Protein AF-0000000084606087 (afdb_homodimer)

InterPro domains:
  IPR006102 Glycoside hydrolase family 2, immunoglobulin-like beta-sandwich [PF00703] (195-296)
  IPR008979 Galactose-binding-like domain superfamily [SSF49785] (3-192)
  IPR013783 Immunoglobulin-like fold [G3DSA:2.60.40.10] (194-295)
  IPR013783 Immunoglobulin-like fold [G3DSA:2.60.40.10] (775-853)
  IPR017853 Glycoside hydrolase superfamily [SSF51445] (293-657)
  IPR036156 Beta-Galactosidase/glucuronidase domain superfamily [SSF49303] (195-295)
  IPR036156 Beta-Galactosidase/glucuronidase domain superfamily [SSF49303] (783-843)
  IPR041447 Mannosidase Ig/CBM-like domain [PF17786] (683-776)
  IPR041625 Beta-mannosidase, Ig-fold domain [PF17753] (785-837)
  IPR050887 Beta-mannosidase glycosyl hydrolases [PTHR43730] (3-841)
  IPR054593 Beta-mannosidase-like, galactose-binding domain-like [PF22666] (13-185)

Foldseek 3Di:
DAAKDKAFPWPDKWKDFPPPVPDDTHGAPGPPFKPVNRCVVVVVADDPQFFNSLVVCVVQLQTKMKMKGKAADDDADDQKWKKKKQQFWPAFKFKDKPRRTFDTGFARQFIDMGTCRPPDDDGDIMMIMMMDHNLQVVLVVQCVVCVVADQDFDQAGSSLQAGNGQQCCSPGLQGGNHNMTGSLDIIIMMIAQKEWPAWDWDWDQDLVNFKIKIKIKTFMDHDQFKKKKWKAWPPHTQDIDIATQDPRMDIDMDMGGRDDAAAAAPAHAQTWMKIKIFGDHPRDGRYMDIDTAGHKAKDFFWDAFPPDDGTFGFMDISNRTAQAAAAEDAQLASINSVQDLVNLLLLVVLRLLLLGAEYEDAQSHHDDDPSNLVSCSRNRHAYNYEHNAEGIQHADPPVVVVSLLSSLLRSCSVPLRRPRYQEYEYYECLLVNCVVVVFPDALPDPDLVVCNVTNRNCLNSQPPRNVVSCCVRPVSHYYHSYPQDFSGDAQDQRGGEHAQACCLDVVNDDLLCLLVRHHSEHAEDFAWAAAALQLVQVNYPNGCPHPQNWCPRPSQVSQRSRVPNVVSLVVLLVFFADADRPPVNRRRVSRLLSRLVSLLSNLQSRQLQQADPSRSSHRYHHYHRQEHNHRGTDRHQAYSVRRGGQNSQSSSQSSPQKEKDKRKDKDKDAPDDDDPPRIDIFIKIWMKMFHQAQAKFWWFKWKWKAQQAQLDTQDIDRQDHRDIDHYRRMGTDDMGTQDDPDPPPCSSQRMKMKMFTGDPRHTDYIDIDHRPSHHVYPHADFPDWAFDQDPVRFKTKTATSHWFFQKAKDFPDPQKDWSHGRDTYGHPDIDIITIPRADPPTDIDIDTSNPVD/DAAKDKAFPWPAKWKDFPPPVPDDTHGAPGPPFKPVNRCVVVVVADDCQFFNSLVVCLVQLQTKMKMKGKADDDDADDQKWKKKKQQFWPAFKFKDKPRRTFDTGFAGQFIDMGTCRVVDDDGDIMMIMMMDHRQQVVLVVQCVVCVVADQDFDQAGSSLQAGNGQQCCSPGLQGGNHNMTGSLDIIIMMIAQKEWPAKDWDWDQDLVNFKIKIKIKTFMDHDQFKKKKWKAWPPHTQDIDIATQDPRMDIDMDMGGRDDAAAAAPAHAQTWMKIKIFGDHPRDGRYMDIDTAGHKAKDFFFDAFPPDDGTFGFMDISNRTAQAAAAEDAQLASSNSVQDLVNLLLLVVLRLLLLGAEYEDAQSHHDDDPSNLVSCSRNRHAYNYEHNAEGIQHADDPVSVVVLLSSLLRSCSVPLRRPRYQEYEYYECLLVNCVVVVFPDDLPDPDLVVCNVTNRNCLNSQVPRNVVSCCVRPVSHYYHSYPQDFSGDAQDQRGGEHAQACCLDVVNDDLLCLLVRHHSEHAEDFAWAAAALQLVQVNYPNGCPHPQNWCPRPSQVSQRSRVPNVVSLVVLLVFFADADRPPVNRRRVSRLLSRLVSLLSNLQSRQLQQADDSRSSHRYHHYHRQEHNHRGTDRHQAYSVRRGGQNSQSSSQSSPQKEKDKRKDKDKDAPDDDDPPRIDIFIKIWMKMFHQAQAKFWWFKWKWKAQQAQLDTQDIDRQDHRDIDHYRRMGTDDMGTQDDPDPPPCSSQRMKMKMFTGDPNHTDYIDIDHRPSHHVYPHADFPDWAFDQDPVNFKTKTATSHWFFQKAKDFPDPQKDWSHGRDTYGHPDIDIITIPPADPPTDIDIDTSNPVD

Secondary structure (DSSP, 8-state):
-PPPEEEE--SS-EEEETT-TTPPPEE-SSSS--HHHHHHHTTSS--TTSTTGGGGGGGGGGS-EEEEEEEPPP---TT-EEEEEES--BSEEEEEETTEEEEEEEBTT--EEEE-TTTS-SSS-EEEEEEE--HHHHHHHHHHH-TTS---BSSS-GGGGGSBS-GGGEEETTEEE----B--S-EEEEEESSEEEEEEEEEEE-TTSSEEEEEEEEEEESS--EEEEEEEETTEEEEEEEEE-BTTEEEEEEEEES------TTTS----EEEEEEEEETTEEEEEEEEEE----EEEE--B-SSSSSB--EEEETTEEE-EEEEEE--S-SSGGG--HHHHHHHHHHHHHTT--EEEE-TTS----HHHHHHHHHHT-EEEEEPS-BSB-----HHHHHHHHHHHHHHHHHHTT-TTEEEEES-BSHHHHHHHTT----TT---HHHHHTSS-TTHHIIIIIHHHHHHHH-TTS-EES-BSB-SS-SS-TTSSBEE--TTTSTT---GGGGGGG--S-EEEE---B---HHHHHHHSTTGGG-TT-STTSHHHHHT--STTHHHHHHHHHHHH----S-SHHHHHHHHHHHHHHHHHHHHHHHHTTB-STT-B---EEEES-S--SSS--BS-SB-TTSPBPHHHHHHHHHTSSEEEEEEEEEEEEESSSS-SSSEEEEEEEEEEEEE-SSS-EEEEEEEEEEETTT--EEEEEEEEEEEEE-TTEEEEEEEEE---SSTTTTGGGGEEEEEEEEETTEEEEEEEE--SSGGGS-PPPPSS-EEEE-TTSSEEEEE-SS-EEEEEEE-S-TT-EES--SEEE-TT--EEEEEES--TT---EEE-GGGG-/-PPPEEEE--SS-EEEETT-TTPPPEE-SSSS--HHHHHHHTTSS--TTSTTGGGGGGGGGGS-EEEEEEEPPP---TT-EEEEEES--BSSEEEEETTEEEEEE-BTT--EEEE-TTTS-SSS-EEEEEEE--HHHHHHHHHHH-TTS---BSSS-GGGGGSBS-GGGEEETTEEE----B--S-EEEEEESSEEEEEEEEEEE-TTSSEEEEEEEEEEESS--EEEEEEEETTEEEEEEEEE-BTTEEEEEEEEES------TTTS----EEEEEEEEETTEEEEEEEEEE----EEEE--B-SSSSSB--EEEETTEEE-EEEEEE--S-SSGGG--HHHHHHHHHHHHHTT--EEEE-TTS-S--HHHHHHHHHHT-EEEEEPS-BSB-----HHHHHHHHHHHHHHHHHHTT-TTEEEEES-BSHHHHHHHTT----TT---HHHHHTSS-TTHHIIIIIHHHHHHHH-TTS-EES-BSB-SS-SS-TTSSBEE--TTTSTT---GGGGGGG--S-EEEE---B---HHHHHHHSTTGGG-TT-STTSHHHHHT--STTHHHHHHHHHHHH----S-SHHHHHHHHHHHHHHHHHHHHHHHHTTB-STT-B---EEEES-S--SSS--BS-SB-TTS-B-HHHHHHHHHTSSEEEEEEEEEEEEESSSS-SSSEEEEEEEEEEEEE-SSS-EEEEEEEEEEETTT--EEEEEEEEEEEEE-TTEEEEEEEEE---SSTTTTGGGGEEEEEEEEETTEEEEEEEE--SSGGGS-PPPPSS-EEEE-TTSSEEEEE-SS-EEEEEEEES-TT-EES--SEEE-TT--EEEEEES--TT--EEEE-GGGG-

Nearest PDB structures (foldseek):
  2vqu-assembly2_B  TM=8.920E-01  e=9.457E-83  Bacteroides thetaiotaomicron
  2vl4-assembly1_A  TM=8.929E-01  e=2.068E-82  Bacteroides thetaiotaomicron VPI-5482
  2vot-assembly1_A  TM=8.852E-01  e=7.152E-83  Bacteroides thetaiotaomicron VPI-5482
  6byi-assembly1_A  TM=8.864E-01  e=1.890E-79  Xanthomonas citri pv. citri str. 306
  6ddu-assembly1_A  TM=8.653E-01  e=6.175E-75  Mus musculus

pLDDT: mean 96.27, std 3.74, range [65.56, 98.94]

Structure (mmCIF, N/CA/C/O backbone):
data_AF-0000000084606087-model_v1
#
loop_
_entity.id
_entity.type
_entity.pdbx_description
1 polymer 'Beta-mannosidase B'
#
loop_
_atom_site.group_PDB
_atom_site.id
_atom_site.type_symbol
_atom_site.label_atom_id
_atom_site.label_alt_id
_atom_site.label_comp_id
_atom_site.label_asym_id
_atom_site.label_entity_id
_atom_site.label_seq_id
_atom_site.pdbx_PDB_ins_code
_atom_site.Cartn_x
_atom_site.Cartn_y
_atom_site.Cartn_z
_atom_site.occupancy
_atom_site.B_iso_or_equiv
_atom_site.auth_seq_id
_atom_site.auth_comp_id
_atom_site.auth_asym_id
_atom_site.auth_atom_id
_atom_site.pdbx_PDB_model_num
ATOM 1 N N . MET A 1 1 ? -5.379 -70.125 -20.031 1 67.81 1 MET A N 1
ATOM 2 C CA . MET A 1 1 ? -5.883 -68.938 -19.375 1 67.81 1 MET A CA 1
ATOM 3 C C . MET A 1 1 ? -6.113 -67.812 -20.375 1 67.81 1 MET A C 1
ATOM 5 O O . MET A 1 1 ? -5.367 -67.688 -21.359 1 67.81 1 MET A O 1
ATOM 9 N N . SER A 1 2 ? -7.191 -67.125 -20.297 1 81.31 2 SER A N 1
ATOM 10 C CA . SER A 1 2 ? -7.586 -66.125 -21.281 1 81.31 2 SER A CA 1
ATOM 11 C C . SER A 1 2 ? -6.812 -64.812 -21.078 1 81.31 2 SER A C 1
ATOM 13 O O . SER A 1 2 ? -6.469 -64.5 -19.938 1 81.31 2 SER A O 1
ATOM 15 N N . ALA A 1 3 ? -6.355 -64.25 -22.203 1 89.81 3 ALA A N 1
ATOM 16 C CA . ALA A 1 3 ? -5.691 -62.969 -22.188 1 89.81 3 ALA A CA 1
ATOM 17 C C . ALA A 1 3 ? -6.582 -61.906 -21.562 1 89.81 3 ALA A C 1
ATOM 19 O O . ALA A 1 3 ? -7.809 -61.938 -21.703 1 89.81 3 ALA A O 1
ATOM 20 N N . ARG A 1 4 ? -5.945 -61.031 -20.812 1 95.06 4 ARG A N 1
ATOM 21 C CA . ARG A 1 4 ? -6.668 -59.875 -20.234 1 95.06 4 ARG A CA 1
ATOM 22 C C . ARG A 1 4 ? -7.348 -59.062 -21.312 1 95.06 4 ARG A C 1
ATOM 24 O O . ARG A 1 4 ? -6.742 -58.75 -22.344 1 95.06 4 ARG A O 1
ATOM 31 N N . VAL A 1 5 ? -8.586 -58.719 -21.109 1 95.5 5 VAL A N 1
ATOM 32 C CA . VAL A 1 5 ? -9.359 -57.875 -22.016 1 95.5 5 VAL A CA 1
ATOM 33 C C . VAL A 1 5 ? -9.789 -56.625 -21.297 1 95.5 5 VAL A C 1
ATOM 35 O O . VAL A 1 5 ? -10.258 -56.688 -20.156 1 95.5 5 VAL A O 1
ATOM 38 N N . VAL A 1 6 ? -9.492 -55.5 -21.859 1 96.94 6 VAL A N 1
ATOM 39 C CA . VAL A 1 6 ? -9.922 -54.219 -21.312 1 96.94 6 VAL A CA 1
ATOM 40 C C . VAL A 1 6 ? -10.992 -53.625 -22.219 1 96.94 6 VAL A C 1
ATOM 42 O O . VAL A 1 6 ? -10.75 -53.375 -23.406 1 96.94 6 VAL A O 1
ATOM 45 N N . ILE A 1 7 ? -12.18 -53.344 -21.719 1 97.19 7 ILE A N 1
ATOM 46 C CA . ILE A 1 7 ? -13.305 -52.781 -22.438 1 97.19 7 ILE A CA 1
ATOM 47 C C . ILE A 1 7 ? -13.602 -51.375 -21.891 1 97.19 7 ILE A C 1
ATOM 49 O O . ILE A 1 7 ? -14.07 -51.219 -20.766 1 97.19 7 ILE A O 1
ATOM 53 N N . PRO A 1 8 ? -13.266 -50.344 -22.672 1 97.81 8 PRO A N 1
ATOM 54 C CA . PRO A 1 8 ? -13.609 -49 -22.203 1 97.81 8 PRO A CA 1
ATOM 55 C C . PRO A 1 8 ? -15.109 -48.781 -22.031 1 97.81 8 PRO A C 1
ATOM 57 O O . PRO A 1 8 ? -15.898 -49.156 -22.906 1 97.81 8 PRO A O 1
ATOM 60 N N . ILE A 1 9 ? -15.508 -48.312 -20.891 1 97.94 9 ILE A N 1
ATOM 61 C CA . ILE A 1 9 ? -16.875 -47.906 -20.656 1 97.94 9 ILE A CA 1
ATOM 62 C C . ILE A 1 9 ? -17 -46.375 -20.828 1 97.94 9 ILE A C 1
ATOM 64 O O . ILE A 1 9 ? -17.047 -45.656 -19.859 1 97.94 9 ILE A O 1
ATOM 68 N N . ASN A 1 10 ? -17 -45.969 -22.062 1 97.38 10 ASN A N 1
ATOM 69 C CA . ASN A 1 10 ? -16.859 -44.531 -22.312 1 97.38 10 ASN A CA 1
ATOM 70 C C . ASN A 1 10 ? -17.953 -44 -23.25 1 97.38 10 ASN A C 1
ATOM 72 O O . ASN A 1 10 ? -17.859 -42.875 -23.75 1 97.38 10 ASN A O 1
ATOM 76 N N . THR A 1 11 ? -18.938 -44.844 -23.516 1 95.94 11 THR A N 1
ATOM 77 C CA . THR A 1 11 ? -20 -44.406 -24.438 1 95.94 11 THR A CA 1
ATOM 78 C C . THR A 1 11 ? -21.359 -44.406 -23.734 1 95.94 11 THR A C 1
ATOM 80 O O . THR A 1 11 ? -21.531 -45.031 -22.688 1 95.94 11 THR A O 1
ATOM 83 N N . ASN A 1 12 ? -22.25 -43.656 -24.25 1 95.12 12 ASN A N 1
ATOM 84 C CA . ASN A 1 12 ? -23.656 -43.625 -23.875 1 95.12 12 ASN A CA 1
ATOM 85 C C . ASN A 1 12 ? -23.844 -43.156 -22.422 1 95.12 12 ASN A C 1
ATOM 87 O O . ASN A 1 12 ? -24.719 -43.656 -21.719 1 95.12 12 ASN A O 1
ATOM 91 N N . TRP A 1 13 ? -22.953 -42.344 -21.953 1 98.12 13 TRP A N 1
ATOM 92 C CA . TRP A 1 13 ? -23.094 -41.781 -20.625 1 98.12 13 TRP A CA 1
ATOM 93 C C . TRP A 1 13 ? -24.125 -40.656 -20.625 1 98.12 13 TRP A C 1
ATOM 95 O O . TRP A 1 13 ? -24.188 -39.875 -21.578 1 98.12 13 TRP A O 1
ATOM 105 N N . HIS A 1 14 ? -24.969 -40.562 -19.609 1 97.81 14 HIS A N 1
ATOM 106 C CA . HIS A 1 14 ? -25.969 -39.531 -19.359 1 97.81 14 HIS A CA 1
ATOM 107 C C . HIS A 1 14 ? -25.859 -39 -17.953 1 97.81 14 HIS A C 1
ATOM 109 O O . HIS A 1 14 ? -25.25 -39.625 -17.078 1 97.81 14 HIS A O 1
ATOM 115 N N . PHE A 1 15 ? -26.375 -37.781 -17.734 1 97.69 15 PHE A N 1
ATOM 116 C CA . PHE A 1 15 ? -26.328 -37.188 -16.391 1 97.69 15 PHE A CA 1
ATOM 117 C C . PHE A 1 15 ? -27.641 -36.5 -16.062 1 97.69 15 PHE A C 1
ATOM 119 O O . PHE A 1 15 ? -28.406 -36.156 -16.969 1 97.69 15 PHE A O 1
ATOM 126 N N . LYS A 1 16 ? -27.922 -36.281 -14.852 1 96.69 16 LYS A N 1
ATOM 127 C CA . LYS A 1 16 ? -29.031 -35.438 -14.375 1 96.69 16 LYS A CA 1
ATOM 128 C C . LYS A 1 16 ? -28.781 -35 -12.938 1 96.69 16 LYS A C 1
ATOM 130 O O . LYS A 1 16 ? -27.891 -35.469 -12.266 1 96.69 16 LYS A O 1
ATOM 135 N N . GLN A 1 17 ? -29.5 -33.969 -12.547 1 95.5 17 GLN A N 1
ATOM 136 C CA . GLN A 1 17 ? -29.531 -33.594 -11.148 1 95.5 17 GLN A CA 1
ATOM 137 C C . GLN A 1 17 ? -30.312 -34.594 -10.305 1 95.5 17 GLN A C 1
ATOM 139 O O . GLN A 1 17 ? -31.391 -35.062 -10.711 1 95.5 17 GLN A O 1
ATOM 144 N N . ALA A 1 18 ? -29.703 -34.906 -9.164 1 93.94 18 ALA A N 1
ATOM 145 C CA . ALA A 1 18 ? -30.422 -35.844 -8.289 1 93.94 18 ALA A CA 1
ATOM 146 C C . ALA A 1 18 ? -31.688 -35.188 -7.734 1 93.94 18 ALA A C 1
ATOM 148 O O . ALA A 1 18 ? -31.734 -34 -7.508 1 93.94 18 ALA A O 1
ATOM 149 N N . GLY A 1 19 ? -32.719 -36 -7.391 1 81.94 19 GLY A N 1
ATOM 150 C CA . GLY A 1 19 ? -33.938 -35.562 -6.715 1 81.94 19 GLY A CA 1
ATOM 151 C C . GLY A 1 19 ? -34.969 -34.938 -7.652 1 81.94 19 GLY A C 1
ATOM 152 O O . GLY A 1 19 ? -36.094 -34.688 -7.262 1 81.94 19 GLY A O 1
ATOM 153 N N . LYS A 1 20 ? -34.469 -34.469 -8.797 1 78.12 20 LYS A N 1
ATOM 154 C CA . LYS A 1 20 ? -35.438 -33.938 -9.75 1 78.12 20 LYS A CA 1
ATOM 155 C C . LYS A 1 20 ? -36.031 -35.062 -10.609 1 78.12 20 LYS A C 1
ATOM 157 O O . LYS A 1 20 ? -35.5 -35.375 -11.664 1 78.12 20 LYS A O 1
ATOM 162 N N . ASP A 1 21 ? -36.969 -35.812 -10.109 1 65.94 21 ASP A N 1
ATOM 163 C CA . ASP A 1 21 ? -37.562 -37 -10.711 1 65.94 21 ASP A CA 1
ATOM 164 C C . ASP A 1 21 ? -37.969 -36.75 -12.156 1 65.94 21 ASP A C 1
ATOM 166 O O . ASP A 1 21 ? -37.844 -37.625 -13.016 1 65.94 21 ASP A O 1
ATOM 170 N N . ASP A 1 22 ? -38.438 -35.562 -12.375 1 66.69 22 ASP A N 1
ATOM 171 C CA . ASP A 1 22 ? -39 -35.312 -13.695 1 66.69 22 ASP A CA 1
ATOM 172 C C . ASP A 1 22 ? -37.906 -34.875 -14.68 1 66.69 22 ASP A C 1
ATOM 174 O O . ASP A 1 22 ? -38.188 -34.719 -15.875 1 66.69 22 ASP A O 1
ATOM 178 N N . SER A 1 23 ? -36.719 -34.875 -14.156 1 74.38 23 SER A N 1
ATOM 179 C CA . SER A 1 23 ? -35.719 -34.406 -15.109 1 74.38 23 SER A CA 1
ATOM 180 C C . SER A 1 23 ? -35.156 -35.531 -15.953 1 74.38 23 SER A C 1
ATOM 182 O O . SER A 1 23 ? -34.906 -36.625 -15.438 1 74.38 23 SER A O 1
ATOM 184 N N . ALA A 1 24 ? -35.188 -35.406 -17.219 1 85.94 24 ALA A N 1
ATOM 185 C CA . ALA A 1 24 ? -34.656 -36.406 -18.156 1 85.94 24 ALA A CA 1
ATOM 186 C C . ALA A 1 24 ? -33.125 -36.438 -18.094 1 85.94 24 ALA A C 1
ATOM 188 O O . ALA A 1 24 ? -32.469 -35.406 -17.812 1 85.94 24 ALA A O 1
ATOM 189 N N . TYR A 1 25 ? -32.594 -37.656 -18.094 1 94.62 25 TYR A N 1
ATOM 190 C CA . TYR A 1 25 ? -31.141 -37.812 -18.297 1 94.62 25 TYR A CA 1
ATOM 191 C C . TYR A 1 25 ? -30.703 -37.156 -19.609 1 94.62 25 TYR A C 1
ATOM 193 O O . TYR A 1 25 ? -31.359 -37.344 -20.641 1 94.62 25 TYR A O 1
ATOM 201 N N . LEU A 1 26 ? -29.656 -36.406 -19.547 1 96.69 26 LEU A N 1
ATOM 202 C CA . LEU A 1 26 ? -29.078 -35.75 -20.734 1 96.69 26 LEU A CA 1
ATOM 203 C C . LEU A 1 26 ? -27.734 -36.406 -21.094 1 96.69 26 LEU A C 1
ATOM 205 O O . LEU A 1 26 ? -26.969 -36.781 -20.219 1 96.69 26 LEU A O 1
ATOM 209 N N . PRO A 1 27 ? -27.453 -36.562 -22.422 1 96.88 27 PRO A N 1
ATOM 210 C CA . PRO A 1 27 ? -26.172 -37.156 -22.812 1 96.88 27 PRO A CA 1
ATOM 211 C C . PRO A 1 27 ? -24.969 -36.312 -22.375 1 96.88 27 PRO A C 1
ATOM 213 O O . PRO A 1 27 ? -25.062 -35.062 -22.359 1 96.88 27 PRO A O 1
ATOM 216 N N . VAL A 1 28 ? -23.969 -36.969 -21.984 1 95.94 28 VAL A N 1
ATOM 217 C CA . VAL A 1 28 ? -22.734 -36.281 -21.609 1 95.94 28 VAL A CA 1
ATOM 218 C C . VAL A 1 28 ? -22.062 -35.719 -22.859 1 95.94 28 VAL A C 1
ATOM 220 O O . VAL A 1 28 ? -22.219 -36.25 -23.953 1 95.94 28 VAL A O 1
ATOM 223 N N . ALA A 1 29 ? -21.328 -34.562 -22.703 1 86.19 29 ALA A N 1
ATOM 224 C CA . ALA A 1 29 ? -20.641 -33.875 -23.797 1 86.19 29 ALA A CA 1
ATOM 225 C C . ALA A 1 29 ? -19.453 -34.719 -24.281 1 86.19 29 ALA A C 1
ATOM 227 O O . ALA A 1 29 ? -19.188 -34.781 -25.484 1 86.19 29 ALA A O 1
ATOM 228 N N . GLN A 1 30 ? -18.672 -35.156 -23.391 1 93.19 30 GLN A N 1
ATOM 229 C CA . GLN A 1 30 ? -17.469 -35.969 -23.609 1 93.19 30 GLN A CA 1
ATOM 230 C C . GLN A 1 30 ? -17.188 -36.875 -22.406 1 93.19 30 GLN A C 1
ATOM 232 O O . GLN A 1 30 ? -17.719 -36.656 -21.312 1 93.19 30 GLN A O 1
ATOM 237 N N . PHE A 1 31 ? -16.453 -37.906 -22.625 1 96.06 31 PHE A N 1
ATOM 238 C CA . PHE A 1 31 ? -16 -38.75 -21.531 1 96.06 31 PHE A CA 1
ATOM 239 C C . PHE A 1 31 ? -14.5 -39.031 -21.625 1 96.06 31 PHE A C 1
ATOM 241 O O . PHE A 1 31 ? -13.984 -39.344 -22.703 1 96.06 31 PHE A O 1
ATOM 248 N N . PRO A 1 32 ? -13.758 -39 -20.531 1 96.88 32 PRO A N 1
ATOM 249 C CA . PRO A 1 32 ? -14.164 -38.531 -19.203 1 96.88 32 PRO A CA 1
ATOM 250 C C . PRO A 1 32 ? -14.75 -37.125 -19.219 1 96.88 32 PRO A C 1
ATOM 252 O O . PRO A 1 32 ? -14.656 -36.438 -20.234 1 96.88 32 PRO A O 1
ATOM 255 N N . THR A 1 33 ? -15.438 -36.781 -18.125 1 97.44 33 THR A N 1
ATOM 256 C CA . THR A 1 33 ? -16.156 -35.5 -18.141 1 97.44 33 THR A CA 1
ATOM 257 C C . THR A 1 33 ? -16.25 -34.938 -16.734 1 97.44 33 THR A C 1
ATOM 259 O O . THR A 1 33 ? -15.734 -35.531 -15.781 1 97.44 33 THR A O 1
ATOM 262 N N . GLN A 1 34 ? -16.766 -33.719 -16.609 1 98 34 GLN A N 1
ATOM 263 C CA . GLN A 1 34 ? -17.141 -32.969 -15.398 1 98 34 GLN A CA 1
ATOM 264 C C . GLN A 1 34 ? -18.484 -32.281 -15.578 1 98 34 GLN A C 1
ATOM 266 O O . GLN A 1 34 ? -18.828 -31.844 -16.672 1 98 34 GLN A O 1
ATOM 271 N N . ILE A 1 35 ? -19.125 -32.125 -14.555 1 98.19 35 ILE A N 1
ATOM 272 C CA . ILE A 1 35 ? -20.531 -31.703 -14.586 1 98.19 35 ILE A CA 1
ATOM 273 C C . ILE A 1 35 ? -20.641 -30.344 -15.273 1 98.19 35 ILE A C 1
ATOM 275 O O . ILE A 1 35 ? -21.562 -30.125 -16.062 1 98.19 35 ILE A O 1
ATOM 279 N N . HIS A 1 36 ? -19.719 -29.391 -15.07 1 97.94 36 HIS A N 1
ATOM 280 C CA . HIS A 1 36 ? -19.797 -28.062 -15.68 1 97.94 36 HIS A CA 1
ATOM 281 C C . HIS A 1 36 ? -19.703 -28.156 -17.203 1 97.94 36 HIS A C 1
ATOM 283 O O . HIS A 1 36 ? -20.375 -27.391 -17.906 1 97.94 36 HIS A O 1
ATOM 289 N N . LEU A 1 37 ? -18.859 -29.047 -17.703 1 97.69 37 LEU A N 1
ATOM 290 C CA . LEU A 1 37 ? -18.734 -29.234 -19.141 1 97.69 37 LEU A CA 1
ATOM 291 C C . LEU A 1 37 ? -20.031 -29.75 -19.734 1 97.69 37 LEU A C 1
ATOM 293 O O . LEU A 1 37 ? -20.438 -29.328 -20.828 1 97.69 37 LEU A O 1
ATOM 297 N N . ASP A 1 38 ? -20.656 -30.672 -19.047 1 97.81 38 ASP A N 1
ATOM 298 C CA . ASP A 1 38 ? -21.922 -31.234 -19.5 1 97.81 38 ASP A CA 1
ATOM 299 C C . ASP A 1 38 ? -23.016 -30.172 -19.531 1 97.81 38 ASP A C 1
ATOM 301 O O . ASP A 1 38 ? -23.781 -30.078 -20.5 1 97.81 38 ASP A O 1
ATOM 305 N N . LEU A 1 39 ? -23.078 -29.453 -18.422 1 97.88 39 LEU A N 1
ATOM 306 C CA . LEU A 1 39 ? -24.062 -28.391 -18.344 1 97.88 39 LEU A CA 1
ATOM 307 C C . LEU A 1 39 ? -23.828 -27.344 -19.438 1 97.88 39 LEU A C 1
ATOM 309 O O . LEU A 1 39 ? -24.781 -26.859 -20.047 1 97.88 39 LEU A O 1
ATOM 313 N N . LEU A 1 40 ? -22.609 -26.969 -19.688 1 97.25 40 LEU A N 1
ATOM 314 C CA . LEU A 1 40 ? -22.234 -26.016 -20.719 1 97.25 40 LEU A CA 1
ATOM 315 C C . LEU A 1 40 ? -22.656 -26.516 -22.094 1 97.25 40 LEU A C 1
ATOM 317 O O . LEU A 1 40 ? -23.203 -25.75 -22.906 1 97.25 40 LEU A O 1
ATOM 321 N N . HIS A 1 41 ? -22.406 -27.75 -22.344 1 96.88 41 HIS A N 1
ATOM 322 C CA . HIS A 1 41 ? -22.75 -28.375 -23.625 1 96.88 41 HIS A CA 1
ATOM 323 C C . HIS A 1 41 ? -24.234 -28.25 -23.922 1 96.88 41 HIS A C 1
ATOM 325 O O . HIS A 1 41 ? -24.625 -28.031 -25.078 1 96.88 41 HIS A O 1
ATOM 331 N N . HIS A 1 42 ? -25.078 -28.406 -22.922 1 96.75 42 HIS A N 1
ATOM 332 C CA . HIS A 1 42 ? -26.531 -28.359 -23.094 1 96.75 42 HIS A CA 1
ATOM 333 C C . HIS A 1 42 ? -27.062 -26.953 -22.844 1 96.75 42 HIS A C 1
ATOM 335 O O . HIS A 1 42 ? -28.281 -26.75 -22.75 1 96.75 42 HIS A O 1
ATOM 341 N N . LYS A 1 43 ? -26.219 -25.938 -22.656 1 97.25 43 LYS A N 1
ATOM 342 C CA . LYS A 1 43 ? -26.562 -24.531 -22.469 1 97.25 43 LYS A CA 1
ATOM 343 C C . LYS A 1 43 ? -27.438 -24.344 -21.234 1 97.25 43 LYS A C 1
ATOM 345 O O . LYS A 1 43 ? -28.359 -23.516 -21.25 1 97.25 43 LYS A O 1
ATOM 350 N N . LEU A 1 44 ? -27.203 -25.203 -20.281 1 96.62 44 LEU A N 1
ATOM 351 C CA . LEU A 1 44 ? -27.938 -25.078 -19.031 1 96.62 44 LEU A CA 1
ATOM 352 C C . LEU A 1 44 ? -27.25 -24.094 -18.094 1 96.62 44 LEU A C 1
ATOM 354 O O . LEU A 1 44 ? -27.828 -23.656 -17.109 1 96.62 44 LEU A O 1
ATOM 358 N N . ILE A 1 45 ? -26.031 -23.719 -18.359 1 97.56 45 ILE A N 1
ATOM 359 C CA . ILE A 1 45 ? -25.297 -22.641 -17.703 1 97.56 45 ILE A CA 1
ATOM 360 C C . ILE A 1 45 ? -24.609 -21.781 -18.766 1 97.56 45 ILE A C 1
ATOM 362 O O . ILE A 1 45 ? -24.328 -22.25 -19.859 1 97.56 45 ILE A O 1
ATOM 366 N N . PRO A 1 46 ? -24.359 -20.469 -18.469 1 97.5 46 PRO A N 1
ATOM 367 C CA . PRO A 1 46 ? -23.516 -19.688 -19.375 1 97.5 46 PRO A CA 1
ATOM 368 C C . PRO A 1 46 ? -22.031 -20.078 -19.297 1 97.5 46 PRO A C 1
ATOM 370 O O . PRO A 1 46 ? -21.641 -20.828 -18.391 1 97.5 46 PRO A O 1
ATOM 373 N N . ASP A 1 47 ? -21.25 -19.688 -20.328 1 97.56 47 ASP A N 1
ATOM 374 C CA . ASP A 1 47 ? -19.812 -19.859 -20.203 1 97.56 47 ASP A CA 1
ATOM 375 C C . ASP A 1 47 ? -19.281 -19.188 -18.938 1 97.56 47 ASP A C 1
ATOM 377 O O . ASP A 1 47 ? -19.281 -17.969 -18.844 1 97.56 47 ASP A O 1
ATOM 381 N N . PRO A 1 48 ? -18.828 -19.984 -18.047 1 97.5 48 PRO A N 1
ATOM 382 C CA . PRO A 1 48 ? -18.438 -19.422 -16.75 1 97.5 48 PRO A CA 1
ATOM 383 C C . PRO A 1 48 ? -17.234 -18.484 -16.844 1 97.5 48 PRO A C 1
ATOM 385 O O . PRO A 1 48 ? -16.922 -17.766 -15.898 1 97.5 48 PRO A O 1
ATOM 388 N N . TYR A 1 49 ? -16.516 -18.484 -17.969 1 98 49 TYR A N 1
ATOM 389 C CA . TYR A 1 49 ? -15.289 -17.703 -18.109 1 98 49 TYR A CA 1
ATOM 390 C C . TYR A 1 49 ? -15.602 -16.281 -18.562 1 98 49 TYR A C 1
ATOM 392 O O . TYR A 1 49 ? -14.742 -15.398 -18.516 1 98 49 TYR A O 1
ATOM 400 N N . V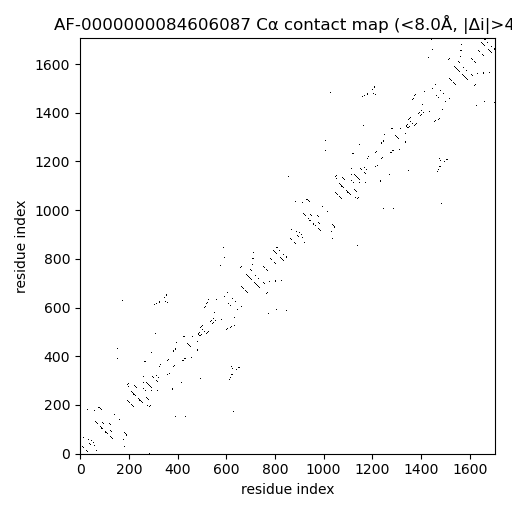AL A 1 50 ? -16.875 -15.969 -18.969 1 97.94 50 VAL A N 1
ATOM 401 C CA . VAL A 1 50 ? -17.234 -14.695 -19.578 1 97.94 50 VAL A CA 1
ATOM 402 C C . VAL A 1 50 ? -17.875 -13.781 -18.547 1 97.94 50 VAL A C 1
ATOM 404 O O . VAL A 1 50 ? -18.781 -14.203 -17.812 1 97.94 50 VAL A O 1
ATOM 407 N N . GLY A 1 51 ? -17.406 -12.562 -18.547 1 97.94 51 GLY A N 1
ATOM 408 C CA . GLY A 1 51 ? -17.969 -11.594 -17.625 1 97.94 51 GLY A CA 1
ATOM 409 C C . GLY A 1 51 ? -17.891 -12.023 -16.172 1 97.94 51 GLY A C 1
ATOM 410 O O . GLY A 1 51 ? -16.812 -12.398 -15.695 1 97.94 51 GLY A O 1
ATOM 411 N N . LYS A 1 52 ? -19.016 -12.055 -15.492 1 96.94 52 LYS A N 1
ATOM 412 C CA . LYS A 1 52 ? -19.094 -12.469 -14.094 1 96.94 52 LYS A CA 1
ATOM 413 C C . LYS A 1 52 ? -19.984 -13.703 -13.93 1 96.94 52 LYS A C 1
ATOM 415 O O . LYS A 1 52 ? -20.609 -13.875 -12.891 1 96.94 52 LYS A O 1
ATOM 420 N N . ASN A 1 53 ? -19.938 -14.445 -14.961 1 97.81 53 ASN A N 1
ATOM 421 C CA . ASN A 1 53 ? -20.812 -15.617 -15.023 1 97.81 53 ASN A CA 1
ATOM 422 C C . ASN A 1 53 ? -20.469 -16.625 -13.938 1 97.81 53 ASN A C 1
ATOM 424 O O . ASN A 1 53 ? -21.281 -17.5 -13.609 1 97.81 53 ASN A O 1
ATOM 428 N N . GLU A 1 54 ? -19.234 -16.578 -13.43 1 97.75 54 GLU A N 1
ATOM 429 C CA . GLU A 1 54 ? -18.859 -17.422 -12.305 1 97.75 54 GLU A CA 1
ATOM 430 C C . GLU A 1 54 ? -19.906 -17.375 -11.195 1 97.75 54 GLU A C 1
ATOM 432 O O . GLU A 1 54 ? -20.25 -18.391 -10.594 1 97.75 54 GLU A O 1
ATOM 437 N N . ASN A 1 55 ? -20.422 -16.172 -10.969 1 95.56 55 ASN A N 1
ATOM 438 C CA . ASN A 1 55 ? -21.391 -15.977 -9.898 1 95.56 55 ASN A CA 1
ATOM 439 C C . ASN A 1 55 ? -22.672 -16.781 -10.148 1 95.56 55 ASN A C 1
ATOM 441 O O . ASN A 1 55 ? -23.281 -17.266 -9.203 1 95.56 55 ASN A O 1
ATOM 445 N N . GLY A 1 56 ? -23.062 -16.969 -11.383 1 95.5 56 GLY A N 1
ATOM 446 C CA . GLY A 1 56 ? -24.328 -17.594 -11.742 1 95.5 56 GLY A CA 1
ATOM 447 C C . GLY A 1 56 ? -24.25 -19.094 -11.781 1 95.5 56 GLY A C 1
ATOM 448 O O . GLY A 1 56 ? -25.281 -19.766 -11.93 1 95.5 56 GLY A O 1
ATOM 449 N N . VAL A 1 57 ? -23.078 -19.641 -11.555 1 97.69 57 VAL A N 1
ATOM 450 C CA . VAL A 1 57 ? -22.969 -21.094 -11.711 1 97.69 57 VAL A CA 1
ATOM 451 C C . VAL A 1 57 ? -22.562 -21.719 -10.383 1 97.69 57 VAL A C 1
ATOM 453 O O . VAL A 1 57 ? -22.25 -22.922 -10.32 1 97.69 57 VAL A O 1
ATOM 456 N N . GLN A 1 58 ? -22.594 -21 -9.258 1 96.94 58 GLN A N 1
ATOM 457 C CA . GLN A 1 58 ? -22.156 -21.5 -7.961 1 96.94 58 GLN A CA 1
ATOM 458 C C . GLN A 1 58 ? -23.078 -22.609 -7.461 1 96.94 58 GLN A C 1
ATOM 460 O O . GLN A 1 58 ? -22.641 -23.5 -6.727 1 96.94 58 GLN A O 1
ATOM 465 N N . TRP A 1 59 ? -24.297 -22.641 -7.93 1 96.69 59 TRP A N 1
ATOM 466 C CA . TRP A 1 59 ? -25.281 -23.625 -7.492 1 96.69 59 TRP A CA 1
ATOM 467 C C . TRP A 1 59 ? -24.844 -25.047 -7.887 1 96.69 59 TRP A C 1
ATOM 469 O O . TRP A 1 59 ? -25.219 -26.016 -7.23 1 96.69 59 TRP A O 1
ATOM 479 N N . VAL A 1 60 ? -24.062 -25.141 -8.906 1 97.94 60 VAL A N 1
ATOM 480 C CA . VAL A 1 60 ? -23.609 -26.438 -9.414 1 97.94 60 VAL A CA 1
ATOM 481 C C . VAL A 1 60 ? -22.844 -27.188 -8.328 1 97.94 60 VAL A C 1
ATOM 483 O O . VAL A 1 60 ? -22.984 -28.406 -8.188 1 97.94 60 VAL A O 1
ATOM 486 N N . GLY A 1 61 ? -22.031 -26.516 -7.516 1 97.38 61 GLY A N 1
ATOM 487 C CA . GLY A 1 61 ? -21.188 -27.109 -6.492 1 97.38 61 GLY A CA 1
ATOM 488 C C . GLY A 1 61 ? -21.953 -27.5 -5.246 1 97.38 61 GLY A C 1
ATOM 489 O O . GLY A 1 61 ? -21.438 -28.203 -4.387 1 97.38 61 GLY A O 1
ATOM 490 N N . GLU A 1 62 ? -23.203 -27.125 -5.156 1 96.94 62 GLU A N 1
ATOM 491 C CA . GLU A 1 62 ? -24.031 -27.469 -3.998 1 96.94 62 GLU A CA 1
ATOM 492 C C . GLU A 1 62 ? -25.125 -28.453 -4.371 1 96.94 62 GLU A C 1
ATOM 494 O O . GLU A 1 62 ? -26.109 -28.609 -3.637 1 96.94 62 GLU A O 1
ATOM 499 N N . THR A 1 63 ? -24.938 -29.094 -5.477 1 96.44 63 THR A N 1
ATOM 500 C CA . THR A 1 63 ? -25.953 -29.984 -6.031 1 96.44 63 THR A CA 1
ATOM 501 C C . THR A 1 63 ? -25.406 -31.406 -6.141 1 96.44 63 THR A C 1
ATOM 503 O O . THR A 1 63 ? -24.234 -31.609 -6.453 1 96.44 63 THR A O 1
ATOM 506 N N . VAL A 1 64 ? -26.25 -32.438 -5.859 1 97.81 64 VAL A N 1
ATOM 507 C CA . VAL A 1 64 ? -25.922 -33.844 -6.074 1 97.81 64 VAL A CA 1
ATOM 508 C C . VAL A 1 64 ? -26.203 -34.219 -7.527 1 97.81 64 VAL A C 1
ATOM 510 O O . VAL A 1 64 ? -27.266 -33.906 -8.07 1 97.81 64 VAL A O 1
ATOM 513 N N . TRP A 1 65 ? -25.297 -34.875 -8.141 1 98.06 65 TRP A N 1
ATOM 514 C CA . TRP A 1 65 ? -25.406 -35.188 -9.555 1 98.06 65 TRP A CA 1
ATOM 515 C C . TRP A 1 65 ? -25.328 -36.719 -9.773 1 98.06 65 TRP A C 1
ATOM 517 O O . TRP A 1 65 ? -24.625 -37.406 -9.047 1 98.06 65 TRP A O 1
ATOM 527 N N . VAL A 1 66 ? -26.062 -37.188 -10.797 1 97.75 66 VAL A N 1
ATOM 528 C CA . VAL A 1 66 ? -26.094 -38.625 -11.125 1 97.75 66 VAL A CA 1
ATOM 529 C C . VAL A 1 66 ? -25.625 -38.812 -12.562 1 97.75 66 VAL A C 1
ATOM 531 O O . VAL A 1 66 ? -26.094 -38.125 -13.477 1 97.75 66 VAL A O 1
ATOM 534 N N . TYR A 1 67 ? -24.734 -39.719 -12.766 1 98.19 67 TYR A N 1
ATOM 535 C CA . TYR A 1 67 ? -24.328 -40.188 -14.078 1 98.19 67 TYR A CA 1
ATOM 536 C C . TYR A 1 67 ? -24.75 -41.656 -14.273 1 98.19 67 TYR A C 1
ATOM 538 O O . TYR A 1 67 ? -24.734 -42.438 -13.328 1 98.19 67 TYR A O 1
ATOM 546 N N . LYS A 1 68 ? -25.031 -42 -15.5 1 97.25 68 LYS A N 1
ATOM 547 C CA . LYS A 1 68 ? -25.422 -43.406 -15.773 1 97.25 68 LYS A CA 1
ATOM 548 C C . LYS A 1 68 ? -25 -43.812 -17.172 1 97.25 68 LYS A C 1
ATOM 550 O O . LYS A 1 68 ? -24.875 -42.969 -18.062 1 97.25 68 LYS A O 1
ATOM 555 N N . THR A 1 69 ? -24.688 -45 -17.359 1 98.12 69 THR A N 1
ATOM 556 C CA . THR A 1 69 ? -24.438 -45.594 -18.656 1 98.12 69 THR A CA 1
ATOM 557 C C . THR A 1 69 ? -24.859 -47.062 -18.672 1 98.12 69 THR A C 1
ATOM 559 O O . THR A 1 69 ? -25.281 -47.594 -17.641 1 98.12 69 THR A O 1
ATOM 562 N N . THR A 1 70 ? -24.938 -47.656 -19.859 1 96.94 70 THR A N 1
ATOM 563 C CA . THR A 1 70 ? -25.172 -49.094 -20.062 1 96.94 70 THR A CA 1
ATOM 564 C C . THR A 1 70 ? -24.078 -49.688 -20.938 1 96.94 70 THR A C 1
ATOM 566 O O . THR A 1 70 ? -23.469 -49 -21.75 1 96.94 70 THR A O 1
ATOM 569 N N . PHE A 1 71 ? -23.812 -50.906 -20.719 1 96.75 71 PHE A N 1
ATOM 570 C CA . PHE A 1 71 ? -22.859 -51.625 -21.547 1 96.75 71 PHE A CA 1
ATOM 571 C C . PHE A 1 71 ? -23.234 -53.125 -21.656 1 96.75 71 PHE A C 1
ATOM 573 O O . PHE A 1 71 ? -23.938 -53.656 -20.797 1 96.75 71 PHE A O 1
ATOM 580 N N . SER A 1 72 ? -22.781 -53.75 -22.688 1 95 72 SER A N 1
ATOM 581 C CA . SER A 1 72 ? -23.109 -55.156 -22.953 1 95 72 SER A CA 1
ATOM 582 C C . SER A 1 72 ? -22.312 -56.094 -22.031 1 95 72 SER A C 1
ATOM 584 O O . SER A 1 72 ? -21.188 -55.781 -21.641 1 95 72 SER A O 1
ATOM 586 N N . THR A 1 73 ? -22.969 -57.156 -21.703 1 93.19 73 THR A N 1
ATOM 587 C CA . THR A 1 73 ? -22.266 -58.156 -20.922 1 93.19 73 THR A CA 1
ATOM 588 C C . THR A 1 73 ? -21.172 -58.812 -21.766 1 93.19 73 THR A C 1
ATOM 590 O O . THR A 1 73 ? -21.438 -59.312 -22.859 1 93.19 73 THR A O 1
ATOM 593 N N . PRO A 1 74 ? -20.031 -58.781 -21.234 1 91.25 74 PRO A N 1
ATOM 594 C CA . PRO A 1 74 ? -18.953 -59.438 -21.984 1 91.25 74 PRO A CA 1
ATOM 595 C C . PRO A 1 74 ? -19 -60.969 -21.891 1 91.25 74 PRO A C 1
ATOM 597 O O . PRO A 1 74 ? -19.672 -61.5 -21 1 91.25 74 PRO A O 1
ATOM 600 N N . GLU A 1 75 ? -18.359 -61.594 -22.828 1 87.56 75 GLU A N 1
ATOM 601 C CA . GLU A 1 75 ? -18.141 -63.031 -22.672 1 87.56 75 GLU A CA 1
ATOM 602 C C . GLU A 1 75 ? -17.047 -63.281 -21.641 1 87.56 75 GLU A C 1
ATOM 604 O O . GLU A 1 75 ? -15.922 -62.812 -21.766 1 87.56 75 GLU A O 1
ATOM 609 N N . ILE A 1 76 ? -17.562 -63.938 -20.562 1 86.25 76 ILE A N 1
ATOM 610 C CA . ILE A 1 76 ? -16.578 -64.25 -19.531 1 86.25 76 ILE A CA 1
ATOM 611 C C . ILE A 1 76 ? -16.172 -65.75 -19.672 1 86.25 76 ILE A C 1
ATOM 613 O O . ILE A 1 76 ? -17.016 -66.625 -19.547 1 86.25 76 ILE A O 1
ATOM 617 N N . GLY A 1 77 ? -15.031 -66.062 -20.125 1 77.81 77 GLY A N 1
ATOM 618 C CA . GLY A 1 77 ? -14.547 -67.375 -20.328 1 77.81 77 GLY A CA 1
ATOM 619 C C . GLY A 1 77 ? -13.875 -68 -19.109 1 77.81 77 GLY A C 1
ATOM 620 O O . GLY A 1 77 ? -13.109 -67.312 -18.422 1 77.81 77 GLY A O 1
ATOM 621 N N . GLY A 1 78 ? -14.211 -69.25 -18.844 1 78.38 78 GLY A N 1
ATOM 622 C CA . GLY A 1 78 ? -13.438 -70 -17.875 1 78.38 78 GLY A CA 1
ATOM 623 C C . GLY A 1 78 ? -13.531 -69.5 -16.469 1 78.38 78 GLY A C 1
ATOM 624 O O . GLY A 1 78 ? -14.633 -69.25 -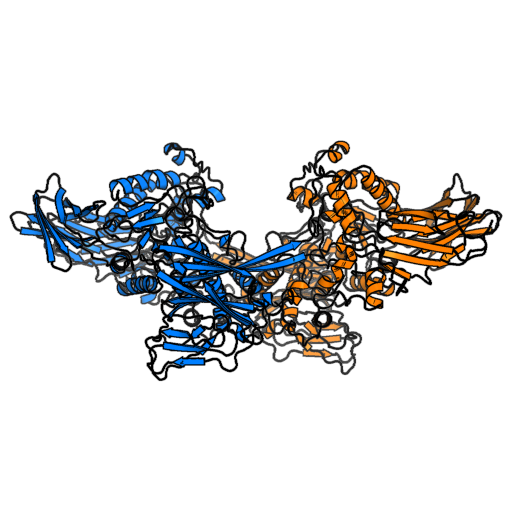15.945 1 78.38 78 GLY A O 1
ATOM 625 N N . ARG A 1 79 ? -12.328 -69.188 -15.906 1 86.75 79 ARG A N 1
ATOM 626 C CA . ARG A 1 79 ? -12.172 -68.75 -14.523 1 86.75 79 ARG A CA 1
ATOM 627 C C . ARG A 1 79 ? -11.844 -67.25 -14.453 1 86.75 79 ARG A C 1
ATOM 629 O O . ARG A 1 79 ? -11.398 -66.75 -13.422 1 86.75 79 ARG A O 1
ATOM 636 N N . ALA A 1 80 ? -12.172 -66.625 -15.492 1 91.44 80 ALA A N 1
ATOM 637 C CA . ALA A 1 80 ? -11.852 -65.188 -15.531 1 91.44 80 ALA A CA 1
ATOM 638 C C . ALA A 1 80 ? -12.789 -64.375 -14.633 1 91.44 80 ALA A C 1
ATOM 640 O O . ALA A 1 80 ? -13.945 -64.75 -14.43 1 91.44 80 ALA A O 1
ATOM 641 N N . LYS A 1 81 ? -12.273 -63.344 -13.969 1 94.56 81 LYS A N 1
ATOM 642 C CA . LYS A 1 81 ? -13.109 -62.375 -13.242 1 94.56 81 LYS A CA 1
ATOM 643 C C . LYS A 1 81 ? -13.328 -61.125 -14.055 1 94.56 81 LYS A C 1
ATOM 645 O O . LYS A 1 81 ? -12.578 -60.812 -14.984 1 94.56 81 LYS A O 1
ATOM 650 N N . ALA A 1 82 ? -14.383 -60.438 -13.773 1 96.62 82 ALA A N 1
ATOM 651 C CA . ALA A 1 82 ? -14.719 -59.125 -14.344 1 96.62 82 ALA A CA 1
ATOM 652 C C . ALA A 1 82 ? -14.586 -58.031 -13.297 1 96.62 82 ALA A C 1
ATOM 654 O O . ALA A 1 82 ? -15.211 -58.094 -12.234 1 96.62 82 ALA A O 1
ATOM 655 N N . VAL A 1 83 ? -13.703 -57.062 -13.586 1 97.94 83 VAL A N 1
ATOM 656 C CA . VAL A 1 83 ? -13.445 -55.969 -12.641 1 97.94 83 VAL A CA 1
ATOM 657 C C . VAL A 1 83 ? -13.719 -54.625 -13.305 1 97.94 83 VAL A C 1
ATOM 659 O O . VAL A 1 83 ? -13.203 -54.344 -14.391 1 97.94 83 VAL A O 1
ATOM 662 N N . LEU A 1 84 ? -14.562 -53.781 -12.695 1 98.38 84 LEU A N 1
ATOM 663 C CA . LEU A 1 84 ? -14.695 -52.375 -13.109 1 98.38 84 LEU A CA 1
ATOM 664 C C . LEU A 1 84 ? -13.609 -51.531 -12.477 1 98.38 84 LEU A C 1
ATOM 666 O O . LEU A 1 84 ? -13.516 -51.438 -11.25 1 98.38 84 LEU A O 1
ATOM 670 N N . ALA A 1 85 ? -12.805 -50.938 -13.352 1 98.31 85 ALA A N 1
ATOM 671 C CA . ALA A 1 85 ? -11.727 -50.062 -12.898 1 98.31 85 ALA A CA 1
ATOM 672 C C . ALA A 1 85 ? -12.078 -48.594 -13.141 1 98.31 85 ALA A C 1
ATOM 674 O O . ALA A 1 85 ? -12.414 -48.219 -14.258 1 98.31 85 ALA A O 1
ATOM 675 N N . PHE A 1 86 ? -12.078 -47.75 -12.055 1 98.56 86 PHE A N 1
ATOM 676 C CA . PHE A 1 86 ? -12.297 -46.312 -12.102 1 98.56 86 PHE A CA 1
ATOM 677 C C . PHE A 1 86 ? -11 -45.562 -11.844 1 98.56 86 PHE A C 1
ATOM 679 O O . PHE A 1 86 ? -10.508 -45.531 -10.711 1 98.56 86 PHE A O 1
ATOM 686 N N . ASP A 1 87 ? -10.523 -44.875 -12.844 1 97.5 87 ASP A N 1
ATOM 687 C CA . ASP A 1 87 ? -9.242 -44.188 -12.68 1 97.5 87 ASP A CA 1
ATOM 688 C C . ASP A 1 87 ? -9.398 -42.906 -11.859 1 97.5 87 ASP A C 1
ATOM 690 O O . ASP A 1 87 ? -8.414 -42.375 -11.328 1 97.5 87 ASP A O 1
ATOM 694 N N . GLY A 1 88 ? -10.602 -42.344 -11.812 1 97.69 88 GLY A N 1
ATOM 695 C CA . GLY A 1 88 ? -10.828 -41.156 -11.016 1 97.69 88 GLY A CA 1
ATOM 696 C C . GLY A 1 88 ? -12.297 -40.781 -10.891 1 97.69 88 GLY A C 1
ATOM 697 O O . GLY A 1 88 ? -12.969 -40.531 -11.898 1 97.69 88 GLY A O 1
ATOM 698 N N . LEU A 1 89 ? -12.875 -40.75 -9.742 1 98.5 89 LEU A N 1
ATOM 699 C CA . LEU A 1 89 ? -14.211 -40.25 -9.398 1 98.5 89 LEU A CA 1
ATOM 700 C C . LEU A 1 89 ? -14.133 -39.062 -8.445 1 98.5 89 LEU A C 1
ATOM 702 O O . LEU A 1 89 ? -13.602 -39.188 -7.34 1 98.5 89 LEU A O 1
ATOM 706 N N . ASP A 1 90 ? -14.602 -37.938 -8.805 1 98.19 90 ASP A N 1
ATOM 707 C CA . ASP A 1 90 ? -14.477 -36.688 -8.062 1 98.19 90 ASP A CA 1
ATOM 708 C C . ASP A 1 90 ? -15.789 -36.344 -7.367 1 98.19 90 ASP A C 1
ATOM 710 O O . ASP A 1 90 ? -16.703 -35.781 -7.992 1 98.19 90 ASP A O 1
ATOM 714 N N . THR A 1 91 ? -16 -36.469 -6.215 1 97 91 THR A N 1
ATOM 715 C CA . THR A 1 91 ? -15.133 -37.094 -5.215 1 97 91 THR A CA 1
ATOM 716 C C . THR A 1 91 ? -15.875 -38.156 -4.434 1 97 91 THR A C 1
ATOM 718 O O . THR A 1 91 ? -15.508 -39.344 -4.473 1 97 91 THR A O 1
ATOM 721 N N . PHE A 1 92 ? -16.859 -37.625 -3.723 1 98.25 92 PHE A N 1
ATOM 722 C CA . PHE A 1 92 ? -17.734 -38.531 -2.982 1 98.25 92 PHE A CA 1
ATOM 723 C C . PHE A 1 92 ? -18.766 -39.188 -3.91 1 98.25 92 PHE A C 1
ATOM 725 O O . PHE A 1 92 ? -19.766 -38.562 -4.258 1 98.25 92 PHE A O 1
ATOM 732 N N . ALA A 1 93 ? -18.531 -40.469 -4.223 1 98.56 93 ALA A N 1
ATOM 733 C CA . ALA A 1 93 ? -19.375 -41.125 -5.219 1 98.56 93 ALA A CA 1
ATOM 734 C C . ALA A 1 93 ? -19.906 -42.438 -4.688 1 98.56 93 ALA A C 1
ATOM 736 O O . ALA A 1 93 ? -19.219 -43.125 -3.922 1 98.56 93 ALA A O 1
ATOM 737 N N . THR A 1 94 ? -21.109 -42.75 -5.016 1 98.75 94 THR A N 1
ATOM 738 C CA . THR A 1 94 ? -21.719 -44.094 -4.863 1 98.75 94 THR A CA 1
ATOM 739 C C . THR A 1 94 ? -21.953 -44.719 -6.227 1 98.75 94 THR A C 1
ATOM 741 O O . THR A 1 94 ? -22.656 -44.156 -7.07 1 98.75 94 THR A O 1
ATOM 744 N N . VAL A 1 95 ? -21.344 -45.938 -6.414 1 98.81 95 VAL A N 1
ATOM 745 C CA . VAL A 1 95 ? -21.438 -46.625 -7.695 1 98.81 95 VAL A CA 1
ATOM 746 C C . VAL A 1 95 ? -22.375 -47.812 -7.559 1 98.81 95 VAL A C 1
ATOM 748 O O . VAL A 1 95 ? -22.156 -48.688 -6.727 1 98.81 95 VAL A O 1
ATOM 751 N N . VAL A 1 96 ? -23.422 -47.844 -8.422 1 98.69 96 VAL A N 1
ATOM 752 C CA . VAL A 1 96 ? -24.406 -48.906 -8.422 1 98.69 96 VAL A CA 1
ATOM 753 C C . VAL A 1 96 ? -24.406 -49.625 -9.773 1 98.69 96 VAL A C 1
ATOM 755 O O . VAL A 1 96 ? -24.469 -48.969 -10.82 1 98.69 96 VAL A O 1
ATOM 758 N N . LEU A 1 97 ? -24.188 -50.969 -9.75 1 98.5 97 LEU A N 1
ATOM 759 C CA . LEU A 1 97 ? -24.281 -51.812 -10.945 1 98.5 97 LEU A CA 1
ATOM 760 C C . LEU A 1 97 ? -25.469 -52.75 -10.852 1 98.5 97 LEU A C 1
ATOM 762 O O . LEU A 1 97 ? -25.562 -53.562 -9.922 1 98.5 97 LEU A O 1
ATOM 766 N N . ASN A 1 98 ? -26.422 -52.625 -11.797 1 97.56 98 ASN A N 1
ATOM 767 C CA . ASN A 1 98 ? -27.625 -53.469 -11.836 1 97.56 98 ASN A CA 1
ATOM 768 C C . ASN A 1 98 ? -28.344 -53.469 -10.484 1 97.56 98 ASN A C 1
ATOM 770 O O . ASN A 1 98 ? -28.719 -54.531 -10 1 97.56 98 ASN A O 1
ATOM 774 N N . GLY A 1 99 ? -28.406 -52.312 -9.883 1 96.75 99 GLY A N 1
ATOM 775 C CA . GLY A 1 99 ? -29.188 -52.125 -8.664 1 96.75 99 GLY A CA 1
ATOM 776 C C . GLY A 1 99 ? -28.406 -52.406 -7.402 1 96.75 99 GLY A C 1
ATOM 777 O O . GLY A 1 99 ? -28.875 -52.156 -6.293 1 96.75 99 GLY A O 1
ATOM 778 N N . LYS A 1 100 ? -27.156 -52.812 -7.539 1 97.88 100 LYS A N 1
ATOM 779 C CA . LYS A 1 100 ? -26.344 -53.156 -6.379 1 97.88 100 LYS A CA 1
ATOM 780 C C . LYS A 1 100 ? -25.203 -52.156 -6.207 1 97.88 100 LYS A C 1
ATOM 782 O O . LYS A 1 100 ? -24.484 -51.844 -7.168 1 97.88 100 LYS A O 1
ATOM 787 N N . THR A 1 101 ? -25.047 -51.688 -4.961 1 98.5 101 THR A N 1
ATOM 788 C CA . THR A 1 101 ? -23.906 -50.812 -4.676 1 98.5 101 THR A CA 1
ATOM 789 C C . THR A 1 101 ? -22.609 -51.594 -4.703 1 98.5 101 THR A C 1
ATOM 791 O O . THR A 1 101 ? -22.438 -52.562 -3.936 1 98.5 101 THR A O 1
ATOM 794 N N . ILE A 1 102 ? -21.672 -51.219 -5.574 1 98.5 102 ILE A N 1
ATOM 795 C CA . ILE A 1 102 ? -20.453 -51.969 -5.723 1 98.5 102 ILE A CA 1
ATOM 796 C C . ILE A 1 102 ? -19.266 -51.188 -5.203 1 98.5 102 ILE A C 1
ATOM 798 O O . ILE A 1 102 ? -18.172 -51.719 -5.004 1 98.5 102 ILE A O 1
ATOM 802 N N . LEU A 1 103 ? -19.406 -49.844 -5 1 98.38 103 LEU A N 1
ATOM 803 C CA . LEU A 1 103 ? -18.281 -49 -4.613 1 98.38 103 LEU A CA 1
ATOM 804 C C . LEU A 1 103 ? -18.766 -47.688 -4.004 1 98.38 103 LEU A C 1
ATOM 806 O O . LEU A 1 103 ? -19.766 -47.125 -4.453 1 98.38 103 LEU A O 1
ATOM 810 N N . GLU A 1 104 ? -18.141 -47.188 -2.945 1 98.25 104 GLU A N 1
ATOM 811 C CA . GLU A 1 104 ? -18.25 -45.844 -2.4 1 98.25 104 GLU A CA 1
ATOM 812 C C . GLU A 1 104 ? -16.875 -45.188 -2.307 1 98.25 104 GLU A C 1
ATOM 814 O O . GLU A 1 104 ? -15.906 -45.812 -1.858 1 98.25 104 GLU A O 1
ATOM 819 N N . THR A 1 105 ? -16.75 -44 -2.811 1 97.94 105 THR A N 1
ATOM 820 C CA . THR A 1 105 ? -15.461 -43.312 -2.838 1 97.94 105 THR A CA 1
ATOM 821 C C . THR A 1 105 ? -15.5 -42.031 -2.051 1 97.94 105 THR A C 1
ATOM 823 O O . THR A 1 105 ? -16.562 -41.438 -1.869 1 97.94 105 THR A O 1
ATOM 826 N N . ASP A 1 106 ? -14.359 -41.531 -1.529 1 97.38 106 ASP A N 1
ATOM 827 C CA . ASP A 1 106 ? -14.266 -40.281 -0.768 1 97.38 106 ASP A CA 1
ATOM 828 C C . ASP A 1 106 ? -12.977 -39.531 -1.094 1 97.38 106 ASP A C 1
ATOM 830 O O . ASP A 1 106 ? -12.594 -38.594 -0.375 1 97.38 106 ASP A O 1
ATOM 834 N N . ASN A 1 107 ? -12.266 -39.938 -2.111 1 98.62 107 ASN A N 1
ATOM 835 C CA . ASN A 1 107 ? -10.977 -39.375 -2.475 1 98.62 107 ASN A CA 1
ATOM 836 C C . ASN A 1 107 ? -10.828 -39.219 -3.986 1 98.62 107 ASN A C 1
ATOM 838 O O . ASN A 1 107 ? -10.742 -40.219 -4.699 1 98.62 107 ASN A O 1
ATOM 842 N N . MET A 1 108 ? -10.727 -37.938 -4.418 1 98.62 108 MET A N 1
ATOM 843 C CA . MET A 1 108 ? -10.672 -37.594 -5.836 1 98.62 108 MET A CA 1
ATOM 844 C C . MET A 1 108 ? -9.414 -38.188 -6.488 1 98.62 108 MET A C 1
ATOM 846 O O . MET A 1 108 ? -9.406 -38.469 -7.688 1 98.62 108 MET A O 1
ATOM 850 N N . PHE A 1 109 ? -8.359 -38.469 -5.723 1 98.5 109 PHE A N 1
ATOM 851 C CA . PHE A 1 109 ? -7.023 -38.656 -6.27 1 98.5 109 PHE A CA 1
ATOM 852 C C . PHE A 1 109 ? -6.699 -40.156 -6.34 1 98.5 109 PHE A C 1
ATOM 854 O O . PHE A 1 109 ? -5.621 -40.531 -6.797 1 98.5 109 PHE A O 1
ATOM 861 N N . VAL A 1 110 ? -7.633 -41 -5.934 1 98.12 110 VAL A N 1
ATOM 862 C CA . VAL A 1 110 ? -7.352 -42.438 -5.824 1 98.12 110 VAL A CA 1
ATOM 863 C C . VAL A 1 110 ? -8.109 -43.188 -6.906 1 98.12 110 VAL A C 1
ATOM 865 O O . VAL A 1 110 ? -9.281 -42.906 -7.176 1 98.12 110 VAL A O 1
ATOM 868 N N . SER A 1 111 ? -7.449 -44.156 -7.609 1 97.62 111 SER A N 1
ATOM 869 C CA . SER A 1 111 ? -8.133 -45.062 -8.5 1 97.62 111 SER A CA 1
ATOM 870 C C . SER A 1 111 ? -8.852 -46.156 -7.711 1 97.62 111 SER A C 1
ATOM 872 O O . SER A 1 111 ? -8.367 -46.594 -6.664 1 97.62 111 SER A O 1
ATOM 874 N N . GLU A 1 112 ? -10 -46.594 -8.273 1 98.06 112 GLU A N 1
ATOM 875 C CA . GLU A 1 112 ? -10.805 -47.594 -7.594 1 98.06 112 GLU A CA 1
ATOM 876 C C . GLU A 1 112 ? -11.055 -48.781 -8.5 1 98.06 112 GLU A C 1
ATOM 878 O O . GLU A 1 112 ? -11.062 -48.656 -9.727 1 98.06 112 GLU A O 1
ATOM 883 N N . ARG A 1 113 ? -11.195 -49.938 -7.887 1 97.75 113 ARG A N 1
ATOM 884 C CA . ARG A 1 113 ? -11.492 -51.188 -8.586 1 97.75 113 ARG A CA 1
ATOM 885 C C . ARG A 1 113 ? -12.578 -51.969 -7.852 1 97.75 113 ARG A C 1
ATOM 887 O O . ARG A 1 113 ? -12.578 -52.031 -6.621 1 97.75 113 ARG A O 1
ATOM 894 N N . ALA A 1 114 ? -13.539 -52.5 -8.555 1 98.38 114 ALA A N 1
ATOM 895 C CA . ALA A 1 114 ? -14.609 -53.312 -7.992 1 98.38 114 ALA A CA 1
ATOM 896 C C . ALA A 1 114 ? -14.781 -54.625 -8.781 1 98.38 114 ALA A C 1
ATOM 898 O O . ALA A 1 114 ? -15 -54.594 -9.992 1 98.38 114 ALA A O 1
ATOM 899 N N . ASP A 1 115 ? -14.672 -55.812 -8.117 1 97.5 115 ASP A N 1
ATOM 900 C CA . ASP A 1 115 ? -14.992 -57.094 -8.727 1 97.5 115 ASP A CA 1
ATOM 901 C C . ASP A 1 115 ? -16.5 -57.219 -8.961 1 97.5 115 ASP A C 1
ATOM 903 O O . ASP A 1 115 ? -17.281 -57.281 -8.008 1 97.5 115 ASP A O 1
ATOM 907 N N . VAL A 1 116 ? -16.844 -57.344 -10.211 1 97.75 116 VAL A N 1
ATOM 908 C CA . VAL A 1 116 ? -18.281 -57.344 -10.508 1 97.75 116 VAL A CA 1
ATOM 909 C C . VAL A 1 116 ? -18.656 -58.656 -11.219 1 97.75 116 VAL A C 1
ATOM 911 O O . VAL A 1 116 ? -19.703 -58.719 -11.883 1 97.75 116 VAL A O 1
ATOM 914 N N . THR A 1 117 ? -17.922 -59.625 -11.078 1 95.38 117 THR A N 1
ATOM 915 C CA . THR A 1 117 ? -18.109 -60.906 -11.766 1 95.38 117 THR A CA 1
ATOM 916 C C . THR A 1 117 ? -19.516 -61.438 -11.523 1 95.38 117 THR A C 1
ATOM 918 O O . THR A 1 117 ? -20.188 -61.875 -12.461 1 95.38 117 THR A O 1
ATOM 921 N N . ASN A 1 118 ? -19.969 -61.375 -10.305 1 93.81 118 ASN A N 1
ATOM 922 C CA . ASN A 1 118 ? -21.234 -61.969 -9.93 1 93.81 118 ASN A CA 1
ATOM 923 C C . ASN A 1 118 ? -22.375 -60.938 -9.961 1 93.81 118 ASN A C 1
ATOM 925 O O . ASN A 1 118 ? -23.484 -61.25 -9.539 1 93.81 118 ASN A O 1
ATOM 929 N N . VAL A 1 119 ? -22.062 -59.781 -10.398 1 95.81 119 VAL A N 1
ATOM 930 C CA . VAL A 1 119 ? -23.062 -58.719 -10.406 1 95.81 119 VAL A CA 1
ATOM 931 C C . VAL A 1 119 ? -23.531 -58.438 -11.836 1 95.81 119 VAL A C 1
ATOM 933 O O . VAL A 1 119 ? -24.594 -57.875 -12.055 1 95.81 119 VAL A O 1
ATOM 936 N N . LEU A 1 120 ? -22.766 -58.844 -12.812 1 95.94 120 LEU A N 1
ATOM 937 C CA . LEU A 1 120 ? -23.109 -58.625 -14.211 1 95.94 120 LEU A CA 1
ATOM 938 C C . LEU A 1 120 ? -24.391 -59.375 -14.586 1 95.94 120 LEU A C 1
ATOM 940 O O . LEU A 1 120 ? -24.656 -60.469 -14.062 1 95.94 120 LEU A O 1
ATOM 944 N N . SER A 1 121 ? -25.047 -58.812 -15.453 1 91.31 121 SER A N 1
ATOM 945 C CA . SER A 1 121 ? -26.281 -59.438 -15.93 1 91.31 121 SER A CA 1
ATOM 946 C C . SER A 1 121 ? -26 -60.625 -16.844 1 91.31 121 SER A C 1
ATOM 948 O O . SER A 1 121 ? -24.938 -60.688 -17.453 1 91.31 121 SER A O 1
ATOM 950 N N . SER A 1 122 ? -27.062 -61.562 -16.797 1 86 122 SER A N 1
ATOM 951 C CA . SER A 1 122 ? -26.984 -62.719 -17.688 1 86 122 SER A CA 1
ATOM 952 C C . SER A 1 122 ? -27.719 -62.469 -18.984 1 86 122 SER A C 1
ATOM 954 O O . SER A 1 122 ? -28.953 -62.5 -19.016 1 86 122 SER A O 1
ATOM 956 N N . GLY A 1 123 ? -27.125 -62 -19.969 1 82.06 123 GLY A N 1
ATOM 957 C CA . GLY A 1 123 ? -27.703 -61.906 -21.297 1 82.06 123 GLY A CA 1
ATOM 958 C C . GLY A 1 123 ? -28.266 -60.531 -21.625 1 82.06 123 GLY A C 1
ATOM 959 O O . GLY A 1 123 ? -28.656 -60.281 -22.766 1 82.06 123 GLY A O 1
ATOM 960 N N . GLU A 1 124 ? -28.438 -59.656 -20.625 1 89.75 124 GLU A N 1
ATOM 961 C CA . GLU A 1 124 ? -28.922 -58.312 -20.875 1 89.75 124 GLU A CA 1
ATOM 962 C C . GLU A 1 124 ? -27.812 -57.281 -20.641 1 89.75 124 GLU A C 1
ATOM 964 O O . GLU A 1 124 ? -26.734 -57.625 -20.156 1 89.75 124 GLU A O 1
ATOM 969 N N . ASP A 1 125 ? -28.141 -56.062 -21.141 1 94.62 125 ASP A N 1
ATOM 970 C CA . ASP A 1 125 ? -27.188 -55 -20.922 1 94.62 125 ASP A CA 1
ATOM 971 C C . ASP A 1 125 ? -27.078 -54.656 -19.438 1 94.62 125 ASP A C 1
ATOM 973 O O . ASP A 1 125 ? -28.031 -54.844 -18.672 1 94.62 125 ASP A O 1
ATOM 977 N N . ASN A 1 126 ? -25.875 -54.25 -19.016 1 97.56 126 ASN A N 1
ATOM 978 C CA . ASN A 1 126 ? -25.594 -53.812 -17.641 1 97.56 126 ASN A CA 1
ATOM 979 C C . ASN A 1 126 ? -25.828 -52.312 -17.469 1 97.56 126 ASN A C 1
ATOM 981 O O . ASN A 1 126 ? -25.469 -51.531 -18.344 1 97.56 126 ASN A O 1
ATOM 985 N N . GLU A 1 127 ? -26.453 -51.969 -16.359 1 97.69 127 GLU A N 1
ATOM 986 C CA . GLU A 1 127 ? -26.641 -50.562 -16.031 1 97.69 127 GLU A CA 1
ATOM 987 C C . GLU A 1 127 ? -25.703 -50.094 -14.922 1 97.69 127 GLU A C 1
ATOM 989 O O . GLU A 1 127 ? -25.672 -50.719 -13.844 1 97.69 127 GLU A O 1
ATOM 994 N N . LEU A 1 128 ? -24.906 -49.125 -15.227 1 98.38 128 LEU A N 1
ATOM 995 C CA . LEU A 1 128 ? -23.984 -48.531 -14.273 1 98.38 128 LEU A CA 1
ATOM 996 C C . LEU A 1 128 ? -24.422 -47.125 -13.898 1 98.38 128 LEU A C 1
ATOM 998 O O . LEU A 1 128 ? -24.594 -46.281 -14.766 1 98.38 128 LEU A O 1
ATOM 1002 N N . VAL A 1 129 ? -24.656 -46.844 -12.555 1 98.25 129 VAL A N 1
ATOM 1003 C CA . VAL A 1 129 ? -25.094 -45.531 -12.055 1 98.25 129 VAL A CA 1
ATOM 1004 C C . VAL A 1 129 ? -24.078 -45.031 -11.031 1 98.25 129 VAL A C 1
ATOM 1006 O O . VAL A 1 129 ? -23.719 -45.719 -10.094 1 98.25 129 VAL A O 1
ATOM 1009 N N . VAL A 1 130 ? -23.578 -43.875 -11.219 1 98.69 130 VAL A N 1
ATOM 1010 C CA . VAL A 1 130 ? -22.672 -43.219 -10.273 1 98.69 130 VAL A CA 1
ATOM 1011 C C . VAL A 1 130 ? -23.312 -41.938 -9.75 1 98.69 130 VAL A C 1
ATOM 1013 O O . VAL A 1 130 ? -23.594 -41.031 -10.516 1 98.69 130 VAL A O 1
ATOM 1016 N N . THR A 1 131 ? -23.516 -41.812 -8.453 1 98.56 131 THR A N 1
ATOM 1017 C CA . THR A 1 131 ? -24.031 -40.625 -7.805 1 98.56 131 THR A CA 1
ATOM 1018 C C . THR A 1 131 ? -22.922 -39.875 -7.086 1 98.56 131 THR A C 1
ATOM 1020 O O . THR A 1 131 ? -22.203 -40.438 -6.266 1 98.56 131 THR A O 1
ATOM 1023 N N . PHE A 1 132 ? -22.781 -38.625 -7.457 1 98.69 132 PHE A N 1
ATOM 1024 C CA . PHE A 1 132 ? -21.781 -37.781 -6.824 1 98.69 132 PHE A CA 1
ATOM 1025 C C . PHE A 1 132 ? -22.422 -36.812 -5.836 1 98.69 132 PHE A C 1
ATOM 1027 O O . PHE A 1 132 ? -23.281 -36 -6.215 1 98.69 132 PHE A O 1
ATOM 1034 N N . ASP A 1 133 ? -21.969 -36.844 -4.621 1 98.12 133 ASP A N 1
ATOM 1035 C CA . ASP A 1 133 ? -22.422 -35.906 -3.602 1 98.12 133 ASP A CA 1
ATOM 1036 C C . ASP A 1 133 ? -21.719 -34.562 -3.723 1 98.12 133 ASP A C 1
ATOM 1038 O O . ASP A 1 133 ? -20.734 -34.438 -4.469 1 98.12 133 ASP A O 1
ATOM 1042 N N . ALA A 1 134 ? -22.266 -33.531 -3.016 1 97.56 134 ALA A N 1
ATOM 1043 C CA . ALA A 1 134 ? -21.656 -32.188 -3.014 1 97.56 134 ALA A CA 1
ATOM 1044 C C . ALA A 1 134 ? -20.469 -32.156 -2.068 1 97.56 134 ALA A C 1
ATOM 1046 O O . ALA A 1 134 ? -20.625 -32 -0.855 1 97.56 134 ALA A O 1
ATOM 1047 N N . ALA A 1 135 ? -19.312 -32.125 -2.633 1 98.06 135 ALA A N 1
ATOM 1048 C CA . ALA A 1 135 ? -18.078 -32.188 -1.851 1 98.06 135 ALA A CA 1
ATOM 1049 C C . ALA A 1 135 ? -17.969 -30.969 -0.928 1 98.06 135 ALA A C 1
ATOM 1051 O O . ALA A 1 135 ? -17.469 -31.078 0.191 1 98.06 135 ALA A O 1
ATOM 1052 N N . TYR A 1 136 ? -18.438 -29.828 -1.339 1 97.31 136 TYR A N 1
ATOM 1053 C CA . TYR A 1 136 ? -18.422 -28.594 -0.563 1 97.31 136 TYR A CA 1
ATOM 1054 C C . TYR A 1 136 ? -19.156 -28.766 0.76 1 97.31 136 TYR A C 1
ATOM 1056 O O . TYR A 1 136 ? -18.609 -28.484 1.826 1 97.31 136 TYR A O 1
ATOM 1064 N N . LEU A 1 137 ? -20.328 -29.266 0.672 1 97.12 137 LEU A N 1
ATOM 1065 C CA . LEU A 1 137 ? -21.156 -29.438 1.856 1 97.12 137 LEU A CA 1
ATOM 1066 C C . LEU A 1 137 ? -20.625 -30.562 2.732 1 97.12 137 LEU A C 1
ATOM 1068 O O . LEU A 1 137 ? -20.688 -30.5 3.961 1 97.12 137 LEU A O 1
ATOM 1072 N N . ARG A 1 138 ? -20.109 -31.641 2.064 1 97.62 138 ARG A N 1
ATOM 1073 C CA . ARG A 1 138 ? -19.453 -32.719 2.824 1 97.62 138 ARG A CA 1
ATOM 1074 C C . ARG A 1 138 ? -18.266 -32.156 3.611 1 97.62 138 ARG A C 1
ATOM 1076 O O . ARG A 1 138 ? -17.984 -32.625 4.715 1 97.62 138 ARG A O 1
ATOM 1083 N N . GLY A 1 139 ? -17.562 -31.25 2.998 1 97.94 139 GLY A N 1
ATOM 1084 C CA . GLY A 1 139 ? -16.453 -30.609 3.695 1 97.94 139 GLY A CA 1
ATOM 1085 C C . GLY A 1 139 ? -16.875 -29.906 4.973 1 97.94 139 GLY A C 1
ATOM 1086 O O . GLY A 1 139 ? -16.234 -30.062 6.016 1 97.94 139 GLY A O 1
ATOM 1087 N N . TRP A 1 140 ? -17.953 -29.172 4.926 1 97.81 140 TRP A N 1
ATOM 1088 C CA . TRP A 1 140 ? -18.453 -28.484 6.109 1 97.81 140 TRP A CA 1
ATOM 1089 C C . TRP A 1 140 ? -18.906 -29.484 7.168 1 97.81 140 TRP A C 1
ATOM 1091 O O . TRP A 1 140 ? -18.75 -29.234 8.367 1 97.81 140 TRP A O 1
ATOM 1101 N N . LYS A 1 141 ? -19.5 -30.562 6.746 1 97.31 141 LYS A N 1
ATOM 1102 C CA . LYS A 1 141 ? -19.891 -31.594 7.691 1 97.31 141 LYS A CA 1
ATOM 1103 C C . LYS A 1 141 ? -18.688 -32.125 8.461 1 97.31 141 LYS A C 1
ATOM 1105 O O . LYS A 1 141 ? -18.766 -32.375 9.664 1 97.31 141 LYS A O 1
ATOM 1110 N N . VAL A 1 142 ? -17.594 -32.375 7.742 1 97.62 142 VAL A N 1
ATOM 1111 C CA . VAL A 1 142 ? -16.375 -32.844 8.391 1 97.62 142 VAL A CA 1
ATOM 1112 C C . VAL A 1 142 ? -15.891 -31.812 9.406 1 97.62 142 VAL A C 1
ATOM 1114 O O . VAL A 1 142 ? -15.5 -32.156 10.523 1 97.62 142 VAL A O 1
ATOM 1117 N N . VAL A 1 143 ? -15.883 -30.531 9.07 1 97.69 143 VAL A N 1
ATOM 1118 C CA . VAL A 1 143 ? -15.461 -29.469 9.961 1 97.69 143 VAL A CA 1
ATOM 1119 C C . VAL A 1 143 ? -16.281 -29.5 11.25 1 97.69 143 VAL A C 1
ATOM 1121 O O . VAL A 1 143 ? -15.742 -29.422 12.352 1 97.69 143 VAL A O 1
ATOM 1124 N N . GLU A 1 144 ? -17.625 -29.703 11.109 1 97.44 144 GLU A N 1
ATOM 1125 C CA . GLU A 1 144 ? -18.531 -29.734 12.258 1 97.44 144 GLU A CA 1
ATOM 1126 C C . GLU A 1 144 ? -18.297 -30.969 13.117 1 97.44 144 GLU A C 1
ATOM 1128 O O . GLU A 1 144 ? -18.469 -30.938 14.336 1 97.44 144 GLU A O 1
ATOM 1133 N N . GLN A 1 145 ? -17.891 -32.031 12.492 1 97.56 145 GLN A N 1
ATOM 1134 C CA . GLN A 1 145 ? -17.688 -33.281 13.18 1 97.56 145 GLN A CA 1
ATOM 1135 C C . GLN A 1 145 ? -16.422 -33.25 14.023 1 97.56 145 GLN A C 1
ATOM 1137 O O . GLN A 1 145 ? -16.25 -34.062 14.945 1 97.56 145 GLN A O 1
ATOM 1142 N N . HIS A 1 146 ? -15.523 -32.375 13.672 1 97.5 146 HIS A N 1
ATOM 1143 C CA . HIS A 1 146 ? -14.25 -32.281 14.383 1 97.5 146 HIS A CA 1
ATOM 1144 C C . HIS A 1 146 ? -13.992 -30.875 14.898 1 97.5 146 HIS A C 1
ATOM 1146 O O . HIS A 1 146 ? -12.992 -30.25 14.523 1 97.5 146 HIS A O 1
ATOM 1152 N N . PRO A 1 147 ? -14.773 -30.422 15.852 1 96.25 147 PRO A N 1
ATOM 1153 C CA . PRO A 1 147 ? -14.656 -29.047 16.344 1 96.25 147 PRO A CA 1
ATOM 1154 C C . PRO A 1 147 ? -13.367 -28.812 17.125 1 96.25 147 PRO A C 1
ATOM 1156 O O . PRO A 1 147 ? -12.984 -27.656 17.344 1 96.25 147 PRO A O 1
ATOM 1159 N N . GLU A 1 148 ? -12.656 -29.828 17.531 1 95.44 148 GLU A N 1
ATOM 1160 C CA . GLU A 1 148 ? -11.422 -29.688 18.297 1 95.44 148 GLU A CA 1
ATOM 1161 C C . GLU A 1 148 ? -10.258 -29.297 17.391 1 95.44 148 GLU A C 1
ATOM 1163 O O . GLU A 1 148 ? -9.242 -28.781 17.875 1 95.44 148 GLU A O 1
ATOM 1168 N N . HIS A 1 149 ? -10.367 -29.578 16.109 1 97 149 HIS A N 1
ATOM 1169 C CA . HIS A 1 149 ? -9.32 -29.203 15.164 1 97 149 HIS A CA 1
ATOM 1170 C C . HIS A 1 149 ? -9.352 -27.703 14.875 1 97 149 HIS A C 1
ATOM 1172 O O . HIS A 1 149 ? -10.422 -27.109 14.75 1 97 149 HIS A O 1
ATOM 1178 N N . LYS A 1 150 ? -8.156 -27.031 14.812 1 97.81 150 LYS A N 1
ATOM 1179 C CA . LYS A 1 150 ? -8.055 -25.625 14.414 1 97.81 150 LYS A CA 1
ATOM 1180 C C . LYS A 1 150 ? -8.102 -25.484 12.898 1 97.81 150 LYS A C 1
ATOM 1182 O O . LYS A 1 150 ? -7.066 -25.562 12.234 1 97.81 150 LYS A O 1
ATOM 1187 N N . TRP A 1 151 ? -9.273 -25.156 12.406 1 98.19 151 TRP A N 1
ATOM 1188 C CA . TRP A 1 151 ? -9.484 -25.047 10.961 1 98.19 151 TRP A CA 1
ATOM 1189 C C . TRP A 1 151 ? -9.055 -23.672 10.445 1 98.19 151 TRP A C 1
ATOM 1191 O O . TRP A 1 151 ? -9.844 -22.734 10.445 1 98.19 151 TRP A O 1
ATOM 1201 N N . VAL A 1 152 ? -7.77 -23.547 9.969 1 97.69 152 VAL A N 1
ATOM 1202 C CA . VAL A 1 152 ? -7.258 -22.297 9.414 1 97.69 152 VAL A CA 1
ATOM 1203 C C . VAL A 1 152 ? -6.629 -22.547 8.047 1 97.69 152 VAL A C 1
ATOM 1205 O O . VAL A 1 152 ? -6.004 -23.594 7.836 1 97.69 152 VAL A O 1
ATOM 1208 N N . CYS A 1 153 ? -6.836 -21.734 7.109 1 97.31 153 CYS A N 1
ATOM 1209 C CA . CYS A 1 153 ? -6.242 -21.812 5.781 1 97.31 153 CYS A CA 1
ATOM 1210 C C . CYS A 1 153 ? -6.164 -20.438 5.133 1 97.31 153 CYS A C 1
ATOM 1212 O O . CYS A 1 153 ? -6.75 -19.484 5.633 1 97.31 153 CYS A O 1
ATOM 1214 N N . SER A 1 154 ? -5.309 -20.391 4.152 1 94.62 154 SER A N 1
ATOM 1215 C CA . SER A 1 154 ? -5.289 -19.25 3.23 1 94.62 154 SER A CA 1
ATOM 1216 C C . SER A 1 154 ? -5.996 -19.594 1.923 1 94.62 154 SER A C 1
ATOM 1218 O O . SER A 1 154 ? -5.941 -20.734 1.461 1 94.62 154 SER A O 1
ATOM 1220 N N . ASN A 1 155 ? -6.809 -18.688 1.345 1 92.81 155 ASN A N 1
ATOM 1221 C CA . ASN A 1 155 ? -7.555 -18.875 0.104 1 92.81 155 ASN A CA 1
ATOM 1222 C C . ASN A 1 155 ? -8.688 -19.891 0.274 1 92.81 155 ASN A C 1
ATOM 1224 O O . ASN A 1 155 ? -8.523 -20.891 0.957 1 92.81 155 ASN A O 1
ATOM 1228 N N . GLY A 1 156 ? -9.742 -19.641 -0.25 1 94 156 GLY A N 1
ATOM 1229 C CA . GLY A 1 156 ? -10.898 -20.5 -0.059 1 94 156 GLY A CA 1
ATOM 1230 C C . GLY A 1 156 ? -11.359 -20.562 1.385 1 94 156 GLY A C 1
ATOM 1231 O O . GLY A 1 156 ? -11.008 -19.703 2.193 1 94 156 GLY A O 1
ATOM 1232 N N . ASP A 1 157 ? -12.219 -21.531 1.707 1 95.62 157 ASP A N 1
ATOM 1233 C CA . ASP A 1 157 ? -12.688 -21.672 3.082 1 95.62 157 ASP A CA 1
ATOM 1234 C C . ASP A 1 157 ? -12.258 -23.016 3.672 1 95.62 157 ASP A C 1
ATOM 1236 O O . ASP A 1 157 ? -11.68 -23.844 2.977 1 95.62 157 ASP A O 1
ATOM 1240 N N . SER A 1 158 ? -12.516 -23.234 4.871 1 96.69 158 SER A N 1
ATOM 1241 C CA . SER A 1 158 ? -11.93 -24.328 5.633 1 96.69 158 SER A CA 1
ATOM 1242 C C . SER A 1 158 ? -12.562 -25.656 5.258 1 96.69 158 SER A C 1
ATOM 1244 O O . SER A 1 158 ? -12.031 -26.719 5.594 1 96.69 158 SER A O 1
ATOM 1246 N N . SER A 1 159 ? -13.688 -25.594 4.531 1 97.69 159 SER A N 1
ATOM 1247 C CA . SER A 1 159 ? -14.32 -26.844 4.121 1 97.69 159 SER A CA 1
ATOM 1248 C C . SER A 1 159 ? -13.406 -27.656 3.201 1 97.69 159 SER A C 1
ATOM 1250 O O . SER A 1 159 ? -13.516 -28.875 3.123 1 97.69 159 SER A O 1
ATOM 1252 N N . ARG A 1 160 ? -12.508 -26.969 2.525 1 97.94 160 ARG A N 1
ATOM 1253 C CA . ARG A 1 160 ? -11.641 -27.656 1.566 1 97.94 160 ARG A CA 1
ATOM 1254 C C . ARG A 1 160 ? -10.625 -28.547 2.279 1 97.94 160 ARG A C 1
ATOM 1256 O O . ARG A 1 160 ? -10.07 -29.469 1.68 1 97.94 160 ARG A O 1
ATOM 1263 N N . LEU A 1 161 ? -10.344 -28.344 3.574 1 98.25 161 LEU A N 1
ATOM 1264 C CA . LEU A 1 161 ? -9.273 -29 4.297 1 98.25 161 LEU A CA 1
ATOM 1265 C C . LEU A 1 161 ? -9.672 -30.422 4.68 1 98.25 161 LEU A C 1
ATOM 1267 O O . LEU A 1 161 ? -8.82 -31.312 4.785 1 98.25 161 LEU A O 1
ATOM 1271 N N . GLY A 1 162 ? -10.945 -30.625 4.816 1 96.69 162 GLY A N 1
ATOM 1272 C CA . GLY A 1 162 ? -11.422 -31.922 5.281 1 96.69 162 GLY A CA 1
ATOM 1273 C C . GLY A 1 162 ? -11.711 -32.875 4.152 1 96.69 162 GLY A C 1
ATOM 1274 O O . GLY A 1 162 ? -12.031 -34.062 4.395 1 96.69 162 GLY A O 1
ATOM 1275 N N . VAL A 1 163 ? -11.578 -32.469 2.945 1 96.75 163 VAL A N 1
ATOM 1276 C CA . VAL A 1 163 ? -11.906 -33.312 1.791 1 96.75 163 VAL A CA 1
ATOM 1277 C C . VAL A 1 163 ? -10.656 -33.531 0.942 1 96.75 163 VAL A C 1
ATOM 1279 O O . VAL A 1 163 ? -9.812 -32.656 0.826 1 96.75 163 VAL A O 1
ATOM 1282 N N . ARG A 1 164 ? -10.484 -34.719 0.456 1 98.31 164 ARG A N 1
ATOM 1283 C CA . ARG A 1 164 ? -9.391 -34.969 -0.48 1 98.31 164 ARG A CA 1
ATOM 1284 C C . ARG A 1 164 ? -9.836 -34.719 -1.919 1 98.31 164 ARG A C 1
ATOM 1286 O O . ARG A 1 164 ? -10.109 -35.688 -2.654 1 98.31 164 ARG A O 1
ATOM 1293 N N . LYS A 1 165 ? -9.914 -33.531 -2.293 1 98.25 165 LYS A N 1
ATOM 1294 C CA . LYS A 1 165 ? -10.305 -32.938 -3.576 1 98.25 165 LYS A CA 1
ATOM 1295 C C . LYS A 1 165 ? -9.391 -31.781 -3.955 1 98.25 165 LYS A C 1
ATOM 1297 O O . LYS A 1 165 ? -8.766 -31.172 -3.088 1 98.25 165 LYS A O 1
ATOM 1302 N N . SER A 1 166 ? -9.227 -31.547 -5.297 1 98.19 166 SER A N 1
ATOM 1303 C CA . SER A 1 166 ? -8.391 -30.438 -5.719 1 98.19 166 SER A CA 1
ATOM 1304 C C . SER A 1 166 ? -8.797 -29.141 -5.012 1 98.19 166 SER A C 1
ATOM 1306 O O . SER A 1 166 ? -9.945 -28.703 -5.125 1 98.19 166 SER A O 1
ATOM 1308 N N . GLN A 1 167 ? -7.84 -28.516 -4.426 1 97.56 167 GLN A N 1
ATOM 1309 C CA . GLN A 1 167 ? -8.141 -27.391 -3.559 1 97.56 167 GLN A CA 1
ATOM 1310 C C . GLN A 1 167 ? -8.5 -26.141 -4.375 1 97.56 167 GLN A C 1
ATOM 1312 O O . GLN A 1 167 ? -9.289 -25.312 -3.93 1 97.56 167 GLN A O 1
ATOM 1317 N N . TYR A 1 168 ? -7.969 -25.984 -5.586 1 97.94 168 TYR A N 1
ATOM 1318 C CA . TYR A 1 168 ? -8.203 -24.797 -6.391 1 97.94 168 TYR A CA 1
ATOM 1319 C C . TYR A 1 168 ? -9.656 -24.719 -6.848 1 97.94 168 TYR A C 1
ATOM 1321 O O . TYR A 1 168 ? -10.109 -23.672 -7.32 1 97.94 168 TYR A O 1
ATOM 1329 N N . HIS A 1 169 ? -10.477 -25.844 -6.691 1 98.19 169 HIS A N 1
ATOM 1330 C CA . HIS A 1 169 ? -11.906 -25.797 -6.969 1 98.19 169 HIS A CA 1
ATOM 1331 C C . HIS A 1 169 ? -12.609 -24.781 -6.074 1 98.19 169 HIS A C 1
ATOM 1333 O O . HIS A 1 169 ? -13.633 -24.219 -6.457 1 98.19 169 HIS A O 1
ATOM 1339 N N . TRP A 1 170 ? -12.078 -24.578 -4.836 1 97.94 170 TRP A N 1
ATOM 1340 C CA . TRP A 1 170 ? -12.625 -23.609 -3.879 1 97.94 170 TRP A CA 1
ATOM 1341 C C . TRP A 1 170 ? -12.18 -22.188 -4.223 1 97.94 170 TRP A C 1
ATOM 1343 O O . TRP A 1 170 ? -12.375 -21.266 -3.43 1 97.94 170 TRP A O 1
ATOM 1353 N N . GLY A 1 171 ? -11.586 -22 -5.395 1 96.31 171 GLY A N 1
ATOM 1354 C CA . GLY A 1 171 ? -10.977 -20.734 -5.762 1 96.31 171 GLY A CA 1
ATOM 1355 C C . GLY A 1 171 ? -9.523 -20.625 -5.34 1 96.31 171 GLY A C 1
ATOM 1356 O O . GLY A 1 171 ? -8.992 -21.516 -4.688 1 96.31 171 GLY A O 1
ATOM 1357 N N . TRP A 1 172 ? -8.836 -19.672 -5.559 1 96.88 172 TRP A N 1
ATOM 1358 C CA . TRP A 1 172 ? -7.496 -19.266 -5.148 1 96.88 172 TRP A CA 1
ATOM 1359 C C . TRP A 1 172 ? -7.242 -17.812 -5.516 1 96.88 172 TRP A C 1
ATOM 1361 O O . TRP A 1 172 ? -8.062 -17.172 -6.184 1 96.88 172 TRP A O 1
ATOM 1371 N N . ASP A 1 173 ? -6.23 -17.203 -5.043 1 96.44 173 ASP A N 1
ATOM 1372 C CA . ASP A 1 173 ? -5.969 -15.781 -5.285 1 96.44 173 ASP A CA 1
ATOM 1373 C C . ASP A 1 173 ? -5.695 -15.516 -6.766 1 96.44 173 ASP A C 1
ATOM 1375 O O . ASP A 1 173 ? -5.277 -14.422 -7.141 1 96.44 173 ASP A O 1
ATOM 1379 N N . TRP A 1 174 ? -5.949 -16.516 -7.645 1 96.88 174 TRP A N 1
ATOM 1380 C CA . TRP A 1 174 ? -5.824 -16.359 -9.086 1 96.88 174 TRP A CA 1
ATOM 1381 C C . TRP A 1 174 ? -6.945 -17.109 -9.812 1 96.88 174 TRP A C 1
ATOM 1383 O O . TRP A 1 174 ? -7.066 -17.016 -11.031 1 96.88 174 TRP A O 1
ATOM 1393 N N . GLY A 1 175 ? -7.754 -17.859 -9.07 1 97.25 175 GLY A N 1
ATOM 1394 C CA . GLY A 1 175 ? -8.664 -18.766 -9.75 1 97.25 175 GLY A CA 1
ATOM 1395 C C . GLY A 1 175 ? -10.109 -18.594 -9.328 1 97.25 175 GLY A C 1
ATOM 1396 O O . GLY A 1 175 ? -10.383 -18.109 -8.219 1 97.25 175 GLY A O 1
ATOM 1397 N N . PRO A 1 176 ? -11.047 -18.969 -10.203 1 97.75 176 PRO A N 1
ATOM 1398 C CA . PRO A 1 176 ? -12.484 -18.938 -9.906 1 97.75 176 PRO A CA 1
ATOM 1399 C C . PRO A 1 176 ? -12.93 -20.109 -9.031 1 97.75 176 PRO A C 1
ATOM 1401 O O . PRO A 1 176 ? -12.227 -21.125 -8.945 1 97.75 176 PRO A O 1
ATOM 1404 N N . VAL A 1 177 ? -14.039 -19.969 -8.391 1 97.88 177 VAL A N 1
ATOM 1405 C CA . VAL A 1 177 ? -14.617 -21.062 -7.617 1 97.88 177 VAL A CA 1
ATOM 1406 C C . VAL A 1 177 ? -15.516 -21.906 -8.516 1 97.88 177 VAL A C 1
ATOM 1408 O O . VAL A 1 177 ? -16.625 -21.5 -8.867 1 97.88 177 VAL A O 1
ATOM 1411 N N . PHE A 1 178 ? -15.055 -23.031 -8.922 1 98 178 PHE A N 1
ATOM 1412 C CA . PHE A 1 178 ? -15.828 -24.031 -9.656 1 98 178 PHE A CA 1
ATOM 1413 C C . PHE A 1 178 ? -15.758 -25.391 -8.969 1 98 178 PHE A C 1
ATOM 1415 O O . PHE A 1 178 ? -14.906 -26.219 -9.305 1 98 178 PHE A O 1
ATOM 1422 N N . LEU A 1 179 ? -16.672 -25.641 -8.055 1 97.62 179 LEU A N 1
ATOM 1423 C CA . LEU A 1 179 ? -16.766 -26.906 -7.352 1 97.62 179 LEU A CA 1
ATOM 1424 C C . LEU A 1 179 ? -17.422 -27.969 -8.234 1 97.62 179 LEU A C 1
ATOM 1426 O O . LEU A 1 179 ? -18.578 -28.344 -8.016 1 97.62 179 LEU A O 1
ATOM 1430 N N . THR A 1 180 ? -16.594 -28.531 -9.094 1 97.88 180 THR A N 1
ATOM 1431 C CA . THR A 1 180 ? -17.047 -29.469 -10.109 1 97.88 180 THR A CA 1
ATOM 1432 C C . THR A 1 180 ? -17.062 -30.891 -9.555 1 97.88 180 THR A C 1
ATOM 1434 O O . THR A 1 180 ? -16.75 -31.109 -8.383 1 97.88 180 THR A O 1
ATOM 1437 N N . CYS A 1 181 ? -17.625 -31.891 -10.305 1 98.19 181 CYS A N 1
ATOM 1438 C CA . CYS A 1 181 ? -17.609 -33.312 -9.992 1 98.19 181 CYS A CA 1
ATOM 1439 C C . CYS A 1 181 ? -17.828 -34.156 -11.242 1 98.19 181 CYS A C 1
ATOM 1441 O O . CYS A 1 181 ? -18.062 -33.594 -12.32 1 98.19 181 CYS A O 1
ATOM 1443 N N . GLY A 1 182 ? -17.625 -35.469 -11.164 1 98.25 182 GLY A N 1
ATOM 1444 C CA . GLY A 1 182 ? -17.891 -36.375 -12.258 1 98.25 182 GLY A CA 1
ATOM 1445 C C . GLY A 1 182 ? -16.781 -37.406 -12.445 1 98.25 182 GLY A C 1
ATOM 1446 O O . GLY A 1 182 ? -15.805 -37.438 -11.688 1 98.25 182 GLY A O 1
ATOM 1447 N N . PRO A 1 183 ? -17.031 -38.375 -13.352 1 98.31 183 PRO A N 1
ATOM 1448 C CA . PRO A 1 183 ? -15.953 -39.281 -13.766 1 98.31 183 PRO A CA 1
ATOM 1449 C C . PRO A 1 183 ? -14.914 -38.562 -14.641 1 98.31 183 PRO A C 1
ATOM 1451 O O . PRO A 1 183 ? -14.945 -38.719 -15.867 1 98.31 183 PRO A O 1
ATOM 1454 N N . TRP A 1 184 ? -14.023 -37.969 -13.969 1 97.69 184 TRP A N 1
ATOM 1455 C CA . TRP A 1 184 ? -13.117 -37.031 -14.625 1 97.69 184 TRP A CA 1
ATOM 1456 C C . TRP A 1 184 ? -11.945 -37.75 -15.258 1 97.69 184 TRP A C 1
ATOM 1458 O O . TRP A 1 184 ? -11.109 -37.156 -15.93 1 97.69 184 TRP A O 1
ATOM 1468 N N . ARG A 1 185 ? -11.805 -39.094 -15.062 1 97.69 185 ARG A N 1
ATOM 1469 C CA . ARG A 1 185 ? -10.828 -39.969 -15.695 1 97.69 185 ARG A CA 1
ATOM 1470 C C . ARG A 1 185 ? -11.5 -41.188 -16.266 1 97.69 185 ARG A C 1
ATOM 1472 O O . ARG A 1 185 ? -12.695 -41.406 -16.062 1 97.69 185 ARG A O 1
ATOM 1479 N N . PRO A 1 186 ? -10.781 -42.125 -16.984 1 97.56 186 PRO A N 1
ATOM 1480 C CA . PRO A 1 186 ? -11.375 -43.25 -17.688 1 97.56 186 PRO A CA 1
ATOM 1481 C C . PRO A 1 186 ? -11.992 -44.281 -16.75 1 97.56 186 PRO A C 1
ATOM 1483 O O . PRO A 1 186 ? -11.555 -44.406 -15.602 1 97.56 186 PRO A O 1
ATOM 1486 N N . VAL A 1 187 ? -13.031 -44.969 -17.281 1 98.44 187 VAL A N 1
ATOM 1487 C CA . VAL A 1 187 ? -13.664 -46.156 -16.688 1 98.44 187 VAL A CA 1
ATOM 1488 C C . VAL A 1 187 ? -13.531 -47.344 -17.625 1 98.44 187 VAL A C 1
ATOM 1490 O O . VAL A 1 187 ? -13.883 -47.25 -18.812 1 98.44 187 VAL A O 1
ATOM 1493 N N . ASN A 1 188 ? -13.023 -48.469 -17.125 1 98.31 188 ASN A N 1
ATOM 1494 C CA . ASN A 1 188 ? -12.82 -49.656 -17.938 1 98.31 188 ASN A CA 1
ATOM 1495 C C . ASN A 1 188 ? -13.359 -50.906 -17.25 1 98.31 188 ASN A C 1
ATOM 1497 O O . ASN A 1 188 ? -13.297 -51.031 -16.031 1 98.31 188 ASN A O 1
ATOM 1501 N N . LEU A 1 189 ? -13.93 -51.812 -18.031 1 98 189 LEU A N 1
ATOM 1502 C CA . LEU A 1 189 ? -14.188 -53.188 -17.594 1 98 189 LEU A CA 1
ATOM 1503 C C . LEU A 1 189 ? -13.047 -54.094 -17.984 1 98 189 LEU A C 1
ATOM 1505 O O . LEU A 1 189 ? -12.711 -54.219 -19.172 1 98 189 LEU A O 1
ATOM 1509 N N . GLU A 1 190 ? -12.477 -54.75 -16.984 1 97.44 190 GLU A N 1
ATOM 1510 C CA . GLU A 1 190 ? -11.344 -55.625 -17.234 1 97.44 190 GLU A CA 1
ATOM 1511 C C . GLU A 1 190 ? -11.719 -57.094 -16.984 1 97.44 190 GLU A C 1
ATOM 1513 O O . GLU A 1 190 ? -12.312 -57.406 -15.945 1 97.44 190 GLU A O 1
ATOM 1518 N N . LEU A 1 191 ? -11.398 -57.906 -17.938 1 96.56 191 LEU A N 1
ATOM 1519 C CA . LEU A 1 191 ? -11.555 -59.344 -17.797 1 96.56 191 LEU A CA 1
ATOM 1520 C C . LEU A 1 191 ? -10.195 -60.031 -17.75 1 96.56 191 LEU A C 1
ATOM 1522 O O . LEU A 1 191 ? -9.367 -59.875 -18.641 1 96.56 191 LEU A O 1
ATOM 1526 N N . TYR A 1 192 ? -10.016 -60.844 -16.688 1 96.06 192 TYR A N 1
ATOM 1527 C CA . TYR A 1 192 ? -8.727 -61.531 -16.625 1 96.06 192 TYR A CA 1
ATOM 1528 C C . TYR A 1 192 ? -8.758 -62.656 -15.617 1 96.06 192 TYR A C 1
ATOM 1530 O O . TYR A 1 192 ? -9.586 -62.656 -14.703 1 96.06 192 TYR A O 1
ATOM 1538 N N . GLU A 1 193 ? -7.941 -63.594 -15.828 1 95.12 193 GLU A N 1
ATOM 1539 C CA . GLU A 1 193 ? -7.613 -64.625 -14.82 1 95.12 193 GLU A CA 1
ATOM 1540 C C . GLU A 1 193 ? -6.348 -64.25 -14.062 1 95.12 193 GLU A C 1
ATOM 1542 O O . GLU A 1 193 ? -6.266 -64.438 -12.844 1 95.12 193 GLU A O 1
ATOM 1547 N N . SER A 1 194 ? -5.402 -63.75 -14.805 1 95.44 194 SER A N 1
ATOM 1548 C CA . SER A 1 194 ? -4.168 -63.188 -14.266 1 95.44 194 SER A CA 1
ATOM 1549 C C . SER A 1 194 ? -3.838 -61.844 -14.922 1 95.44 194 SER A C 1
ATOM 1551 O O . SER A 1 194 ? -4.203 -61.594 -16.078 1 95.44 194 SER A O 1
ATOM 1553 N N . ARG A 1 195 ? -3.238 -61 -14.164 1 96.69 195 ARG A N 1
ATOM 1554 C CA . ARG A 1 195 ? -2.838 -59.719 -14.734 1 96.69 195 ARG A CA 1
ATOM 1555 C C . ARG A 1 195 ? -1.598 -59.188 -14.031 1 96.69 195 ARG A C 1
ATOM 1557 O O . ARG A 1 195 ? -1.279 -59.594 -12.914 1 96.69 195 ARG A O 1
ATOM 1564 N N . LEU A 1 196 ? -0.894 -58.281 -14.727 1 97.38 196 LEU A N 1
ATOM 1565 C CA . LEU A 1 196 ? 0.166 -57.469 -14.141 1 97.38 196 LEU A CA 1
ATOM 1566 C C . LEU A 1 196 ? -0.414 -56.25 -13.422 1 97.38 196 LEU A C 1
ATOM 1568 O O . LEU A 1 196 ? -1.067 -55.406 -14.039 1 97.38 196 LEU A O 1
ATOM 1572 N N . THR A 1 197 ? -0.126 -56.156 -12.094 1 96.25 197 THR A N 1
ATOM 1573 C CA . THR A 1 197 ? -0.715 -55.062 -11.312 1 96.25 197 THR A CA 1
ATOM 1574 C C . THR A 1 197 ? 0.269 -53.906 -11.164 1 96.25 197 THR A C 1
ATOM 1576 O O . THR A 1 197 ? -0.131 -52.781 -10.875 1 96.25 197 THR A O 1
ATOM 1579 N N . ASP A 1 198 ? 1.505 -54.188 -11.312 1 96.5 198 ASP A N 1
ATOM 1580 C CA . ASP A 1 198 ? 2.525 -53.156 -11.195 1 96.5 198 ASP A CA 1
ATOM 1581 C C . ASP A 1 198 ? 3.793 -53.531 -11.953 1 96.5 198 ASP A C 1
ATOM 1583 O O . ASP A 1 198 ? 4.098 -54.719 -12.094 1 96.5 198 ASP A O 1
ATOM 1587 N N . LEU A 1 199 ? 4.379 -52.594 -12.562 1 97.75 199 LEU A N 1
ATOM 1588 C CA . LEU A 1 199 ? 5.703 -52.688 -13.164 1 97.75 199 LEU A CA 1
ATOM 1589 C C . LEU A 1 199 ? 6.562 -51.5 -12.766 1 97.75 199 LEU A C 1
ATOM 1591 O O . LEU A 1 199 ? 6.18 -50.344 -12.992 1 97.75 199 LEU A O 1
ATOM 1595 N N . TYR A 1 200 ? 7.621 -51.719 -12.094 1 96.06 200 TYR A N 1
ATOM 1596 C CA . TYR A 1 200 ? 8.523 -50.656 -11.719 1 96.06 200 TYR A CA 1
ATOM 1597 C C . TYR A 1 200 ? 9.977 -51.094 -11.758 1 96.06 200 TYR A C 1
ATOM 1599 O O . TYR A 1 200 ? 10.25 -52.312 -11.789 1 96.06 200 TYR A O 1
ATOM 1607 N N . CYS A 1 201 ? 10.82 -50.125 -11.883 1 95.12 201 CYS A N 1
ATOM 1608 C CA . CYS A 1 201 ? 12.25 -50.406 -11.984 1 95.12 201 CYS A CA 1
ATOM 1609 C C . CYS A 1 201 ? 13.039 -49.625 -10.938 1 95.12 201 CYS A C 1
ATOM 1611 O O . CYS A 1 201 ? 12.672 -48.531 -10.57 1 95.12 201 CYS A O 1
ATOM 1613 N N . GLU A 1 202 ? 14.031 -50.281 -10.477 1 93.25 202 GLU A N 1
ATOM 1614 C CA . GLU A 1 202 ? 15.086 -49.656 -9.688 1 93.25 202 GLU A CA 1
ATOM 1615 C C . GLU A 1 202 ? 16.375 -49.531 -10.492 1 93.25 202 GLU A C 1
ATOM 1617 O O . GLU A 1 202 ? 16.719 -50.438 -11.258 1 93.25 202 GLU A O 1
ATOM 1622 N N . PHE A 1 203 ? 16.938 -48.406 -10.352 1 92.25 203 PHE A N 1
ATOM 1623 C CA . PHE A 1 203 ? 18.172 -48.156 -11.102 1 92.25 203 PHE A CA 1
ATOM 1624 C C . PHE A 1 203 ? 19.344 -47.906 -10.164 1 92.25 203 PHE A C 1
ATOM 1626 O O . PHE A 1 203 ? 19.188 -47.281 -9.117 1 92.25 203 PHE A O 1
ATOM 1633 N N . ASP A 1 204 ? 20.422 -48.531 -10.5 1 93.19 204 ASP A N 1
ATOM 1634 C CA . ASP A 1 204 ? 21.719 -48.188 -9.898 1 93.19 204 ASP A CA 1
ATOM 1635 C C . ASP A 1 204 ? 22.75 -47.844 -10.961 1 93.19 204 ASP A C 1
ATOM 1637 O O . ASP A 1 204 ? 23.281 -48.719 -11.641 1 93.19 204 ASP A O 1
ATOM 1641 N N . ILE A 1 205 ? 22.891 -46.594 -11.148 1 95.38 205 ILE A N 1
ATOM 1642 C CA . ILE A 1 205 ? 23.859 -46.094 -12.117 1 95.38 205 ILE A CA 1
ATOM 1643 C C . ILE A 1 205 ? 25.203 -45.844 -11.43 1 95.38 205 ILE A C 1
ATOM 1645 O O . ILE A 1 205 ? 25.266 -45.094 -10.461 1 95.38 205 ILE A O 1
ATOM 1649 N N . GLU A 1 206 ? 26.266 -46.406 -11.93 1 94.12 206 GLU A N 1
ATOM 1650 C CA . GLU A 1 206 ? 27.578 -46.281 -11.336 1 94.12 206 GLU A CA 1
ATOM 1651 C C . GLU A 1 206 ? 28.047 -44.812 -11.414 1 94.12 206 GLU A C 1
ATOM 1653 O O . GLU A 1 206 ? 27.656 -44.062 -12.305 1 94.12 206 GLU A O 1
ATOM 1658 N N . GLU A 1 207 ? 28.906 -44.562 -10.469 1 92.88 207 GLU A N 1
ATOM 1659 C CA . GLU A 1 207 ? 29.453 -43.188 -10.438 1 92.88 207 GLU A CA 1
ATOM 1660 C C . GLU A 1 207 ? 30.172 -42.844 -11.742 1 92.88 207 GLU A C 1
ATOM 1662 O O . GLU A 1 207 ? 30.188 -41.688 -12.172 1 92.88 207 GLU A O 1
ATOM 1667 N N . SER A 1 208 ? 30.719 -43.875 -12.375 1 94.88 208 SER A N 1
ATOM 1668 C CA . SER A 1 208 ? 31.422 -43.688 -13.641 1 94.88 208 SER A CA 1
ATOM 1669 C C . SER A 1 208 ? 30.438 -43.375 -14.773 1 94.88 208 SER A C 1
ATOM 1671 O O . SER A 1 208 ? 30.844 -42.906 -15.844 1 94.88 208 SER A O 1
ATOM 1673 N N . LEU A 1 209 ? 29.172 -43.688 -14.633 1 95.25 209 LEU A N 1
ATOM 1674 C CA . LEU A 1 209 ? 28.078 -43.5 -15.586 1 95.25 209 LEU A CA 1
ATOM 1675 C C . LEU A 1 209 ? 28.219 -44.469 -16.75 1 95.25 209 LEU A C 1
ATOM 1677 O O . LEU A 1 209 ? 27.531 -44.312 -17.781 1 95.25 209 LEU A O 1
ATOM 1681 N N . ASP A 1 210 ? 29.078 -45.469 -16.656 1 95.12 210 ASP A N 1
ATOM 1682 C CA . ASP A 1 210 ? 29.375 -46.344 -17.781 1 95.12 210 ASP A CA 1
ATOM 1683 C C . ASP A 1 210 ? 28.594 -47.656 -17.688 1 95.12 210 ASP A C 1
ATOM 1685 O O . ASP A 1 210 ? 28.625 -48.469 -18.609 1 95.12 210 ASP A O 1
ATOM 1689 N N . SER A 1 211 ? 28 -47.781 -16.609 1 95.38 211 SER A N 1
ATOM 1690 C CA . SER A 1 211 ? 27.203 -49 -16.422 1 95.38 211 SER A CA 1
ATOM 1691 C C . SER A 1 211 ? 26 -48.719 -15.523 1 95.38 211 SER A C 1
ATOM 1693 O O . SER A 1 211 ? 26.047 -47.875 -14.641 1 95.38 211 SER A O 1
ATOM 1695 N N . ALA A 1 212 ? 24.938 -49.406 -15.812 1 95.56 212 ALA A N 1
ATOM 1696 C CA . ALA A 1 212 ? 23.719 -49.312 -15.016 1 95.56 212 ALA A CA 1
ATOM 1697 C C . ALA A 1 212 ? 23.141 -50.688 -14.75 1 95.56 212 ALA A C 1
ATOM 1699 O O . ALA A 1 212 ? 23.156 -51.562 -15.617 1 95.56 212 ALA A O 1
ATOM 1700 N N . GLN A 1 213 ? 22.797 -50.875 -13.555 1 95.88 213 GLN A N 1
ATOM 1701 C CA . GLN A 1 213 ? 21.984 -52.031 -13.203 1 95.88 213 GLN A CA 1
ATOM 1702 C C . GLN A 1 213 ? 20.5 -51.656 -13.141 1 95.88 213 GLN A C 1
ATOM 1704 O O . GLN A 1 213 ? 20.125 -50.688 -12.492 1 95.88 213 GLN A O 1
ATOM 1709 N N . VAL A 1 214 ? 19.734 -52.406 -13.922 1 95.88 214 VAL A N 1
ATOM 1710 C CA . VAL A 1 214 ? 18.297 -52.219 -13.961 1 95.88 214 VAL A CA 1
ATOM 1711 C C . VAL A 1 214 ? 17.594 -53.438 -13.359 1 95.88 214 VAL A C 1
ATOM 1713 O O . VAL A 1 214 ? 17.688 -54.531 -13.898 1 95.88 214 VAL A O 1
ATOM 1716 N N . VAL A 1 215 ? 16.969 -53.219 -12.227 1 96.62 215 VAL A N 1
ATOM 1717 C CA . VAL A 1 215 ? 16.156 -54.281 -11.617 1 96.62 215 VAL A CA 1
ATOM 1718 C C . VAL A 1 215 ? 14.68 -54.031 -11.914 1 96.62 215 VAL A C 1
ATOM 1720 O O . VAL A 1 215 ? 14.094 -53.062 -11.414 1 96.62 215 VAL A O 1
ATOM 1723 N N . SER A 1 216 ? 14.102 -54.875 -12.734 1 97.19 216 SER A N 1
ATOM 1724 C CA . SER A 1 216 ? 12.695 -54.75 -13.109 1 97.19 216 SER A CA 1
ATOM 1725 C C . SER A 1 216 ? 11.812 -55.656 -12.258 1 97.19 216 SER A C 1
ATOM 1727 O O . SER A 1 216 ? 12.094 -56.844 -12.109 1 97.19 216 SER A O 1
ATOM 1729 N N . HIS A 1 217 ? 10.844 -55.031 -11.695 1 97.25 217 HIS A N 1
ATOM 1730 C CA . HIS A 1 217 ? 9.875 -55.75 -10.859 1 97.25 217 HIS A CA 1
ATOM 1731 C C . HIS A 1 217 ? 8.492 -55.75 -11.508 1 97.25 217 HIS A C 1
ATOM 1733 O O . HIS A 1 217 ? 8.023 -54.719 -11.984 1 97.25 217 HIS A O 1
ATOM 1739 N N . ALA A 1 218 ? 7.836 -56.875 -11.516 1 98.06 218 ALA A N 1
ATOM 1740 C CA . ALA A 1 218 ? 6.434 -57 -11.906 1 98.06 218 ALA A CA 1
ATOM 1741 C C . ALA A 1 218 ? 5.617 -57.656 -10.805 1 98.06 218 ALA A C 1
ATOM 1743 O O . ALA A 1 218 ? 6.059 -58.656 -10.203 1 98.06 218 ALA A O 1
ATOM 1744 N N . VAL A 1 219 ? 4.562 -57.062 -10.469 1 97.81 219 VAL A N 1
ATOM 1745 C CA . VAL A 1 219 ? 3.635 -57.625 -9.508 1 97.81 219 VAL A CA 1
ATOM 1746 C C . VAL A 1 219 ? 2.467 -58.281 -10.25 1 97.81 219 VAL A C 1
ATOM 1748 O O . VAL A 1 219 ? 1.893 -57.688 -11.164 1 97.81 219 VAL A O 1
ATOM 1751 N N . VAL A 1 220 ? 2.105 -59.531 -9.805 1 97.19 220 VAL A N 1
ATOM 1752 C CA . VAL A 1 220 ? 1.147 -60.344 -10.547 1 97.19 220 VAL A CA 1
ATOM 1753 C C . VAL A 1 220 ? -0.025 -60.719 -9.648 1 97.19 220 VAL A C 1
ATOM 1755 O O . VAL A 1 220 ? 0.171 -61.062 -8.477 1 97.19 220 VAL A O 1
ATOM 1758 N N . GLU A 1 221 ? -1.128 -60.438 -10.164 1 95.88 221 GLU A N 1
ATOM 1759 C CA . GLU A 1 221 ? -2.344 -61.031 -9.594 1 95.88 221 GLU A CA 1
ATOM 1760 C C . GLU A 1 221 ? -2.83 -62.219 -10.414 1 95.88 221 GLU A C 1
ATOM 1762 O O . GLU A 1 221 ? -2.996 -62.125 -11.633 1 95.88 221 GLU A O 1
ATOM 1767 N N . GLY A 1 222 ? -3.133 -63.375 -9.719 1 93.5 222 GLY A N 1
ATOM 1768 C CA . GLY A 1 222 ? -3.592 -64.562 -10.414 1 93.5 222 GLY A CA 1
ATOM 1769 C C . GLY A 1 222 ? -2.572 -65.688 -10.406 1 93.5 222 GLY A C 1
ATOM 1770 O O . GLY A 1 222 ? -1.646 -65.688 -9.586 1 93.5 222 GLY A O 1
ATOM 1771 N N . ASN A 1 223 ? -2.748 -66.688 -11.359 1 89.38 223 ASN A N 1
ATOM 1772 C CA . ASN A 1 223 ? -1.995 -67.938 -11.227 1 89.38 223 ASN A CA 1
ATOM 1773 C C . ASN A 1 223 ? -0.919 -68.062 -12.297 1 89.38 223 ASN A C 1
ATOM 1775 O O . ASN A 1 223 ? -0.146 -69 -12.297 1 89.38 223 ASN A O 1
ATOM 1779 N N . ALA A 1 224 ? -0.849 -67.062 -13.164 1 90.19 224 ALA A N 1
ATOM 1780 C CA . ALA A 1 224 ? 0.204 -67.188 -14.18 1 90.19 224 ALA A CA 1
ATOM 1781 C C . ALA A 1 224 ? 1.583 -67.25 -13.523 1 90.19 224 ALA A C 1
ATOM 1783 O O . ALA A 1 224 ? 1.827 -66.625 -12.5 1 90.19 224 ALA A O 1
ATOM 1784 N N . SER A 1 225 ? 2.531 -68 -14.234 1 91.44 225 SER A N 1
ATOM 1785 C CA . SER A 1 225 ? 3.678 -68.375 -13.438 1 91.44 225 SER A CA 1
ATOM 1786 C C . SER A 1 225 ? 4.969 -67.75 -13.938 1 91.44 225 SER A C 1
ATOM 1788 O O . SER A 1 225 ? 6.016 -67.875 -13.305 1 91.44 225 SER A O 1
ATOM 1790 N N . ARG A 1 226 ? 4.961 -67.125 -15.102 1 97 226 ARG A N 1
ATOM 1791 C CA . ARG A 1 226 ? 6.203 -66.562 -15.609 1 97 226 ARG A CA 1
ATOM 1792 C C . ARG A 1 226 ? 5.969 -65.125 -16.141 1 97 226 ARG A C 1
ATOM 1794 O O . ARG A 1 226 ? 4.863 -64.812 -16.594 1 97 226 ARG A O 1
ATOM 1801 N N . VAL A 1 227 ? 6.984 -64.312 -16.078 1 98.12 227 VAL A N 1
ATOM 1802 C CA . VAL A 1 227 ? 6.992 -62.969 -16.656 1 98.12 227 VAL A CA 1
ATOM 1803 C C . VAL A 1 227 ? 8.227 -62.812 -17.547 1 98.12 227 VAL A C 1
ATOM 1805 O O . VAL A 1 227 ? 9.336 -63.125 -17.141 1 98.12 227 VAL A O 1
ATOM 1808 N N . ARG A 1 228 ? 8.047 -62.438 -18.828 1 98.12 228 ARG A N 1
ATOM 1809 C CA . ARG A 1 228 ? 9.148 -62.031 -19.688 1 98.12 228 ARG A CA 1
ATOM 1810 C C . ARG A 1 228 ? 9.344 -60.5 -19.641 1 98.12 228 ARG A C 1
ATOM 1812 O O . ARG A 1 228 ? 8.406 -59.75 -19.906 1 98.12 228 ARG A O 1
ATOM 1819 N N . PHE A 1 229 ? 10.5 -60.125 -19.188 1 98 229 PHE A N 1
ATOM 1820 C CA . PHE A 1 229 ? 10.891 -58.719 -19.219 1 98 229 PHE A CA 1
ATOM 1821 C C . PHE A 1 229 ? 11.68 -58.375 -20.484 1 98 229 PHE A C 1
ATOM 1823 O O . PHE A 1 229 ? 12.641 -59.094 -20.812 1 98 229 PHE A O 1
ATOM 1830 N N . ASP A 1 230 ? 11.258 -57.406 -21.25 1 96.81 230 ASP A N 1
ATOM 1831 C CA . ASP A 1 230 ? 11.977 -56.906 -22.406 1 96.81 230 ASP A CA 1
ATOM 1832 C C . ASP A 1 230 ? 12.344 -55.438 -22.234 1 96.81 230 ASP A C 1
ATOM 1834 O O . ASP A 1 230 ? 11.477 -54.594 -21.969 1 96.81 230 ASP A O 1
ATOM 1838 N N . ILE A 1 231 ? 13.562 -55.125 -22.297 1 96.19 231 ILE A N 1
ATOM 1839 C CA . ILE A 1 231 ? 14.055 -53.75 -22.297 1 96.19 231 ILE A CA 1
ATOM 1840 C C . ILE A 1 231 ? 14.469 -53.375 -23.703 1 96.19 231 ILE A C 1
ATOM 1842 O O . ILE A 1 231 ? 15.211 -54.094 -24.375 1 96.19 231 ILE A O 1
ATOM 1846 N N . SER A 1 232 ? 13.914 -52.25 -24.188 1 96.56 232 SER A N 1
ATOM 1847 C CA . SER A 1 232 ? 14.273 -51.781 -25.516 1 96.56 232 SER A CA 1
ATOM 1848 C C . SER A 1 232 ? 14.5 -50.281 -25.531 1 96.56 232 SER A C 1
ATOM 1850 O O . SER A 1 232 ? 13.984 -49.562 -24.672 1 96.56 232 SER A O 1
ATOM 1852 N N . LEU A 1 233 ? 15.367 -49.812 -26.375 1 95 233 LEU A N 1
ATOM 1853 C CA . LEU A 1 233 ? 15.609 -48.406 -26.656 1 95 233 LEU A CA 1
ATOM 1854 C C . LEU A 1 233 ? 15.414 -48.125 -28.141 1 95 233 LEU A C 1
ATOM 1856 O O . LEU A 1 233 ? 16.078 -48.719 -29 1 95 233 LEU A O 1
ATOM 1860 N N . LYS A 1 234 ? 14.594 -47.125 -28.625 1 89.94 234 LYS A N 1
ATOM 1861 C CA . LYS A 1 234 ? 14.297 -46.781 -30.016 1 89.94 234 LYS A CA 1
ATOM 1862 C C . LYS A 1 234 ? 13.984 -48.031 -30.812 1 89.94 234 LYS A C 1
ATOM 1864 O O . LYS A 1 234 ? 14.547 -48.25 -31.891 1 89.94 234 LYS A O 1
ATOM 1869 N N . SER A 1 235 ? 13.375 -49.031 -30.359 1 87.94 235 SER A N 1
ATOM 1870 C CA . SER A 1 235 ? 12.906 -50.25 -31 1 87.94 235 SER A CA 1
ATOM 1871 C C . SER A 1 235 ? 14.008 -51.312 -31.062 1 87.94 235 SER A C 1
ATOM 1873 O O . SER A 1 235 ? 13.805 -52.406 -31.594 1 87.94 235 SER A O 1
ATOM 1875 N N . LYS A 1 236 ? 15.078 -50.938 -30.516 1 92.94 236 LYS A N 1
ATOM 1876 C CA . LYS A 1 236 ? 16.156 -51.906 -30.438 1 92.94 236 LYS A CA 1
ATOM 1877 C C . LYS A 1 236 ? 16.125 -52.656 -29.094 1 92.94 236 LYS A C 1
ATOM 1879 O O . LYS A 1 236 ? 16.031 -52.031 -28.031 1 92.94 236 LYS A O 1
ATOM 1884 N N . SER A 1 237 ? 16.219 -53.906 -29.188 1 93.62 237 SER A N 1
ATOM 1885 C CA . SER A 1 237 ? 16.219 -54.75 -27.984 1 93.62 237 SER A CA 1
ATOM 1886 C C . SER A 1 237 ? 17.531 -54.594 -27.219 1 93.62 237 SER A C 1
ATOM 1888 O O . SER A 1 237 ? 18.609 -54.656 -27.812 1 93.62 237 SER A O 1
ATOM 1890 N N . VAL A 1 238 ? 17.453 -54.375 -26.016 1 91.56 238 VAL A N 1
ATOM 1891 C CA . VAL A 1 238 ? 18.609 -54.188 -25.125 1 91.56 238 VAL A CA 1
ATOM 1892 C C . VAL A 1 238 ? 18.828 -55.469 -24.312 1 91.56 238 VAL A C 1
ATOM 1894 O O . VAL A 1 238 ? 19.953 -55.906 -24.141 1 91.56 238 VAL A O 1
ATOM 1897 N N . ALA A 1 239 ? 17.781 -56 -23.75 1 93.19 239 ALA A N 1
ATOM 1898 C CA . ALA A 1 239 ? 17.844 -57.188 -22.906 1 93.19 239 ALA A CA 1
ATOM 1899 C C . ALA A 1 239 ? 16.469 -57.844 -22.812 1 93.19 239 ALA A C 1
ATOM 1901 O O . ALA A 1 239 ? 15.445 -57.219 -23.016 1 93.19 239 ALA A O 1
ATOM 1902 N N . SER A 1 240 ? 16.484 -59.125 -22.531 1 95.75 240 SER A N 1
ATOM 1903 C CA . SER A 1 240 ? 15.273 -59.906 -22.328 1 95.75 240 SER A CA 1
ATOM 1904 C C . SER A 1 240 ? 15.516 -61.062 -21.359 1 95.75 240 SER A C 1
ATOM 1906 O O . SER A 1 240 ? 16.562 -61.719 -21.422 1 95.75 240 SER A O 1
ATOM 1908 N N . GLU A 1 241 ? 14.633 -61.219 -20.5 1 97.06 241 GLU A N 1
ATOM 1909 C CA . GLU A 1 241 ? 14.719 -62.312 -19.547 1 97.06 241 GLU A CA 1
ATOM 1910 C C . GLU A 1 241 ? 13.328 -62.781 -19.125 1 97.06 241 GLU A C 1
ATOM 1912 O O . GLU A 1 241 ? 12.43 -61.969 -18.922 1 97.06 241 GLU A O 1
ATOM 1917 N N . THR A 1 242 ? 13.141 -64.125 -19.062 1 97.25 242 THR A N 1
ATOM 1918 C CA . THR A 1 242 ? 11.906 -64.688 -18.547 1 97.25 242 THR A CA 1
ATOM 1919 C C . THR A 1 242 ? 12.141 -65.25 -17.156 1 97.25 242 THR A C 1
ATOM 1921 O O . THR A 1 242 ? 13.055 -66.062 -16.969 1 97.25 242 THR A O 1
ATOM 1924 N N . VAL A 1 243 ? 11.43 -64.812 -16.266 1 98 243 VAL A N 1
ATOM 1925 C CA . VAL A 1 243 ? 11.617 -65.312 -14.898 1 98 243 VAL A CA 1
ATOM 1926 C C . VAL A 1 243 ? 10.305 -65.875 -14.359 1 98 243 VAL A C 1
ATOM 1928 O O . VAL A 1 243 ? 9.234 -65.562 -14.914 1 98 243 VAL A O 1
ATOM 1931 N N . SER A 1 244 ? 10.375 -66.688 -13.266 1 97 244 SER A N 1
ATOM 1932 C CA . SER A 1 244 ? 9.195 -67.25 -12.617 1 97 244 SER A CA 1
ATOM 1933 C C . SER A 1 244 ? 8.57 -66.25 -11.641 1 97 244 SER A C 1
ATOM 1935 O O . SER A 1 244 ? 9.273 -65.438 -11.055 1 97 244 SER A O 1
ATOM 1937 N N . VAL A 1 245 ? 7.281 -66.312 -11.531 1 97.12 245 VAL A N 1
ATOM 1938 C CA . VAL A 1 245 ? 6.566 -65.562 -10.508 1 97.12 245 VAL A CA 1
ATOM 1939 C C . VAL A 1 245 ? 6.668 -66.25 -9.164 1 97.12 245 VAL A C 1
ATOM 1941 O O . VAL A 1 245 ? 6.305 -67.438 -9.062 1 97.12 245 VAL A O 1
ATOM 1944 N N . ILE A 1 246 ? 7.238 -65.625 -8.234 1 96.12 246 ILE A N 1
ATOM 1945 C CA . ILE A 1 246 ? 7.332 -66.188 -6.883 1 96.12 246 ILE A CA 1
ATOM 1946 C C . ILE A 1 246 ? 6.543 -65.312 -5.914 1 96.12 246 ILE A C 1
ATOM 1948 O O . ILE A 1 246 ? 6.859 -64.125 -5.746 1 96.12 246 ILE A O 1
ATOM 1952 N N . ASP A 1 247 ? 5.621 -65.875 -5.254 1 94.44 247 ASP A N 1
ATOM 1953 C CA . ASP A 1 247 ? 4.781 -65.125 -4.297 1 94.44 247 ASP A CA 1
ATOM 1954 C C . ASP A 1 247 ? 4.215 -63.875 -4.918 1 94.44 247 ASP A C 1
ATOM 1956 O O . ASP A 1 247 ? 4.32 -62.781 -4.332 1 94.44 247 ASP A O 1
ATOM 1960 N N . GLY A 1 248 ? 3.742 -64 -6.168 1 95.19 248 GLY A N 1
ATOM 1961 C CA . GLY A 1 248 ? 3.057 -62.906 -6.848 1 95.19 248 GLY A CA 1
ATOM 1962 C C . GLY A 1 248 ? 4 -61.875 -7.398 1 95.19 248 GLY A C 1
ATOM 1963 O O . GLY A 1 248 ? 3.566 -60.781 -7.812 1 95.19 248 GLY A O 1
ATOM 1964 N N . GLN A 1 249 ? 5.305 -62.094 -7.422 1 97 249 GLN A N 1
ATOM 1965 C CA . GLN A 1 249 ? 6.289 -61.125 -7.887 1 97 249 GLN A CA 1
ATOM 1966 C C . GLN A 1 249 ? 7.297 -61.781 -8.828 1 97 249 GLN A C 1
ATOM 1968 O O . GLN A 1 249 ? 7.68 -62.938 -8.641 1 97 249 GLN A O 1
ATOM 1973 N N . ALA A 1 250 ? 7.617 -61.125 -9.812 1 97.94 250 ALA A N 1
ATOM 1974 C CA . ALA A 1 250 ? 8.703 -61.5 -10.719 1 97.94 250 ALA A CA 1
ATOM 1975 C C . ALA A 1 250 ? 9.766 -60.406 -10.773 1 97.94 250 ALA A C 1
ATOM 1977 O O . ALA A 1 250 ? 9.438 -59.219 -10.805 1 97.94 250 ALA A O 1
ATOM 1978 N N . VAL A 1 251 ? 11.055 -60.75 -10.656 1 97.81 251 VAL A N 1
ATOM 1979 C CA . VAL A 1 251 ? 12.148 -59.781 -10.625 1 97.81 251 VAL A CA 1
ATOM 1980 C C . VAL A 1 251 ? 13.242 -60.219 -11.602 1 97.81 251 VAL A C 1
ATOM 1982 O O . VAL A 1 251 ? 13.602 -61.406 -11.664 1 97.81 251 VAL A O 1
ATOM 1985 N N . ALA A 1 252 ? 13.602 -59.375 -12.414 1 97.69 252 ALA A N 1
ATOM 1986 C CA . ALA A 1 252 ? 14.734 -59.594 -13.305 1 97.69 252 ALA A CA 1
ATOM 1987 C C . ALA A 1 252 ? 15.75 -58.469 -13.195 1 97.69 252 ALA A C 1
ATOM 1989 O O . ALA A 1 252 ? 15.375 -57.312 -13.055 1 97.69 252 ALA A O 1
ATOM 1990 N N . THR A 1 253 ? 17.016 -58.812 -13.211 1 97 253 THR A N 1
ATOM 1991 C CA . THR A 1 253 ? 18.094 -57.844 -13.141 1 97 253 THR A CA 1
ATOM 1992 C C . THR A 1 253 ? 18.859 -57.781 -14.461 1 97 253 THR A C 1
ATOM 1994 O O . THR A 1 253 ? 19.266 -58.812 -14.992 1 97 253 THR A O 1
ATOM 1997 N N . PHE A 1 254 ? 19.031 -56.688 -14.914 1 96.19 254 PHE A N 1
ATOM 1998 C CA . PHE A 1 254 ? 19.75 -56.469 -16.156 1 96.19 254 PHE A CA 1
ATOM 1999 C C . PHE A 1 254 ? 20.953 -55.562 -15.945 1 96.19 254 PHE A C 1
ATOM 2001 O O . PHE A 1 254 ? 20.875 -54.625 -15.141 1 96.19 254 PHE A O 1
ATOM 2008 N N . LYS A 1 255 ? 21.984 -55.844 -16.578 1 94.5 255 LYS A N 1
ATOM 2009 C CA . LYS A 1 255 ? 23.125 -54.938 -16.656 1 94.5 255 LYS A CA 1
ATOM 2010 C C . LYS A 1 255 ? 23.188 -54.219 -18.016 1 94.5 255 LYS A C 1
ATOM 2012 O O . LYS A 1 255 ? 23.234 -54.906 -19.047 1 94.5 255 LYS A O 1
ATOM 2017 N N . VAL A 1 256 ? 23.062 -53.031 -17.969 1 93.75 256 VAL A N 1
ATOM 2018 C CA . VAL A 1 256 ? 23.141 -52.25 -19.188 1 93.75 256 VAL A CA 1
ATOM 2019 C C . VAL A 1 256 ? 24.5 -51.562 -19.25 1 93.75 256 VAL A C 1
ATOM 2021 O O . VAL A 1 256 ? 24.797 -50.656 -18.453 1 93.75 256 VAL A O 1
ATOM 2024 N N . GLN A 1 257 ? 25.344 -51.906 -20.219 1 93.12 257 GLN A N 1
ATOM 2025 C CA . GLN A 1 257 ? 26.656 -51.312 -20.406 1 93.12 257 GLN A CA 1
ATOM 2026 C C . GLN A 1 257 ? 26.547 -50.062 -21.281 1 93.12 257 GLN A C 1
ATOM 2028 O O . GLN A 1 257 ? 25.828 -50.062 -22.281 1 93.12 257 GLN A O 1
ATOM 2033 N N . ASN A 1 258 ? 27.25 -49.031 -20.906 1 94.25 258 ASN A N 1
ATOM 2034 C CA . ASN A 1 258 ? 27.234 -47.75 -21.578 1 94.25 258 ASN A CA 1
ATOM 2035 C C . ASN A 1 258 ? 25.812 -47.25 -21.844 1 94.25 258 ASN A C 1
ATOM 2037 O O . ASN A 1 258 ? 25.453 -46.969 -22.969 1 94.25 258 ASN A O 1
ATOM 2041 N N . PRO A 1 259 ? 25.062 -47.219 -20.766 1 95.94 259 PRO A N 1
ATOM 2042 C CA . PRO A 1 259 ? 23.672 -46.781 -20.922 1 95.94 259 PRO A CA 1
ATOM 2043 C C . PRO A 1 259 ? 23.531 -45.406 -21.531 1 95.94 259 PRO A C 1
ATOM 2045 O O . PRO A 1 259 ? 24.359 -44.531 -21.266 1 95.94 259 PRO A O 1
ATOM 2048 N N . GLU A 1 260 ? 22.516 -45.156 -22.391 1 97.12 260 GLU A N 1
ATOM 2049 C CA . GLU A 1 260 ? 22.125 -43.812 -22.797 1 97.12 260 GLU A CA 1
ATOM 2050 C C . GLU A 1 260 ? 21.344 -43.094 -21.688 1 97.12 260 GLU A C 1
ATOM 2052 O O . GLU A 1 260 ? 20.188 -43.438 -21.422 1 97.12 260 GLU A O 1
ATOM 2057 N N . LEU A 1 261 ? 21.922 -42.156 -21.047 1 97.94 261 LEU A N 1
ATOM 2058 C CA . LEU A 1 261 ? 21.359 -41.531 -19.859 1 97.94 261 LEU A CA 1
ATOM 2059 C C . LEU A 1 261 ? 20.406 -40.406 -20.234 1 97.94 261 LEU A C 1
ATOM 2061 O O . LEU A 1 261 ? 20.609 -39.75 -21.266 1 97.94 261 LEU A O 1
ATOM 2065 N N . TRP A 1 262 ? 19.391 -40.219 -19.516 1 98.19 262 TRP A N 1
ATOM 2066 C CA . TRP A 1 262 ? 18.438 -39.125 -19.656 1 98.19 262 TRP A CA 1
ATOM 2067 C C . TRP A 1 262 ? 18.984 -37.844 -19.047 1 98.19 262 TRP A C 1
ATOM 2069 O O . TRP A 1 262 ? 19.438 -37.844 -17.906 1 98.19 262 TRP A O 1
ATOM 2079 N N . TYR A 1 263 ? 18.969 -36.719 -19.766 1 98.25 263 TYR A N 1
ATOM 2080 C CA . TYR A 1 263 ? 19.469 -35.438 -19.312 1 98.25 263 TYR A CA 1
ATOM 2081 C C . TYR A 1 263 ? 18.375 -34.375 -19.375 1 98.25 263 TYR A C 1
ATOM 2083 O O . TYR A 1 263 ? 17.453 -34.469 -20.188 1 98.25 263 TYR A O 1
ATOM 2091 N N . PRO A 1 264 ? 18.469 -33.375 -18.484 1 97.88 264 PRO A N 1
ATOM 2092 C CA . PRO A 1 264 ? 17.641 -32.188 -18.734 1 97.88 264 PRO A CA 1
ATOM 2093 C C . PRO A 1 264 ? 17.969 -31.516 -20.047 1 97.88 264 PRO A C 1
ATOM 2095 O O . PRO A 1 264 ? 19.078 -31.656 -20.562 1 97.88 264 PRO A O 1
ATOM 2098 N N . ILE A 1 265 ? 16.984 -30.781 -20.531 1 97 265 ILE A N 1
ATOM 2099 C CA . ILE A 1 265 ? 17.141 -30.047 -21.781 1 97 265 ILE A CA 1
ATOM 2100 C C . ILE A 1 265 ? 18.438 -29.25 -21.75 1 97 265 ILE A C 1
ATOM 2102 O O . ILE A 1 265 ? 18.828 -28.75 -20.688 1 97 265 ILE A O 1
ATOM 2106 N N . ARG A 1 266 ? 19.172 -29.172 -22.906 1 94.75 266 ARG A N 1
ATOM 2107 C CA . ARG A 1 266 ? 20.406 -28.438 -23.141 1 94.75 266 ARG A CA 1
ATOM 2108 C C . ARG A 1 266 ? 21.625 -29.203 -22.641 1 94.75 266 ARG A C 1
ATOM 2110 O O . ARG A 1 266 ? 22.75 -28.938 -23.062 1 94.75 266 ARG A O 1
ATOM 2117 N N . TYR A 1 267 ? 21.5 -30.188 -21.75 1 97.12 267 TYR A N 1
ATOM 2118 C CA . TYR A 1 267 ? 22.656 -30.859 -21.156 1 97.12 267 TYR A CA 1
ATOM 2119 C C . TYR A 1 267 ? 22.828 -32.25 -21.719 1 97.12 267 TYR A C 1
ATOM 2121 O O . TYR A 1 267 ? 23.781 -32.969 -21.375 1 97.12 267 TYR A O 1
ATOM 2129 N N . GLY A 1 268 ? 21.906 -32.688 -22.516 1 97.12 268 GLY A N 1
ATOM 2130 C CA . GLY A 1 268 ? 21.969 -33.969 -23.172 1 97.12 268 GLY A CA 1
ATOM 2131 C C . GLY A 1 268 ? 20.641 -34.375 -23.797 1 97.12 268 GLY A C 1
ATOM 2132 O O . GLY A 1 268 ? 19.703 -33.594 -23.844 1 97.12 268 GLY A O 1
ATOM 2133 N N . LYS A 1 269 ? 20.641 -35.594 -24.328 1 97.56 269 LYS A N 1
ATOM 2134 C CA . LYS A 1 269 ? 19.422 -36.156 -24.922 1 97.56 269 LYS A CA 1
ATOM 2135 C C . LYS A 1 269 ? 18.516 -36.75 -23.859 1 97.56 269 LYS A C 1
ATOM 2137 O O . LYS A 1 269 ? 18.891 -36.844 -22.688 1 97.56 269 LYS A O 1
ATOM 2142 N N . GLN A 1 270 ? 17.328 -37.062 -24.312 1 98.44 270 GLN A N 1
ATOM 2143 C CA . GLN A 1 270 ? 16.344 -37.625 -23.375 1 98.44 270 GLN A CA 1
ATOM 2144 C C . GLN A 1 270 ? 15.914 -39.031 -23.812 1 98.44 270 GLN A C 1
ATOM 2146 O O . GLN A 1 270 ? 14.719 -39.281 -24 1 98.44 270 GLN A O 1
ATOM 2151 N N . PRO A 1 271 ? 16.891 -39.938 -23.875 1 98.06 271 PRO A N 1
ATOM 2152 C CA . PRO A 1 271 ? 16.469 -41.281 -24.219 1 98.06 271 PRO A CA 1
ATOM 2153 C C . PRO A 1 271 ? 15.516 -41.906 -23.188 1 98.06 271 PRO A C 1
ATOM 2155 O O . PRO A 1 271 ? 15.742 -41.781 -21.984 1 98.06 271 PRO A O 1
ATOM 2158 N N . LEU A 1 272 ? 14.539 -42.562 -23.656 1 98.06 272 LEU A N 1
ATOM 2159 C CA . LEU A 1 272 ? 13.578 -43.25 -22.828 1 98.06 272 LEU A CA 1
ATOM 2160 C C . LEU A 1 272 ? 13.516 -44.75 -23.219 1 98.06 272 LEU A C 1
ATOM 2162 O O . LEU A 1 272 ? 13.172 -45.062 -24.344 1 98.06 272 LEU A O 1
ATOM 2166 N N . TYR A 1 273 ? 13.859 -45.562 -22.281 1 97.19 273 TYR A N 1
ATOM 2167 C CA . TYR A 1 273 ? 13.766 -47 -22.484 1 97.19 273 TYR A CA 1
ATOM 2168 C C . TYR A 1 273 ? 12.328 -47.5 -22.266 1 97.19 273 TYR A C 1
ATOM 2170 O O . TYR A 1 273 ? 11.633 -47 -21.375 1 97.19 273 TYR A O 1
ATOM 2178 N N . ALA A 1 274 ? 11.961 -48.406 -23.094 1 97.12 274 ALA A N 1
ATOM 2179 C CA . ALA A 1 274 ? 10.703 -49.094 -22.859 1 97.12 274 ALA A CA 1
ATOM 2180 C C . ALA A 1 274 ? 10.938 -50.406 -22.125 1 97.12 274 ALA A C 1
ATOM 2182 O O . ALA A 1 274 ? 11.695 -51.25 -22.594 1 97.12 274 ALA A O 1
ATOM 2183 N N . ILE A 1 275 ? 10.43 -50.5 -20.984 1 96.88 275 ILE A N 1
ATOM 2184 C CA . ILE A 1 275 ? 10.43 -51.75 -20.25 1 96.88 275 ILE A CA 1
ATOM 2185 C C . ILE A 1 275 ? 9.062 -52.438 -20.359 1 96.88 275 ILE A C 1
ATOM 2187 O O . ILE A 1 275 ? 8.062 -51.906 -19.859 1 96.88 275 ILE A O 1
ATOM 2191 N N . LYS A 1 276 ? 9.086 -53.562 -20.953 1 97.25 276 LYS A N 1
ATOM 2192 C CA . LYS A 1 276 ? 7.852 -54.312 -21.172 1 97.25 276 LYS A CA 1
ATOM 2193 C C . LYS A 1 276 ? 7.816 -55.594 -20.344 1 97.25 276 LYS A C 1
ATOM 2195 O O . LYS A 1 276 ? 8.766 -56.375 -20.375 1 97.25 276 LYS A O 1
ATOM 2200 N N . ALA A 1 277 ? 6.84 -55.781 -19.547 1 98.19 277 ALA A N 1
ATOM 2201 C CA . ALA A 1 277 ? 6.562 -57.031 -18.859 1 98.19 277 ALA A CA 1
ATOM 2202 C C . ALA A 1 277 ? 5.418 -57.781 -19.547 1 98.19 277 ALA A C 1
ATOM 2204 O O . ALA A 1 277 ? 4.352 -57.219 -19.781 1 98.19 277 ALA A O 1
ATOM 2205 N N . THR A 1 278 ? 5.699 -59.031 -19.922 1 98 278 THR A N 1
ATOM 2206 C CA . THR A 1 278 ? 4.688 -59.906 -20.484 1 98 278 THR A CA 1
ATOM 2207 C C . THR A 1 278 ? 4.422 -61.094 -19.562 1 98 278 THR A C 1
ATOM 2209 O O . THR A 1 278 ? 5.328 -61.875 -19.266 1 98 278 THR A O 1
ATOM 2212 N N . LEU A 1 279 ? 3.217 -61.125 -19.094 1 97.94 279 LEU A N 1
ATOM 2213 C CA . LEU A 1 279 ? 2.799 -62.25 -18.25 1 97.94 279 LEU A CA 1
ATOM 2214 C C . LEU A 1 279 ? 2.469 -63.469 -19.094 1 97.94 279 LEU A C 1
ATOM 2216 O O . LEU A 1 279 ? 1.678 -63.406 -20.031 1 97.94 279 LEU A O 1
ATOM 2220 N N . ILE A 1 280 ? 3.102 -64.625 -18.734 1 96.38 280 ILE A N 1
ATOM 2221 C CA . ILE A 1 280 ? 2.984 -65.812 -19.531 1 96.38 280 ILE A CA 1
ATOM 2222 C C . ILE A 1 280 ? 2.381 -66.938 -18.688 1 96.38 280 ILE A C 1
ATOM 2224 O O . ILE A 1 280 ? 2.832 -67.188 -17.562 1 96.38 280 ILE A O 1
ATOM 2228 N N . ASP A 1 281 ? 1.376 -67.562 -19.172 1 91.75 281 ASP A N 1
ATOM 2229 C CA . ASP A 1 281 ? 0.774 -68.75 -18.578 1 91.75 281 ASP A CA 1
ATOM 2230 C C . ASP A 1 281 ? 0.746 -69.938 -19.578 1 91.75 281 ASP A C 1
ATOM 2232 O O . ASP A 1 281 ? 0.063 -69.812 -20.609 1 91.75 281 ASP A O 1
ATOM 2236 N N . GLY A 1 282 ? 1.318 -71.188 -19.297 1 87.19 282 GLY A N 1
ATOM 2237 C CA . GLY A 1 282 ? 1.347 -72.312 -20.172 1 87.19 282 GLY A CA 1
ATOM 2238 C C . GLY A 1 282 ? 1.794 -72 -21.594 1 87.19 282 GLY A C 1
ATOM 2239 O O . GLY A 1 282 ? 1.227 -72.5 -22.562 1 87.19 282 GLY A O 1
ATOM 2240 N N . GLY A 1 283 ? 2.623 -71 -21.734 1 87.38 283 GLY A N 1
ATOM 2241 C CA . GLY A 1 283 ? 3.16 -70.625 -23.031 1 87.38 283 GLY A CA 1
ATOM 2242 C C . GLY A 1 283 ? 2.4 -69.438 -23.672 1 87.38 283 GLY A C 1
ATOM 2243 O O . GLY A 1 283 ? 2.889 -68.812 -24.625 1 87.38 283 GLY A O 1
ATOM 2244 N N . ALA A 1 284 ? 1.241 -69.188 -23.188 1 92.94 284 ALA A N 1
ATOM 2245 C CA . ALA A 1 284 ? 0.425 -68.125 -23.75 1 92.94 284 ALA A CA 1
ATOM 2246 C C . ALA A 1 284 ? 0.671 -66.812 -23.031 1 92.94 284 ALA A C 1
ATOM 2248 O O . ALA A 1 284 ? 0.826 -66.75 -21.797 1 92.94 284 ALA A O 1
ATOM 2249 N N . GLU A 1 285 ? 0.784 -65.625 -23.781 1 95.44 285 GLU A N 1
ATOM 2250 C CA . GLU A 1 285 ? 0.839 -64.312 -23.219 1 95.44 285 GLU A CA 1
ATOM 2251 C C . GLU A 1 285 ? -0.539 -63.844 -22.734 1 95.44 285 GLU A C 1
ATOM 2253 O O . GLU A 1 285 ? -1.468 -63.719 -23.547 1 95.44 285 GLU A O 1
ATOM 2258 N N . VAL A 1 286 ? -0.679 -63.594 -21.469 1 95.62 286 VAL A N 1
ATOM 2259 C CA . VAL A 1 286 ? -2.02 -63.344 -20.938 1 95.62 286 VAL A CA 1
ATOM 2260 C C . VAL A 1 286 ? -2.182 -61.906 -20.547 1 95.62 286 VAL A C 1
ATOM 2262 O O . VAL A 1 286 ? -3.305 -61.406 -20.391 1 95.62 286 VAL A O 1
ATOM 2265 N N . ASP A 1 287 ? -1.113 -61.125 -20.328 1 96.88 287 ASP A N 1
ATOM 2266 C CA . ASP A 1 287 ? -1.162 -59.688 -20.031 1 96.88 287 ASP A CA 1
ATOM 2267 C C . ASP A 1 287 ? 0.177 -59.031 -20.344 1 96.88 287 ASP A C 1
ATOM 2269 O O . ASP A 1 287 ? 1.221 -59.688 -20.328 1 96.88 287 ASP A O 1
ATOM 2273 N N . THR A 1 288 ? 0.157 -57.781 -20.672 1 97.25 288 THR A N 1
ATOM 2274 C CA . THR A 1 288 ? 1.37 -57 -20.953 1 97.25 288 THR A CA 1
ATOM 2275 C C . THR A 1 288 ? 1.266 -55.594 -20.406 1 97.25 288 THR A C 1
ATOM 2277 O O . THR A 1 288 ? 0.209 -54.969 -20.5 1 97.25 288 THR A O 1
ATOM 2280 N N . VAL A 1 289 ? 2.291 -55.125 -19.781 1 97.12 289 VAL A N 1
ATOM 2281 C CA . VAL A 1 289 ? 2.418 -53.75 -19.328 1 97.12 289 VAL A CA 1
ATOM 2282 C C . VAL A 1 289 ? 3.748 -53.156 -19.797 1 97.12 289 VAL A C 1
ATOM 2284 O O . VAL A 1 289 ? 4.77 -53.875 -19.812 1 97.12 289 VAL A O 1
ATOM 2287 N N . VAL A 1 290 ? 3.693 -51.906 -20.25 1 96.31 290 VAL A N 1
ATOM 2288 C CA . VAL A 1 290 ? 4.906 -51.219 -20.703 1 96.31 290 VAL A CA 1
ATOM 2289 C C . VAL A 1 290 ? 5.07 -49.906 -19.938 1 96.31 290 VAL A C 1
ATOM 2291 O O . VAL A 1 290 ? 4.09 -49.188 -19.703 1 96.31 290 VAL A O 1
ATOM 2294 N N . LYS A 1 291 ? 6.223 -49.656 -19.484 1 96.56 291 LYS A N 1
ATOM 2295 C CA . LYS A 1 291 ? 6.605 -48.375 -18.891 1 96.56 291 LYS A CA 1
ATOM 2296 C C . LYS A 1 291 ? 7.809 -47.75 -19.609 1 96.56 291 LYS A C 1
ATOM 2298 O O . LYS A 1 291 ? 8.719 -48.5 -20.016 1 96.56 291 LYS A O 1
ATOM 2303 N N . ARG A 1 292 ? 7.719 -46.406 -19.844 1 96.81 292 ARG A N 1
ATOM 2304 C CA . ARG A 1 292 ? 8.875 -45.688 -20.328 1 96.81 292 ARG A CA 1
ATOM 2305 C C . ARG A 1 292 ? 9.688 -45.094 -19.188 1 96.81 292 ARG A C 1
ATOM 2307 O O . ARG A 1 292 ? 9.148 -44.406 -18.312 1 96.81 292 ARG A O 1
ATOM 2314 N N . VAL A 1 293 ? 10.977 -45.438 -19.141 1 96.38 293 VAL A N 1
ATOM 2315 C CA . VAL A 1 293 ? 11.828 -44.969 -18.047 1 96.38 293 VAL A CA 1
ATOM 2316 C C . VAL A 1 293 ? 13.078 -44.312 -18.609 1 96.38 293 VAL A C 1
ATOM 2318 O O . VAL A 1 293 ? 13.492 -44.594 -19.734 1 96.38 293 VAL A O 1
ATOM 2321 N N . GLY A 1 294 ? 13.523 -43.281 -17.938 1 96.88 294 GLY A N 1
ATOM 2322 C CA . GLY A 1 294 ? 14.805 -42.656 -18.219 1 96.88 294 GLY A CA 1
ATOM 2323 C C . GLY A 1 294 ? 15.859 -42.969 -17.188 1 96.88 294 GLY A C 1
ATOM 2324 O O . GLY A 1 294 ? 15.625 -42.844 -15.984 1 96.88 294 GLY A O 1
ATOM 2325 N N . LEU A 1 295 ? 17.016 -43.531 -17.656 1 96.75 295 LEU A N 1
ATOM 2326 C CA . LEU A 1 295 ? 18.125 -43.812 -16.734 1 96.75 295 LEU A CA 1
ATOM 2327 C C . LEU A 1 295 ? 18.875 -42.531 -16.375 1 96.75 295 LEU A C 1
ATOM 2329 O O . LEU A 1 295 ? 19.406 -41.844 -17.266 1 96.75 295 LEU A O 1
ATOM 2333 N N . ARG A 1 296 ? 18.891 -42.219 -15.164 1 96.31 296 ARG A N 1
ATOM 2334 C CA . ARG A 1 296 ? 19.641 -41.031 -14.703 1 96.31 296 ARG A CA 1
ATOM 2335 C C . ARG A 1 296 ? 19.969 -41.156 -13.211 1 96.31 296 ARG A C 1
ATOM 2337 O O . ARG A 1 296 ? 19.297 -41.875 -12.477 1 96.31 296 ARG A O 1
ATOM 2344 N N . ARG A 1 297 ? 20.969 -40.438 -12.789 1 95.31 297 ARG A N 1
ATOM 2345 C CA . ARG A 1 297 ? 21.281 -40.188 -11.383 1 95.31 297 ARG A CA 1
ATOM 2346 C C . ARG A 1 297 ? 20.781 -38.812 -10.938 1 95.31 297 ARG A C 1
ATOM 2348 O O . ARG A 1 297 ? 20.938 -37.812 -11.664 1 95.31 297 ARG A O 1
ATOM 2355 N N . VAL A 1 298 ? 20.094 -38.781 -9.773 1 96.44 298 VAL A N 1
ATOM 2356 C CA . VAL A 1 298 ? 19.609 -37.5 -9.227 1 96.44 298 VAL A CA 1
ATOM 2357 C C . VAL A 1 298 ? 20.109 -37.344 -7.793 1 96.44 298 VAL A C 1
ATOM 2359 O O . VAL A 1 298 ? 20.094 -38.281 -7.008 1 96.44 298 VAL A O 1
ATOM 2362 N N . GLU A 1 299 ? 20.641 -36.156 -7.488 1 96.94 299 GLU A N 1
ATOM 2363 C CA . GLU A 1 299 ? 21.062 -35.812 -6.137 1 96.94 299 GLU A CA 1
ATOM 2364 C C . GLU A 1 299 ? 20.609 -34.406 -5.762 1 96.94 299 GLU A C 1
ATOM 2366 O O . GLU A 1 299 ? 20.719 -33.5 -6.57 1 96.94 299 GLU A O 1
ATOM 2371 N N . LEU A 1 300 ? 20.016 -34.281 -4.613 1 98.31 300 LEU A N 1
ATOM 2372 C CA . LEU A 1 300 ? 19.812 -32.969 -4.012 1 98.31 300 LEU A CA 1
ATOM 2373 C C . LEU A 1 300 ? 21 -32.562 -3.125 1 98.31 300 LEU A C 1
ATOM 2375 O O . LEU A 1 300 ? 21.188 -33.188 -2.064 1 98.31 300 LEU A O 1
ATOM 2379 N N . VAL A 1 301 ? 21.719 -31.578 -3.533 1 98.56 301 VAL A N 1
ATOM 2380 C CA . VAL A 1 301 ? 22.969 -31.219 -2.871 1 98.56 301 VAL A CA 1
ATOM 2381 C C . VAL A 1 301 ? 22.703 -30.156 -1.8 1 98.56 301 VAL A C 1
ATOM 2383 O O . VAL A 1 301 ? 22.219 -29.062 -2.105 1 98.56 301 VAL A O 1
ATOM 2386 N N . GLN A 1 302 ? 22.922 -30.516 -0.542 1 98 302 GLN A N 1
ATOM 2387 C CA . GLN A 1 302 ? 22.844 -29.641 0.619 1 98 302 GLN A CA 1
ATOM 2388 C C . GLN A 1 302 ? 24.125 -29.672 1.434 1 98 302 GLN A C 1
ATOM 2390 O O . GLN A 1 302 ? 24.203 -30.328 2.469 1 98 302 GLN A O 1
ATOM 2395 N N . GLN A 1 303 ? 25.109 -28.906 0.989 1 98.25 303 GLN A N 1
ATOM 2396 C CA . GLN A 1 303 ? 26.438 -28.922 1.599 1 98.25 303 GLN A CA 1
ATOM 2397 C C . GLN A 1 303 ? 26.859 -27.531 2.055 1 98.25 303 GLN A C 1
ATOM 2399 O O . GLN A 1 303 ? 26.344 -26.531 1.556 1 98.25 303 GLN A O 1
ATOM 2404 N N . PRO A 1 304 ? 27.766 -27.438 3.023 1 98.19 304 PRO A N 1
ATOM 2405 C CA . PRO A 1 304 ? 28.266 -26.125 3.428 1 98.19 304 PRO A CA 1
ATOM 2406 C C . PRO A 1 304 ? 28.859 -25.328 2.264 1 98.19 304 PRO A C 1
ATOM 2408 O O . PRO A 1 304 ? 29.359 -25.922 1.309 1 98.19 304 PRO A O 1
ATOM 2411 N N . LEU A 1 305 ? 28.812 -24.078 2.377 1 98.25 305 LEU A N 1
ATOM 2412 C CA . LEU A 1 305 ? 29.266 -23.188 1.317 1 98.25 305 LEU A CA 1
ATOM 2413 C C . LEU A 1 305 ? 30.531 -22.438 1.741 1 98.25 305 LEU A C 1
ATOM 2415 O O . LEU A 1 305 ? 30.781 -22.266 2.936 1 98.25 305 LEU A O 1
ATOM 2419 N N . ILE A 1 306 ? 31.297 -22.078 0.735 1 97.94 306 ILE A N 1
ATOM 2420 C CA . ILE A 1 306 ? 32.469 -21.25 0.963 1 97.94 306 ILE A CA 1
ATOM 2421 C C . ILE A 1 306 ? 32.031 -19.797 1.187 1 97.94 306 ILE A C 1
ATOM 2423 O O . ILE A 1 306 ? 31.281 -19.234 0.39 1 97.94 306 ILE A O 1
ATOM 2427 N N . ASP A 1 307 ? 32.406 -19.094 2.277 1 96.5 307 ASP A N 1
ATOM 2428 C CA . ASP A 1 307 ? 32.312 -17.672 2.57 1 96.5 307 ASP A CA 1
ATOM 2429 C C . ASP A 1 307 ? 30.891 -17.297 3.012 1 96.5 307 ASP A C 1
ATOM 2431 O O . ASP A 1 307 ? 30.594 -16.125 3.223 1 96.5 307 ASP A O 1
ATOM 2435 N N . GLN A 1 308 ? 29.906 -18.203 2.986 1 97.38 308 GLN A N 1
ATOM 2436 C CA . GLN A 1 308 ? 28.562 -17.906 3.443 1 97.38 308 GLN A CA 1
ATOM 2437 C C . GLN A 1 308 ? 28.047 -18.984 4.398 1 97.38 308 GLN A C 1
ATOM 2439 O O . GLN A 1 308 ? 28.453 -20.156 4.301 1 97.38 308 GLN A O 1
ATOM 2444 N N . PRO A 1 309 ? 27.156 -18.625 5.363 1 97.69 309 PRO A N 1
ATOM 2445 C CA . PRO A 1 309 ? 26.594 -19.609 6.289 1 97.69 309 PRO A CA 1
ATOM 2446 C C . PRO A 1 309 ? 25.547 -20.5 5.641 1 97.69 309 PRO A C 1
ATOM 2448 O O . PRO A 1 309 ? 25.078 -20.219 4.531 1 97.69 309 PRO A O 1
ATOM 2451 N N . GLY A 1 310 ? 25.25 -21.625 6.289 1 97.69 310 GLY A N 1
ATOM 2452 C CA . GLY A 1 310 ? 24.188 -22.516 5.852 1 97.69 310 GLY A CA 1
ATOM 2453 C C . GLY A 1 310 ? 24.641 -23.547 4.84 1 97.69 310 GLY A C 1
ATOM 2454 O O . GLY A 1 310 ? 25.797 -23.953 4.844 1 97.69 310 GLY A O 1
ATOM 2455 N N . THR A 1 311 ? 23.625 -24.062 4.082 1 98.44 311 THR A N 1
ATOM 2456 C CA . THR A 1 311 ? 23.906 -25.109 3.119 1 98.44 311 THR A CA 1
ATOM 2457 C C . THR A 1 311 ? 23.328 -24.781 1.752 1 98.44 311 THR A C 1
ATOM 2459 O O . THR A 1 311 ? 22.406 -23.969 1.651 1 98.44 311 THR A O 1
ATOM 2462 N N . SER A 1 312 ? 23.984 -25.328 0.727 1 98.38 312 SER A N 1
ATOM 2463 C CA . SER A 1 312 ? 23.453 -25.156 -0.624 1 98.38 312 SER A CA 1
ATOM 2464 C C . SER A 1 312 ? 22.125 -25.906 -0.789 1 98.38 312 SER A C 1
ATOM 2466 O O . SER A 1 312 ? 21.703 -26.641 0.1 1 98.38 312 SER A O 1
ATOM 2468 N N . PHE A 1 313 ? 21.438 -25.688 -1.834 1 98.75 313 PHE A N 1
ATOM 2469 C CA . PHE A 1 313 ? 20.234 -26.375 -2.27 1 98.75 313 PHE A CA 1
ATOM 2470 C C . PHE A 1 313 ? 20.125 -26.391 -3.791 1 98.75 313 PHE A C 1
ATOM 2472 O O . PHE A 1 313 ? 19.672 -25.406 -4.391 1 98.75 313 PHE A O 1
ATOM 2479 N N . PHE A 1 314 ? 20.625 -27.359 -4.43 1 98.69 314 PHE A N 1
ATOM 2480 C CA . PHE A 1 314 ? 20.547 -27.5 -5.879 1 98.69 314 PHE A CA 1
ATOM 2481 C C . PHE A 1 314 ? 20.594 -28.969 -6.285 1 98.69 314 PHE A C 1
ATOM 2483 O O . PHE A 1 314 ? 20.812 -29.844 -5.445 1 98.69 314 PHE A O 1
ATOM 2490 N N . PHE A 1 315 ? 20.328 -29.312 -7.578 1 98.56 315 PHE A N 1
ATOM 2491 C CA . PHE A 1 315 ? 20.266 -30.688 -8.047 1 98.56 315 PHE A CA 1
ATOM 2492 C C . PHE A 1 315 ? 21.469 -31.016 -8.922 1 98.56 315 PHE A C 1
ATOM 2494 O O . PHE A 1 315 ? 21.938 -30.172 -9.688 1 98.56 315 PHE A O 1
ATOM 2501 N N . LYS A 1 316 ? 21.969 -32.188 -8.758 1 97.94 316 LYS A N 1
ATOM 2502 C CA . LYS A 1 316 ? 22.891 -32.812 -9.711 1 97.94 316 LYS A CA 1
ATOM 2503 C C . LYS A 1 316 ? 22.219 -33.938 -10.5 1 97.94 316 LYS A C 1
ATOM 2505 O O . LYS A 1 316 ? 21.641 -34.844 -9.906 1 97.94 316 LYS A O 1
ATOM 2510 N N . ILE A 1 317 ? 22.219 -33.781 -11.766 1 98.12 317 ILE A N 1
ATOM 2511 C CA . ILE A 1 317 ? 21.734 -34.844 -12.656 1 98.12 317 ILE A CA 1
ATOM 2512 C C . ILE A 1 317 ? 22.906 -35.438 -13.438 1 98.12 317 ILE A C 1
ATOM 2514 O O . ILE A 1 317 ? 23.547 -34.75 -14.234 1 98.12 317 ILE A O 1
ATOM 2518 N N . ASN A 1 318 ? 23.156 -36.75 -13.258 1 97.62 318 ASN A N 1
ATOM 2519 C CA . ASN A 1 318 ? 24.312 -37.375 -13.891 1 97.62 318 ASN A CA 1
ATOM 2520 C C . ASN A 1 318 ? 25.594 -36.594 -13.625 1 97.62 318 ASN A C 1
ATOM 2522 O O . ASN A 1 318 ? 26.359 -36.312 -14.547 1 97.62 318 ASN A O 1
ATOM 2526 N N . LYS A 1 319 ? 25.734 -36.094 -12.43 1 96.69 319 LYS A N 1
ATOM 2527 C CA . LYS A 1 319 ? 26.906 -35.406 -11.898 1 96.69 319 LYS A CA 1
ATOM 2528 C C . LYS A 1 319 ? 27.016 -34 -12.422 1 96.69 319 LYS A C 1
ATOM 2530 O O . LYS A 1 319 ? 27.984 -33.281 -12.141 1 96.69 319 LYS A O 1
ATOM 2535 N N . ILE A 1 320 ? 26.047 -33.5 -13.094 1 97.75 320 ILE A N 1
ATOM 2536 C CA . ILE A 1 320 ? 26.016 -32.125 -13.562 1 97.75 320 ILE A CA 1
ATOM 2537 C C . ILE A 1 320 ? 25.156 -31.281 -12.633 1 97.75 320 ILE A C 1
ATOM 2539 O O . ILE A 1 320 ? 23.984 -31.594 -12.414 1 97.75 320 ILE A O 1
ATOM 2543 N N . SER A 1 321 ? 25.734 -30.203 -12.031 1 98.12 321 SER A N 1
ATOM 2544 C CA . SER A 1 321 ? 24.969 -29.25 -11.227 1 98.12 321 SER A CA 1
ATOM 2545 C C . SER A 1 321 ? 24.031 -28.422 -12.102 1 98.12 321 SER A C 1
ATOM 2547 O O . SER A 1 321 ? 24.422 -27.953 -13.172 1 98.12 321 SER A O 1
ATOM 2549 N N . ILE A 1 322 ? 22.859 -28.25 -11.672 1 98.06 322 ILE A N 1
ATOM 2550 C CA . ILE A 1 322 ? 21.875 -27.547 -12.477 1 98.06 322 ILE A CA 1
ATOM 2551 C C . ILE A 1 322 ? 21.359 -26.328 -11.719 1 98.06 322 ILE A C 1
ATOM 2553 O O . ILE A 1 322 ? 20.875 -26.453 -10.594 1 98.06 322 ILE A O 1
ATOM 2557 N N . PHE A 1 323 ? 21.5 -25.109 -12.281 1 98.5 323 PHE A N 1
ATOM 2558 C CA . PHE A 1 323 ? 20.703 -23.984 -11.828 1 98.5 323 PHE A CA 1
ATOM 2559 C C . PHE A 1 323 ? 19.266 -24.109 -12.32 1 98.5 323 PHE A C 1
ATOM 2561 O O . PHE A 1 323 ? 19 -23.953 -13.516 1 98.5 323 PHE A O 1
ATOM 2568 N N . CYS A 1 324 ? 18.344 -24.312 -11.414 1 98.5 324 CYS A N 1
ATOM 2569 C CA . CYS A 1 324 ? 16.969 -24.578 -11.797 1 98.5 324 CYS A CA 1
ATOM 2570 C C . CYS A 1 324 ? 16.172 -23.281 -11.938 1 98.5 324 CYS A C 1
ATOM 2572 O O . CYS A 1 324 ? 15.43 -22.906 -11.039 1 98.5 324 CYS A O 1
ATOM 2574 N N . GLY A 1 325 ? 16.328 -22.625 -13.094 1 98.5 325 GLY A N 1
ATOM 2575 C CA . GLY A 1 325 ? 15.414 -21.562 -13.453 1 98.5 325 GLY A CA 1
ATOM 2576 C C . GLY A 1 325 ? 14.141 -22.047 -14.125 1 98.5 325 GLY A C 1
ATOM 2577 O O . GLY A 1 325 ? 14.195 -22.844 -15.062 1 98.5 325 GLY A O 1
ATOM 2578 N N . GLY A 1 326 ? 12.992 -21.703 -13.586 1 98.62 326 GLY A N 1
ATOM 2579 C CA . GLY A 1 326 ? 11.758 -22.188 -14.18 1 98.62 326 GLY A CA 1
ATOM 2580 C C . GLY A 1 326 ? 10.516 -21.547 -13.578 1 98.62 326 GLY A C 1
ATOM 2581 O O . GLY A 1 326 ? 10.516 -20.344 -13.281 1 98.62 326 GLY A O 1
ATOM 2582 N N . SER A 1 327 ? 9.398 -22.266 -13.531 1 98.88 327 SER A N 1
ATOM 2583 C CA . SER A 1 327 ? 8.102 -21.734 -13.148 1 98.88 327 SER A CA 1
ATOM 2584 C C . SER A 1 327 ? 7.324 -22.734 -12.289 1 98.88 327 SER A C 1
ATOM 2586 O O . SER A 1 327 ? 7.605 -23.922 -12.312 1 98.88 327 SER A O 1
ATOM 2588 N N . ASN A 1 328 ? 6.484 -22.219 -11.5 1 98.88 328 ASN A N 1
ATOM 2589 C CA . ASN A 1 328 ? 5.43 -23.031 -10.906 1 98.88 328 ASN A CA 1
ATOM 2590 C C . ASN A 1 328 ? 4.328 -23.344 -11.914 1 98.88 328 ASN A C 1
ATOM 2592 O O . ASN A 1 328 ? 4.129 -22.594 -12.875 1 98.88 328 ASN A O 1
ATOM 2596 N N . TRP A 1 329 ? 3.713 -24.484 -11.688 1 98.75 329 TRP A N 1
ATOM 2597 C CA . TRP A 1 329 ? 2.65 -24.969 -12.562 1 98.75 329 TRP A CA 1
ATOM 2598 C C . TRP A 1 329 ? 1.354 -25.172 -11.789 1 98.75 329 TRP A C 1
ATOM 2600 O O . TRP A 1 329 ? 1.334 -25.859 -10.766 1 98.75 329 TRP A O 1
ATOM 2610 N N . ILE A 1 330 ? 0.289 -24.516 -12.188 1 98.38 330 ILE A N 1
ATOM 2611 C CA . ILE A 1 330 ? -1.048 -24.781 -11.672 1 98.38 330 ILE A CA 1
ATOM 2612 C C . ILE A 1 330 ? -1.876 -25.516 -12.727 1 98.38 330 ILE A C 1
ATOM 2614 O O . ILE A 1 330 ? -1.449 -25.641 -13.875 1 98.38 330 ILE A O 1
ATOM 2618 N N . PRO A 1 331 ? -3.092 -26.047 -12.336 1 98.06 331 PRO A N 1
ATOM 2619 C CA . PRO A 1 331 ? -3.908 -26.688 -13.367 1 98.06 331 PRO A CA 1
ATOM 2620 C C . PRO A 1 331 ? -4.172 -25.766 -14.562 1 98.06 331 PRO A C 1
ATOM 2622 O O . PRO A 1 331 ? -4.484 -24.594 -14.391 1 98.06 331 PRO A O 1
ATOM 2625 N N . ALA A 1 332 ? -4.039 -26.297 -15.734 1 97.62 332 ALA A N 1
ATOM 2626 C CA . ALA A 1 332 ? -4.023 -25.469 -16.938 1 97.62 332 ALA A CA 1
ATOM 2627 C C . ALA A 1 332 ? -5.445 -25.125 -17.375 1 97.62 332 ALA A C 1
ATOM 2629 O O . ALA A 1 332 ? -5.637 -24.422 -18.375 1 97.62 332 ALA A O 1
ATOM 2630 N N . ASP A 1 333 ? -6.473 -25.625 -16.703 1 97.56 333 ASP A N 1
ATOM 2631 C CA . ASP A 1 333 ? -7.887 -25.344 -16.938 1 97.56 333 ASP A CA 1
ATOM 2632 C C . ASP A 1 333 ? -8.711 -25.609 -15.68 1 97.56 333 ASP A C 1
ATOM 2634 O O . ASP A 1 333 ? -8.367 -26.484 -14.883 1 97.56 333 ASP A O 1
ATOM 2638 N N . SER A 1 334 ? -9.797 -24.891 -15.539 1 97.75 334 SER A N 1
ATOM 2639 C CA . SER A 1 334 ? -10.703 -25.172 -14.422 1 97.75 334 SER A CA 1
ATOM 2640 C C . SER A 1 334 ? -11.453 -26.484 -14.633 1 97.75 334 SER A C 1
ATOM 2642 O O . SER A 1 334 ? -11.961 -27.078 -13.68 1 97.75 334 SER A O 1
ATOM 2644 N N . PHE A 1 335 ? -11.523 -26.922 -15.867 1 97.25 335 PHE A N 1
ATOM 2645 C CA . PHE A 1 335 ? -12.125 -28.203 -16.234 1 97.25 335 PHE A CA 1
ATOM 2646 C C . PHE A 1 335 ? -11.125 -29.078 -16.984 1 97.25 335 PHE A C 1
ATOM 2648 O O . PHE A 1 335 ? -11.117 -29.094 -18.219 1 97.25 335 PHE A O 1
ATOM 2655 N N . VAL A 1 336 ? -10.414 -29.859 -16.266 1 94.94 336 VAL A N 1
ATOM 2656 C CA . VAL A 1 336 ? -9.18 -30.484 -16.719 1 94.94 336 VAL A CA 1
ATOM 2657 C C . VAL A 1 336 ? -9.492 -31.562 -17.75 1 94.94 336 VAL A C 1
ATOM 2659 O O . VAL A 1 336 ? -8.641 -31.906 -18.578 1 94.94 336 VAL A O 1
ATOM 2662 N N . SER A 1 337 ? -10.781 -32.062 -17.734 1 94.75 337 SER A N 1
ATOM 2663 C CA . SER A 1 337 ? -11.148 -33.125 -18.656 1 94.75 337 SER A CA 1
ATOM 2664 C C . SER A 1 337 ? -11.094 -32.656 -20.109 1 94.75 337 SER A C 1
ATOM 2666 O O . SER A 1 337 ? -11.047 -33.438 -21.031 1 94.75 337 SER A O 1
ATOM 2668 N N . ARG A 1 338 ? -11.07 -31.375 -20.234 1 93.88 338 ARG A N 1
ATOM 2669 C CA . ARG A 1 338 ? -11.109 -30.891 -21.609 1 93.88 338 ARG A CA 1
ATOM 2670 C C . ARG A 1 338 ? -9.703 -30.609 -22.141 1 93.88 338 ARG A C 1
ATOM 2672 O O . ARG A 1 338 ? -9.531 -30.203 -23.281 1 93.88 338 ARG A O 1
ATOM 2679 N N . ILE A 1 339 ? -8.633 -30.797 -21.375 1 96.5 339 ILE A N 1
ATOM 2680 C CA . ILE A 1 339 ? -7.27 -30.578 -21.828 1 96.5 339 ILE A CA 1
ATOM 2681 C C . ILE A 1 339 ? -6.805 -31.766 -22.656 1 96.5 339 ILE A C 1
ATOM 2683 O O . ILE A 1 339 ? -6.859 -32.906 -22.203 1 96.5 339 ILE A O 1
ATOM 2687 N N . SER A 1 340 ? -6.309 -31.516 -23.812 1 96.62 340 SER A N 1
ATOM 2688 C CA . SER A 1 340 ? -5.812 -32.594 -24.688 1 96.62 340 SER A CA 1
ATOM 2689 C C . SER A 1 340 ? -4.336 -32.875 -24.438 1 96.62 340 SER A C 1
ATOM 2691 O O . SER A 1 340 ? -3.65 -32.062 -23.781 1 96.62 340 SER A O 1
ATOM 2693 N N . LYS A 1 341 ? -3.953 -34.094 -24.859 1 97.44 341 LYS A N 1
ATOM 2694 C CA . LYS A 1 341 ? -2.537 -34.438 -24.812 1 97.44 341 LYS A CA 1
ATOM 2695 C C . LYS A 1 341 ? -1.687 -33.406 -25.531 1 97.44 341 LYS A C 1
ATOM 2697 O O . LYS A 1 341 ? -0.61 -33.031 -25.047 1 97.44 341 LYS A O 1
ATOM 2702 N N . GLU A 1 342 ? -2.201 -32.875 -26.594 1 97.88 342 GLU A N 1
ATOM 2703 C CA . GLU A 1 342 ? -1.492 -31.875 -27.375 1 97.88 342 GLU A CA 1
ATOM 2704 C C . GLU A 1 342 ? -1.333 -30.578 -26.609 1 97.88 342 GLU A C 1
ATOM 2706 O O . GLU A 1 342 ? -0.279 -29.938 -26.656 1 97.88 342 GLU A O 1
ATOM 2711 N N . ARG A 1 343 ? -2.336 -30.203 -25.938 1 97.56 343 ARG A N 1
ATOM 2712 C CA . ARG A 1 343 ? -2.268 -28.953 -25.188 1 97.56 343 ARG A CA 1
ATOM 2713 C C . ARG A 1 343 ? -1.254 -29.047 -24.047 1 97.56 343 ARG A C 1
ATOM 2715 O O . ARG A 1 343 ? -0.519 -28.094 -23.781 1 97.56 343 ARG A O 1
ATOM 2722 N N . TYR A 1 344 ? -1.236 -30.172 -23.328 1 98.38 344 TYR A N 1
ATOM 2723 C CA . TYR A 1 344 ? -0.204 -30.391 -22.328 1 98.38 344 TYR A CA 1
ATOM 2724 C C . TYR A 1 344 ? 1.188 -30.25 -22.938 1 98.38 344 TYR A C 1
ATOM 2726 O O . TYR A 1 344 ? 2.064 -29.609 -22.359 1 98.38 344 TYR A O 1
ATOM 2734 N N . TYR A 1 345 ? 1.362 -30.906 -24.078 1 98.56 345 TYR A N 1
ATOM 2735 C CA . TYR A 1 345 ? 2.656 -30.844 -24.75 1 98.56 345 TYR A CA 1
ATOM 2736 C C . TYR A 1 345 ? 3.012 -29.406 -25.109 1 98.56 345 TYR A C 1
ATOM 2738 O O . TYR A 1 345 ? 4.156 -28.984 -24.938 1 98.56 345 TYR A O 1
ATOM 2746 N N . ASP A 1 346 ? 2.016 -28.672 -25.609 1 98.12 346 ASP A N 1
ATOM 2747 C CA . ASP A 1 346 ? 2.24 -27.281 -26 1 98.12 346 ASP A CA 1
ATOM 2748 C C . ASP A 1 346 ? 2.691 -26.453 -24.797 1 98.12 346 ASP A C 1
ATOM 2750 O O . ASP A 1 346 ? 3.57 -25.594 -24.922 1 98.12 346 ASP A O 1
ATOM 2754 N N . TRP A 1 347 ? 2.105 -26.641 -23.672 1 98.5 347 TRP A N 1
ATOM 2755 C CA . TRP A 1 347 ? 2.49 -25.938 -22.453 1 98.5 347 TRP A CA 1
ATOM 2756 C C . TRP A 1 347 ? 3.939 -26.234 -22.078 1 98.5 347 TRP A C 1
ATOM 2758 O O . TRP A 1 347 ? 4.723 -25.312 -21.828 1 98.5 347 TRP A O 1
ATOM 2768 N N . VAL A 1 348 ? 4.312 -27.516 -22.047 1 98.81 348 VAL A N 1
ATOM 2769 C CA . VAL A 1 348 ? 5.656 -27.922 -21.641 1 98.81 348 VAL A CA 1
ATOM 2770 C C . VAL A 1 348 ? 6.672 -27.422 -22.672 1 98.81 348 VAL A C 1
ATOM 2772 O O . VAL A 1 348 ? 7.785 -27.031 -22.328 1 98.81 348 VAL A O 1
ATOM 2775 N N . LYS A 1 349 ? 6.258 -27.484 -23.938 1 98.38 349 LYS A N 1
ATOM 2776 C CA . LYS A 1 349 ? 7.125 -26.969 -24.984 1 98.38 349 LYS A CA 1
ATOM 2777 C C . LYS A 1 349 ? 7.387 -25.484 -24.812 1 98.38 349 LYS A C 1
ATOM 2779 O O . LYS A 1 349 ? 8.492 -25 -25.078 1 98.38 349 LYS A O 1
ATOM 2784 N N . MET A 1 350 ? 6.348 -24.734 -24.391 1 98 350 MET A N 1
ATOM 2785 C CA . MET A 1 350 ? 6.523 -23.328 -24.062 1 98 350 MET A CA 1
ATOM 2786 C C . MET A 1 350 ? 7.59 -23.141 -22.984 1 98 350 MET A C 1
ATOM 2788 O O . MET A 1 350 ? 8.398 -22.219 -23.062 1 98 350 MET A O 1
ATOM 2792 N N . VAL A 1 351 ? 7.582 -23.984 -22 1 98.62 351 VAL A N 1
ATOM 2793 C CA . VAL A 1 351 ? 8.57 -23.953 -20.922 1 98.62 351 VAL A CA 1
ATOM 2794 C C . VAL A 1 351 ? 9.961 -24.188 -21.484 1 98.62 351 VAL A C 1
ATOM 2796 O O . VAL A 1 351 ? 10.898 -23.438 -21.203 1 98.62 351 VAL A O 1
ATOM 2799 N N . ALA A 1 352 ? 10.078 -25.234 -22.328 1 98.5 352 ALA A N 1
ATOM 2800 C CA . ALA A 1 352 ? 11.352 -25.578 -22.953 1 98.5 352 ALA A CA 1
ATOM 2801 C C . ALA A 1 352 ? 11.859 -24.438 -23.812 1 98.5 352 ALA A C 1
ATOM 2803 O O . ALA A 1 352 ? 13.023 -24.047 -23.719 1 98.5 352 ALA A O 1
ATOM 2804 N N . ASN A 1 353 ? 10.922 -23.875 -24.625 1 97.44 353 ASN A N 1
ATOM 2805 C CA . ASN A 1 353 ? 11.281 -22.781 -25.516 1 97.44 353 ASN A CA 1
ATOM 2806 C C . ASN A 1 353 ? 11.664 -21.531 -24.734 1 97.44 353 ASN A C 1
ATOM 2808 O O . ASN A 1 353 ? 12.367 -20.656 -25.25 1 97.44 353 ASN A O 1
ATOM 2812 N N . GLY A 1 354 ? 11.227 -21.438 -23.547 1 98.06 354 GLY A N 1
ATOM 2813 C CA . GLY A 1 354 ? 11.5 -20.281 -22.703 1 98.06 354 GLY A CA 1
ATOM 2814 C C . GLY A 1 354 ? 12.805 -20.406 -21.938 1 98.06 354 GLY A C 1
ATOM 2815 O O . GLY A 1 354 ? 13.07 -19.625 -21.031 1 98.06 354 GLY A O 1
ATOM 2816 N N . ASN A 1 355 ? 13.555 -21.422 -22.266 1 98.25 355 ASN A N 1
ATOM 2817 C CA . ASN A 1 355 ? 14.836 -21.688 -21.625 1 98.25 355 ASN A CA 1
ATOM 2818 C C . ASN A 1 355 ? 14.664 -22.031 -20.156 1 98.25 355 ASN A C 1
ATOM 2820 O O . ASN A 1 355 ? 15.516 -21.703 -19.328 1 98.25 355 ASN A O 1
ATOM 2824 N N . GLN A 1 356 ? 13.531 -22.594 -19.766 1 98.12 356 GLN A N 1
ATOM 2825 C CA . GLN A 1 356 ? 13.289 -22.984 -18.391 1 98.12 356 GLN A CA 1
ATOM 2826 C C . GLN A 1 356 ? 13.633 -24.453 -18.156 1 98.12 356 GLN A C 1
ATOM 2828 O O . GLN A 1 356 ? 13.477 -25.281 -19.062 1 98.12 356 GLN A O 1
ATOM 2833 N N . PHE A 1 357 ? 14.008 -24.781 -16.938 1 98.12 357 PHE A N 1
ATOM 2834 C CA . PHE A 1 357 ? 14.539 -26.125 -16.672 1 98.12 357 PHE A CA 1
ATOM 2835 C C . PHE A 1 357 ? 13.625 -26.891 -15.727 1 98.12 357 PHE A C 1
ATOM 2837 O O . PHE A 1 357 ? 13.727 -28.109 -15.625 1 98.12 357 PHE A O 1
ATOM 2844 N N . MET A 1 358 ? 12.758 -26.219 -15.07 1 98.81 358 MET A N 1
ATOM 2845 C CA . MET A 1 358 ? 12.008 -26.906 -14.031 1 98.81 358 MET A CA 1
ATOM 2846 C C . MET A 1 358 ? 10.586 -26.359 -13.93 1 98.81 358 MET A C 1
ATOM 2848 O O . MET A 1 358 ? 10.367 -25.156 -14.047 1 98.81 358 MET A O 1
ATOM 2852 N N . LEU A 1 359 ? 9.672 -27.234 -13.734 1 98.88 359 LEU A N 1
ATOM 2853 C CA . LEU A 1 359 ? 8.297 -26.922 -13.352 1 98.88 359 LEU A CA 1
ATOM 2854 C C . LEU A 1 359 ? 7.984 -27.469 -11.961 1 98.88 359 LEU A C 1
ATOM 2856 O O . LEU A 1 359 ? 8.289 -28.625 -11.664 1 98.88 359 LEU A O 1
ATOM 2860 N N . ARG A 1 360 ? 7.469 -26.672 -11.125 1 98.94 360 ARG A N 1
ATOM 2861 C CA . ARG A 1 360 ? 6.926 -27.141 -9.852 1 98.94 360 ARG A CA 1
ATOM 2862 C C . ARG A 1 360 ? 5.414 -27.328 -9.938 1 98.94 360 ARG A C 1
ATOM 2864 O O . ARG A 1 360 ? 4.672 -26.359 -10.109 1 98.94 360 ARG A O 1
ATOM 2871 N N . VAL A 1 361 ? 4.977 -28.531 -9.852 1 98.88 361 VAL A N 1
ATOM 2872 C CA . VAL A 1 361 ? 3.555 -28.859 -9.867 1 98.88 361 VAL A CA 1
ATOM 2873 C C . VAL A 1 361 ? 2.947 -28.578 -8.492 1 98.88 361 VAL A C 1
ATOM 2875 O O . VAL A 1 361 ? 3.199 -29.297 -7.535 1 98.88 361 VAL A O 1
ATOM 2878 N N . TRP A 1 362 ? 2.121 -27.625 -8.422 1 98.5 362 TRP A N 1
ATOM 2879 C CA . TRP A 1 362 ? 1.654 -26.984 -7.199 1 98.5 362 TRP A CA 1
ATOM 2880 C C . TRP A 1 362 ? 0.698 -27.891 -6.438 1 98.5 362 TRP A C 1
ATOM 2882 O O . TRP A 1 362 ? -0.12 -28.594 -7.043 1 98.5 362 TRP A O 1
ATOM 2892 N N . ALA A 1 363 ? 0.626 -27.766 -5.18 1 98.62 363 ALA A N 1
ATOM 2893 C CA . ALA A 1 363 ? -0.006 -28.672 -4.223 1 98.62 363 ALA A CA 1
ATOM 2894 C C . ALA A 1 363 ? -1.524 -28.516 -4.242 1 98.62 363 ALA A C 1
ATOM 2896 O O . ALA A 1 363 ? -2.25 -29.391 -3.779 1 98.62 363 ALA A O 1
ATOM 2897 N N . GLY A 1 364 ? -2.045 -27.422 -4.699 1 98.19 364 GLY A N 1
ATOM 2898 C CA . GLY A 1 364 ? -3.48 -27.203 -4.617 1 98.19 364 GLY A CA 1
ATOM 2899 C C . GLY A 1 364 ? -4.23 -27.688 -5.848 1 98.19 364 GLY A C 1
ATOM 2900 O O . GLY A 1 364 ? -5.453 -27.562 -5.922 1 98.19 364 GLY A O 1
ATOM 2901 N N . GLY A 1 365 ? -3.508 -28.203 -6.84 1 98.19 365 GLY A N 1
ATOM 2902 C CA . GLY A 1 365 ? -4.109 -28.766 -8.039 1 98.19 365 GLY A CA 1
ATOM 2903 C C . GLY A 1 365 ? -4.43 -30.25 -7.902 1 98.19 365 GLY A C 1
ATOM 2904 O O . GLY A 1 365 ? -5.16 -30.656 -6.996 1 98.19 365 GLY A O 1
ATOM 2905 N N . PHE A 1 366 ? -3.9 -31.109 -8.688 1 98.19 366 PHE A N 1
ATOM 2906 C CA . PHE A 1 366 ? -3.98 -32.562 -8.703 1 98.19 366 PHE A CA 1
ATOM 2907 C C . PHE A 1 366 ? -2.697 -33.156 -9.258 1 98.19 366 PHE A C 1
ATOM 2909 O O . PHE A 1 366 ? -1.818 -32.438 -9.734 1 98.19 366 PHE A O 1
ATOM 2916 N N . TYR A 1 367 ? -2.523 -34.469 -8.938 1 98.5 367 TYR A N 1
ATOM 2917 C CA . TYR A 1 367 ? -1.449 -35.125 -9.664 1 98.5 367 TYR A CA 1
ATOM 2918 C C . TYR A 1 367 ? -1.722 -35.156 -11.156 1 98.5 367 TYR A C 1
ATOM 2920 O O . TYR A 1 367 ? -2.693 -35.75 -11.617 1 98.5 367 TYR A O 1
ATOM 2928 N N . GLU A 1 368 ? -0.92 -34.438 -11.891 1 98.06 368 GLU A N 1
ATOM 2929 C CA . GLU A 1 368 ? -1.222 -34.156 -13.289 1 98.06 368 GLU A CA 1
ATOM 2930 C C . GLU A 1 368 ? -1.386 -35.438 -14.094 1 98.06 368 GLU A C 1
ATOM 2932 O O . GLU A 1 368 ? -1.066 -36.531 -13.602 1 98.06 368 GLU A O 1
ATOM 2937 N N . GLU A 1 369 ? -1.927 -35.219 -15.297 1 97.12 369 GLU A N 1
ATOM 2938 C CA . GLU A 1 369 ? -2.184 -36.344 -16.219 1 97.12 369 GLU A CA 1
ATOM 2939 C C . GLU A 1 369 ? -0.888 -36.844 -16.844 1 97.12 369 GLU A C 1
ATOM 2941 O O . GLU A 1 369 ? 0.083 -36.094 -16.969 1 97.12 369 GLU A O 1
ATOM 2946 N N . GLU A 1 370 ? -0.918 -38.062 -17.234 1 97.12 370 GLU A N 1
ATOM 2947 C CA . GLU A 1 370 ? 0.224 -38.75 -17.828 1 97.12 370 GLU A CA 1
ATOM 2948 C C . GLU A 1 370 ? 0.826 -37.938 -18.969 1 97.12 370 GLU A C 1
ATOM 2950 O O . GLU A 1 370 ? 2.049 -37.875 -19.109 1 97.12 370 GLU A O 1
ATOM 2955 N N . PRO A 1 371 ? 0.011 -37.25 -19.828 1 98 371 PRO A N 1
ATOM 2956 C CA . PRO A 1 371 ? 0.6 -36.5 -20.938 1 98 371 PRO A CA 1
ATOM 2957 C C . PRO A 1 371 ? 1.509 -35.375 -20.469 1 98 371 PRO A C 1
ATOM 2959 O O . PRO A 1 371 ? 2.475 -35.031 -21.156 1 98 371 PRO A O 1
ATOM 2962 N N . PHE A 1 372 ? 1.207 -34.844 -19.391 1 98.5 372 PHE A N 1
ATOM 2963 C CA . PHE A 1 372 ? 2.047 -33.781 -18.844 1 98.5 372 PHE A CA 1
ATOM 2964 C C . PHE A 1 372 ? 3.443 -34.312 -18.531 1 98.5 372 PHE A C 1
ATOM 2966 O O . PHE A 1 372 ? 4.441 -33.75 -19 1 98.5 372 PHE A O 1
ATOM 2973 N N . TYR A 1 373 ? 3.553 -35.312 -17.703 1 98.81 373 TYR A N 1
ATOM 2974 C CA . TYR A 1 373 ? 4.832 -35.875 -17.297 1 98.81 373 TYR A CA 1
ATOM 2975 C C . TYR A 1 373 ? 5.59 -36.438 -18.5 1 98.81 373 TYR A C 1
ATOM 2977 O O . TYR A 1 373 ? 6.812 -36.281 -18.594 1 98.81 373 TYR A O 1
ATOM 2985 N N . SER A 1 374 ? 4.805 -37.062 -19.375 1 98.56 374 SER A N 1
ATOM 2986 C CA . SER A 1 374 ? 5.426 -37.594 -20.594 1 98.56 374 SER A CA 1
ATOM 2987 C C . SER A 1 374 ? 6.086 -36.469 -21.391 1 98.56 374 SER A C 1
ATOM 2989 O O . SER A 1 374 ? 7.188 -36.656 -21.922 1 98.56 374 SER A O 1
ATOM 2991 N N . ALA A 1 375 ? 5.398 -35.375 -21.5 1 98.81 375 ALA A N 1
ATOM 2992 C CA . ALA A 1 375 ? 5.977 -34.219 -22.188 1 98.81 375 ALA A CA 1
ATOM 2993 C C . ALA A 1 375 ? 7.246 -33.75 -21.484 1 98.81 375 ALA A C 1
ATOM 2995 O O . ALA A 1 375 ? 8.242 -33.406 -22.141 1 98.81 375 ALA A O 1
ATOM 2996 N N . CYS A 1 376 ? 7.238 -33.719 -20.188 1 98.88 376 CYS A N 1
ATOM 2997 C CA . CYS A 1 376 ? 8.414 -33.312 -19.422 1 98.88 376 CYS A CA 1
ATOM 2998 C C . CYS A 1 376 ? 9.57 -34.281 -19.641 1 98.88 376 CYS A C 1
ATOM 3000 O O . CYS A 1 376 ? 10.711 -33.844 -19.812 1 98.88 376 CYS A O 1
ATOM 3002 N N . ASP A 1 377 ? 9.273 -35.594 -19.672 1 98.81 377 ASP A N 1
ATOM 3003 C CA . ASP A 1 377 ? 10.273 -36.625 -19.938 1 98.81 377 ASP A CA 1
ATOM 3004 C C . ASP A 1 377 ? 10.906 -36.406 -21.312 1 98.81 377 ASP A C 1
ATOM 3006 O O . ASP A 1 377 ? 12.125 -36.5 -21.469 1 98.81 377 ASP A O 1
ATOM 3010 N N . GLU A 1 378 ? 10.07 -36.188 -22.203 1 98.56 378 GLU A N 1
ATOM 3011 C CA . GLU A 1 378 ? 10.5 -36.125 -23.594 1 98.56 378 GLU A CA 1
ATOM 3012 C C . GLU A 1 378 ? 11.305 -34.844 -23.859 1 98.56 378 GLU A C 1
ATOM 3014 O O . GLU A 1 378 ? 12.258 -34.875 -24.641 1 98.56 378 GLU A O 1
ATOM 3019 N N . LEU A 1 379 ? 10.914 -33.75 -23.219 1 98.69 379 LEU A N 1
ATOM 3020 C CA . LEU A 1 379 ? 11.531 -32.469 -23.531 1 98.69 379 LEU A CA 1
ATOM 3021 C C . LEU A 1 379 ? 12.664 -32.156 -22.547 1 98.69 379 LEU A C 1
ATOM 3023 O O . LEU A 1 379 ? 13.414 -31.203 -22.75 1 98.69 379 LEU A O 1
ATOM 3027 N N . GLY A 1 380 ? 12.766 -32.969 -21.516 1 98.75 380 GLY A N 1
ATOM 3028 C CA . GLY A 1 380 ? 13.852 -32.781 -20.562 1 98.75 380 GLY A CA 1
ATOM 3029 C C . GLY A 1 380 ? 13.594 -31.688 -19.547 1 98.75 380 GLY A C 1
ATOM 3030 O O . GLY A 1 380 ? 14.492 -30.922 -19.203 1 98.75 380 GLY A O 1
ATOM 3031 N N . ILE A 1 381 ? 12.344 -31.516 -19.125 1 98.88 381 ILE A N 1
ATOM 3032 C CA . ILE A 1 381 ? 11.992 -30.547 -18.094 1 98.88 381 ILE A CA 1
ATOM 3033 C C . ILE A 1 381 ? 11.914 -31.219 -16.734 1 98.88 381 ILE A C 1
ATOM 3035 O O . ILE A 1 381 ? 11.203 -32.219 -16.578 1 98.88 381 ILE A O 1
ATOM 3039 N N . LEU A 1 382 ? 12.648 -30.75 -15.773 1 98.88 382 LEU A N 1
ATOM 3040 C CA . LEU A 1 382 ? 12.609 -31.297 -14.422 1 98.88 382 LEU A CA 1
ATOM 3041 C C . LEU A 1 382 ? 11.297 -30.938 -13.734 1 98.88 382 LEU A C 1
ATOM 3043 O O . LEU A 1 382 ? 10.727 -29.875 -13.984 1 98.88 382 LEU A O 1
ATOM 3047 N N . VAL A 1 383 ? 10.859 -31.844 -12.859 1 98.94 383 VAL A N 1
ATOM 3048 C CA . VAL A 1 383 ? 9.594 -31.609 -12.172 1 98.94 383 VAL A CA 1
ATOM 3049 C C . VAL A 1 383 ? 9.805 -31.672 -10.656 1 98.94 383 VAL A C 1
ATOM 3051 O O . VAL A 1 383 ? 10.336 -32.656 -10.141 1 98.94 383 VAL A O 1
ATOM 3054 N N . TRP A 1 384 ? 9.555 -30.562 -9.992 1 98.88 384 TRP A N 1
ATOM 3055 C CA . TRP A 1 384 ? 9.281 -30.5 -8.555 1 98.88 384 TRP A CA 1
ATOM 3056 C C . TRP A 1 384 ? 7.824 -30.844 -8.266 1 98.88 384 TRP A C 1
ATOM 3058 O O . TRP A 1 384 ? 6.922 -30.047 -8.562 1 98.88 384 TRP A O 1
ATOM 3068 N N . GLN A 1 385 ? 7.555 -32.062 -7.715 1 98.81 385 GLN A N 1
ATOM 3069 C CA . GLN A 1 385 ? 6.195 -32.562 -7.5 1 98.81 385 GLN A CA 1
ATOM 3070 C C . GLN A 1 385 ? 5.758 -32.344 -6.055 1 98.81 385 GLN A C 1
ATOM 3072 O O . GLN A 1 385 ? 6.344 -32.938 -5.133 1 98.81 385 GLN A O 1
ATOM 3077 N N . ASP A 1 386 ? 4.742 -31.578 -5.863 1 98.81 386 ASP A N 1
ATOM 3078 C CA . ASP A 1 386 ? 4.148 -31.484 -4.535 1 98.81 386 ASP A CA 1
ATOM 3079 C C . ASP A 1 386 ? 3.148 -32.594 -4.293 1 98.81 386 ASP A C 1
ATOM 3081 O O . ASP A 1 386 ? 2.438 -33.031 -5.211 1 98.81 386 ASP A O 1
ATOM 3085 N N . PHE A 1 387 ? 3.137 -33.062 -3.043 1 98.88 387 PHE A N 1
ATOM 3086 C CA . PHE A 1 387 ? 1.906 -33.719 -2.598 1 98.88 387 PHE A CA 1
ATOM 3087 C C . PHE A 1 387 ? 0.785 -32.688 -2.445 1 98.88 387 PHE A C 1
ATOM 3089 O O . PHE A 1 387 ? 1.029 -31.484 -2.48 1 98.88 387 PHE A O 1
ATOM 3096 N N . LEU A 1 388 ? -0.431 -33.125 -2.32 1 98.69 388 LEU A N 1
ATOM 3097 C CA . LEU A 1 388 ? -1.556 -32.219 -2.555 1 98.69 388 LEU A CA 1
ATOM 3098 C C . LEU A 1 388 ? -2.094 -31.672 -1.239 1 98.69 388 LEU A C 1
ATOM 3100 O O . LEU A 1 388 ? -3.264 -31.891 -0.907 1 98.69 388 LEU A O 1
ATOM 3104 N N . PHE A 1 389 ? -1.258 -30.891 -0.502 1 98.75 389 PHE A N 1
ATOM 3105 C CA . PHE A 1 389 ? -1.582 -30.109 0.692 1 98.75 389 PHE A CA 1
ATOM 3106 C C . PHE A 1 389 ? -1.112 -28.672 0.549 1 98.75 389 PHE A C 1
ATOM 3108 O O . PHE A 1 389 ? 0.089 -28.406 0.458 1 98.75 389 PHE A O 1
ATOM 3115 N N . ALA A 1 390 ? -2.082 -27.766 0.5 1 98.31 390 ALA A N 1
ATOM 3116 C CA . ALA A 1 390 ? -1.685 -26.391 0.208 1 98.31 390 ALA A CA 1
ATOM 3117 C C . ALA A 1 390 ? -2.291 -25.422 1.216 1 98.31 390 ALA A C 1
ATOM 3119 O O . ALA A 1 390 ? -3.512 -25.375 1.384 1 98.31 390 ALA A O 1
ATOM 3120 N N . CYS A 1 391 ? -1.535 -24.672 1.886 1 98.19 391 CYS A N 1
ATOM 3121 C CA . CYS A 1 391 ? -1.868 -23.469 2.637 1 98.19 391 CYS A CA 1
ATOM 3122 C C . CYS A 1 391 ? -2.971 -23.75 3.65 1 98.19 391 CYS A C 1
ATOM 3124 O O . CYS A 1 391 ? -3.984 -23.047 3.68 1 98.19 391 CYS A O 1
ATOM 3126 N N . GLY A 1 392 ? -2.82 -24.75 4.438 1 98.31 392 GLY A N 1
ATOM 3127 C CA . GLY A 1 392 ? -3.838 -25.047 5.434 1 98.31 392 GLY A CA 1
ATOM 3128 C C . GLY A 1 392 ? -3.342 -25.969 6.539 1 98.31 392 GLY A C 1
ATOM 3129 O O . GLY A 1 392 ? -2.262 -26.547 6.43 1 98.31 392 GLY A O 1
ATOM 3130 N N . ASN A 1 393 ? -4.074 -25.984 7.617 1 98.44 393 ASN A N 1
ATOM 3131 C CA . ASN A 1 393 ? -3.885 -26.953 8.703 1 98.44 393 ASN A CA 1
ATOM 3132 C C . ASN A 1 393 ? -4.777 -28.172 8.531 1 98.44 393 ASN A C 1
ATOM 3134 O O . ASN A 1 393 ? -5.871 -28.234 9.094 1 98.44 393 ASN A O 1
ATOM 3138 N N . TYR A 1 394 ? -4.293 -29.156 7.836 1 98.5 394 TYR A N 1
ATOM 3139 C CA . TYR A 1 394 ? -5.07 -30.359 7.535 1 98.5 394 TYR A CA 1
ATOM 3140 C C . TYR A 1 394 ? -5.23 -31.234 8.773 1 98.5 394 TYR A C 1
ATOM 3142 O O . TYR A 1 394 ? -4.344 -31.281 9.633 1 98.5 394 TYR A O 1
ATOM 3150 N N . PRO A 1 395 ? -6.387 -31.922 8.836 1 98.12 395 PRO A N 1
ATOM 3151 C CA . PRO A 1 395 ? -6.594 -32.812 9.984 1 98.12 395 PRO A CA 1
ATOM 3152 C C . PRO A 1 395 ? -5.762 -34.094 9.898 1 98.12 395 PRO A C 1
ATOM 3154 O O . PRO A 1 395 ? -5.188 -34.375 8.852 1 98.12 395 PRO A O 1
ATOM 3157 N N . ALA A 1 396 ? -5.668 -34.781 11.023 1 97.88 396 ALA A N 1
ATOM 3158 C CA . ALA A 1 396 ? -4.871 -36 11.07 1 97.88 396 ALA A CA 1
ATOM 3159 C C . ALA A 1 396 ? -5.578 -37.094 11.883 1 97.88 396 ALA A C 1
ATOM 3161 O O . ALA A 1 396 ? -4.934 -37.875 12.602 1 97.88 396 ALA A O 1
ATOM 3162 N N . HIS A 1 397 ? -6.934 -37.094 11.883 1 96.88 397 HIS A N 1
ATOM 3163 C CA . HIS A 1 397 ? -7.617 -38.219 12.5 1 96.88 397 HIS A CA 1
ATOM 3164 C C . HIS A 1 397 ? -7.426 -39.469 11.688 1 96.88 397 HIS A C 1
ATOM 3166 O O . HIS A 1 397 ? -7.102 -39.438 10.5 1 96.88 397 HIS A O 1
ATOM 3172 N N . PRO A 1 398 ? -7.598 -40.594 12.234 1 96.81 398 PRO A N 1
ATOM 3173 C CA . PRO A 1 398 ? -7.172 -41.875 11.641 1 96.81 398 PRO A CA 1
ATOM 3174 C C . PRO A 1 398 ? -7.762 -42.094 10.25 1 96.81 398 PRO A C 1
ATOM 3176 O O . PRO A 1 398 ? -7.051 -42.531 9.344 1 96.81 398 PRO A O 1
ATOM 3179 N N . GLU A 1 399 ? -9.039 -41.812 10.078 1 96.5 399 GLU A N 1
ATOM 3180 C CA . GLU A 1 399 ? -9.672 -42.031 8.781 1 96.5 399 GLU A CA 1
ATOM 3181 C C . GLU A 1 399 ? -9.039 -41.156 7.703 1 96.5 399 GLU A C 1
ATOM 3183 O O . GLU A 1 399 ? -8.852 -41.594 6.57 1 96.5 399 GLU A O 1
ATOM 3188 N N . PHE A 1 400 ? -8.781 -39.938 8.078 1 97.94 400 PHE A N 1
ATOM 3189 C CA . PHE A 1 400 ? -8.133 -39.031 7.145 1 97.94 400 PHE A CA 1
ATOM 3190 C C . PHE A 1 400 ? -6.738 -39.5 6.785 1 97.94 400 PHE A C 1
ATOM 3192 O O . PHE A 1 400 ? -6.359 -39.531 5.613 1 97.94 400 PHE A O 1
ATOM 3199 N N . LEU A 1 401 ? -5.969 -39.938 7.758 1 98.44 401 LEU A N 1
ATOM 3200 C CA . LEU A 1 401 ? -4.605 -40.406 7.547 1 98.44 401 LEU A CA 1
ATOM 3201 C C . LEU A 1 401 ? -4.59 -41.656 6.66 1 98.44 401 LEU A C 1
ATOM 3203 O O . LEU A 1 401 ? -3.709 -41.812 5.812 1 98.44 401 LEU A O 1
ATOM 3207 N N . LYS A 1 402 ? -5.547 -42.5 6.875 1 98.06 402 LYS A N 1
ATOM 3208 C CA . LYS A 1 402 ? -5.66 -43.688 6.031 1 98.06 402 LYS A CA 1
ATOM 3209 C C . LYS A 1 402 ? -5.902 -43.281 4.574 1 98.06 402 LYS A C 1
ATOM 3211 O O . LYS A 1 402 ? -5.328 -43.906 3.664 1 98.06 402 LYS A O 1
ATOM 3216 N N . SER A 1 403 ? -6.793 -42.375 4.418 1 98.06 403 SER A N 1
ATOM 3217 C CA . SER A 1 403 ? -7.078 -41.875 3.072 1 98.06 403 SER A CA 1
ATOM 3218 C C . SER A 1 403 ? -5.836 -41.281 2.43 1 98.06 403 SER A C 1
ATOM 3220 O O . SER A 1 403 ? -5.555 -41.531 1.254 1 98.06 403 SER A O 1
ATOM 3222 N N . VAL A 1 404 ? -5.082 -40.562 3.199 1 98.56 404 VAL A N 1
ATOM 3223 C CA . VAL A 1 404 ? -3.871 -39.875 2.725 1 98.56 404 VAL A CA 1
ATOM 3224 C C . VAL A 1 404 ? -2.828 -40.938 2.336 1 98.56 404 VAL A C 1
ATOM 3226 O O . VAL A 1 404 ? -2.17 -40.812 1.3 1 98.56 404 VAL A O 1
ATOM 3229 N N . GLU A 1 405 ? -2.691 -41.875 3.158 1 98.56 405 GLU A N 1
ATOM 3230 C CA . GLU A 1 405 ? -1.724 -42.938 2.867 1 98.56 405 GLU A CA 1
ATOM 3231 C C . GLU A 1 405 ? -2.072 -43.656 1.571 1 98.56 405 GLU A C 1
ATOM 3233 O O . GLU A 1 405 ? -1.197 -43.906 0.737 1 98.56 405 GLU A O 1
ATOM 3238 N N . ARG A 1 406 ? -3.326 -44 1.431 1 98.19 406 ARG A N 1
ATOM 3239 C CA . ARG A 1 406 ? -3.783 -44.656 0.207 1 98.19 406 ARG A CA 1
ATOM 3240 C C . ARG A 1 406 ? -3.512 -43.781 -1.013 1 98.19 406 ARG A C 1
ATOM 3242 O O . ARG A 1 406 ? -3.041 -44.25 -2.041 1 98.19 406 ARG A O 1
ATOM 3249 N N . GLU A 1 407 ? -3.832 -42.531 -0.872 1 98.81 407 GLU A N 1
ATOM 3250 C CA . GLU A 1 407 ? -3.625 -41.562 -1.938 1 98.81 407 GLU A CA 1
ATOM 3251 C C . GLU A 1 407 ? -2.154 -41.5 -2.34 1 98.81 407 GLU A C 1
ATOM 3253 O O . GLU A 1 407 ? -1.825 -41.594 -3.523 1 98.81 407 GLU A O 1
ATOM 3258 N N . ALA A 1 408 ? -1.305 -41.344 -1.381 1 98.81 408 ALA A N 1
ATOM 3259 C CA . ALA A 1 408 ? 0.125 -41.188 -1.636 1 98.81 408 ALA A CA 1
ATOM 3260 C C . ALA A 1 408 ? 0.699 -42.438 -2.305 1 98.81 408 ALA A C 1
ATOM 3262 O O . ALA A 1 408 ? 1.428 -42.312 -3.295 1 98.81 408 ALA A O 1
ATOM 3263 N N . ARG A 1 409 ? 0.38 -43.625 -1.807 1 98.31 409 ARG A N 1
ATOM 3264 C CA . ARG A 1 409 ? 0.885 -44.875 -2.369 1 98.31 409 ARG A CA 1
ATOM 3265 C C . ARG A 1 409 ? 0.431 -45.031 -3.814 1 98.31 409 ARG A C 1
ATOM 3267 O O . ARG A 1 409 ? 1.227 -45.406 -4.68 1 98.31 409 ARG A O 1
ATOM 3274 N N . ASP A 1 410 ? -0.815 -44.719 -4.012 1 98.06 410 ASP A N 1
ATOM 3275 C CA . ASP A 1 410 ? -1.375 -44.844 -5.352 1 98.06 410 ASP A CA 1
ATOM 3276 C C . ASP A 1 410 ? -0.643 -43.969 -6.352 1 98.06 410 ASP A C 1
ATOM 3278 O O . ASP A 1 410 ? -0.238 -44.406 -7.422 1 98.06 410 ASP A O 1
ATOM 3282 N N . ASN A 1 411 ? -0.464 -42.781 -6.023 1 98.5 411 ASN A N 1
ATOM 3283 C CA . ASN A 1 411 ? 0.065 -41.812 -6.98 1 98.5 411 ASN A CA 1
ATOM 3284 C C . ASN A 1 411 ? 1.582 -41.906 -7.109 1 98.5 411 ASN A C 1
ATOM 3286 O O . ASN A 1 411 ? 2.131 -41.75 -8.195 1 98.5 411 ASN A O 1
ATOM 3290 N N . VAL A 1 412 ? 2.322 -42.188 -6.043 1 98.44 412 VAL A N 1
ATOM 3291 C CA . VAL A 1 412 ? 3.758 -42.438 -6.152 1 98.44 412 VAL A CA 1
ATOM 3292 C C . VAL A 1 412 ? 4.016 -43.625 -7.059 1 98.44 412 VAL A C 1
ATOM 3294 O O . VAL A 1 412 ? 4.895 -43.594 -7.926 1 98.44 412 VAL A O 1
ATOM 3297 N N . ARG A 1 413 ? 3.23 -44.688 -6.918 1 97.38 413 ARG A N 1
ATOM 3298 C CA . ARG A 1 413 ? 3.375 -45.844 -7.77 1 97.38 413 ARG A CA 1
ATOM 3299 C C . ARG A 1 413 ? 3.152 -45.5 -9.234 1 97.38 413 ARG A C 1
ATOM 3301 O O . ARG A 1 413 ? 3.871 -46 -10.117 1 97.38 413 ARG A O 1
ATOM 3308 N N . LYS A 1 414 ? 2.193 -44.688 -9.43 1 96.94 414 LYS A N 1
ATOM 3309 C CA . LYS A 1 414 ? 1.833 -44.312 -10.797 1 96.94 414 LYS A CA 1
ATOM 3310 C C . LYS A 1 414 ? 2.92 -43.438 -11.438 1 96.94 414 LYS A C 1
ATOM 3312 O O . LYS A 1 414 ? 3.148 -43.531 -12.648 1 96.94 414 LYS A O 1
ATOM 3317 N N . LEU A 1 415 ? 3.621 -42.688 -10.641 1 97.94 415 LEU A N 1
ATOM 3318 C CA . LEU A 1 415 ? 4.426 -41.625 -11.234 1 97.94 415 LEU A CA 1
ATOM 3319 C C . LEU A 1 415 ? 5.91 -41.906 -11.109 1 97.94 415 LEU A C 1
ATOM 3321 O O . LEU A 1 415 ? 6.738 -41.281 -11.766 1 97.94 415 LEU A O 1
ATOM 3325 N N . ARG A 1 416 ? 6.328 -42.875 -10.336 1 97.12 416 ARG A N 1
ATOM 3326 C CA . ARG A 1 416 ? 7.711 -43.094 -9.922 1 97.12 416 ARG A CA 1
ATOM 3327 C C . ARG A 1 416 ? 8.586 -43.469 -11.109 1 97.12 416 ARG A C 1
ATOM 3329 O O . ARG A 1 416 ? 9.812 -43.406 -11.031 1 97.12 416 ARG A O 1
ATOM 3336 N N . HIS A 1 417 ? 8.031 -43.906 -12.242 1 96.25 417 HIS A N 1
ATOM 3337 C CA . HIS A 1 417 ? 8.828 -44.312 -13.391 1 96.25 417 HIS A CA 1
ATOM 3338 C C . HIS A 1 417 ? 9.281 -43.094 -14.211 1 96.25 417 HIS A C 1
ATOM 3340 O O . HIS A 1 417 ? 10.156 -43.219 -15.07 1 96.25 417 HIS A O 1
ATOM 3346 N N . HIS A 1 418 ? 8.719 -41.938 -14.031 1 98.06 418 HIS A N 1
ATOM 3347 C CA . HIS A 1 418 ? 9.055 -40.75 -14.805 1 98.06 418 HIS A CA 1
ATOM 3348 C C . HIS A 1 418 ? 10.398 -40.156 -14.375 1 98.06 418 HIS A C 1
ATOM 3350 O O . HIS A 1 418 ? 10.547 -39.688 -13.242 1 98.06 418 HIS A O 1
ATOM 3356 N N . PRO A 1 419 ? 11.336 -40.031 -15.312 1 97.88 419 PRO A N 1
ATOM 3357 C CA . PRO A 1 419 ? 12.656 -39.5 -14.953 1 97.88 419 PRO A CA 1
ATOM 3358 C C . PRO A 1 419 ? 12.633 -38 -14.656 1 97.88 419 PRO A C 1
ATOM 3360 O O . PRO A 1 419 ? 13.547 -37.5 -14 1 97.88 419 PRO A O 1
ATOM 3363 N N . CYS A 1 420 ? 11.609 -37.312 -15.086 1 98.69 420 CYS A N 1
ATOM 3364 C CA . CYS A 1 420 ? 11.562 -35.875 -14.914 1 98.69 420 CYS A CA 1
ATOM 3365 C C . CYS A 1 420 ? 11.344 -35.5 -13.453 1 98.69 420 CYS A C 1
ATOM 3367 O O . CYS A 1 420 ? 11.703 -34.375 -13.031 1 98.69 420 CYS A O 1
ATOM 3369 N N . ILE A 1 421 ? 10.734 -36.281 -12.641 1 98.69 421 ILE A N 1
ATOM 3370 C CA . ILE A 1 421 ? 10.469 -36 -11.234 1 98.69 421 ILE A CA 1
ATOM 3371 C C . ILE A 1 421 ? 11.758 -36.125 -10.43 1 98.69 421 ILE A C 1
ATOM 3373 O O . ILE A 1 421 ? 12.32 -37.219 -10.305 1 98.69 421 ILE A O 1
ATOM 3377 N N . VAL A 1 422 ? 12.18 -35 -9.867 1 98.5 422 VAL A N 1
ATOM 3378 C CA . VAL A 1 422 ? 13.492 -35.031 -9.234 1 98.5 422 VAL A CA 1
ATOM 3379 C C . VAL A 1 422 ? 13.352 -34.75 -7.742 1 98.5 422 VAL A C 1
ATOM 3381 O O . VAL A 1 422 ? 14.312 -34.875 -6.984 1 98.5 422 VAL A O 1
ATOM 3384 N N . ILE A 1 423 ? 12.172 -34.375 -7.328 1 98.69 423 ILE A N 1
ATOM 3385 C CA . ILE A 1 423 ? 11.914 -34.156 -5.91 1 98.69 423 ILE A CA 1
ATOM 3386 C C . ILE A 1 423 ? 10.414 -34.25 -5.637 1 98.69 423 ILE A C 1
ATOM 3388 O O . ILE A 1 423 ? 9.602 -33.875 -6.48 1 98.69 423 ILE A O 1
ATOM 3392 N N . TRP A 1 424 ? 10.016 -34.844 -4.488 1 98.69 424 TRP A N 1
ATOM 3393 C CA . TRP A 1 424 ? 8.672 -34.781 -3.93 1 98.69 424 TRP A CA 1
ATOM 3394 C C . TRP A 1 424 ? 8.625 -33.875 -2.705 1 98.69 424 TRP A C 1
ATOM 3396 O O . TRP A 1 424 ? 9.477 -33.969 -1.824 1 98.69 424 TRP A O 1
ATOM 3406 N N . ALA A 1 425 ? 7.711 -32.938 -2.705 1 98.75 425 ALA A N 1
ATOM 3407 C CA . ALA A 1 425 ? 7.551 -32.031 -1.57 1 98.75 425 ALA A CA 1
ATOM 3408 C C . ALA A 1 425 ? 6.23 -32.281 -0.85 1 98.75 425 ALA A C 1
ATOM 3410 O O . ALA A 1 425 ? 5.199 -32.5 -1.489 1 98.75 425 ALA A O 1
ATOM 3411 N N . GLY A 1 426 ? 6.215 -32.156 0.437 1 98.75 426 GLY A N 1
ATOM 3412 C CA . GLY A 1 426 ? 5.102 -32.594 1.264 1 98.75 426 GLY A CA 1
ATOM 3413 C C . GLY A 1 426 ? 3.906 -31.656 1.193 1 98.75 426 GLY A C 1
ATOM 3414 O O . GLY A 1 426 ? 2.762 -32.094 1.324 1 98.75 426 GLY A O 1
ATOM 3415 N N . ASN A 1 427 ? 4.16 -30.438 1.066 1 98.56 427 ASN A N 1
ATOM 3416 C CA . ASN A 1 427 ? 3.084 -29.453 1.063 1 98.56 427 ASN A CA 1
ATOM 3417 C C . ASN A 1 427 ? 3.551 -28.125 0.504 1 98.56 427 ASN A C 1
ATOM 3419 O O . ASN A 1 427 ? 4.746 -27.922 0.276 1 98.56 427 ASN A O 1
ATOM 3423 N N . ASN A 1 428 ? 2.582 -27.312 0.227 1 98.62 428 ASN A N 1
ATOM 3424 C CA . ASN A 1 428 ? 2.822 -25.906 -0.107 1 98.62 428 ASN A CA 1
ATOM 3425 C C . ASN A 1 428 ? 2.395 -24.984 1.026 1 98.62 428 ASN A C 1
ATOM 3427 O O . ASN A 1 428 ? 1.206 -24.703 1.196 1 98.62 428 ASN A O 1
ATOM 3431 N N . GLU A 1 429 ? 3.275 -24.406 1.806 1 98.44 429 GLU A N 1
ATOM 3432 C CA . GLU A 1 429 ? 3.146 -23.266 2.715 1 98.44 429 GLU A CA 1
ATOM 3433 C C . GLU A 1 429 ? 2.363 -23.656 3.969 1 98.44 429 GLU A C 1
ATOM 3435 O O . GLU A 1 429 ? 1.845 -22.781 4.672 1 98.44 429 GLU A O 1
ATOM 3440 N N . ASP A 1 430 ? 2.184 -24.922 4.273 1 98.25 430 ASP A N 1
ATOM 3441 C CA . ASP A 1 430 ? 1.461 -25.297 5.484 1 98.25 430 ASP A CA 1
ATOM 3442 C C . ASP A 1 430 ? 2.27 -24.953 6.734 1 98.25 430 ASP A C 1
ATOM 3444 O O . ASP A 1 430 ? 1.701 -24.594 7.77 1 98.25 430 ASP A O 1
ATOM 3448 N N . TYR A 1 431 ? 3.611 -25.094 6.66 1 97.69 431 TYR A N 1
ATOM 3449 C CA . TYR A 1 431 ? 4.438 -24.672 7.785 1 97.69 431 TYR A CA 1
ATOM 3450 C C . TYR A 1 431 ? 4.359 -23.156 7.977 1 97.69 431 TYR A C 1
ATOM 3452 O O . TYR A 1 431 ? 4.41 -22.672 9.109 1 97.69 431 TYR A O 1
ATOM 3460 N N . GLN A 1 432 ? 4.246 -22.406 6.867 1 96.88 432 GLN A N 1
ATOM 3461 C CA . GLN A 1 432 ? 4.039 -20.969 6.969 1 96.88 432 GLN A CA 1
ATOM 3462 C C . GLN A 1 432 ? 2.717 -20.656 7.664 1 96.88 432 GLN A C 1
ATOM 3464 O O . GLN A 1 432 ? 2.635 -19.703 8.445 1 96.88 432 GLN A O 1
ATOM 3469 N N . ILE A 1 433 ? 1.657 -21.375 7.348 1 97.5 433 ILE A N 1
ATOM 3470 C CA . ILE A 1 433 ? 0.362 -21.219 8 1 97.5 433 ILE A CA 1
ATOM 3471 C C . ILE A 1 433 ? 0.508 -21.469 9.5 1 97.5 433 ILE A C 1
ATOM 3473 O O . ILE A 1 433 ? -0.03 -20.719 10.312 1 97.5 433 ILE A O 1
ATOM 3477 N N . ALA A 1 434 ? 1.236 -22.531 9.828 1 97.31 434 ALA A N 1
ATOM 3478 C CA . ALA A 1 434 ? 1.453 -22.859 11.234 1 97.31 434 ALA A CA 1
ATOM 3479 C C . ALA A 1 434 ? 2.141 -21.703 11.969 1 97.31 434 ALA A C 1
ATOM 3481 O O . ALA A 1 434 ? 1.779 -21.391 13.102 1 97.31 434 ALA A O 1
ATOM 3482 N N . GLU A 1 435 ? 3.148 -21.141 11.32 1 96.12 435 GLU A N 1
ATOM 3483 C CA . GLU A 1 435 ? 3.859 -20 11.906 1 96.12 435 GLU A CA 1
ATOM 3484 C C . GLU A 1 435 ? 2.949 -18.781 12.023 1 96.12 435 GLU A C 1
ATOM 3486 O O . GLU A 1 435 ? 2.895 -18.141 13.078 1 96.12 435 GLU A O 1
ATOM 3491 N N . GLN A 1 436 ? 2.234 -18.484 10.953 1 94.94 436 GLN A N 1
ATOM 3492 C CA . GLN A 1 436 ? 1.382 -17.297 10.883 1 94.94 436 GLN A CA 1
ATOM 3493 C C . GLN A 1 436 ? 0.286 -17.344 11.945 1 94.94 436 GLN A C 1
ATOM 3495 O O . GLN A 1 436 ? -0.047 -16.328 12.555 1 94.94 436 GLN A O 1
ATOM 3500 N N . TYR A 1 437 ? -0.296 -18.484 12.164 1 96.56 437 TYR A N 1
ATOM 3501 C CA . TYR A 1 437 ? -1.426 -18.609 13.078 1 96.56 437 TYR A CA 1
ATOM 3502 C C . TYR A 1 437 ? -0.977 -19.156 14.43 1 96.56 437 TYR A C 1
ATOM 3504 O O . TYR A 1 437 ? -1.808 -19.469 15.281 1 96.56 437 TYR A O 1
ATOM 3512 N N . LYS A 1 438 ? 0.357 -19.484 14.727 1 94.56 438 LYS A N 1
ATOM 3513 C CA . LYS A 1 438 ? 0.97 -19.875 15.992 1 94.56 438 LYS A CA 1
ATOM 3514 C C . LYS A 1 438 ? 0.406 -21.219 16.469 1 94.56 438 LYS A C 1
ATOM 3516 O O . LYS A 1 438 ? -0.029 -21.328 17.625 1 94.56 438 LYS A O 1
ATOM 3521 N N . LEU A 1 439 ? 0.337 -22.234 15.484 1 94.75 439 LEU A N 1
ATOM 3522 C CA . LEU A 1 439 ? -0.264 -23.547 15.742 1 94.75 439 LEU A CA 1
ATOM 3523 C C . LEU A 1 439 ? 0.715 -24.453 16.469 1 94.75 439 LEU A C 1
ATOM 3525 O O . LEU A 1 439 ? 0.756 -25.656 16.203 1 94.75 439 LEU A O 1
ATOM 3529 N N . GLY A 1 440 ? 1.469 -24.125 17.406 1 85.94 440 GLY A N 1
ATOM 3530 C CA . GLY A 1 440 ? 2.35 -24.938 18.219 1 85.94 440 GLY A CA 1
ATOM 3531 C C . GLY A 1 440 ? 3.338 -25.75 17.406 1 85.94 440 GLY A C 1
ATOM 3532 O O . GLY A 1 440 ? 3.49 -26.953 17.625 1 85.94 440 GLY A O 1
ATOM 3533 N N . TRP A 1 441 ? 3.959 -25.266 16.391 1 87.56 441 TRP A N 1
ATOM 3534 C CA . TRP A 1 441 ? 5.016 -25.844 15.57 1 87.56 441 TRP A CA 1
ATOM 3535 C C . TRP A 1 441 ? 6.383 -25.656 16.219 1 87.56 441 TRP A C 1
ATOM 3537 O O . TRP A 1 441 ? 6.922 -24.547 16.234 1 87.56 441 TRP A O 1
ATOM 3547 N N . ASP A 1 442 ? 6.934 -26.734 16.984 1 91.31 442 ASP A N 1
ATOM 3548 C CA . ASP A 1 442 ? 8.281 -26.766 17.531 1 91.31 442 ASP A CA 1
ATOM 3549 C C . ASP A 1 442 ? 9.203 -27.641 16.672 1 91.31 442 ASP A C 1
ATOM 3551 O O . ASP A 1 442 ? 9.133 -28.875 16.734 1 91.31 442 ASP A O 1
ATOM 3555 N N . PRO A 1 443 ? 10.086 -27.062 15.969 1 90.88 443 PRO A N 1
ATOM 3556 C CA . PRO A 1 443 ? 10.938 -27.828 15.062 1 90.88 443 PRO A CA 1
ATOM 3557 C C . PRO A 1 443 ? 11.836 -28.828 15.797 1 90.88 443 PRO A C 1
ATOM 3559 O O . PRO A 1 443 ? 12.32 -29.781 15.188 1 90.88 443 PRO A O 1
ATOM 3562 N N . ASN A 1 444 ? 11.984 -28.656 17.094 1 92.69 444 ASN A N 1
ATOM 3563 C CA . ASN A 1 444 ? 12.914 -29.5 17.844 1 92.69 444 ASN A CA 1
ATOM 3564 C C . ASN A 1 444 ? 12.219 -30.734 18.422 1 92.69 444 ASN A C 1
ATOM 3566 O O . ASN A 1 444 ? 12.875 -31.641 18.922 1 92.69 444 ASN A O 1
ATOM 3570 N N . ASP A 1 445 ? 10.922 -30.75 18.312 1 94.38 445 ASP A N 1
ATOM 3571 C CA . ASP A 1 445 ? 10.195 -31.938 18.766 1 94.38 445 ASP A CA 1
ATOM 3572 C C . ASP A 1 445 ? 10.289 -33.062 17.719 1 94.38 445 ASP A C 1
ATOM 3574 O O . ASP A 1 445 ? 9.695 -32.969 16.641 1 94.38 445 ASP A O 1
ATOM 3578 N N . ALA A 1 446 ? 10.938 -34.156 18.031 1 92.25 446 ALA A N 1
ATOM 3579 C CA . ALA A 1 446 ? 11.164 -35.219 17.062 1 92.25 446 ALA A CA 1
ATOM 3580 C C . ALA A 1 446 ? 10.227 -36.375 17.312 1 92.25 446 ALA A C 1
ATOM 3582 O O . ALA A 1 446 ? 10.398 -37.469 16.734 1 92.25 446 ALA A O 1
ATOM 3583 N N . LYS A 1 447 ? 9.234 -36.312 18.297 1 93.69 447 LYS A N 1
ATOM 3584 C CA . LYS A 1 447 ? 8.297 -37.375 18.641 1 93.69 447 LYS A CA 1
ATOM 3585 C C . LYS A 1 447 ? 6.98 -37.219 17.891 1 93.69 447 LYS A C 1
ATOM 3587 O O . LYS A 1 447 ? 6.109 -36.469 18.312 1 93.69 447 LYS A O 1
ATOM 3592 N N . PRO A 1 448 ? 6.707 -38 16.719 1 96.38 448 PRO A N 1
ATOM 3593 C CA . PRO A 1 448 ? 5.516 -37.875 15.883 1 96.38 448 PRO A CA 1
ATOM 3594 C C . PRO A 1 448 ? 4.219 -37.906 16.688 1 96.38 448 PRO A C 1
ATOM 3596 O O . PRO A 1 448 ? 3.252 -37.219 16.344 1 96.38 448 PRO A O 1
ATOM 3599 N N . GLU A 1 449 ? 4.172 -38.688 17.688 1 95.56 449 GLU A N 1
ATOM 3600 C CA . GLU A 1 449 ? 2.967 -38.812 18.5 1 95.56 449 GLU A CA 1
ATOM 3601 C C . GLU A 1 449 ? 2.582 -37.5 19.125 1 95.56 449 GLU A C 1
ATOM 3603 O O . GLU A 1 449 ? 1.4 -37.219 19.344 1 95.56 449 GLU A O 1
ATOM 3608 N N . ASN A 1 450 ? 3.578 -36.75 19.453 1 96.19 450 ASN A N 1
ATOM 3609 C CA . ASN A 1 450 ? 3.334 -35.406 19.984 1 96.19 450 ASN A CA 1
ATOM 3610 C C . ASN A 1 450 ? 2.709 -34.5 18.953 1 96.19 450 ASN A C 1
ATOM 3612 O O . ASN A 1 450 ? 1.895 -33.625 19.281 1 96.19 450 ASN A O 1
ATOM 3616 N N . TRP A 1 451 ? 3.148 -34.688 17.734 1 96.31 451 TRP A N 1
ATOM 3617 C CA . TRP A 1 451 ? 2.639 -33.844 16.656 1 96.31 451 TRP A CA 1
ATOM 3618 C C . TRP A 1 451 ? 1.135 -34.031 16.484 1 96.31 451 TRP A C 1
ATOM 3620 O O . TRP A 1 451 ? 0.411 -33.062 16.234 1 96.31 451 TRP A O 1
ATOM 3630 N N . LEU A 1 452 ? 0.651 -35.25 16.656 1 95.88 452 LEU A N 1
ATOM 3631 C CA . LEU A 1 452 ? -0.756 -35.594 16.484 1 95.88 452 LEU A CA 1
ATOM 3632 C C . LEU A 1 452 ? -1.617 -34.906 17.531 1 95.88 452 LEU A C 1
ATOM 3634 O O . LEU A 1 452 ? -2.814 -34.688 17.312 1 95.88 452 LEU A O 1
ATOM 3638 N N . LYS A 1 453 ? -1.03 -34.5 18.672 1 94.38 453 LYS A N 1
ATOM 3639 C CA . LYS A 1 453 ? -1.752 -33.906 19.781 1 94.38 453 LYS A CA 1
ATOM 3640 C C . LYS A 1 453 ? -1.585 -32.375 19.781 1 94.38 453 LYS A C 1
ATOM 3642 O O . LYS A 1 453 ? -2.137 -31.703 20.641 1 94.38 453 LYS A O 1
ATOM 3647 N N . SER A 1 454 ? -0.9 -31.875 18.844 1 95.25 454 SER A N 1
ATOM 3648 C CA . SER A 1 454 ? -0.64 -30.438 18.766 1 95.25 454 SER A CA 1
ATOM 3649 C C . SER A 1 454 ? -1.694 -29.734 17.922 1 95.25 454 SER A C 1
ATOM 3651 O O . SER A 1 454 ? -2.605 -30.375 17.391 1 95.25 454 SER A O 1
ATOM 3653 N N . ASP A 1 455 ? -1.56 -28.359 17.797 1 97.06 455 ASP A N 1
ATOM 3654 C CA . ASP A 1 455 ? -2.449 -27.547 16.969 1 97.06 455 ASP A CA 1
ATOM 3655 C C . ASP A 1 455 ? -2.039 -27.609 15.5 1 97.06 455 ASP A C 1
ATOM 3657 O O . ASP A 1 455 ? -2.662 -26.969 14.648 1 97.06 455 ASP A O 1
ATOM 3661 N N . PHE A 1 456 ? -0.992 -28.359 15.172 1 97.5 456 PHE A N 1
ATOM 3662 C CA . PHE A 1 456 ? -0.534 -28.578 13.805 1 97.5 456 PHE A CA 1
ATOM 3663 C C . PHE A 1 456 ? -0.314 -30.062 13.539 1 97.5 456 PHE A C 1
ATOM 3665 O O . PHE A 1 456 ? 0.793 -30.484 13.195 1 97.5 456 PHE A O 1
ATOM 3672 N N . PRO A 1 457 ? -1.33 -30.844 13.594 1 97.62 457 PRO A N 1
ATOM 3673 C CA . PRO A 1 457 ? -1.177 -32.281 13.469 1 97.62 457 PRO A CA 1
ATOM 3674 C C . PRO A 1 457 ? -0.774 -32.719 12.062 1 97.62 457 PRO A C 1
ATOM 3676 O O . PRO A 1 457 ? -0.27 -33.844 11.867 1 97.62 457 PRO A O 1
ATOM 3679 N N . ALA A 1 458 ? -0.968 -31.906 11.07 1 97.56 458 ALA A N 1
ATOM 3680 C CA . ALA A 1 458 ? -0.638 -32.219 9.68 1 97.56 458 ALA A CA 1
ATOM 3681 C C . ALA A 1 458 ? 0.848 -32.5 9.523 1 97.56 458 ALA A C 1
ATOM 3683 O O . ALA A 1 458 ? 1.251 -33.188 8.578 1 97.56 458 ALA A O 1
ATOM 3684 N N . ARG A 1 459 ? 1.659 -32 10.469 1 97.62 459 ARG A N 1
ATOM 3685 C CA . ARG A 1 459 ? 3.084 -32.312 10.477 1 97.62 459 ARG A CA 1
ATOM 3686 C C . ARG A 1 459 ? 3.312 -33.812 10.398 1 97.62 459 ARG A C 1
ATOM 3688 O O . ARG A 1 459 ? 4.281 -34.281 9.781 1 97.62 459 ARG A O 1
ATOM 3695 N N . TYR A 1 460 ? 2.473 -34.656 11.039 1 98.19 460 TYR A N 1
ATOM 3696 C CA . TYR A 1 460 ? 2.549 -36.094 11.016 1 98.19 460 TYR A CA 1
ATOM 3697 C C . TYR A 1 460 ? 2.496 -36.625 9.586 1 98.19 460 TYR A C 1
ATOM 3699 O O . TYR A 1 460 ? 3.188 -37.594 9.242 1 98.19 460 TYR A O 1
ATOM 3707 N N . ILE A 1 461 ? 1.723 -36 8.742 1 98.69 461 ILE A N 1
ATOM 3708 C CA . ILE A 1 461 ? 1.616 -36.406 7.336 1 98.69 461 ILE A CA 1
ATOM 3709 C C . ILE A 1 461 ? 2.941 -36.125 6.625 1 98.69 461 ILE A C 1
ATOM 3711 O O . ILE A 1 461 ? 3.467 -37 5.93 1 98.69 461 ILE A O 1
ATOM 3715 N N . TYR A 1 462 ? 3.594 -35 6.883 1 98.38 462 TYR A N 1
ATOM 3716 C CA . TYR A 1 462 ? 4.699 -34.5 6.082 1 98.38 462 TYR A CA 1
ATOM 3717 C C . TYR A 1 462 ? 6.027 -35.094 6.539 1 98.38 462 TYR A C 1
ATOM 3719 O O . TYR A 1 462 ? 6.969 -35.188 5.75 1 98.38 462 TYR A O 1
ATOM 3727 N N . GLU A 1 463 ? 6.117 -35.438 7.781 1 97.81 463 GLU A N 1
ATOM 3728 C CA . GLU A 1 463 ? 7.414 -35.844 8.312 1 97.81 463 GLU A CA 1
ATOM 3729 C C . GLU A 1 463 ? 7.395 -37.281 8.758 1 97.81 463 GLU A C 1
ATOM 3731 O O . GLU A 1 463 ? 8.422 -37.844 9.164 1 97.81 463 GLU A O 1
ATOM 3736 N N . LYS A 1 464 ? 6.262 -37.938 8.656 1 98.25 464 LYS A N 1
ATOM 3737 C CA . LYS A 1 464 ? 6.211 -39.344 9.023 1 98.25 464 LYS A CA 1
ATOM 3738 C C . LYS A 1 464 ? 5.621 -40.188 7.898 1 98.25 464 LYS A C 1
ATOM 3740 O O . LYS A 1 464 ? 6.305 -41.062 7.336 1 98.25 464 LYS A O 1
ATOM 3745 N N . ILE A 1 465 ? 4.406 -39.906 7.461 1 98.62 465 ILE A N 1
ATOM 3746 C CA . ILE A 1 465 ? 3.697 -40.75 6.512 1 98.62 465 ILE A CA 1
ATOM 3747 C C . ILE A 1 465 ? 4.355 -40.656 5.137 1 98.62 465 ILE A C 1
ATOM 3749 O O . ILE A 1 465 ? 4.77 -41.656 4.562 1 98.62 465 ILE A O 1
ATOM 3753 N N . LEU A 1 466 ? 4.473 -39.469 4.605 1 98.81 466 LEU A N 1
ATOM 3754 C CA . LEU A 1 466 ? 4.914 -39.281 3.232 1 98.81 466 LEU A CA 1
ATOM 3755 C C . LEU A 1 466 ? 6.367 -39.688 3.057 1 98.81 466 LEU A C 1
ATOM 3757 O O . LEU A 1 466 ? 6.707 -40.406 2.102 1 98.81 466 LEU A O 1
ATOM 3761 N N . PRO A 1 467 ? 7.281 -39.25 3.961 1 98.38 467 PRO A N 1
ATOM 3762 C CA . PRO A 1 467 ? 8.656 -39.719 3.783 1 98.38 467 PRO A CA 1
ATOM 3763 C C . PRO A 1 467 ? 8.773 -41.219 3.871 1 98.38 467 PRO A C 1
ATOM 3765 O O . PRO A 1 467 ? 9.602 -41.844 3.189 1 98.38 467 PRO A O 1
ATOM 3768 N N . GLY A 1 468 ? 7.969 -41.875 4.734 1 98.62 468 GLY A N 1
ATOM 3769 C CA . GLY A 1 468 ? 7.949 -43.312 4.781 1 98.62 468 GLY A CA 1
ATOM 3770 C C . GLY A 1 468 ? 7.551 -43.938 3.461 1 98.62 468 GLY A C 1
ATOM 3771 O O . GLY A 1 468 ? 8.195 -44.906 3.006 1 98.62 468 GLY A O 1
ATOM 3772 N N . ILE A 1 469 ? 6.559 -43.438 2.871 1 98.69 469 ILE A N 1
ATOM 3773 C CA . ILE A 1 469 ? 6.051 -43.969 1.604 1 98.69 469 ILE A CA 1
ATOM 3774 C C . ILE A 1 469 ? 7.086 -43.719 0.502 1 98.69 469 ILE A C 1
ATOM 3776 O O . ILE A 1 469 ? 7.355 -44.625 -0.302 1 98.69 469 ILE A O 1
ATOM 3780 N N . CYS A 1 470 ? 7.664 -42.562 0.433 1 98.31 470 CYS A N 1
ATOM 3781 C CA . CYS A 1 470 ? 8.672 -42.25 -0.576 1 98.31 470 CYS A CA 1
ATOM 3782 C C . CYS A 1 470 ? 9.891 -43.156 -0.422 1 98.31 470 CYS A C 1
ATOM 3784 O O . CYS A 1 470 ? 10.438 -43.656 -1.413 1 98.31 470 CYS A O 1
ATOM 3786 N N . LYS A 1 471 ? 10.32 -43.375 0.811 1 97.62 471 LYS A N 1
ATOM 3787 C CA . LYS A 1 471 ? 11.453 -44.25 1.076 1 97.62 471 LYS A CA 1
ATOM 3788 C C . LYS A 1 471 ? 11.164 -45.688 0.597 1 97.62 471 LYS A C 1
ATOM 3790 O O . LYS A 1 471 ? 12.055 -46.344 0.083 1 97.62 471 LYS A O 1
ATOM 3795 N N . GLU A 1 472 ? 9.938 -46.062 0.744 1 97.31 472 GLU A N 1
ATOM 3796 C CA . GLU A 1 472 ? 9.523 -47.406 0.372 1 97.31 472 GLU A CA 1
ATOM 3797 C C . GLU A 1 472 ? 9.383 -47.531 -1.141 1 97.31 472 GLU A C 1
ATOM 3799 O O . GLU A 1 472 ? 9.859 -48.5 -1.729 1 97.31 472 GLU A O 1
ATOM 3804 N N . LEU A 1 473 ? 8.773 -46.594 -1.806 1 97.44 473 LEU A N 1
ATOM 3805 C CA . LEU A 1 473 ? 8.312 -46.781 -3.178 1 97.44 473 LEU A CA 1
ATOM 3806 C C . LEU A 1 473 ? 9.25 -46.094 -4.164 1 97.44 473 LEU A C 1
ATOM 3808 O O . LEU A 1 473 ? 9.281 -46.438 -5.344 1 97.44 473 LEU A O 1
ATOM 3812 N N . MET A 1 474 ? 9.938 -45.156 -3.746 1 94.25 474 MET A N 1
ATOM 3813 C CA . MET A 1 474 ? 10.836 -44.406 -4.625 1 94.25 474 MET A CA 1
ATOM 3814 C C . MET A 1 474 ? 12.062 -43.938 -3.863 1 94.25 474 MET A C 1
ATOM 3816 O O . MET A 1 474 ? 12.273 -42.719 -3.732 1 94.25 474 MET A O 1
ATOM 3820 N N . PRO A 1 475 ? 12.859 -44.719 -3.33 1 93.19 475 PRO A N 1
ATOM 3821 C CA . PRO A 1 475 ? 13.961 -44.344 -2.439 1 93.19 475 PRO A CA 1
ATOM 3822 C C . PRO A 1 475 ? 15.023 -43.5 -3.135 1 93.19 475 PRO A C 1
ATOM 3824 O O . PRO A 1 475 ? 15.797 -42.812 -2.469 1 93.19 475 PRO A O 1
ATOM 3827 N N . ASP A 1 476 ? 15.078 -43.469 -4.434 1 91.69 476 ASP A N 1
ATOM 3828 C CA . ASP A 1 476 ? 16.156 -42.812 -5.152 1 91.69 476 ASP A CA 1
ATOM 3829 C C . ASP A 1 476 ? 15.773 -41.344 -5.469 1 91.69 476 ASP A C 1
ATOM 3831 O O . ASP A 1 476 ? 16.594 -40.594 -5.977 1 91.69 476 ASP A O 1
ATOM 3835 N N . THR A 1 477 ? 14.578 -40.938 -5.273 1 95.69 477 THR A N 1
ATOM 3836 C CA . THR A 1 477 ? 14.125 -39.562 -5.504 1 95.69 477 THR A CA 1
ATOM 3837 C C . THR A 1 477 ? 14.016 -38.812 -4.188 1 95.69 477 THR A C 1
ATOM 3839 O O . THR A 1 477 ? 13.344 -39.25 -3.254 1 95.69 477 THR A O 1
ATOM 3842 N N . PRO A 1 478 ? 14.672 -37.625 -4.109 1 97.5 478 PRO A N 1
ATOM 3843 C CA . PRO A 1 478 ? 14.656 -36.844 -2.865 1 97.5 478 PRO A CA 1
ATOM 3844 C C . PRO A 1 478 ? 13.25 -36.469 -2.414 1 97.5 478 PRO A C 1
ATOM 3846 O O . PRO A 1 478 ? 12.383 -36.188 -3.248 1 97.5 478 PRO A O 1
ATOM 3849 N N . TYR A 1 479 ? 13.047 -36.5 -1.061 1 98.12 479 TYR A N 1
ATOM 3850 C CA . TYR A 1 479 ? 11.828 -36 -0.417 1 98.12 479 TYR A CA 1
ATOM 3851 C C . TYR A 1 479 ? 12.117 -34.75 0.387 1 98.12 479 TYR A C 1
ATOM 3853 O O . TYR A 1 479 ? 13.164 -34.625 1.027 1 98.12 479 TYR A O 1
ATOM 3861 N N . HIS A 1 480 ? 11.266 -33.719 0.266 1 98.06 480 HIS A N 1
ATOM 3862 C CA . HIS A 1 480 ? 11.312 -32.438 0.988 1 98.06 480 HIS A CA 1
ATOM 3863 C C . HIS A 1 480 ? 10.016 -32.219 1.761 1 98.06 480 HIS A C 1
ATOM 3865 O O . HIS A 1 480 ? 8.93 -32.281 1.188 1 98.06 480 HIS A O 1
ATOM 3871 N N . PRO A 1 481 ? 10.016 -31.969 3.082 1 97.5 481 PRO A N 1
ATOM 3872 C CA . PRO A 1 481 ? 8.812 -31.969 3.924 1 97.5 481 PRO A CA 1
ATOM 3873 C C . PRO A 1 481 ? 7.797 -30.922 3.504 1 97.5 481 PRO A C 1
ATOM 3875 O O . PRO A 1 481 ? 6.598 -31.078 3.764 1 97.5 481 PRO A O 1
ATOM 3878 N N . GLY A 1 482 ? 8.266 -29.891 3.002 1 97.69 482 GLY A N 1
ATOM 3879 C CA . GLY A 1 482 ? 7.398 -28.797 2.562 1 97.69 482 GLY A CA 1
ATOM 3880 C C . GLY A 1 482 ? 8.125 -27.75 1.746 1 97.69 482 GLY A C 1
ATOM 3881 O O . GLY A 1 482 ? 9.352 -27.781 1.626 1 97.69 482 GLY A O 1
ATOM 3882 N N . SER A 1 483 ? 7.344 -26.812 1.201 1 98.38 483 SER A N 1
ATOM 3883 C CA . SER A 1 483 ? 7.863 -25.641 0.516 1 98.38 483 SER A CA 1
ATOM 3884 C C . SER A 1 483 ? 7.047 -24.391 0.854 1 98.38 483 SER A C 1
ATOM 3886 O O . SER A 1 483 ? 5.836 -24.359 0.616 1 98.38 483 SER A O 1
ATOM 3888 N N . PRO A 1 484 ? 7.676 -23.438 1.432 1 98 484 PRO A N 1
ATOM 3889 C CA . PRO A 1 484 ? 9.094 -23.391 1.813 1 98 484 PRO A CA 1
ATOM 3890 C C . PRO A 1 484 ? 9.391 -24.188 3.082 1 98 484 PRO A C 1
ATOM 3892 O O . PRO A 1 484 ? 8.484 -24.438 3.883 1 98 484 PRO A O 1
ATOM 3895 N N . TRP A 1 485 ? 10.625 -24.625 3.178 1 96.94 485 TRP A N 1
ATOM 3896 C CA . TRP A 1 485 ? 11.055 -25.359 4.363 1 96.94 485 TRP A CA 1
ATOM 3897 C C . TRP A 1 485 ? 12.562 -25.25 4.555 1 96.94 485 TRP A C 1
ATOM 3899 O O . TRP A 1 485 ? 13.328 -25.438 3.611 1 96.94 485 TRP A O 1
ATOM 3909 N N . GLY A 1 486 ? 13.023 -24.906 5.773 1 93.25 486 GLY A N 1
ATOM 3910 C CA . GLY A 1 486 ? 14.43 -24.828 6.109 1 93.25 486 GLY A CA 1
ATOM 3911 C C . GLY A 1 486 ? 14.797 -25.609 7.355 1 93.25 486 GLY A C 1
ATOM 3912 O O . GLY A 1 486 ? 15.93 -25.531 7.84 1 93.25 486 GLY A O 1
ATOM 3913 N N . GLY A 1 487 ? 13.883 -26.344 7.855 1 90.5 487 GLY A N 1
ATOM 3914 C CA . GLY A 1 487 ? 14.133 -27.125 9.055 1 90.5 487 GLY A CA 1
ATOM 3915 C C . GLY A 1 487 ? 13.703 -26.422 10.328 1 90.5 487 GLY A C 1
ATOM 3916 O O . GLY A 1 487 ? 12.938 -26.969 11.117 1 90.5 487 GLY A O 1
ATOM 3917 N N . GLN A 1 488 ? 14.086 -25.156 10.484 1 89.25 488 GLN A N 1
ATOM 3918 C CA . GLN A 1 488 ? 13.773 -24.391 11.688 1 89.25 488 GLN A CA 1
ATOM 3919 C C . GLN A 1 488 ? 12.781 -23.281 11.383 1 89.25 488 GLN A C 1
ATOM 3921 O O . GLN A 1 488 ? 12.195 -22.688 12.305 1 89.25 488 GLN A O 1
ATOM 3926 N N . GLY A 1 489 ? 12.57 -23 10.219 1 90.06 489 GLY A N 1
ATOM 3927 C CA . GLY A 1 489 ? 11.664 -21.953 9.781 1 90.06 489 GLY A CA 1
ATOM 3928 C C . GLY A 1 489 ? 11.523 -21.875 8.273 1 90.06 489 GLY A C 1
ATOM 3929 O O . GLY A 1 489 ? 12.305 -22.484 7.539 1 90.06 489 GLY A O 1
ATOM 3930 N N . THR A 1 490 ? 10.516 -21.031 7.871 1 95.25 490 THR A N 1
ATOM 3931 C CA . THR A 1 490 ? 10.195 -21.047 6.449 1 95.25 490 THR A CA 1
ATOM 3932 C C . THR A 1 490 ? 10.789 -19.844 5.742 1 95.25 490 THR A C 1
ATOM 3934 O O . THR A 1 490 ? 10.695 -19.719 4.516 1 95.25 490 THR A O 1
ATOM 3937 N N . THR A 1 491 ? 11.422 -18.844 6.48 1 95.06 491 THR A N 1
ATOM 3938 C CA . THR A 1 491 ? 11.867 -17.594 5.855 1 95.06 491 THR A CA 1
ATOM 3939 C C . THR A 1 491 ? 13.391 -17.5 5.855 1 95.06 491 THR A C 1
ATOM 3941 O O . THR A 1 491 ? 13.953 -16.5 5.426 1 95.06 491 THR A O 1
ATOM 3944 N N . ASP A 1 492 ? 14.109 -18.5 6.414 1 95.88 492 ASP A N 1
ATOM 3945 C CA . ASP A 1 492 ? 15.562 -18.484 6.477 1 95.88 492 ASP A CA 1
ATOM 3946 C C . ASP A 1 492 ? 16.172 -18.609 5.086 1 95.88 492 ASP A C 1
ATOM 3948 O O . ASP A 1 492 ? 16.062 -19.656 4.441 1 95.88 492 ASP A O 1
ATOM 3952 N N . GLY A 1 493 ? 16.906 -17.609 4.59 1 96.62 493 GLY A N 1
ATOM 3953 C CA . GLY A 1 493 ? 17.469 -17.594 3.246 1 96.62 493 GLY A CA 1
ATOM 3954 C C . GLY A 1 493 ? 18.766 -18.391 3.127 1 96.62 493 GLY A C 1
ATOM 3955 O O . GLY A 1 493 ? 19.312 -18.516 2.033 1 96.62 493 GLY A O 1
ATOM 3956 N N . THR A 1 494 ? 19.219 -19.031 4.227 1 97.75 494 THR A N 1
ATOM 3957 C CA . THR A 1 494 ? 20.531 -19.656 4.195 1 97.75 494 THR A CA 1
ATOM 3958 C C . THR A 1 494 ? 20.406 -21.188 4.188 1 97.75 494 THR A C 1
ATOM 3960 O O . THR A 1 494 ? 21.406 -21.906 4.234 1 97.75 494 THR A O 1
ATOM 3963 N N . ILE A 1 495 ? 19.172 -21.75 4.164 1 97.69 495 ILE A N 1
ATOM 3964 C CA . ILE A 1 495 ? 18.969 -23.188 4.199 1 97.69 495 ILE A CA 1
ATOM 3965 C C . ILE A 1 495 ? 17.641 -23.531 3.504 1 97.69 495 ILE A C 1
ATOM 3967 O O . ILE A 1 495 ? 16.641 -22.844 3.684 1 97.69 495 ILE A O 1
ATOM 3971 N N . GLY A 1 496 ? 17.641 -24.625 2.711 1 98 496 GLY A N 1
ATOM 3972 C CA . GLY A 1 496 ? 16.406 -25.078 2.066 1 98 496 GLY A CA 1
ATOM 3973 C C . GLY A 1 496 ? 15.906 -24.125 1.003 1 98 496 GLY A C 1
ATOM 3974 O O . GLY A 1 496 ? 16.703 -23.578 0.227 1 98 496 GLY A O 1
ATOM 3975 N N . ASP A 1 497 ? 14.602 -24.016 0.872 1 98.62 497 ASP A N 1
ATOM 3976 C CA . ASP A 1 497 ? 14.016 -23.094 -0.097 1 98.62 497 ASP A CA 1
ATOM 3977 C C . ASP A 1 497 ? 13.125 -22.062 0.596 1 98.62 497 ASP A C 1
ATOM 3979 O O . ASP A 1 497 ? 12.727 -22.25 1.747 1 98.62 497 ASP A O 1
ATOM 3983 N N . ILE A 1 498 ? 12.891 -20.953 -0.034 1 98.5 498 ILE A N 1
ATOM 3984 C CA . ILE A 1 498 ? 12 -19.922 0.49 1 98.5 498 ILE A CA 1
ATOM 3985 C C . ILE A 1 498 ? 11.016 -19.484 -0.592 1 98.5 498 ILE A C 1
ATOM 3987 O O . ILE A 1 498 ? 11.242 -19.734 -1.78 1 98.5 498 ILE A O 1
ATOM 3991 N N . HIS A 1 499 ? 9.883 -19.031 -0.181 1 98.56 499 HIS A N 1
ATOM 3992 C CA . HIS A 1 499 ? 9.008 -18.203 -1.009 1 98.56 499 HIS A CA 1
ATOM 3993 C C . HIS A 1 499 ? 9.289 -16.719 -0.792 1 98.56 499 HIS A C 1
ATOM 3995 O O . HIS A 1 499 ? 9.297 -16.25 0.346 1 98.56 499 HIS A O 1
ATOM 4001 N N . GLN A 1 500 ? 9.578 -15.992 -1.851 1 98.06 500 GLN A N 1
ATOM 4002 C CA . GLN A 1 500 ? 9.906 -14.578 -1.682 1 98.06 500 GLN A CA 1
ATOM 4003 C C . GLN A 1 500 ? 8.734 -13.688 -2.107 1 98.06 500 GLN A C 1
ATOM 4005 O O . GLN A 1 500 ? 8.68 -13.242 -3.254 1 98.06 500 GLN A O 1
ATOM 4010 N N . TRP A 1 501 ? 7.891 -13.352 -1.184 1 96.56 501 TRP A N 1
ATOM 4011 C CA . TRP A 1 501 ? 6.676 -12.602 -1.477 1 96.56 501 TRP A CA 1
ATOM 4012 C C . TRP A 1 501 ? 6.746 -11.203 -0.876 1 96.56 501 TRP A C 1
ATOM 4014 O O . TRP A 1 501 ? 5.742 -10.492 -0.825 1 96.56 501 TRP A O 1
ATOM 4024 N N . ASN A 1 502 ? 7.973 -10.852 -0.44 1 96.12 502 ASN A N 1
ATOM 4025 C CA . ASN A 1 502 ? 8.102 -9.5 0.1 1 96.12 502 ASN A CA 1
ATOM 4026 C C . ASN A 1 502 ? 8.039 -8.445 -1.002 1 96.12 502 ASN A C 1
ATOM 4028 O O . ASN A 1 502 ? 7.898 -7.254 -0.72 1 96.12 502 ASN A O 1
ATOM 4032 N N . VAL A 1 503 ? 8.195 -9.031 -2.244 1 94.81 503 VAL A N 1
ATOM 4033 C CA . VAL A 1 503 ? 7.812 -8.203 -3.381 1 94.81 503 VAL A CA 1
ATOM 4034 C C . VAL A 1 503 ? 6.355 -8.469 -3.746 1 94.81 503 VAL A C 1
ATOM 4036 O O . VAL A 1 503 ? 5.961 -9.617 -3.967 1 94.81 503 VAL A O 1
ATOM 4039 N N . TRP A 1 504 ? 5.402 -7.672 -3.781 1 93.06 504 TRP A N 1
ATOM 4040 C CA . TRP A 1 504 ? 3.973 -7.688 -4.066 1 93.06 504 TRP A CA 1
ATOM 4041 C C . TRP A 1 504 ? 3.162 -7.785 -2.779 1 93.06 504 TRP A C 1
ATOM 4043 O O . TRP A 1 504 ? 2.184 -7.059 -2.598 1 93.06 504 TRP A O 1
ATOM 4053 N N . HIS A 1 505 ? 3.547 -8.938 -1.95 1 92.69 505 HIS A N 1
ATOM 4054 C CA . HIS A 1 505 ? 2.908 -9.039 -0.643 1 92.69 505 HIS A CA 1
ATOM 4055 C C . HIS A 1 505 ? 3.816 -8.492 0.456 1 92.69 505 HIS A C 1
ATOM 4057 O O . HIS A 1 505 ? 4.582 -7.555 0.225 1 92.69 505 HIS A O 1
ATOM 4063 N N . GLY A 1 506 ? 3.725 -8.938 1.611 1 92.06 506 GLY A N 1
ATOM 4064 C CA . GLY A 1 506 ? 4.582 -8.594 2.734 1 92.06 506 GLY A CA 1
ATOM 4065 C C . GLY A 1 506 ? 4.918 -7.113 2.801 1 92.06 506 GLY A C 1
ATOM 4066 O O . GLY A 1 506 ? 4.02 -6.266 2.77 1 92.06 506 GLY A O 1
ATOM 4067 N N . SER A 1 507 ? 6.191 -6.773 2.775 1 93.12 507 SER A N 1
ATOM 4068 C CA . SER A 1 507 ? 6.672 -5.41 2.969 1 93.12 507 SER A CA 1
ATOM 4069 C C . SER A 1 507 ? 6.625 -4.617 1.667 1 93.12 507 SER A C 1
ATOM 4071 O O . SER A 1 507 ? 6.93 -3.422 1.649 1 93.12 507 SER A O 1
ATOM 4073 N N . GLN A 1 508 ? 6.242 -5.27 0.582 1 95.19 508 GLN A N 1
ATOM 4074 C CA . GLN A 1 508 ? 6.129 -4.617 -0.718 1 95.19 508 GLN A CA 1
ATOM 4075 C C . GLN A 1 508 ? 7.422 -3.887 -1.08 1 95.19 508 GLN A C 1
ATOM 4077 O O . GLN A 1 508 ? 7.395 -2.703 -1.425 1 95.19 508 GLN A O 1
ATOM 4082 N N . GLU A 1 509 ? 8.523 -4.578 -1.071 1 96.62 509 GLU A N 1
ATOM 4083 C CA . GLU A 1 509 ? 9.859 -4.066 -1.378 1 96.62 509 GLU A CA 1
ATOM 4084 C C . GLU A 1 509 ? 9.977 -3.682 -2.85 1 96.62 509 GLU A C 1
ATOM 4086 O O . GLU A 1 509 ? 9.195 -4.148 -3.684 1 96.62 509 GLU A O 1
ATOM 4091 N N . LYS A 1 510 ? 10.914 -2.832 -3.172 1 96.12 510 LYS A N 1
ATOM 4092 C CA . LYS A 1 510 ? 11.297 -2.572 -4.559 1 96.12 510 LYS A CA 1
ATOM 4093 C C . LYS A 1 510 ? 11.883 -3.822 -5.211 1 96.12 510 LYS A C 1
ATOM 4095 O O . LYS A 1 510 ? 12.742 -4.484 -4.629 1 96.12 510 LYS A O 1
ATOM 4100 N N . TYR A 1 511 ? 11.414 -4.117 -6.371 1 97.5 511 TYR A N 1
ATOM 4101 C CA . TYR A 1 511 ? 11.938 -5.309 -7.027 1 97.5 511 TYR A CA 1
ATOM 4102 C C . TYR A 1 511 ? 13.398 -5.129 -7.402 1 97.5 511 TYR A C 1
ATOM 4104 O O . TYR A 1 511 ? 14.117 -6.109 -7.621 1 97.5 511 TYR A O 1
ATOM 4112 N N . GLN A 1 512 ? 13.898 -3.881 -7.379 1 97 512 GLN A N 1
ATOM 4113 C CA . GLN A 1 512 ? 15.305 -3.59 -7.633 1 97 512 GLN A CA 1
ATOM 4114 C C . GLN A 1 512 ? 16.188 -4.145 -6.52 1 97 512 GLN A C 1
ATOM 4116 O O . GLN A 1 512 ? 17.406 -4.254 -6.68 1 97 512 GLN A O 1
ATOM 4121 N N . ASN A 1 513 ? 15.594 -4.559 -5.426 1 96.56 513 ASN A N 1
ATOM 4122 C CA . ASN A 1 513 ? 16.344 -5.027 -4.273 1 96.56 513 ASN A CA 1
ATOM 4123 C C . ASN A 1 513 ? 16.328 -6.547 -4.164 1 96.56 513 ASN A C 1
ATOM 4125 O O . ASN A 1 513 ? 16.562 -7.102 -3.09 1 96.56 513 ASN A O 1
ATOM 4129 N N . PHE A 1 514 ? 16.125 -7.25 -5.168 1 97.69 514 PHE A N 1
ATOM 4130 C CA . PHE A 1 514 ? 16.031 -8.703 -5.125 1 97.69 514 PHE A CA 1
ATOM 4131 C C . PHE A 1 514 ? 17.359 -9.328 -4.723 1 97.69 514 PHE A C 1
ATOM 4133 O O . PHE A 1 514 ? 17.406 -10.461 -4.238 1 97.69 514 PHE A O 1
ATOM 4140 N N . ASP A 1 515 ? 18.484 -8.625 -4.969 1 96.94 515 ASP A N 1
ATOM 4141 C CA . ASP A 1 515 ? 19.781 -9.141 -4.523 1 96.94 515 ASP A CA 1
ATOM 4142 C C . ASP A 1 515 ? 19.828 -9.258 -3.002 1 96.94 515 ASP A C 1
ATOM 4144 O O . ASP A 1 515 ? 20.547 -10.102 -2.463 1 96.94 515 ASP A O 1
ATOM 4148 N N . LYS A 1 516 ? 19 -8.453 -2.307 1 96.62 516 LYS A N 1
ATOM 4149 C CA . LYS A 1 516 ? 18.922 -8.516 -0.85 1 96.62 516 LYS A CA 1
ATOM 4150 C C . LYS A 1 516 ? 17.859 -9.516 -0.391 1 96.62 516 LYS A C 1
ATOM 4152 O O . LYS A 1 516 ? 17.766 -9.82 0.8 1 96.62 516 LYS A O 1
ATOM 4157 N N . LEU A 1 517 ? 17.156 -10.055 -1.307 1 97.69 517 LEU A N 1
ATOM 4158 C CA . LEU A 1 517 ? 16.016 -10.922 -0.999 1 97.69 517 LEU A CA 1
ATOM 4159 C C . LEU A 1 517 ? 16.25 -12.336 -1.534 1 97.69 517 LEU A C 1
ATOM 4161 O O . LEU A 1 517 ? 15.297 -13.055 -1.838 1 97.69 517 LEU A O 1
ATOM 4165 N N . VAL A 1 518 ? 17.453 -12.758 -1.646 1 97.69 518 VAL A N 1
ATOM 4166 C CA . VAL A 1 518 ? 17.859 -14.023 -2.234 1 97.69 518 VAL A CA 1
ATOM 4167 C C . VAL A 1 518 ? 17.703 -15.148 -1.21 1 97.69 518 VAL A C 1
ATOM 4169 O O . VAL A 1 518 ? 17.625 -14.891 -0.006 1 97.69 518 VAL A O 1
ATOM 4172 N N . GLY A 1 519 ? 17.516 -16.391 -1.625 1 98.06 519 GLY A N 1
ATOM 4173 C CA . GLY A 1 519 ? 17.594 -17.641 -0.889 1 98.06 519 GLY A CA 1
ATOM 4174 C C . GLY A 1 519 ? 18.453 -18.688 -1.57 1 98.06 519 GLY A C 1
ATOM 4175 O O . GLY A 1 519 ? 18.984 -18.438 -2.654 1 98.06 519 GLY A O 1
ATOM 4176 N N . ARG A 1 520 ? 18.656 -19.859 -0.896 1 98.75 520 ARG A N 1
ATOM 4177 C CA . ARG A 1 520 ? 19.422 -20.953 -1.497 1 98.75 520 ARG A CA 1
ATOM 4178 C C . ARG A 1 520 ? 18.688 -21.562 -2.682 1 98.75 520 ARG A C 1
ATOM 4180 O O . ARG A 1 520 ? 19.297 -22.125 -3.586 1 98.75 520 ARG A O 1
ATOM 4187 N N . PHE A 1 521 ? 17.406 -21.484 -2.641 1 98.75 521 PHE A N 1
ATOM 4188 C CA . PHE A 1 521 ? 16.453 -21.797 -3.701 1 98.75 521 PHE A CA 1
ATOM 4189 C C . PHE A 1 521 ? 15.164 -21.016 -3.518 1 98.75 521 PHE A C 1
ATOM 4191 O O . PHE A 1 521 ? 14.547 -21.062 -2.457 1 98.75 521 PHE A O 1
ATOM 4198 N N . VAL A 1 522 ? 14.773 -20.188 -4.469 1 98.81 522 VAL A N 1
ATOM 4199 C CA . VAL A 1 522 ? 13.523 -19.438 -4.387 1 98.81 522 VAL A CA 1
ATOM 4200 C C . VAL A 1 522 ? 12.445 -20.141 -5.203 1 98.81 522 VAL A C 1
ATOM 4202 O O . VAL A 1 522 ? 12.344 -19.953 -6.414 1 98.81 522 VAL A O 1
ATOM 4205 N N . SER A 1 523 ? 11.586 -20.844 -4.48 1 98.69 523 SER A N 1
ATOM 4206 C CA . SER A 1 523 ? 10.672 -21.766 -5.156 1 98.69 523 SER A CA 1
ATOM 4207 C C . SER A 1 523 ? 9.367 -21.062 -5.535 1 98.69 523 SER A C 1
ATOM 4209 O O . SER A 1 523 ? 8.539 -21.641 -6.242 1 98.69 523 SER A O 1
ATOM 4211 N N . GLU A 1 524 ? 9.172 -19.797 -5.016 1 98.56 524 GLU A N 1
ATOM 4212 C CA . GLU A 1 524 ? 8.055 -18.953 -5.449 1 98.56 524 GLU A CA 1
ATOM 4213 C C . GLU A 1 524 ? 8.414 -17.469 -5.371 1 98.56 524 GLU A C 1
ATOM 4215 O O . GLU A 1 524 ? 9.039 -17.031 -4.406 1 98.56 524 GLU A O 1
ATOM 4220 N N . PHE A 1 525 ? 8.055 -16.734 -6.297 1 98.25 525 PHE A N 1
ATOM 4221 C CA . PHE A 1 525 ? 8.062 -15.281 -6.344 1 98.25 525 PHE A CA 1
ATOM 4222 C C . PHE A 1 525 ? 7.258 -14.773 -7.535 1 98.25 525 PHE A C 1
ATOM 4224 O O . PHE A 1 525 ? 6.926 -15.547 -8.438 1 98.25 525 PHE A O 1
ATOM 4231 N N . GLY A 1 526 ? 6.875 -13.562 -7.543 1 97.75 526 GLY A N 1
ATOM 4232 C CA . GLY A 1 526 ? 6.184 -13.117 -8.742 1 97.75 526 GLY A CA 1
ATOM 4233 C C . GLY A 1 526 ? 5.641 -11.703 -8.633 1 97.75 526 GLY A C 1
ATOM 4234 O O . GLY A 1 526 ? 5.836 -11.039 -7.613 1 97.75 526 GLY A O 1
ATOM 4235 N N . MET A 1 527 ? 5.051 -11.203 -9.742 1 98.19 527 MET A N 1
ATOM 4236 C CA . MET A 1 527 ? 4.391 -9.914 -9.938 1 98.19 527 MET A CA 1
ATOM 4237 C C . MET A 1 527 ? 3.205 -10.055 -10.883 1 98.19 527 MET A C 1
ATOM 4239 O O . MET A 1 527 ? 3.311 -10.695 -11.93 1 98.19 527 MET A O 1
ATOM 4243 N N . GLU A 1 528 ? 2.057 -9.43 -10.492 1 98.25 528 GLU A N 1
ATOM 4244 C CA . GLU A 1 528 ? 0.886 -9.523 -11.359 1 98.25 528 GLU A CA 1
ATOM 4245 C C . GLU A 1 528 ? 1.018 -8.602 -12.57 1 98.25 528 GLU A C 1
ATOM 4247 O O . GLU A 1 528 ? 1.719 -7.594 -12.516 1 98.25 528 GLU A O 1
ATOM 4252 N N . ALA A 1 529 ? 0.389 -9 -13.625 1 98.62 529 ALA A N 1
ATOM 4253 C CA . ALA A 1 529 ? 0.167 -8.164 -14.812 1 98.62 529 ALA A CA 1
ATOM 4254 C C . ALA A 1 529 ? -1.105 -8.586 -15.539 1 98.62 529 ALA A C 1
ATOM 4256 O O . ALA A 1 529 ? -1.564 -9.719 -15.406 1 98.62 529 ALA A O 1
ATOM 4257 N N . PHE A 1 530 ? -1.676 -7.695 -16.312 1 98.62 530 PHE A N 1
ATOM 4258 C CA . PHE A 1 530 ? -2.824 -7.992 -17.156 1 98.62 530 PHE A CA 1
ATOM 4259 C C . PHE A 1 530 ? -2.449 -9 -18.234 1 98.62 530 PHE A C 1
ATOM 4261 O O . PHE A 1 530 ? -1.296 -9.047 -18.672 1 98.62 530 PHE A O 1
ATOM 4268 N N . PRO A 1 531 ? -3.396 -9.891 -18.609 1 98.44 531 PRO A N 1
ATOM 4269 C CA . PRO A 1 531 ? -3.16 -10.75 -19.781 1 98.44 531 PRO A CA 1
ATOM 4270 C C . PRO A 1 531 ? -3.209 -9.977 -21.094 1 98.44 531 PRO A C 1
ATOM 4272 O O . PRO A 1 531 ? -3.4 -8.758 -21.094 1 98.44 531 PRO A O 1
ATOM 4275 N N . SER A 1 532 ? -2.996 -10.703 -22.188 1 97.12 532 SER A N 1
ATOM 4276 C CA . SER A 1 532 ? -3.08 -10.094 -23.5 1 97.12 532 SER A CA 1
ATOM 4277 C C . SER A 1 532 ? -4.41 -9.375 -23.703 1 97.12 532 SER A C 1
ATOM 4279 O O . SER A 1 532 ? -5.445 -9.836 -23.219 1 97.12 532 SER A O 1
ATOM 4281 N N . ILE A 1 533 ? -4.387 -8.273 -24.406 1 96.62 533 ILE A N 1
ATOM 4282 C CA . ILE A 1 533 ? -5.594 -7.527 -24.734 1 96.62 533 ILE A CA 1
ATOM 4283 C C . ILE A 1 533 ? -6.586 -8.438 -25.453 1 96.62 533 ILE A C 1
ATOM 4285 O O . ILE A 1 533 ? -7.801 -8.281 -25.297 1 96.62 533 ILE A O 1
ATOM 4289 N N . LYS A 1 534 ? -6.059 -9.438 -26.188 1 96 534 LYS A N 1
ATOM 4290 C CA . LYS A 1 534 ? -6.914 -10.398 -26.875 1 96 534 LYS A CA 1
ATOM 4291 C C . LYS A 1 534 ? -7.633 -11.305 -25.875 1 96 534 LYS A C 1
ATOM 4293 O O . LYS A 1 534 ? -8.797 -11.656 -26.078 1 96 534 LYS A O 1
ATOM 4298 N N . THR A 1 535 ? -6.906 -11.719 -24.844 1 97.25 535 THR A N 1
ATOM 4299 C CA . THR A 1 535 ? -7.5 -12.523 -23.781 1 97.25 535 THR A CA 1
ATOM 4300 C C . THR A 1 535 ? -8.578 -11.734 -23.047 1 97.25 535 THR A C 1
ATOM 4302 O O . THR A 1 535 ? -9.641 -12.273 -22.719 1 97.25 535 THR A O 1
ATOM 4305 N N . ILE A 1 536 ? -8.344 -10.453 -22.781 1 97.88 536 ILE A N 1
ATOM 4306 C CA . ILE A 1 536 ? -9.32 -9.578 -22.156 1 97.88 536 ILE A CA 1
ATOM 4307 C C . ILE A 1 536 ? -10.562 -9.461 -23.047 1 97.88 536 ILE A C 1
ATOM 4309 O O . ILE A 1 536 ? -11.695 -9.531 -22.562 1 97.88 536 ILE A O 1
ATOM 4313 N N . GLY A 1 537 ? -10.328 -9.289 -24.344 1 96.44 537 GLY A N 1
ATOM 4314 C CA . GLY A 1 537 ? -11.445 -9.227 -25.266 1 96.44 537 GLY A CA 1
ATOM 4315 C C . GLY A 1 537 ? -12.336 -10.453 -25.219 1 96.44 537 GLY A C 1
ATOM 4316 O O . GLY A 1 537 ? -13.555 -10.352 -25.344 1 96.44 537 GLY A O 1
ATOM 4317 N N . ALA A 1 538 ? -11.742 -11.578 -24.938 1 94.75 538 ALA A N 1
ATOM 4318 C CA . ALA A 1 538 ? -12.477 -12.836 -24.938 1 94.75 538 ALA A CA 1
ATOM 4319 C C . ALA A 1 538 ? -13.305 -12.992 -23.672 1 94.75 538 ALA A C 1
ATOM 4321 O O . ALA A 1 538 ? -14.344 -13.648 -23.672 1 94.75 538 ALA A O 1
ATOM 4322 N N . LEU A 1 539 ? -12.875 -12.406 -22.578 1 97.06 539 LEU A N 1
ATOM 4323 C CA . LEU A 1 539 ? -13.602 -12.609 -21.328 1 97.06 539 LEU A CA 1
ATOM 4324 C C . LEU A 1 539 ? -14.711 -11.57 -21.172 1 97.06 539 LEU A C 1
ATOM 4326 O O . LEU A 1 539 ? -15.57 -11.703 -20.312 1 97.06 539 LEU A O 1
ATOM 4330 N N . LEU A 1 540 ? -14.703 -10.57 -21.984 1 97.62 540 LEU A N 1
ATOM 4331 C CA . LEU A 1 540 ? -15.75 -9.547 -21.938 1 97.62 540 LEU A CA 1
ATOM 4332 C C . LEU A 1 540 ? -16.938 -9.953 -22.812 1 97.62 540 LEU A C 1
ATOM 4334 O O . LEU A 1 540 ? -16.75 -10.359 -23.969 1 97.62 540 LEU A O 1
ATOM 4338 N N . PRO A 1 541 ? -18.125 -9.82 -22.359 1 96.19 541 PRO A N 1
ATOM 4339 C CA . PRO A 1 541 ? -19.297 -10.25 -23.094 1 96.19 541 PRO A CA 1
ATOM 4340 C C . PRO A 1 541 ? -19.391 -9.617 -24.484 1 96.19 541 PRO A C 1
ATOM 4342 O O . PRO A 1 541 ? -19.797 -10.273 -25.453 1 96.19 541 PRO A O 1
ATOM 4345 N N . ASN A 1 542 ? -19.016 -8.359 -24.609 1 96.19 542 ASN A N 1
ATOM 4346 C CA . ASN A 1 542 ? -19.125 -7.66 -25.891 1 96.19 542 ASN A CA 1
ATOM 4347 C C . ASN A 1 542 ? -17.75 -7.383 -26.484 1 96.19 542 ASN A C 1
ATOM 4349 O O . ASN A 1 542 ? -17.562 -6.418 -27.234 1 96.19 542 ASN A O 1
ATOM 4353 N N . GLY A 1 543 ? -16.781 -8.164 -26.016 1 94.38 543 GLY A N 1
ATOM 4354 C CA . GLY A 1 543 ? -15.438 -8.039 -26.547 1 94.38 543 GLY A CA 1
ATOM 4355 C C . GLY A 1 543 ? -14.805 -6.691 -26.266 1 94.38 543 GLY A C 1
ATOM 4356 O O . GLY A 1 543 ? -14.93 -6.168 -25.156 1 94.38 543 GLY A O 1
ATOM 4357 N N . LYS A 1 544 ? -14.141 -6.156 -27.203 1 90.44 544 LYS A N 1
ATOM 4358 C CA . LYS A 1 544 ? -13.391 -4.91 -27.062 1 90.44 544 LYS A CA 1
ATOM 4359 C C . LYS A 1 544 ? -14.336 -3.723 -26.875 1 90.44 544 LYS A C 1
ATOM 4361 O O . LYS A 1 544 ? -13.953 -2.697 -26.312 1 90.44 544 LYS A O 1
ATOM 4366 N N . ALA A 1 545 ? -15.508 -3.852 -27.328 1 93.88 545 ALA A N 1
ATOM 4367 C CA . ALA A 1 545 ? -16.484 -2.76 -27.297 1 93.88 545 ALA A CA 1
ATOM 4368 C C . ALA A 1 545 ? -17.281 -2.779 -26 1 93.88 545 ALA A C 1
ATOM 4370 O O . ALA A 1 545 ? -18.156 -1.933 -25.781 1 93.88 545 ALA A O 1
ATOM 4371 N N . ASP A 1 546 ? -16.906 -3.701 -25.125 1 96.31 546 ASP A N 1
ATOM 4372 C CA . ASP A 1 546 ? -17.641 -3.832 -23.875 1 96.31 546 ASP A CA 1
ATOM 4373 C C . ASP A 1 546 ? -17.5 -2.576 -23.016 1 96.31 546 ASP A C 1
ATOM 4375 O O . ASP A 1 546 ? -16.422 -1.985 -22.953 1 96.31 546 ASP A O 1
ATOM 4379 N N . VAL A 1 547 ? -18.594 -2.156 -22.328 1 94.38 547 VAL A N 1
ATOM 4380 C CA . VAL A 1 547 ? -18.594 -0.955 -21.5 1 94.38 547 VAL A CA 1
ATOM 4381 C C . VAL A 1 547 ? -17.625 -1.125 -20.328 1 94.38 547 VAL A C 1
ATOM 4383 O O . VAL A 1 547 ? -17.172 -0.139 -19.75 1 94.38 547 VAL A O 1
ATOM 4386 N N . GLU A 1 548 ? -17.297 -2.385 -20.031 1 96.38 548 GLU A N 1
ATOM 4387 C CA . GLU A 1 548 ? -16.391 -2.693 -18.922 1 96.38 548 GLU A CA 1
ATOM 4388 C C . GLU A 1 548 ? -14.953 -2.842 -19.422 1 96.38 548 GLU A C 1
ATOM 4390 O O . GLU A 1 548 ? -14.078 -3.289 -18.672 1 96.38 548 GLU A O 1
ATOM 4395 N N . ALA A 1 549 ? -14.664 -2.428 -20.703 1 96.44 549 ALA A N 1
ATOM 4396 C CA . ALA A 1 549 ? -13.344 -2.605 -21.297 1 96.44 549 ALA A CA 1
ATOM 4397 C C . ALA A 1 549 ? -12.414 -1.461 -20.906 1 96.44 549 ALA A C 1
ATOM 4399 O O . ALA A 1 549 ? -11.867 -0.776 -21.766 1 96.44 549 ALA A O 1
ATOM 4400 N N . PHE A 1 550 ? -12.156 -1.311 -19.609 1 95.5 550 PHE A N 1
ATOM 4401 C CA . PHE A 1 550 ? -11.164 -0.382 -19.062 1 95.5 550 PHE A CA 1
ATOM 4402 C C . PHE A 1 550 ? -10.547 -0.93 -17.781 1 95.5 550 PHE A C 1
ATOM 4404 O O . PHE A 1 550 ? -11.125 -1.805 -17.141 1 95.5 550 PHE A O 1
ATOM 4411 N N . ALA A 1 551 ? -9.422 -0.515 -17.406 1 95 551 ALA A N 1
ATOM 4412 C CA . ALA A 1 551 ? -8.523 -1.164 -16.453 1 95 551 ALA A CA 1
ATOM 4413 C C . ALA A 1 551 ? -9.18 -1.304 -15.078 1 95 551 ALA A C 1
ATOM 4415 O O . ALA A 1 551 ? -9.016 -2.324 -14.406 1 95 551 ALA A O 1
ATOM 4416 N N . GLN A 1 552 ? -9.953 -0.302 -14.594 1 95.12 552 GLN A N 1
ATOM 4417 C CA . GLN A 1 552 ? -10.438 -0.275 -13.227 1 95.12 552 GLN A CA 1
ATOM 4418 C C . GLN A 1 552 ? -11.906 -0.689 -13.156 1 95.12 552 GLN A C 1
ATOM 4420 O O . GLN A 1 552 ? -12.594 -0.398 -12.172 1 95.12 552 GLN A O 1
ATOM 4425 N N . SER A 1 553 ? -12.414 -1.372 -14.156 1 96.44 553 SER A N 1
ATOM 4426 C CA . SER A 1 553 ? -13.82 -1.749 -14.18 1 96.44 553 SER A CA 1
ATOM 4427 C C . SER A 1 553 ? -14.109 -2.877 -13.195 1 96.44 553 SER A C 1
ATOM 4429 O O . SER A 1 553 ? -13.188 -3.541 -12.719 1 96.44 553 SER A O 1
ATOM 4431 N N . SER A 1 554 ? -15.375 -3.043 -12.891 1 96.88 554 SER A N 1
ATOM 4432 C CA . SER A 1 554 ? -15.82 -4.086 -11.977 1 96.88 554 SER A CA 1
ATOM 4433 C C . SER A 1 554 ? -15.5 -5.477 -12.523 1 96.88 554 SER A C 1
ATOM 4435 O O . SER A 1 554 ? -15.109 -6.367 -11.766 1 96.88 554 SER A O 1
ATOM 4437 N N . THR A 1 555 ? -15.594 -5.625 -13.852 1 97.69 555 THR A N 1
ATOM 4438 C CA . THR A 1 555 ? -15.32 -6.918 -14.469 1 97.69 555 THR A CA 1
ATOM 4439 C C . THR A 1 555 ? -13.82 -7.219 -14.445 1 97.69 555 THR A C 1
ATOM 4441 O O . THR A 1 555 ? -13.414 -8.352 -14.18 1 97.69 555 THR A O 1
ATOM 4444 N N . MET A 1 556 ? -13.039 -6.219 -14.758 1 97.25 556 MET A N 1
ATOM 4445 C CA . MET A 1 556 ? -11.594 -6.41 -14.703 1 97.25 556 MET A CA 1
ATOM 4446 C C . MET A 1 556 ? -11.148 -6.793 -13.289 1 97.25 556 MET A C 1
ATOM 4448 O O . MET A 1 556 ? -10.32 -7.684 -13.117 1 97.25 556 MET A O 1
ATOM 4452 N N . ASP A 1 557 ? -11.727 -6.105 -12.328 1 97.12 557 ASP A N 1
ATOM 4453 C CA . ASP A 1 557 ? -11.406 -6.434 -10.938 1 97.12 557 ASP A CA 1
ATOM 4454 C C . ASP A 1 557 ? -11.859 -7.852 -10.586 1 97.12 557 ASP A C 1
ATOM 4456 O O . ASP A 1 557 ? -11.172 -8.555 -9.844 1 97.12 557 ASP A O 1
ATOM 4460 N N . PHE A 1 558 ? -13.023 -8.203 -11.125 1 97.44 558 PHE A N 1
ATOM 4461 C CA . PHE A 1 558 ? -13.57 -9.531 -10.875 1 97.44 558 PHE A CA 1
ATOM 4462 C C . PHE A 1 558 ? -12.633 -10.617 -11.398 1 97.44 558 PHE A C 1
ATOM 4464 O O . PHE A 1 558 ? -12.508 -11.68 -10.789 1 97.44 558 PHE A O 1
ATOM 4471 N N . HIS A 1 559 ? -11.938 -10.328 -12.477 1 98.25 559 HIS A N 1
ATOM 4472 C CA . HIS A 1 559 ? -11.008 -11.273 -13.078 1 98.25 559 HIS A CA 1
ATOM 4473 C C . HIS A 1 559 ? -9.594 -11.062 -12.555 1 98.25 559 HIS A C 1
ATOM 4475 O O . HIS A 1 559 ? -8.617 -11.312 -13.273 1 98.25 559 HIS A O 1
ATOM 4481 N N . ASN A 1 560 ? -9.414 -10.539 -11.477 1 97.94 560 ASN A N 1
ATOM 4482 C CA . ASN A 1 560 ? -8.219 -10.492 -10.641 1 97.94 560 ASN A CA 1
ATOM 4483 C C . ASN A 1 560 ? -8.523 -10.883 -9.195 1 97.94 560 ASN A C 1
ATOM 4485 O O . ASN A 1 560 ? -8.945 -10.039 -8.398 1 97.94 560 ASN A O 1
ATOM 4489 N N . LYS A 1 561 ? -8.281 -12.062 -8.844 1 97.69 561 LYS A N 1
ATOM 4490 C CA . LYS A 1 561 ? -8.789 -12.672 -7.617 1 97.69 561 LYS A CA 1
ATOM 4491 C C . LYS A 1 561 ? -7.883 -12.352 -6.43 1 97.69 561 LYS A C 1
ATOM 4493 O O . LYS A 1 561 ? -8.242 -12.617 -5.281 1 97.69 561 LYS A O 1
ATOM 4498 N N . ALA A 1 562 ? -6.707 -11.766 -6.707 1 96.19 562 ALA A N 1
ATOM 4499 C CA . ALA A 1 562 ? -5.746 -11.5 -5.637 1 96.19 562 ALA A CA 1
ATOM 4500 C C . ALA A 1 562 ? -6.262 -10.422 -4.688 1 96.19 562 ALA A C 1
ATOM 4502 O O . ALA A 1 562 ? -6.676 -9.352 -5.129 1 96.19 562 ALA A O 1
ATOM 4503 N N . ALA A 1 563 ? -6.195 -10.742 -3.453 1 90.5 563 ALA A N 1
ATOM 4504 C CA . ALA A 1 563 ? -6.578 -9.734 -2.469 1 90.5 563 ALA A CA 1
ATOM 4505 C C . ALA A 1 563 ? -5.699 -8.492 -2.584 1 90.5 563 ALA A C 1
ATOM 4507 O O . ALA A 1 563 ? -4.473 -8.586 -2.584 1 90.5 563 ALA A O 1
ATOM 4508 N N . GLY A 1 564 ? -6.297 -7.336 -2.803 1 91.69 564 GLY A N 1
ATOM 4509 C CA . GLY A 1 564 ? -5.578 -6.07 -2.828 1 91.69 564 GLY A CA 1
ATOM 4510 C C . GLY A 1 564 ? -4.895 -5.801 -4.152 1 91.69 564 GLY A C 1
ATOM 4511 O O . GLY A 1 564 ? -3.996 -4.957 -4.234 1 91.69 564 GLY A O 1
ATOM 4512 N N . HIS A 1 565 ? -5.316 -6.449 -5.191 1 93.88 565 HIS A N 1
ATOM 4513 C CA . HIS A 1 565 ? -4.613 -6.363 -6.465 1 93.88 565 HIS A CA 1
ATOM 4514 C C . HIS A 1 565 ? -4.656 -4.941 -7.023 1 93.88 565 HIS A C 1
ATOM 4516 O O . HIS A 1 565 ? -3.682 -4.477 -7.617 1 93.88 565 HIS A O 1
ATOM 4522 N N . GLU A 1 566 ? -5.715 -4.223 -6.836 1 93.38 566 GLU A N 1
ATOM 4523 C CA . GLU A 1 566 ? -5.859 -2.889 -7.406 1 93.38 566 GLU A CA 1
ATOM 4524 C C . GLU A 1 566 ? -4.801 -1.937 -6.855 1 93.38 566 GLU A C 1
ATOM 4526 O O . GLU A 1 566 ? -4.152 -1.213 -7.617 1 93.38 566 GLU A O 1
ATOM 4531 N N . ARG A 1 567 ? -4.719 -2.027 -5.551 1 93.62 567 ARG A N 1
ATOM 4532 C CA . ARG A 1 567 ? -3.781 -1.108 -4.91 1 93.62 567 ARG A CA 1
ATOM 4533 C C . ARG A 1 567 ? -2.34 -1.512 -5.199 1 93.62 567 ARG A C 1
ATOM 4535 O O . ARG A 1 567 ? -1.476 -0.652 -5.387 1 93.62 567 ARG A O 1
ATOM 4542 N N . ARG A 1 568 ? -2.037 -2.766 -5.25 1 96.19 568 ARG A N 1
ATOM 4543 C CA . ARG A 1 568 ? -0.654 -3.205 -5.402 1 96.19 568 ARG A CA 1
ATOM 4544 C C . ARG A 1 568 ? -0.167 -2.994 -6.832 1 96.19 568 ARG A C 1
ATOM 4546 O O . ARG A 1 568 ? 0.98 -2.6 -7.055 1 96.19 568 ARG A O 1
ATOM 4553 N N . LEU A 1 569 ? -1.015 -3.248 -7.832 1 96.75 569 LEU A N 1
ATOM 4554 C CA . LEU A 1 569 ? -0.646 -2.924 -9.203 1 96.75 569 LEU A CA 1
ATOM 4555 C C . LEU A 1 569 ? -0.384 -1.43 -9.359 1 96.75 569 LEU A C 1
ATOM 4557 O O . LEU A 1 569 ? 0.613 -1.029 -9.969 1 96.75 569 LEU A O 1
ATOM 4561 N N . ALA A 1 570 ? -1.22 -0.678 -8.789 1 95.38 570 ALA A N 1
ATOM 4562 C CA . ALA A 1 570 ? -1.112 0.774 -8.898 1 95.38 570 ALA A CA 1
ATOM 4563 C C . ALA A 1 570 ? 0.177 1.279 -8.258 1 95.38 570 ALA A C 1
ATOM 4565 O O . ALA A 1 570 ? 0.845 2.162 -8.797 1 95.38 570 ALA A O 1
ATOM 4566 N N . LEU A 1 571 ? 0.507 0.782 -7.098 1 95.19 571 LEU A N 1
ATOM 4567 C CA . LEU A 1 571 ? 1.679 1.304 -6.402 1 95.19 571 LEU A CA 1
ATOM 4568 C C . LEU A 1 571 ? 2.953 1.006 -7.184 1 95.19 571 LEU A C 1
ATOM 4570 O O . LEU A 1 571 ? 3.838 1.859 -7.285 1 95.19 571 LEU A O 1
ATOM 4574 N N . TYR A 1 572 ? 3.062 -0.218 -7.742 1 97.31 572 TYR A N 1
ATOM 4575 C CA . TYR A 1 572 ? 4.277 -0.559 -8.469 1 97.31 572 TYR A CA 1
ATOM 4576 C C . TYR A 1 572 ? 4.367 0.222 -9.781 1 97.31 572 TYR A C 1
ATOM 4578 O O . TYR A 1 572 ? 5.461 0.573 -10.227 1 97.31 572 TYR A O 1
ATOM 4586 N N . LEU A 1 573 ? 3.232 0.482 -10.406 1 97.5 573 LEU A N 1
ATOM 4587 C CA . LEU A 1 573 ? 3.252 1.334 -11.586 1 97.5 573 LEU A CA 1
ATOM 4588 C C . LEU A 1 573 ? 3.668 2.756 -11.227 1 97.5 573 LEU A C 1
ATOM 4590 O O . LEU A 1 573 ? 4.598 3.305 -11.828 1 97.5 573 LEU A O 1
ATOM 4594 N N . ALA A 1 574 ? 3.1 3.287 -10.203 1 96.56 574 ALA A N 1
ATOM 4595 C CA . ALA A 1 574 ? 3.305 4.68 -9.828 1 96.56 574 ALA A CA 1
ATOM 4596 C C . ALA A 1 574 ? 4.738 4.918 -9.359 1 96.56 574 ALA A C 1
ATOM 4598 O O . ALA A 1 574 ? 5.305 5.988 -9.586 1 96.56 574 ALA A O 1
ATOM 4599 N N . GLU A 1 575 ? 5.332 3.957 -8.766 1 96.75 575 GLU A N 1
ATOM 4600 C CA . GLU A 1 575 ? 6.664 4.113 -8.195 1 96.75 575 GLU A CA 1
ATOM 4601 C C . GLU A 1 575 ? 7.746 3.912 -9.25 1 96.75 575 GLU A C 1
ATOM 4603 O O . GLU A 1 575 ? 8.898 4.297 -9.047 1 96.75 575 GLU A O 1
ATOM 4608 N N . ASN A 1 576 ? 7.355 3.328 -10.422 1 97.56 576 ASN A N 1
ATOM 4609 C CA . ASN A 1 576 ? 8.438 2.881 -11.289 1 97.56 576 ASN A CA 1
ATOM 4610 C C . ASN A 1 576 ? 8.367 3.537 -12.664 1 97.56 576 ASN A C 1
ATOM 4612 O O . ASN A 1 576 ? 9.391 3.824 -13.281 1 97.56 576 ASN A O 1
ATOM 4616 N N . ILE A 1 577 ? 7.129 3.775 -13.188 1 97.44 577 ILE A N 1
ATOM 4617 C CA . ILE A 1 577 ? 7.047 4.242 -14.57 1 97.44 577 ILE A CA 1
ATOM 4618 C C . ILE A 1 577 ? 5.965 5.316 -14.688 1 97.44 577 ILE A C 1
ATOM 4620 O O . ILE A 1 577 ? 5.105 5.438 -13.812 1 97.44 577 ILE A O 1
ATOM 4624 N N . ARG A 1 578 ? 6.09 6.152 -15.734 1 95 578 ARG A N 1
ATOM 4625 C CA . ARG A 1 578 ? 4.965 6.977 -16.172 1 95 578 ARG A CA 1
ATOM 4626 C C . ARG A 1 578 ? 3.932 6.141 -16.922 1 95 578 ARG A C 1
ATOM 4628 O O . ARG A 1 578 ? 4.27 5.43 -17.859 1 95 578 ARG A O 1
ATOM 4635 N N . TYR A 1 579 ? 2.729 6.094 -16.453 1 95.06 579 TYR A N 1
ATOM 4636 C CA . TYR A 1 579 ? 1.708 5.234 -17.047 1 95.06 579 TYR A CA 1
ATOM 4637 C C . TYR A 1 579 ? 0.367 5.957 -17.125 1 95.06 579 TYR A C 1
ATOM 4639 O O . TYR A 1 579 ? 0.224 7.07 -16.609 1 95.06 579 TYR A O 1
ATOM 4647 N N . THR A 1 580 ? -0.566 5.398 -17.859 1 92.31 580 THR A N 1
ATOM 4648 C CA . THR A 1 580 ? -1.956 5.836 -17.906 1 92.31 580 THR A CA 1
ATOM 4649 C C . THR A 1 580 ? -2.898 4.641 -17.984 1 92.31 580 THR A C 1
ATOM 4651 O O . THR A 1 580 ? -2.609 3.656 -18.672 1 92.31 580 THR A O 1
ATOM 4654 N N . PRO A 1 581 ? -4.016 4.672 -17.219 1 90.56 581 PRO A N 1
ATOM 4655 C CA . PRO A 1 581 ? -4.973 3.566 -17.266 1 90.56 581 PRO A CA 1
ATOM 4656 C C . PRO A 1 581 ? -5.699 3.486 -18.609 1 90.56 581 PRO A C 1
ATOM 4658 O O . PRO A 1 581 ? -6.219 2.426 -18.969 1 90.56 581 PRO A O 1
ATOM 4661 N N . ASP A 1 582 ? -5.789 4.617 -19.328 1 90.12 582 ASP A N 1
ATOM 4662 C CA . ASP A 1 582 ? -6.422 4.668 -20.641 1 90.12 582 ASP A CA 1
ATOM 4663 C C . ASP A 1 582 ? -5.449 5.184 -21.703 1 90.12 582 ASP A C 1
ATOM 4665 O O . ASP A 1 582 ? -4.715 6.148 -21.453 1 90.12 582 ASP A O 1
ATOM 4669 N N . PRO A 1 583 ? -5.391 4.496 -22.922 1 92.81 583 PRO A N 1
ATOM 4670 C CA . PRO A 1 583 ? -6.211 3.357 -23.344 1 92.81 583 PRO A CA 1
ATOM 4671 C C . PRO A 1 583 ? -5.793 2.051 -22.672 1 92.81 583 PRO A C 1
ATOM 4673 O O . PRO A 1 583 ? -4.645 1.909 -22.25 1 92.81 583 PRO A O 1
ATOM 4676 N N . LEU A 1 584 ? -6.715 1.127 -22.703 1 95.75 584 LEU A N 1
ATOM 4677 C CA . LEU A 1 584 ? -6.555 -0.126 -21.969 1 95.75 584 LEU A CA 1
ATOM 4678 C C . LEU A 1 584 ? -5.344 -0.9 -22.484 1 95.75 584 LEU A C 1
ATOM 4680 O O . LEU A 1 584 ? -4.609 -1.501 -21.703 1 95.75 584 LEU A O 1
ATOM 4684 N N . ASP A 1 585 ? -5.117 -0.909 -23.781 1 95.44 585 ASP A N 1
ATOM 4685 C CA . ASP A 1 585 ? -4.027 -1.685 -24.359 1 95.44 585 ASP A CA 1
ATOM 4686 C C . ASP A 1 585 ? -2.672 -1.18 -23.859 1 95.44 585 ASP A C 1
ATOM 4688 O O . ASP A 1 585 ? -1.749 -1.969 -23.656 1 95.44 585 ASP A O 1
ATOM 4692 N N . TYR A 1 586 ? -2.527 0.146 -23.719 1 95.88 586 TYR A N 1
ATOM 4693 C CA . TYR A 1 586 ? -1.276 0.681 -23.188 1 95.88 586 TYR A CA 1
ATOM 4694 C C . TYR A 1 586 ? -1.116 0.346 -21.719 1 95.88 586 TYR A C 1
ATOM 4696 O O . TYR A 1 586 ? -0.002 0.106 -21.25 1 95.88 586 TYR A O 1
ATOM 4704 N N . TYR A 1 587 ? -2.246 0.401 -21 1 96.75 587 TYR A N 1
ATOM 4705 C CA . TYR A 1 587 ? -2.18 -0.009 -19.609 1 96.75 587 TYR A CA 1
ATOM 4706 C C . TYR A 1 587 ? -1.712 -1.454 -19.484 1 96.75 587 TYR A C 1
ATOM 4708 O O . TYR A 1 587 ? -0.897 -1.777 -18.609 1 96.75 587 TYR A O 1
ATOM 4716 N N . VAL A 1 588 ? -2.252 -2.305 -20.281 1 98 588 VAL A N 1
ATOM 4717 C CA . VAL A 1 588 ? -1.831 -3.701 -20.328 1 98 588 VAL A CA 1
ATOM 4718 C C . VAL A 1 588 ? -0.322 -3.779 -20.547 1 98 588 VAL A C 1
ATOM 4720 O O . VAL A 1 588 ? 0.383 -4.473 -19.812 1 98 588 VAL A O 1
ATOM 4723 N N . TYR A 1 589 ? 0.176 -3.016 -21.516 1 98 589 TYR A N 1
ATOM 4724 C CA . TYR A 1 589 ? 1.609 -2.943 -21.781 1 98 589 TYR A CA 1
ATOM 4725 C C . TYR A 1 589 ? 2.375 -2.531 -20.531 1 98 589 TYR A C 1
ATOM 4727 O O . TYR A 1 589 ? 3.383 -3.15 -20.172 1 98 589 TYR A O 1
ATOM 4735 N N . CYS A 1 590 ? 1.899 -1.504 -19.875 1 98.12 590 CYS A N 1
ATOM 4736 C CA . CYS A 1 590 ? 2.592 -0.978 -18.703 1 98.12 590 CYS A CA 1
ATOM 4737 C C . CYS A 1 590 ? 2.689 -2.033 -17.594 1 98.12 590 CYS A C 1
ATOM 4739 O O . CYS A 1 590 ? 3.75 -2.215 -17 1 98.12 590 CYS A O 1
ATOM 4741 N N . THR A 1 591 ? 1.588 -2.697 -17.281 1 98.56 591 THR A N 1
ATOM 4742 C CA . THR A 1 591 ? 1.617 -3.727 -16.25 1 98.56 591 THR A CA 1
ATOM 4743 C C . THR A 1 591 ? 2.566 -4.855 -16.641 1 98.56 591 THR A C 1
ATOM 4745 O O . THR A 1 591 ? 3.289 -5.383 -15.797 1 98.56 591 THR A O 1
ATOM 4748 N N . GLN A 1 592 ? 2.578 -5.238 -17.875 1 98.75 592 GLN A N 1
ATOM 4749 C CA . GLN A 1 592 ? 3.449 -6.316 -18.328 1 98.75 592 GLN A CA 1
ATOM 4750 C C . GLN A 1 592 ? 4.914 -5.887 -18.312 1 98.75 592 GLN A C 1
ATOM 4752 O O . GLN A 1 592 ? 5.805 -6.695 -18.047 1 98.75 592 GLN A O 1
ATOM 4757 N N . LEU A 1 593 ? 5.16 -4.602 -18.672 1 98.69 593 LEU A N 1
ATOM 4758 C CA . LEU A 1 593 ? 6.523 -4.094 -18.562 1 98.69 593 LEU A CA 1
ATOM 4759 C C . LEU A 1 593 ? 7.047 -4.211 -17.141 1 98.69 593 LEU A C 1
ATOM 4761 O O . LEU A 1 593 ? 8.164 -4.688 -16.922 1 98.69 593 LEU A O 1
ATOM 4765 N N . VAL A 1 594 ? 6.242 -3.775 -16.203 1 98.62 594 VAL A N 1
ATOM 4766 C CA . VAL A 1 594 ? 6.668 -3.82 -14.812 1 98.62 594 VAL A CA 1
ATOM 4767 C C . VAL A 1 594 ? 6.848 -5.273 -14.375 1 98.62 594 VAL A C 1
ATOM 4769 O O . VAL A 1 594 ? 7.812 -5.602 -13.68 1 98.62 594 VAL A O 1
ATOM 4772 N N . GLN A 1 595 ? 5.938 -6.172 -14.75 1 98.75 595 GLN A N 1
ATOM 4773 C CA . GLN A 1 595 ? 6.113 -7.586 -14.445 1 98.75 595 GLN A CA 1
ATOM 4774 C C . GLN A 1 595 ? 7.418 -8.117 -15.039 1 98.75 595 GLN A C 1
ATOM 4776 O O . GLN A 1 595 ? 8.164 -8.828 -14.375 1 98.75 595 GLN A O 1
ATOM 4781 N N . ALA A 1 596 ? 7.648 -7.77 -16.281 1 98.81 596 ALA A N 1
ATOM 4782 C CA . ALA A 1 596 ? 8.844 -8.234 -16.984 1 98.81 596 ALA A CA 1
ATOM 4783 C C . ALA A 1 596 ? 10.109 -7.746 -16.281 1 98.81 596 ALA A C 1
ATOM 4785 O O . ALA A 1 596 ? 11.062 -8.508 -16.094 1 98.81 596 ALA A O 1
ATOM 4786 N N . GLU A 1 597 ? 10.109 -6.457 -15.906 1 98.5 597 GLU A N 1
ATOM 4787 C CA . GLU A 1 597 ? 11.25 -5.902 -15.18 1 98.5 597 GLU A CA 1
ATOM 4788 C C . GLU A 1 597 ? 11.469 -6.629 -13.859 1 98.5 597 GLU A C 1
ATOM 4790 O O . GLU A 1 597 ? 12.602 -6.93 -13.484 1 98.5 597 GLU A O 1
ATOM 4795 N N . CYS A 1 598 ? 10.422 -6.863 -13.18 1 98.56 598 CYS A N 1
ATOM 4796 C CA . CYS A 1 598 ? 10.469 -7.551 -11.891 1 98.56 598 CYS A CA 1
ATOM 4797 C C . CYS A 1 598 ? 11.031 -8.961 -12.047 1 98.56 598 CYS A C 1
ATOM 4799 O O . CYS A 1 598 ? 11.992 -9.328 -11.367 1 98.56 598 CYS A O 1
ATOM 4801 N N . VAL A 1 599 ? 10.453 -9.75 -12.953 1 98.69 599 VAL A N 1
ATOM 4802 C CA . VAL A 1 599 ? 10.852 -11.141 -13.164 1 98.69 599 VAL A CA 1
ATOM 4803 C C . VAL A 1 599 ? 12.289 -11.195 -13.664 1 98.69 599 VAL A C 1
ATOM 4805 O O . VAL A 1 599 ? 13.094 -12 -13.188 1 98.69 599 VAL A O 1
ATOM 4808 N N . ALA A 1 600 ? 12.641 -10.336 -14.594 1 98.62 600 ALA A N 1
ATOM 4809 C CA . ALA A 1 600 ? 14.008 -10.273 -15.109 1 98.62 600 ALA A CA 1
ATOM 4810 C C . ALA A 1 600 ? 15 -9.977 -13.984 1 98.62 600 ALA A C 1
ATOM 4812 O O . ALA A 1 600 ? 16.047 -10.609 -13.898 1 98.62 600 ALA A O 1
ATOM 4813 N N . SER A 1 601 ? 14.633 -9.008 -13.164 1 98.56 601 SER A N 1
ATOM 4814 C CA . SER A 1 601 ? 15.516 -8.625 -12.07 1 98.56 601 SER A CA 1
ATOM 4815 C C . SER A 1 601 ? 15.766 -9.797 -11.125 1 98.56 601 SER A C 1
ATOM 4817 O O . SER A 1 601 ? 16.891 -10.031 -10.695 1 98.56 601 SER A O 1
ATOM 4819 N N . ALA A 1 602 ? 14.742 -10.531 -10.82 1 98.75 602 ALA A N 1
ATOM 4820 C CA . ALA A 1 602 ? 14.867 -11.68 -9.922 1 98.75 602 ALA A CA 1
ATOM 4821 C C . ALA A 1 602 ? 15.805 -12.734 -10.5 1 98.75 602 ALA A C 1
ATOM 4823 O O . ALA A 1 602 ? 16.812 -13.086 -9.883 1 98.75 602 ALA A O 1
ATOM 4824 N N . TYR A 1 603 ? 15.531 -13.18 -11.711 1 98.75 603 TYR A N 1
ATOM 4825 C CA . TYR A 1 603 ? 16.359 -14.211 -12.336 1 98.75 603 TYR A CA 1
ATOM 4826 C C . TYR A 1 603 ? 17.797 -13.734 -12.5 1 98.75 603 TYR A C 1
ATOM 4828 O O . TYR A 1 603 ? 18.734 -14.484 -12.227 1 98.75 603 TYR A O 1
ATOM 4836 N N . ARG A 1 604 ? 17.953 -12.484 -12.906 1 98.56 604 ARG A N 1
ATOM 4837 C CA . ARG A 1 604 ? 19.281 -11.93 -13.148 1 98.56 604 ARG A CA 1
ATOM 4838 C C . ARG A 1 604 ? 20.094 -11.883 -11.852 1 98.56 604 ARG A C 1
ATOM 4840 O O . ARG A 1 604 ? 21.234 -12.367 -11.812 1 98.56 604 ARG A O 1
ATOM 4847 N N . LEU A 1 605 ? 19.531 -11.367 -10.852 1 98.75 605 LEU A N 1
ATOM 4848 C CA . LEU A 1 605 ? 20.266 -11.125 -9.609 1 98.75 605 LEU A CA 1
ATOM 4849 C C . LEU A 1 605 ? 20.453 -12.43 -8.836 1 98.75 605 LEU A C 1
ATOM 4851 O O . LEU A 1 605 ? 21.5 -12.633 -8.211 1 98.75 605 LEU A O 1
ATOM 4855 N N . TRP A 1 606 ? 19.531 -13.352 -8.867 1 98.88 606 TRP A N 1
ATOM 4856 C CA . TRP A 1 606 ? 19.672 -14.602 -8.117 1 98.88 606 TRP A CA 1
ATOM 4857 C C . TRP A 1 606 ? 20.562 -15.586 -8.859 1 98.88 606 TRP A C 1
ATOM 4859 O O . TRP A 1 606 ? 21.312 -16.344 -8.234 1 98.88 606 TRP A O 1
ATOM 4869 N N . LYS A 1 607 ? 20.516 -15.617 -10.211 1 98.75 607 LYS A N 1
ATOM 4870 C CA . LYS A 1 607 ? 21.438 -16.438 -11 1 98.75 607 LYS A CA 1
ATOM 4871 C C . LYS A 1 607 ? 22.875 -15.938 -10.852 1 98.75 607 LYS A C 1
ATOM 4873 O O . LYS A 1 607 ? 23.828 -16.719 -10.938 1 98.75 607 LYS A O 1
ATOM 4878 N N . ARG A 1 608 ? 23.047 -14.602 -10.633 1 98.75 608 ARG A N 1
ATOM 4879 C CA . ARG A 1 608 ? 24.359 -14.047 -10.328 1 98.75 608 ARG A CA 1
ATOM 4880 C C . ARG A 1 608 ? 25.031 -14.812 -9.195 1 98.75 608 ARG A C 1
ATOM 4882 O O . ARG A 1 608 ? 26.25 -14.961 -9.18 1 98.75 608 ARG A O 1
ATOM 4889 N N . GLU A 1 609 ? 24.266 -15.383 -8.297 1 98.69 609 GLU A N 1
ATOM 4890 C CA . GLU A 1 609 ? 24.766 -16.031 -7.082 1 98.69 609 GLU A CA 1
ATOM 4891 C C . GLU A 1 609 ? 25.109 -17.5 -7.34 1 98.69 609 GLU A C 1
ATOM 4893 O O . GLU A 1 609 ? 25.562 -18.203 -6.438 1 98.69 609 GLU A O 1
ATOM 4898 N N . TRP A 1 610 ? 24.891 -17.984 -8.57 1 98.75 610 TRP A N 1
ATOM 4899 C CA . TRP A 1 610 ? 25.359 -19.297 -9.016 1 98.75 610 TRP A CA 1
ATOM 4900 C C . TRP A 1 610 ? 26.828 -19.234 -9.406 1 98.75 610 TRP A C 1
ATOM 4902 O O . TRP A 1 610 ? 27.172 -19.234 -10.602 1 98.75 610 TRP A O 1
ATOM 4912 N N . ARG A 1 611 ? 27.766 -19.281 -8.484 1 98.06 611 ARG A N 1
ATOM 4913 C CA . ARG A 1 611 ? 29.125 -18.812 -8.672 1 98.06 611 ARG A CA 1
ATOM 4914 C C . ARG A 1 611 ? 30.094 -20 -8.766 1 98.06 611 ARG A C 1
ATOM 4916 O O . ARG A 1 611 ? 31.297 -19.844 -8.516 1 98.06 611 ARG A O 1
ATOM 4923 N N . GLY A 1 612 ? 29.594 -21.234 -9.008 1 97.25 612 GLY A N 1
ATOM 4924 C CA . GLY A 1 612 ? 30.453 -22.375 -9.25 1 97.25 612 GLY A CA 1
ATOM 4925 C C . GLY A 1 612 ? 30.625 -23.266 -8.023 1 97.25 612 GLY A C 1
ATOM 4926 O O . GLY A 1 612 ? 29.953 -23.062 -7.012 1 97.25 612 GLY A O 1
ATOM 4927 N N . PRO A 1 613 ? 31.516 -24.25 -8.141 1 97.19 613 PRO A N 1
ATOM 4928 C CA . PRO A 1 613 ? 31.609 -25.281 -7.105 1 97.19 613 PRO A CA 1
ATOM 4929 C C . PRO A 1 613 ? 31.953 -24.719 -5.734 1 97.19 613 PRO A C 1
ATOM 4931 O O . PRO A 1 613 ? 32.938 -24 -5.594 1 97.19 613 PRO A O 1
ATOM 4934 N N . GLY A 1 614 ? 31.172 -25.016 -4.777 1 97.75 614 GLY A N 1
ATOM 4935 C CA . GLY A 1 614 ? 31.344 -24.578 -3.404 1 97.75 614 GLY A CA 1
ATOM 4936 C C . GLY A 1 614 ? 30.75 -23.203 -3.139 1 97.75 614 GLY A C 1
ATOM 4937 O O . GLY A 1 614 ? 30.594 -22.797 -1.983 1 97.75 614 GLY A O 1
ATOM 4938 N N . ARG A 1 615 ? 30.375 -22.531 -4.199 1 98.5 615 ARG A N 1
ATOM 4939 C CA . ARG A 1 615 ? 29.797 -21.188 -4.074 1 98.5 615 ARG A CA 1
ATOM 4940 C C . ARG A 1 615 ? 28.469 -21.109 -4.809 1 98.5 615 ARG A C 1
ATOM 4942 O O . ARG A 1 615 ? 28.203 -20.125 -5.508 1 98.5 615 ARG A O 1
ATOM 4949 N N . GLU A 1 616 ? 27.766 -22.203 -4.793 1 98.38 616 GLU A N 1
ATOM 4950 C CA . GLU A 1 616 ? 26.391 -22.203 -5.305 1 98.38 616 GLU A CA 1
ATOM 4951 C C . GLU A 1 616 ? 25.438 -21.562 -4.32 1 98.38 616 GLU A C 1
ATOM 4953 O O . GLU A 1 616 ? 24.578 -22.234 -3.742 1 98.38 616 GLU A O 1
ATOM 4958 N N . TYR A 1 617 ? 25.5 -20.25 -4.207 1 98.62 617 TYR A N 1
ATOM 4959 C CA . TYR A 1 617 ? 24.766 -19.484 -3.203 1 98.62 617 TYR A CA 1
ATOM 4960 C C . TYR A 1 617 ? 23.266 -19.5 -3.479 1 98.62 617 TYR A C 1
ATOM 4962 O O . TYR A 1 617 ? 22.469 -19.328 -2.562 1 98.62 617 TYR A O 1
ATOM 4970 N N . CYS A 1 618 ? 22.875 -19.688 -4.66 1 98.81 618 CYS A N 1
ATOM 4971 C CA . CYS A 1 618 ? 21.484 -19.859 -5.086 1 98.81 618 CYS A CA 1
ATOM 4972 C C . CYS A 1 618 ? 21.391 -20.922 -6.176 1 98.81 618 CYS A C 1
ATOM 4974 O O . CYS A 1 618 ? 22.062 -20.828 -7.207 1 98.81 618 CYS A O 1
ATOM 4976 N N . GLY A 1 619 ? 20.5 -21.891 -5.918 1 98.75 619 GLY A N 1
ATOM 4977 C CA . GLY A 1 619 ? 20.469 -23.031 -6.824 1 98.75 619 GLY A CA 1
ATOM 4978 C C . GLY A 1 619 ? 19.281 -22.984 -7.781 1 98.75 619 GLY A C 1
ATOM 4979 O O . GLY A 1 619 ? 19.203 -23.812 -8.695 1 98.75 619 GLY A O 1
ATOM 4980 N N . GLY A 1 620 ? 18.391 -22.016 -7.582 1 98.62 620 GLY A N 1
ATOM 4981 C CA . GLY A 1 620 ? 17.266 -21.984 -8.5 1 98.62 620 GLY A CA 1
ATOM 4982 C C . GLY A 1 620 ? 16.25 -20.906 -8.156 1 98.62 620 GLY A C 1
ATOM 4983 O O . GLY A 1 620 ? 16.281 -20.344 -7.059 1 98.62 620 GLY A O 1
ATOM 4984 N N . ALA A 1 621 ? 15.391 -20.578 -9.094 1 98.69 621 ALA A N 1
ATOM 4985 C CA . ALA A 1 621 ? 14.281 -19.641 -8.992 1 98.69 621 ALA A CA 1
ATOM 4986 C C . ALA A 1 621 ? 13.094 -20.094 -9.836 1 98.69 621 ALA A C 1
ATOM 4988 O O . ALA A 1 621 ? 13.25 -20.391 -11.023 1 98.69 621 ALA A O 1
ATOM 4989 N N . LEU A 1 622 ? 11.93 -20.172 -9.227 1 98.88 622 LEU A N 1
ATOM 4990 C CA . LEU A 1 622 ? 10.719 -20.578 -9.945 1 98.88 622 LEU A CA 1
ATOM 4991 C C . LEU A 1 622 ? 9.641 -19.5 -9.828 1 98.88 622 LEU A C 1
ATOM 4993 O O . LEU A 1 622 ? 9.094 -19.281 -8.742 1 98.88 622 LEU A O 1
ATOM 4997 N N . VAL A 1 623 ? 9.305 -18.812 -10.906 1 98.75 623 VAL A N 1
ATOM 4998 C CA . VAL A 1 623 ? 8.32 -17.734 -10.914 1 98.75 623 VAL A CA 1
ATOM 4999 C C . VAL A 1 623 ? 6.922 -18.312 -10.742 1 98.75 623 VAL A C 1
ATOM 5001 O O . VAL A 1 623 ? 6.609 -19.375 -11.297 1 98.75 623 VAL A O 1
ATOM 5004 N N . TRP A 1 624 ? 6.168 -17.766 -9.781 1 98.44 624 TRP A N 1
ATOM 5005 C CA . TRP A 1 624 ? 4.727 -17.984 -9.664 1 98.44 624 TRP A CA 1
ATOM 5006 C C . TRP A 1 624 ? 3.967 -17.047 -10.602 1 98.44 624 TRP A C 1
ATOM 5008 O O . TRP A 1 624 ? 3.875 -15.844 -10.344 1 98.44 624 TRP A O 1
ATOM 5018 N N . GLN A 1 625 ? 3.529 -17.594 -11.82 1 97.88 625 GLN A N 1
ATOM 5019 C CA . GLN A 1 625 ? 3.482 -18.969 -12.289 1 97.88 625 GLN A CA 1
ATOM 5020 C C . GLN A 1 625 ? 3.488 -19.031 -13.812 1 97.88 625 GLN A C 1
ATOM 5022 O O . GLN A 1 625 ? 3.492 -18 -14.484 1 97.88 625 GLN A O 1
ATOM 5027 N N . MET A 1 626 ? 3.561 -20.203 -14.383 1 98.69 626 MET A N 1
ATOM 5028 C CA . MET A 1 626 ? 3.652 -20.391 -15.828 1 98.69 626 MET A CA 1
ATOM 5029 C C . MET A 1 626 ? 2.316 -20.094 -16.5 1 98.69 626 MET A C 1
ATOM 5031 O O . MET A 1 626 ? 2.271 -19.422 -17.531 1 98.69 626 MET A O 1
ATOM 5035 N N . ASN A 1 627 ? 1.239 -20.531 -15.914 1 98.5 627 ASN A N 1
ATOM 5036 C CA . ASN A 1 627 ? -0.011 -20.609 -16.656 1 98.5 627 ASN A CA 1
ATOM 5037 C C . ASN A 1 627 ? -1.2 -20.156 -15.82 1 98.5 627 ASN A C 1
ATOM 5039 O O . ASN A 1 627 ? -1.059 -19.906 -14.617 1 98.5 627 ASN A O 1
ATOM 5043 N N . ASP A 1 628 ? -2.342 -20.016 -16.484 1 98.19 628 ASP A N 1
ATOM 5044 C CA . ASP A 1 628 ? -3.633 -19.734 -15.859 1 98.19 628 ASP A CA 1
ATOM 5045 C C . ASP A 1 628 ? -4.645 -20.828 -16.172 1 98.19 628 ASP A C 1
ATOM 5047 O O . ASP A 1 628 ? -4.516 -21.531 -17.172 1 98.19 628 ASP A O 1
ATOM 5051 N N . CYS A 1 629 ? -5.625 -20.938 -15.297 1 98.19 629 CYS A N 1
ATOM 5052 C CA . CYS A 1 629 ? -6.625 -21.984 -15.5 1 98.19 629 CYS A CA 1
ATOM 5053 C C . CYS A 1 629 ? -7.906 -21.406 -16.094 1 98.19 629 CYS A C 1
ATOM 5055 O O . CYS A 1 629 ? -8.852 -22.141 -16.375 1 98.19 629 CYS A O 1
ATOM 5057 N N . TRP A 1 630 ? -8.07 -20.109 -16.281 1 98.31 630 TRP A N 1
ATOM 5058 C CA . TRP A 1 630 ? -9.117 -19.312 -16.906 1 98.31 630 TRP A CA 1
ATOM 5059 C C . TRP A 1 630 ? -8.609 -17.938 -17.281 1 98.31 630 TRP A C 1
ATOM 5061 O O . TRP A 1 630 ? -7.469 -17.578 -16.953 1 98.31 630 TRP A O 1
ATOM 5071 N N . PRO A 1 631 ? -9.328 -17.125 -18.125 1 98.25 631 PRO A N 1
ATOM 5072 C CA . PRO A 1 631 ? -8.867 -15.766 -18.422 1 98.25 631 PRO A CA 1
ATOM 5073 C C . PRO A 1 631 ? -8.875 -14.859 -17.188 1 98.25 631 PRO A C 1
ATOM 5075 O O . PRO A 1 631 ? -9.938 -14.57 -16.641 1 98.25 631 PRO A O 1
ATOM 5078 N N . VAL A 1 632 ? -7.66 -14.438 -16.781 1 98.44 632 VAL A N 1
ATOM 5079 C CA . VAL A 1 632 ? -7.559 -13.727 -15.508 1 98.44 632 VAL A CA 1
ATOM 5080 C C . VAL A 1 632 ? -6.289 -12.875 -15.492 1 98.44 632 VAL A C 1
ATOM 5082 O O . VAL A 1 632 ? -5.352 -13.133 -16.25 1 98.44 632 VAL A O 1
ATOM 5085 N N . THR A 1 633 ? -6.332 -11.758 -14.773 1 98.44 633 THR A N 1
ATOM 5086 C CA . THR A 1 633 ? -5.109 -11.055 -14.391 1 98.44 633 THR A CA 1
ATOM 5087 C C . THR A 1 633 ? -4.43 -11.766 -13.227 1 98.44 633 THR A C 1
ATOM 5089 O O . THR A 1 633 ? -5.02 -11.922 -12.156 1 98.44 633 THR A O 1
ATOM 5092 N N . SER A 1 634 ? -3.246 -12.273 -13.398 1 98.38 634 SER A N 1
ATOM 5093 C CA . SER A 1 634 ? -2.539 -13.055 -12.391 1 98.38 634 SER A CA 1
ATOM 5094 C C . SER A 1 634 ? -1.03 -12.875 -12.508 1 98.38 634 SER A C 1
ATOM 5096 O O . SER A 1 634 ? -0.56 -11.984 -13.227 1 98.38 634 SER A O 1
ATOM 5098 N N . TRP A 1 635 ? -0.275 -13.664 -11.75 1 98.38 635 TRP A N 1
ATOM 5099 C CA . TRP A 1 635 ? 1.185 -13.664 -11.773 1 98.38 635 TRP A CA 1
ATOM 5100 C C . TRP A 1 635 ? 1.713 -14.445 -12.969 1 98.38 635 TRP A C 1
ATOM 5102 O O . TRP A 1 635 ? 2.908 -14.398 -13.273 1 98.38 635 TRP A O 1
ATOM 5112 N N . ALA A 1 636 ? 0.857 -15.094 -13.719 1 98.69 636 ALA A N 1
ATOM 5113 C CA . ALA A 1 636 ? 1.285 -15.977 -14.797 1 98.69 636 ALA A CA 1
ATOM 5114 C C . ALA A 1 636 ? 2.102 -15.211 -15.836 1 98.69 636 ALA A C 1
ATOM 5116 O O . ALA A 1 636 ? 1.794 -14.055 -16.156 1 98.69 636 ALA A O 1
ATOM 5117 N N . ILE A 1 637 ? 3.086 -15.875 -16.406 1 98.75 637 ILE A N 1
ATOM 5118 C CA . ILE A 1 637 ? 3.896 -15.258 -17.438 1 98.75 637 ILE A CA 1
ATOM 5119 C C . ILE A 1 637 ? 3.381 -15.672 -18.812 1 98.75 637 ILE A C 1
ATOM 5121 O O . ILE A 1 637 ? 3.887 -15.219 -19.844 1 98.75 637 ILE A O 1
ATOM 5125 N N . CYS A 1 638 ? 2.398 -16.562 -18.844 1 98.5 638 CYS A N 1
ATOM 5126 C CA . CYS A 1 638 ? 1.597 -16.922 -20.016 1 98.5 638 CYS A CA 1
ATOM 5127 C C . CYS A 1 638 ? 0.119 -17 -19.656 1 98.5 638 CYS A C 1
ATOM 5129 O O . CYS A 1 638 ? -0.243 -17.609 -18.641 1 98.5 638 CYS A O 1
ATOM 5131 N N . ASP A 1 639 ? -0.708 -16.391 -20.453 1 97.75 639 ASP A N 1
ATOM 5132 C CA . ASP A 1 639 ? -2.111 -16.391 -20.047 1 97.75 639 ASP A CA 1
ATOM 5133 C C . ASP A 1 639 ? -2.818 -17.656 -20.484 1 97.75 639 ASP A C 1
ATOM 5135 O O . ASP A 1 639 ? -2.191 -18.562 -21.047 1 97.75 639 ASP A O 1
ATOM 5139 N N . TYR A 1 640 ? -4.086 -17.844 -20.281 1 97.56 640 TYR A N 1
ATOM 5140 C CA . TYR A 1 640 ? -4.883 -19.047 -20.422 1 97.56 640 TYR A CA 1
ATOM 5141 C C . TYR A 1 640 ? -4.805 -19.609 -21.828 1 97.56 640 TYR A C 1
ATOM 5143 O O . TYR A 1 640 ? -4.848 -20.828 -22.031 1 97.56 640 TYR A O 1
ATOM 5151 N N . HIS A 1 641 ? -4.598 -18.797 -22.828 1 96.44 641 HIS A N 1
ATOM 5152 C CA . HIS A 1 641 ? -4.68 -19.203 -24.219 1 96.44 641 HIS A CA 1
ATOM 5153 C C . HIS A 1 641 ? -3.291 -19.453 -24.797 1 96.44 641 HIS A C 1
ATOM 5155 O O . HIS A 1 641 ? -3.098 -19.359 -26.016 1 96.44 641 HIS A O 1
ATOM 5161 N N . LEU A 1 642 ? -2.307 -19.734 -23.938 1 96.5 642 LEU A N 1
ATOM 5162 C CA . LEU A 1 642 ? -0.943 -20 -24.391 1 96.5 642 LEU A CA 1
ATOM 5163 C C . LEU A 1 642 ? -0.331 -18.766 -25.031 1 96.5 642 LEU A C 1
ATOM 5165 O O . LEU A 1 642 ? 0.397 -18.875 -26.031 1 96.5 642 LEU A O 1
ATOM 5169 N N . ARG A 1 643 ? -0.726 -17.562 -24.562 1 96.56 643 ARG A N 1
ATOM 5170 C CA . ARG A 1 643 ? -0.129 -16.312 -25.016 1 96.56 643 ARG A CA 1
ATOM 5171 C C . ARG A 1 643 ? 0.919 -15.82 -24.016 1 96.56 643 ARG A C 1
ATOM 5173 O O . ARG A 1 643 ? 0.592 -15.477 -22.875 1 96.56 643 ARG A O 1
ATOM 5180 N N . PRO A 1 644 ? 2.133 -15.766 -24.469 1 97.81 644 PRO A N 1
ATOM 5181 C CA . PRO A 1 644 ? 3.16 -15.273 -23.547 1 97.81 644 PRO A CA 1
ATOM 5182 C C . PRO A 1 644 ? 2.998 -13.789 -23.219 1 97.81 644 PRO A C 1
ATOM 5184 O O . PRO A 1 644 ? 2.756 -12.977 -24.109 1 97.81 644 PRO A O 1
ATOM 5187 N N . LYS A 1 645 ? 3.045 -13.445 -21.938 1 98.44 645 LYS A N 1
ATOM 5188 C CA . LYS A 1 645 ? 3.262 -12.055 -21.531 1 98.44 645 LYS A CA 1
ATOM 5189 C C . LYS A 1 645 ? 4.715 -11.641 -21.766 1 98.44 645 LYS A C 1
ATOM 5191 O O . LYS A 1 645 ? 5.559 -12.477 -22.094 1 98.44 645 LYS A O 1
ATOM 5196 N N . HIS A 1 646 ? 5.012 -10.406 -21.594 1 98.62 646 HIS A N 1
ATOM 5197 C CA . HIS A 1 646 ? 6.371 -9.93 -21.828 1 98.62 646 HIS A CA 1
ATOM 5198 C C . HIS A 1 646 ? 7.344 -10.539 -20.828 1 98.62 646 HIS A C 1
ATOM 5200 O O . HIS A 1 646 ? 8.516 -10.758 -21.141 1 98.62 646 HIS A O 1
ATOM 5206 N N . ALA A 1 647 ? 6.875 -10.867 -19.641 1 98.81 647 ALA A N 1
ATOM 5207 C CA . ALA A 1 647 ? 7.719 -11.477 -18.609 1 98.81 647 ALA A CA 1
ATOM 5208 C C . ALA A 1 647 ? 8.258 -12.828 -19.062 1 98.81 647 ALA A C 1
ATOM 5210 O O . ALA A 1 647 ? 9.352 -13.227 -18.672 1 98.81 647 ALA A O 1
ATOM 5211 N N . TYR A 1 648 ? 7.488 -13.531 -19.922 1 98.69 648 TYR A N 1
ATOM 5212 C CA . TYR A 1 648 ? 7.949 -14.789 -20.5 1 98.69 648 TYR A CA 1
ATOM 5213 C C . TYR A 1 648 ? 9.258 -14.602 -21.25 1 98.69 648 TYR A C 1
ATOM 5215 O O . TYR A 1 648 ? 10.203 -15.375 -21.078 1 98.69 648 TYR A O 1
ATOM 5223 N N . PHE A 1 649 ? 9.344 -13.57 -22.016 1 98.62 649 PHE A N 1
ATOM 5224 C CA . PHE A 1 649 ? 10.516 -13.305 -22.828 1 98.62 649 PHE A CA 1
ATOM 5225 C C . PHE A 1 649 ? 11.68 -12.828 -21.969 1 98.62 649 PHE A C 1
ATOM 5227 O O . PHE A 1 649 ? 12.844 -13.133 -22.266 1 98.62 649 PHE A O 1
ATOM 5234 N N . SER A 1 650 ? 11.352 -12.125 -20.938 1 97.56 650 SER A N 1
ATOM 5235 C CA . SER A 1 650 ? 12.414 -11.695 -20.031 1 97.56 650 SER A CA 1
ATOM 5236 C C . SER A 1 650 ? 13.031 -12.883 -19.312 1 97.56 650 SER A C 1
ATOM 5238 O O . SER A 1 650 ? 14.258 -12.961 -19.156 1 97.56 650 SER A O 1
ATOM 5240 N N . ALA A 1 651 ? 12.203 -13.758 -18.812 1 98.25 651 ALA A N 1
ATOM 5241 C CA . ALA A 1 651 ? 12.711 -14.977 -18.188 1 98.25 651 ALA A CA 1
ATOM 5242 C C . ALA A 1 651 ? 13.562 -15.781 -19.156 1 98.25 651 ALA A C 1
ATOM 5244 O O . ALA A 1 651 ? 14.625 -16.281 -18.797 1 98.25 651 ALA A O 1
ATOM 5245 N N . LYS A 1 652 ? 13.102 -15.867 -20.375 1 98.44 652 LYS A N 1
ATOM 5246 C CA . LYS A 1 652 ? 13.805 -16.594 -21.438 1 98.44 652 LYS A CA 1
ATOM 5247 C C . LYS A 1 652 ? 15.203 -16.031 -21.656 1 98.44 652 LYS A C 1
ATOM 5249 O O . LYS A 1 652 ? 16.172 -16.781 -21.75 1 98.44 652 LYS A O 1
ATOM 5254 N N . ARG A 1 653 ? 15.312 -14.742 -21.672 1 98.12 653 ARG A N 1
ATOM 5255 C CA . ARG A 1 653 ? 16.594 -14.078 -21.891 1 98.12 653 ARG A CA 1
ATOM 5256 C C . ARG A 1 653 ? 17.516 -14.281 -20.703 1 98.12 653 ARG A C 1
ATOM 5258 O O . ARG A 1 653 ? 18.719 -14.555 -20.875 1 98.12 653 ARG A O 1
ATOM 5265 N N . GLU A 1 654 ? 16.984 -14.133 -19.531 1 98.44 654 GLU A N 1
ATOM 5266 C CA . GLU A 1 654 ? 17.812 -14.266 -18.344 1 98.44 654 GLU A CA 1
ATOM 5267 C C . GLU A 1 654 ? 18.312 -15.695 -18.172 1 98.44 654 GLU A C 1
ATOM 5269 O O . GLU A 1 654 ? 19.375 -15.922 -17.594 1 98.44 654 GLU A O 1
ATOM 5274 N N . MET A 1 655 ? 17.594 -16.672 -18.734 1 98.5 655 MET A N 1
ATOM 5275 C CA . MET A 1 655 ? 17.953 -18.078 -18.594 1 98.5 655 MET A CA 1
ATOM 5276 C C . MET A 1 655 ? 18.672 -18.594 -19.828 1 98.5 655 MET A C 1
ATOM 5278 O O . MET A 1 655 ? 18.859 -19.812 -19.984 1 98.5 655 MET A O 1
ATOM 5282 N N . ALA A 1 656 ? 19.031 -17.688 -20.688 1 98.12 656 ALA A N 1
ATOM 5283 C CA . ALA A 1 656 ? 19.828 -18.094 -21.859 1 98.12 656 ALA A CA 1
ATOM 5284 C C . ALA A 1 656 ? 21.109 -18.781 -21.438 1 98.12 656 ALA A C 1
ATOM 5286 O O . ALA A 1 656 ? 21.609 -18.578 -20.312 1 98.12 656 ALA A O 1
ATOM 5287 N N . PRO A 1 657 ? 21.688 -19.594 -22.328 1 97.62 657 PRO A N 1
ATOM 5288 C CA . PRO A 1 657 ? 22.922 -20.312 -22 1 97.62 657 PRO A CA 1
ATOM 5289 C C . PRO A 1 657 ? 24.047 -19.375 -21.562 1 97.62 657 PRO A C 1
ATOM 5291 O O . PRO A 1 657 ? 24.812 -19.703 -20.656 1 97.62 657 PRO A O 1
ATOM 5294 N N . ILE A 1 658 ? 24.172 -18.266 -22.266 1 98.38 658 ILE A N 1
ATOM 5295 C CA . ILE A 1 658 ? 25.109 -17.203 -21.906 1 98.38 658 ILE A CA 1
ATOM 5296 C C . ILE A 1 658 ? 24.328 -15.891 -21.719 1 98.38 658 ILE A C 1
ATOM 5298 O O . ILE A 1 658 ? 23.531 -15.508 -22.562 1 98.38 658 ILE A O 1
ATOM 5302 N N . SER A 1 659 ? 24.516 -15.242 -20.625 1 98.5 659 SER A N 1
ATOM 5303 C CA . SER A 1 659 ? 23.891 -13.953 -20.359 1 98.5 659 SER A CA 1
ATOM 5304 C C . SER A 1 659 ? 24.844 -13 -19.672 1 98.5 659 SER A C 1
ATOM 5306 O O . SER A 1 659 ? 25.891 -13.422 -19.156 1 98.5 659 SER A O 1
ATOM 5308 N N . ILE A 1 660 ? 24.594 -11.773 -19.719 1 98.75 660 ILE A N 1
ATOM 5309 C CA . ILE A 1 660 ? 25.344 -10.719 -19.047 1 98.75 660 ILE A CA 1
ATOM 5310 C C . ILE A 1 660 ? 24.375 -9.82 -18.266 1 98.75 660 ILE A C 1
ATOM 5312 O O . ILE A 1 660 ? 23.234 -9.633 -18.688 1 98.75 660 ILE A O 1
ATOM 5316 N N . GLY A 1 661 ? 24.766 -9.461 -17.016 1 98.5 661 GLY A N 1
ATOM 5317 C CA . GLY A 1 661 ? 23.922 -8.617 -16.172 1 98.5 661 GLY A CA 1
ATOM 5318 C C . GLY A 1 661 ? 24.641 -7.391 -15.648 1 98.5 661 GLY A C 1
ATOM 5319 O O . GLY A 1 661 ? 25.875 -7.352 -15.609 1 98.5 661 GLY A O 1
ATOM 5320 N N . ILE A 1 662 ? 23.875 -6.379 -15.367 1 98.69 662 ILE A N 1
ATOM 5321 C CA . ILE A 1 662 ? 24.375 -5.152 -14.734 1 98.69 662 ILE A CA 1
ATOM 5322 C C . ILE A 1 662 ? 23.5 -4.809 -13.531 1 98.69 662 ILE A C 1
ATOM 5324 O O . ILE A 1 662 ? 22.266 -4.879 -13.602 1 98.69 662 ILE A O 1
ATOM 5328 N N . LYS A 1 663 ? 24.062 -4.574 -12.414 1 98.12 663 LYS A N 1
ATOM 5329 C CA . LYS A 1 663 ? 23.406 -3.961 -11.266 1 98.12 663 LYS A CA 1
ATOM 5330 C C . LYS A 1 663 ? 23.969 -2.574 -10.977 1 98.12 663 LYS A C 1
ATOM 5332 O O . LYS A 1 663 ? 25.188 -2.396 -10.914 1 98.12 663 LYS A O 1
ATOM 5337 N N . ARG A 1 664 ? 23.094 -1.653 -10.961 1 96.88 664 ARG A N 1
ATOM 5338 C CA . ARG A 1 664 ? 23.469 -0.288 -10.617 1 96.88 664 ARG A CA 1
ATOM 5339 C C . ARG A 1 664 ? 23.375 -0.059 -9.109 1 96.88 664 ARG A C 1
ATOM 5341 O O . ARG A 1 664 ? 22.422 -0.487 -8.469 1 96.88 664 ARG A O 1
ATOM 5348 N N . ARG A 1 665 ? 24.406 0.543 -8.5 1 96 665 ARG A N 1
ATOM 5349 C CA . ARG A 1 665 ? 24.453 0.822 -7.066 1 96 665 ARG A CA 1
ATOM 5350 C C . ARG A 1 665 ? 24.875 2.266 -6.801 1 96 665 ARG A C 1
ATOM 5352 O O . ARG A 1 665 ? 25.812 2.768 -7.41 1 96 665 ARG A O 1
ATOM 5359 N N . GLU A 1 666 ? 24.109 2.846 -5.996 1 93.88 666 GLU A N 1
ATOM 5360 C CA . GLU A 1 666 ? 24.438 4.203 -5.559 1 93.88 666 GLU A CA 1
ATOM 5361 C C . GLU A 1 666 ? 24.906 4.215 -4.105 1 93.88 666 GLU A C 1
ATOM 5363 O O . GLU A 1 666 ? 24.281 3.6 -3.238 1 93.88 666 GLU A O 1
ATOM 5368 N N . THR A 1 667 ? 26.047 4.852 -3.879 1 94.12 667 THR A N 1
ATOM 5369 C CA . THR A 1 667 ? 26.578 5.02 -2.533 1 94.12 667 THR A CA 1
ATOM 5370 C C . THR A 1 667 ? 26.859 6.488 -2.24 1 94.12 667 THR A C 1
ATOM 5372 O O . THR A 1 667 ? 27.375 7.211 -3.094 1 94.12 667 THR A O 1
ATOM 5375 N N . ARG A 1 668 ? 26.562 6.938 -1.029 1 92.31 668 ARG A N 1
ATOM 5376 C CA . ARG A 1 668 ? 26.812 8.305 -0.587 1 92.31 668 ARG A CA 1
ATOM 5377 C C . ARG A 1 668 ? 27.969 8.367 0.4 1 92.31 668 ARG A C 1
ATOM 5379 O O . ARG A 1 668 ? 28.078 7.527 1.293 1 92.31 668 ARG A O 1
ATOM 5386 N N . HIS A 1 669 ? 28.781 9.391 0.184 1 93.44 669 HIS A N 1
ATOM 5387 C CA . HIS A 1 669 ? 29.938 9.617 1.048 1 93.44 669 HIS A CA 1
ATOM 5388 C C . HIS A 1 669 ? 29.922 11.031 1.626 1 93.44 669 HIS A C 1
ATOM 5390 O O . HIS A 1 669 ? 30.062 12.008 0.889 1 93.44 669 HIS A O 1
ATOM 5396 N N . ALA A 1 670 ? 29.766 11.133 2.869 1 93.38 670 ALA A N 1
ATOM 5397 C CA . ALA A 1 670 ? 29.781 12.422 3.561 1 93.38 670 ALA A CA 1
ATOM 5398 C C . ALA A 1 670 ? 31.172 12.727 4.125 1 93.38 670 ALA A C 1
ATOM 5400 O O . ALA A 1 670 ? 31.859 11.828 4.625 1 93.38 670 ALA A O 1
ATOM 5401 N N . ARG A 1 671 ? 31.609 13.961 4.062 1 93.19 671 ARG A N 1
ATOM 5402 C CA . ARG A 1 671 ? 32.906 14.383 4.57 1 93.19 671 ARG A CA 1
ATOM 5403 C C . ARG A 1 671 ? 33.031 14.094 6.062 1 93.19 671 ARG A C 1
ATOM 5405 O O . ARG A 1 671 ? 34.125 13.758 6.547 1 93.19 671 ARG A O 1
ATOM 5412 N N . ASP A 1 672 ? 31.969 14.359 6.781 1 91.38 672 ASP A N 1
ATOM 5413 C CA . ASP A 1 672 ? 31.922 14.023 8.203 1 91.38 672 ASP A CA 1
ATOM 5414 C C . ASP A 1 672 ? 30.562 13.43 8.578 1 91.38 672 ASP A C 1
ATOM 5416 O O . ASP A 1 672 ? 29.656 13.375 7.754 1 91.38 672 ASP A O 1
ATOM 5420 N N . ARG A 1 673 ? 30.625 13.016 9.906 1 89.69 673 ARG A N 1
ATOM 5421 C CA . ARG A 1 673 ? 29.547 12.156 10.367 1 89.69 673 ARG A CA 1
ATOM 5422 C C . ARG A 1 673 ? 28.203 12.867 10.266 1 89.69 673 ARG A C 1
ATOM 5424 O O . ARG A 1 673 ? 27.172 12.219 10.062 1 89.69 673 ARG A O 1
ATOM 5431 N N . TYR A 1 674 ? 28.062 14.234 10.25 1 92.56 674 TYR A N 1
ATOM 5432 C CA . TYR A 1 674 ? 26.781 14.883 10.461 1 92.56 674 TYR A CA 1
ATOM 5433 C C . TYR A 1 674 ? 26.453 15.844 9.328 1 92.56 674 TYR A C 1
ATOM 5435 O O . TYR A 1 674 ? 25.312 16.281 9.172 1 92.56 674 TYR A O 1
ATOM 5443 N N . THR A 1 675 ? 27.406 16.078 8.406 1 93.88 675 THR A N 1
ATOM 5444 C CA . THR A 1 675 ? 27.188 17.094 7.379 1 93.88 675 THR A CA 1
ATOM 5445 C C . THR A 1 675 ? 26.125 16.625 6.379 1 93.88 675 THR A C 1
ATOM 5447 O O . THR A 1 675 ? 26.062 15.445 6.039 1 93.88 675 THR A O 1
ATOM 5450 N N . ARG A 1 676 ? 25.203 17.578 5.941 1 90.94 676 ARG A N 1
ATOM 5451 C CA . ARG A 1 676 ? 24.234 17.359 4.867 1 90.94 676 ARG A CA 1
ATOM 5452 C C . ARG A 1 676 ? 24.688 18.078 3.592 1 90.94 676 ARG A C 1
ATOM 5454 O O . ARG A 1 676 ? 24.016 17.969 2.557 1 90.94 676 ARG A O 1
ATOM 5461 N N . VAL A 1 677 ? 25.734 18.688 3.637 1 91.31 677 VAL A N 1
ATOM 5462 C CA . VAL A 1 677 ? 26.156 19.609 2.586 1 91.31 677 VAL A CA 1
ATOM 5463 C C . VAL A 1 677 ? 27.312 19 1.789 1 91.31 677 VAL A C 1
ATOM 5465 O O . VAL A 1 677 ? 27.281 18.984 0.557 1 91.31 677 VAL A O 1
ATOM 5468 N N . HIS A 1 678 ? 28.219 18.484 2.459 1 91.81 678 HIS A N 1
ATOM 5469 C CA . HIS A 1 678 ? 29.406 17.953 1.822 1 91.81 678 HIS A CA 1
ATOM 5470 C C . HIS A 1 678 ? 29.297 16.453 1.614 1 91.81 678 HIS A C 1
ATOM 5472 O O . HIS A 1 678 ? 30.062 15.672 2.188 1 91.81 678 HIS A O 1
ATOM 5478 N N . VAL A 1 679 ? 28.375 16.078 0.802 1 91.31 679 VAL A N 1
ATOM 5479 C CA . VAL A 1 679 ? 28.094 14.672 0.496 1 91.31 679 VAL A CA 1
ATOM 5480 C C . VAL A 1 679 ? 28.297 14.422 -0.995 1 91.31 679 VAL A C 1
ATOM 5482 O O . VAL A 1 679 ? 27.797 15.172 -1.836 1 91.31 679 VAL A O 1
ATOM 5485 N N . THR A 1 680 ? 29.047 13.461 -1.324 1 90.31 680 THR A N 1
ATOM 5486 C CA . THR A 1 680 ? 29.219 13.039 -2.709 1 90.31 680 THR A CA 1
ATOM 5487 C C . THR A 1 680 ? 28.516 11.711 -2.959 1 90.31 680 THR A C 1
ATOM 5489 O O . THR A 1 680 ? 28.453 10.852 -2.076 1 90.31 680 THR A O 1
ATOM 5492 N N . THR A 1 681 ? 27.891 11.57 -4.105 1 91.25 681 THR A N 1
ATOM 5493 C CA . THR A 1 681 ? 27.203 10.344 -4.496 1 91.25 681 THR A CA 1
ATOM 5494 C C . THR A 1 681 ? 27.969 9.617 -5.59 1 91.25 681 THR A C 1
ATOM 5496 O O . THR A 1 681 ? 28.328 10.211 -6.613 1 91.25 681 THR A O 1
ATOM 5499 N N . GLU A 1 682 ? 28.328 8.43 -5.297 1 93.19 682 GLU A N 1
ATOM 5500 C CA . GLU A 1 682 ? 28.953 7.559 -6.277 1 93.19 682 GLU A CA 1
ATOM 5501 C C . GLU A 1 682 ? 27.969 6.555 -6.855 1 93.19 682 GLU A C 1
ATOM 5503 O O . GLU A 1 682 ? 27.25 5.883 -6.109 1 93.19 682 GLU A O 1
ATOM 5508 N N . THR A 1 683 ? 27.812 6.516 -8.203 1 95.69 683 THR A N 1
ATOM 5509 C CA . THR A 1 683 ? 26.969 5.543 -8.891 1 95.69 683 THR A CA 1
ATOM 5510 C C . THR A 1 683 ? 27.828 4.566 -9.703 1 95.69 683 THR A C 1
ATOM 5512 O O . THR A 1 683 ? 28.531 4.969 -10.625 1 95.69 683 THR A O 1
ATOM 5515 N N . LYS A 1 684 ? 27.734 3.344 -9.359 1 97.19 684 LYS A N 1
ATOM 5516 C CA . LYS A 1 684 ? 28.516 2.314 -10.031 1 97.19 684 LYS A CA 1
ATOM 5517 C C . LYS A 1 684 ? 27.625 1.302 -10.734 1 97.19 684 LYS A C 1
ATOM 5519 O O . LYS A 1 684 ? 26.453 1.151 -10.383 1 97.19 684 LYS A O 1
ATOM 5524 N N . VAL A 1 685 ? 28.172 0.656 -11.781 1 97.94 685 VAL A N 1
ATOM 5525 C CA . VAL A 1 685 ? 27.547 -0.5 -12.422 1 97.94 685 VAL A CA 1
ATOM 5526 C C . VAL A 1 685 ? 28.406 -1.741 -12.188 1 97.94 685 VAL A C 1
ATOM 5528 O O . VAL A 1 685 ? 29.609 -1.726 -12.43 1 97.94 685 VAL A O 1
ATOM 5531 N N . GLU A 1 686 ? 27.766 -2.684 -11.586 1 98.56 686 GLU A N 1
ATOM 5532 C CA . GLU A 1 686 ? 28.375 -4 -11.406 1 98.56 686 GLU A CA 1
ATOM 5533 C C . GLU A 1 686 ? 28 -4.938 -12.547 1 98.56 686 GLU A C 1
ATOM 5535 O O . GLU A 1 686 ? 26.812 -5.18 -12.797 1 98.56 686 GLU A O 1
ATOM 5540 N N . ILE A 1 687 ? 29.031 -5.469 -13.266 1 98.75 687 ILE A N 1
ATOM 5541 C CA . ILE A 1 687 ? 28.812 -6.273 -14.469 1 98.75 687 ILE A CA 1
ATOM 5542 C C . ILE A 1 687 ? 29.281 -7.707 -14.219 1 98.75 687 ILE A C 1
ATOM 5544 O O . ILE A 1 687 ? 30.359 -7.926 -13.688 1 98.75 687 ILE A O 1
ATOM 5548 N N . TRP A 1 688 ? 28.469 -8.625 -14.516 1 98.88 688 TRP A N 1
ATOM 5549 C CA . TRP A 1 688 ? 28.828 -10.039 -14.438 1 98.88 688 TRP A CA 1
ATOM 5550 C C . TRP A 1 688 ? 28.25 -10.812 -15.617 1 98.88 688 TRP A C 1
ATOM 5552 O O . TRP A 1 688 ? 27.438 -10.289 -16.375 1 98.88 688 TRP A O 1
ATOM 5562 N N . ALA A 1 689 ? 28.734 -11.984 -15.898 1 98.81 689 ALA A N 1
ATOM 5563 C CA . ALA A 1 689 ? 28.219 -12.883 -16.922 1 98.81 689 ALA A CA 1
ATOM 5564 C C . ALA A 1 689 ? 27.922 -14.266 -16.344 1 98.81 689 ALA A C 1
ATOM 5566 O O . ALA A 1 689 ? 28.516 -14.664 -15.336 1 98.81 689 ALA A O 1
ATOM 5567 N N . SER A 1 690 ? 26.984 -14.914 -16.891 1 98.69 690 SER A N 1
ATOM 5568 C CA . SER A 1 690 ? 26.672 -16.297 -16.531 1 98.69 690 SER A CA 1
ATOM 5569 C C . SER A 1 690 ? 26.812 -17.234 -17.734 1 98.69 690 SER A C 1
ATOM 5571 O O . SER A 1 690 ? 26.266 -16.969 -18.797 1 98.69 690 SER A O 1
ATOM 5573 N N . ASN A 1 691 ? 27.609 -18.219 -17.578 1 98.62 691 ASN A N 1
ATOM 5574 C CA . ASN A 1 691 ? 27.766 -19.312 -18.547 1 98.62 691 ASN A CA 1
ATOM 5575 C C . ASN A 1 691 ? 27.141 -20.609 -18.031 1 98.62 691 ASN A C 1
ATOM 5577 O O . ASN A 1 691 ? 27.766 -21.328 -17.234 1 98.62 691 ASN A O 1
ATOM 5581 N N . LEU A 1 692 ? 25.969 -20.969 -18.562 1 98.06 692 LEU A N 1
ATOM 5582 C CA . LEU A 1 692 ? 25.281 -22.172 -18.094 1 98.06 692 LEU A CA 1
ATOM 5583 C C . LEU A 1 692 ? 25.688 -23.391 -18.922 1 98.06 692 LEU A C 1
ATOM 5585 O O . LEU A 1 692 ? 25.25 -24.5 -18.641 1 98.06 692 LEU A O 1
ATOM 5589 N N . ASN A 1 693 ? 26.484 -23.125 -19.922 1 97.38 693 ASN A N 1
ATOM 5590 C CA . ASN A 1 693 ? 27.094 -24.281 -20.594 1 97.38 693 ASN A CA 1
ATOM 5591 C C . ASN A 1 693 ? 28.125 -24.953 -19.703 1 97.38 693 ASN A C 1
ATOM 5593 O O . ASN A 1 693 ? 28.562 -24.391 -18.703 1 97.38 693 ASN A O 1
ATOM 5597 N N . LEU A 1 694 ? 28.5 -26.172 -20.203 1 97.38 694 LEU A N 1
ATOM 5598 C CA . LEU A 1 694 ? 29.453 -26.938 -19.391 1 97.38 694 LEU A CA 1
ATOM 5599 C C . LEU A 1 694 ? 30.875 -26.578 -19.781 1 97.38 694 LEU A C 1
ATOM 5601 O O . LEU A 1 694 ? 31.797 -26.766 -18.984 1 97.38 694 LEU A O 1
ATOM 5605 N N . GLU A 1 695 ? 31.094 -26.031 -20.938 1 97.5 695 GLU A N 1
ATOM 5606 C CA . GLU A 1 695 ? 32.438 -25.688 -21.406 1 97.5 695 GLU A CA 1
ATOM 5607 C C . GLU A 1 695 ? 32.781 -24.234 -21.078 1 97.5 695 GLU A C 1
ATOM 5609 O O . GLU A 1 695 ? 31.922 -23.359 -21.109 1 97.5 695 GLU A O 1
ATOM 5614 N N . ASP A 1 696 ? 34.062 -24.031 -20.797 1 97.88 696 ASP A N 1
ATOM 5615 C CA . ASP A 1 696 ? 34.562 -22.672 -20.641 1 97.88 696 ASP A CA 1
ATOM 5616 C C . ASP A 1 696 ? 34.5 -21.906 -21.953 1 97.88 696 ASP A C 1
ATOM 5618 O O . ASP A 1 696 ? 34.469 -22.5 -23.031 1 97.88 696 ASP A O 1
ATOM 5622 N N . LEU A 1 697 ? 34.344 -20.672 -21.797 1 96.44 697 LEU A N 1
ATOM 5623 C CA . LEU A 1 697 ? 34.5 -19.812 -22.984 1 96.44 697 LEU A CA 1
ATOM 5624 C C . LEU A 1 697 ? 35.219 -18.516 -22.641 1 96.44 697 LEU A C 1
ATOM 5626 O O . LEU A 1 697 ? 35.375 -18.188 -21.453 1 96.44 697 LEU A O 1
ATOM 5630 N N . THR A 1 698 ? 35.812 -17.969 -23.594 1 97.62 698 THR A N 1
ATOM 5631 C CA . THR A 1 698 ? 36.438 -16.656 -23.453 1 97.62 698 THR A CA 1
ATOM 5632 C C . THR A 1 698 ? 35.719 -15.625 -24.328 1 97.62 698 THR A C 1
ATOM 5634 O O . THR A 1 698 ? 35.344 -15.906 -25.469 1 97.62 698 THR A O 1
ATOM 5637 N N . ALA A 1 699 ? 35.469 -14.516 -23.781 1 98.25 699 ALA A N 1
ATOM 5638 C CA . ALA A 1 699 ? 34.781 -13.461 -24.5 1 98.25 699 ALA A CA 1
ATOM 5639 C C . ALA A 1 699 ? 35.25 -12.078 -24.078 1 98.25 699 ALA A C 1
ATOM 5641 O O . ALA A 1 699 ? 35.812 -11.922 -22.984 1 98.25 699 ALA A O 1
ATOM 5642 N N . ASP A 1 700 ? 35.188 -11.133 -24.969 1 98.5 700 ASP A N 1
ATOM 5643 C CA . ASP A 1 700 ? 35.406 -9.734 -24.625 1 98.5 700 ASP A CA 1
ATOM 5644 C C . ASP A 1 700 ? 34.156 -9.102 -24.031 1 98.5 700 ASP A C 1
ATOM 5646 O O . ASP A 1 700 ? 33.031 -9.375 -24.5 1 98.5 700 ASP A O 1
ATOM 5650 N N . CYS A 1 701 ? 34.312 -8.398 -22.969 1 98.56 701 CYS A N 1
ATOM 5651 C CA . CYS A 1 701 ? 33.188 -7.602 -22.438 1 98.56 701 CYS A CA 1
ATOM 5652 C C . CYS A 1 701 ? 33.312 -6.148 -22.875 1 98.56 701 CYS A C 1
ATOM 5654 O O . CYS A 1 701 ? 34.25 -5.453 -22.5 1 98.56 701 CYS A O 1
ATOM 5656 N N . VAL A 1 702 ? 32.375 -5.695 -23.688 1 98.5 702 VAL A N 1
ATOM 5657 C CA . VAL A 1 702 ? 32.312 -4.316 -24.156 1 98.5 702 VAL A CA 1
ATOM 5658 C C . VAL A 1 702 ? 31.203 -3.566 -23.453 1 98.5 702 VAL A C 1
ATOM 5660 O O . VAL A 1 702 ? 30.078 -4.086 -23.312 1 98.5 702 VAL A O 1
ATOM 5663 N N . VAL A 1 703 ? 31.516 -2.41 -22.906 1 98.5 703 VAL A N 1
ATOM 5664 C CA . VAL A 1 703 ? 30.516 -1.565 -22.25 1 98.5 703 VAL A CA 1
ATOM 5665 C C . VAL A 1 703 ? 30.328 -0.274 -23.047 1 98.5 703 VAL A C 1
ATOM 5667 O O . VAL A 1 703 ? 31.312 0.334 -23.484 1 98.5 703 VAL A O 1
ATOM 5670 N N . LYS A 1 704 ? 29.109 0.067 -23.344 1 98.44 704 LYS A N 1
ATOM 5671 C CA . LYS A 1 704 ? 28.75 1.325 -24 1 98.44 704 LYS A CA 1
ATOM 5672 C C . LYS A 1 704 ? 27.734 2.104 -23.156 1 98.44 704 LYS A C 1
ATOM 5674 O O . LYS A 1 704 ? 27.078 1.535 -22.281 1 98.44 704 LYS A O 1
ATOM 5679 N N . ALA A 1 705 ? 27.703 3.389 -23.344 1 98.31 705 ALA A N 1
ATOM 5680 C CA . ALA A 1 705 ? 26.75 4.23 -22.609 1 98.31 705 ALA A CA 1
ATOM 5681 C C . ALA A 1 705 ? 26.203 5.34 -23.5 1 98.31 705 ALA A C 1
ATOM 5683 O O . ALA A 1 705 ? 26.859 5.742 -24.469 1 98.31 705 ALA A O 1
ATOM 5684 N N . TRP A 1 706 ? 24.969 5.793 -23.25 1 98.12 706 TRP A N 1
ATOM 5685 C CA . TRP A 1 706 ? 24.281 6.848 -23.984 1 98.12 706 TRP A CA 1
ATOM 5686 C C . TRP A 1 706 ? 23.594 7.82 -23.031 1 98.12 706 TRP A C 1
ATOM 5688 O O . TRP A 1 706 ? 23.125 7.426 -21.969 1 98.12 706 TRP A O 1
ATOM 5698 N N . ASP A 1 707 ? 23.578 9.039 -23.391 1 96.81 707 ASP A N 1
ATOM 5699 C CA . ASP A 1 707 ? 22.656 9.984 -22.75 1 96.81 707 ASP A CA 1
ATOM 5700 C C . ASP A 1 707 ? 21.219 9.703 -23.156 1 96.81 707 ASP A C 1
ATOM 5702 O O . ASP A 1 707 ? 20.891 9.664 -24.359 1 96.81 707 ASP A O 1
ATOM 5706 N N . VAL A 1 708 ? 20.344 9.539 -22.266 1 96.56 708 VAL A N 1
ATOM 5707 C CA . VAL A 1 708 ? 19 9.039 -22.531 1 96.56 708 VAL A CA 1
ATOM 5708 C C . VAL A 1 708 ? 18.188 10.102 -23.281 1 96.56 708 VAL A C 1
ATOM 5710 O O . VAL A 1 708 ? 17.297 9.773 -24.047 1 96.56 708 VAL A O 1
ATOM 5713 N N . GLU A 1 709 ? 18.484 11.375 -23.141 1 93.44 709 GLU A N 1
ATOM 5714 C CA . GLU A 1 709 ? 17.719 12.469 -23.734 1 93.44 709 GLU A CA 1
ATOM 5715 C C . GLU A 1 709 ? 18.188 12.766 -25.156 1 93.44 709 GLU A C 1
ATOM 5717 O O . GLU A 1 709 ? 17.375 12.875 -26.078 1 93.44 709 GLU A O 1
ATOM 5722 N N . SER A 1 710 ? 19.516 12.82 -25.359 1 94.38 710 SER A N 1
ATOM 5723 C CA . SER A 1 710 ? 20.047 13.195 -26.672 1 94.38 710 SER A CA 1
ATOM 5724 C C . SER A 1 710 ? 20.234 11.969 -27.547 1 94.38 710 SER A C 1
ATOM 5726 O O . SER A 1 710 ? 20.266 12.078 -28.781 1 94.38 710 SER A O 1
ATOM 5728 N N . GLY A 1 711 ? 20.438 10.836 -26.953 1 96.38 711 GLY A N 1
ATOM 5729 C CA . GLY A 1 711 ? 20.75 9.625 -27.688 1 96.38 711 GLY A CA 1
ATOM 5730 C C . GLY A 1 711 ? 22.219 9.516 -28.062 1 96.38 711 GLY A C 1
ATOM 5731 O O . GLY A 1 711 ? 22.641 8.531 -28.672 1 96.38 711 GLY A O 1
ATOM 5732 N N . LYS A 1 712 ? 22.984 10.438 -27.641 1 96.62 712 LYS A N 1
ATOM 5733 C CA . LYS A 1 712 ? 24.406 10.445 -27.984 1 96.62 712 LYS A CA 1
ATOM 5734 C C . LYS A 1 712 ? 25.172 9.383 -27.203 1 96.62 712 LYS A C 1
ATOM 5736 O O . LYS A 1 712 ? 25 9.258 -25.984 1 96.62 712 LYS A O 1
ATOM 5741 N N . GLN A 1 713 ? 25.969 8.633 -27.844 1 97.56 713 GLN A N 1
ATOM 5742 C CA . GLN A 1 713 ? 26.859 7.699 -27.156 1 97.56 713 GLN A CA 1
ATOM 5743 C C . GLN A 1 713 ? 27.984 8.445 -26.453 1 97.56 713 GLN A C 1
ATOM 5745 O O . GLN A 1 713 ? 28.688 9.258 -27.047 1 97.56 713 GLN A O 1
ATOM 5750 N N . THR A 1 714 ? 28.203 8.172 -25.234 1 95.56 714 THR A N 1
ATOM 5751 C CA . THR A 1 714 ? 29.141 8.93 -24.422 1 95.56 714 THR A CA 1
ATOM 5752 C C . THR A 1 714 ? 30.328 8.055 -24.016 1 95.56 714 THR A C 1
ATOM 5754 O O . THR A 1 714 ? 31.344 8.562 -23.531 1 95.56 714 THR A O 1
ATOM 5757 N N . TYR A 1 715 ? 30.219 6.809 -24.172 1 97.06 715 TYR A N 1
ATOM 5758 C CA . TYR A 1 715 ? 31.25 5.879 -23.734 1 97.06 715 TYR A CA 1
ATOM 5759 C C . TYR A 1 715 ? 31.219 4.602 -24.578 1 97.06 715 TYR A C 1
ATOM 5761 O O . TYR A 1 715 ? 30.156 4.141 -24.984 1 97.06 715 TYR A O 1
ATOM 5769 N N . SER A 1 716 ? 32.281 3.994 -24.969 1 97.75 716 SER A N 1
ATOM 5770 C CA . SER A 1 716 ? 32.469 2.689 -25.594 1 97.75 716 SER A CA 1
ATOM 5771 C C . SER A 1 716 ? 33.875 2.145 -25.328 1 97.75 716 SER A C 1
ATOM 5773 O O . SER A 1 716 ? 34.875 2.75 -25.719 1 97.75 716 SER A O 1
ATOM 5775 N N . ASP A 1 717 ? 33.906 1.083 -24.578 1 97.69 717 ASP A N 1
ATOM 5776 C CA . ASP A 1 717 ? 35.219 0.526 -24.25 1 97.69 717 ASP A CA 1
ATOM 5777 C C . ASP A 1 717 ? 35.125 -0.971 -23.969 1 97.69 717 ASP A C 1
ATOM 5779 O O . ASP A 1 717 ? 34.062 -1.468 -23.578 1 97.69 717 ASP A O 1
ATOM 5783 N N . THR A 1 718 ? 36.188 -1.726 -24.344 1 98.25 718 THR A N 1
ATOM 5784 C CA . THR A 1 718 ? 36.344 -3.1 -23.891 1 98.25 718 THR A CA 1
ATOM 5785 C C . THR A 1 718 ? 36.875 -3.131 -22.453 1 98.25 718 THR A C 1
ATOM 5787 O O . THR A 1 718 ? 38.062 -2.908 -22.219 1 98.25 718 THR A O 1
ATOM 5790 N N . VAL A 1 719 ? 36.062 -3.445 -21.531 1 98 719 VAL A N 1
ATOM 5791 C CA . VAL A 1 719 ? 36.438 -3.316 -20.141 1 98 719 VAL A CA 1
ATOM 5792 C C . VAL A 1 719 ? 37.188 -4.578 -19.672 1 98 719 VAL A C 1
ATOM 5794 O O . VAL A 1 719 ? 37.844 -4.57 -18.641 1 98 719 VAL A O 1
ATOM 5797 N N . SER A 1 720 ? 36.969 -5.613 -20.328 1 97.69 720 SER A N 1
ATOM 5798 C CA . SER A 1 720 ? 37.688 -6.863 -20.109 1 97.69 720 SER A CA 1
ATOM 5799 C C . SER A 1 720 ? 37.906 -7.613 -21.422 1 97.69 720 SER A C 1
ATOM 5801 O O . SER A 1 720 ? 36.938 -7.941 -22.125 1 97.69 720 SER A O 1
ATOM 5803 N N . ALA A 1 721 ? 39.156 -7.848 -21.797 1 97.31 721 ALA A N 1
ATOM 5804 C CA . ALA A 1 721 ? 39.469 -8.586 -23 1 97.31 721 ALA A CA 1
ATOM 5805 C C . ALA A 1 721 ? 39.75 -10.062 -22.703 1 97.31 721 ALA A C 1
ATOM 5807 O O . ALA A 1 721 ? 40.406 -10.383 -21.703 1 97.31 721 ALA A O 1
ATOM 5808 N N . LYS A 1 722 ? 39.219 -10.891 -23.469 1 97.19 722 LYS A N 1
ATOM 5809 C CA . LYS A 1 722 ? 39.438 -12.328 -23.359 1 97.19 722 LYS A CA 1
ATOM 5810 C C . LYS A 1 722 ? 39.125 -12.828 -21.953 1 97.19 722 LYS A C 1
ATOM 5812 O O . LYS A 1 722 ? 39.938 -13.539 -21.344 1 97.19 722 LYS A O 1
ATOM 5817 N N . GLN A 1 723 ? 38.031 -12.32 -21.453 1 97.31 723 GLN A N 1
ATOM 5818 C CA . GLN A 1 723 ? 37.562 -12.75 -20.141 1 97.31 723 GLN A CA 1
ATOM 5819 C C . GLN A 1 723 ? 37.219 -14.234 -20.141 1 97.31 723 GLN A C 1
ATOM 5821 O O . GLN A 1 723 ? 36.438 -14.695 -20.984 1 97.31 723 GLN A O 1
ATOM 5826 N N . LEU A 1 724 ? 37.812 -14.969 -19.234 1 98.12 724 LEU A N 1
ATOM 5827 C CA . LEU A 1 724 ? 37.438 -16.359 -19.062 1 98.12 724 LEU A CA 1
ATOM 5828 C C . LEU A 1 724 ? 36.094 -16.484 -18.344 1 98.12 724 LEU A C 1
ATOM 5830 O O . LEU A 1 724 ? 35.938 -15.906 -17.266 1 98.12 724 LEU A O 1
ATOM 5834 N N . LEU A 1 725 ? 35.156 -17.125 -18.938 1 98.44 725 LEU A N 1
ATOM 5835 C CA . LEU A 1 725 ? 33.906 -17.484 -18.328 1 98.44 725 LEU A CA 1
ATOM 5836 C C . LEU A 1 725 ? 33.812 -19 -18.125 1 98.44 725 LEU A C 1
ATOM 5838 O O . LEU A 1 725 ? 33.438 -19.734 -19.031 1 98.44 725 LEU A O 1
ATOM 5842 N N . PRO A 1 726 ? 34.125 -19.406 -16.859 1 98.38 726 PRO A N 1
ATOM 5843 C CA . PRO A 1 726 ? 34.062 -20.844 -16.578 1 98.38 726 PRO A CA 1
ATOM 5844 C C . PRO A 1 726 ? 32.656 -21.406 -16.844 1 98.38 726 PRO A C 1
ATOM 5846 O O . PRO A 1 726 ? 31.656 -20.688 -16.703 1 98.38 726 PRO A O 1
ATOM 5849 N N . GLY A 1 727 ? 32.656 -22.672 -17.25 1 98.06 727 GLY A N 1
ATOM 5850 C CA . GLY A 1 727 ? 31.391 -23.344 -17.469 1 98.06 727 GLY A CA 1
ATOM 5851 C C . GLY A 1 727 ? 30.562 -23.484 -16.219 1 98.06 727 GLY A C 1
ATOM 5852 O O . GLY A 1 727 ? 31.109 -23.703 -15.125 1 98.06 727 GLY A O 1
ATOM 5853 N N . ASN A 1 728 ? 29.25 -23.297 -16.406 1 98.25 728 ASN A N 1
ATOM 5854 C CA . ASN A 1 728 ? 28.234 -23.547 -15.398 1 98.25 728 ASN A CA 1
ATOM 5855 C C . ASN A 1 728 ? 28.438 -22.688 -14.148 1 98.25 728 ASN A C 1
ATOM 5857 O O . ASN A 1 728 ? 28.391 -23.203 -13.031 1 98.25 728 ASN A O 1
ATOM 5861 N N . ALA A 1 729 ? 28.656 -21.422 -14.359 1 98.44 729 ALA A N 1
ATOM 5862 C CA . ALA A 1 729 ? 28.906 -20.5 -13.25 1 98.44 729 ALA A CA 1
ATOM 5863 C C . ALA A 1 729 ? 28.688 -19.047 -13.68 1 98.44 729 ALA A C 1
ATOM 5865 O O . ALA A 1 729 ? 28.781 -18.719 -14.867 1 98.44 729 ALA A O 1
ATOM 5866 N N . SER A 1 730 ? 28.359 -18.203 -12.75 1 98.69 730 SER A N 1
ATOM 5867 C CA . SER A 1 730 ? 28.391 -16.766 -12.93 1 98.69 730 SER A CA 1
ATOM 5868 C C . SER A 1 730 ? 29.734 -16.188 -12.516 1 98.69 730 SER A C 1
ATOM 5870 O O . SER A 1 730 ? 30.328 -16.641 -11.523 1 98.69 730 SER A O 1
ATOM 5872 N N . THR A 1 731 ? 30.234 -15.227 -13.25 1 98.62 731 THR A N 1
ATOM 5873 C CA . THR A 1 731 ? 31.547 -14.648 -13.047 1 98.62 731 THR A CA 1
ATOM 5874 C C . THR A 1 731 ? 31.484 -13.125 -13.008 1 98.62 731 THR A C 1
ATOM 5876 O O . THR A 1 731 ? 30.953 -12.508 -13.93 1 98.62 731 THR A O 1
ATOM 5879 N N . GLU A 1 732 ? 32 -12.539 -11.93 1 98.5 732 GLU A N 1
ATOM 5880 C CA . GLU A 1 732 ? 32.125 -11.086 -11.883 1 98.5 732 GLU A CA 1
ATOM 5881 C C . GLU A 1 732 ? 33.125 -10.578 -12.922 1 98.5 732 GLU A C 1
ATOM 5883 O O . GLU A 1 732 ? 34.219 -11.148 -13.07 1 98.5 732 GLU A O 1
ATOM 5888 N N . ILE A 1 733 ? 32.781 -9.539 -13.609 1 98.5 733 ILE A N 1
ATOM 5889 C CA . ILE A 1 733 ? 33.656 -9.07 -14.688 1 98.5 733 ILE A CA 1
ATOM 5890 C C . ILE A 1 733 ? 34.25 -7.719 -14.305 1 98.5 733 ILE A C 1
ATOM 5892 O O . ILE A 1 733 ? 35.469 -7.543 -14.344 1 98.5 733 ILE A O 1
ATOM 5896 N N . ALA A 1 734 ? 33.375 -6.734 -14.008 1 98 734 ALA A N 1
ATOM 5897 C CA . ALA A 1 734 ? 33.844 -5.383 -13.758 1 98 734 ALA A CA 1
ATOM 5898 C C . ALA A 1 734 ? 32.906 -4.609 -12.859 1 98 734 ALA A C 1
ATOM 5900 O O . ALA A 1 734 ? 31.719 -4.941 -12.766 1 98 734 ALA A O 1
ATOM 5901 N N . CYS A 1 735 ? 33.375 -3.762 -12.086 1 97.75 735 CYS A N 1
ATOM 5902 C CA . CYS A 1 735 ? 32.656 -2.738 -11.328 1 97.75 735 CYS A CA 1
ATOM 5903 C C . CYS A 1 735 ? 33.188 -1.347 -11.672 1 97.75 735 CYS A C 1
ATOM 5905 O O . CYS A 1 735 ? 34.344 -1.021 -11.367 1 97.75 735 CYS A O 1
ATOM 5907 N N . LEU A 1 736 ? 32.375 -0.527 -12.336 1 96.75 736 LEU A N 1
ATOM 5908 C CA . LEU A 1 736 ? 32.812 0.765 -12.836 1 96.75 736 LEU A CA 1
ATOM 5909 C C . LEU A 1 736 ? 31.875 1.878 -12.406 1 96.75 736 LEU A C 1
ATOM 5911 O O . LEU A 1 736 ? 30.672 1.64 -12.203 1 96.75 736 LEU A O 1
ATOM 5915 N N . ASN A 1 737 ? 32.469 3.068 -12.211 1 95.88 737 ASN A N 1
ATOM 5916 C CA . ASN A 1 737 ? 31.578 4.219 -12.141 1 95.88 737 ASN A CA 1
ATOM 5917 C C . ASN A 1 737 ? 30.75 4.363 -13.422 1 95.88 737 ASN A C 1
ATOM 5919 O O . ASN A 1 737 ? 31.25 4.109 -14.516 1 95.88 737 ASN A O 1
ATOM 5923 N N . VAL A 1 738 ? 29.516 4.676 -13.312 1 96.94 738 VAL A N 1
ATOM 5924 C CA . VAL A 1 738 ? 28.75 4.992 -14.508 1 96.94 738 VAL A CA 1
ATOM 5925 C C . VAL A 1 738 ? 29.516 5.973 -15.383 1 96.94 738 VAL A C 1
ATOM 5927 O O . VAL A 1 738 ? 29.953 7.023 -14.906 1 96.94 738 VAL A O 1
ATOM 5930 N N . PRO A 1 739 ? 29.719 5.617 -16.578 1 94.56 739 PRO A N 1
ATOM 5931 C CA . PRO A 1 739 ? 30.516 6.504 -17.438 1 94.56 739 PRO A CA 1
ATOM 5932 C C . PRO A 1 739 ? 29.75 7.77 -17.844 1 94.56 739 PRO A C 1
ATOM 5934 O O . PRO A 1 739 ? 28.719 7.695 -18.516 1 94.56 739 PRO A O 1
ATOM 5937 N N . VAL A 1 740 ? 30.203 8.867 -17.375 1 93 740 VAL A N 1
ATOM 5938 C CA . VAL A 1 740 ? 29.625 10.156 -17.719 1 93 740 VAL A CA 1
ATOM 5939 C C . VAL A 1 740 ? 30.688 11.062 -18.328 1 93 740 VAL A C 1
ATOM 5941 O O . VAL A 1 740 ? 31.891 10.789 -18.203 1 93 740 VAL A O 1
ATOM 5944 N N . VAL A 1 741 ? 30.219 12.039 -19.062 1 90.81 741 VAL A N 1
ATOM 5945 C CA . VAL A 1 741 ? 31.141 13 -19.641 1 90.81 741 VAL A CA 1
ATOM 5946 C C . VAL A 1 741 ? 31.625 13.969 -18.562 1 90.81 741 VAL A C 1
ATOM 5948 O O . VAL A 1 741 ? 32.812 14.258 -18.469 1 90.81 741 VAL A O 1
ATOM 5951 N N . LYS A 1 742 ? 30.766 14.406 -17.812 1 88.38 742 LYS A N 1
ATOM 5952 C CA . LYS A 1 742 ? 31.062 15.312 -16.703 1 88.38 742 LYS A CA 1
ATOM 5953 C C . LYS A 1 742 ? 30.609 14.719 -15.367 1 88.38 742 LYS A C 1
ATOM 5955 O O . LYS A 1 742 ? 29.422 14.602 -15.117 1 88.38 742 LYS A O 1
ATOM 5960 N N . LYS A 1 743 ? 31.609 14.516 -14.531 1 83 743 LYS A N 1
ATOM 5961 C CA . LYS A 1 743 ? 31.312 13.953 -13.219 1 83 743 LYS A CA 1
ATOM 5962 C C . LYS A 1 743 ? 30.562 14.953 -12.352 1 83 743 LYS A C 1
ATOM 5964 O O . LYS A 1 743 ? 30.859 16.156 -12.375 1 83 743 LYS A O 1
ATOM 5969 N N . ASP A 1 744 ? 29.578 14.516 -11.602 1 76.62 744 ASP A N 1
ATOM 5970 C CA . ASP A 1 744 ? 28.844 15.266 -10.594 1 76.62 744 ASP A CA 1
ATOM 5971 C C . ASP A 1 744 ? 27.953 16.328 -11.242 1 76.62 744 ASP A C 1
ATOM 5973 O O . ASP A 1 744 ? 27.766 17.406 -10.688 1 76.62 744 ASP A O 1
ATOM 5977 N N . ALA A 1 745 ? 27.641 16.172 -12.531 1 84 745 ALA A N 1
ATOM 5978 C CA . ALA A 1 745 ? 26.734 17.062 -13.25 1 84 745 ALA A CA 1
ATOM 5979 C C . ALA A 1 745 ? 25.375 16.406 -13.477 1 84 745 ALA A C 1
ATOM 5981 O O . ALA A 1 745 ? 24.688 16.719 -14.445 1 84 745 ALA A O 1
ATOM 5982 N N . ASP A 1 746 ? 25.047 15.391 -12.609 1 85.94 746 ASP A N 1
ATOM 5983 C CA . ASP A 1 746 ? 23.781 14.672 -12.602 1 85.94 746 ASP A CA 1
ATOM 5984 C C . ASP A 1 746 ? 23.594 13.867 -13.883 1 85.94 746 ASP A C 1
ATOM 5986 O O . ASP A 1 746 ? 22.484 13.484 -14.234 1 85.94 746 ASP A O 1
ATOM 5990 N N . GLU A 1 747 ? 24.672 13.602 -14.625 1 93.88 747 GLU A N 1
ATOM 5991 C CA . GLU A 1 747 ? 24.609 12.805 -15.844 1 93.88 747 GLU A CA 1
ATOM 5992 C C . GLU A 1 747 ? 24.375 11.328 -15.531 1 93.88 747 GLU A C 1
ATOM 5994 O O . GLU A 1 747 ? 23.844 10.586 -16.344 1 93.88 747 GLU A O 1
ATOM 5999 N N . GLU A 1 748 ? 24.797 10.906 -14.289 1 94.75 748 GLU A N 1
ATOM 6000 C CA . GLU A 1 748 ? 24.641 9.516 -13.883 1 94.75 748 GLU A CA 1
ATOM 6001 C C . GLU A 1 748 ? 23.156 9.117 -13.875 1 94.75 748 GLU A C 1
ATOM 6003 O O . GLU A 1 748 ? 22.828 7.965 -14.164 1 94.75 748 GLU A O 1
ATOM 6008 N N . SER A 1 749 ? 22.328 10.102 -13.664 1 94.5 749 SER A N 1
ATOM 6009 C CA . SER A 1 749 ? 20.906 9.836 -13.531 1 94.5 749 SER A CA 1
ATOM 6010 C C . SER A 1 749 ? 20.219 9.789 -14.891 1 94.5 749 SER A C 1
ATOM 6012 O O . SER A 1 749 ? 19.016 9.531 -14.984 1 94.5 749 SER A O 1
ATOM 6014 N N . ARG A 1 750 ? 20.906 9.969 -15.961 1 95.81 750 ARG A N 1
ATOM 6015 C CA . ARG A 1 750 ? 20.281 9.914 -17.281 1 95.81 750 ARG A CA 1
ATOM 6016 C C . ARG A 1 750 ? 21.141 9.133 -18.266 1 95.81 750 ARG A C 1
ATOM 6018 O O . ARG A 1 750 ? 20.984 9.266 -19.469 1 95.81 750 ARG A O 1
ATOM 6025 N N . THR A 1 751 ? 22.125 8.383 -17.766 1 97.75 751 THR A N 1
ATOM 6026 C CA . THR A 1 751 ? 23 7.59 -18.625 1 97.75 751 THR A CA 1
ATOM 6027 C C . THR A 1 751 ? 22.531 6.141 -18.688 1 97.75 751 THR A C 1
ATOM 6029 O O . THR A 1 751 ? 22.453 5.461 -17.656 1 97.75 751 THR A O 1
ATOM 6032 N N . VAL A 1 752 ? 22.203 5.668 -19.875 1 98.38 752 VAL A N 1
ATOM 6033 C CA . VAL A 1 752 ? 21.891 4.27 -20.141 1 98.38 752 VAL A CA 1
ATOM 6034 C C . VAL A 1 752 ? 23.172 3.498 -20.438 1 98.38 752 VAL A C 1
ATOM 6036 O O . VAL A 1 752 ? 24.016 3.959 -21.203 1 98.38 752 VAL A O 1
ATOM 6039 N N . VAL A 1 753 ? 23.375 2.342 -19.781 1 98.69 753 VAL A N 1
ATOM 6040 C CA . VAL A 1 753 ? 24.594 1.558 -19.938 1 98.69 753 VAL A CA 1
ATOM 6041 C C . VAL A 1 753 ? 24.266 0.181 -20.5 1 98.69 753 VAL A C 1
ATOM 6043 O O . VAL A 1 753 ? 23.328 -0.482 -20.031 1 98.69 753 VAL A O 1
ATOM 6046 N N . ALA A 1 754 ? 24.953 -0.219 -21.547 1 98.69 754 ALA A N 1
ATOM 6047 C CA . ALA A 1 754 ? 24.812 -1.563 -22.094 1 98.69 754 ALA A CA 1
ATOM 6048 C C . ALA A 1 754 ? 26.125 -2.342 -21.984 1 98.69 754 ALA A C 1
ATOM 6050 O O . ALA A 1 754 ? 27.203 -1.769 -22.109 1 98.69 754 ALA A O 1
ATOM 6051 N N . ALA A 1 755 ? 26.031 -3.537 -21.688 1 98.69 755 ALA A N 1
ATOM 6052 C CA . ALA A 1 755 ? 27.156 -4.465 -21.703 1 98.69 755 ALA A CA 1
ATOM 6053 C C . ALA A 1 755 ? 26.953 -5.578 -22.719 1 98.69 755 ALA A C 1
ATOM 6055 O O . ALA A 1 755 ? 25.828 -6.082 -22.875 1 98.69 755 ALA A O 1
ATOM 6056 N N . TYR A 1 756 ? 28.031 -5.938 -23.422 1 98.5 756 TYR A N 1
ATOM 6057 C CA . TYR A 1 756 ? 28.031 -6.961 -24.469 1 98.5 756 TYR A CA 1
ATOM 6058 C C . TYR A 1 756 ? 29.141 -7.98 -24.234 1 98.5 756 TYR A C 1
ATOM 6060 O O . TYR A 1 756 ? 30.234 -7.625 -23.812 1 98.5 756 TYR A O 1
ATOM 6068 N N . LEU A 1 757 ? 28.812 -9.211 -24.469 1 98.62 757 LEU A N 1
ATOM 6069 C CA . LEU A 1 757 ? 29.844 -10.219 -24.641 1 98.62 757 LEU A CA 1
ATOM 6070 C C . LEU A 1 757 ? 30.078 -10.539 -26.109 1 98.62 757 LEU A C 1
ATOM 6072 O O . LEU A 1 757 ? 29.109 -10.789 -26.844 1 98.62 757 LEU A O 1
ATOM 6076 N N . HIS A 1 758 ? 31.281 -10.43 -26.516 1 98.19 758 HIS A N 1
ATOM 6077 C CA . HIS A 1 758 ? 31.656 -10.766 -27.875 1 98.19 758 HIS A CA 1
ATOM 6078 C C . HIS A 1 758 ? 32.625 -11.938 -27.906 1 98.19 758 HIS A C 1
ATOM 6080 O O . HIS A 1 758 ? 33.656 -11.922 -27.203 1 98.19 758 HIS A O 1
ATOM 6086 N N . GLN A 1 759 ? 32.281 -12.945 -28.562 1 96.88 759 GLN A N 1
ATOM 6087 C CA . GLN A 1 759 ? 33.188 -14.055 -28.844 1 96.88 759 GLN A CA 1
ATOM 6088 C C . GLN A 1 759 ? 33.594 -14.07 -30.312 1 96.88 759 GLN A C 1
ATOM 6090 O O . GLN A 1 759 ? 32.75 -14.203 -31.203 1 96.88 759 GLN A O 1
ATOM 6095 N N . ASP A 1 760 ? 34.844 -13.977 -30.672 1 92.94 760 ASP A N 1
ATOM 6096 C CA . ASP A 1 760 ? 35.375 -13.945 -32.031 1 92.94 760 ASP A CA 1
ATOM 6097 C C . ASP A 1 760 ? 34.625 -12.906 -32.875 1 92.94 760 ASP A C 1
ATOM 6099 O O . ASP A 1 760 ? 34.219 -13.195 -34 1 92.94 760 ASP A O 1
ATOM 6103 N N . GLY A 1 761 ? 34.312 -11.805 -32.281 1 91.5 761 GLY A N 1
ATOM 6104 C CA . GLY A 1 761 ? 33.688 -10.688 -33 1 91.5 761 GLY A CA 1
ATOM 6105 C C . GLY A 1 761 ? 32.188 -10.758 -33.031 1 91.5 761 GLY A C 1
ATOM 6106 O O . GLY A 1 761 ? 31.531 -9.797 -33.438 1 91.5 761 GLY A O 1
ATOM 6107 N N . LYS A 1 762 ? 31.656 -11.82 -32.594 1 95.75 762 LYS A N 1
ATOM 6108 C CA . LYS A 1 762 ? 30.203 -11.984 -32.625 1 95.75 762 LYS A CA 1
ATOM 6109 C C . LYS A 1 762 ? 29.594 -11.734 -31.266 1 95.75 762 LYS A C 1
ATOM 6111 O O . LYS A 1 762 ? 30.078 -12.242 -30.25 1 95.75 762 LYS A O 1
ATOM 6116 N N . GLN A 1 763 ? 28.547 -10.977 -31.25 1 96.94 763 GLN A N 1
ATOM 6117 C CA . GLN A 1 763 ? 27.812 -10.719 -30.016 1 96.94 763 GLN A CA 1
ATOM 6118 C C . GLN A 1 763 ? 27.094 -11.977 -29.531 1 96.94 763 GLN A C 1
ATOM 6120 O O . GLN A 1 763 ? 26.312 -12.586 -30.266 1 96.94 763 GLN A O 1
ATOM 6125 N N . ILE A 1 764 ? 27.297 -12.367 -28.281 1 97.56 764 ILE A N 1
ATOM 6126 C CA . ILE A 1 764 ? 26.688 -13.602 -27.797 1 97.56 764 ILE A CA 1
ATOM 6127 C C . ILE A 1 764 ? 25.781 -13.305 -26.609 1 97.56 764 ILE A C 1
ATOM 6129 O O . ILE A 1 764 ? 24.984 -14.148 -26.203 1 97.56 764 ILE A O 1
ATOM 6133 N N . ALA A 1 765 ? 25.875 -12.117 -26.016 1 98.12 765 ALA A N 1
ATOM 6134 C CA . ALA A 1 765 ? 24.984 -11.688 -24.938 1 98.12 765 ALA A CA 1
ATOM 6135 C C . ALA A 1 765 ? 24.938 -10.164 -24.844 1 98.12 765 ALA A C 1
ATOM 6137 O O . ALA A 1 765 ? 25.859 -9.477 -25.297 1 98.12 765 ALA A O 1
ATOM 6138 N N . ARG A 1 766 ? 23.828 -9.75 -24.281 1 97.62 766 ARG A N 1
ATOM 6139 C CA . ARG A 1 766 ? 23.609 -8.312 -24.203 1 97.62 766 ARG A CA 1
ATOM 6140 C C . ARG A 1 766 ? 22.656 -7.977 -23.047 1 97.62 766 ARG A C 1
ATOM 6142 O O . ARG A 1 766 ? 21.703 -8.719 -22.797 1 97.62 766 ARG A O 1
ATOM 6149 N N . HIS A 1 767 ? 22.938 -6.887 -22.312 1 98.31 767 HIS A N 1
ATOM 6150 C CA . HIS A 1 767 ? 22 -6.34 -21.328 1 98.31 767 HIS A CA 1
ATOM 6151 C C . HIS A 1 767 ? 22.078 -4.816 -21.281 1 98.31 767 HIS A C 1
ATOM 6153 O O . HIS A 1 767 ? 23.172 -4.246 -21.359 1 98.31 767 HIS A O 1
ATOM 6159 N N . VAL A 1 768 ? 20.938 -4.145 -21.25 1 98.69 768 VAL A N 1
ATOM 6160 C CA . VAL A 1 768 ? 20.875 -2.689 -21.156 1 98.69 768 VAL A CA 1
ATOM 6161 C C . VAL A 1 768 ? 20.344 -2.281 -19.781 1 98.69 768 VAL A C 1
ATOM 6163 O O . VAL A 1 768 ? 19.25 -2.703 -19.391 1 98.69 768 VAL A O 1
ATOM 6166 N N . ASN A 1 769 ? 21.109 -1.543 -19.062 1 98.38 769 ASN A N 1
ATOM 6167 C CA . ASN A 1 769 ? 20.766 -1.041 -17.734 1 98.38 769 ASN A CA 1
ATOM 6168 C C . ASN A 1 769 ? 20.359 0.428 -17.781 1 98.38 769 ASN A C 1
ATOM 6170 O O . ASN A 1 769 ? 21.031 1.244 -18.422 1 98.38 769 ASN A O 1
ATOM 6174 N N . TRP A 1 770 ? 19.266 0.712 -17.156 1 98.31 770 TRP A N 1
ATOM 6175 C CA . TRP A 1 770 ? 18.703 2.057 -17.141 1 98.31 770 TRP A CA 1
ATOM 6176 C C . TRP A 1 770 ? 18.766 2.654 -15.742 1 98.31 770 TRP A C 1
ATOM 6178 O O . TRP A 1 770 ? 18.672 1.93 -14.75 1 98.31 770 TRP A O 1
ATOM 6188 N N . PRO A 1 771 ? 18.906 4.059 -15.641 1 96.88 771 PRO A N 1
ATOM 6189 C CA . PRO A 1 771 ? 18.672 4.672 -14.336 1 96.88 771 PRO A CA 1
ATOM 6190 C C . PRO A 1 771 ? 17.219 4.496 -13.859 1 96.88 771 PRO A C 1
ATOM 6192 O O . PRO A 1 771 ? 16.297 4.566 -14.664 1 96.88 771 PRO A O 1
ATOM 6195 N N . GLU A 1 772 ? 17.062 4.176 -12.625 1 95.75 772 GLU A N 1
ATOM 6196 C CA . GLU A 1 772 ? 15.734 4.02 -12.031 1 95.75 772 GLU A CA 1
ATOM 6197 C C . GLU A 1 772 ? 15.516 5.016 -10.898 1 95.75 772 GLU A C 1
ATOM 6199 O O . GLU A 1 772 ? 16.469 5.457 -10.258 1 95.75 772 GLU A O 1
ATOM 6204 N N . PRO A 1 773 ? 14.203 5.301 -10.625 1 96.62 773 PRO A N 1
ATOM 6205 C CA . PRO A 1 773 ? 13.016 4.793 -11.312 1 96.62 773 PRO A CA 1
ATOM 6206 C C . PRO A 1 773 ? 12.867 5.355 -12.727 1 96.62 773 PRO A C 1
ATOM 6208 O O . PRO A 1 773 ? 13.242 6.504 -12.977 1 96.62 773 PRO A O 1
ATOM 6211 N N . LEU A 1 774 ? 12.234 4.625 -13.57 1 97.88 774 LEU A N 1
ATOM 6212 C CA . LEU A 1 774 ? 12.125 4.977 -14.984 1 97.88 774 LEU A CA 1
ATOM 6213 C C . LEU A 1 774 ? 11.25 6.211 -15.172 1 97.88 774 LEU A C 1
ATOM 6215 O O . LEU A 1 774 ? 11.43 6.961 -16.125 1 97.88 774 LEU A O 1
ATOM 6219 N N . LYS A 1 775 ? 10.375 6.461 -14.203 1 96.44 775 LYS A N 1
ATOM 6220 C CA . LYS A 1 775 ? 9.453 7.59 -14.305 1 96.44 775 LYS A CA 1
ATOM 6221 C C . LYS A 1 775 ? 10.203 8.914 -14.258 1 96.44 775 LYS A C 1
ATOM 6223 O O . LYS A 1 775 ? 9.672 9.945 -14.688 1 96.44 775 LYS A O 1
ATOM 6228 N N . TYR A 1 776 ? 11.414 8.992 -13.766 1 96.69 776 TYR A N 1
ATOM 6229 C CA . TYR A 1 776 ? 12.172 10.227 -13.617 1 96.69 776 TYR A CA 1
ATOM 6230 C C . TYR A 1 776 ? 12.906 10.57 -14.906 1 96.69 776 TYR A C 1
ATOM 6232 O O . TYR A 1 776 ? 13.406 11.688 -15.062 1 96.69 776 TYR A O 1
ATOM 6240 N N . LEU A 1 777 ? 12.969 9.609 -15.875 1 96.88 777 LEU A N 1
ATOM 6241 C CA . LEU A 1 777 ? 13.695 9.82 -17.125 1 96.88 777 LEU A CA 1
ATOM 6242 C C . LEU A 1 777 ? 12.867 10.656 -18.094 1 96.88 777 LEU A C 1
ATOM 6244 O O . LEU A 1 777 ? 11.648 10.477 -18.188 1 96.88 777 LEU A O 1
ATOM 6248 N N . HIS A 1 778 ? 13.508 11.555 -18.719 1 95.69 778 HIS A N 1
ATOM 6249 C CA . HIS A 1 778 ? 12.891 12.281 -19.828 1 95.69 778 HIS A CA 1
ATOM 6250 C C . HIS A 1 778 ? 13.148 11.57 -21.156 1 95.69 778 HIS A C 1
ATOM 6252 O O . HIS A 1 778 ? 14.016 11.992 -21.922 1 95.69 778 HIS A O 1
ATOM 6258 N N . LEU A 1 779 ? 12.383 10.578 -21.375 1 96.38 779 LEU A N 1
ATOM 6259 C CA . LEU A 1 779 ? 12.523 9.758 -22.578 1 96.38 779 LEU A CA 1
ATOM 6260 C C . LEU A 1 779 ? 12.047 10.523 -23.812 1 96.38 779 LEU A C 1
ATOM 6262 O O . LEU A 1 779 ? 11.07 11.273 -23.75 1 96.38 779 LEU A O 1
ATOM 6266 N N . ARG A 1 780 ? 12.75 10.391 -24.906 1 94.25 780 ARG A N 1
ATOM 6267 C CA . ARG A 1 780 ? 12.359 11.016 -26.172 1 94.25 780 ARG A CA 1
ATOM 6268 C C . ARG A 1 780 ? 11.609 10.039 -27.062 1 94.25 780 ARG A C 1
ATOM 6270 O O . ARG A 1 780 ? 12 8.875 -27.188 1 94.25 780 ARG A O 1
ATOM 6277 N N . LYS A 1 781 ? 10.531 10.477 -27.609 1 94.75 781 LYS A N 1
ATOM 6278 C CA . LYS A 1 781 ? 9.859 9.672 -28.609 1 94.75 781 LYS A CA 1
ATOM 6279 C C . LYS A 1 781 ? 10.734 9.484 -29.844 1 94.75 781 LYS A C 1
ATOM 6281 O O . LYS A 1 781 ? 11.18 10.469 -30.453 1 94.75 781 LYS A O 1
ATOM 6286 N N . PRO A 1 782 ? 10.961 8.273 -30.203 1 96.69 782 PRO A N 1
ATOM 6287 C CA . PRO A 1 782 ? 11.805 8.078 -31.391 1 96.69 782 PRO A CA 1
ATOM 6288 C C . PRO A 1 782 ? 11.141 8.555 -32.688 1 96.69 782 PRO A C 1
ATOM 6290 O O . PRO A 1 782 ? 9.938 8.359 -32.875 1 96.69 782 PRO A O 1
ATOM 6293 N N . ARG A 1 783 ? 11.914 9.141 -33.688 1 94.38 783 ARG A N 1
ATOM 6294 C CA . ARG A 1 783 ? 11.445 9.609 -35 1 94.38 783 ARG A CA 1
ATOM 6295 C C . ARG A 1 783 ? 11.758 8.594 -36.094 1 94.38 783 ARG A C 1
ATOM 6297 O O . ARG A 1 783 ? 11.125 8.602 -37.156 1 94.38 783 ARG A O 1
ATOM 6304 N N . GLN A 1 784 ? 12.672 7.754 -35.781 1 95.94 784 GLN A N 1
ATOM 6305 C CA . GLN A 1 784 ? 13.117 6.762 -36.75 1 95.94 784 GLN A CA 1
ATOM 6306 C C . GLN A 1 784 ? 13.062 5.355 -36.156 1 95.94 784 GLN A C 1
ATOM 6308 O O . GLN A 1 784 ?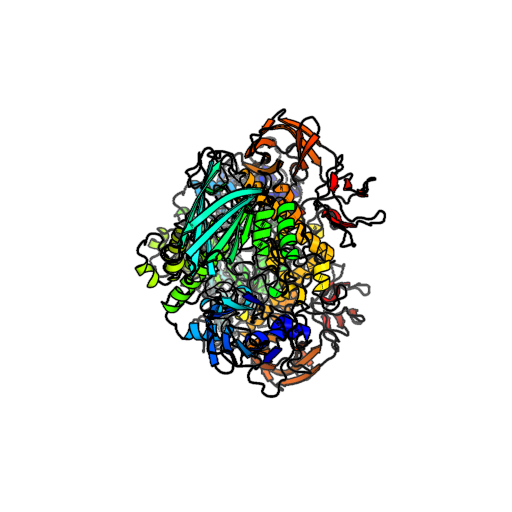 14.023 4.59 -36.25 1 95.94 784 GLN A O 1
ATOM 6313 N N . LEU A 1 785 ? 11.969 5.082 -35.5 1 96.56 785 LEU A N 1
ATOM 6314 C CA . LEU A 1 785 ? 11.797 3.74 -34.938 1 96.56 785 LEU A CA 1
ATOM 6315 C C . LEU A 1 785 ? 11.531 2.734 -36.062 1 96.56 785 LEU A C 1
ATOM 6317 O O . LEU A 1 785 ? 10.633 2.934 -36.875 1 96.56 785 LEU A O 1
ATOM 6321 N N . LYS A 1 786 ? 12.32 1.772 -36.156 1 95.81 786 LYS A N 1
ATOM 6322 C CA . LYS A 1 786 ? 12.172 0.709 -37.156 1 95.81 786 LYS A CA 1
ATOM 6323 C C . LYS A 1 786 ? 11.75 -0.6 -36.5 1 95.81 786 LYS A C 1
ATOM 6325 O O . LYS A 1 786 ? 12.344 -1.019 -35.5 1 95.81 786 LYS A O 1
ATOM 6330 N N . ALA A 1 787 ? 10.727 -1.263 -36.938 1 95.94 787 ALA A N 1
ATOM 6331 C CA . ALA A 1 787 ? 10.258 -2.615 -36.625 1 95.94 787 ALA A CA 1
ATOM 6332 C C . ALA A 1 787 ? 9.734 -3.305 -37.875 1 95.94 787 ALA A C 1
ATOM 6334 O O . ALA A 1 787 ? 8.531 -3.35 -38.125 1 95.94 787 ALA A O 1
ATOM 6335 N N . GLU A 1 788 ? 10.625 -3.824 -38.625 1 94.38 788 GLU A N 1
ATOM 6336 C CA . GLU A 1 788 ? 10.273 -4.305 -39.969 1 94.38 788 GLU A CA 1
ATOM 6337 C C . GLU A 1 788 ? 10.719 -5.75 -40.156 1 94.38 788 GLU A C 1
ATOM 6339 O O . GLU A 1 788 ? 11.766 -6.16 -39.656 1 94.38 788 GLU A O 1
ATOM 6344 N N . LEU A 1 789 ? 9.922 -6.398 -40.875 1 94.88 789 LEU A N 1
ATOM 6345 C CA . LEU A 1 789 ? 10.273 -7.766 -41.25 1 94.88 789 LEU A CA 1
ATOM 6346 C C . LEU A 1 789 ? 11.508 -7.785 -42.156 1 94.88 789 LEU A C 1
ATOM 6348 O O . LEU A 1 789 ? 11.57 -7.059 -43.125 1 94.88 789 LEU A O 1
ATOM 6352 N N . ALA A 1 790 ? 12.484 -8.531 -41.688 1 94.06 790 ALA A N 1
ATOM 6353 C CA . ALA A 1 790 ? 13.688 -8.68 -42.5 1 94.06 790 ALA A CA 1
ATOM 6354 C C . ALA A 1 790 ? 13.352 -9.281 -43.875 1 94.06 790 ALA A C 1
ATOM 6356 O O . ALA A 1 790 ? 12.281 -9.859 -44.062 1 94.06 790 ALA A O 1
ATOM 6357 N N . ALA A 1 791 ? 14.297 -9.172 -44.812 1 90.12 791 ALA A N 1
ATOM 6358 C CA . ALA A 1 791 ? 14.094 -9.617 -46.188 1 90.12 791 ALA A CA 1
ATOM 6359 C C . ALA A 1 791 ? 13.844 -11.117 -46.25 1 90.12 791 ALA A C 1
ATOM 6361 O O . ALA A 1 791 ? 13.078 -11.594 -47.094 1 90.12 791 ALA A O 1
ATOM 6362 N N . ASP A 1 792 ? 14.375 -11.844 -45.406 1 90.75 792 ASP A N 1
ATOM 6363 C CA . ASP A 1 792 ? 14.25 -13.297 -45.438 1 90.75 792 ASP A CA 1
ATOM 6364 C C . ASP A 1 792 ? 12.984 -13.758 -44.719 1 90.75 792 ASP A C 1
ATOM 6366 O O . ASP A 1 792 ? 12.672 -14.953 -44.688 1 90.75 792 ASP A O 1
ATOM 6370 N N . GLY A 1 793 ? 12.297 -12.906 -44.125 1 90.94 793 GLY A N 1
ATOM 6371 C CA . GLY A 1 793 ? 11.016 -13.195 -43.5 1 90.94 793 GLY A CA 1
ATOM 6372 C C . GLY A 1 793 ? 11.148 -13.953 -42.188 1 90.94 793 GLY A C 1
ATOM 6373 O O . GLY A 1 793 ? 10.164 -14.461 -41.656 1 90.94 793 GLY A O 1
ATOM 6374 N N . ARG A 1 794 ? 12.273 -14 -41.656 1 93.81 794 ARG A N 1
ATOM 6375 C CA . ARG A 1 794 ? 12.5 -14.867 -40.5 1 93.81 794 ARG A CA 1
ATOM 6376 C C . ARG A 1 794 ? 12.742 -14.055 -39.219 1 93.81 794 ARG A C 1
ATOM 6378 O O . ARG A 1 794 ? 12.844 -14.609 -38.125 1 93.81 794 ARG A O 1
ATOM 6385 N N . SER A 1 795 ? 12.844 -12.758 -39.312 1 96.31 795 SER A N 1
ATOM 6386 C CA . SER A 1 795 ? 13.086 -11.914 -38.156 1 96.31 795 SER A CA 1
ATOM 6387 C C . SER A 1 795 ? 12.492 -10.523 -38.344 1 96.31 795 SER A C 1
ATOM 6389 O O . SER A 1 795 ? 12.234 -10.102 -39.469 1 96.31 795 SER A O 1
ATOM 6391 N N . VAL A 1 796 ? 12.156 -9.891 -37.281 1 97 796 VAL A N 1
ATOM 6392 C CA . VAL A 1 796 ? 11.812 -8.477 -37.25 1 97 796 VAL A CA 1
ATOM 6393 C C . VAL A 1 796 ? 13 -7.66 -36.75 1 97 796 VAL A C 1
ATOM 6395 O O . VAL A 1 796 ? 13.555 -7.938 -35.688 1 97 796 VAL A O 1
ATOM 6398 N N . GLU A 1 797 ? 13.43 -6.703 -37.5 1 97.38 797 GLU A N 1
ATOM 6399 C CA . GLU A 1 797 ? 14.57 -5.863 -37.156 1 97.38 797 GLU A CA 1
ATOM 6400 C C . GLU A 1 797 ? 14.109 -4.59 -36.438 1 97.38 797 GLU A C 1
ATOM 6402 O O . GLU A 1 797 ? 13.203 -3.904 -36.906 1 97.38 797 GLU A O 1
ATOM 6407 N N . LEU A 1 798 ? 14.758 -4.332 -35.312 1 98.19 798 LEU A N 1
ATOM 6408 C CA . LEU A 1 798 ? 14.398 -3.195 -34.469 1 98.19 798 LEU A CA 1
ATOM 6409 C C . LEU A 1 798 ? 15.57 -2.23 -34.312 1 98.19 798 LEU A C 1
ATOM 6411 O O . LEU A 1 798 ? 16.703 -2.652 -34.062 1 98.19 798 LEU A O 1
ATOM 6415 N N . SER A 1 799 ? 15.383 -0.985 -34.5 1 98.19 799 SER A N 1
ATOM 6416 C CA . SER A 1 799 ? 16.391 0.042 -34.281 1 98.19 799 SER A CA 1
ATOM 6417 C C . SER A 1 799 ? 15.758 1.405 -34.031 1 98.19 799 SER A C 1
ATOM 6419 O O . SER A 1 799 ? 14.586 1.613 -34.344 1 98.19 799 SER A O 1
ATOM 6421 N N . ALA A 1 800 ? 16.438 2.271 -33.406 1 98.12 800 ALA A N 1
ATOM 6422 C CA . ALA A 1 800 ? 16 3.646 -33.156 1 98.12 800 ALA A CA 1
ATOM 6423 C C . ALA A 1 800 ? 17.203 4.562 -32.938 1 98.12 800 ALA A C 1
ATOM 6425 O O . ALA A 1 800 ? 18.297 4.098 -32.656 1 98.12 800 ALA A O 1
ATOM 6426 N N . GLU A 1 801 ? 17.016 5.879 -33.125 1 97.5 801 GLU A N 1
ATOM 6427 C CA . GLU A 1 801 ? 18.094 6.863 -33.031 1 97.5 801 GLU A CA 1
ATOM 6428 C C . GLU A 1 801 ? 18.281 7.359 -31.594 1 97.5 801 GLU A C 1
ATOM 6430 O O . GLU A 1 801 ? 19.203 8.102 -31.297 1 97.5 801 GLU A O 1
ATOM 6435 N N . VAL A 1 802 ? 17.391 6.98 -30.625 1 97.81 802 VAL A N 1
ATOM 6436 C CA . VAL A 1 802 ? 17.469 7.254 -29.203 1 97.81 802 VAL A CA 1
ATOM 6437 C C . VAL A 1 802 ? 17.234 5.965 -28.406 1 97.81 802 VAL A C 1
ATOM 6439 O O . VAL A 1 802 ? 16.734 4.98 -28.953 1 97.81 802 VAL A O 1
ATOM 6442 N N . PRO A 1 803 ? 17.656 5.961 -27.109 1 98.31 803 PRO A N 1
ATOM 6443 C CA . PRO A 1 803 ? 17.312 4.789 -26.297 1 98.31 803 PRO A CA 1
ATOM 6444 C C . PRO A 1 803 ? 15.812 4.598 -26.141 1 98.31 803 PRO A C 1
ATOM 6446 O O . PRO A 1 803 ? 15.094 5.551 -25.844 1 98.31 803 PRO A O 1
ATOM 6449 N N . VAL A 1 804 ? 15.297 3.43 -26.422 1 98.38 804 VAL A N 1
ATOM 6450 C CA . VAL A 1 804 ? 13.891 3.086 -26.281 1 98.38 804 VAL A CA 1
ATOM 6451 C C . VAL A 1 804 ? 13.727 1.965 -25.25 1 98.38 804 VAL A C 1
ATOM 6453 O O . VAL A 1 804 ? 14.289 0.879 -25.422 1 98.38 804 VAL A O 1
ATOM 6456 N N . LYS A 1 805 ? 12.992 2.238 -24.188 1 98.31 805 LYS A N 1
ATOM 6457 C CA . LYS A 1 805 ? 12.797 1.271 -23.125 1 98.31 805 LYS A CA 1
ATOM 6458 C C . LYS A 1 805 ? 11.625 0.348 -23.422 1 98.31 805 LYS A C 1
ATOM 6460 O O . LYS A 1 805 ? 10.492 0.812 -23.594 1 98.31 805 LYS A O 1
ATOM 6465 N N . GLY A 1 806 ? 11.859 -0.922 -23.406 1 98.19 806 GLY A N 1
ATOM 6466 C CA . GLY A 1 806 ? 10.828 -1.944 -23.469 1 98.19 806 GLY A CA 1
ATOM 6467 C C . GLY A 1 806 ? 10.023 -1.909 -24.75 1 98.19 806 GLY A C 1
ATOM 6468 O O . GLY A 1 806 ? 8.789 -1.849 -24.703 1 98.19 806 GLY A O 1
ATOM 6469 N N . LEU A 1 807 ? 10.656 -1.987 -25.906 1 98.44 807 LEU A N 1
ATOM 6470 C CA . LEU A 1 807 ? 9.969 -2.016 -27.203 1 98.44 807 LEU A CA 1
ATOM 6471 C C . LEU A 1 807 ? 9.297 -3.367 -27.422 1 98.44 807 LEU A C 1
ATOM 6473 O O . LEU A 1 807 ? 9.977 -4.391 -27.531 1 98.44 807 LEU A O 1
ATOM 6477 N N . ALA A 1 808 ? 8.008 -3.393 -27.422 1 98.25 808 ALA A N 1
ATOM 6478 C CA . ALA A 1 808 ? 7.207 -4.582 -27.703 1 98.25 808 ALA A CA 1
ATOM 6479 C C . ALA A 1 808 ? 6.668 -4.547 -29.141 1 98.25 808 ALA A C 1
ATOM 6481 O O . ALA A 1 808 ? 6.219 -3.502 -29.609 1 98.25 808 ALA A O 1
ATOM 6482 N N . VAL A 1 809 ? 6.77 -5.645 -29.844 1 97.31 809 VAL A N 1
ATOM 6483 C CA . VAL A 1 809 ? 6.215 -5.785 -31.172 1 97.31 809 VAL A CA 1
ATOM 6484 C C . VAL A 1 809 ? 4.953 -6.645 -31.125 1 97.31 809 VAL A C 1
ATOM 6486 O O . VAL A 1 809 ? 4.918 -7.668 -30.438 1 97.31 809 VAL A O 1
ATOM 6489 N N . GLU A 1 810 ? 3.975 -6.227 -31.734 1 94.75 810 GLU A N 1
ATOM 6490 C CA . GLU A 1 810 ? 2.695 -6.93 -31.75 1 94.75 810 GLU A CA 1
ATOM 6491 C C . GLU A 1 810 ? 2.189 -7.133 -33.156 1 94.75 810 GLU A C 1
ATOM 6493 O O . GLU A 1 810 ? 2.561 -6.387 -34.062 1 94.75 810 GLU A O 1
ATOM 6498 N N . CYS A 1 811 ? 1.444 -8.148 -33.344 1 93.5 811 CYS A N 1
ATOM 6499 C CA . CYS A 1 811 ? 0.776 -8.461 -34.594 1 93.5 811 CYS A CA 1
ATOM 6500 C C . CYS A 1 811 ? -0.646 -8.953 -34.344 1 93.5 811 CYS A C 1
ATOM 6502 O O . CYS A 1 811 ? -0.891 -9.711 -33.406 1 93.5 811 CYS A O 1
ATOM 6504 N N . GLU A 1 812 ? -1.577 -8.555 -35.125 1 89.44 812 GLU A N 1
ATOM 6505 C CA . GLU A 1 812 ? -2.973 -8.953 -34.969 1 89.44 812 GLU A CA 1
ATOM 6506 C C . GLU A 1 812 ? -3.166 -10.422 -35.312 1 89.44 812 GLU A C 1
ATOM 6508 O O . GLU A 1 812 ? -4.035 -11.094 -34.75 1 89.44 812 GLU A O 1
ATOM 6513 N N . ASP A 1 813 ? -2.326 -10.891 -36.188 1 89.81 813 ASP A N 1
ATOM 6514 C CA . ASP A 1 813 ? -2.432 -12.281 -36.625 1 89.81 813 ASP A CA 1
ATOM 6515 C C . ASP A 1 813 ? -1.911 -13.234 -35.531 1 89.81 813 ASP A C 1
ATOM 6517 O O . ASP A 1 813 ? -0.711 -13.258 -35.25 1 89.81 813 ASP A O 1
ATOM 6521 N N . ASP A 1 814 ? -2.752 -14.109 -35.031 1 86.31 814 ASP A N 1
ATOM 6522 C CA . ASP A 1 814 ? -2.42 -15.016 -33.938 1 86.31 814 ASP A CA 1
ATOM 6523 C C . ASP A 1 814 ? -1.456 -16.109 -34.406 1 86.31 814 ASP A C 1
ATOM 6525 O O . ASP A 1 814 ? -0.864 -16.812 -33.594 1 86.31 814 ASP A O 1
ATOM 6529 N N . LYS A 1 815 ? -1.295 -16.172 -35.656 1 88.94 815 LYS A N 1
ATOM 6530 C CA . LYS A 1 815 ? -0.372 -17.172 -36.188 1 88.94 815 LYS A CA 1
ATOM 6531 C C . LYS A 1 815 ? 1.075 -16.703 -36.062 1 88.94 815 LYS A C 1
ATOM 6533 O O . LYS A 1 815 ? 2.004 -17.5 -36.156 1 88.94 815 LYS A O 1
ATOM 6538 N N . VAL A 1 816 ? 1.208 -15.438 -35.938 1 93.62 816 VAL A N 1
ATOM 6539 C CA . VAL A 1 816 ? 2.543 -14.859 -35.844 1 93.62 816 VAL A CA 1
ATOM 6540 C C . VAL A 1 816 ? 3.072 -15.055 -34.406 1 93.62 816 VAL A C 1
ATOM 6542 O O . VAL A 1 816 ? 2.402 -14.703 -33.438 1 93.62 816 VAL A O 1
ATOM 6545 N N . ARG A 1 817 ? 4.195 -15.703 -34.312 1 94.38 817 ARG A N 1
ATOM 6546 C CA . ARG A 1 817 ? 4.859 -15.922 -33.031 1 94.38 817 ARG A CA 1
ATOM 6547 C C . ARG A 1 817 ? 6.254 -15.305 -33.031 1 94.38 817 ARG A C 1
ATOM 6549 O O . ARG A 1 817 ? 7 -15.438 -34 1 94.38 817 ARG A O 1
ATOM 6556 N N . PHE A 1 818 ? 6.543 -14.625 -32 1 96.31 818 PHE A N 1
ATOM 6557 C CA . PHE A 1 818 ? 7.852 -13.992 -31.859 1 96.31 818 PHE A CA 1
ATOM 6558 C C . PHE A 1 818 ? 8.758 -14.828 -30.969 1 96.31 818 PHE A C 1
ATOM 6560 O O . PHE A 1 818 ? 8.312 -15.375 -29.953 1 96.3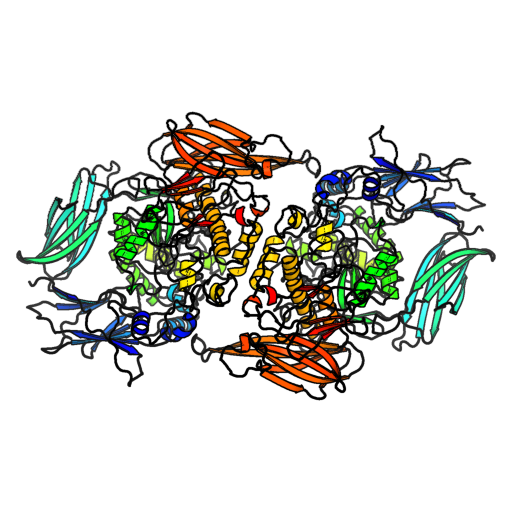1 818 PHE A O 1
ATOM 6567 N N . ASP A 1 819 ? 10.031 -14.961 -31.328 1 96.62 819 ASP A N 1
ATOM 6568 C CA . ASP A 1 819 ? 11.008 -15.695 -30.531 1 96.62 819 ASP A CA 1
ATOM 6569 C C . ASP A 1 819 ? 11.453 -14.883 -29.312 1 96.62 819 ASP A C 1
ATOM 6571 O O . ASP A 1 819 ? 12.023 -15.43 -28.375 1 96.62 819 ASP A O 1
ATOM 6575 N N . ASP A 1 820 ? 11.312 -13.594 -29.406 1 97.56 820 ASP A N 1
ATOM 6576 C CA . ASP A 1 820 ? 11.617 -12.656 -28.344 1 97.56 820 ASP A CA 1
ATOM 6577 C C . ASP A 1 820 ? 10.766 -11.391 -28.453 1 97.56 820 ASP A C 1
ATOM 6579 O O . ASP A 1 820 ? 10.086 -11.18 -29.453 1 97.56 820 ASP A O 1
ATOM 6583 N N . ASN A 1 821 ? 10.672 -10.703 -27.359 1 98.25 821 ASN A N 1
ATOM 6584 C CA . ASN A 1 821 ? 9.883 -9.477 -27.359 1 98.25 821 ASN A CA 1
ATOM 6585 C C . ASN A 1 821 ? 10.266 -8.57 -26.188 1 98.25 821 ASN A C 1
ATOM 6587 O O . ASN A 1 821 ? 11.109 -8.93 -25.375 1 98.25 821 ASN A O 1
ATOM 6591 N N . LEU A 1 822 ? 9.742 -7.285 -26.188 1 98.44 822 LEU A N 1
ATOM 6592 C CA . LEU A 1 822 ? 10.008 -6.285 -25.172 1 98.44 822 LEU A CA 1
ATOM 6593 C C . LEU A 1 822 ? 11.5 -5.977 -25.094 1 98.44 822 LEU A C 1
ATOM 6595 O O . LEU A 1 822 ? 12.117 -6.137 -24.031 1 98.44 822 LEU A O 1
ATOM 6599 N N . ILE A 1 823 ? 12.109 -5.469 -26.156 1 98.25 823 ILE A N 1
ATOM 6600 C CA . ILE A 1 823 ? 13.547 -5.309 -26.312 1 98.25 823 ILE A CA 1
ATOM 6601 C C . ILE A 1 823 ? 13.945 -3.865 -26 1 98.25 823 ILE A C 1
ATOM 6603 O O . ILE A 1 823 ? 13.32 -2.928 -26.5 1 98.25 823 ILE A O 1
ATOM 6607 N N . ASP A 1 824 ? 14.938 -3.674 -25.141 1 98.56 824 ASP A N 1
ATOM 6608 C CA . ASP A 1 824 ? 15.539 -2.35 -25 1 98.56 824 ASP A CA 1
ATOM 6609 C C . ASP A 1 824 ? 16.406 -2.01 -26.203 1 98.56 824 ASP A C 1
ATOM 6611 O O . ASP A 1 824 ? 17.266 -2.803 -26.609 1 98.56 824 ASP A O 1
ATOM 6615 N N . ILE A 1 825 ? 16.203 -0.833 -26.766 1 98.38 825 ILE A N 1
ATOM 6616 C CA . ILE A 1 825 ? 16.938 -0.423 -27.969 1 98.38 825 ILE A CA 1
ATOM 6617 C C . ILE A 1 825 ? 17.875 0.726 -27.609 1 98.38 825 ILE A C 1
ATOM 6619 O O . ILE A 1 825 ? 17.5 1.64 -26.875 1 98.38 825 ILE A O 1
ATOM 6623 N N . VAL A 1 826 ? 19.109 0.665 -28.062 1 98.44 826 VAL A N 1
ATOM 6624 C CA . VAL A 1 826 ? 20.062 1.765 -27.953 1 98.44 826 VAL A CA 1
ATOM 6625 C C . VAL A 1 826 ? 20.547 2.162 -29.344 1 98.44 826 VAL A C 1
ATOM 6627 O O . VAL A 1 826 ? 20.562 1.336 -30.266 1 98.44 826 VAL A O 1
ATOM 6630 N N . PRO A 1 827 ? 20.891 3.438 -29.531 1 98.06 827 PRO A N 1
ATOM 6631 C CA . PRO A 1 827 ? 21.328 3.924 -30.844 1 98.06 827 PRO A CA 1
ATOM 6632 C C . PRO A 1 827 ? 22.531 3.166 -31.391 1 98.06 827 PRO A C 1
ATOM 6634 O O . PRO A 1 827 ? 23.438 2.807 -30.625 1 98.06 827 PRO A O 1
ATOM 6637 N N . GLY A 1 828 ? 22.5 3.008 -32.719 1 96.38 828 GLY A N 1
ATOM 6638 C CA . GLY A 1 828 ? 23.641 2.381 -33.375 1 96.38 828 GLY A CA 1
ATOM 6639 C C . GLY A 1 828 ? 23.531 0.868 -33.438 1 96.38 828 GLY A C 1
ATOM 6640 O O . GLY A 1 828 ? 24.375 0.204 -34.031 1 96.38 828 GLY A O 1
ATOM 6641 N N . GLU A 1 829 ? 22.531 0.313 -32.812 1 95.88 829 GLU A N 1
ATOM 6642 C CA . GLU A 1 829 ? 22.344 -1.133 -32.781 1 95.88 829 GLU A CA 1
ATOM 6643 C C . GLU A 1 829 ? 21.047 -1.528 -33.469 1 95.88 829 GLU A C 1
ATOM 6645 O O . GLU A 1 829 ? 20.031 -0.834 -33.375 1 95.88 829 GLU A O 1
ATOM 6650 N N . THR A 1 830 ? 21.094 -2.531 -34.25 1 96.75 830 THR A N 1
ATOM 6651 C CA . THR A 1 830 ? 19.906 -3.189 -34.781 1 96.75 830 THR A CA 1
ATOM 6652 C C . THR A 1 830 ? 19.719 -4.566 -34.156 1 96.75 830 THR A C 1
ATOM 6654 O O . THR A 1 830 ? 20.594 -5.422 -34.25 1 96.75 830 THR A O 1
ATOM 6657 N N . VAL A 1 831 ? 18.641 -4.742 -33.5 1 97.31 831 VAL A N 1
ATOM 6658 C CA . VAL A 1 831 ? 18.359 -6.02 -32.844 1 97.31 831 VAL A CA 1
ATOM 6659 C C . VAL A 1 831 ? 17.344 -6.801 -33.688 1 97.31 831 VAL A C 1
ATOM 6661 O O . VAL A 1 831 ? 16.312 -6.258 -34.094 1 97.31 831 VAL A O 1
ATOM 6664 N N . ALA A 1 832 ? 17.578 -8.039 -33.969 1 96.5 832 ALA A N 1
ATOM 6665 C CA . ALA A 1 832 ? 16.688 -8.906 -34.719 1 96.5 832 ALA A CA 1
ATOM 6666 C C . ALA A 1 832 ? 15.977 -9.906 -33.812 1 96.5 832 ALA A C 1
ATOM 6668 O O . ALA A 1 832 ? 16.625 -10.586 -33 1 96.5 832 ALA A O 1
ATOM 6669 N N . ILE A 1 833 ? 14.703 -10.016 -33.875 1 95.94 833 ILE A N 1
ATOM 6670 C CA . ILE A 1 833 ? 13.953 -11.023 -33.156 1 95.94 833 ILE A CA 1
ATOM 6671 C C . ILE A 1 833 ? 13.344 -12.023 -34.125 1 95.94 833 ILE A C 1
ATOM 6673 O O . ILE A 1 833 ? 12.711 -11.633 -35.125 1 95.94 833 ILE A O 1
ATOM 6677 N N . GLY A 1 834 ? 13.562 -13.266 -33.906 1 96.81 834 GLY A N 1
ATOM 6678 C CA . GLY A 1 834 ? 12.969 -14.297 -34.75 1 96.81 834 GLY A CA 1
ATOM 6679 C C . GLY A 1 834 ? 11.453 -14.242 -34.781 1 96.81 834 GLY A C 1
ATOM 6680 O O . GLY A 1 834 ? 10.82 -13.93 -33.781 1 96.81 834 GLY A O 1
ATOM 6681 N N . VAL A 1 835 ? 10.867 -14.453 -35.938 1 96.25 835 VAL A N 1
ATOM 6682 C CA . VAL A 1 835 ? 9.422 -14.461 -36.094 1 96.25 835 VAL A CA 1
ATOM 6683 C C . VAL A 1 835 ? 9 -15.656 -36.938 1 96.25 835 VAL A C 1
ATOM 6685 O O . VAL A 1 835 ? 9.703 -16.031 -37.875 1 96.25 835 VAL A O 1
ATOM 6688 N N . ARG A 1 836 ? 7.957 -16.297 -36.594 1 94.44 836 ARG A N 1
ATOM 6689 C CA . ARG A 1 836 ? 7.367 -17.391 -37.344 1 94.44 836 ARG A CA 1
ATOM 6690 C C . ARG A 1 836 ? 5.902 -17.109 -37.688 1 94.44 836 ARG A C 1
ATOM 6692 O O . ARG A 1 836 ? 5.211 -16.438 -36.906 1 94.44 836 ARG A O 1
ATOM 6699 N N . GLY A 1 837 ? 5.484 -17.656 -38.781 1 92.5 837 GLY A N 1
ATOM 6700 C CA . GLY A 1 837 ? 4.086 -17.547 -39.156 1 92.5 837 GLY A CA 1
ATOM 6701 C C . GLY A 1 837 ? 3.748 -16.203 -39.812 1 92.5 837 GLY A C 1
ATOM 6702 O O . GLY A 1 837 ? 2.6 -15.977 -40.188 1 92.5 837 GLY A O 1
ATOM 6703 N N . ALA A 1 838 ? 4.734 -15.281 -39.969 1 92.81 838 ALA A N 1
ATOM 6704 C CA . ALA A 1 838 ? 4.473 -13.969 -40.531 1 92.81 838 ALA A CA 1
ATOM 6705 C C . ALA A 1 838 ? 4.434 -14.047 -42.062 1 92.81 838 ALA A C 1
ATOM 6707 O O . ALA A 1 838 ? 5.301 -14.664 -42.688 1 92.81 838 ALA A O 1
ATOM 6708 N N . SER A 1 839 ? 3.385 -13.531 -42.688 1 90.5 839 SER A N 1
ATOM 6709 C CA . SER A 1 839 ? 3.334 -13.375 -44.125 1 90.5 839 SER A CA 1
ATOM 6710 C C . SER A 1 839 ? 4.086 -12.125 -44.562 1 90.5 839 SER A C 1
ATOM 6712 O O . SER A 1 839 ? 4.449 -11.281 -43.75 1 90.5 839 SER A O 1
ATOM 6714 N N . LYS A 1 840 ? 4.246 -12.023 -45.812 1 86.31 840 LYS A N 1
ATOM 6715 C CA . LYS A 1 840 ? 4.941 -10.859 -46.375 1 86.31 840 LYS A CA 1
ATOM 6716 C C . LYS A 1 840 ? 4.16 -9.578 -46.094 1 86.31 840 LYS A C 1
ATOM 6718 O O . LYS A 1 840 ? 4.742 -8.492 -46 1 86.31 840 LYS A O 1
ATOM 6723 N N . ASP A 1 841 ? 2.896 -9.75 -45.844 1 86.31 841 ASP A N 1
ATOM 6724 C CA . ASP A 1 841 ? 2.033 -8.586 -45.656 1 86.31 841 ASP A CA 1
ATOM 6725 C C . ASP A 1 841 ? 1.726 -8.367 -44.156 1 86.31 841 ASP A C 1
ATOM 6727 O O . ASP A 1 841 ? 0.869 -7.551 -43.812 1 86.31 841 ASP A O 1
ATOM 6731 N N . ALA A 1 842 ? 2.514 -9.172 -43.344 1 89.94 842 ALA A N 1
ATOM 6732 C CA . ALA A 1 842 ? 2.234 -9.023 -41.906 1 89.94 842 ALA A CA 1
ATOM 6733 C C . ALA A 1 842 ? 2.533 -7.602 -41.438 1 89.94 842 ALA A C 1
ATOM 6735 O O . ALA A 1 842 ? 3.551 -7.016 -41.812 1 89.94 842 ALA A O 1
ATOM 6736 N N . ARG A 1 843 ? 1.608 -6.898 -40.812 1 89.69 843 ARG A N 1
ATOM 6737 C CA . ARG A 1 843 ? 1.779 -5.566 -40.25 1 89.69 843 ARG A CA 1
ATOM 6738 C C . ARG A 1 843 ? 2.115 -5.645 -38.75 1 89.69 843 ARG A C 1
ATOM 6740 O O . ARG A 1 843 ? 1.438 -6.344 -38 1 89.69 843 ARG A O 1
ATOM 6747 N N . PHE A 1 844 ? 3.188 -4.984 -38.281 1 94.25 844 PHE A N 1
ATOM 6748 C CA . PHE A 1 844 ? 3.625 -4.969 -36.906 1 94.25 844 PHE A CA 1
ATOM 6749 C C . PHE A 1 844 ? 3.361 -3.609 -36.25 1 94.25 844 PHE A C 1
ATOM 6751 O O . PHE A 1 844 ? 3.525 -2.574 -36.906 1 94.25 844 PHE A O 1
ATOM 6758 N N . THR A 1 845 ? 2.795 -3.635 -35.094 1 94.31 845 THR A N 1
ATOM 6759 C CA . THR A 1 845 ? 2.684 -2.439 -34.25 1 94.31 845 THR A CA 1
ATOM 6760 C C . THR A 1 845 ? 3.619 -2.527 -33.062 1 94.31 845 THR A C 1
ATOM 6762 O O . THR A 1 845 ? 4.113 -3.605 -32.719 1 94.31 845 THR A O 1
ATOM 6765 N N . THR A 1 846 ? 3.996 -1.336 -32.531 1 96.62 846 THR A N 1
ATOM 6766 C CA . THR A 1 846 ? 4.941 -1.317 -31.438 1 96.62 846 THR A CA 1
ATOM 6767 C C . THR A 1 846 ? 4.355 -0.579 -30.234 1 96.62 846 THR A C 1
ATOM 6769 O O . THR A 1 846 ? 3.492 0.287 -30.391 1 96.62 846 THR A O 1
ATOM 6772 N N . ARG A 1 847 ? 4.645 -0.979 -29.078 1 96.69 847 ARG A N 1
ATOM 6773 C CA . ARG A 1 847 ? 4.449 -0.268 -27.812 1 96.69 847 ARG A CA 1
ATOM 6774 C C . ARG A 1 847 ? 5.766 -0.124 -27.062 1 96.69 847 ARG A C 1
ATOM 6776 O O . ARG A 1 847 ? 6.598 -1.032 -27.062 1 96.69 847 ARG A O 1
ATOM 6783 N N . HIS A 1 848 ? 6.012 0.994 -26.453 1 97.81 848 HIS A N 1
ATOM 6784 C CA . HIS A 1 848 ? 7.215 1.255 -25.688 1 97.81 848 HIS A CA 1
ATOM 6785 C C . HIS A 1 848 ? 6.984 2.363 -24.656 1 97.81 848 HIS A C 1
ATOM 6787 O O . HIS A 1 848 ? 6.012 3.115 -24.766 1 97.81 848 HIS A O 1
ATOM 6793 N N . LEU A 1 849 ? 7.781 2.443 -23.656 1 97.12 849 LEU A N 1
ATOM 6794 C CA . LEU A 1 849 ? 7.613 3.383 -22.547 1 97.12 849 LEU A CA 1
ATOM 6795 C C . LEU A 1 849 ? 7.789 4.82 -23.031 1 97.12 849 LEU A C 1
ATOM 6797 O O . LEU A 1 849 ? 7.293 5.754 -22.391 1 97.12 849 LEU A O 1
ATOM 6801 N N . ASN A 1 850 ? 8.477 5.082 -24.172 1 94.69 850 ASN A N 1
ATOM 6802 C CA . ASN A 1 850 ? 8.758 6.41 -24.719 1 94.69 850 ASN A CA 1
ATOM 6803 C C . ASN A 1 850 ? 7.504 7.062 -25.281 1 94.69 850 ASN A C 1
ATOM 6805 O O . ASN A 1 850 ? 7.527 8.227 -25.672 1 94.69 850 ASN A O 1
ATOM 6809 N N . MET A 1 851 ? 6.422 6.387 -25.281 1 91.12 851 MET A N 1
ATOM 6810 C CA . MET A 1 851 ? 5.238 6.848 -26 1 91.12 851 MET A CA 1
ATOM 6811 C C . MET A 1 851 ? 4.562 7.992 -25.25 1 91.12 851 MET A C 1
ATOM 6813 O O . MET A 1 851 ? 3.842 8.789 -25.859 1 91.12 851 MET A O 1
ATOM 6817 N N . LEU A 1 852 ? 4.641 8.062 -23.875 1 77.25 852 LEU A N 1
ATOM 6818 C CA . LEU A 1 852 ? 3.939 9.078 -23.094 1 77.25 852 LEU A CA 1
ATOM 6819 C C . LEU A 1 852 ? 4.793 10.336 -22.938 1 77.25 852 LEU A C 1
ATOM 6821 O O . LEU A 1 852 ? 4.418 11.258 -22.219 1 77.25 852 LEU A O 1
ATOM 6825 N N . HIS A 1 853 ? 5.812 10.438 -23.594 1 68 853 HIS A N 1
ATOM 6826 C CA . HIS A 1 853 ? 6.734 11.555 -23.391 1 68 853 HIS A CA 1
ATOM 6827 C C . HIS A 1 853 ? 6.738 12.484 -24.594 1 68 853 HIS A C 1
ATOM 6829 O O . HIS A 1 853 ? 6.504 12.047 -25.734 1 68 853 HIS A O 1
ATOM 6835 N N . MET B 1 1 ? 10.266 60.594 38.656 1 69.06 1 MET B N 1
ATOM 6836 C CA . MET B 1 1 ? 10.797 59.469 37.906 1 69.06 1 MET B CA 1
ATOM 6837 C C . MET B 1 1 ? 10.438 59.531 36.438 1 69.06 1 MET B C 1
ATOM 6839 O O . MET B 1 1 ? 9.359 60 36.094 1 69.06 1 MET B O 1
ATOM 6843 N N . SER B 1 2 ? 11.328 59.219 35.594 1 81.31 2 SER B N 1
ATOM 6844 C CA . SER B 1 2 ? 11.141 59.375 34.156 1 81.31 2 SER B CA 1
ATOM 6845 C C . SER B 1 2 ? 10.281 58.25 33.594 1 81.31 2 SER B C 1
ATOM 6847 O O . SER B 1 2 ? 10.336 57.125 34.062 1 81.31 2 SER B O 1
ATOM 6849 N N . ALA B 1 3 ? 9.352 58.625 32.719 1 89.88 3 ALA B N 1
ATOM 6850 C CA . ALA B 1 3 ? 8.523 57.688 32 1 89.88 3 ALA B CA 1
ATOM 6851 C C . ALA B 1 3 ? 9.375 56.688 31.219 1 89.88 3 ALA B C 1
ATOM 6853 O O . ALA B 1 3 ? 10.445 57.031 30.719 1 89.88 3 ALA B O 1
ATOM 6854 N N . ARG B 1 4 ? 8.922 55.438 31.203 1 95.06 4 ARG B N 1
ATOM 6855 C CA . ARG B 1 4 ? 9.594 54.406 30.422 1 95.06 4 ARG B CA 1
ATOM 6856 C C . ARG B 1 4 ? 9.648 54.812 28.938 1 95.06 4 ARG B C 1
ATOM 6858 O O . ARG B 1 4 ? 8.664 55.281 28.375 1 95.06 4 ARG B O 1
ATOM 6865 N N . VAL B 1 5 ? 10.789 54.688 28.344 1 95.5 5 VAL B N 1
ATOM 6866 C CA . VAL B 1 5 ? 11 54.938 26.922 1 95.5 5 VAL B CA 1
ATOM 6867 C C . VAL B 1 5 ? 11.445 53.656 26.219 1 95.5 5 VAL B C 1
ATOM 6869 O O . VAL B 1 5 ? 12.312 52.938 26.719 1 95.5 5 VAL B O 1
ATOM 6872 N N . VAL B 1 6 ? 10.766 53.312 25.203 1 96.94 6 VAL B N 1
ATOM 6873 C CA . VAL B 1 6 ? 11.133 52.156 24.391 1 96.94 6 VAL B CA 1
ATOM 6874 C C . VAL B 1 6 ? 11.672 52.625 23.031 1 96.94 6 VAL B C 1
ATOM 6876 O O . VAL B 1 6 ? 10.969 53.312 22.297 1 96.94 6 VAL B O 1
ATOM 6879 N N . ILE B 1 7 ? 12.883 52.312 22.672 1 97.19 7 ILE B N 1
ATOM 6880 C CA . ILE B 1 7 ? 13.531 52.656 21.422 1 97.19 7 ILE B CA 1
ATOM 6881 C C . ILE B 1 7 ? 13.766 51.406 20.578 1 97.19 7 ILE B C 1
ATOM 6883 O O . ILE B 1 7 ? 14.586 50.562 20.922 1 97.19 7 ILE B O 1
ATOM 6887 N N . PRO B 1 8 ? 12.984 51.25 19.5 1 97.81 8 PRO B N 1
ATOM 6888 C CA . PRO B 1 8 ? 13.227 50.094 18.625 1 97.81 8 PRO B CA 1
ATOM 6889 C C . PRO B 1 8 ? 14.633 50.125 18.016 1 97.81 8 PRO B C 1
ATOM 6891 O O . PRO B 1 8 ? 15.078 51.125 17.5 1 97.81 8 PRO B O 1
ATOM 6894 N N . ILE B 1 9 ? 15.344 49.031 18.156 1 97.94 9 ILE B N 1
ATOM 6895 C CA . ILE B 1 9 ? 16.609 48.844 17.469 1 97.94 9 ILE B CA 1
ATOM 6896 C C . ILE B 1 9 ? 16.375 48 16.188 1 97.94 9 ILE B C 1
ATOM 6898 O O . ILE B 1 9 ? 16.672 46.812 16.156 1 97.94 9 ILE B O 1
ATOM 6902 N N . ASN B 1 10 ? 15.836 48.656 15.188 1 97.44 10 ASN B N 1
ATOM 6903 C CA . ASN B 1 10 ? 15.359 47.875 14.039 1 97.44 10 ASN B CA 1
ATOM 6904 C C . ASN B 1 10 ? 15.914 48.438 12.727 1 97.44 10 ASN B C 1
ATOM 6906 O O . ASN B 1 10 ? 15.445 48.062 11.648 1 97.44 10 ASN B O 1
ATOM 6910 N N . THR B 1 11 ? 16.859 49.344 12.82 1 95.94 11 THR B N 1
ATOM 6911 C CA . THR B 1 11 ? 17.406 49.938 11.609 1 95.94 11 THR B CA 1
ATOM 6912 C C . THR B 1 11 ? 18.891 49.656 11.477 1 95.94 11 THR B C 1
ATOM 6914 O O . THR B 1 11 ? 19.562 49.312 12.461 1 95.94 11 THR B O 1
ATOM 6917 N N . ASN B 1 12 ? 19.391 49.719 10.312 1 95.12 12 ASN B N 1
ATOM 6918 C CA . ASN B 1 12 ? 20.812 49.656 9.969 1 95.12 12 ASN B CA 1
ATOM 6919 C C . ASN B 1 12 ? 21.438 48.312 10.352 1 95.12 12 ASN B C 1
ATOM 6921 O O . ASN B 1 12 ? 22.594 48.25 10.766 1 95.12 12 ASN B O 1
ATOM 6925 N N . TRP B 1 13 ? 20.656 47.281 10.352 1 98.12 13 TRP B N 1
ATOM 6926 C CA . TRP B 1 13 ? 21.172 45.969 10.609 1 98.12 13 TRP B CA 1
ATOM 6927 C C . TRP B 1 13 ? 21.922 45.406 9.383 1 98.12 13 TRP B C 1
ATOM 6929 O O . TRP B 1 13 ? 21.484 45.625 8.25 1 98.12 13 TRP B O 1
ATOM 6939 N N . HIS B 1 14 ? 23.047 44.75 9.578 1 97.69 14 HIS B N 1
ATOM 6940 C CA . HIS B 1 14 ? 23.859 44.094 8.57 1 97.69 14 HIS B CA 1
ATOM 6941 C C . HIS B 1 14 ? 24.203 42.656 8.992 1 97.69 14 HIS B C 1
ATOM 6943 O O . HIS B 1 14 ? 24.094 42.312 10.164 1 97.69 14 HIS B O 1
ATOM 6949 N N . PHE B 1 15 ? 24.547 41.812 8.031 1 97.56 15 PHE B N 1
ATOM 6950 C CA . PHE B 1 15 ? 24.906 40.438 8.359 1 97.56 15 PHE B CA 1
ATOM 6951 C C . PHE B 1 15 ? 26.078 39.969 7.516 1 97.56 15 PHE B C 1
ATOM 6953 O O . PHE B 1 15 ? 26.391 40.594 6.488 1 97.56 15 PHE B O 1
ATOM 6960 N N . LYS B 1 16 ? 26.766 39 7.93 1 96.56 16 LYS B N 1
ATOM 6961 C CA . LYS B 1 16 ? 27.812 38.312 7.168 1 96.56 16 LYS B CA 1
ATOM 6962 C C . LYS B 1 16 ? 28.047 36.906 7.703 1 96.56 16 LYS B C 1
ATOM 6964 O O . LYS B 1 16 ? 27.562 36.562 8.781 1 96.56 16 LYS B O 1
ATOM 6969 N N . GLN B 1 17 ? 28.672 36.094 6.906 1 95.5 17 GLN B N 1
ATOM 6970 C CA . GLN B 1 17 ? 29.156 34.812 7.371 1 95.5 17 GLN B CA 1
ATOM 6971 C C . GLN B 1 17 ? 30.359 34.969 8.297 1 95.5 17 GLN B C 1
ATOM 6973 O O . GLN B 1 17 ? 31.266 35.75 8 1 95.5 17 GLN B O 1
ATOM 6978 N N . ALA B 1 18 ? 30.281 34.219 9.391 1 94 18 ALA B N 1
ATOM 6979 C CA . ALA B 1 18 ? 31.422 34.312 10.312 1 94 18 ALA B CA 1
ATOM 6980 C C . ALA B 1 18 ? 32.688 33.75 9.672 1 94 18 ALA B C 1
ATOM 6982 O O . ALA B 1 18 ? 32.594 32.781 8.914 1 94 18 ALA B O 1
ATOM 6983 N N . GLY B 1 19 ? 33.875 34.219 10.047 1 82.31 19 GLY B N 1
ATOM 6984 C CA . GLY B 1 19 ? 35.188 33.688 9.656 1 82.31 19 GLY B CA 1
ATOM 6985 C C . GLY B 1 19 ? 35.625 34.156 8.281 1 82.31 19 GLY B C 1
ATOM 6986 O O . GLY B 1 19 ? 36.781 33.938 7.895 1 82.31 19 GLY B O 1
ATOM 6987 N N . LYS B 1 20 ? 34.656 34.531 7.473 1 78.81 20 LYS B N 1
ATOM 6988 C CA . LYS B 1 20 ? 35.062 35.031 6.16 1 78.81 20 LYS B CA 1
ATOM 6989 C C . LYS B 1 20 ? 35.5 36.5 6.242 1 78.81 20 LYS B C 1
ATOM 6991 O O . LYS B 1 20 ? 34.656 37.406 6.285 1 78.81 20 LYS B O 1
ATOM 6996 N N . ASP B 1 21 ? 36.719 36.812 6.562 1 67.69 21 ASP B N 1
ATOM 6997 C CA . ASP B 1 21 ? 37.281 38.125 6.82 1 67.69 21 ASP B CA 1
ATOM 6998 C C . ASP B 1 21 ? 36.969 39.062 5.656 1 67.69 21 ASP B C 1
ATOM 7000 O O . ASP B 1 21 ? 36.719 40.25 5.863 1 67.69 21 ASP B O 1
ATOM 7004 N N . ASP B 1 22 ? 37.062 38.562 4.496 1 65.56 22 ASP B N 1
ATOM 7005 C CA . ASP B 1 22 ? 36.969 39.438 3.35 1 65.56 22 ASP B CA 1
ATOM 7006 C C . ASP B 1 22 ? 35.531 39.75 2.99 1 65.56 22 ASP B C 1
ATOM 7008 O O . ASP B 1 22 ? 35.25 40.531 2.098 1 65.56 22 ASP B O 1
ATOM 7012 N N . SER B 1 23 ? 34.688 39.156 3.818 1 71.12 23 SER B N 1
ATOM 7013 C CA . SER B 1 23 ? 33.312 39.375 3.396 1 71.12 23 SER B CA 1
ATOM 7014 C C . SER B 1 23 ? 32.75 40.656 4.02 1 71.12 23 SER B C 1
ATOM 7016 O O . SER B 1 23 ? 32.938 40.906 5.211 1 71.12 23 SER B O 1
ATOM 7018 N N . ALA B 1 24 ? 32.281 41.531 3.244 1 85.19 24 ALA B N 1
ATOM 7019 C CA . ALA B 1 24 ? 31.641 42.75 3.693 1 85.19 24 ALA B CA 1
ATOM 7020 C C . ALA B 1 24 ? 30.266 42.469 4.301 1 85.19 24 ALA B C 1
ATOM 7022 O O . ALA B 1 24 ? 29.594 41.5 3.91 1 85.19 24 ALA B O 1
ATOM 7023 N N . TYR B 1 25 ? 30 43.125 5.418 1 94.56 25 TYR B N 1
ATOM 7024 C CA . TYR B 1 25 ? 28.656 43.125 5.957 1 94.56 25 TYR B CA 1
ATOM 7025 C C . TYR B 1 25 ? 27.641 43.594 4.914 1 94.56 25 TYR B C 1
ATOM 7027 O O . TYR B 1 25 ? 27.891 44.594 4.219 1 94.56 25 TYR B O 1
ATOM 7035 N N . LEU B 1 26 ? 26.594 42.875 4.762 1 96.56 26 LEU B N 1
ATOM 7036 C CA . LEU B 1 26 ? 25.5 43.25 3.855 1 96.56 26 LEU B CA 1
ATOM 7037 C C . LEU B 1 26 ? 24.266 43.688 4.633 1 96.56 26 LEU B C 1
ATOM 7039 O O . LEU B 1 26 ? 23.953 43.125 5.684 1 96.56 26 LEU B O 1
ATOM 7043 N N . PRO B 1 27 ? 23.547 44.719 4.137 1 96.75 27 PRO B N 1
ATOM 7044 C CA . PRO B 1 27 ? 22.344 45.156 4.836 1 96.75 27 PRO B CA 1
ATOM 7045 C C . PRO B 1 27 ? 21.266 44.062 4.879 1 96.75 27 PRO B C 1
ATOM 7047 O O . PRO B 1 27 ? 21.125 43.312 3.926 1 96.75 27 PRO B O 1
ATOM 7050 N N . VAL B 1 28 ? 20.609 44 5.961 1 95.88 28 VAL B N 1
ATOM 7051 C CA . VAL B 1 28 ? 19.484 43.094 6.066 1 95.88 28 VAL B CA 1
ATOM 7052 C C . VAL B 1 28 ? 18.312 43.594 5.219 1 95.88 28 VAL B C 1
ATOM 7054 O O . VAL B 1 28 ? 18.188 44.781 4.984 1 95.88 28 VAL B O 1
ATOM 7057 N N . ALA B 1 29 ? 17.484 42.656 4.672 1 85 29 ALA B N 1
ATOM 7058 C CA . ALA B 1 29 ? 16.328 42.969 3.834 1 85 29 ALA B CA 1
ATOM 7059 C C . ALA B 1 29 ? 15.211 43.625 4.656 1 85 29 ALA B C 1
ATOM 7061 O O . ALA B 1 29 ? 14.539 44.531 4.191 1 85 29 ALA B O 1
ATOM 7062 N N . GLN B 1 30 ? 14.938 43.062 5.77 1 92.81 30 GLN B N 1
ATOM 7063 C CA . GLN B 1 30 ? 13.898 43.5 6.711 1 92.81 30 GLN B CA 1
ATOM 7064 C C . GLN B 1 30 ? 14.281 43.125 8.141 1 92.81 30 GLN B C 1
ATOM 7066 O O . GLN B 1 30 ? 15.18 42.312 8.359 1 92.81 30 GLN B O 1
ATOM 7071 N N . PHE B 1 31 ? 13.695 43.812 9.094 1 96 31 PHE B N 1
ATOM 7072 C CA . PHE B 1 31 ? 13.852 43.438 10.492 1 96 31 PHE B CA 1
ATOM 7073 C C . PHE B 1 31 ? 12.5 43.406 11.195 1 96 31 PHE B C 1
ATOM 7075 O O . PHE B 1 31 ? 11.688 44.312 11.039 1 96 31 PHE B O 1
ATOM 7082 N N . PRO B 1 32 ? 12.234 42.438 12.062 1 96.94 32 PRO B N 1
ATOM 7083 C CA . PRO B 1 32 ? 13.023 41.219 12.312 1 96.94 32 PRO B CA 1
ATOM 7084 C C . PRO B 1 32 ? 13.312 40.438 11.031 1 96.94 32 PRO B C 1
ATOM 7086 O O . PRO B 1 32 ? 12.719 40.719 9.984 1 96.94 32 PRO B O 1
ATOM 7089 N N . THR B 1 33 ? 14.273 39.531 11.117 1 97.5 33 THR B N 1
ATOM 7090 C CA . THR B 1 33 ? 14.703 38.844 9.906 1 97.5 33 THR B CA 1
ATOM 7091 C C . THR B 1 33 ? 15.219 37.438 10.219 1 97.5 33 THR B C 1
ATOM 7093 O O . THR B 1 33 ? 15.211 37.031 11.383 1 97.5 33 THR B O 1
ATOM 7096 N N . GLN B 1 34 ? 15.523 36.656 9.195 1 97.94 34 GLN B N 1
ATOM 7097 C CA . GLN B 1 34 ? 16.172 35.344 9.18 1 97.94 34 GLN B CA 1
ATOM 7098 C C . GLN B 1 34 ? 17.203 35.25 8.062 1 97.94 34 GLN B C 1
ATOM 7100 O O . GLN B 1 34 ? 17.047 35.875 7.008 1 97.94 34 GLN B O 1
ATOM 7105 N N . ILE B 1 35 ? 18.156 34.531 8.289 1 98.12 35 ILE B N 1
ATOM 7106 C CA . ILE B 1 35 ? 19.344 34.531 7.434 1 98.12 35 ILE B CA 1
ATOM 7107 C C . ILE B 1 35 ? 18.953 34.156 6 1 98.12 35 ILE B C 1
ATOM 7109 O O . ILE B 1 35 ? 19.469 34.75 5.047 1 98.12 35 ILE B O 1
ATOM 7113 N N . HIS B 1 36 ? 18.016 33.219 5.742 1 97.88 36 HIS B N 1
ATOM 7114 C CA . HIS B 1 36 ? 17.625 32.844 4.395 1 97.88 36 HIS B CA 1
ATOM 7115 C C . HIS B 1 36 ? 16.984 34.031 3.652 1 97.88 36 HIS B C 1
ATOM 7117 O O . HIS B 1 36 ? 17.188 34.188 2.443 1 97.88 36 HIS B O 1
ATOM 7123 N N . LEU B 1 37 ? 16.188 34.812 4.355 1 97.62 37 LEU B N 1
ATOM 7124 C CA . LEU B 1 37 ? 15.555 35.969 3.742 1 97.62 37 LEU B CA 1
ATOM 7125 C C . LEU B 1 37 ? 16.594 37 3.314 1 97.62 37 LEU B C 1
ATOM 7127 O O . LEU B 1 37 ? 16.484 37.594 2.244 1 97.62 37 LEU B O 1
ATOM 7131 N N . ASP B 1 38 ? 17.594 37.188 4.145 1 97.75 38 ASP B N 1
ATOM 7132 C CA . ASP B 1 38 ? 18.672 38.125 3.838 1 97.75 38 ASP B CA 1
ATOM 7133 C C . ASP B 1 38 ? 19.484 37.656 2.625 1 97.75 38 ASP B C 1
ATOM 7135 O O . ASP B 1 38 ? 19.781 38.469 1.738 1 97.75 38 ASP B O 1
ATOM 7139 N N . LEU B 1 39 ? 19.812 36.375 2.689 1 97.75 39 LEU B N 1
ATOM 7140 C CA . LEU B 1 39 ? 20.547 35.812 1.564 1 97.75 39 LEU B CA 1
ATOM 7141 C C . LEU B 1 39 ? 19.75 35.906 0.276 1 97.75 39 LEU B C 1
ATOM 7143 O O . LEU B 1 39 ? 20.297 36.219 -0.784 1 97.75 39 LEU B O 1
ATOM 7147 N N . LEU B 1 40 ? 18.469 35.625 0.315 1 97.25 40 LEU B N 1
ATOM 7148 C CA . LEU B 1 40 ? 17.578 35.688 -0.839 1 97.25 40 LEU B CA 1
ATOM 7149 C C . LEU B 1 40 ? 17.531 37.125 -1.383 1 97.25 40 LEU B C 1
ATOM 7151 O O . LEU B 1 40 ? 17.578 37.312 -2.598 1 97.25 40 LEU B O 1
ATOM 7155 N N . HIS B 1 41 ? 17.422 38.062 -0.5 1 96.81 41 HIS B N 1
ATOM 7156 C CA . HIS B 1 41 ? 17.359 39.5 -0.875 1 96.81 41 HIS B CA 1
ATOM 7157 C C . HIS B 1 41 ? 18.578 39.906 -1.69 1 96.81 41 HIS B C 1
ATOM 7159 O O . HIS B 1 41 ? 18.453 40.688 -2.635 1 96.81 41 HIS B O 1
ATOM 7165 N N . HIS B 1 42 ? 19.734 39.406 -1.346 1 96.62 42 HIS B N 1
ATOM 7166 C CA . HIS B 1 42 ? 20.984 39.75 -2.014 1 96.62 42 HIS B CA 1
ATOM 7167 C C . HIS B 1 42 ? 21.312 38.781 -3.127 1 96.62 42 HIS B C 1
ATOM 7169 O O . HIS B 1 42 ? 22.422 38.781 -3.68 1 96.62 42 HIS B O 1
ATOM 7175 N N . LYS B 1 43 ? 20.438 37.812 -3.449 1 97.19 43 LYS B N 1
ATOM 7176 C CA . LYS B 1 43 ? 20.578 36.844 -4.52 1 97.19 43 LYS B CA 1
ATOM 7177 C C . LYS B 1 43 ? 21.797 35.938 -4.312 1 97.19 43 LYS B C 1
ATOM 7179 O O . LYS B 1 43 ? 22.484 35.594 -5.273 1 97.19 43 LYS B O 1
ATOM 7184 N N . LEU B 1 44 ? 22.109 35.781 -3.057 1 96.56 44 LEU B N 1
ATOM 7185 C CA . LEU B 1 44 ? 23.219 34.875 -2.725 1 96.56 44 LEU B CA 1
ATOM 7186 C C . LEU B 1 44 ? 22.766 33.438 -2.684 1 96.56 44 LEU B C 1
ATOM 7188 O O . LEU B 1 44 ? 23.594 32.531 -2.672 1 96.56 44 LEU B O 1
ATOM 7192 N N . ILE B 1 45 ? 21.5 33.156 -2.648 1 97.56 45 ILE B N 1
ATOM 7193 C CA . ILE B 1 45 ? 20.891 31.844 -2.818 1 97.56 45 ILE B CA 1
ATOM 7194 C C . ILE B 1 45 ? 19.703 31.938 -3.779 1 97.56 45 ILE B C 1
ATOM 7196 O O . ILE B 1 45 ? 19.125 33.031 -3.938 1 97.56 45 ILE B O 1
ATOM 7200 N N . PRO B 1 46 ? 19.359 30.859 -4.5 1 97.44 46 PRO B N 1
ATOM 7201 C CA . PRO B 1 46 ? 18.109 30.859 -5.27 1 97.44 46 PRO B CA 1
ATOM 7202 C C . PRO B 1 46 ? 16.875 30.797 -4.379 1 97.44 46 PRO B C 1
ATOM 7204 O O . PRO B 1 46 ? 16.984 30.531 -3.178 1 97.44 46 PRO B O 1
ATOM 7207 N N . ASP B 1 47 ? 15.703 31.156 -4.949 1 97.56 47 ASP B N 1
ATOM 7208 C CA . ASP B 1 47 ? 14.461 30.922 -4.211 1 97.56 47 ASP B CA 1
ATOM 7209 C C . ASP B 1 47 ? 14.328 29.453 -3.811 1 97.56 47 ASP B C 1
ATOM 7211 O O . ASP B 1 47 ? 14.156 28.594 -4.668 1 97.56 47 ASP B O 1
ATOM 7215 N N . PRO B 1 48 ? 14.398 29.219 -2.543 1 97.5 48 PRO B N 1
ATOM 7216 C CA . PRO B 1 48 ? 14.43 27.828 -2.104 1 97.5 48 PRO B CA 1
ATOM 7217 C C . PRO B 1 48 ? 13.125 27.078 -2.396 1 97.5 48 PRO B C 1
ATOM 7219 O O . PRO B 1 48 ? 13.078 25.859 -2.291 1 97.5 48 PRO B O 1
ATOM 7222 N N . TYR B 1 49 ? 12.047 27.781 -2.76 1 98 49 TYR B N 1
ATOM 7223 C CA . TYR B 1 49 ? 10.742 27.172 -2.965 1 98 49 TYR B CA 1
ATOM 7224 C C . TYR B 1 49 ? 10.609 26.641 -4.387 1 98 49 TYR B C 1
ATOM 7226 O O . TYR B 1 49 ? 9.68 25.875 -4.688 1 98 49 TYR B O 1
ATOM 7234 N N . VAL B 1 50 ? 11.555 26.969 -5.305 1 97.94 50 VAL B N 1
ATOM 7235 C CA . VAL B 1 50 ? 11.422 26.656 -6.727 1 97.94 50 VAL B CA 1
ATOM 7236 C C . VAL B 1 50 ? 12.234 25.406 -7.066 1 97.94 50 VAL B C 1
ATOM 7238 O O . VAL B 1 50 ? 13.406 25.312 -6.691 1 97.94 50 VAL B O 1
ATOM 7241 N N . GLY B 1 51 ? 11.594 24.531 -7.805 1 97.88 51 GLY B N 1
ATOM 7242 C CA . GLY B 1 51 ? 12.289 23.328 -8.219 1 97.88 51 GLY B CA 1
ATOM 7243 C C . GLY B 1 51 ? 12.828 22.516 -7.055 1 97.88 51 GLY B C 1
ATOM 7244 O O . GLY B 1 51 ? 12.102 22.219 -6.109 1 97.88 51 GLY B O 1
ATOM 7245 N N . LYS B 1 52 ? 14.117 22.219 -7.094 1 96.88 52 LYS B N 1
ATOM 7246 C CA . LYS B 1 52 ? 14.781 21.469 -6.031 1 96.88 52 LYS B CA 1
ATOM 7247 C C . LYS B 1 52 ? 15.867 22.297 -5.363 1 96.88 52 LYS B C 1
ATOM 7249 O O . LYS B 1 52 ? 16.875 21.766 -4.895 1 96.88 52 LYS B O 1
ATOM 7254 N N . ASN B 1 53 ? 15.586 23.562 -5.371 1 97.81 53 ASN B N 1
ATOM 7255 C CA . ASN B 1 53 ? 16.562 24.531 -4.859 1 97.81 53 ASN B CA 1
ATOM 7256 C C . ASN B 1 53 ? 16.844 24.312 -3.375 1 97.81 53 ASN B C 1
ATOM 7258 O O . ASN B 1 53 ? 17.859 24.766 -2.855 1 97.81 53 ASN B O 1
ATOM 7262 N N . GLU B 1 54 ? 15.906 23.688 -2.676 1 97.81 54 GLU B N 1
ATOM 7263 C CA . GLU B 1 54 ? 16.141 23.328 -1.28 1 97.81 54 GLU B CA 1
ATOM 7264 C C . GLU B 1 54 ? 17.5 22.641 -1.099 1 97.81 54 GLU B C 1
ATOM 7266 O O . GLU B 1 54 ? 18.203 22.922 -0.133 1 97.81 54 GLU B O 1
ATOM 7271 N N . ASN B 1 55 ? 17.828 21.797 -2.045 1 95.62 55 ASN B N 1
ATOM 7272 C CA . ASN B 1 55 ? 19.078 21.047 -1.966 1 95.62 55 ASN B CA 1
ATOM 7273 C C . ASN B 1 55 ? 20.297 21.984 -1.978 1 95.62 55 ASN B C 1
ATOM 7275 O O . ASN B 1 55 ? 21.297 21.703 -1.322 1 95.62 55 ASN B O 1
ATOM 7279 N N . GLY B 1 56 ? 20.219 23.094 -2.668 1 95.56 56 GLY B N 1
ATOM 7280 C CA . GLY B 1 56 ? 21.344 23.984 -2.877 1 95.56 56 GLY B CA 1
ATOM 7281 C C . GLY B 1 56 ? 21.547 24.969 -1.747 1 95.56 56 GLY B C 1
ATOM 7282 O O . GLY B 1 56 ? 22.531 25.703 -1.716 1 95.56 56 GLY B O 1
ATOM 7283 N N . VAL B 1 57 ? 20.656 24.953 -0.782 1 97.75 57 VAL B N 1
ATOM 7284 C CA . VAL B 1 57 ? 20.75 25.984 0.249 1 97.75 57 VAL B CA 1
ATOM 7285 C C . VAL B 1 57 ? 20.984 25.328 1.609 1 97.75 57 VAL B C 1
ATOM 7287 O O . VAL B 1 57 ? 20.953 26 2.643 1 97.75 57 VAL B O 1
ATOM 7290 N N . GLN B 1 58 ? 21.312 24.031 1.672 1 96.94 58 GLN B N 1
ATOM 7291 C CA . GLN B 1 58 ? 21.484 23.312 2.928 1 96.94 58 GLN B CA 1
ATOM 7292 C C . GLN B 1 58 ? 22.703 23.812 3.689 1 96.94 58 GLN B C 1
ATOM 7294 O O . GLN B 1 58 ? 22.75 23.766 4.922 1 96.94 58 GLN B O 1
ATOM 7299 N N . TRP B 1 59 ? 23.656 24.406 3 1 96.62 59 TRP B N 1
ATOM 7300 C CA . TRP B 1 59 ? 24.891 24.906 3.607 1 96.62 59 TRP B CA 1
ATOM 7301 C C . TRP B 1 59 ? 24.594 26.031 4.598 1 96.62 59 TRP B C 1
ATOM 7303 O O . TRP B 1 59 ? 25.359 26.234 5.547 1 96.62 59 TRP B O 1
ATOM 7313 N N . VAL B 1 60 ? 23.516 26.703 4.406 1 97.94 60 VAL B N 1
ATOM 7314 C CA . VAL B 1 60 ? 23.141 27.844 5.246 1 97.94 60 VAL B CA 1
ATOM 7315 C C . VAL B 1 60 ? 23 27.375 6.695 1 97.94 60 VAL B C 1
ATOM 7317 O O . VAL B 1 60 ? 23.406 28.094 7.621 1 97.94 60 VAL B O 1
ATOM 7320 N N . GLY B 1 61 ? 22.438 26.188 6.945 1 97.38 61 GLY B N 1
ATOM 7321 C CA . GLY B 1 61 ? 22.156 25.672 8.273 1 97.38 61 GLY B CA 1
ATOM 7322 C C . GLY B 1 61 ? 23.391 25.141 8.977 1 97.38 61 GLY B C 1
ATOM 7323 O O . GLY B 1 61 ? 23.359 24.875 10.18 1 97.38 61 GLY B O 1
ATOM 7324 N N . GLU B 1 62 ? 24.5 25.062 8.281 1 97 62 GLU B N 1
ATOM 7325 C CA . GLU B 1 62 ? 25.734 24.562 8.859 1 97 62 GLU B CA 1
ATOM 7326 C C . GLU B 1 62 ? 26.781 25.688 8.977 1 97 62 GLU B C 1
ATOM 7328 O O . GLU B 1 62 ? 27.969 25.422 9.148 1 97 62 GLU B O 1
ATOM 7333 N N . THR B 1 63 ? 26.297 26.875 8.906 1 96.38 63 THR B N 1
ATOM 7334 C CA . THR B 1 63 ? 27.172 28.047 8.891 1 96.38 63 THR B CA 1
ATOM 7335 C C . THR B 1 63 ? 26.891 28.953 10.086 1 96.38 63 THR B C 1
ATOM 7337 O O . THR B 1 63 ? 25.734 29.094 10.5 1 96.38 63 THR B O 1
ATOM 7340 N N . VAL B 1 64 ? 27.953 29.562 10.688 1 97.75 64 VAL B N 1
ATOM 7341 C CA . VAL B 1 64 ? 27.812 30.562 11.742 1 97.75 64 VAL B CA 1
ATOM 7342 C C . VAL B 1 64 ? 27.594 31.938 11.109 1 97.75 64 VAL B C 1
ATOM 7344 O O . VAL B 1 64 ? 28.297 32.312 10.172 1 97.75 64 VAL B O 1
ATOM 7347 N N . TRP B 1 65 ? 26.656 32.656 11.586 1 98 65 TRP B N 1
ATOM 7348 C CA . TRP B 1 65 ? 26.266 33.938 11.008 1 98 65 TRP B CA 1
ATOM 7349 C C . TRP B 1 65 ? 26.391 35.062 12.031 1 98 65 TRP B C 1
ATOM 7351 O O . TRP B 1 65 ? 26.141 34.844 13.219 1 98 65 TRP B O 1
ATOM 7361 N N . VAL B 1 66 ? 26.75 36.25 11.547 1 97.75 66 VAL B N 1
ATOM 7362 C CA . VAL B 1 66 ? 26.906 37.406 12.414 1 97.75 66 VAL B CA 1
ATOM 7363 C C . VAL B 1 66 ? 26 38.531 11.945 1 97.75 66 VAL B C 1
ATOM 7365 O O . VAL B 1 66 ? 25.938 38.844 10.75 1 97.75 66 VAL B O 1
ATOM 7368 N N . TYR B 1 67 ? 25.25 39.094 12.82 1 98.12 67 TYR B N 1
ATOM 7369 C CA . TYR B 1 67 ? 24.469 40.312 12.602 1 98.12 67 TYR B CA 1
ATOM 7370 C C . TYR B 1 67 ? 25.031 41.469 13.414 1 98.12 67 TYR B C 1
ATOM 7372 O O . TYR B 1 67 ? 25.531 41.281 14.531 1 98.12 67 TYR B O 1
ATOM 7380 N N . LYS B 1 68 ? 24.906 42.656 12.906 1 97.19 68 LYS B N 1
ATOM 7381 C CA . LYS B 1 68 ? 25.406 43.844 13.633 1 97.19 68 LYS B CA 1
ATOM 7382 C C . LYS B 1 68 ? 24.562 45.062 13.32 1 97.19 68 LYS B C 1
ATOM 7384 O O . LYS B 1 68 ? 23.969 45.156 12.25 1 97.19 68 LYS B O 1
ATOM 7389 N N . THR B 1 69 ? 24.422 45.906 14.203 1 98.06 69 THR B N 1
ATOM 7390 C CA . THR B 1 69 ? 23.812 47.219 14.016 1 98.06 69 THR B CA 1
ATOM 7391 C C . THR B 1 69 ? 24.453 48.25 14.945 1 98.06 69 THR B C 1
ATOM 7393 O O . THR B 1 69 ? 25.312 47.906 15.766 1 98.06 69 THR B O 1
ATOM 7396 N N . THR B 1 70 ? 24.188 49.531 14.695 1 96.94 70 THR B N 1
ATOM 7397 C CA . THR B 1 70 ? 24.578 50.625 15.562 1 96.94 70 THR B CA 1
ATOM 7398 C C . THR B 1 70 ? 23.359 51.469 15.93 1 96.94 70 THR B C 1
ATOM 7400 O O . THR B 1 70 ? 22.375 51.531 15.195 1 96.94 70 THR B O 1
ATOM 7403 N N . PHE B 1 71 ? 23.422 52.062 17.078 1 96.81 71 PHE B N 1
ATOM 7404 C CA . PHE B 1 71 ? 22.359 52.969 17.5 1 96.81 71 PHE B CA 1
ATOM 7405 C C . PHE B 1 71 ? 22.922 54.094 18.391 1 96.81 71 PHE B C 1
ATOM 7407 O O . PHE B 1 71 ? 23.984 53.906 19 1 96.81 71 PHE B O 1
ATOM 7414 N N . SER B 1 72 ? 22.234 55.188 18.453 1 95 72 SER B N 1
ATOM 7415 C CA . SER B 1 72 ? 22.672 56.344 19.234 1 95 72 SER B CA 1
ATOM 7416 C C . SER B 1 72 ? 22.484 56.125 20.719 1 95 72 SER B C 1
ATOM 7418 O O . SER B 1 72 ? 21.547 55.438 21.141 1 95 72 SER B O 1
ATOM 7420 N N . THR B 1 73 ? 23.391 56.688 21.438 1 93.25 73 THR B N 1
ATOM 7421 C CA . THR B 1 73 ? 23.234 56.656 22.891 1 93.25 73 THR B CA 1
ATOM 7422 C C . THR B 1 73 ? 22.031 57.5 23.328 1 93.25 73 THR B C 1
ATOM 7424 O O . THR B 1 73 ? 21.922 58.656 22.969 1 93.25 73 THR B O 1
ATOM 7427 N N . PRO B 1 74 ? 21.188 56.844 24.031 1 91.38 74 PRO B N 1
ATOM 7428 C CA . PRO B 1 74 ? 20.031 57.625 24.5 1 91.38 74 PRO B CA 1
ATOM 7429 C C . PRO B 1 74 ? 20.391 58.562 25.672 1 91.38 74 PRO B C 1
ATOM 7431 O O . PRO B 1 74 ? 21.422 58.375 26.312 1 91.38 74 PRO B O 1
ATOM 7434 N N . GLU B 1 75 ? 19.562 59.531 25.859 1 87.69 75 GLU B N 1
ATOM 7435 C CA . GLU B 1 75 ? 19.672 60.312 27.094 1 87.69 75 GLU B CA 1
ATOM 7436 C C . GLU B 1 75 ? 19.109 59.531 28.281 1 87.69 75 GLU B C 1
ATOM 7438 O O . GLU B 1 75 ? 17.953 59.125 28.281 1 87.69 75 GLU B O 1
ATOM 7443 N N . ILE B 1 76 ? 20.078 59.25 29.156 1 86.38 76 ILE B N 1
ATOM 7444 C CA . ILE B 1 76 ? 19.641 58.5 30.344 1 86.38 76 ILE B CA 1
ATOM 7445 C C . ILE B 1 76 ? 19.484 59.5 31.516 1 86.38 76 ILE B C 1
ATOM 7447 O O . ILE B 1 76 ? 20.453 60.125 31.938 1 86.38 76 ILE B O 1
ATOM 7451 N N . GLY B 1 77 ? 18.328 59.812 31.922 1 77.88 77 GLY B N 1
ATOM 7452 C CA . GLY B 1 77 ? 18.062 60.75 33 1 77.88 77 GLY B CA 1
ATOM 7453 C C . GLY B 1 77 ? 18.031 60.094 34.375 1 77.88 77 GLY B C 1
ATOM 7454 O O . GLY B 1 77 ? 17.453 59.031 34.531 1 77.88 77 GLY B O 1
ATOM 7455 N N . GLY B 1 78 ? 18.656 60.781 35.312 1 78.56 78 GLY B N 1
ATOM 7456 C CA . GLY B 1 78 ? 18.453 60.438 36.688 1 78.56 78 GLY B CA 1
ATOM 7457 C C . GLY B 1 78 ? 18.969 59.031 37.031 1 78.56 78 GLY B C 1
ATOM 7458 O O . GLY B 1 78 ? 20.109 58.719 36.75 1 78.56 78 GLY B O 1
ATOM 7459 N N . ARG B 1 79 ? 18.031 58.25 37.594 1 86.81 79 ARG B N 1
ATOM 7460 C CA . ARG B 1 79 ? 18.328 56.906 38.094 1 86.81 79 ARG B CA 1
ATOM 7461 C C . ARG B 1 79 ? 17.781 55.844 37.156 1 86.81 79 ARG B C 1
ATOM 7463 O O . ARG B 1 79 ? 17.688 54.688 37.531 1 86.81 79 ARG B O 1
ATOM 7470 N N . ALA B 1 80 ? 17.578 56.25 35.969 1 91.44 80 ALA B N 1
ATOM 7471 C CA . ALA B 1 80 ? 17.016 55.281 35 1 91.44 80 ALA B CA 1
ATOM 7472 C C . ALA B 1 80 ? 18.062 54.281 34.562 1 91.44 80 ALA B C 1
ATOM 7474 O O . ALA B 1 80 ? 19.25 54.562 34.531 1 91.44 80 ALA B O 1
ATOM 7475 N N . LYS B 1 81 ? 17.656 53.031 34.344 1 94.56 81 LYS B N 1
ATOM 7476 C CA . LYS B 1 81 ? 18.516 52.031 33.75 1 94.56 81 LYS B CA 1
ATOM 7477 C C . LYS B 1 81 ? 18.188 51.844 32.25 1 94.56 81 LYS B C 1
ATOM 7479 O O . LYS B 1 81 ? 17.094 52.219 31.812 1 94.56 81 LYS B O 1
ATOM 7484 N N . ALA B 1 82 ? 19.125 51.375 31.516 1 96.69 82 ALA B N 1
ATOM 7485 C CA . ALA B 1 82 ? 18.984 51 30.109 1 96.69 82 ALA B CA 1
ATOM 7486 C C . ALA B 1 82 ? 19.062 49.5 29.922 1 96.69 82 ALA B C 1
ATOM 7488 O O . ALA B 1 82 ? 20.031 48.875 30.344 1 96.69 82 ALA B O 1
ATOM 7489 N N . VAL B 1 83 ? 17.984 48.938 29.375 1 97.94 83 VAL B N 1
ATOM 7490 C CA . VAL B 1 83 ? 17.906 47.469 29.188 1 97.94 83 VAL B CA 1
ATOM 7491 C C . VAL B 1 83 ? 17.672 47.156 27.719 1 97.94 83 VAL B C 1
ATOM 7493 O O . VAL B 1 83 ? 16.75 47.688 27.094 1 97.94 83 VAL B O 1
ATOM 7496 N N . LEU B 1 84 ? 18.516 46.312 27.109 1 98.44 84 LEU B N 1
ATOM 7497 C CA . LEU B 1 84 ? 18.234 45.75 25.797 1 98.44 84 LEU B CA 1
ATOM 7498 C C . LEU B 1 84 ? 17.328 44.531 25.922 1 98.44 84 LEU B C 1
ATOM 7500 O O . LEU B 1 84 ? 17.672 43.531 26.578 1 98.44 84 LEU B O 1
ATOM 7504 N N . ALA B 1 85 ? 16.172 44.656 25.312 1 98.38 85 ALA B N 1
ATOM 7505 C CA . ALA B 1 85 ? 15.203 43.562 25.297 1 98.38 85 ALA B CA 1
ATOM 7506 C C . ALA B 1 85 ? 15.172 42.844 23.953 1 98.38 85 ALA B C 1
ATOM 7508 O O . ALA B 1 85 ? 15 43.5 22.906 1 98.38 85 ALA B O 1
ATOM 7509 N N . PHE B 1 86 ? 15.438 41.5 23.922 1 98.56 86 PHE B N 1
ATOM 7510 C CA . PHE B 1 86 ? 15.359 40.656 22.75 1 98.56 86 PHE B CA 1
ATOM 7511 C C . PHE B 1 86 ? 14.141 39.75 22.812 1 98.56 86 PHE B C 1
ATOM 7513 O O . PHE B 1 86 ? 14.117 38.781 23.594 1 98.56 86 PHE B O 1
ATOM 7520 N N . ASP B 1 87 ? 13.211 39.938 21.906 1 97.56 87 ASP B N 1
ATOM 7521 C CA . ASP B 1 87 ? 11.984 39.156 21.969 1 97.56 87 ASP B CA 1
ATOM 7522 C C . ASP B 1 87 ? 12.211 37.75 21.422 1 97.56 87 ASP B C 1
ATOM 7524 O O . ASP B 1 87 ? 11.43 36.844 21.703 1 97.56 87 ASP B O 1
ATOM 7528 N N . GLY B 1 88 ? 13.227 37.562 20.578 1 97.75 88 GLY B N 1
ATOM 7529 C CA . GLY B 1 88 ? 13.516 36.25 20.047 1 97.75 88 GLY B CA 1
ATOM 7530 C C . GLY B 1 88 ? 14.836 36.188 19.312 1 97.75 88 GLY B C 1
ATOM 7531 O O . GLY B 1 88 ? 15.031 36.875 18.312 1 97.75 88 GLY B O 1
ATOM 7532 N N . LEU B 1 89 ? 15.789 35.406 19.703 1 98.56 89 LEU B N 1
ATOM 7533 C CA . LEU B 1 89 ? 17.047 35.062 19.031 1 98.56 89 LEU B CA 1
ATOM 7534 C C . LEU B 1 89 ? 17.125 33.594 18.719 1 98.56 89 LEU B C 1
ATOM 7536 O O . LEU B 1 89 ? 17.047 32.75 19.609 1 98.56 89 LEU B O 1
ATOM 7540 N N . ASP B 1 90 ? 17.219 33.188 17.484 1 98.25 90 ASP B N 1
ATOM 7541 C CA . ASP B 1 90 ? 17.156 31.828 17.031 1 98.25 90 ASP B CA 1
ATOM 7542 C C . ASP B 1 90 ? 18.547 31.312 16.656 1 98.25 90 ASP B C 1
ATOM 7544 O O . ASP B 1 90 ? 19.047 31.578 15.555 1 98.25 90 ASP B O 1
ATOM 7548 N N . THR B 1 91 ? 19.188 30.578 17.328 1 97 91 THR B N 1
ATOM 7549 C CA . THR B 1 91 ? 18.891 30.078 18.672 1 97 91 THR B CA 1
ATOM 7550 C C . THR B 1 91 ? 20.047 30.328 19.625 1 97 91 THR B C 1
ATOM 7552 O O . THR B 1 91 ? 19.906 31.047 20.609 1 97 91 THR B O 1
ATOM 7555 N N . PHE B 1 92 ? 21.109 29.625 19.234 1 98.25 92 PHE B N 1
ATOM 7556 C CA . PHE B 1 92 ? 22.344 29.812 20 1 98.25 92 PHE B CA 1
ATOM 7557 C C . PHE B 1 92 ? 23.047 31.109 19.578 1 98.25 92 PHE B C 1
ATOM 7559 O O . PHE B 1 92 ? 23.719 31.141 18.547 1 98.25 92 PHE B O 1
ATOM 7566 N N . ALA B 1 93 ? 22.953 32.125 20.438 1 98.56 93 ALA B N 1
ATOM 7567 C CA . ALA B 1 93 ? 23.453 33.438 20.078 1 98.56 93 ALA B CA 1
ATOM 7568 C C . ALA B 1 93 ? 24.375 34 21.156 1 98.56 93 ALA B C 1
ATOM 7570 O O . ALA B 1 93 ? 24.172 33.75 22.344 1 98.56 93 ALA B O 1
ATOM 7571 N N . THR B 1 94 ? 25.406 34.656 20.75 1 98.75 94 THR B N 1
ATOM 7572 C CA . THR B 1 94 ? 26.25 35.531 21.594 1 98.75 94 THR B CA 1
ATOM 7573 C C . THR B 1 94 ? 26.062 37 21.234 1 98.75 94 THR B C 1
ATOM 7575 O O . THR B 1 94 ? 26.281 37.375 20.078 1 98.75 94 THR B O 1
ATOM 7578 N N . VAL B 1 95 ? 25.641 37.781 22.234 1 98.81 95 VAL B N 1
ATOM 7579 C CA . VAL B 1 95 ? 25.391 39.219 22 1 98.81 95 VAL B CA 1
ATOM 7580 C C . VAL B 1 95 ? 26.5 40.062 22.625 1 98.81 95 VAL B C 1
ATOM 7582 O O . VAL B 1 95 ? 26.766 39.969 23.828 1 98.81 95 VAL B O 1
ATOM 7585 N N . VAL B 1 96 ? 27.125 40.906 21.781 1 98.62 96 VAL B N 1
ATOM 7586 C CA . VAL B 1 96 ? 28.219 41.781 22.188 1 98.62 96 VAL B CA 1
ATOM 7587 C C . VAL B 1 96 ? 27.828 43.219 21.969 1 98.62 96 VAL B C 1
ATOM 7589 O O . VAL B 1 96 ? 27.375 43.594 20.891 1 98.62 96 VAL B O 1
ATOM 7592 N N . LEU B 1 97 ? 27.875 44.031 23.062 1 98.5 97 LEU B N 1
ATOM 7593 C CA . LEU B 1 97 ? 27.672 45.469 22.984 1 98.5 97 LEU B CA 1
ATOM 7594 C C . LEU B 1 97 ? 28.953 46.219 23.297 1 98.5 97 LEU B C 1
ATOM 7596 O O . LEU B 1 97 ? 29.531 46.062 24.375 1 98.5 97 LEU B O 1
ATOM 7600 N N . ASN B 1 98 ? 29.438 47.031 22.312 1 97.56 98 ASN B N 1
ATOM 7601 C CA . ASN B 1 98 ? 30.656 47.812 22.469 1 97.56 98 ASN B CA 1
ATOM 7602 C C . ASN B 1 98 ? 31.828 46.938 22.953 1 97.56 98 ASN B C 1
ATOM 7604 O O . ASN B 1 98 ? 32.562 47.344 23.875 1 97.56 98 ASN B O 1
ATOM 7608 N N . GLY B 1 99 ? 31.906 45.75 22.406 1 96.75 99 GLY B N 1
ATOM 7609 C CA . GLY B 1 99 ? 33.031 44.875 22.656 1 96.75 99 GLY B CA 1
ATOM 7610 C C . GLY B 1 99 ? 32.844 43.969 23.859 1 96.75 99 GLY B C 1
ATOM 7611 O O . GLY B 1 99 ? 33.656 43.062 24.094 1 96.75 99 GLY B O 1
ATOM 7612 N N . LYS B 1 100 ? 31.734 44.125 24.562 1 97.88 100 LYS B N 1
ATOM 7613 C CA . LYS B 1 100 ? 31.484 43.312 25.75 1 97.88 100 LYS B CA 1
ATOM 7614 C C . LYS B 1 100 ? 30.328 42.344 25.531 1 97.88 100 LYS B C 1
ATOM 7616 O O . LYS B 1 100 ? 29.266 42.75 25.047 1 97.88 100 LYS B O 1
ATOM 7621 N N . THR B 1 101 ? 30.578 41.094 25.922 1 98.5 101 THR B N 1
ATOM 7622 C CA . THR B 1 101 ? 29.5 40.094 25.859 1 98.5 101 THR B CA 1
ATOM 7623 C C . THR B 1 101 ? 28.438 40.406 26.922 1 98.5 101 THR B C 1
ATOM 7625 O O . THR B 1 101 ? 28.734 40.438 28.125 1 98.5 101 THR B O 1
ATOM 7628 N N . ILE B 1 102 ? 27.203 40.625 26.5 1 98.5 102 ILE B N 1
ATOM 7629 C CA . ILE B 1 102 ? 26.172 41.031 27.453 1 98.5 102 ILE B CA 1
ATOM 7630 C C . ILE B 1 102 ? 25.141 39.906 27.594 1 98.5 102 ILE B C 1
ATOM 7632 O O . ILE B 1 102 ? 24.312 39.938 28.516 1 98.5 102 ILE B O 1
ATOM 7636 N N . LEU B 1 103 ? 25.109 38.938 26.656 1 98.38 103 LEU B N 1
ATOM 7637 C CA . LEU B 1 103 ? 24.078 37.906 26.656 1 98.38 103 LEU B CA 1
ATOM 7638 C C . LEU B 1 103 ? 24.516 36.688 25.844 1 98.38 103 LEU B C 1
ATOM 7640 O O . LEU B 1 103 ? 25.156 36.844 24.797 1 98.38 103 LEU B O 1
ATOM 7644 N N . GLU B 1 104 ? 24.25 35.469 26.297 1 98.25 104 GLU B N 1
ATOM 7645 C CA . GLU B 1 104 ? 24.312 34.188 25.562 1 98.25 104 GLU B CA 1
ATOM 7646 C C . GLU B 1 104 ? 22.984 33.469 25.641 1 98.25 104 GLU B C 1
ATOM 7648 O O . GLU B 1 104 ? 22.375 33.344 26.703 1 98.25 104 GLU B O 1
ATOM 7653 N N . THR B 1 105 ? 22.484 33.031 24.516 1 97.94 105 THR B N 1
ATOM 7654 C CA . THR B 1 105 ? 21.172 32.406 24.484 1 97.94 105 THR B CA 1
ATOM 7655 C C . THR B 1 105 ? 21.281 30.984 23.938 1 97.94 105 THR B C 1
ATOM 7657 O O . THR B 1 105 ? 22.219 30.656 23.203 1 97.94 105 THR B O 1
ATOM 7660 N N . ASP B 1 106 ? 20.344 30.062 24.297 1 97.38 106 ASP B N 1
ATOM 7661 C CA . ASP B 1 106 ? 20.328 28.688 23.828 1 97.38 106 ASP B CA 1
ATOM 7662 C C . ASP B 1 106 ? 18.906 28.203 23.578 1 97.38 106 ASP B C 1
ATOM 7664 O O . ASP B 1 106 ? 18.656 27.016 23.438 1 97.38 106 ASP B O 1
ATOM 7668 N N . ASN B 1 107 ? 17.938 29.109 23.594 1 98.62 107 ASN B N 1
ATOM 7669 C CA . ASN B 1 107 ? 16.531 28.766 23.422 1 98.62 107 ASN B CA 1
ATOM 7670 C C . ASN B 1 107 ? 15.812 29.766 22.547 1 98.62 107 ASN B C 1
ATOM 7672 O O . ASN B 1 107 ? 15.648 30.938 22.922 1 98.62 107 ASN B O 1
ATOM 7676 N N . MET B 1 108 ? 15.328 29.25 21.391 1 98.62 108 MET B N 1
ATOM 7677 C CA . MET B 1 108 ? 14.688 30.062 20.375 1 98.62 108 MET B CA 1
ATOM 7678 C C . MET B 1 108 ? 13.406 30.703 20.906 1 98.62 108 MET B C 1
ATOM 7680 O O . MET B 1 108 ? 13.008 31.766 20.453 1 98.62 108 MET B O 1
ATOM 7684 N N . PHE B 1 109 ? 12.773 30.125 21.922 1 98.5 109 PHE B N 1
ATOM 7685 C CA . PHE B 1 109 ? 11.398 30.422 22.281 1 98.5 109 PHE B CA 1
ATOM 7686 C C . PHE B 1 109 ? 11.344 31.391 23.469 1 98.5 109 PHE B C 1
ATOM 7688 O O . PHE B 1 109 ? 10.258 31.781 23.891 1 98.5 109 PHE B O 1
ATOM 7695 N N . VAL B 1 110 ? 12.492 31.797 23.969 1 98.19 110 VAL B N 1
ATOM 7696 C CA . VAL B 1 110 ? 12.531 32.594 25.203 1 98.19 110 VAL B CA 1
ATOM 7697 C C . VAL B 1 110 ? 12.945 34 24.875 1 98.19 110 VAL B C 1
ATOM 7699 O O . VAL B 1 110 ? 13.859 34.25 24.078 1 98.19 110 VAL B O 1
ATOM 7702 N N . SER B 1 111 ? 12.242 35.031 25.438 1 97.69 111 SER B N 1
ATOM 7703 C CA . SER B 1 111 ? 12.695 36.406 25.375 1 97.69 111 SER B CA 1
ATOM 7704 C C . SER B 1 111 ? 13.836 36.656 26.359 1 97.69 111 SER B C 1
ATOM 7706 O O . SER B 1 111 ? 13.859 36.094 27.453 1 97.69 111 SER B O 1
ATOM 7708 N N . GLU B 1 112 ? 14.742 37.562 25.938 1 98.06 112 GLU B N 1
ATOM 7709 C CA . GLU B 1 112 ? 15.914 37.844 26.766 1 98.06 112 GLU B CA 1
ATOM 7710 C C . GLU B 1 112 ? 16.016 39.344 27.062 1 98.06 112 GLU B C 1
ATOM 7712 O O . GLU B 1 112 ? 15.539 40.188 26.281 1 98.06 112 GLU B O 1
ATOM 7717 N N . ARG B 1 113 ? 16.578 39.656 28.188 1 97.81 113 ARG B N 1
ATOM 7718 C CA . ARG B 1 113 ? 16.812 41.031 28.625 1 97.81 113 ARG B CA 1
ATOM 7719 C C . ARG B 1 113 ? 18.219 41.188 29.203 1 97.81 113 ARG B C 1
ATOM 7721 O O . ARG B 1 113 ? 18.688 40.312 29.938 1 97.81 113 ARG B O 1
ATOM 7728 N N . ALA B 1 114 ? 18.906 42.219 28.859 1 98.38 114 ALA B N 1
ATOM 7729 C CA . ALA B 1 114 ? 20.25 42.531 29.375 1 98.38 114 ALA B CA 1
ATOM 7730 C C . ALA B 1 114 ? 20.344 44 29.828 1 98.38 114 ALA B C 1
ATOM 7732 O O . ALA B 1 114 ? 20.078 44.906 29.062 1 98.38 114 ALA B O 1
ATOM 7733 N N . ASP B 1 115 ? 20.688 44.219 31.109 1 97.5 115 ASP B N 1
ATOM 7734 C CA . ASP B 1 115 ? 20.984 45.562 31.609 1 97.5 115 ASP B CA 1
ATOM 7735 C C . ASP B 1 115 ? 22.281 46.125 31.016 1 97.5 115 ASP B C 1
ATOM 7737 O O . ASP B 1 115 ? 23.359 45.562 31.281 1 97.5 115 ASP B O 1
ATOM 7741 N N . VAL B 1 116 ? 22.172 47.188 30.297 1 97.75 116 VAL B N 1
ATOM 7742 C CA . VAL B 1 116 ? 23.359 47.656 29.594 1 97.75 116 VAL B CA 1
ATOM 7743 C C . VAL B 1 116 ? 23.672 49.094 30.016 1 97.75 116 VAL B C 1
ATOM 7745 O O . VAL B 1 116 ? 24.391 49.812 29.312 1 97.75 116 VAL B O 1
ATOM 7748 N N . THR B 1 117 ? 23.234 49.5 31.094 1 95.38 117 THR B N 1
ATOM 7749 C CA . THR B 1 117 ? 23.375 50.875 31.594 1 95.38 117 THR B CA 1
ATOM 7750 C C . THR B 1 117 ? 24.828 51.281 31.594 1 95.38 117 THR B C 1
ATOM 7752 O O . THR B 1 117 ? 25.172 52.406 31.172 1 95.38 117 THR B O 1
ATOM 7755 N N . ASN B 1 118 ? 25.672 50.406 32.062 1 93.88 118 ASN B N 1
ATOM 7756 C CA . ASN B 1 118 ? 27.078 50.75 32.25 1 93.88 118 ASN B CA 1
ATOM 7757 C C . ASN B 1 118 ? 27.922 50.312 31.031 1 93.88 118 ASN B C 1
ATOM 7759 O O . ASN B 1 118 ? 29.141 50.375 31.062 1 93.88 118 ASN B O 1
ATOM 7763 N N . VAL B 1 119 ? 27.266 49.812 30.031 1 95.81 119 VAL B N 1
ATOM 7764 C CA . VAL B 1 119 ? 27.984 49.312 28.859 1 95.81 119 VAL B CA 1
ATOM 7765 C C . VAL B 1 119 ? 27.828 50.281 27.703 1 95.81 119 VAL B C 1
ATOM 7767 O O . VAL B 1 119 ? 28.625 50.281 26.75 1 95.81 119 VAL B O 1
ATOM 7770 N N . LEU B 1 120 ? 26.828 51.125 27.734 1 95.94 120 LEU B N 1
ATOM 7771 C CA . LEU B 1 120 ? 26.578 52.094 26.672 1 95.94 120 LEU B CA 1
ATOM 7772 C C . LEU B 1 120 ? 27.734 53.094 26.531 1 95.94 120 LEU B C 1
ATOM 7774 O O . LEU B 1 120 ? 28.359 53.438 27.531 1 95.94 120 LEU B O 1
ATOM 7778 N N . SER B 1 121 ? 27.906 53.5 25.406 1 91.25 121 SER B N 1
ATOM 7779 C CA . SER B 1 121 ? 28.953 54.469 25.125 1 91.25 121 SER B CA 1
ATOM 7780 C C . SER B 1 121 ? 28.578 55.844 25.625 1 91.25 121 SER B C 1
ATOM 7782 O O . SER B 1 121 ? 27.391 56.156 25.75 1 91.25 121 SER B O 1
ATOM 7784 N N . SER B 1 122 ? 29.734 56.625 25.922 1 86.12 122 SER B N 1
ATOM 7785 C CA . SER B 1 122 ? 29.531 58 26.328 1 86.12 122 SER B CA 1
ATOM 7786 C C . SER B 1 122 ? 29.656 58.938 25.125 1 86.12 122 SER B C 1
ATOM 7788 O O . SER B 1 122 ? 30.766 59.219 24.672 1 86.12 122 SER B O 1
ATOM 7790 N N . GLY B 1 123 ? 28.656 59.25 24.469 1 81.88 123 GLY B N 1
ATOM 7791 C CA . GLY B 1 123 ? 28.656 60.281 23.453 1 81.88 123 GLY B CA 1
ATOM 7792 C C . GLY B 1 123 ? 28.797 59.75 22.047 1 81.88 123 GLY B C 1
ATOM 7793 O O . GLY B 1 123 ? 28.672 60.469 21.078 1 81.88 123 GLY B O 1
ATOM 7794 N N . GLU B 1 124 ? 29.203 58.469 21.891 1 89.69 124 GLU B N 1
ATOM 7795 C CA . GLU B 1 124 ? 29.312 57.875 20.562 1 89.69 124 GLU B CA 1
ATOM 7796 C C . GLU B 1 124 ? 28.203 56.844 20.344 1 89.69 124 GLU B C 1
ATOM 7798 O O . GLU B 1 124 ? 27.469 56.5 21.266 1 89.69 124 GLU B O 1
ATOM 7803 N N . ASP B 1 125 ? 28.094 56.5 19.047 1 94.56 125 ASP B N 1
ATOM 7804 C CA . ASP B 1 125 ? 27.125 55.438 18.719 1 94.56 125 ASP B CA 1
ATOM 7805 C C . ASP B 1 125 ? 27.531 54.125 19.344 1 94.56 125 ASP B C 1
ATOM 7807 O O . ASP B 1 125 ? 28.703 53.844 19.547 1 94.56 125 ASP B O 1
ATOM 7811 N N . ASN B 1 126 ? 26.516 53.312 19.719 1 97.56 126 ASN B N 1
ATOM 7812 C CA . ASN B 1 126 ? 26.703 52 20.266 1 97.56 126 ASN B CA 1
ATOM 7813 C C . ASN B 1 126 ? 26.719 50.938 19.156 1 97.56 126 ASN B C 1
ATOM 7815 O O . ASN B 1 126 ? 25.938 51 18.219 1 97.56 126 ASN B O 1
ATOM 7819 N N . GLU B 1 127 ? 27.625 49.969 19.281 1 97.62 127 GLU B N 1
ATOM 7820 C CA . GLU B 1 127 ? 27.688 48.875 18.344 1 97.62 127 GLU B CA 1
ATOM 7821 C C . GLU B 1 127 ? 27.156 47.594 18.984 1 97.62 127 GLU B C 1
ATOM 7823 O O . GLU B 1 127 ? 27.641 47.156 20.047 1 97.62 127 GLU B O 1
ATOM 7828 N N . LEU B 1 128 ? 26.156 47.031 18.391 1 98.38 128 LEU B N 1
ATOM 7829 C CA . LEU B 1 128 ? 25.562 45.781 18.828 1 98.38 128 LEU B CA 1
ATOM 7830 C C . LEU B 1 128 ? 25.859 44.656 17.828 1 98.38 128 LEU B C 1
ATOM 7832 O O . LEU B 1 128 ? 25.531 44.781 16.641 1 98.38 128 LEU B O 1
ATOM 7836 N N . VAL B 1 129 ? 26.516 43.531 18.266 1 98.25 129 VAL B N 1
ATOM 7837 C CA . VAL B 1 129 ? 26.875 42.406 17.406 1 98.25 129 VAL B CA 1
ATOM 7838 C C . VAL B 1 129 ? 26.25 41.125 17.969 1 98.25 129 VAL B C 1
ATOM 7840 O O . VAL B 1 129 ? 26.391 40.812 19.156 1 98.25 129 VAL B O 1
ATOM 7843 N N . VAL B 1 130 ? 25.516 40.438 17.203 1 98.69 130 VAL B N 1
ATOM 7844 C CA . VAL B 1 130 ? 24.922 39.156 17.578 1 98.69 130 VAL B CA 1
ATOM 7845 C C . VAL B 1 130 ? 25.484 38.031 16.688 1 98.69 130 VAL B C 1
ATOM 7847 O O . VAL B 1 130 ? 25.297 38.062 15.461 1 98.69 130 VAL B O 1
ATOM 7850 N N . THR B 1 131 ? 26.141 37.031 17.234 1 98.56 131 THR B N 1
ATOM 7851 C CA . THR B 1 131 ? 26.641 35.875 16.516 1 98.56 131 THR B CA 1
ATOM 7852 C C . THR B 1 131 ? 25.766 34.656 16.766 1 98.56 131 THR B C 1
ATOM 7854 O O . THR B 1 131 ? 25.531 34.281 17.922 1 98.56 131 THR B O 1
ATOM 7857 N N . PHE B 1 132 ? 25.281 34.094 15.695 1 98.69 132 PHE B N 1
ATOM 7858 C CA . PHE B 1 132 ? 24.453 32.906 15.797 1 98.69 132 PHE B CA 1
ATOM 7859 C C . PHE B 1 132 ? 25.234 31.672 15.383 1 98.69 132 PHE B C 1
ATOM 7861 O O . PHE B 1 132 ? 25.75 31.578 14.266 1 98.69 132 PHE B O 1
ATOM 7868 N N . ASP B 1 133 ? 25.281 30.703 16.25 1 98.12 133 ASP B N 1
ATOM 7869 C CA . ASP B 1 133 ? 25.922 29.422 15.938 1 98.12 133 ASP B CA 1
ATOM 7870 C C . ASP B 1 133 ? 25 28.516 15.133 1 98.12 133 ASP B C 1
ATOM 7872 O O . ASP B 1 133 ? 23.812 28.812 14.984 1 98.12 133 ASP B O 1
ATOM 7876 N N . ALA B 1 134 ? 25.578 27.422 14.555 1 97.56 134 ALA B N 1
ATOM 7877 C CA . ALA B 1 134 ? 24.797 26.453 13.797 1 97.56 134 ALA B CA 1
ATOM 7878 C C . ALA B 1 134 ? 24.047 25.5 14.734 1 97.56 134 ALA B C 1
ATOM 7880 O O . ALA B 1 134 ? 24.625 24.547 15.234 1 97.56 134 ALA B O 1
ATOM 7881 N N . ALA B 1 135 ? 22.797 25.719 14.836 1 98.12 135 ALA B N 1
ATOM 7882 C CA . ALA B 1 135 ? 21.969 24.938 15.766 1 98.12 135 ALA B CA 1
ATOM 7883 C C . ALA B 1 135 ? 22 23.453 15.414 1 98.12 135 ALA B C 1
ATOM 7885 O O . ALA B 1 135 ? 21.969 22.594 16.297 1 98.12 135 ALA B O 1
ATOM 7886 N N . TYR B 1 136 ? 22.062 23.109 14.172 1 97.31 136 TYR B N 1
ATOM 7887 C CA . TYR B 1 136 ? 22.109 21.734 13.688 1 97.31 136 TYR B CA 1
ATOM 7888 C C . TYR B 1 136 ? 23.312 21 14.281 1 97.31 136 TYR B C 1
ATOM 7890 O O . TYR B 1 136 ? 23.156 19.922 14.867 1 97.31 136 TYR B O 1
ATOM 7898 N N . LEU B 1 137 ? 24.438 21.594 14.156 1 97.19 137 LEU B N 1
ATOM 7899 C CA . LEU B 1 137 ? 25.672 20.969 14.633 1 97.19 137 LEU B CA 1
ATOM 7900 C C . LEU B 1 137 ? 25.703 20.953 16.156 1 97.19 137 LEU B C 1
ATOM 7902 O O . LEU B 1 137 ? 26.219 20 16.766 1 97.19 137 LEU B O 1
ATOM 7906 N N . ARG B 1 138 ? 25.188 22.062 16.781 1 97.62 138 ARG B N 1
ATOM 7907 C CA . ARG B 1 138 ? 25.062 22.062 18.234 1 97.62 138 ARG B CA 1
ATOM 7908 C C . ARG B 1 138 ? 24.188 20.906 18.719 1 97.62 138 ARG B C 1
ATOM 7910 O O . ARG B 1 138 ? 24.406 20.344 19.781 1 97.62 138 ARG B O 1
ATOM 7917 N N . GLY B 1 139 ? 23.141 20.641 17.953 1 98 139 GLY B N 1
ATOM 7918 C CA . GLY B 1 139 ? 22.281 19.516 18.281 1 98 139 GLY B CA 1
ATOM 7919 C C . GLY B 1 139 ? 23.016 18.188 18.312 1 98 139 GLY B C 1
ATOM 7920 O O . GLY B 1 139 ? 22.844 17.406 19.25 1 98 139 GLY B O 1
ATOM 7921 N N . TRP B 1 140 ? 23.844 17.953 17.344 1 97.81 140 TRP B N 1
ATOM 7922 C CA . TRP B 1 140 ? 24.609 16.719 17.297 1 97.81 140 TRP B CA 1
ATOM 7923 C C . TRP B 1 140 ? 25.609 16.656 18.453 1 97.81 140 TRP B C 1
ATOM 7925 O O . TRP B 1 140 ? 25.859 15.578 19 1 97.81 140 TRP B O 1
ATOM 7935 N N . LYS B 1 141 ? 26.188 17.766 18.797 1 97.38 141 LYS B N 1
ATOM 7936 C CA . LYS B 1 141 ? 27.078 17.797 19.953 1 97.38 141 LYS B CA 1
ATOM 7937 C C . LYS B 1 141 ? 26.359 17.359 21.234 1 97.38 141 LYS B C 1
ATOM 7939 O O . LYS B 1 141 ? 26.938 16.641 22.047 1 97.38 141 LYS B O 1
ATOM 7944 N N . VAL B 1 142 ? 25.141 17.844 21.406 1 97.62 142 VAL B N 1
ATOM 7945 C CA . VAL B 1 142 ? 24.359 17.453 22.578 1 97.62 142 VAL B CA 1
ATOM 7946 C C . VAL B 1 142 ? 24.125 15.953 22.562 1 97.62 142 VAL B C 1
ATOM 7948 O O . VAL B 1 142 ? 24.234 15.289 23.594 1 97.62 142 VAL B O 1
ATOM 7951 N N . VAL B 1 143 ? 23.75 15.383 21.422 1 97.69 143 VAL B N 1
ATOM 7952 C CA . VAL B 1 143 ? 23.516 13.953 21.281 1 97.69 143 VAL B CA 1
ATOM 7953 C C . VAL B 1 143 ? 24.75 13.18 21.719 1 97.69 143 VAL B C 1
ATOM 7955 O O . VAL B 1 143 ? 24.656 12.203 22.484 1 97.69 143 VAL B O 1
ATOM 7958 N N . GLU B 1 144 ? 25.953 13.648 21.297 1 97.5 144 GLU B N 1
ATOM 7959 C CA . GLU B 1 144 ? 27.203 12.969 21.609 1 97.5 144 GLU B CA 1
ATOM 7960 C C . GLU B 1 144 ? 27.547 13.102 23.094 1 97.5 144 GLU B C 1
ATOM 7962 O O . GLU B 1 144 ? 28.156 12.203 23.688 1 97.5 144 GLU B O 1
ATOM 7967 N N . GLN B 1 145 ? 27.125 14.164 23.672 1 97.62 145 GLN B N 1
ATOM 7968 C CA . GLN B 1 145 ? 27.422 14.438 25.078 1 97.62 145 GLN B CA 1
ATOM 7969 C C . GLN B 1 145 ? 26.578 13.562 26 1 97.62 145 GLN B C 1
ATOM 7971 O O . GLN B 1 145 ? 26.922 13.359 27.156 1 97.62 145 GLN B O 1
ATOM 7976 N N . HIS B 1 146 ? 25.469 13.086 25.469 1 97.5 146 HIS B N 1
ATOM 7977 C CA . HIS B 1 146 ? 24.562 12.289 26.297 1 97.5 146 HIS B CA 1
ATOM 7978 C C . HIS B 1 146 ? 24.266 10.945 25.625 1 97.5 146 HIS B C 1
ATOM 7980 O O . HIS B 1 146 ? 23.109 10.633 25.328 1 97.5 146 HIS B O 1
ATOM 7986 N N . PRO B 1 147 ? 25.25 10.086 25.547 1 96.31 147 PRO B N 1
ATOM 7987 C CA . PRO B 1 147 ? 25.094 8.805 24.844 1 96.31 147 PRO B CA 1
ATOM 7988 C C . PRO B 1 147 ? 24.172 7.844 25.578 1 96.31 147 PRO B C 1
ATOM 7990 O O . PRO B 1 147 ? 23.703 6.867 25 1 96.31 147 PRO B O 1
ATOM 7993 N N . GLU B 1 148 ? 23.859 8.086 26.828 1 95.44 148 GLU B N 1
ATOM 7994 C CA . GLU B 1 148 ? 23 7.215 27.625 1 95.44 148 GLU B CA 1
ATOM 7995 C C . GLU B 1 148 ? 21.531 7.418 27.266 1 95.44 148 GLU B C 1
ATOM 7997 O O . GLU B 1 148 ? 20.703 6.551 27.531 1 95.44 148 GLU B O 1
ATOM 8002 N N . HIS B 1 149 ? 21.203 8.562 26.719 1 97 149 HIS B N 1
ATOM 8003 C CA . HIS B 1 149 ? 19.828 8.836 26.297 1 97 149 HIS B CA 1
ATOM 8004 C C . HIS B 1 149 ? 19.469 8.094 25.016 1 97 149 HIS B C 1
ATOM 8006 O O . HIS B 1 149 ? 20.297 7.996 24.109 1 97 149 HIS B O 1
ATOM 8012 N N . LYS B 1 150 ? 18.234 7.484 24.938 1 97.88 150 LYS B N 1
ATOM 8013 C CA . LYS B 1 150 ? 17.75 6.848 23.719 1 97.88 150 LYS B CA 1
ATOM 8014 C C . LYS B 1 150 ? 17.203 7.883 22.734 1 97.88 150 LYS B C 1
ATOM 8016 O O . LYS B 1 150 ? 16.016 8.234 22.797 1 97.88 150 LYS B O 1
ATOM 8021 N N . TRP B 1 151 ? 18.031 8.25 21.781 1 98.25 151 TRP B N 1
ATOM 8022 C CA . TRP B 1 151 ? 17.672 9.281 20.812 1 98.25 151 TRP B CA 1
ATOM 8023 C C . TRP B 1 151 ? 16.844 8.695 19.672 1 98.25 151 TRP B C 1
ATOM 8025 O O . TRP B 1 151 ? 17.391 8.203 18.688 1 98.25 151 TRP B O 1
ATOM 8035 N N . VAL B 1 152 ? 15.469 8.742 19.781 1 97.69 152 VAL B N 1
ATOM 8036 C CA . VAL B 1 152 ? 14.57 8.25 18.734 1 97.69 152 VAL B CA 1
ATOM 8037 C C . VAL B 1 152 ? 13.531 9.32 18.406 1 97.69 152 VAL B C 1
ATOM 8039 O O . VAL B 1 152 ? 13.07 10.047 19.297 1 97.69 152 VAL B O 1
ATOM 8042 N N . CYS B 1 153 ? 13.227 9.523 17.203 1 97.38 153 CYS B N 1
ATOM 8043 C CA . CYS B 1 153 ? 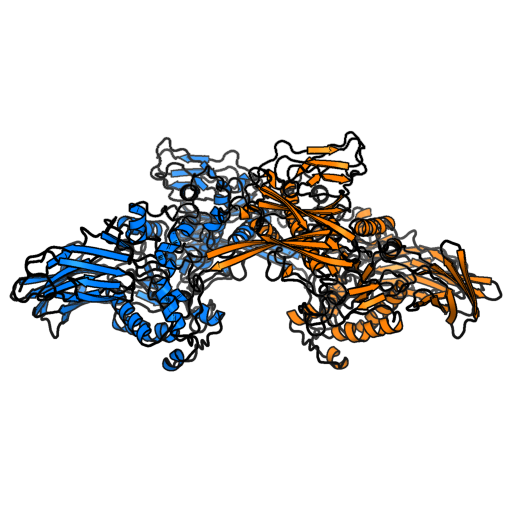12.195 10.453 16.75 1 97.38 153 CYS B CA 1
ATOM 8044 C C . CYS B 1 153 ? 11.641 10.031 15.398 1 97.38 153 CYS B C 1
ATOM 8046 O O . CYS B 1 153 ? 12.188 9.141 14.75 1 97.38 153 CYS B O 1
ATOM 8048 N N . SER B 1 154 ? 10.484 10.57 15.125 1 94.75 154 SER B N 1
ATOM 8049 C CA . SER B 1 154 ? 9.922 10.516 13.781 1 94.75 154 SER B CA 1
ATOM 8050 C C . SER B 1 154 ? 10.133 11.836 13.039 1 94.75 154 SER B C 1
ATOM 8052 O O . SER B 1 154 ? 10.094 12.906 13.648 1 94.75 154 SER B O 1
ATOM 8054 N N . ASN B 1 155 ? 10.5 11.82 11.742 1 93 155 ASN B N 1
ATOM 8055 C CA . ASN B 1 155 ? 10.75 12.992 10.914 1 93 155 ASN B CA 1
ATOM 8056 C C . ASN B 1 155 ? 12.023 13.727 11.336 1 93 155 ASN B C 1
ATOM 8058 O O . ASN B 1 155 ? 12.312 13.828 12.531 1 93 155 ASN B O 1
ATOM 8062 N N . GLY B 1 156 ? 12.742 14.141 10.469 1 94.06 156 GLY B N 1
ATOM 8063 C CA . GLY B 1 156 ? 14.016 14.766 10.789 1 94.06 156 GLY B CA 1
ATOM 8064 C C . GLY B 1 156 ? 14.992 13.82 11.461 1 94.06 156 GLY B C 1
ATOM 8065 O O . GLY B 1 156 ? 14.836 12.594 11.383 1 94.06 156 GLY B O 1
ATOM 8066 N N . ASP B 1 157 ? 16.062 14.359 12.047 1 95.69 157 ASP B N 1
ATOM 8067 C CA . ASP B 1 157 ? 17.031 13.523 12.742 1 95.69 157 ASP B CA 1
ATOM 8068 C C . ASP B 1 157 ? 17.109 13.875 14.227 1 95.69 157 ASP B C 1
ATOM 8070 O O . ASP B 1 157 ? 16.469 14.828 14.672 1 95.69 157 ASP B O 1
ATOM 8074 N N . SER B 1 158 ? 17.828 13.172 14.945 1 96.69 158 SER B N 1
ATOM 8075 C CA . SER B 1 158 ? 17.781 13.211 16.406 1 96.69 158 SER B CA 1
ATOM 8076 C C . SER B 1 158 ? 18.453 14.469 16.953 1 96.69 158 SER B C 1
ATOM 8078 O O . SER B 1 158 ? 18.281 14.812 18.125 1 96.69 158 SER B O 1
ATOM 8080 N N . SER B 1 159 ? 19.188 15.164 16.062 1 97.69 159 SER B N 1
ATOM 8081 C CA . SER B 1 159 ? 19.828 16.391 16.531 1 97.69 159 SER B CA 1
ATOM 8082 C C . SER B 1 159 ? 18.797 17.438 16.953 1 97.69 159 SER B C 1
ATOM 8084 O O . SER B 1 159 ? 19.078 18.297 17.781 1 97.69 159 SER B O 1
ATOM 8086 N N . ARG B 1 160 ? 17.594 17.328 16.422 1 98 160 ARG B N 1
ATOM 8087 C CA . ARG B 1 160 ? 16.578 18.328 16.719 1 98 160 ARG B CA 1
ATOM 8088 C C . ARG B 1 160 ? 16.078 18.188 18.141 1 98 160 ARG B C 1
ATOM 8090 O O . ARG B 1 160 ? 15.508 19.141 18.703 1 98 160 ARG B O 1
ATOM 8097 N N . LEU B 1 161 ? 16.266 17.047 18.828 1 98.25 161 LEU B N 1
ATOM 8098 C CA . LEU B 1 161 ? 15.68 16.766 20.125 1 98.25 161 LEU B CA 1
ATOM 8099 C C . LEU B 1 161 ? 16.438 17.469 21.234 1 98.25 161 LEU B C 1
ATOM 8101 O O . LEU B 1 161 ? 15.852 17.812 22.266 1 98.25 161 LEU B O 1
ATOM 8105 N N . GLY B 1 162 ? 17.672 17.719 21 1 96.69 162 GLY B N 1
ATOM 8106 C CA . GLY B 1 162 ? 18.5 18.297 22.047 1 96.69 162 GLY B CA 1
ATOM 8107 C C . GLY B 1 162 ? 18.516 19.812 22.016 1 96.69 162 GLY B C 1
ATOM 8108 O O . GLY B 1 162 ? 19.109 20.453 22.906 1 96.69 162 GLY B O 1
ATOM 8109 N N . VAL B 1 163 ? 17.891 20.406 21.078 1 96.75 163 VAL B N 1
ATOM 8110 C CA . VAL B 1 163 ? 17.906 21.859 20.922 1 96.75 163 VAL B CA 1
ATOM 8111 C C . VAL B 1 163 ? 16.484 22.422 21.094 1 96.75 163 VAL B C 1
ATOM 8113 O O . VAL B 1 163 ? 15.516 21.781 20.688 1 96.75 163 VAL B O 1
ATOM 8116 N N . ARG B 1 164 ? 16.359 23.5 21.766 1 98.31 164 ARG B N 1
ATOM 8117 C CA . ARG B 1 164 ? 15.062 24.172 21.844 1 98.31 164 ARG B CA 1
ATOM 8118 C C . ARG B 1 164 ? 14.891 25.156 20.703 1 98.31 164 ARG B C 1
ATOM 8120 O O . ARG B 1 164 ? 15.023 26.375 20.906 1 98.31 164 ARG B O 1
ATOM 8127 N N . LYS B 1 165 ? 14.602 24.672 19.578 1 98.25 165 LYS B N 1
ATOM 8128 C CA . LYS B 1 165 ? 14.375 25.312 18.297 1 98.25 165 LYS B CA 1
ATOM 8129 C C . LYS B 1 165 ? 13.195 24.688 17.562 1 98.25 165 LYS B C 1
ATOM 8131 O O . LYS B 1 165 ? 12.836 23.531 17.828 1 98.25 165 LYS B O 1
ATOM 8136 N N . SER B 1 166 ? 12.5 25.5 16.703 1 98.25 166 SER B N 1
ATOM 8137 C CA . SER B 1 166 ? 11.391 24.938 15.945 1 98.25 166 SER B CA 1
ATOM 8138 C C . SER B 1 166 ? 11.797 23.656 15.234 1 98.25 166 SER B C 1
ATOM 8140 O O . SER B 1 166 ? 12.719 23.656 14.414 1 98.25 166 SER B O 1
ATOM 8142 N N . GLN B 1 167 ? 11.023 22.641 15.453 1 97.56 167 GLN B N 1
ATOM 8143 C CA . GLN B 1 167 ? 11.422 21.328 14.977 1 97.56 167 GLN B CA 1
ATOM 8144 C C . GLN B 1 167 ? 11.219 21.188 13.469 1 97.56 167 GLN B C 1
ATOM 8146 O O . GLN B 1 167 ? 11.953 20.469 12.805 1 97.56 167 GLN B O 1
ATOM 8151 N N . TYR B 1 168 ? 10.258 21.891 12.883 1 97.94 168 TYR B N 1
ATOM 8152 C CA . TYR B 1 168 ? 9.953 21.766 11.461 1 97.94 168 TYR B CA 1
ATOM 8153 C C . TYR B 1 168 ? 11.094 22.312 10.609 1 97.94 168 TYR B C 1
ATOM 8155 O O . TYR B 1 168 ? 11.141 22.078 9.398 1 97.94 168 TYR B O 1
ATOM 8163 N N . HIS B 1 169 ? 12.094 23.078 11.227 1 98.19 169 HIS B N 1
ATOM 8164 C CA . HIS B 1 169 ? 13.281 23.5 10.508 1 98.19 169 HIS B CA 1
ATOM 8165 C C . HIS B 1 169 ? 14.078 22.312 9.984 1 98.19 169 HIS B C 1
ATOM 8167 O O . HIS B 1 169 ? 14.766 22.406 8.969 1 98.19 169 HIS B O 1
ATOM 8173 N N . TRP B 1 170 ? 14.023 21.156 10.711 1 97.94 170 TRP B N 1
ATOM 8174 C CA . TRP B 1 170 ? 14.703 19.922 10.32 1 97.94 170 TRP B CA 1
ATOM 8175 C C . TRP B 1 170 ? 13.914 19.188 9.242 1 97.94 170 TRP B C 1
ATOM 8177 O O . TRP B 1 170 ? 14.219 18.031 8.922 1 97.94 170 TRP B O 1
ATOM 8187 N N . GLY B 1 171 ? 12.914 19.828 8.664 1 96.31 171 GLY B N 1
ATOM 8188 C CA . GLY B 1 171 ? 12 19.172 7.742 1 96.31 171 GLY B CA 1
ATOM 8189 C C . GLY B 1 171 ? 10.812 18.531 8.438 1 96.31 171 GLY B C 1
ATOM 8190 O O . GLY B 1 171 ? 10.719 18.547 9.664 1 96.31 171 GLY B O 1
ATOM 8191 N N . TRP B 1 172 ? 9.945 17.953 7.887 1 96.81 172 TRP B N 1
ATOM 8192 C CA . TRP B 1 172 ? 8.805 17.141 8.312 1 96.81 172 TRP B CA 1
ATOM 8193 C C . TRP B 1 172 ? 8.18 16.422 7.121 1 96.81 172 TRP B C 1
ATOM 8195 O O . TRP B 1 172 ? 8.57 16.656 5.973 1 96.81 172 TRP B O 1
ATOM 8205 N N . ASP B 1 173 ? 7.316 15.508 7.309 1 96.44 173 ASP B N 1
ATOM 8206 C CA . ASP B 1 173 ? 6.734 14.727 6.223 1 96.44 173 ASP B CA 1
ATOM 8207 C C . ASP B 1 173 ? 5.887 15.609 5.305 1 96.44 173 ASP B C 1
ATOM 8209 O O . ASP B 1 173 ? 5.172 15.102 4.438 1 96.44 173 ASP B O 1
ATOM 8213 N N . TRP B 1 174 ? 5.973 16.938 5.465 1 96.94 174 TRP B N 1
ATOM 8214 C CA . TRP B 1 174 ? 5.285 17.906 4.602 1 96.94 174 TRP B CA 1
ATOM 8215 C C . TRP B 1 174 ? 6.164 19.109 4.328 1 96.94 174 TRP B C 1
ATOM 8217 O O . TRP B 1 174 ? 5.797 19.984 3.537 1 96.94 174 TRP B O 1
ATOM 8227 N N . GLY B 1 175 ? 7.312 19.203 5 1 97.31 175 GLY B N 1
ATOM 8228 C CA . GLY B 1 175 ? 8.047 20.453 4.949 1 97.31 175 GLY B CA 1
ATOM 8229 C C . GLY B 1 175 ? 9.484 20.297 4.512 1 97.31 175 GLY B C 1
ATOM 8230 O O . GLY B 1 175 ? 10.062 19.219 4.664 1 97.31 175 GLY B O 1
ATOM 8231 N N . PRO B 1 176 ? 10.086 21.344 3.951 1 97.75 176 PRO B N 1
ATOM 8232 C CA . PRO B 1 176 ? 11.492 21.375 3.561 1 97.75 176 PRO B CA 1
ATOM 8233 C C . PRO B 1 176 ? 12.438 21.562 4.75 1 97.75 176 PRO B C 1
ATOM 8235 O O . PRO B 1 176 ? 12.008 22.031 5.809 1 97.75 176 PRO B O 1
ATOM 8238 N N . VAL B 1 177 ? 13.656 21.172 4.582 1 97.88 177 VAL B N 1
ATOM 8239 C CA . VAL B 1 177 ? 14.672 21.406 5.609 1 97.88 177 VAL B CA 1
ATOM 8240 C C . VAL B 1 177 ? 15.297 22.797 5.41 1 97.88 177 VAL B C 1
ATOM 8242 O O . VAL B 1 177 ? 16.078 22.984 4.48 1 97.88 177 VAL B O 1
ATOM 8245 N N . PHE B 1 178 ? 14.93 23.75 6.195 1 98 178 PHE B N 1
ATOM 8246 C CA . PHE B 1 178 ? 15.531 25.078 6.234 1 98 178 PHE B CA 1
ATOM 8247 C C . PHE B 1 178 ? 15.969 25.438 7.648 1 98 178 PHE B C 1
ATOM 8249 O O . PHE B 1 178 ? 15.219 26.062 8.398 1 98 178 PHE B O 1
ATOM 8256 N N . LEU B 1 179 ? 17.203 25.062 7.992 1 97.69 179 LEU B N 1
ATOM 8257 C CA . LEU B 1 179 ? 17.781 25.375 9.297 1 97.69 179 LEU B CA 1
ATOM 8258 C C . LEU B 1 179 ? 18.219 26.844 9.344 1 97.69 179 LEU B C 1
ATOM 8260 O O . LEU B 1 179 ? 19.422 27.125 9.305 1 97.69 179 LEU B O 1
ATOM 8264 N N . THR B 1 180 ? 17.25 27.688 9.594 1 97.94 180 THR B N 1
ATOM 8265 C CA . THR B 1 180 ? 17.453 29.125 9.562 1 97.94 180 THR B CA 1
ATOM 8266 C C . THR B 1 180 ? 17.922 29.641 10.922 1 97.94 180 THR B C 1
ATOM 8268 O O . THR B 1 180 ? 18.125 28.859 11.852 1 97.94 180 THR B O 1
ATOM 8271 N N . CYS B 1 181 ? 18.312 30.938 11.031 1 98.12 181 CYS B N 1
ATOM 8272 C CA . CYS B 1 181 ? 18.672 31.625 12.266 1 98.12 181 CYS B CA 1
ATOM 8273 C C . CYS B 1 181 ? 18.562 33.125 12.109 1 98.12 181 CYS B C 1
ATOM 8275 O O . CYS B 1 181 ? 18.266 33.625 11.023 1 98.12 181 CYS B O 1
ATOM 8277 N N . GLY B 1 182 ? 18.641 33.875 13.195 1 98.19 182 GLY B N 1
ATOM 8278 C CA . GLY B 1 182 ? 18.641 35.344 13.188 1 98.19 182 GLY B CA 1
ATOM 8279 C C . GLY B 1 182 ? 17.734 35.938 14.25 1 98.19 182 GLY B C 1
ATOM 8280 O O . GLY B 1 182 ? 17.141 35.219 15.055 1 98.19 182 GLY B O 1
ATOM 8281 N N . PRO B 1 183 ? 17.812 37.281 14.383 1 98.38 183 PRO B N 1
ATOM 8282 C CA . PRO B 1 183 ? 16.828 38 15.219 1 98.38 183 PRO B CA 1
ATOM 8283 C C . PRO B 1 183 ? 15.43 38 14.602 1 98.38 183 PRO B C 1
ATOM 8285 O O . PRO B 1 183 ? 15.023 39 14.008 1 98.38 183 PRO B O 1
ATOM 8288 N N . TRP B 1 184 ? 14.758 36.938 14.844 1 97.75 184 TRP B N 1
ATOM 8289 C CA . TRP B 1 184 ? 13.523 36.656 14.125 1 97.75 184 TRP B CA 1
ATOM 8290 C C . TRP B 1 184 ? 12.344 37.406 14.75 1 97.75 184 TRP B C 1
ATOM 8292 O O . TRP B 1 184 ? 11.227 37.344 14.242 1 97.75 184 TRP B O 1
ATOM 8302 N N . ARG B 1 185 ? 12.523 38.094 15.898 1 97.75 185 ARG B N 1
ATOM 8303 C CA . ARG B 1 185 ? 11.555 38.938 16.562 1 97.75 185 ARG B CA 1
ATOM 8304 C C . ARG B 1 185 ? 12.172 40.281 16.922 1 97.75 185 ARG B C 1
ATOM 8306 O O . ARG B 1 185 ? 13.375 40.5 16.75 1 97.75 185 ARG B O 1
ATOM 8313 N N . PRO B 1 186 ? 11.414 41.281 17.453 1 97.56 186 PRO B N 1
ATOM 8314 C CA . PRO B 1 186 ? 11.891 42.656 17.688 1 97.56 186 PRO B CA 1
ATOM 8315 C C . PRO B 1 186 ? 12.992 42.719 18.75 1 97.56 186 PRO B C 1
ATOM 8317 O O . PRO B 1 186 ? 13.039 41.875 19.641 1 97.56 186 PRO B O 1
ATOM 8320 N N . VAL B 1 187 ? 13.852 43.75 18.594 1 98.44 187 VAL B N 1
ATOM 8321 C CA . VAL B 1 187 ? 14.852 44.156 19.562 1 98.44 187 VAL B CA 1
ATOM 8322 C C . VAL B 1 187 ? 14.594 45.625 19.969 1 98.44 187 VAL B C 1
ATOM 8324 O O . VAL B 1 187 ? 14.445 46.5 19.109 1 98.44 187 VAL B O 1
ATOM 8327 N N . ASN B 1 188 ? 14.516 45.906 21.281 1 98.38 188 ASN B N 1
ATOM 8328 C CA . ASN B 1 188 ? 14.242 47.219 21.781 1 98.38 188 ASN B CA 1
ATOM 8329 C C . ASN B 1 188 ? 15.211 47.625 22.891 1 98.38 188 ASN B C 1
ATOM 8331 O O . ASN B 1 188 ? 15.633 46.781 23.688 1 98.38 188 ASN B O 1
ATOM 8335 N N . LEU B 1 189 ? 15.594 48.875 22.922 1 98.06 189 LEU B N 1
ATOM 8336 C CA . LEU B 1 189 ? 16.234 49.469 24.078 1 98.06 189 LEU B CA 1
ATOM 8337 C C . LEU B 1 189 ? 15.219 50.188 24.969 1 98.06 189 LEU B C 1
ATOM 8339 O O . LEU B 1 189 ? 14.484 51.062 24.516 1 98.06 189 LEU B O 1
ATOM 8343 N N . GLU B 1 190 ? 15.188 49.75 26.219 1 97.5 190 GLU B N 1
ATOM 8344 C CA . GLU B 1 190 ? 14.219 50.312 27.172 1 97.5 190 GLU B CA 1
ATOM 8345 C C . GLU B 1 190 ? 14.914 51.125 28.25 1 97.5 190 GLU B C 1
ATOM 8347 O O . GLU B 1 190 ? 15.906 50.688 28.844 1 97.5 190 GLU B O 1
ATOM 8352 N N . LEU B 1 191 ? 14.406 52.281 28.453 1 96.56 191 LEU B N 1
ATOM 8353 C CA . LEU B 1 191 ? 14.859 53.156 29.531 1 96.56 191 LEU B CA 1
ATOM 8354 C C . LEU B 1 191 ? 13.766 53.312 30.594 1 96.56 191 LEU B C 1
ATOM 8356 O O . LEU B 1 191 ? 12.648 53.719 30.266 1 96.56 191 LEU B O 1
ATOM 8360 N N . TYR B 1 192 ? 14.141 53.031 31.828 1 96.06 192 TYR B N 1
ATOM 8361 C CA . TYR B 1 192 ? 13.117 53.188 32.844 1 96.06 192 TYR B CA 1
ATOM 8362 C C . TYR B 1 192 ? 13.727 53.188 34.25 1 96.06 192 TYR B C 1
ATOM 8364 O O . TYR B 1 192 ? 14.828 52.656 34.469 1 96.06 192 TYR B O 1
ATOM 8372 N N . GLU B 1 193 ? 13.062 53.812 35.156 1 95.19 193 GLU B N 1
ATOM 8373 C CA . GLU B 1 193 ? 13.32 53.656 36.594 1 95.19 193 GLU B CA 1
ATOM 8374 C C . GLU B 1 193 ? 12.391 52.594 37.188 1 95.19 193 GLU B C 1
ATOM 8376 O O . GLU B 1 193 ? 12.797 51.844 38.062 1 95.19 193 GLU B O 1
ATOM 8381 N N . SER B 1 194 ? 11.164 52.688 36.75 1 95.5 194 SER B N 1
ATOM 8382 C CA . SER B 1 194 ? 10.148 51.688 37.094 1 95.5 194 SER B CA 1
ATOM 8383 C C . SER B 1 194 ? 9.367 51.25 35.875 1 95.5 194 SER B C 1
ATOM 8385 O O . SER B 1 194 ? 9.219 52 34.906 1 95.5 194 SER B O 1
ATOM 8387 N N . ARG B 1 195 ? 8.953 50.031 35.906 1 96.69 195 ARG B N 1
ATOM 8388 C CA . ARG B 1 195 ? 8.148 49.562 34.781 1 96.69 195 ARG B CA 1
ATOM 8389 C C . ARG B 1 195 ? 7.188 48.469 35.219 1 96.69 195 ARG B C 1
ATOM 8391 O O . ARG B 1 195 ? 7.391 47.844 36.281 1 96.69 195 ARG B O 1
ATOM 8398 N N . LEU B 1 196 ? 6.133 48.281 34.438 1 97.38 196 LEU B N 1
ATOM 8399 C CA . LEU B 1 196 ? 5.242 47.125 34.562 1 97.38 196 LEU B CA 1
ATOM 8400 C C . LEU B 1 196 ? 5.824 45.906 33.844 1 97.38 196 LEU B C 1
ATOM 8402 O O . LEU B 1 196 ? 6.039 45.938 32.625 1 97.38 196 LEU B O 1
ATOM 8406 N N . THR B 1 197 ? 6.039 44.781 34.594 1 96.25 197 THR B N 1
ATOM 8407 C CA . THR B 1 197 ? 6.676 43.625 34 1 96.25 197 THR B CA 1
ATOM 8408 C C . THR B 1 197 ? 5.633 42.594 33.594 1 96.25 197 THR B C 1
ATOM 8410 O O . THR B 1 197 ? 5.902 41.719 32.781 1 96.25 197 THR B O 1
ATOM 8413 N N . ASP B 1 198 ? 4.504 42.656 34.188 1 96.5 198 ASP B N 1
ATOM 8414 C CA . ASP B 1 198 ? 3.436 41.719 33.875 1 96.5 198 ASP B CA 1
ATOM 8415 C C . ASP B 1 198 ? 2.068 42.312 34.219 1 96.5 198 ASP B C 1
ATOM 8417 O O . ASP B 1 198 ? 1.947 43.125 35.125 1 96.5 198 ASP B O 1
ATOM 8421 N N . LEU B 1 199 ? 1.145 42.062 33.406 1 97.81 199 LEU B N 1
ATOM 8422 C CA . LEU B 1 199 ? -0.272 42.312 33.625 1 97.81 199 LEU B CA 1
ATOM 8423 C C . LEU B 1 199 ? -1.117 41.094 33.281 1 97.81 199 LEU B C 1
ATOM 8425 O O . LEU B 1 199 ? -1.055 40.594 32.156 1 97.81 199 LEU B O 1
ATOM 8429 N N . TYR B 1 200 ? -1.795 40.562 34.219 1 96.12 200 TYR B N 1
ATOM 8430 C CA . TYR B 1 200 ? -2.666 39.406 33.969 1 96.12 200 TYR B CA 1
ATOM 8431 C C . TYR B 1 200 ? -3.922 39.469 34.812 1 96.12 200 TYR B C 1
ATOM 8433 O O . TYR B 1 200 ? -3.971 40.219 35.812 1 96.12 200 TYR B O 1
ATOM 8441 N N . CYS B 1 201 ? -4.906 38.781 34.344 1 95.19 201 CYS B N 1
ATOM 8442 C CA . CYS B 1 201 ? -6.188 38.781 35.031 1 95.19 201 CYS B CA 1
ATOM 8443 C C . CYS B 1 201 ? -6.66 37.375 35.344 1 95.19 201 CYS B C 1
ATOM 8445 O O . CYS B 1 201 ? -6.383 36.438 34.562 1 95.19 201 CYS B O 1
ATOM 8447 N N . GLU B 1 202 ? -7.277 37.281 36.438 1 93.38 202 GLU B N 1
ATOM 8448 C CA . GLU B 1 202 ? -8.055 36.094 36.812 1 93.38 202 GLU B CA 1
ATOM 8449 C C . GLU B 1 202 ? -9.555 36.375 36.75 1 93.38 202 GLU B C 1
ATOM 8451 O O . GLU B 1 202 ? -9.992 37.469 37.125 1 93.38 202 GLU B O 1
ATOM 8456 N N . PHE B 1 203 ? -10.211 35.438 36.188 1 92.56 203 PHE B N 1
ATOM 8457 C CA . PHE B 1 203 ? -11.648 35.625 36.062 1 92.56 203 PHE B CA 1
ATOM 8458 C C . PHE B 1 203 ? -12.406 34.562 36.844 1 92.56 203 PHE B C 1
ATOM 8460 O O . PHE B 1 203 ? -12 33.406 36.875 1 92.56 203 PHE B O 1
ATOM 8467 N N . ASP B 1 204 ? -13.414 35 37.531 1 93.31 204 ASP B N 1
ATOM 8468 C CA . ASP B 1 204 ? -14.422 34.125 38.094 1 93.31 204 ASP B CA 1
ATOM 8469 C C . ASP B 1 204 ? -15.828 34.5 37.625 1 93.31 204 ASP B C 1
ATOM 8471 O O . ASP B 1 204 ? -16.406 35.469 38.094 1 93.31 204 ASP B O 1
ATOM 8475 N N . ILE B 1 205 ? -16.25 33.812 36.656 1 95.44 205 ILE B N 1
ATOM 8476 C CA . ILE B 1 205 ? -17.578 34.062 36.125 1 95.44 205 ILE B CA 1
ATOM 8477 C C . ILE B 1 205 ? -18.578 33.125 36.812 1 95.44 205 ILE B C 1
ATOM 8479 O O . ILE B 1 205 ? -18.406 31.906 36.812 1 95.44 205 ILE B O 1
ATOM 8483 N N . GLU B 1 206 ? -19.625 33.688 37.344 1 94.12 206 GLU B N 1
ATOM 8484 C CA . GLU B 1 206 ? -20.641 32.906 38.062 1 94.12 206 GLU B CA 1
ATOM 8485 C C . GLU B 1 206 ? -21.359 31.953 37.125 1 94.12 206 GLU B C 1
ATOM 8487 O O . GLU B 1 206 ? -21.453 32.219 35.906 1 94.12 206 GLU B O 1
ATOM 8492 N N . GLU B 1 207 ? -21.844 30.922 37.75 1 92.88 207 GLU B N 1
ATOM 8493 C CA . GLU B 1 207 ? -22.578 29.938 36.969 1 92.88 207 GLU B CA 1
ATOM 8494 C C . GLU B 1 207 ? -23.766 30.562 36.25 1 92.88 207 GLU B C 1
ATOM 8496 O O . GLU B 1 207 ? -24.156 30.141 35.156 1 92.88 207 GLU B O 1
ATOM 8501 N N . SER B 1 208 ? -24.328 31.594 36.875 1 94.88 208 SER B N 1
ATOM 8502 C CA . SER B 1 208 ? -25.469 32.281 36.281 1 94.88 208 SER B CA 1
ATOM 8503 C C . SER B 1 208 ? -25.047 33.094 35.062 1 94.88 208 SER B C 1
ATOM 8505 O O . SER B 1 208 ? -25.906 33.531 34.281 1 94.88 208 SER B O 1
ATOM 8507 N N . LEU B 1 209 ? -23.781 33.406 34.906 1 95.38 209 LEU B N 1
ATOM 8508 C CA . LEU B 1 209 ? -23.188 34.188 33.812 1 95.38 209 LEU B CA 1
ATOM 8509 C C . LEU B 1 209 ? -23.562 35.656 33.938 1 95.38 209 LEU B C 1
ATOM 8511 O O . LEU B 1 209 ? -23.344 36.438 33 1 95.38 209 LEU B O 1
ATOM 8515 N N . ASP B 1 210 ? -24.141 36.062 35.062 1 95.19 210 ASP B N 1
ATOM 8516 C CA . ASP B 1 210 ? -24.672 37.438 35.188 1 95.19 210 ASP B CA 1
ATOM 8517 C C . ASP B 1 210 ? -23.688 38.344 35.906 1 95.19 210 ASP B C 1
ATOM 8519 O O . ASP B 1 210 ? -23.906 39.531 36.031 1 95.19 210 ASP B O 1
ATOM 8523 N N . SER B 1 211 ? -22.719 37.719 36.406 1 95.44 211 SER B N 1
ATOM 8524 C CA . SER B 1 211 ? -21.703 38.5 37.125 1 95.44 211 SER B CA 1
ATOM 8525 C C . SER B 1 211 ? -20.328 37.875 36.969 1 95.44 211 SER B C 1
ATOM 8527 O O . SER B 1 211 ? -20.203 36.656 36.844 1 95.44 211 SER B O 1
ATOM 8529 N N . ALA B 1 212 ? -19.359 38.719 36.906 1 95.69 212 ALA B N 1
ATOM 8530 C CA . ALA B 1 212 ? -17.953 38.281 36.812 1 95.69 212 ALA B CA 1
ATOM 8531 C C . ALA B 1 212 ? -17.078 39.094 37.781 1 95.69 212 ALA B C 1
ATOM 8533 O O . ALA B 1 212 ? -17.266 40.281 37.938 1 95.69 212 ALA B O 1
ATOM 8534 N N . GLN B 1 213 ? -16.297 38.375 38.438 1 95.94 213 GLN B N 1
ATOM 8535 C CA . GLN B 1 213 ? -15.219 39 39.188 1 95.94 213 GLN B CA 1
ATOM 8536 C C . GLN B 1 213 ? -13.914 39 38.406 1 95.94 213 GLN B C 1
ATOM 8538 O O . GLN B 1 213 ? -13.492 37.938 37.906 1 95.94 213 GLN B O 1
ATOM 8543 N N . VAL B 1 214 ? -13.375 40.188 38.25 1 95.94 214 VAL B N 1
ATOM 8544 C CA . VAL B 1 214 ? -12.102 40.344 37.531 1 95.94 214 VAL B CA 1
ATOM 8545 C C . VAL B 1 214 ? -11.031 40.812 38.5 1 95.94 214 VAL B C 1
ATOM 8547 O O . VAL B 1 214 ? -11.125 41.906 39.062 1 95.94 214 VAL B O 1
ATOM 8550 N N . VAL B 1 215 ? -10.07 39.938 38.75 1 96.62 215 VAL B N 1
ATOM 8551 C CA . VAL B 1 215 ? -8.922 40.312 39.562 1 96.62 215 VAL B CA 1
ATOM 8552 C C . VAL B 1 215 ? -7.727 40.656 38.688 1 96.62 215 VAL B C 1
ATOM 8554 O O . VAL B 1 215 ? -7.18 39.75 38.031 1 96.62 215 VAL B O 1
ATOM 8557 N N . SER B 1 216 ? -7.363 41.906 38.625 1 97.19 216 SER B N 1
ATOM 8558 C CA . SER B 1 216 ? -6.25 42.344 37.812 1 97.19 216 SER B CA 1
ATOM 8559 C C . SER B 1 216 ? -4.965 42.469 38.625 1 97.19 216 SER B C 1
ATOM 8561 O O . SER B 1 216 ? -4.953 43.062 39.688 1 97.19 216 SER B O 1
ATOM 8563 N N . HIS B 1 217 ? -3.982 41.812 38.125 1 97.31 217 HIS B N 1
ATOM 8564 C CA . HIS B 1 217 ? -2.664 41.844 38.719 1 97.31 217 HIS B CA 1
ATOM 8565 C C . HIS B 1 217 ? -1.647 42.562 37.844 1 97.31 217 HIS B C 1
ATOM 8567 O O . HIS B 1 217 ? -1.594 42.344 36.656 1 97.31 217 HIS B O 1
ATOM 8573 N N . ALA B 1 218 ? -0.851 43.406 38.438 1 98.06 218 ALA B N 1
ATOM 8574 C CA . ALA B 1 218 ? 0.301 44.031 37.781 1 98.06 218 ALA B CA 1
ATOM 8575 C C . ALA B 1 218 ? 1.575 43.781 38.594 1 98.06 218 ALA B C 1
ATOM 8577 O O . ALA B 1 218 ? 1.572 43.906 39.812 1 98.06 218 ALA B O 1
ATOM 8578 N N . VAL B 1 219 ? 2.547 43.344 37.938 1 97.81 219 VAL B N 1
ATOM 8579 C CA . VAL B 1 219 ? 3.855 43.188 38.562 1 97.81 219 VAL B CA 1
ATOM 8580 C C . VAL B 1 219 ? 4.758 44.344 38.188 1 97.81 219 VAL B C 1
ATOM 8582 O O . VAL B 1 219 ? 4.824 44.75 37.031 1 97.81 219 VAL B O 1
ATOM 8585 N N . VAL B 1 220 ? 5.469 44.875 39.219 1 97.19 220 VAL B N 1
ATOM 8586 C CA . VAL B 1 220 ? 6.203 46.125 39.062 1 97.19 220 VAL B CA 1
ATOM 8587 C C . VAL B 1 220 ? 7.676 45.906 39.406 1 97.19 220 VAL B C 1
ATOM 8589 O O . VAL B 1 220 ? 7.996 45.25 40.375 1 97.19 220 VAL B O 1
ATOM 8592 N N . GLU B 1 221 ? 8.445 46.344 38.5 1 95.94 221 GLU B N 1
ATOM 8593 C CA . GLU B 1 221 ? 9.859 46.5 38.812 1 95.94 221 GLU B CA 1
ATOM 8594 C C . GLU B 1 221 ? 10.211 47.969 39.031 1 95.94 221 GLU B C 1
ATOM 8596 O O . GLU B 1 221 ? 9.891 48.844 38.219 1 95.94 221 GLU B O 1
ATOM 8601 N N . GLY B 1 222 ? 10.938 48.25 40.156 1 93.56 222 GLY B N 1
ATOM 8602 C CA . GLY B 1 222 ? 11.305 49.594 40.5 1 93.56 222 GLY B CA 1
ATOM 8603 C C . GLY B 1 222 ? 10.586 50.125 41.719 1 93.56 222 GLY B C 1
ATOM 8604 O O . GLY B 1 222 ? 10.039 49.375 42.5 1 93.56 222 GLY B O 1
ATOM 8605 N N . ASN B 1 223 ? 10.57 51.531 41.875 1 89.44 223 ASN B N 1
ATOM 8606 C CA . ASN B 1 223 ? 10.156 52.094 43.156 1 89.44 223 ASN B CA 1
ATOM 8607 C C . ASN B 1 223 ? 8.797 52.781 43.062 1 89.44 223 ASN B C 1
ATOM 8609 O O . ASN B 1 223 ? 8.258 53.25 44.062 1 89.44 223 ASN B O 1
ATOM 8613 N N . ALA B 1 224 ? 8.234 52.812 41.875 1 89.88 224 ALA B N 1
ATOM 8614 C CA . ALA B 1 224 ? 6.91 53.406 41.781 1 89.88 224 ALA B CA 1
ATOM 8615 C C . ALA B 1 224 ? 5.91 52.719 42.719 1 89.88 224 ALA B C 1
ATOM 8617 O O . ALA B 1 224 ? 5.953 51.5 42.875 1 89.88 224 ALA B O 1
ATOM 8618 N N . SER B 1 225 ? 4.906 53.562 43.188 1 91.5 225 SER B N 1
ATOM 8619 C CA . SER B 1 225 ? 4.238 53.031 44.375 1 91.5 225 SER B CA 1
ATOM 8620 C C . SER B 1 225 ? 2.762 52.75 44.125 1 91.5 225 SER B C 1
ATOM 8622 O O . SER B 1 225 ? 2.068 52.156 44.938 1 91.5 225 SER B O 1
ATOM 8624 N N . ARG B 1 226 ? 2.236 53.188 43 1 97.12 226 ARG B N 1
ATOM 8625 C CA . ARG B 1 226 ? 0.815 52.969 42.75 1 97.12 226 ARG B CA 1
ATOM 8626 C C . ARG B 1 226 ? 0.576 52.5 41.312 1 97.12 226 ARG B C 1
ATOM 8628 O O . ARG B 1 226 ? 1.358 52.812 40.406 1 97.12 226 ARG B O 1
ATOM 8635 N N . VAL B 1 227 ? -0.472 51.75 41.125 1 98.12 227 VAL B N 1
ATOM 8636 C CA . VAL B 1 227 ? -0.938 51.312 39.812 1 98.12 227 VAL B CA 1
ATOM 8637 C C . VAL B 1 227 ? -2.42 51.656 39.656 1 98.12 227 VAL B C 1
ATOM 8639 O O . VAL B 1 227 ? -3.223 51.375 40.531 1 98.12 227 VAL B O 1
ATOM 8642 N N . ARG B 1 228 ? -2.801 52.375 38.594 1 98.19 228 ARG B N 1
ATOM 8643 C CA . ARG B 1 228 ? -4.199 52.562 38.219 1 98.19 228 ARG B CA 1
ATOM 8644 C C . ARG B 1 228 ? -4.625 51.5 37.188 1 98.19 228 ARG B C 1
ATOM 8646 O O . ARG B 1 228 ? -4.004 51.375 36.156 1 98.19 228 ARG B O 1
ATOM 8653 N N . PHE B 1 229 ? -5.586 50.719 37.594 1 98.06 229 PHE B N 1
ATOM 8654 C CA . PHE B 1 229 ? -6.199 49.75 36.656 1 98.06 229 PHE B CA 1
ATOM 8655 C C . PHE B 1 229 ? -7.445 50.344 36.031 1 98.06 229 PHE B C 1
ATOM 8657 O O . PHE B 1 229 ? -8.312 50.906 36.719 1 98.06 229 PHE B O 1
ATOM 8664 N N . ASP B 1 230 ? -7.512 50.375 34.719 1 96.88 230 ASP B N 1
ATOM 8665 C CA . ASP B 1 230 ? -8.695 50.781 33.969 1 96.88 230 ASP B CA 1
ATOM 8666 C C . ASP B 1 230 ? -9.227 49.625 33.094 1 96.88 230 ASP B C 1
ATOM 8668 O O . ASP B 1 230 ? -8.484 49.031 32.312 1 96.88 230 ASP B O 1
ATOM 8672 N N . ILE B 1 231 ? -10.406 49.281 33.312 1 96.31 231 ILE B N 1
ATOM 8673 C CA . ILE B 1 231 ? -11.094 48.281 32.469 1 96.31 231 ILE B CA 1
ATOM 8674 C C . ILE B 1 231 ? -12.07 49 31.547 1 96.31 231 ILE B C 1
ATOM 8676 O O . ILE B 1 231 ? -12.875 49.844 31.984 1 96.31 231 ILE B O 1
ATOM 8680 N N . SER B 1 232 ? -11.938 48.75 30.25 1 96.62 232 SER B N 1
ATOM 8681 C CA . SER B 1 232 ? -12.844 49.375 29.297 1 96.62 232 SER B CA 1
ATOM 8682 C C . SER B 1 232 ? -13.32 48.375 28.25 1 96.62 232 SER B C 1
ATOM 8684 O O . SER B 1 232 ? -12.656 47.375 28.016 1 96.62 232 SER B O 1
ATOM 8686 N N . LEU B 1 233 ? -14.5 48.562 27.781 1 95.19 233 LEU B N 1
ATOM 8687 C CA . LEU B 1 233 ? -15.086 47.812 26.656 1 95.19 233 LEU B CA 1
ATOM 8688 C C . LEU B 1 233 ? -15.523 48.781 25.547 1 95.19 233 LEU B C 1
ATOM 8690 O O . LEU B 1 233 ? -16.328 49.688 25.781 1 95.19 233 LEU B O 1
ATOM 8694 N N . LYS B 1 234 ? -15.109 48.625 24.25 1 90.38 234 LYS B N 1
ATOM 8695 C CA . LYS B 1 234 ? -15.422 49.5 23.125 1 90.38 234 LYS B CA 1
ATOM 8696 C C . LYS B 1 234 ? -15.203 50.969 23.484 1 90.38 234 LYS B C 1
ATOM 8698 O O . LYS B 1 234 ? -16.078 51.812 23.25 1 90.38 234 LYS B O 1
ATOM 8703 N N . SER B 1 235 ? -14.312 51.344 24.25 1 87.75 235 SER B N 1
ATOM 8704 C CA . SER B 1 235 ? -13.898 52.688 24.625 1 87.75 235 SER B CA 1
ATOM 8705 C C . SER B 1 235 ? -14.727 53.219 25.781 1 87.75 235 SER B C 1
ATOM 8707 O O . SER B 1 235 ? -14.547 54.344 26.219 1 87.75 235 SER B O 1
ATOM 8709 N N . LYS B 1 236 ? -15.578 52.375 26.188 1 92.88 236 LYS B N 1
ATOM 8710 C CA . LYS B 1 236 ? -16.359 52.781 27.375 1 92.88 236 LYS B CA 1
ATOM 8711 C C . LYS B 1 236 ? -15.703 52.25 28.656 1 92.88 236 LYS B C 1
ATOM 8713 O O . LYS B 1 236 ? -15.352 51.094 28.75 1 92.88 236 LYS B O 1
ATOM 8718 N N . SER B 1 237 ? -15.594 53.125 29.562 1 93.62 237 SER B N 1
ATOM 8719 C CA . SER B 1 237 ? -15.016 52.781 30.859 1 93.62 237 SER B CA 1
ATOM 8720 C C . SER B 1 237 ? -15.953 51.875 31.656 1 93.62 237 SER B C 1
ATOM 8722 O O . SER B 1 237 ? -17.141 52.156 31.781 1 93.62 237 SER B O 1
ATOM 8724 N N . VAL B 1 238 ? -15.469 50.812 32.125 1 91.69 238 VAL B N 1
ATOM 8725 C CA . VAL B 1 238 ? -16.219 49.875 32.938 1 91.69 238 VAL B CA 1
ATOM 8726 C C . VAL B 1 238 ? -15.883 50.031 34.406 1 91.69 238 VAL B C 1
ATOM 8728 O O . VAL B 1 238 ? -16.766 50 35.25 1 91.69 238 VAL B O 1
ATOM 8731 N N . ALA B 1 239 ? -14.633 50.125 34.719 1 93.25 239 ALA B N 1
ATOM 8732 C CA . ALA B 1 239 ? -14.164 50.281 36.094 1 93.25 239 ALA B CA 1
ATOM 8733 C C . ALA B 1 239 ? -12.766 50.875 36.125 1 93.25 239 ALA B C 1
ATOM 8735 O O . ALA B 1 239 ? -12.016 50.781 35.156 1 93.25 239 ALA B O 1
ATOM 8736 N N . SER B 1 240 ? -12.453 51.5 37.219 1 95.75 240 SER B N 1
ATOM 8737 C CA . SER B 1 240 ? -11.125 52.062 37.469 1 95.75 240 SER B CA 1
ATOM 8738 C C . SER B 1 240 ? -10.789 52.062 38.969 1 95.75 240 SER B C 1
ATOM 8740 O O . SER B 1 240 ? -11.648 52.312 39.812 1 95.75 240 SER B O 1
ATOM 8742 N N . GLU B 1 241 ? -9.633 51.656 39.219 1 97.12 241 GLU B N 1
ATOM 8743 C CA . GLU B 1 241 ? -9.156 51.656 40.594 1 97.12 241 GLU B CA 1
ATOM 8744 C C . GLU B 1 241 ? -7.648 51.906 40.656 1 97.12 241 GLU B C 1
ATOM 8746 O O . GLU B 1 241 ? -6.898 51.375 39.844 1 97.12 241 GLU B O 1
ATOM 8751 N N . THR B 1 242 ? -7.23 52.719 41.594 1 97.31 242 THR B N 1
ATOM 8752 C CA . THR B 1 242 ? -5.812 52.938 41.875 1 97.31 242 THR B CA 1
ATOM 8753 C C . THR B 1 242 ? -5.395 52.25 43.156 1 97.31 242 THR B C 1
ATOM 8755 O O . THR B 1 242 ? -6.016 52.469 44.219 1 97.31 242 THR B O 1
ATOM 8758 N N . VAL B 1 243 ? -4.496 51.438 43.062 1 98 243 VAL B N 1
ATOM 8759 C CA . VAL B 1 243 ? -4.074 50.688 44.25 1 98 243 VAL B CA 1
ATOM 8760 C C . VAL B 1 243 ? -2.572 50.875 44.469 1 98 243 VAL B C 1
ATOM 8762 O O . VAL B 1 243 ? -1.857 51.312 43.562 1 98 243 VAL B O 1
ATOM 8765 N N . SER B 1 244 ? -2.078 50.594 45.719 1 97.06 244 SER B N 1
ATOM 8766 C CA . SER B 1 244 ? -0.66 50.688 46.062 1 97.06 244 SER B CA 1
ATOM 8767 C C . SER B 1 244 ? 0.095 49.438 45.625 1 97.06 244 SER B C 1
ATOM 8769 O O . SER B 1 244 ? -0.47 48.344 45.594 1 97.06 244 SER B O 1
ATOM 8771 N N . VAL B 1 245 ? 1.312 49.625 45.219 1 97.25 245 VAL B N 1
ATOM 8772 C CA . VAL B 1 245 ? 2.215 48.5 44.969 1 97.25 245 VAL B CA 1
ATOM 8773 C C . VAL B 1 245 ? 2.756 47.938 46.281 1 97.25 245 VAL B C 1
ATOM 8775 O O . VAL B 1 245 ? 3.33 48.688 47.094 1 97.25 245 VAL B O 1
ATOM 8778 N N . ILE B 1 246 ? 2.471 46.719 46.531 1 96.19 246 ILE B N 1
ATOM 8779 C CA . ILE B 1 246 ? 2.994 46.062 47.719 1 96.19 246 ILE B CA 1
ATOM 8780 C C . ILE B 1 246 ? 3.914 44.906 47.312 1 96.19 246 ILE B C 1
ATOM 8782 O O . ILE B 1 246 ? 3.48 43.969 46.656 1 96.19 246 ILE B O 1
ATOM 8786 N N . ASP B 1 247 ? 5.105 44.969 47.781 1 94.5 247 ASP B N 1
ATOM 8787 C CA . ASP B 1 247 ? 6.098 43.938 47.469 1 94.5 247 ASP B CA 1
ATOM 8788 C C . ASP B 1 247 ? 6.156 43.688 45.938 1 94.5 247 ASP B C 1
ATOM 8790 O O . ASP B 1 247 ? 6.094 42.531 45.5 1 94.5 247 ASP B O 1
ATOM 8794 N N . GLY B 1 248 ? 6.133 44.781 45.188 1 95.25 248 GLY B N 1
ATOM 8795 C CA . GLY B 1 248 ? 6.309 44.688 43.75 1 95.25 248 GLY B CA 1
ATOM 8796 C C . GLY B 1 248 ? 5.059 44.25 43 1 95.25 248 GLY B C 1
ATOM 8797 O O . GLY B 1 248 ? 5.105 43.969 41.812 1 95.25 248 GLY B O 1
ATOM 8798 N N . GLN B 1 249 ? 3.902 44.188 43.656 1 97 249 GLN B N 1
ATOM 8799 C CA . GLN B 1 249 ? 2.662 43.75 43.031 1 97 249 GLN B CA 1
ATOM 8800 C C . GLN B 1 249 ? 1.502 44.688 43.375 1 97 249 GLN B C 1
ATOM 8802 O O . GLN B 1 249 ? 1.433 45.219 44.469 1 97 249 GLN B O 1
ATOM 8807 N N . ALA B 1 250 ? 0.746 44.938 42.469 1 98 250 ALA B N 1
ATOM 8808 C CA . ALA B 1 250 ? -0.516 45.656 42.656 1 98 250 ALA B CA 1
ATOM 8809 C C . ALA B 1 250 ? -1.698 44.812 42.188 1 98 250 ALA B C 1
ATOM 8811 O O . ALA B 1 250 ? -1.622 44.094 41.188 1 98 250 ALA B O 1
ATOM 8812 N N . VAL B 1 251 ? -2.768 44.719 43 1 97.88 251 VAL B N 1
ATOM 8813 C CA . VAL B 1 251 ? -3.928 43.875 42.719 1 97.88 251 VAL B CA 1
ATOM 8814 C C . VAL B 1 251 ? -5.207 44.688 42.906 1 97.88 251 VAL B C 1
ATOM 8816 O O . VAL B 1 251 ? -5.344 45.438 43.875 1 97.88 251 VAL B O 1
ATOM 8819 N N . ALA B 1 252 ? -5.984 44.656 41.969 1 97.75 252 ALA B N 1
ATOM 8820 C CA . ALA B 1 252 ? -7.312 45.281 42.062 1 97.75 252 ALA B CA 1
ATOM 8821 C C . ALA B 1 252 ? -8.398 44.281 41.656 1 97.75 252 ALA B C 1
ATOM 8823 O O . ALA B 1 252 ? -8.211 43.5 40.719 1 97.75 252 ALA B O 1
ATOM 8824 N N . THR B 1 253 ? -9.492 44.281 42.375 1 97.06 253 THR B N 1
ATOM 8825 C CA . THR B 1 253 ? -10.633 43.406 42.094 1 97.06 253 THR B CA 1
ATOM 8826 C C . THR B 1 253 ? -11.828 44.219 41.594 1 97.06 253 THR B C 1
ATOM 8828 O O . THR B 1 253 ? -12.203 45.219 42.219 1 97.06 253 THR B O 1
ATOM 8831 N N . PHE B 1 254 ? -12.344 43.812 40.594 1 96.25 254 PHE B N 1
ATOM 8832 C CA . PHE B 1 254 ? -13.508 44.469 40 1 96.25 254 PHE B CA 1
ATOM 8833 C C . PHE B 1 254 ? -14.68 43.5 39.906 1 96.25 254 PHE B C 1
ATOM 8835 O O . PHE B 1 254 ? -14.484 42.312 39.625 1 96.25 254 PHE B O 1
ATOM 8842 N N . LYS B 1 255 ? -15.812 44 40.156 1 94.56 255 LYS B N 1
ATOM 8843 C CA . LYS B 1 255 ? -17.031 43.25 39.844 1 94.56 255 LYS B CA 1
ATOM 8844 C C . LYS B 1 255 ? -17.719 43.781 38.594 1 94.56 255 LYS B C 1
ATOM 8846 O O . LYS B 1 255 ? -18.016 44.969 38.531 1 94.56 255 LYS B O 1
ATOM 8851 N N . VAL B 1 256 ? -17.812 43 37.688 1 93.81 256 VAL B N 1
ATOM 8852 C CA . VAL B 1 256 ? -18.484 43.375 36.438 1 93.81 256 VAL B CA 1
ATOM 8853 C C . VAL B 1 256 ? -19.859 42.75 36.406 1 93.81 256 VAL B C 1
ATOM 8855 O O . VAL B 1 256 ? -19.984 41.531 36.312 1 93.81 256 VAL B O 1
ATOM 8858 N N . GLN B 1 257 ? -20.922 43.562 36.469 1 93.19 257 GLN B N 1
ATOM 8859 C CA . GLN B 1 257 ? -22.297 43.062 36.406 1 93.19 257 GLN B CA 1
ATOM 8860 C C . GLN B 1 257 ? -22.75 42.906 34.938 1 93.19 257 GLN B C 1
ATOM 8862 O O . GLN B 1 257 ? -22.469 43.781 34.125 1 93.19 257 GLN B O 1
ATOM 8867 N N . ASN B 1 258 ? -23.422 41.875 34.656 1 94.25 258 ASN B N 1
ATOM 8868 C CA . ASN B 1 258 ? -23.891 41.531 33.312 1 94.25 258 ASN B CA 1
ATOM 8869 C C . ASN B 1 258 ? -22.766 41.688 32.281 1 94.25 258 ASN B C 1
ATOM 8871 O O . ASN B 1 258 ? -22.922 42.375 31.281 1 94.25 258 ASN B O 1
ATOM 8875 N N . PRO B 1 259 ? -21.703 40.969 32.562 1 96 259 PRO B N 1
ATOM 8876 C CA . PRO B 1 259 ? -20.562 41.062 31.641 1 96 259 PRO B CA 1
ATOM 8877 C C . PRO B 1 259 ? -20.922 40.656 30.219 1 96 259 PRO B C 1
ATOM 8879 O O . PRO B 1 259 ? -21.719 39.719 30.016 1 96 259 PRO B O 1
ATOM 8882 N N . GLU B 1 260 ? -20.359 41.312 29.172 1 97.12 260 GLU B N 1
ATOM 8883 C CA . GLU B 1 260 ? -20.391 40.812 27.812 1 97.12 260 GLU B CA 1
ATOM 8884 C C . GLU B 1 260 ? -19.391 39.656 27.625 1 97.12 260 GLU B C 1
ATOM 8886 O O . GLU B 1 260 ? -18.172 39.906 27.562 1 97.12 260 GLU B O 1
ATOM 8891 N N . LEU B 1 261 ? -19.844 38.469 27.484 1 97.94 261 LEU B N 1
ATOM 8892 C CA . LEU B 1 261 ? -18.984 37.281 27.469 1 97.94 261 LEU B CA 1
ATOM 8893 C C . LEU B 1 261 ? -18.484 37 26.062 1 97.94 261 LEU B C 1
ATOM 8895 O O . LEU B 1 261 ? -19.172 37.312 25.078 1 97.94 261 LEU B O 1
ATOM 8899 N N . TRP B 1 262 ? -17.312 36.562 25.953 1 98.19 262 TRP B N 1
ATOM 8900 C CA . TRP B 1 262 ? -16.688 36.125 24.719 1 98.19 262 TRP B CA 1
ATOM 8901 C C . TRP B 1 262 ? -17.203 34.75 24.297 1 98.19 262 TRP B C 1
ATOM 8903 O O . TRP B 1 262 ? -17.188 33.812 25.094 1 98.19 262 TRP B O 1
ATOM 8913 N N . TYR B 1 263 ? -17.641 34.562 23.047 1 98.25 263 TYR B N 1
ATOM 8914 C CA . TYR B 1 263 ? -18.156 33.281 22.547 1 98.25 263 TYR B CA 1
ATOM 8915 C C . TYR B 1 263 ? -17.375 32.844 21.297 1 98.25 263 TYR B C 1
ATOM 8917 O O . TYR B 1 263 ? -16.812 33.688 20.594 1 98.25 263 TYR B O 1
ATOM 8925 N N . PRO B 1 264 ? -17.297 31.516 21.094 1 97.88 264 PRO B N 1
ATOM 8926 C CA . PRO B 1 264 ? -16.859 31.078 19.766 1 97.88 264 PRO B CA 1
ATOM 8927 C C . PRO B 1 264 ? -17.781 31.578 18.656 1 97.88 264 PRO B C 1
ATOM 8929 O O . PRO B 1 264 ? -18.953 31.844 18.891 1 97.88 264 PRO B O 1
ATOM 8932 N N . ILE B 1 265 ? -17.188 31.641 17.469 1 97 265 ILE B N 1
ATOM 8933 C CA . ILE B 1 265 ? -17.922 32.062 16.297 1 97 265 ILE B CA 1
ATOM 8934 C C . ILE B 1 265 ? -19.234 31.297 16.203 1 97 265 ILE B C 1
ATOM 8936 O O . ILE B 1 265 ? -19.297 30.125 16.578 1 97 265 ILE B O 1
ATOM 8940 N N . ARG B 1 266 ? -20.359 31.969 15.781 1 94.69 266 ARG B N 1
ATOM 8941 C CA . ARG B 1 266 ? -21.703 31.438 15.555 1 94.69 266 ARG B CA 1
ATOM 8942 C C . ARG B 1 266 ? -22.484 31.359 16.859 1 94.69 266 ARG B C 1
ATOM 8944 O O . ARG B 1 266 ? -23.703 31.312 16.859 1 94.69 266 ARG B O 1
ATOM 8951 N N . TYR B 1 267 ? -21.859 31.344 18.047 1 97.12 267 TYR B N 1
ATOM 8952 C CA . TYR B 1 267 ? -22.562 31.125 19.297 1 97.12 267 TYR B CA 1
ATOM 8953 C C . TYR B 1 267 ? -22.688 32.406 20.094 1 97.12 267 TYR B C 1
ATOM 8955 O O . TYR B 1 267 ? -23.297 32.438 21.172 1 97.12 267 TYR B O 1
ATOM 8963 N N . GLY B 1 268 ? -22.078 33.438 19.625 1 97.06 268 GLY B N 1
ATOM 8964 C CA . GLY B 1 268 ? -22.156 34.781 20.234 1 97.06 268 GLY B CA 1
ATOM 8965 C C . GLY B 1 268 ? -21.109 35.719 19.703 1 97.06 268 GLY B C 1
ATOM 8966 O O . GLY B 1 268 ? -20.406 35.406 18.734 1 97.06 268 GLY B O 1
ATOM 8967 N N . LYS B 1 269 ? -21.078 36.906 20.297 1 97.56 269 LYS B N 1
ATOM 8968 C CA . LYS B 1 269 ? -20.094 37.906 19.922 1 97.56 269 LYS B CA 1
ATOM 8969 C C . LYS B 1 269 ? -18.766 37.688 20.641 1 97.56 269 LYS B C 1
ATOM 8971 O O . LYS B 1 269 ? -18.656 36.812 21.484 1 97.56 269 LYS B O 1
ATOM 8976 N N . GLN B 1 270 ? -17.797 38.438 20.188 1 98.44 270 GLN B N 1
ATOM 8977 C CA . GLN B 1 270 ? -16.453 38.281 20.75 1 98.44 270 GLN B CA 1
ATOM 8978 C C . GLN B 1 270 ? -15.969 39.594 21.375 1 98.44 270 GLN B C 1
ATOM 8980 O O . GLN B 1 270 ? -14.914 40.094 21.016 1 98.44 270 GLN B O 1
ATOM 8985 N N . PRO B 1 271 ? -16.719 40.031 22.375 1 98.06 271 PRO B N 1
ATOM 8986 C CA . PRO B 1 271 ? -16.234 41.25 23.047 1 98.06 271 PRO B CA 1
ATOM 8987 C C . PRO B 1 271 ? -14.875 41.062 23.703 1 98.06 271 PRO B C 1
ATOM 8989 O O . PRO B 1 271 ? -14.648 40.031 24.359 1 98.06 271 PRO B O 1
ATOM 8992 N N . LEU B 1 272 ? -14.039 41.969 23.547 1 98.06 272 LEU B N 1
ATOM 8993 C CA . LEU B 1 272 ? -12.727 42 24.188 1 98.06 272 LEU B CA 1
ATOM 8994 C C . LEU B 1 272 ? -12.547 43.25 25.047 1 98.06 272 LEU B C 1
ATOM 8996 O O . LEU B 1 272 ? -12.609 44.375 24.531 1 98.06 272 LEU B O 1
ATOM 9000 N N . TYR B 1 273 ? -12.359 43.031 26.312 1 97.25 273 TYR B N 1
ATOM 9001 C CA . TYR B 1 273 ? -12.078 44.125 27.234 1 97.25 273 TYR B CA 1
ATOM 9002 C C . TYR B 1 273 ? -10.617 44.531 27.172 1 97.25 273 TYR B C 1
ATOM 9004 O O . TYR B 1 273 ? -9.734 43.688 27.047 1 97.25 273 TYR B O 1
ATOM 9012 N N . ALA B 1 274 ? -10.445 45.812 27.25 1 97.12 274 ALA B N 1
ATOM 9013 C CA . ALA B 1 274 ? -9.086 46.312 27.438 1 97.12 274 ALA B CA 1
ATOM 9014 C C . ALA B 1 274 ? -8.789 46.562 28.906 1 97.12 274 ALA B C 1
ATOM 9016 O O . ALA B 1 274 ? -9.508 47.312 29.578 1 97.12 274 ALA B O 1
ATOM 9017 N N . ILE B 1 275 ? -7.879 45.875 29.422 1 96.88 275 ILE B N 1
ATOM 9018 C CA . ILE B 1 275 ? -7.383 46.125 30.766 1 96.88 275 ILE B CA 1
ATOM 9019 C C . ILE B 1 275 ? -6.062 46.875 30.688 1 96.88 275 ILE B C 1
ATOM 9021 O O . ILE B 1 275 ? -5.062 46.375 30.188 1 96.88 275 ILE B O 1
ATOM 9025 N N . LYS B 1 276 ? -6.098 48.062 31.234 1 97.25 276 LYS B N 1
ATOM 9026 C CA . LYS B 1 276 ? -4.926 48.938 31.188 1 97.25 276 LYS B CA 1
ATOM 9027 C C . LYS B 1 276 ? -4.355 49.156 32.594 1 97.25 276 LYS B C 1
ATOM 9029 O O . LYS B 1 276 ? -5.094 49.5 33.531 1 97.25 276 LYS B O 1
ATOM 9034 N N . ALA B 1 277 ? -3.146 48.844 32.812 1 98.25 277 ALA B N 1
ATOM 9035 C CA . ALA B 1 277 ? -2.412 49.188 34 1 98.25 277 ALA B CA 1
ATOM 9036 C C . ALA B 1 277 ? -1.492 50.375 33.781 1 98.25 277 ALA B C 1
ATOM 9038 O O . ALA B 1 277 ? -0.712 50.406 32.812 1 98.25 277 ALA B O 1
ATOM 9039 N N . THR B 1 278 ? -1.666 51.406 34.594 1 98 278 THR B N 1
ATOM 9040 C CA . THR B 1 278 ? -0.804 52.594 34.531 1 98 278 THR B CA 1
ATOM 9041 C C . THR B 1 278 ? -0.006 52.719 35.844 1 98 278 THR B C 1
ATOM 9043 O O . THR B 1 278 ? -0.584 52.844 36.906 1 98 278 THR B O 1
ATOM 9046 N N . LEU B 1 279 ? 1.262 52.625 35.688 1 97.94 279 LEU B N 1
ATOM 9047 C CA . LEU B 1 279 ? 2.154 52.781 36.812 1 97.94 279 LEU B CA 1
ATOM 9048 C C . LEU B 1 279 ? 2.357 54.25 37.156 1 97.94 279 LEU B C 1
ATOM 9050 O O . LEU B 1 279 ? 2.703 55.031 36.25 1 97.94 279 LEU B O 1
ATOM 9054 N N . ILE B 1 280 ? 2.131 54.625 38.406 1 96.44 280 ILE B N 1
ATOM 9055 C CA . ILE B 1 280 ? 2.152 56.031 38.844 1 96.44 280 ILE B CA 1
ATOM 9056 C C . ILE B 1 280 ? 3.215 56.219 39.906 1 96.44 280 ILE B C 1
ATOM 9058 O O . ILE B 1 280 ? 3.273 55.469 40.875 1 96.44 280 ILE B O 1
ATOM 9062 N N . ASP B 1 281 ? 4.031 57.156 39.719 1 91.88 281 ASP B N 1
ATOM 9063 C CA . ASP B 1 281 ? 5.004 57.625 40.719 1 91.88 281 ASP B CA 1
ATOM 9064 C C . ASP B 1 281 ? 4.848 59.094 41 1 91.88 281 ASP B C 1
ATOM 9066 O O . ASP B 1 281 ? 5.066 59.938 40.125 1 91.88 281 ASP B O 1
ATOM 9070 N N . GLY B 1 282 ? 4.645 59.594 42.312 1 87.38 282 GLY B N 1
ATOM 9071 C CA . GLY B 1 282 ? 4.48 60.969 42.688 1 87.38 282 GLY B CA 1
ATOM 9072 C C . GLY B 1 282 ? 3.488 61.719 41.812 1 87.38 282 GLY B C 1
ATOM 9073 O O . GLY B 1 282 ? 3.715 62.875 41.438 1 87.38 282 GLY B O 1
ATOM 9074 N N . GLY B 1 283 ? 2.531 61.031 41.281 1 87.31 283 GLY B N 1
ATOM 9075 C CA . GLY B 1 283 ? 1.491 61.656 40.469 1 87.31 283 GLY B CA 1
ATOM 9076 C C . GLY B 1 283 ? 1.749 61.531 39 1 87.31 283 GLY B C 1
ATOM 9077 O O . GLY B 1 283 ? 0.842 61.719 38.188 1 87.31 283 GLY B O 1
ATOM 9078 N N . ALA B 1 284 ? 2.934 61.188 38.625 1 92.94 284 ALA B N 1
ATOM 9079 C CA . ALA B 1 284 ? 3.285 61.062 37.219 1 92.94 284 ALA B CA 1
ATOM 9080 C C . ALA B 1 284 ? 3.098 59.625 36.719 1 92.94 284 ALA B C 1
ATOM 9082 O O . ALA B 1 284 ? 3.41 58.688 37.438 1 92.94 284 ALA B O 1
ATOM 9083 N N . GLU B 1 285 ? 2.512 59.438 35.5 1 95.5 285 GLU B N 1
ATOM 9084 C CA . GLU B 1 285 ? 2.441 58.125 34.844 1 95.5 285 GLU B CA 1
ATOM 9085 C C . GLU B 1 285 ? 3.793 57.75 34.25 1 95.5 285 GLU B C 1
ATOM 9087 O O . GLU B 1 285 ? 4.32 58.406 33.375 1 95.5 285 GLU B O 1
ATOM 9092 N N . VAL B 1 286 ? 4.352 56.656 34.719 1 95.69 286 VAL B N 1
ATOM 9093 C CA . VAL B 1 286 ? 5.73 56.344 34.344 1 95.69 286 VAL B CA 1
ATOM 9094 C C . VAL B 1 286 ? 5.77 55.156 33.438 1 95.69 286 VAL B C 1
ATOM 9096 O O . VAL B 1 286 ? 6.758 54.938 32.719 1 95.69 286 VAL B O 1
ATOM 9099 N N . ASP B 1 287 ? 4.738 54.281 33.375 1 96.94 287 ASP B N 1
ATOM 9100 C CA . ASP B 1 287 ? 4.637 53.156 32.469 1 96.94 287 ASP B CA 1
ATOM 9101 C C . ASP B 1 287 ? 3.186 52.719 32.281 1 96.94 287 ASP B C 1
ATOM 9103 O O . ASP B 1 287 ? 2.355 52.938 33.156 1 96.94 287 ASP B O 1
ATOM 9107 N N . THR B 1 288 ? 2.857 52.156 31.156 1 97.25 288 THR B N 1
ATOM 9108 C CA . THR B 1 288 ? 1.511 51.688 30.891 1 97.25 288 THR B CA 1
ATOM 9109 C C . THR B 1 288 ? 1.561 50.375 30.109 1 97.25 288 THR B C 1
ATOM 9111 O O . THR B 1 288 ? 2.379 50.219 29.188 1 97.25 288 THR B O 1
ATOM 9114 N N . VAL B 1 289 ? 0.785 49.406 30.484 1 97.19 289 VAL B N 1
ATOM 9115 C CA . VAL B 1 289 ? 0.598 48.156 29.766 1 97.19 289 VAL B CA 1
ATOM 9116 C C . VAL B 1 289 ? -0.893 47.906 29.562 1 97.19 289 VAL B C 1
ATOM 9118 O O . VAL B 1 289 ? -1.701 48.156 30.453 1 97.19 289 VAL B O 1
ATOM 9121 N N . VAL B 1 290 ? -1.23 47.438 28.344 1 96.31 290 VAL B N 1
ATOM 9122 C CA . VAL B 1 290 ? -2.621 47.125 28.047 1 96.31 290 VAL B CA 1
ATOM 9123 C C . VAL B 1 290 ? -2.713 45.688 27.547 1 96.31 290 VAL B C 1
ATOM 9125 O O . VAL B 1 290 ? -1.861 45.219 26.781 1 96.31 290 VAL B O 1
ATOM 9128 N N . LYS B 1 291 ? -3.645 44.969 28.047 1 96.62 291 LYS B N 1
ATOM 9129 C CA . LYS B 1 291 ? -3.998 43.625 27.562 1 96.62 291 LYS B CA 1
ATOM 9130 C C . LYS B 1 291 ? -5.469 43.562 27.172 1 96.62 291 LYS B C 1
ATOM 9132 O O . LYS B 1 291 ? -6.324 44.156 27.812 1 96.62 291 LYS B O 1
ATOM 9137 N N . ARG B 1 292 ? -5.719 42.875 26 1 96.69 292 ARG B N 1
ATOM 9138 C CA . ARG B 1 292 ? -7.086 42.562 25.609 1 96.69 292 ARG B CA 1
ATOM 9139 C C . ARG B 1 292 ? -7.5 41.188 26.125 1 96.69 292 ARG B C 1
ATOM 9141 O O . ARG B 1 292 ? -6.801 40.188 25.891 1 96.69 292 ARG B O 1
ATOM 9148 N N . VAL B 1 293 ? -8.586 41.125 26.875 1 96.44 293 VAL B N 1
ATOM 9149 C CA . VAL B 1 293 ? -9.023 39.875 27.453 1 96.44 293 VAL B CA 1
ATOM 9150 C C . VAL B 1 293 ? -10.5 39.625 27.109 1 96.44 293 VAL B C 1
ATOM 9152 O O . VAL B 1 293 ? -11.242 40.562 26.844 1 96.44 293 VAL B O 1
ATOM 9155 N N . GLY B 1 294 ? -10.836 38.406 26.922 1 96.88 294 GLY B N 1
ATOM 9156 C CA . GLY B 1 294 ? -12.219 37.969 26.781 1 96.88 294 GLY B CA 1
ATOM 9157 C C . GLY B 1 294 ? -12.734 37.219 27.984 1 96.88 294 GLY B C 1
ATOM 9158 O O . GLY B 1 294 ? -12.078 36.312 28.484 1 96.88 294 GLY B O 1
ATOM 9159 N N . LEU B 1 295 ? -13.867 37.719 28.562 1 96.81 295 LEU B N 1
ATOM 9160 C CA . LEU B 1 295 ? -14.484 37.031 29.688 1 96.81 295 LEU B CA 1
ATOM 9161 C C . LEU B 1 295 ? -15.266 35.812 29.234 1 96.81 295 LEU B C 1
ATOM 9163 O O . LEU B 1 295 ? -16.203 35.938 28.438 1 96.81 295 LEU B O 1
ATOM 9167 N N . ARG B 1 296 ? -14.883 34.688 29.672 1 96.31 296 ARG B N 1
ATOM 9168 C CA . ARG B 1 296 ? -15.602 33.469 29.344 1 96.31 296 ARG B CA 1
ATOM 9169 C C . ARG B 1 296 ? -15.328 32.375 30.375 1 96.31 296 ARG B C 1
ATOM 9171 O O . ARG B 1 296 ? -14.305 32.406 31.062 1 96.31 296 ARG B O 1
ATOM 9178 N N . ARG B 1 297 ? -16.203 31.406 30.438 1 95.25 297 ARG B N 1
ATOM 9179 C CA . ARG B 1 297 ? -16 30.141 31.156 1 95.25 297 ARG B CA 1
ATOM 9180 C C . ARG B 1 297 ? -15.633 29.016 30.203 1 95.25 297 ARG B C 1
ATOM 9182 O O . ARG B 1 297 ? -16.219 28.891 29.125 1 95.25 297 ARG B O 1
ATOM 9189 N N . VAL B 1 298 ? -14.57 28.25 30.562 1 96.44 298 VAL B N 1
ATOM 9190 C CA . VAL B 1 298 ? -14.156 27.109 29.75 1 96.44 298 VAL B CA 1
ATOM 9191 C C . VAL B 1 298 ? -14.102 25.859 30.609 1 96.44 298 VAL B C 1
ATOM 9193 O O . VAL B 1 298 ? -13.625 25.891 31.75 1 96.44 298 VAL B O 1
ATOM 9196 N N . GLU B 1 299 ? -14.672 24.781 30.109 1 96.94 299 GLU B N 1
ATOM 9197 C CA . GLU B 1 299 ? -14.617 23.484 30.766 1 96.94 299 GLU B CA 1
ATOM 9198 C C . GLU B 1 299 ? -14.32 22.375 29.75 1 96.94 299 GLU B C 1
ATOM 9200 O O . GLU B 1 299 ? -14.875 22.359 28.656 1 96.94 299 GLU B O 1
ATOM 9205 N N . LEU B 1 300 ? -13.375 21.531 30.062 1 98.31 300 LEU B N 1
ATOM 9206 C CA . LEU B 1 300 ? -13.195 20.281 29.344 1 98.31 300 LEU B CA 1
ATOM 9207 C C . LEU B 1 300 ? -14.008 19.156 29.984 1 98.31 300 LEU B C 1
ATOM 9209 O O . LEU B 1 300 ? -13.68 18.719 31.094 1 98.31 300 LEU B O 1
ATOM 9213 N N . VAL B 1 301 ? -15 18.688 29.297 1 98.56 301 VAL B N 1
ATOM 9214 C CA . VAL B 1 301 ? -15.953 17.734 29.875 1 98.56 301 VAL B CA 1
ATOM 9215 C C . VAL B 1 301 ? -15.492 16.312 29.578 1 98.56 301 VAL B C 1
ATOM 9217 O O . VAL B 1 301 ? -15.359 15.914 28.422 1 98.56 301 VAL B O 1
ATOM 9220 N N . GLN B 1 302 ? -15.164 15.562 30.625 1 98 302 GLN B N 1
ATOM 9221 C CA . GLN B 1 302 ? -14.805 14.148 30.578 1 98 302 GLN B CA 1
ATOM 9222 C C . GLN B 1 302 ? -15.664 13.336 31.547 1 98 302 GLN B C 1
ATOM 9224 O O . GLN B 1 302 ? -15.219 12.992 32.656 1 98 302 GLN B O 1
ATOM 9229 N N . GLN B 1 303 ? -16.859 13.008 31.094 1 98.25 303 GLN B N 1
ATOM 9230 C CA . GLN B 1 303 ? -17.828 12.336 31.953 1 98.25 303 GLN B CA 1
ATOM 9231 C C . GLN B 1 303 ? -18.297 11.023 31.328 1 98.25 303 GLN B C 1
ATOM 9233 O O . GLN B 1 303 ? -18.188 10.836 30.125 1 98.25 303 GLN B O 1
ATOM 9238 N N . PRO B 1 304 ? -18.781 10.07 32.125 1 98.25 304 PRO B N 1
ATOM 9239 C CA . PRO B 1 304 ? -19.312 8.836 31.578 1 98.25 304 PRO B CA 1
ATOM 9240 C C . PRO B 1 304 ? -20.422 9.086 30.562 1 98.25 304 PRO B C 1
ATOM 9242 O O . PRO B 1 304 ? -21.141 10.086 30.656 1 98.25 304 PRO B O 1
ATOM 9245 N N . LEU B 1 305 ? -20.578 8.18 29.688 1 98.31 305 LEU B N 1
ATOM 9246 C CA . LEU B 1 305 ? -21.547 8.312 28.594 1 98.31 305 LEU B CA 1
ATOM 9247 C C . LEU B 1 305 ? -22.672 7.289 28.75 1 98.31 305 LEU B C 1
ATOM 9249 O O . LEU B 1 305 ? -22.484 6.242 29.375 1 98.31 305 LEU B O 1
ATOM 9253 N N . ILE B 1 306 ? -23.812 7.688 28.219 1 98 306 ILE B N 1
ATOM 9254 C CA . ILE B 1 306 ? -24.953 6.77 28.172 1 98 306 ILE B CA 1
ATOM 9255 C C . ILE B 1 306 ? -24.719 5.746 27.047 1 98 306 ILE B C 1
ATOM 9257 O O . ILE B 1 306 ? -24.422 6.117 25.906 1 98 306 ILE B O 1
ATOM 9261 N N . ASP B 1 307 ? -24.766 4.41 27.281 1 96.75 307 ASP B N 1
ATOM 9262 C CA . ASP B 1 307 ? -24.812 3.287 26.359 1 96.75 307 ASP B CA 1
ATOM 9263 C C . ASP B 1 307 ? -23.422 2.977 25.797 1 96.75 307 ASP B C 1
ATOM 9265 O O . ASP B 1 307 ? -23.281 2.105 24.938 1 96.75 307 ASP B O 1
ATOM 9269 N N . GLN B 1 308 ? -22.375 3.754 26.078 1 97.44 308 GLN B N 1
ATOM 9270 C CA . GLN B 1 308 ? -21.031 3.469 25.594 1 97.44 308 GLN B CA 1
ATOM 9271 C C . GLN B 1 308 ? -20.016 3.551 26.734 1 97.44 308 GLN B C 1
ATOM 9273 O O . GLN B 1 308 ? -20.219 4.297 27.703 1 97.44 308 GLN B O 1
ATOM 9278 N N . PRO B 1 309 ? -18.906 2.754 26.672 1 97.69 309 PRO B N 1
ATOM 9279 C CA . PRO B 1 309 ? -17.875 2.805 27.703 1 97.69 309 PRO B CA 1
ATOM 9280 C C . PRO B 1 309 ? -17 4.055 27.609 1 97.69 309 PRO B C 1
ATOM 9282 O O . PRO B 1 309 ? -17.047 4.77 26.609 1 97.69 309 PRO B O 1
ATOM 9285 N N . GLY B 1 310 ? -16.281 4.344 28.688 1 97.69 310 GLY B N 1
ATOM 9286 C CA . GLY B 1 310 ? -15.32 5.434 28.703 1 97.69 310 GLY B CA 1
ATOM 9287 C C . GLY B 1 310 ? -15.938 6.77 29.078 1 97.69 310 GLY B C 1
ATOM 9288 O O . GLY B 1 310 ? -16.922 6.82 29.812 1 97.69 310 GLY B O 1
ATOM 9289 N N . THR B 1 311 ? -15.195 7.852 28.656 1 98.44 311 THR B N 1
ATOM 9290 C CA . THR B 1 311 ? -15.633 9.195 29.016 1 98.44 311 THR B CA 1
ATOM 9291 C C . THR B 1 311 ? -15.68 10.094 27.781 1 98.44 311 THR B C 1
ATOM 9293 O O . THR B 1 311 ? -15.023 9.812 26.781 1 98.44 311 THR B O 1
ATOM 9296 N N . SER B 1 312 ? -16.578 11.086 27.859 1 98.38 312 SER B N 1
ATOM 9297 C CA . SER B 1 312 ? -16.625 12.086 26.797 1 98.38 312 SER B CA 1
ATOM 9298 C C . SER B 1 312 ? -15.344 12.922 26.766 1 98.38 312 SER B C 1
ATOM 9300 O O . SER B 1 312 ? -14.508 12.82 27.656 1 98.38 312 SER B O 1
ATOM 9302 N N . PHE B 1 313 ? -15.148 13.672 25.766 1 98.75 313 PHE B N 1
ATOM 9303 C CA . PHE B 1 313 ? -14.086 14.664 25.578 1 98.75 313 PHE B CA 1
ATOM 9304 C C . PHE B 1 313 ? -14.562 15.812 24.703 1 98.75 313 PHE B C 1
ATOM 9306 O O . PHE B 1 313 ? -14.539 15.719 23.484 1 98.75 313 PHE B O 1
ATOM 9313 N N . PHE B 1 314 ? -15.078 16.828 25.266 1 98.69 314 PHE B N 1
ATOM 9314 C CA . PHE B 1 314 ? -15.531 18.016 24.531 1 98.69 314 PHE B CA 1
ATOM 9315 C C . PHE B 1 314 ? -15.461 19.25 25.422 1 98.69 314 PHE B C 1
ATOM 9317 O O . PHE B 1 314 ? -15.195 19.156 26.609 1 98.69 314 PHE B O 1
ATOM 9324 N N . PHE B 1 315 ? -15.641 20.484 24.844 1 98.56 315 PHE B N 1
ATOM 9325 C CA . PHE B 1 315 ? -15.516 21.734 25.578 1 98.56 315 PHE B CA 1
ATOM 9326 C C . PHE B 1 315 ? -16.875 22.375 25.797 1 98.56 315 PHE B C 1
ATOM 9328 O O . PHE B 1 315 ? -17.75 22.312 24.922 1 98.56 315 PHE B O 1
ATOM 9335 N N . LYS B 1 316 ? -17.062 22.922 26.938 1 97.94 316 LYS B N 1
ATOM 9336 C CA . LYS B 1 316 ? -18.156 23.859 27.203 1 97.94 316 LYS B CA 1
ATOM 9337 C C . LYS B 1 316 ? -17.625 25.281 27.359 1 97.94 316 LYS B C 1
ATOM 9339 O O . LYS B 1 316 ? -16.719 25.547 28.156 1 97.94 316 LYS B O 1
ATOM 9344 N N . ILE B 1 317 ? -18.125 26.141 26.547 1 98.12 317 ILE B N 1
ATOM 9345 C CA . ILE B 1 317 ? -17.844 27.562 26.656 1 98.12 317 ILE B CA 1
ATOM 9346 C C . ILE B 1 317 ? -19.094 28.312 27.094 1 98.12 317 ILE B C 1
ATOM 9348 O O . ILE B 1 317 ? -20.094 28.344 26.375 1 98.12 317 ILE B O 1
ATOM 9352 N N . ASN B 1 318 ? -19.016 28.984 28.266 1 97.62 318 ASN B N 1
ATOM 9353 C CA . ASN B 1 318 ? -20.188 29.656 28.812 1 97.62 318 ASN B CA 1
ATOM 9354 C C . ASN B 1 318 ? -21.391 28.734 28.875 1 97.62 318 ASN B C 1
ATOM 9356 O O . ASN B 1 318 ? -22.484 29.094 28.438 1 97.62 318 ASN B O 1
ATOM 9360 N N . LYS B 1 319 ? -21.172 27.484 29.203 1 96.69 319 LYS B N 1
ATOM 9361 C CA . LYS B 1 319 ? -22.172 26.453 29.438 1 96.69 319 LYS B CA 1
ATOM 9362 C C . LYS B 1 319 ? -22.703 25.891 28.125 1 96.69 319 LYS B C 1
ATOM 9364 O O . LYS B 1 319 ? -23.625 25.062 28.125 1 96.69 319 LYS B O 1
ATOM 9369 N N . ILE B 1 320 ? -22.172 26.25 27.031 1 97.75 320 ILE B N 1
ATOM 9370 C CA . ILE B 1 320 ? -22.562 25.719 25.75 1 97.75 320 ILE B CA 1
ATOM 9371 C C . ILE B 1 320 ? -21.578 24.625 25.312 1 97.75 320 ILE B C 1
ATOM 9373 O O . ILE B 1 320 ? -20.375 24.875 25.219 1 97.75 320 ILE B O 1
ATOM 9377 N N . SER B 1 321 ? -22.078 23.375 25.062 1 98.12 321 SER B N 1
ATOM 9378 C CA . SER B 1 321 ? -21.25 22.312 24.516 1 98.12 321 SER B CA 1
ATOM 9379 C C . SER B 1 321 ? -20.875 22.578 23.062 1 98.12 321 SER B C 1
ATOM 9381 O O . SER B 1 321 ? -21.719 23 22.266 1 98.12 321 SER B O 1
ATOM 9383 N N . ILE B 1 322 ? -19.672 22.375 22.734 1 98.12 322 ILE B N 1
ATOM 9384 C CA . ILE B 1 322 ? -19.203 22.703 21.391 1 98.12 322 ILE B CA 1
ATOM 9385 C C . ILE B 1 322 ? -18.672 21.438 20.719 1 98.12 322 ILE B C 1
ATOM 9387 O O . ILE B 1 322 ? -17.781 20.766 21.25 1 98.12 322 ILE B O 1
ATOM 9391 N N . PHE B 1 323 ? -19.234 21.031 19.562 1 98.5 323 PHE B N 1
ATOM 9392 C CA . PHE B 1 323 ? -18.531 20.109 18.672 1 98.5 323 PHE B CA 1
ATOM 9393 C C . PHE B 1 323 ? -17.391 20.828 17.953 1 98.5 323 PHE B C 1
ATOM 9395 O O . PHE B 1 323 ? -17.625 21.656 17.078 1 98.5 323 PHE B O 1
ATOM 9402 N N . CYS B 1 324 ? -16.172 20.453 18.266 1 98.5 324 CYS B N 1
ATOM 9403 C CA . CYS B 1 324 ? -15.008 21.156 17.734 1 98.5 324 CYS B CA 1
ATOM 9404 C C . CYS B 1 324 ? -14.57 20.562 16.391 1 98.5 324 CYS B C 1
ATOM 9406 O O . CYS B 1 324 ? -13.609 19.797 16.328 1 98.5 324 CYS B O 1
ATOM 9408 N N . GLY B 1 325 ? -15.25 20.953 15.32 1 98.5 325 GLY B N 1
ATOM 9409 C CA . GLY B 1 325 ? -14.75 20.688 13.984 1 98.5 325 GLY B CA 1
ATOM 9410 C C . GLY B 1 325 ? -13.75 21.734 13.5 1 98.5 325 GLY B C 1
ATOM 9411 O O . GLY B 1 325 ? -14.008 22.938 13.602 1 98.5 325 GLY B O 1
ATOM 9412 N N . GLY B 1 326 ? -12.57 21.328 13.109 1 98.62 326 GLY B N 1
ATOM 9413 C CA . GLY B 1 326 ? -11.578 22.297 12.672 1 98.62 326 GLY B CA 1
ATOM 9414 C C . GLY B 1 326 ? -10.344 21.656 12.062 1 98.62 326 GLY B C 1
ATOM 9415 O O . GLY B 1 326 ? -10.445 20.672 11.344 1 98.62 326 GLY B O 1
ATOM 9416 N N . SER B 1 327 ? -9.172 22.297 12.211 1 98.88 327 SER B N 1
ATOM 9417 C CA . SER B 1 327 ? -7.938 21.891 11.539 1 98.88 327 SER B CA 1
ATOM 9418 C C . SER B 1 327 ? -6.73 22.031 12.461 1 98.88 327 SER B C 1
ATOM 9420 O O . SER B 1 327 ? -6.781 22.781 13.445 1 98.88 327 SER B O 1
ATOM 9422 N N . ASN B 1 328 ? -5.77 21.266 12.203 1 98.88 328 ASN B N 1
ATOM 9423 C CA . ASN B 1 328 ? -4.441 21.547 12.742 1 98.88 328 ASN B CA 1
ATOM 9424 C C . ASN B 1 328 ? -3.762 22.703 12.008 1 98.88 328 ASN B C 1
ATOM 9426 O O . ASN B 1 328 ? -4.074 22.969 10.844 1 98.88 328 ASN B O 1
ATOM 9430 N N . TRP B 1 329 ? -2.916 23.375 12.742 1 98.75 329 TRP B N 1
ATOM 9431 C CA . TRP B 1 329 ? -2.193 24.531 12.219 1 98.75 329 TRP B CA 1
ATOM 9432 C C . TRP B 1 329 ? -0.687 24.312 12.312 1 98.75 329 TRP B C 1
ATOM 9434 O O . TRP B 1 329 ? -0.161 24.016 13.383 1 98.75 329 TRP B O 1
ATOM 9444 N N . ILE B 1 330 ? 0.017 24.375 11.211 1 98.44 330 ILE B N 1
ATOM 9445 C CA . ILE B 1 330 ? 1.476 24.406 11.195 1 98.44 330 ILE B CA 1
ATOM 9446 C C . ILE B 1 330 ? 1.96 25.812 10.836 1 98.44 330 ILE B C 1
ATOM 9448 O O . ILE B 1 330 ? 1.164 26.672 10.445 1 98.44 330 ILE B O 1
ATOM 9452 N N . PRO B 1 331 ? 3.305 26.078 11 1 98.06 331 PRO B N 1
ATOM 9453 C CA . PRO B 1 331 ? 3.775 27.406 10.594 1 98.06 331 PRO B CA 1
ATOM 9454 C C . PRO B 1 331 ? 3.406 27.75 9.156 1 98.06 331 PRO B C 1
ATOM 9456 O O . PRO B 1 331 ? 3.549 26.922 8.258 1 98.06 331 PRO B O 1
ATOM 9459 N N . ALA B 1 332 ? 2.938 28.938 8.945 1 97.69 332 ALA B N 1
ATOM 9460 C CA . ALA B 1 332 ? 2.326 29.297 7.664 1 97.69 332 ALA B CA 1
ATOM 9461 C C . ALA B 1 332 ? 3.391 29.641 6.629 1 97.69 332 ALA B C 1
ATOM 9463 O O . ALA B 1 332 ? 3.068 29.953 5.48 1 97.69 332 ALA B O 1
ATOM 9464 N N . ASP B 1 333 ? 4.66 29.672 6.992 1 97.56 333 ASP B N 1
ATOM 9465 C CA . ASP B 1 333 ? 5.812 29.906 6.125 1 97.56 333 ASP B CA 1
ATOM 9466 C C . ASP B 1 333 ? 7.078 29.297 6.715 1 97.56 333 ASP B C 1
ATOM 9468 O O . ASP B 1 333 ? 7.219 29.188 7.934 1 97.56 333 ASP B O 1
ATOM 9472 N N . SER B 1 334 ? 7.992 28.922 5.867 1 97.81 334 SER B N 1
ATOM 9473 C CA . SER B 1 334 ? 9.273 28.422 6.352 1 97.81 334 SER B CA 1
ATOM 9474 C C . SER B 1 334 ? 10.117 29.562 6.934 1 97.81 334 SER B C 1
ATOM 9476 O O . SER B 1 334 ? 11.031 29.312 7.723 1 97.81 334 SER B O 1
ATOM 9478 N N . PHE B 1 335 ? 9.805 30.781 6.543 1 97.25 335 PHE B N 1
ATOM 9479 C CA . PHE B 1 335 ? 10.438 31.984 7.066 1 97.25 335 PHE B CA 1
ATOM 9480 C C . PHE B 1 335 ? 9.406 32.938 7.672 1 97.25 335 PHE B C 1
ATOM 9482 O O . PHE B 1 335 ? 8.953 33.875 7.012 1 97.25 335 PHE B O 1
ATOM 9489 N N . VAL B 1 336 ? 9.172 32.781 8.922 1 95.06 336 VAL B N 1
ATOM 9490 C CA . VAL B 1 336 ? 7.996 33.281 9.602 1 95.06 336 VAL B CA 1
ATOM 9491 C C . VAL B 1 336 ? 8.086 34.812 9.703 1 95.06 336 VAL B C 1
ATOM 9493 O O . VAL B 1 336 ? 7.062 35.5 9.805 1 95.06 336 VAL B O 1
ATOM 9496 N N . SER B 1 337 ? 9.359 35.344 9.609 1 94.88 337 SER B N 1
ATOM 9497 C CA . SER B 1 337 ? 9.531 36.812 9.75 1 94.88 337 SER B CA 1
ATOM 9498 C C . SER B 1 337 ? 8.859 37.531 8.602 1 94.88 337 SER B C 1
ATOM 9500 O O . SER B 1 337 ? 8.602 38.75 8.703 1 94.88 337 SER B O 1
ATOM 9502 N N . ARG B 1 338 ? 8.562 36.812 7.594 1 94.06 338 ARG B N 1
ATOM 9503 C CA . ARG B 1 338 ? 7.996 37.531 6.449 1 94.06 338 ARG B CA 1
ATOM 9504 C C . ARG B 1 338 ? 6.473 37.5 6.477 1 94.06 338 ARG B C 1
ATOM 9506 O O . ARG B 1 338 ? 5.816 38.062 5.605 1 94.06 338 ARG B O 1
ATOM 9513 N N . ILE B 1 339 ? 5.82 36.844 7.438 1 96.62 339 ILE B N 1
ATOM 9514 C CA . ILE B 1 339 ? 4.363 36.781 7.527 1 96.62 339 ILE B CA 1
ATOM 9515 C C . ILE B 1 339 ? 3.834 38.094 8.117 1 96.62 339 ILE B C 1
ATOM 9517 O O . ILE B 1 339 ? 4.25 38.531 9.195 1 96.62 339 ILE B O 1
ATOM 9521 N N . SER B 1 340 ? 2.912 38.719 7.473 1 96.75 340 SER B N 1
ATOM 9522 C CA . SER B 1 340 ? 2.318 39.938 7.953 1 96.75 340 SER B CA 1
ATOM 9523 C C . SER B 1 340 ? 1.126 39.688 8.859 1 96.75 340 SER B C 1
ATOM 9525 O O . SER B 1 340 ? 0.604 38.562 8.891 1 96.75 340 SER B O 1
ATOM 9527 N N . LYS B 1 341 ? 0.834 40.719 9.68 1 97.5 341 LYS B N 1
ATOM 9528 C CA . LYS B 1 341 ? -0.373 40.656 10.492 1 97.5 341 LYS B CA 1
ATOM 9529 C C . LYS B 1 341 ? -1.603 40.344 9.641 1 97.5 341 LYS B C 1
ATOM 9531 O O . LYS B 1 341 ? -2.467 39.562 10.039 1 97.5 341 LYS B O 1
ATOM 9536 N N . GLU B 1 342 ? -1.635 40.906 8.477 1 97.94 342 GLU B N 1
ATOM 9537 C CA . GLU B 1 342 ? -2.756 40.719 7.562 1 97.94 342 GLU B CA 1
ATOM 9538 C C . GLU B 1 342 ? -2.842 39.281 7.086 1 97.94 342 GLU B C 1
ATOM 9540 O O . GLU B 1 342 ? -3.936 38.719 6.977 1 97.94 342 GLU B O 1
ATOM 9545 N N . ARG B 1 343 ? -1.742 38.719 6.793 1 97.62 343 ARG B N 1
ATOM 9546 C CA . ARG B 1 343 ? -1.744 37.344 6.312 1 97.62 343 ARG B CA 1
ATOM 9547 C C . ARG B 1 343 ? -2.219 36.375 7.402 1 97.62 343 ARG B C 1
ATOM 9549 O O . ARG B 1 343 ? -2.953 35.438 7.121 1 97.62 343 ARG B O 1
ATOM 9556 N N . TYR B 1 344 ? -1.766 36.562 8.633 1 98.38 344 TYR B N 1
ATOM 9557 C CA . TYR B 1 344 ? -2.289 35.781 9.742 1 98.38 344 TYR B CA 1
ATOM 9558 C C . TYR B 1 344 ? -3.807 35.906 9.828 1 98.38 344 TYR B C 1
ATOM 9560 O O . TYR B 1 344 ? -4.504 34.906 10 1 98.38 344 TYR B O 1
ATOM 9568 N N . TYR B 1 345 ? -4.273 37.125 9.742 1 98.56 345 TYR B N 1
ATOM 9569 C CA . TYR B 1 345 ? -5.715 37.344 9.812 1 98.56 345 TYR B CA 1
ATOM 9570 C C . TYR B 1 345 ? -6.43 36.625 8.672 1 98.56 345 TYR B C 1
ATOM 9572 O O . TYR B 1 345 ? -7.488 36.031 8.875 1 98.56 345 TYR B O 1
ATOM 9580 N N . ASP B 1 346 ? -5.848 36.719 7.477 1 98.12 346 ASP B N 1
ATOM 9581 C CA . ASP B 1 346 ? -6.441 36.062 6.312 1 98.12 346 ASP B CA 1
ATOM 9582 C C . ASP B 1 346 ? -6.555 34.562 6.531 1 98.12 346 ASP B C 1
ATOM 9584 O O . ASP B 1 346 ? -7.555 33.938 6.156 1 98.12 346 ASP B O 1
ATOM 9588 N N . TRP B 1 347 ? -5.566 33.938 7.09 1 98.5 347 TRP B N 1
ATOM 9589 C CA . TRP B 1 347 ? -5.594 32.531 7.375 1 98.5 347 TRP B CA 1
ATOM 9590 C C . TRP B 1 347 ? -6.715 32.188 8.352 1 98.5 347 TRP B C 1
ATOM 9592 O O . TRP B 1 347 ? -7.496 31.25 8.109 1 98.5 347 TRP B O 1
ATOM 9602 N N . VAL B 1 348 ? -6.809 32.906 9.469 1 98.81 348 VAL B N 1
ATOM 9603 C CA . VAL B 1 348 ? -7.809 32.625 10.492 1 98.81 348 VAL B CA 1
ATOM 9604 C C . VAL B 1 348 ? -9.211 32.906 9.938 1 98.81 348 VAL B C 1
ATOM 9606 O O . VAL B 1 348 ? -10.156 32.188 10.258 1 98.81 348 VAL B O 1
ATOM 9609 N N . LYS B 1 349 ? -9.297 33.938 9.125 1 98.38 349 LYS B N 1
ATOM 9610 C CA . LYS B 1 349 ? -10.57 34.25 8.484 1 98.38 349 LYS B CA 1
ATOM 9611 C C . LYS B 1 349 ? -11.008 33.094 7.574 1 98.38 349 LYS B C 1
ATOM 9613 O O . LYS B 1 349 ? -12.195 32.781 7.488 1 98.38 349 LYS B O 1
ATOM 9618 N N . MET B 1 350 ? -10.039 32.5 6.859 1 97.94 350 MET B N 1
ATOM 9619 C CA . MET B 1 350 ? -10.336 31.312 6.059 1 97.94 350 MET B CA 1
ATOM 9620 C C . MET B 1 350 ? -10.93 30.203 6.922 1 97.94 350 MET B C 1
ATOM 9622 O O . MET B 1 350 ? -11.859 29.516 6.5 1 97.94 350 MET B O 1
ATOM 9626 N N . VAL B 1 351 ? -10.398 30.016 8.094 1 98.62 351 VAL B N 1
ATOM 9627 C CA . VAL B 1 351 ? -10.898 29.016 9.039 1 98.62 351 VAL B CA 1
ATOM 9628 C C . VAL B 1 351 ? -12.336 29.344 9.43 1 98.62 351 VAL B C 1
ATOM 9630 O O . VAL B 1 351 ? -13.211 28.484 9.383 1 98.62 351 VAL B O 1
ATOM 9633 N N . ALA B 1 352 ? -12.562 30.625 9.773 1 98.5 352 ALA B N 1
ATOM 9634 C CA . ALA B 1 352 ? -13.891 31.078 10.164 1 98.5 352 ALA B CA 1
ATOM 9635 C C . ALA B 1 352 ? -14.891 30.906 9.031 1 98.5 352 ALA B C 1
ATOM 9637 O O . ALA B 1 352 ? -15.977 30.359 9.234 1 98.5 352 ALA B O 1
ATOM 9638 N N . ASN B 1 353 ? -14.438 31.297 7.812 1 97.44 353 ASN B N 1
ATOM 9639 C CA . ASN B 1 353 ? -15.297 31.188 6.641 1 97.44 353 ASN B CA 1
ATOM 9640 C C . ASN B 1 353 ? -15.57 29.734 6.285 1 97.44 353 ASN B C 1
ATOM 9642 O O . ASN B 1 353 ? -16.562 29.422 5.613 1 97.44 353 ASN B O 1
ATOM 9646 N N . GLY B 1 354 ? -14.742 28.875 6.699 1 98.06 354 GLY B N 1
ATOM 9647 C CA . GLY B 1 354 ? -14.883 27.453 6.426 1 98.06 354 GLY B CA 1
ATOM 9648 C C . GLY B 1 354 ? -15.758 26.734 7.43 1 98.06 354 GLY B C 1
ATOM 9649 O O . GLY B 1 354 ? -15.812 25.5 7.445 1 98.06 354 GLY B O 1
ATOM 9650 N N . ASN B 1 355 ? -16.391 27.484 8.273 1 98.25 355 ASN B N 1
ATOM 9651 C CA . ASN B 1 355 ? -17.266 26.953 9.312 1 98.25 355 ASN B CA 1
ATOM 9652 C C . ASN B 1 355 ? -16.5 26.109 10.328 1 98.25 355 ASN B C 1
ATOM 9654 O O . ASN B 1 355 ? -17.016 25.125 10.852 1 98.25 355 ASN B O 1
ATOM 9658 N N . GLN B 1 356 ? -15.219 26.391 10.531 1 98.12 356 GLN B N 1
ATOM 9659 C CA . GLN B 1 356 ? -14.414 25.656 11.5 1 98.12 356 GLN B CA 1
ATOM 9660 C C . GLN B 1 356 ? -14.375 26.375 12.852 1 98.12 356 GLN B C 1
ATOM 9662 O O . GLN B 1 356 ? -14.43 27.609 12.906 1 98.12 356 GLN B O 1
ATOM 9667 N N . PHE B 1 357 ? -14.195 25.625 13.914 1 98.12 357 PHE B N 1
ATOM 9668 C CA . PHE B 1 357 ? -14.344 26.203 15.25 1 98.12 357 PHE B CA 1
ATOM 9669 C C . PHE B 1 357 ? -13.023 26.156 16 1 98.12 357 PHE B C 1
ATOM 9671 O O . PHE B 1 357 ? -12.852 26.859 17 1 98.12 357 PHE B O 1
ATOM 9678 N N . MET B 1 358 ? -12.109 25.391 15.547 1 98.81 358 MET B N 1
ATOM 9679 C CA . MET B 1 358 ? -10.906 25.188 16.359 1 98.81 358 MET B CA 1
ATOM 9680 C C . MET B 1 358 ? -9.68 25.016 15.469 1 98.81 358 MET B C 1
ATOM 9682 O O . MET B 1 358 ? -9.742 24.375 14.43 1 98.81 358 MET B O 1
ATOM 9686 N N . LEU B 1 359 ? -8.617 25.609 15.883 1 98.88 359 LEU B N 1
ATOM 9687 C CA . LEU B 1 359 ? -7.277 25.375 15.352 1 98.88 359 LEU B CA 1
ATOM 9688 C C . LEU B 1 359 ? -6.375 24.75 16.422 1 98.88 359 LEU B C 1
ATOM 9690 O O . LEU B 1 359 ? -6.348 25.203 17.562 1 98.88 359 LEU B O 1
ATOM 9694 N N . ARG B 1 360 ? -5.734 23.703 16.078 1 98.94 360 ARG B N 1
ATOM 9695 C CA . ARG B 1 360 ? -4.684 23.156 16.938 1 98.94 360 ARG B CA 1
ATOM 9696 C C . ARG B 1 360 ? -3.307 23.609 16.469 1 98.94 360 ARG B C 1
ATOM 9698 O O . ARG B 1 360 ? -2.867 23.25 15.375 1 98.94 360 ARG B O 1
ATOM 9705 N N . VAL B 1 361 ? -2.656 24.406 17.25 1 98.88 361 VAL B N 1
ATOM 9706 C CA . VAL B 1 361 ? -1.309 24.875 16.953 1 98.88 361 VAL B CA 1
ATOM 9707 C C . VAL B 1 361 ? -0.294 23.781 17.281 1 98.88 361 VAL B C 1
ATOM 9709 O O . VAL B 1 361 ? -0.034 23.5 18.453 1 98.88 361 VAL B O 1
ATOM 9712 N N . TRP B 1 362 ? 0.31 23.266 16.297 1 98.56 362 TRP B N 1
ATOM 9713 C CA . TRP B 1 362 ? 1.078 22.016 16.328 1 98.56 362 TRP B CA 1
ATOM 9714 C C . TRP B 1 362 ? 2.396 22.219 17.062 1 98.56 362 TRP B C 1
ATOM 9716 O O . TRP B 1 362 ? 3.037 23.266 16.953 1 98.56 362 TRP B O 1
ATOM 9726 N N . ALA B 1 363 ? 2.904 21.219 17.641 1 98.62 363 ALA B N 1
ATOM 9727 C CA . ALA B 1 363 ? 4 21.188 18.609 1 98.62 363 ALA B CA 1
ATOM 9728 C C . ALA B 1 363 ? 5.344 21.391 17.922 1 98.62 363 ALA B C 1
ATOM 9730 O O . ALA B 1 363 ? 6.336 21.75 18.562 1 98.62 363 ALA B O 1
ATOM 9731 N N . GLY B 1 364 ? 5.457 21.109 16.656 1 98.25 364 GLY B N 1
ATOM 9732 C CA . GLY B 1 364 ? 6.754 21.172 16 1 98.25 364 GLY B CA 1
ATOM 9733 C C . GLY B 1 364 ? 7.055 22.531 15.391 1 98.25 364 GLY B C 1
ATOM 9734 O O . GLY B 1 364 ? 8.117 22.719 14.789 1 98.25 364 GLY B O 1
ATOM 9735 N N . GLY B 1 365 ? 6.117 23.469 15.5 1 98.25 365 GLY B N 1
ATOM 9736 C CA . GLY B 1 365 ? 6.316 24.828 15.031 1 98.25 365 GLY B CA 1
ATOM 9737 C C . GLY B 1 365 ? 6.922 25.734 16.078 1 98.25 365 GLY B C 1
ATOM 9738 O O . GLY B 1 365 ? 8 25.469 16.609 1 98.25 365 GLY B O 1
ATOM 9739 N N . PHE B 1 366 ? 6.305 26.781 16.484 1 98.25 366 PHE B N 1
ATOM 9740 C CA . PHE B 1 366 ? 6.633 27.75 17.531 1 98.25 366 PHE B CA 1
ATOM 9741 C C . PHE B 1 366 ? 5.363 28.328 18.156 1 98.25 366 PHE B C 1
ATOM 9743 O O . PHE B 1 366 ? 4.258 28.047 17.672 1 98.25 366 PHE B O 1
ATOM 9750 N N . TYR B 1 367 ? 5.559 28.891 19.359 1 98.56 367 TYR B N 1
ATOM 9751 C CA . TYR B 1 367 ? 4.43 29.672 19.859 1 98.56 367 TYR B CA 1
ATOM 9752 C C . TYR B 1 367 ? 4.117 30.828 18.938 1 98.56 367 TYR B C 1
ATOM 9754 O O . TYR B 1 367 ? 4.938 31.734 18.766 1 98.56 367 TYR B O 1
ATOM 9762 N N . GLU B 1 368 ? 2.994 30.781 18.312 1 98.12 368 GLU B N 1
ATOM 9763 C CA . GLU B 1 368 ? 2.695 31.688 17.203 1 98.12 368 GLU B CA 1
ATOM 9764 C C . GLU B 1 368 ? 2.777 33.156 17.641 1 98.12 368 GLU B C 1
ATOM 9766 O O . GLU B 1 368 ? 2.85 33.438 18.844 1 98.12 368 GLU B O 1
ATOM 9771 N N . GLU B 1 369 ? 2.779 34 16.609 1 97.19 369 GLU B N 1
ATOM 9772 C CA . GLU B 1 369 ? 2.863 35.438 16.828 1 97.19 369 GLU B CA 1
ATOM 9773 C C . GLU B 1 369 ? 1.543 36 17.344 1 97.19 369 GLU B C 1
ATOM 9775 O O . GLU B 1 369 ? 0.479 35.438 17.078 1 97.19 369 GLU B O 1
ATOM 9780 N N . GLU B 1 370 ? 1.639 37.094 18 1 97.19 370 GLU B N 1
ATOM 9781 C CA . GLU B 1 370 ? 0.501 37.781 18.625 1 97.19 370 GLU B CA 1
ATOM 9782 C C . GLU B 1 370 ? -0.619 38 17.609 1 97.19 370 GLU B C 1
ATOM 9784 O O . GLU B 1 370 ? -1.798 37.844 17.938 1 97.19 370 GLU B O 1
ATOM 9789 N N . PRO B 1 371 ? -0.33 38.312 16.312 1 98 371 PRO B N 1
ATOM 9790 C CA . PRO B 1 371 ? -1.414 38.562 15.352 1 98 371 PRO B CA 1
ATOM 9791 C C . PRO B 1 371 ? -2.266 37.312 15.117 1 98 371 PRO B C 1
ATOM 9793 O O . PRO B 1 371 ? -3.463 37.406 14.836 1 98 371 PRO B O 1
ATOM 9796 N N . PHE B 1 372 ? -1.684 36.219 15.219 1 98.56 372 PHE B N 1
ATOM 9797 C CA . PHE B 1 372 ? -2.434 35 15.055 1 98.56 372 PHE B CA 1
ATOM 9798 C C . PHE B 1 372 ? -3.492 34.844 16.141 1 98.56 372 PHE B C 1
ATOM 9800 O O . PHE B 1 372 ? -4.672 34.625 15.844 1 98.56 372 PHE B O 1
ATOM 9807 N N . TYR B 1 373 ? -3.096 34.844 17.375 1 98.81 373 TYR B N 1
ATOM 9808 C CA . TYR B 1 373 ? -4.008 34.688 18.516 1 98.81 373 TYR B CA 1
ATOM 9809 C C . TYR B 1 373 ? -5.047 35.812 18.531 1 98.81 373 TYR B C 1
ATOM 9811 O O . TYR B 1 373 ? -6.219 35.562 18.828 1 98.81 373 TYR B O 1
ATOM 9819 N N . SER B 1 374 ? -4.547 37 18.219 1 98.56 374 SER B N 1
ATOM 9820 C CA . SER B 1 374 ? -5.473 38.125 18.156 1 98.56 374 SER B CA 1
ATOM 9821 C C . SER B 1 374 ? -6.574 37.875 17.141 1 98.56 374 SER B C 1
ATOM 9823 O O . SER B 1 374 ? -7.742 38.188 17.391 1 98.56 374 SER B O 1
ATOM 9825 N N . ALA B 1 375 ? -6.188 37.375 16.016 1 98.81 375 ALA B N 1
ATOM 9826 C CA . ALA B 1 375 ? -7.18 37.031 14.984 1 98.81 375 ALA B CA 1
ATOM 9827 C C . ALA B 1 375 ? -8.156 36 15.492 1 98.81 375 ALA B C 1
ATOM 9829 O O . ALA B 1 375 ? -9.367 36.094 15.258 1 98.81 375 ALA B O 1
ATOM 9830 N N . CYS B 1 376 ? -7.668 35 16.203 1 98.88 376 CYS B N 1
ATOM 9831 C CA . CYS B 1 376 ? -8.523 33.969 16.766 1 98.88 376 CYS B CA 1
ATOM 9832 C C . CYS B 1 376 ? -9.484 34.562 17.797 1 98.88 376 CYS B C 1
ATOM 9834 O O . CYS B 1 376 ? -10.664 34.188 17.812 1 98.88 376 CYS B O 1
ATOM 9836 N N . ASP B 1 377 ? -8.992 35.469 18.656 1 98.81 377 ASP B N 1
ATOM 9837 C CA . ASP B 1 377 ? -9.82 36.156 19.641 1 98.81 377 ASP B CA 1
ATOM 9838 C C . ASP B 1 377 ? -10.945 36.938 18.953 1 98.81 377 ASP B C 1
ATOM 9840 O O . ASP B 1 377 ? -12.094 36.875 19.391 1 98.81 377 ASP B O 1
ATOM 9844 N N . GLU B 1 378 ? -10.555 37.594 17.969 1 98.56 378 GLU B N 1
ATOM 9845 C CA . GLU B 1 378 ? -11.477 38.5 17.312 1 98.56 378 GLU B CA 1
ATOM 9846 C C . GLU B 1 378 ? -12.539 37.75 16.516 1 98.56 378 GLU B C 1
ATOM 9848 O O . GLU B 1 378 ? -13.695 38.188 16.453 1 98.56 378 GLU B O 1
ATOM 9853 N N . LEU B 1 379 ? -12.141 36.625 15.922 1 98.75 379 LEU B N 1
ATOM 9854 C CA . LEU B 1 379 ? -13.047 35.938 15.031 1 98.75 379 LEU B CA 1
ATOM 9855 C C . LEU B 1 379 ? -13.766 34.812 15.773 1 98.75 379 LEU B C 1
ATOM 9857 O O . LEU B 1 379 ? -14.711 34.219 15.242 1 98.75 379 LEU B O 1
ATOM 9861 N N . GLY B 1 380 ? -13.336 34.531 16.969 1 98.75 380 GLY B N 1
ATOM 9862 C CA . GLY B 1 380 ? -13.992 33.531 17.781 1 98.75 380 GLY B CA 1
ATOM 9863 C C . GLY B 1 380 ? -13.57 32.094 17.438 1 98.75 380 GLY B C 1
ATOM 9864 O O . GLY B 1 380 ? -14.406 31.203 17.391 1 98.75 380 GLY B O 1
ATOM 9865 N N . ILE B 1 381 ? -12.305 31.891 17.078 1 98.88 381 ILE B N 1
ATOM 9866 C CA . ILE B 1 381 ? -11.773 30.562 16.781 1 98.88 381 ILE B CA 1
ATOM 9867 C C . ILE B 1 381 ? -11.07 30 18.016 1 98.88 381 ILE B C 1
ATOM 9869 O O . ILE B 1 381 ? -10.188 30.656 18.594 1 98.88 381 ILE B O 1
ATOM 9873 N N . LEU B 1 382 ? -11.469 28.859 18.484 1 98.88 382 LEU B N 1
ATOM 9874 C CA . LEU B 1 382 ? -10.82 28.219 19.625 1 98.88 382 LEU B CA 1
ATOM 9875 C C . LEU B 1 382 ? -9.438 27.703 19.25 1 98.88 382 LEU B C 1
ATOM 9877 O O . LEU B 1 382 ? -9.203 27.312 18.109 1 98.88 382 LEU B O 1
ATOM 9881 N N . VAL B 1 383 ? -8.547 27.719 20.25 1 98.94 383 VAL B N 1
ATOM 9882 C CA . VAL B 1 383 ? -7.18 27.281 19.969 1 98.94 383 VAL B CA 1
ATOM 9883 C C . VAL B 1 383 ? -6.797 26.156 20.938 1 98.94 383 VAL B C 1
ATOM 9885 O O . VAL B 1 383 ? -6.91 26.312 22.156 1 98.94 383 VAL B O 1
ATOM 9888 N N . TRP B 1 384 ? -6.516 25 20.391 1 98.88 384 TRP B N 1
ATOM 9889 C CA . TRP B 1 384 ? -5.746 23.938 21.031 1 98.88 384 TRP B CA 1
ATOM 9890 C C . TRP B 1 384 ? -4.246 24.203 20.906 1 98.88 384 TRP B C 1
ATOM 9892 O O . TRP B 1 384 ? -3.678 24.078 19.828 1 98.88 384 TRP B O 1
ATOM 9902 N N . GLN B 1 385 ? -3.574 24.625 22.016 1 98.81 385 GLN B N 1
ATOM 9903 C CA . GLN B 1 385 ? -2.172 25.031 22 1 98.81 385 GLN B CA 1
ATOM 9904 C C . GLN B 1 385 ? -1.268 23.906 22.484 1 98.81 385 GLN B C 1
ATOM 9906 O O . GLN B 1 385 ? -1.354 23.484 23.641 1 98.81 385 GLN B O 1
ATOM 9911 N N . ASP B 1 386 ? -0.409 23.453 21.641 1 98.81 386 ASP B N 1
ATOM 9912 C CA . ASP B 1 386 ? 0.613 22.5 22.078 1 98.81 386 ASP B CA 1
ATOM 9913 C C . ASP B 1 386 ? 1.814 23.234 22.688 1 98.81 386 ASP B C 1
ATOM 9915 O O . ASP B 1 386 ? 2.189 24.312 22.219 1 98.81 386 ASP B O 1
ATOM 9919 N N . PHE B 1 387 ? 2.383 22.609 23.719 1 98.88 387 PHE B N 1
ATOM 9920 C CA . PHE B 1 387 ? 3.783 22.906 23.969 1 98.88 387 PHE B CA 1
ATOM 9921 C C . PHE B 1 387 ? 4.676 22.344 22.875 1 98.88 387 PHE B C 1
ATOM 9923 O O . PHE B 1 387 ? 4.227 21.547 22.062 1 98.88 387 PHE B O 1
ATOM 9930 N N . LEU B 1 388 ? 5.898 22.75 22.812 1 98.75 388 LEU B N 1
ATOM 9931 C CA . LEU B 1 388 ? 6.672 22.547 21.594 1 98.75 388 LEU B CA 1
ATOM 9932 C C . LEU B 1 388 ? 7.555 21.312 21.719 1 98.75 388 LEU B C 1
ATOM 9934 O O . LEU B 1 388 ? 8.781 21.406 21.609 1 98.75 388 LEU B O 1
ATOM 9938 N N . PHE B 1 389 ? 6.938 20.109 21.844 1 98.75 389 PHE B N 1
ATOM 9939 C CA . PHE B 1 389 ? 7.543 18.781 21.812 1 98.75 389 PHE B CA 1
ATOM 9940 C C . PHE B 1 389 ? 6.805 17.875 20.844 1 98.75 389 PHE B C 1
ATOM 9942 O O . PHE B 1 389 ? 5.633 17.547 21.047 1 98.75 389 PHE B O 1
ATOM 9949 N N . ALA B 1 390 ? 7.508 17.5 19.781 1 98.31 390 ALA B N 1
ATOM 9950 C CA . ALA B 1 390 ? 6.793 16.75 18.734 1 98.31 390 ALA B CA 1
ATOM 9951 C C . ALA B 1 390 ? 7.547 15.484 18.359 1 98.31 390 ALA B C 1
ATOM 9953 O O . ALA B 1 390 ? 8.711 15.547 17.953 1 98.31 390 ALA B O 1
ATOM 9954 N N . CYS B 1 391 ? 6.977 14.375 18.453 1 98.19 391 CYS B N 1
ATOM 9955 C CA . CYS B 1 391 ? 7.336 13.102 17.859 1 98.19 391 CYS B CA 1
ATOM 9956 C C . CYS B 1 391 ? 8.766 12.711 18.203 1 98.19 391 CYS B C 1
ATOM 9958 O O . CYS B 1 391 ? 9.578 12.422 17.328 1 98.19 391 CYS B O 1
ATOM 9960 N N . GLY B 1 392 ? 9.102 12.75 19.453 1 98.31 392 GLY B N 1
ATOM 9961 C CA . GLY B 1 392 ? 10.453 12.375 19.844 1 98.31 392 GLY B CA 1
ATOM 9962 C C . GLY B 1 392 ? 10.578 12.062 21.328 1 98.31 392 GLY B C 1
ATOM 9963 O O . GLY B 1 392 ? 9.664 12.336 22.094 1 98.31 392 GLY B O 1
ATOM 9964 N N . ASN B 1 393 ? 11.656 11.414 21.672 1 98.44 393 ASN B N 1
ATOM 9965 C CA . ASN B 1 393 ? 12.062 11.195 23.062 1 98.44 393 ASN B CA 1
ATOM 9966 C C . ASN B 1 393 ? 13.023 12.273 23.531 1 98.44 393 ASN B C 1
ATOM 9968 O O . ASN B 1 393 ? 14.242 12.086 23.5 1 98.44 393 ASN B O 1
ATOM 9972 N N . TYR B 1 394 ? 12.5 13.344 24.062 1 98.5 394 TYR B N 1
ATOM 9973 C CA . TYR B 1 394 ? 13.312 14.484 24.5 1 98.5 394 TYR B CA 1
ATOM 9974 C C . TYR B 1 394 ? 14.078 14.148 25.766 1 98.5 394 TYR B C 1
ATOM 9976 O O . TYR B 1 394 ? 13.602 13.383 26.609 1 98.5 394 TYR B O 1
ATOM 9984 N N . PRO B 1 395 ? 15.281 14.758 25.891 1 98.12 395 PRO B N 1
ATOM 9985 C CA . PRO B 1 395 ? 16.062 14.508 27.094 1 98.12 395 PRO B CA 1
ATOM 9986 C C . PRO B 1 395 ? 15.5 15.25 28.312 1 98.12 395 PRO B C 1
ATOM 9988 O O . PRO B 1 395 ? 14.633 16.109 28.172 1 98.12 395 PRO B O 1
ATOM 9991 N N . ALA B 1 396 ? 15.961 14.852 29.5 1 97.88 396 ALA B N 1
ATOM 9992 C CA . ALA B 1 396 ? 15.477 15.461 30.734 1 97.88 396 ALA B CA 1
ATOM 9993 C C . ALA B 1 396 ? 16.625 15.68 31.719 1 97.88 396 ALA B C 1
ATOM 9995 O O . ALA B 1 396 ? 16.438 15.539 32.938 1 97.88 396 ALA B O 1
ATOM 9996 N N . HIS B 1 397 ? 17.844 15.922 31.203 1 96.88 397 HIS B N 1
ATOM 9997 C CA . HIS B 1 397 ? 18.906 16.312 32.125 1 96.88 397 HIS B CA 1
ATOM 9998 C C . HIS B 1 397 ? 18.656 17.703 32.688 1 96.88 397 HIS B C 1
ATOM 10000 O O . HIS B 1 397 ? 17.906 18.5 32.094 1 96.88 397 HIS B O 1
ATOM 10006 N N . PRO B 1 398 ? 19.219 18.047 33.75 1 96.88 398 PRO B N 1
ATOM 10007 C CA . PRO B 1 398 ? 18.828 19.234 34.531 1 96.88 398 PRO B CA 1
ATOM 10008 C C . PRO B 1 398 ? 18.891 20.516 33.719 1 96.88 398 PRO B C 1
ATOM 10010 O O . PRO B 1 398 ? 17.984 21.344 33.812 1 96.88 398 PRO B O 1
ATOM 10013 N N . GLU B 1 399 ? 19.922 20.703 32.938 1 96.56 399 GLU B N 1
ATOM 10014 C CA . GLU B 1 399 ? 20.047 21.922 32.125 1 96.56 399 GLU B CA 1
ATOM 10015 C C . GLU B 1 399 ? 18.922 22.047 31.125 1 96.56 399 GLU B C 1
ATOM 10017 O O . GLU B 1 399 ? 18.391 23.141 30.891 1 96.56 399 GLU B O 1
ATOM 10022 N N . PHE B 1 400 ? 18.609 20.938 30.531 1 98 400 PHE B N 1
ATOM 10023 C CA . PHE B 1 400 ? 17.5 20.922 29.578 1 98 400 PHE B CA 1
ATOM 10024 C C . PHE B 1 400 ? 16.188 21.25 30.266 1 98 400 PHE B C 1
ATOM 10026 O O . PHE B 1 400 ? 15.398 22.062 29.75 1 98 400 PHE B O 1
ATOM 10033 N N . LEU B 1 401 ? 15.93 20.672 31.406 1 98.44 401 LEU B N 1
ATOM 10034 C CA . LEU B 1 401 ? 14.695 20.875 32.156 1 98.44 401 LEU B CA 1
ATOM 10035 C C . LEU B 1 401 ? 14.57 22.344 32.594 1 98.44 401 LEU B C 1
ATOM 10037 O O . LEU B 1 401 ? 13.477 22.906 32.562 1 98.44 401 LEU B O 1
ATOM 10041 N N . LYS B 1 402 ? 15.664 22.891 32.969 1 98.06 402 LYS B N 1
ATOM 10042 C CA . LYS B 1 402 ? 15.664 24.297 33.344 1 98.06 402 LYS B CA 1
ATOM 10043 C C . LYS B 1 402 ? 15.273 25.172 32.156 1 98.06 402 LYS B C 1
ATOM 10045 O O . LYS B 1 402 ? 14.516 26.141 32.312 1 98.06 402 LYS B O 1
ATOM 10050 N N . SER B 1 403 ? 15.859 24.859 31.047 1 98.06 403 SER B N 1
ATOM 10051 C CA . SER B 1 403 ? 15.523 25.594 29.828 1 98.06 403 SER B CA 1
ATOM 10052 C C . SER B 1 403 ? 14.047 25.453 29.484 1 98.06 403 SER B C 1
ATOM 10054 O O . SER B 1 403 ? 13.398 26.438 29.109 1 98.06 403 SER B O 1
ATOM 10056 N N . VAL B 1 404 ? 13.523 24.281 29.656 1 98.56 404 VAL B N 1
ATOM 10057 C CA . VAL B 1 404 ? 12.125 23.984 29.359 1 98.56 404 VAL B CA 1
ATOM 10058 C C . VAL B 1 404 ? 11.219 24.766 30.297 1 98.56 404 VAL B C 1
ATOM 10060 O O . VAL B 1 404 ? 10.203 25.328 29.875 1 98.56 404 VAL B O 1
ATOM 10063 N N . GLU B 1 405 ? 11.57 24.734 31.516 1 98.56 405 GLU B N 1
ATOM 10064 C CA . GLU B 1 405 ? 10.773 25.469 32.5 1 98.56 405 GLU B CA 1
ATOM 10065 C C . GLU B 1 405 ? 10.734 26.953 32.188 1 98.56 405 GLU B C 1
ATOM 10067 O O . GLU B 1 405 ? 9.664 27.578 32.219 1 98.56 405 GLU B O 1
ATOM 10072 N N . ARG B 1 406 ? 11.883 27.5 31.891 1 98.19 406 ARG B N 1
ATOM 10073 C CA . ARG B 1 406 ? 11.953 28.922 31.516 1 98.19 406 ARG B CA 1
ATOM 10074 C C . ARG B 1 406 ? 11.094 29.203 30.297 1 98.19 406 ARG B C 1
ATOM 10076 O O . ARG B 1 406 ? 10.359 30.203 30.25 1 98.19 406 ARG B O 1
ATOM 10083 N N . GLU B 1 407 ? 11.219 28.359 29.328 1 98.81 407 GLU B N 1
ATOM 10084 C CA . GLU B 1 407 ? 10.453 28.484 28.094 1 98.81 407 GLU B CA 1
ATOM 10085 C C . GLU B 1 407 ? 8.953 28.469 28.375 1 98.81 407 GLU B C 1
ATOM 10087 O O . GLU B 1 407 ? 8.219 29.344 27.891 1 98.81 407 GLU B O 1
ATOM 10092 N N . ALA B 1 408 ? 8.5 27.5 29.109 1 98.81 408 ALA B N 1
ATOM 10093 C CA . ALA B 1 408 ? 7.078 27.328 29.391 1 98.81 408 ALA B CA 1
ATOM 10094 C C . ALA B 1 408 ? 6.527 28.531 30.156 1 98.81 408 ALA B C 1
ATOM 10096 O O . ALA B 1 408 ? 5.469 29.062 29.812 1 98.81 408 ALA B O 1
ATOM 10097 N N . ARG B 1 409 ? 7.223 29 31.203 1 98.31 409 ARG B N 1
ATOM 10098 C CA . ARG B 1 409 ? 6.773 30.125 32 1 98.31 409 ARG B CA 1
ATOM 10099 C C . ARG B 1 409 ? 6.676 31.391 31.156 1 98.31 409 ARG B C 1
ATOM 10101 O O . ARG B 1 409 ? 5.699 32.125 31.25 1 98.31 409 ARG B O 1
ATOM 10108 N N . ASP B 1 410 ? 7.68 31.562 30.344 1 98.06 410 ASP B N 1
ATOM 10109 C CA . ASP B 1 410 ? 7.711 32.75 29.484 1 98.06 410 ASP B CA 1
ATOM 10110 C C . ASP B 1 410 ? 6.512 32.781 28.547 1 98.06 410 ASP B C 1
ATOM 10112 O O . ASP B 1 410 ? 5.832 33.781 28.438 1 98.06 410 ASP B O 1
ATOM 10116 N N . ASN B 1 411 ? 6.258 31.734 27.906 1 98.5 411 ASN B N 1
ATOM 10117 C CA . ASN B 1 411 ? 5.242 31.719 26.859 1 98.5 411 ASN B CA 1
ATOM 10118 C C . ASN B 1 411 ? 3.836 31.625 27.438 1 98.5 411 ASN B C 1
ATOM 10120 O O . ASN B 1 411 ? 2.896 32.219 26.906 1 98.5 411 ASN B O 1
ATOM 10124 N N . VAL B 1 412 ? 3.615 30.875 28.516 1 98.44 412 VAL B N 1
ATOM 10125 C CA . VAL B 1 412 ? 2.311 30.844 29.156 1 98.44 412 VAL B CA 1
ATOM 10126 C C . VAL B 1 412 ? 1.95 32.25 29.641 1 98.44 412 VAL B C 1
ATOM 10128 O O . VAL B 1 412 ? 0.817 32.719 29.469 1 98.44 412 VAL B O 1
ATOM 10131 N N . ARG B 1 413 ? 2.906 32.969 30.219 1 97.38 413 ARG B N 1
ATOM 10132 C CA . ARG B 1 413 ? 2.666 34.344 30.672 1 97.38 413 ARG B CA 1
ATOM 10133 C C . ARG B 1 413 ? 2.252 35.219 29.5 1 97.38 413 ARG B C 1
ATOM 10135 O O . ARG B 1 413 ? 1.354 36.062 29.641 1 97.38 413 ARG B O 1
ATOM 10142 N N . LYS B 1 414 ? 2.902 35 28.422 1 96.94 414 LYS B N 1
ATOM 10143 C CA . LYS B 1 414 ? 2.65 35.844 27.25 1 96.94 414 LYS B CA 1
ATOM 10144 C C . LYS B 1 414 ? 1.267 35.594 26.672 1 96.94 414 LYS B C 1
ATOM 10146 O O . LYS B 1 414 ? 0.621 36.5 26.141 1 96.94 414 LYS B O 1
ATOM 10151 N N . LEU B 1 415 ? 0.793 34.375 26.812 1 98 415 LEU B N 1
ATOM 10152 C CA . LEU B 1 415 ? -0.349 33.969 25.984 1 98 415 LEU B CA 1
ATOM 10153 C C . LEU B 1 415 ? -1.601 33.812 26.844 1 98 415 LEU B C 1
ATOM 10155 O O . LEU B 1 415 ? -2.713 33.75 26.312 1 98 415 LEU B O 1
ATOM 10159 N N . ARG B 1 416 ? -1.516 33.781 28.141 1 97.19 416 ARG B N 1
ATOM 10160 C CA . ARG B 1 416 ? -2.584 33.375 29.047 1 97.19 416 ARG B CA 1
ATOM 10161 C C . ARG B 1 416 ? -3.756 34.344 29 1 97.19 416 ARG B C 1
ATOM 10163 O O . ARG B 1 416 ? -4.855 34.031 29.453 1 97.19 416 ARG B O 1
ATOM 10170 N N . HIS B 1 417 ? -3.602 35.562 28.469 1 96.31 417 HIS B N 1
ATOM 10171 C CA . HIS B 1 417 ? -4.688 36.531 28.438 1 96.31 417 HIS B CA 1
ATOM 10172 C C . HIS B 1 417 ? -5.617 36.281 27.25 1 96.31 417 HIS B C 1
ATOM 10174 O O . HIS B 1 417 ? -6.715 36.844 27.188 1 96.31 417 HIS B O 1
ATOM 10180 N N . HIS B 1 418 ? -5.242 35.469 26.266 1 98.06 418 HIS B N 1
ATOM 10181 C CA . HIS B 1 418 ? -6.051 35.219 25.078 1 98.06 418 HIS B CA 1
ATOM 10182 C C . HIS B 1 418 ? -7.215 34.281 25.406 1 98.06 418 HIS B C 1
ATOM 10184 O O . HIS B 1 418 ? -7.008 33.125 25.734 1 98.06 418 HIS B O 1
ATOM 10190 N N . PRO B 1 419 ? -8.438 34.75 25.141 1 97.88 419 PRO B N 1
ATOM 10191 C CA . PRO B 1 419 ? -9.594 33.906 25.438 1 97.88 419 PRO B CA 1
ATOM 10192 C C . PRO B 1 419 ? -9.734 32.719 24.484 1 97.88 419 PRO B C 1
ATOM 10194 O O . PRO B 1 419 ? -10.406 31.734 24.812 1 97.88 419 PRO B O 1
ATOM 10197 N N . CYS B 1 420 ? -9.094 32.75 23.344 1 98.69 420 CYS B N 1
ATOM 10198 C CA . CYS B 1 420 ? -9.25 31.703 22.344 1 98.69 420 CYS B CA 1
ATOM 10199 C C . CYS B 1 420 ? -8.562 30.422 22.797 1 98.69 420 CYS B C 1
ATOM 10201 O O . CYS B 1 420 ? -8.93 29.328 22.359 1 98.69 420 CYS B O 1
ATOM 10203 N N . ILE B 1 421 ? -7.555 30.438 23.625 1 98.75 421 ILE B N 1
ATOM 10204 C CA . ILE B 1 421 ? -6.848 29.25 24.078 1 98.75 421 ILE B CA 1
ATOM 10205 C C . ILE B 1 421 ? -7.695 28.5 25.094 1 98.75 421 ILE B C 1
ATOM 10207 O O . ILE B 1 421 ? -7.961 29.016 26.188 1 98.75 421 ILE B O 1
ATOM 10211 N N . VAL B 1 422 ? -8.07 27.312 24.75 1 98.56 422 VAL B N 1
ATOM 10212 C CA . VAL B 1 422 ? -9.016 26.625 25.609 1 98.56 422 VAL B CA 1
ATOM 10213 C C . VAL B 1 422 ? -8.383 25.344 26.172 1 98.56 422 VAL B C 1
ATOM 10215 O O . VAL B 1 422 ? -8.953 24.703 27.047 1 98.56 422 VAL B O 1
ATOM 10218 N N . ILE B 1 423 ? -7.219 25.016 25.688 1 98.69 423 ILE B N 1
ATOM 10219 C CA . ILE B 1 423 ? -6.496 23.859 26.203 1 98.69 423 ILE B CA 1
ATOM 10220 C C . ILE B 1 423 ? -5.012 23.984 25.875 1 98.69 423 ILE B C 1
ATOM 10222 O O . ILE B 1 423 ? -4.652 24.531 24.828 1 98.69 423 ILE B O 1
ATOM 10226 N N . TRP B 1 424 ? -4.109 23.594 26.797 1 98.69 424 TRP B N 1
ATOM 10227 C CA . TRP B 1 424 ? -2.686 23.391 26.578 1 98.69 424 TRP B CA 1
ATOM 10228 C C . TRP B 1 424 ? -2.348 21.906 26.562 1 98.69 424 TRP B C 1
ATOM 10230 O O . TRP B 1 424 ? -2.781 21.156 27.438 1 98.69 424 TRP B O 1
ATOM 10240 N N . ALA B 1 425 ? -1.688 21.453 25.516 1 98.75 425 ALA B N 1
ATOM 10241 C CA . ALA B 1 425 ? -1.277 20.062 25.422 1 98.75 425 ALA B CA 1
ATOM 10242 C C . ALA B 1 425 ? 0.24 19.922 25.516 1 98.75 425 ALA B C 1
ATOM 10244 O O . ALA B 1 425 ? 0.977 20.734 24.938 1 98.75 425 ALA B O 1
ATOM 10245 N N . GLY B 1 426 ? 0.716 18.891 26.125 1 98.75 426 GLY B N 1
ATOM 10246 C CA . GLY B 1 426 ? 2.119 18.766 26.484 1 98.75 426 GLY B CA 1
ATOM 10247 C C . GLY B 1 426 ? 3.01 18.422 25.297 1 98.75 426 GLY B C 1
ATOM 10248 O O . GLY B 1 426 ? 4.184 18.797 25.281 1 98.75 426 GLY B O 1
ATOM 10249 N N . ASN B 1 427 ? 2.508 17.688 24.422 1 98.56 427 ASN B N 1
ATOM 10250 C CA . ASN B 1 427 ? 3.309 17.25 23.281 1 98.56 427 ASN B CA 1
ATOM 10251 C C . ASN B 1 427 ? 2.432 16.719 22.156 1 98.56 427 ASN B C 1
ATOM 10253 O O . ASN B 1 427 ? 1.225 16.547 22.328 1 98.56 427 ASN B O 1
ATOM 10257 N N . ASN B 1 428 ? 3.066 16.562 21.031 1 98.62 428 ASN B N 1
ATOM 10258 C CA . ASN B 1 428 ? 2.471 15.859 19.906 1 98.62 428 ASN B CA 1
ATOM 10259 C C . ASN B 1 428 ? 3.121 14.492 19.688 1 98.62 428 ASN B C 1
ATOM 10261 O O . ASN B 1 428 ? 4.227 14.406 19.141 1 98.62 428 ASN B O 1
ATOM 10265 N N . GLU B 1 429 ? 2.51 13.391 20.016 1 98.44 429 GLU B N 1
ATOM 10266 C CA . GLU B 1 429 ? 2.766 12.008 19.625 1 98.44 429 GLU B CA 1
ATOM 10267 C C . GLU B 1 429 ? 4.008 11.461 20.328 1 98.44 429 GLU B C 1
ATOM 10269 O O . GLU B 1 429 ? 4.582 10.461 19.891 1 98.44 429 GLU B O 1
ATOM 10274 N N . ASP B 1 430 ? 4.523 12.086 21.375 1 98.25 430 ASP B N 1
ATOM 10275 C CA . ASP B 1 430 ? 5.699 11.562 22.047 1 98.25 430 ASP B CA 1
ATOM 10276 C C . ASP B 1 430 ? 5.371 10.266 22.797 1 98.25 430 ASP B C 1
ATOM 10278 O O . ASP B 1 430 ? 6.211 9.375 22.891 1 98.25 430 ASP B O 1
ATOM 10282 N N . TYR B 1 431 ? 4.145 10.172 23.359 1 97.75 431 TYR B N 1
ATOM 10283 C CA . TYR B 1 431 ? 3.738 8.914 23.969 1 97.75 431 TYR B CA 1
ATOM 10284 C C . TYR B 1 431 ? 3.611 7.809 22.938 1 97.75 431 TYR B C 1
ATOM 10286 O O . TYR B 1 431 ? 3.904 6.645 23.219 1 97.75 431 TYR B O 1
ATOM 10294 N N . GLN B 1 432 ? 3.16 8.164 21.719 1 96.88 432 GLN B N 1
ATOM 10295 C CA . GLN B 1 432 ? 3.131 7.199 20.625 1 96.88 432 GLN B CA 1
ATOM 10296 C C . GLN B 1 432 ? 4.535 6.715 20.281 1 96.88 432 GLN B C 1
ATOM 10298 O O . GLN B 1 432 ? 4.734 5.539 19.969 1 96.88 432 GLN B O 1
ATOM 10303 N N . ILE B 1 433 ? 5.512 7.609 20.25 1 97.56 433 ILE B N 1
ATOM 10304 C CA . ILE B 1 433 ? 6.906 7.254 20.016 1 97.56 433 ILE B CA 1
ATOM 10305 C C . ILE B 1 433 ? 7.383 6.281 21.094 1 97.56 433 ILE B C 1
ATOM 10307 O O . ILE B 1 433 ? 8.047 5.289 20.781 1 97.56 433 ILE B O 1
ATOM 10311 N N . ALA B 1 434 ? 7.031 6.594 22.328 1 97.38 434 ALA B N 1
ATOM 10312 C CA . ALA B 1 434 ? 7.418 5.727 23.438 1 97.38 434 ALA B CA 1
ATOM 10313 C C . ALA B 1 434 ? 6.863 4.316 23.266 1 97.38 434 ALA B C 1
ATOM 10315 O O . ALA B 1 434 ? 7.555 3.332 23.531 1 97.38 434 ALA B O 1
ATOM 10316 N N . GLU B 1 435 ? 5.602 4.238 22.844 1 96.12 435 GLU B N 1
ATOM 10317 C CA . GLU B 1 435 ? 4.973 2.943 22.594 1 96.12 435 GLU B CA 1
ATOM 10318 C C . GLU B 1 435 ? 5.629 2.227 21.422 1 96.12 435 GLU B C 1
ATOM 10320 O O . GLU B 1 435 ? 5.953 1.041 21.516 1 96.12 435 GLU B O 1
ATOM 10325 N N . GLN B 1 436 ? 5.824 2.955 20.328 1 95 436 GLN B N 1
ATOM 10326 C CA . GLN B 1 436 ? 6.371 2.391 19.109 1 95 436 GLN B CA 1
ATOM 10327 C C . GLN B 1 436 ? 7.773 1.835 19.328 1 95 436 GLN B C 1
ATOM 10329 O O . GLN B 1 436 ? 8.125 0.782 18.781 1 95 436 GLN B O 1
ATOM 10334 N N . TYR B 1 437 ? 8.594 2.529 20.078 1 96.62 437 TYR B N 1
ATOM 10335 C CA . TYR B 1 437 ? 9.984 2.137 20.25 1 96.62 437 TYR B CA 1
ATOM 10336 C C . TYR B 1 437 ? 10.18 1.41 21.578 1 96.62 437 TYR B C 1
ATOM 10338 O O . TYR B 1 437 ? 11.312 1.135 21.984 1 96.62 437 TYR B O 1
ATOM 10346 N N . LYS B 1 438 ? 9.133 1.165 22.484 1 94.62 438 LYS B N 1
ATOM 10347 C CA . LYS B 1 438 ? 9.125 0.386 23.719 1 94.62 438 LYS B CA 1
ATOM 10348 C C . LYS B 1 438 ? 10.055 0.998 24.766 1 94.62 438 LYS B C 1
ATOM 10350 O O . LYS B 1 438 ? 10.906 0.308 25.312 1 94.62 438 LYS B O 1
ATOM 10355 N N . LEU B 1 439 ? 9.891 2.383 24.938 1 94.94 439 LEU B N 1
ATOM 10356 C CA . LEU B 1 439 ? 10.766 3.148 25.812 1 94.94 439 LEU B CA 1
ATOM 10357 C C . LEU B 1 439 ? 10.305 3.035 27.266 1 94.94 439 LEU B C 1
ATOM 10359 O O . LEU B 1 439 ? 10.391 4 28.016 1 94.94 439 LEU B O 1
ATOM 10363 N N . GLY B 1 440 ? 9.914 1.992 27.812 1 86.25 440 GLY B N 1
ATOM 10364 C CA . GLY B 1 440 ? 9.57 1.767 29.203 1 86.25 440 GLY B CA 1
ATOM 10365 C C . GLY B 1 440 ? 8.5 2.709 29.719 1 86.25 440 GLY B C 1
ATOM 10366 O O . GLY B 1 440 ? 8.648 3.307 30.781 1 86.25 440 GLY B O 1
ATOM 10367 N N . TRP B 1 441 ? 7.469 3.027 29 1 87.81 441 TRP B N 1
ATOM 10368 C CA . TRP B 1 441 ? 6.301 3.818 29.375 1 87.81 441 TRP B CA 1
ATOM 10369 C C . TRP B 1 441 ? 5.277 2.967 30.109 1 87.81 441 TRP B C 1
ATOM 10371 O O . TRP B 1 441 ? 4.594 2.137 29.5 1 87.81 441 TRP B O 1
ATOM 10381 N N . ASP B 1 442 ? 5.25 3.004 31.531 1 91.5 442 ASP B N 1
ATOM 10382 C CA . ASP B 1 442 ? 4.25 2.377 32.375 1 91.5 442 ASP B CA 1
ATOM 10383 C C . ASP B 1 442 ? 3.246 3.404 32.906 1 91.5 442 ASP B C 1
ATOM 10385 O O . ASP B 1 442 ? 3.551 4.172 33.812 1 91.5 442 ASP B O 1
ATOM 10389 N N . PRO B 1 443 ? 2.066 3.393 32.438 1 91.06 443 PRO B N 1
ATOM 10390 C CA . PRO B 1 443 ? 1.085 4.406 32.812 1 91.06 443 PRO B CA 1
ATOM 10391 C C . PRO B 1 443 ? 0.729 4.344 34.312 1 91.06 443 PRO B C 1
ATOM 10393 O O . PRO B 1 443 ? 0.227 5.32 34.875 1 91.06 443 PRO B O 1
ATOM 10396 N N . ASN B 1 444 ? 1.068 3.246 34.969 1 92.81 444 ASN B N 1
ATOM 10397 C CA . ASN B 1 444 ? 0.655 3.057 36.344 1 92.81 444 ASN B CA 1
ATOM 10398 C C . ASN B 1 444 ? 1.72 3.551 37.312 1 92.81 444 ASN B C 1
ATOM 10400 O O . ASN B 1 444 ? 1.474 3.639 38.531 1 92.81 444 ASN B O 1
ATOM 10404 N N . ASP B 1 445 ? 2.863 3.879 36.812 1 94.44 445 ASP B N 1
ATOM 10405 C CA . ASP B 1 445 ? 3.898 4.449 37.656 1 94.44 445 ASP B CA 1
ATOM 10406 C C . ASP B 1 445 ? 3.625 5.926 37.938 1 94.44 445 ASP B C 1
ATOM 10408 O O . ASP B 1 445 ? 3.744 6.766 37.062 1 94.44 445 ASP B O 1
ATOM 10412 N N . ALA B 1 446 ? 3.332 6.281 39.156 1 92.31 446 ALA B N 1
ATOM 10413 C CA . ALA B 1 446 ? 2.953 7.648 39.5 1 92.31 446 ALA B CA 1
ATOM 10414 C C . ALA B 1 446 ? 4.109 8.391 40.156 1 92.31 446 ALA B C 1
ATOM 10416 O O . ALA B 1 446 ? 3.928 9.484 40.719 1 92.31 446 ALA B O 1
ATOM 10417 N N . LYS B 1 447 ? 5.375 7.797 40.281 1 93.69 447 LYS B N 1
ATOM 10418 C CA . LYS B 1 447 ? 6.543 8.398 40.906 1 93.69 447 LYS B CA 1
ATOM 10419 C C . LYS B 1 447 ? 7.434 9.086 39.875 1 93.69 447 LYS B C 1
ATOM 10421 O O . LYS B 1 447 ? 8.25 8.43 39.219 1 93.69 447 LYS B O 1
ATOM 10426 N N . PRO B 1 448 ? 7.383 10.508 39.719 1 96.38 448 PRO B N 1
ATOM 10427 C CA . PRO B 1 448 ? 8.117 11.242 38.688 1 96.38 448 PRO B CA 1
ATOM 10428 C C . PRO B 1 448 ? 9.609 10.914 38.688 1 96.38 448 PRO B C 1
ATOM 10430 O O . PRO B 1 448 ? 10.234 10.883 37.625 1 96.38 448 PRO B O 1
ATOM 10433 N N . GLU B 1 449 ? 10.172 10.695 39.812 1 95.56 449 GLU B N 1
ATOM 10434 C CA . GLU B 1 449 ? 11.594 10.391 39.906 1 95.56 449 GLU B CA 1
ATOM 10435 C C . GLU B 1 449 ? 11.945 9.133 39.125 1 95.56 449 GLU B C 1
ATOM 10437 O O . GLU B 1 449 ? 13.055 9.008 38.594 1 95.56 449 GLU B O 1
ATOM 10442 N N . ASN B 1 450 ? 11.039 8.227 39.094 1 96.19 450 ASN B N 1
ATOM 10443 C CA . ASN B 1 450 ? 11.227 7.008 38.344 1 96.19 450 ASN B CA 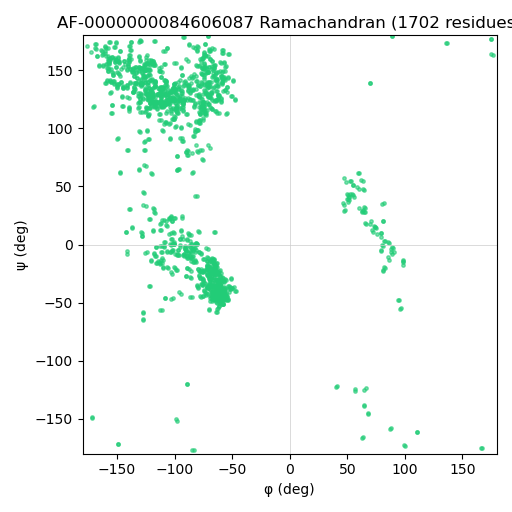1
ATOM 10444 C C . ASN B 1 450 ? 11.234 7.289 36.844 1 96.19 450 ASN B C 1
ATOM 10446 O O . ASN B 1 450 ? 11.953 6.625 36.062 1 96.19 450 ASN B O 1
ATOM 10450 N N . TRP B 1 451 ? 10.422 8.25 36.469 1 96.38 451 TRP B N 1
ATOM 10451 C CA . TRP B 1 451 ? 10.336 8.57 35.062 1 96.38 451 TRP B CA 1
ATOM 10452 C C . TRP B 1 451 ? 11.672 9.086 34.531 1 96.38 451 TRP B C 1
ATOM 10454 O O . TRP B 1 451 ? 12.062 8.773 33.406 1 96.38 451 TRP B O 1
ATOM 10464 N N . LEU B 1 452 ? 12.398 9.836 35.344 1 95.94 452 LEU B N 1
ATOM 10465 C CA . LEU B 1 452 ? 13.672 10.438 34.969 1 95.94 452 LEU B CA 1
ATOM 10466 C C . LEU B 1 452 ? 14.727 9.359 34.719 1 95.94 452 LEU B C 1
ATOM 10468 O O . LEU B 1 452 ? 15.695 9.586 34 1 95.94 452 LEU B O 1
ATOM 10472 N N . LYS B 1 453 ? 14.531 8.164 35.281 1 94.38 453 LYS B N 1
ATOM 10473 C CA . LYS B 1 453 ? 15.492 7.074 35.188 1 94.38 453 LYS B CA 1
ATOM 10474 C C . LYS B 1 453 ? 15.07 6.062 34.125 1 94.38 453 LYS B C 1
ATOM 10476 O O . LYS B 1 453 ? 15.781 5.082 33.875 1 94.38 453 LYS B O 1
ATOM 10481 N N . SER B 1 454 ? 14.008 6.312 33.469 1 95.25 454 SER B N 1
ATOM 10482 C CA . SER B 1 454 ? 13.492 5.398 32.469 1 95.25 454 SER B CA 1
ATOM 10483 C C . SER B 1 454 ? 14.016 5.758 31.078 1 95.25 454 SER B C 1
ATOM 10485 O O . SER B 1 454 ? 14.758 6.734 30.922 1 95.25 454 SER B O 1
ATOM 10487 N N . ASP B 1 455 ? 13.609 4.938 30.031 1 97.19 455 ASP B N 1
ATOM 10488 C CA . ASP B 1 455 ? 13.969 5.195 28.641 1 97.19 455 ASP B CA 1
ATOM 10489 C C . ASP B 1 455 ? 13.062 6.254 28.016 1 97.19 455 ASP B C 1
ATOM 10491 O O . ASP B 1 455 ? 13.203 6.594 26.844 1 97.19 455 ASP B O 1
ATOM 10495 N N . PHE B 1 456 ? 12.102 6.785 28.797 1 97.56 456 PHE B N 1
ATOM 10496 C CA . PHE B 1 456 ? 11.219 7.859 28.359 1 97.56 456 PHE B CA 1
ATOM 10497 C C . PHE B 1 456 ? 11.18 8.977 29.406 1 97.56 456 PHE B C 1
ATOM 10499 O O . PHE B 1 456 ? 10.117 9.305 29.938 1 97.56 456 PHE B O 1
ATOM 10506 N N . PRO B 1 457 ? 12.266 9.625 29.625 1 97.69 457 PRO B N 1
ATOM 10507 C CA . PRO B 1 457 ? 12.336 10.625 30.688 1 97.69 457 PRO B CA 1
ATOM 10508 C C . PRO B 1 457 ? 11.523 11.875 30.375 1 97.69 457 PRO B C 1
ATOM 10510 O O . PRO B 1 457 ? 11.18 12.641 31.281 1 97.69 457 PRO B O 1
ATOM 10513 N N . ALA B 1 458 ? 11.18 12.102 29.141 1 97.56 458 ALA B N 1
ATOM 10514 C CA . ALA B 1 458 ? 10.414 13.273 28.719 1 97.56 458 ALA B CA 1
ATOM 10515 C C . ALA B 1 458 ? 9.062 13.32 29.422 1 97.56 458 ALA B C 1
ATOM 10517 O O . ALA B 1 458 ? 8.461 14.391 29.547 1 97.56 458 ALA B O 1
ATOM 10518 N N . ARG B 1 459 ? 8.586 12.156 29.859 1 97.62 459 ARG B N 1
ATOM 10519 C CA . ARG B 1 459 ? 7.344 12.094 30.641 1 97.62 459 ARG B CA 1
ATOM 10520 C C . ARG B 1 459 ? 7.375 13.086 31.797 1 97.62 459 ARG B C 1
ATOM 10522 O O . ARG B 1 459 ? 6.348 13.664 32.156 1 97.62 459 ARG B O 1
ATOM 10529 N N . TYR B 1 460 ? 8.531 13.281 32.438 1 98.19 460 TYR B N 1
ATOM 10530 C CA . TYR B 1 460 ? 8.711 14.219 33.531 1 98.19 460 TYR B CA 1
ATOM 10531 C C . TYR B 1 460 ? 8.312 15.633 33.125 1 98.19 460 TYR B C 1
ATOM 10533 O O . TYR B 1 460 ? 7.73 16.375 33.906 1 98.19 460 TYR B O 1
ATOM 10541 N N . ILE B 1 461 ? 8.594 16.016 31.906 1 98.69 461 ILE B N 1
ATOM 10542 C CA . ILE B 1 461 ? 8.234 17.312 31.375 1 98.69 461 ILE B CA 1
ATOM 10543 C C . ILE B 1 461 ? 6.715 17.438 31.281 1 98.69 461 ILE B C 1
ATOM 10545 O O . ILE B 1 461 ? 6.133 18.422 31.734 1 98.69 461 ILE B O 1
ATOM 10549 N N . TYR B 1 462 ? 6.016 16.406 30.828 1 98.38 462 TYR B N 1
ATOM 10550 C CA . TYR B 1 462 ? 4.617 16.469 30.422 1 98.38 462 TYR B CA 1
ATOM 10551 C C . TYR B 1 462 ? 3.686 16.281 31.609 1 98.38 462 TYR B C 1
ATOM 10553 O O . TYR B 1 462 ? 2.555 16.766 31.609 1 98.38 462 TYR B O 1
ATOM 10561 N N . GLU B 1 463 ? 4.133 15.555 32.594 1 97.81 463 GLU B N 1
ATOM 10562 C CA . GLU B 1 463 ? 3.229 15.188 33.656 1 97.81 463 GLU B CA 1
ATOM 10563 C C . GLU B 1 463 ? 3.674 15.812 35 1 97.81 463 GLU B C 1
ATOM 10565 O O . GLU B 1 463 ? 2.986 15.68 36 1 97.81 463 GLU B O 1
ATOM 10570 N N . LYS B 1 464 ? 4.781 16.516 35 1 98.25 464 LYS B N 1
ATOM 10571 C CA . LYS B 1 464 ? 5.223 17.156 36.219 1 98.25 464 LYS B CA 1
ATOM 10572 C C . LYS B 1 464 ? 5.484 18.641 36 1 98.25 464 LYS B C 1
ATOM 10574 O O . LYS B 1 464 ? 4.805 19.5 36.594 1 98.25 464 LYS B O 1
ATOM 10579 N N . ILE B 1 465 ? 6.375 19 35.094 1 98.62 465 ILE B N 1
ATOM 10580 C CA . ILE B 1 465 ? 6.816 20.375 34.938 1 98.62 465 ILE B CA 1
ATOM 10581 C C . ILE B 1 465 ? 5.684 21.219 34.344 1 98.62 465 ILE B C 1
ATOM 10583 O O . ILE B 1 465 ? 5.277 22.219 34.906 1 98.62 465 ILE B O 1
ATOM 10587 N N . LEU B 1 466 ? 5.164 20.828 33.219 1 98.81 466 LEU B N 1
ATOM 10588 C CA . LEU B 1 466 ? 4.215 21.641 32.469 1 98.81 466 LEU B CA 1
ATOM 10589 C C . LEU B 1 466 ? 2.898 21.781 33.219 1 98.81 466 LEU B C 1
ATOM 10591 O O . LEU B 1 466 ? 2.357 22.875 33.344 1 98.81 466 LEU B O 1
ATOM 10595 N N . PRO B 1 467 ? 2.33 20.656 33.719 1 98.38 467 PRO B N 1
ATOM 10596 C CA . PRO B 1 467 ? 1.099 20.844 34.5 1 98.38 467 PRO B CA 1
ATOM 10597 C C . PRO B 1 467 ? 1.3 21.75 35.719 1 98.38 467 PRO B C 1
ATOM 10599 O O . PRO B 1 467 ? 0.392 22.484 36.094 1 98.38 467 PRO B O 1
ATOM 10602 N N . GLY B 1 468 ? 2.461 21.656 36.375 1 98.62 468 GLY B N 1
ATOM 10603 C CA . GLY B 1 468 ? 2.758 22.562 37.469 1 98.62 468 GLY B CA 1
ATOM 10604 C C . GLY B 1 468 ? 2.738 24.016 37.062 1 98.62 468 GLY B C 1
ATOM 10605 O O . GLY B 1 468 ? 2.164 24.859 37.75 1 98.62 468 GLY B O 1
ATOM 10606 N N . ILE B 1 469 ? 3.328 24.312 35.969 1 98.69 469 ILE B N 1
ATOM 10607 C CA . ILE B 1 469 ? 3.406 25.672 35.469 1 98.69 469 ILE B CA 1
ATOM 10608 C C . ILE B 1 469 ? 2.014 26.156 35.062 1 98.69 469 ILE B C 1
ATOM 10610 O O . ILE B 1 469 ? 1.63 27.281 35.375 1 98.69 469 ILE B O 1
ATOM 10614 N N . CYS B 1 470 ? 1.254 25.344 34.375 1 98.25 470 CYS B N 1
ATOM 10615 C CA . CYS B 1 470 ? -0.097 25.719 33.969 1 98.25 470 CYS B CA 1
ATOM 10616 C C . CYS B 1 470 ? -0.984 25.969 35.188 1 98.25 470 CYS B C 1
ATOM 10618 O O . CYS B 1 470 ? -1.769 26.922 35.188 1 98.25 470 CYS B O 1
ATOM 10620 N N . LYS B 1 471 ? -0.877 25.109 36.188 1 97.62 471 LYS B N 1
ATOM 10621 C CA . LYS B 1 471 ? -1.647 25.281 37.406 1 97.62 471 LYS B CA 1
ATOM 10622 C C . LYS B 1 471 ? -1.312 26.609 38.094 1 97.62 471 LYS B C 1
ATOM 10624 O O . LYS B 1 471 ? -2.193 27.266 38.656 1 97.62 471 LYS B O 1
ATOM 10629 N N . GLU B 1 472 ? -0.079 26.969 38 1 97.31 472 GLU B N 1
ATOM 10630 C CA . GLU B 1 472 ? 0.402 28.188 38.656 1 97.31 472 GLU B CA 1
ATOM 10631 C C . GLU B 1 472 ? -0.009 29.422 37.844 1 97.31 472 GLU B C 1
ATOM 10633 O O . GLU B 1 472 ? -0.485 30.406 38.438 1 97.31 472 GLU B O 1
ATOM 10638 N N . LEU B 1 473 ? 0.12 29.422 36.562 1 97.44 473 LEU B N 1
ATOM 10639 C CA . LEU B 1 473 ? 0.056 30.641 35.75 1 97.44 473 LEU B CA 1
ATOM 10640 C C . LEU B 1 473 ? -1.291 30.766 35.062 1 97.44 473 LEU B C 1
ATOM 10642 O O . LEU B 1 473 ? -1.706 31.859 34.688 1 97.44 473 LEU B O 1
ATOM 10646 N N . MET B 1 474 ? -1.918 29.719 34.844 1 94.25 474 MET B N 1
ATOM 10647 C CA . MET B 1 474 ? -3.201 29.734 34.156 1 94.25 474 MET B CA 1
ATOM 10648 C C . MET B 1 474 ? -4.113 28.625 34.656 1 94.25 474 MET B C 1
ATOM 10650 O O . MET B 1 474 ? -4.477 27.719 33.938 1 94.25 474 MET B O 1
ATOM 10654 N N . PRO B 1 475 ? -4.5 28.594 35.844 1 93.19 475 PRO B N 1
ATOM 10655 C CA . PRO B 1 475 ? -5.23 27.5 36.5 1 93.19 475 PRO B CA 1
ATOM 10656 C C . PRO B 1 475 ? -6.605 27.266 35.875 1 93.19 475 PRO B C 1
ATOM 10658 O O . PRO B 1 475 ? -7.184 26.188 36 1 93.19 475 PRO B O 1
ATOM 10661 N N . ASP B 1 476 ? -7.145 28.219 35.156 1 91.62 476 ASP B N 1
ATOM 10662 C CA . ASP B 1 476 ? -8.516 28.109 34.656 1 91.62 476 ASP B CA 1
ATOM 10663 C C . ASP B 1 476 ? -8.547 27.484 33.25 1 91.62 476 ASP B C 1
ATOM 10665 O O . ASP B 1 476 ? -9.625 27.234 32.719 1 91.62 476 ASP B O 1
ATOM 10669 N N . THR B 1 477 ? -7.469 27.281 32.594 1 95.69 477 THR B N 1
ATOM 10670 C CA . THR B 1 477 ? -7.391 26.656 31.297 1 95.69 477 THR B CA 1
ATOM 10671 C C . THR B 1 477 ? -6.938 25.203 31.406 1 95.69 477 THR B C 1
ATOM 10673 O O . THR B 1 477 ? -5.898 24.906 32 1 95.69 477 THR B O 1
ATOM 10676 N N . PRO B 1 478 ? -7.703 24.266 30.812 1 97.44 478 PRO B N 1
ATOM 10677 C CA . PRO B 1 478 ? -7.367 22.844 30.922 1 97.44 478 PRO B CA 1
ATOM 10678 C C . PRO B 1 478 ? -5.98 22.516 30.375 1 97.44 478 PRO B C 1
ATOM 10680 O O . PRO B 1 478 ? -5.551 23.125 29.375 1 97.44 478 PRO B O 1
ATOM 10683 N N . TYR B 1 479 ? -5.289 21.562 31.062 1 98.12 479 TYR B N 1
ATOM 10684 C CA . TYR B 1 479 ? -4.031 20.984 30.594 1 98.12 479 TYR B CA 1
ATOM 10685 C C . TYR B 1 479 ? -4.211 19.531 30.203 1 98.12 479 TYR B C 1
ATOM 10687 O O . TYR B 1 479 ? -4.945 18.781 30.875 1 98.12 479 TYR B O 1
ATOM 10695 N N . HIS B 1 480 ? -3.662 19.109 29.062 1 98 480 HIS B N 1
ATOM 10696 C CA . HIS B 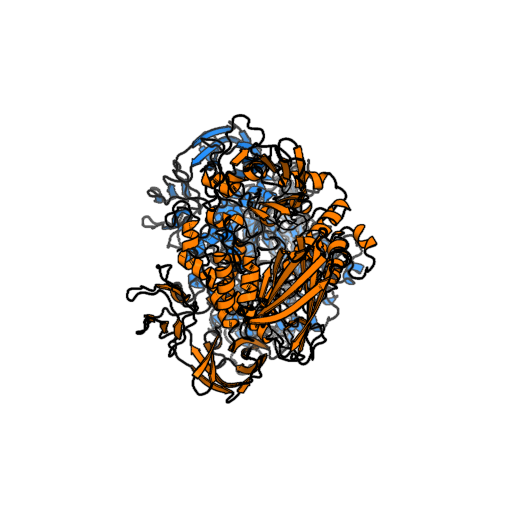1 480 ? -3.654 17.75 28.531 1 98 480 HIS B CA 1
ATOM 10697 C C . HIS B 1 480 ? -2.229 17.25 28.312 1 98 480 HIS B C 1
ATOM 10699 O O . HIS B 1 480 ? -1.439 17.906 27.641 1 98 480 HIS B O 1
ATOM 10705 N N . PRO B 1 481 ? -1.775 16.109 28.859 1 97.5 481 PRO B N 1
ATOM 10706 C CA . PRO B 1 481 ? -0.368 15.711 28.891 1 97.5 481 PRO B CA 1
ATOM 10707 C C . PRO B 1 481 ? 0.215 15.523 27.484 1 97.5 481 PRO B C 1
ATOM 10709 O O . PRO B 1 481 ? 1.429 15.641 27.297 1 97.5 481 PRO B O 1
ATOM 10712 N N . GLY B 1 482 ? -0.584 15.141 26.625 1 97.69 482 GLY B N 1
ATOM 10713 C CA . GLY B 1 482 ? -0.157 14.922 25.25 1 97.69 482 GLY B CA 1
ATOM 10714 C C . GLY B 1 482 ? -1.315 14.727 24.281 1 97.69 482 GLY B C 1
ATOM 10715 O O . GLY B 1 482 ? -2.469 14.625 24.703 1 97.69 482 GLY B O 1
ATOM 10716 N N . SER B 1 483 ? -0.975 14.68 23 1 98.38 483 SER B N 1
ATOM 10717 C CA . SER B 1 483 ? -1.916 14.336 21.938 1 98.38 483 SER B CA 1
ATOM 10718 C C . SER B 1 483 ? -1.268 13.43 20.891 1 98.38 483 SER B C 1
ATOM 10720 O O . SER B 1 483 ? -0.265 13.797 20.281 1 98.38 483 SER B O 1
ATOM 10722 N N . PRO B 1 484 ? -1.79 12.258 20.766 1 98 484 PRO B N 1
ATOM 10723 C CA . PRO B 1 484 ? -2.943 11.688 21.469 1 98 484 PRO B CA 1
ATOM 10724 C C . PRO B 1 484 ? -2.598 11.211 22.875 1 98 484 PRO B C 1
ATOM 10726 O O . PRO B 1 484 ? -1.431 10.945 23.172 1 98 484 PRO B O 1
ATOM 10729 N N . TRP B 1 485 ? -3.605 11.211 23.703 1 96.88 485 TRP B N 1
ATOM 10730 C CA . TRP B 1 485 ? -3.426 10.727 25.078 1 96.88 485 TRP B CA 1
ATOM 10731 C C . TRP B 1 485 ? -4.746 10.234 25.656 1 96.88 485 TRP B C 1
ATOM 10733 O O . TRP B 1 485 ? -5.766 10.922 25.562 1 96.88 485 TRP B O 1
ATOM 10743 N N . GLY B 1 486 ? -4.773 9.031 26.25 1 93.12 486 GLY B N 1
ATOM 10744 C CA . GLY B 1 486 ? -5.945 8.469 26.906 1 93.12 486 GLY B CA 1
ATOM 10745 C C . GLY B 1 486 ? -5.664 7.98 28.312 1 93.12 486 GLY B C 1
ATOM 10746 O O . GLY B 1 486 ? -6.52 7.352 28.938 1 93.12 486 GLY B O 1
ATOM 10747 N N . GLY B 1 487 ? -4.52 8.25 28.781 1 90.31 487 GLY B N 1
ATOM 10748 C CA . GLY B 1 487 ? -4.16 7.816 30.109 1 90.31 487 GLY B CA 1
ATOM 10749 C C . GLY B 1 487 ? -3.422 6.492 30.141 1 90.31 487 GLY B C 1
ATOM 10750 O O . GLY B 1 487 ? -2.326 6.395 30.703 1 90.31 487 GLY B O 1
ATOM 10751 N N . GLN B 1 488 ? -3.939 5.48 29.422 1 89.19 488 GLN B N 1
ATOM 10752 C CA . GLN B 1 488 ? -3.34 4.148 29.406 1 89.19 488 GLN B CA 1
ATOM 10753 C C . GLN B 1 488 ? -2.758 3.822 28.047 1 89.19 488 GLN B C 1
ATOM 10755 O O . GLN B 1 488 ? -1.967 2.887 27.906 1 89.19 488 GLN B O 1
ATOM 10760 N N . GLY B 1 489 ? -3.105 4.516 27.094 1 89.88 489 GLY B N 1
ATOM 10761 C CA . GLY B 1 489 ? -2.637 4.316 25.734 1 89.88 489 GLY B CA 1
ATOM 10762 C C . GLY B 1 489 ? -3.082 5.41 24.781 1 89.88 489 GLY B C 1
ATOM 10763 O O . GLY B 1 489 ? -4.02 6.152 25.078 1 89.88 489 GLY B O 1
ATOM 10764 N N . THR B 1 490 ? -2.402 5.402 23.594 1 95.19 490 THR B N 1
ATOM 10765 C CA . THR B 1 490 ? -2.639 6.535 22.703 1 95.19 490 THR B CA 1
ATOM 10766 C C . THR B 1 490 ? -3.666 6.176 21.641 1 95.19 490 THR B C 1
ATOM 10768 O O . THR B 1 490 ? -4.086 7.035 20.859 1 95.19 490 THR B O 1
ATOM 10771 N N . THR B 1 491 ? -4.117 4.859 21.516 1 95.06 491 THR B N 1
ATOM 10772 C CA . THR B 1 491 ? -4.984 4.445 20.422 1 95.06 491 THR B CA 1
ATOM 10773 C C . THR B 1 491 ? -6.387 4.121 20.938 1 95.06 491 THR B C 1
ATOM 10775 O O . THR B 1 491 ? -7.246 3.684 20.172 1 95.06 491 THR B O 1
ATOM 10778 N N . ASP B 1 492 ? -6.652 4.223 22.25 1 95.88 492 ASP B N 1
ATOM 10779 C CA . ASP B 1 492 ? -7.957 3.91 22.828 1 95.88 492 ASP B CA 1
ATOM 10780 C C . ASP B 1 492 ? -9.008 4.918 22.375 1 95.88 492 ASP B C 1
ATOM 10782 O O . ASP B 1 492 ? -8.953 6.094 22.75 1 95.88 492 ASP B O 1
ATOM 10786 N N . GLY B 1 493 ? -10.047 4.516 21.641 1 96.69 493 GLY B N 1
ATOM 10787 C CA . GLY B 1 493 ? -11.062 5.402 21.094 1 96.69 493 GLY B CA 1
ATOM 10788 C C . GLY B 1 493 ? -12.133 5.773 22.094 1 96.69 493 GLY B C 1
ATOM 10789 O O . GLY B 1 493 ? -13.031 6.566 21.797 1 96.69 493 GLY B O 1
ATOM 10790 N N . THR B 1 494 ? -12.031 5.277 23.359 1 97.75 494 THR B N 1
ATOM 10791 C CA . THR B 1 494 ? -13.117 5.477 24.297 1 97.75 494 THR B CA 1
ATOM 10792 C C . THR B 1 494 ? -12.727 6.492 25.375 1 97.75 494 THR B C 1
ATOM 10794 O O . THR B 1 494 ? -13.5 6.75 26.297 1 97.75 494 THR B O 1
ATOM 10797 N N . ILE B 1 495 ? -11.516 7.086 25.312 1 97.62 495 ILE B N 1
ATOM 10798 C CA . ILE B 1 495 ? -11.055 8.031 26.328 1 97.62 495 ILE B CA 1
ATOM 10799 C C . ILE B 1 495 ? -10.055 9.008 25.719 1 97.62 495 ILE B C 1
ATOM 10801 O O . ILE B 1 495 ? -9.195 8.609 24.922 1 97.62 495 ILE B O 1
ATOM 10805 N N . GLY B 1 496 ? -10.156 10.305 26.078 1 98 496 GLY B N 1
ATOM 10806 C CA . GLY B 1 496 ? -9.211 11.289 25.594 1 98 496 GLY B CA 1
ATOM 10807 C C . GLY B 1 496 ? -9.32 11.555 24.109 1 98 496 GLY B C 1
ATOM 10808 O O . GLY B 1 496 ? -10.43 11.641 23.562 1 98 496 GLY B O 1
ATOM 10809 N N . ASP B 1 497 ? -8.195 11.812 23.469 1 98.62 497 ASP B N 1
ATOM 10810 C CA . ASP B 1 497 ? -8.195 12.039 22.031 1 98.62 497 ASP B CA 1
ATOM 10811 C C . ASP B 1 497 ? -7.312 11.016 21.312 1 98.62 497 ASP B C 1
ATOM 10813 O O . ASP B 1 497 ? -6.488 10.352 21.938 1 98.62 497 ASP B O 1
ATOM 10817 N N . ILE B 1 498 ? -7.527 10.805 20.047 1 98.5 498 ILE B N 1
ATOM 10818 C CA . ILE B 1 498 ? -6.715 9.906 19.234 1 98.5 498 ILE B CA 1
ATOM 10819 C C . ILE B 1 498 ? -6.293 10.609 17.953 1 98.5 498 ILE B C 1
ATOM 10821 O O . ILE B 1 498 ? -6.898 11.609 17.547 1 98.5 498 ILE B O 1
ATOM 10825 N N . HIS B 1 499 ? -5.188 10.219 17.406 1 98.56 499 HIS B N 1
ATOM 10826 C CA . HIS B 1 499 ? -4.855 10.445 16 1 98.56 499 HIS B CA 1
ATOM 10827 C C . HIS B 1 499 ? -5.297 9.281 15.133 1 98.56 499 HIS B C 1
ATOM 10829 O O . HIS B 1 499 ? -4.965 8.125 15.414 1 98.56 499 HIS B O 1
ATOM 10835 N N . GLN B 1 500 ? -6.09 9.531 14.109 1 98.06 500 GLN B N 1
ATOM 10836 C CA . GLN B 1 500 ? -6.574 8.438 13.273 1 98.06 500 GLN B CA 1
ATOM 10837 C C . GLN B 1 500 ? -5.828 8.383 11.945 1 98.06 500 GLN B C 1
ATOM 10839 O O . GLN B 1 500 ? -6.285 8.938 10.945 1 98.06 500 GLN B O 1
ATOM 10844 N N . TRP B 1 501 ? -4.773 7.637 11.906 1 96.69 501 TRP B N 1
ATOM 10845 C CA . TRP B 1 501 ? -3.912 7.574 10.727 1 96.69 501 TRP B CA 1
ATOM 10846 C C . TRP B 1 501 ? -4.004 6.211 10.055 1 96.69 501 TRP B C 1
ATOM 10848 O O . TRP B 1 501 ? -3.193 5.883 9.188 1 96.69 501 TRP B O 1
ATOM 10858 N N . ASN B 1 502 ? -5.023 5.441 10.5 1 96.31 502 ASN B N 1
ATOM 10859 C CA . ASN B 1 502 ? -5.188 4.148 9.844 1 96.31 502 ASN B CA 1
ATOM 10860 C C . ASN B 1 502 ? -5.734 4.297 8.43 1 96.31 502 ASN B C 1
ATOM 10862 O O . ASN B 1 502 ? -5.719 3.346 7.645 1 96.31 502 ASN B O 1
ATOM 10866 N N . VAL B 1 503 ? -6.23 5.559 8.203 1 95.12 503 VAL B N 1
ATOM 10867 C CA . VAL B 1 503 ? -6.445 5.938 6.812 1 95.12 503 VAL B CA 1
ATOM 10868 C C . VAL B 1 503 ? -5.211 6.652 6.27 1 95.12 503 VAL B C 1
ATOM 10870 O O . VAL B 1 503 ? -4.75 7.637 6.855 1 95.12 503 VAL B O 1
ATOM 10873 N N . TRP B 1 504 ? -4.516 6.301 5.254 1 93.12 504 TRP B N 1
ATOM 10874 C CA . TRP B 1 504 ? -3.312 6.801 4.594 1 93.12 504 TRP B CA 1
ATOM 10875 C C . TRP B 1 504 ? -2.076 6.059 5.09 1 93.12 504 TRP B C 1
ATOM 10877 O O . TRP B 1 504 ? -1.235 5.641 4.289 1 93.12 504 TRP B O 1
ATOM 10887 N N . HIS B 1 505 ? -1.901 6.109 6.555 1 92.88 505 HIS B N 1
ATOM 10888 C CA . HIS B 1 505 ? -0.813 5.32 7.117 1 92.88 505 HIS B CA 1
ATOM 10889 C C . HIS B 1 505 ? -1.325 3.992 7.668 1 92.88 505 HIS B C 1
ATOM 10891 O O . HIS B 1 505 ? -2.254 3.402 7.113 1 92.88 505 HIS B O 1
ATOM 10897 N N . GLY B 1 506 ? -0.753 3.451 8.617 1 92.31 506 GLY B N 1
ATOM 10898 C CA . GLY B 1 506 ? -1.174 2.244 9.312 1 92.31 506 GLY B CA 1
ATOM 10899 C C . GLY B 1 506 ? -1.719 1.179 8.383 1 92.31 506 GLY B C 1
ATOM 10900 O O . GLY B 1 506 ? -1.068 0.814 7.398 1 92.31 506 GLY B O 1
ATOM 10901 N N . SER B 1 507 ? -2.943 0.747 8.602 1 93.31 507 SER B N 1
ATOM 10902 C CA . SER B 1 507 ? -3.555 -0.363 7.879 1 93.31 507 SER B CA 1
ATOM 10903 C C . SER B 1 507 ? -4.137 0.099 6.547 1 93.31 507 SER B C 1
ATOM 10905 O O . SER B 1 507 ? -4.641 -0.714 5.77 1 93.31 507 SER B O 1
ATOM 10907 N N . GLN B 1 508 ? -4.074 1.389 6.273 1 95.25 508 GLN B N 1
ATOM 10908 C CA . GLN B 1 508 ? -4.57 1.952 5.023 1 95.25 508 GLN B CA 1
ATOM 10909 C C . GLN B 1 508 ? -6.008 1.523 4.758 1 95.25 508 GLN B C 1
ATOM 10911 O O . GLN B 1 508 ? -6.324 1.021 3.678 1 95.25 508 GLN B O 1
ATOM 10916 N N . GLU B 1 509 ? -6.895 1.766 5.703 1 96.69 509 GLU B N 1
ATOM 10917 C CA . GLU B 1 509 ? -8.312 1.427 5.645 1 96.69 509 GLU B CA 1
ATOM 10918 C C . GLU B 1 509 ? -9.039 2.252 4.582 1 96.69 509 GLU B C 1
ATOM 10920 O O . GLU B 1 509 ? -8.555 3.311 4.18 1 96.69 509 GLU B O 1
ATOM 10925 N N . LYS B 1 510 ? -10.156 1.778 4.117 1 96.12 510 LYS B N 1
ATOM 10926 C CA . LYS B 1 510 ? -11.07 2.57 3.299 1 96.12 510 LYS B CA 1
ATOM 10927 C C . LYS B 1 510 ? -11.625 3.756 4.082 1 96.12 510 LYS B C 1
ATOM 10929 O O . LYS B 1 510 ? -12.078 3.598 5.219 1 96.12 510 LYS B O 1
ATOM 10934 N N . TYR B 1 511 ? -11.578 4.891 3.486 1 97.56 511 TYR B N 1
ATOM 10935 C CA . TYR B 1 511 ? -12.086 6.055 4.203 1 97.56 511 TYR B CA 1
ATOM 10936 C C . TYR B 1 511 ? -13.586 5.957 4.41 1 97.56 511 TYR B C 1
ATOM 10938 O O . TYR B 1 511 ? -14.148 6.625 5.285 1 97.56 511 TYR B O 1
ATOM 10946 N N . GLN B 1 512 ? -14.266 5.059 3.684 1 97.06 512 GLN B N 1
ATOM 10947 C CA . GLN B 1 512 ? -15.695 4.812 3.855 1 97.06 512 GLN B CA 1
ATOM 10948 C C . GLN B 1 512 ? -15.984 4.188 5.219 1 97.06 512 GLN B C 1
ATOM 10950 O O . GLN B 1 512 ? -17.125 4.168 5.664 1 97.06 512 GLN B O 1
ATOM 10955 N N . ASN B 1 513 ? -14.961 3.738 5.902 1 96.62 513 ASN B N 1
ATOM 10956 C CA . ASN B 1 513 ? -15.141 3.051 7.176 1 96.62 513 ASN B CA 1
ATOM 10957 C C . ASN B 1 513 ? -14.797 3.955 8.352 1 96.62 513 ASN B C 1
ATOM 10959 O O . ASN B 1 513 ? -14.523 3.473 9.453 1 96.62 513 ASN B O 1
ATOM 10963 N N . PHE B 1 514 ? -14.859 5.191 8.234 1 97.69 514 PHE B N 1
ATOM 10964 C CA . PHE B 1 514 ? -14.5 6.117 9.297 1 97.69 514 PHE B CA 1
ATOM 10965 C C . PHE B 1 514 ? -15.445 5.984 10.484 1 97.69 514 PHE B C 1
ATOM 10967 O O . PHE B 1 514 ? -15.102 6.344 11.609 1 97.69 514 PHE B O 1
ATOM 10974 N N . ASP B 1 515 ? -16.688 5.516 10.266 1 97 515 ASP B N 1
ATOM 10975 C CA . ASP B 1 515 ? -17.609 5.281 11.375 1 97 515 ASP B CA 1
ATOM 10976 C C . ASP B 1 515 ? -17.062 4.223 12.328 1 97 515 ASP B C 1
ATOM 10978 O O . ASP B 1 515 ? -17.359 4.246 13.523 1 97 515 ASP B O 1
ATOM 10982 N N . LYS B 1 516 ? -16.188 3.33 11.805 1 96.69 516 LYS B N 1
ATOM 10983 C CA . LYS B 1 516 ? -15.562 2.299 12.633 1 96.69 516 LYS B CA 1
ATOM 10984 C C . LYS B 1 516 ? -14.258 2.795 13.234 1 96.69 516 LYS B C 1
ATOM 10986 O O . LYS B 1 516 ? -13.664 2.127 14.094 1 96.69 516 LYS B O 1
ATOM 10991 N N . LEU B 1 517 ? -13.844 3.957 12.859 1 97.75 517 LEU B N 1
ATOM 10992 C CA . LEU B 1 517 ? -12.547 4.488 13.25 1 97.75 517 LEU B CA 1
ATOM 10993 C C . LEU B 1 517 ? -12.703 5.754 14.086 1 97.75 517 LEU B C 1
ATOM 10995 O O . LEU B 1 517 ? -11.805 6.602 14.117 1 97.75 517 LEU B O 1
ATOM 10999 N N . VAL B 1 518 ? -13.766 5.906 14.773 1 97.69 518 VAL B N 1
ATOM 11000 C CA . VAL B 1 518 ? -14.125 7.094 15.547 1 97.69 518 VAL B CA 1
ATOM 11001 C C . VAL B 1 518 ? -13.398 7.078 16.891 1 97.69 518 VAL B C 1
ATOM 11003 O O . VAL B 1 518 ? -12.93 6.031 17.344 1 97.69 518 VAL B O 1
ATOM 11006 N N . GLY B 1 519 ? -13.148 8.227 17.516 1 98.06 519 GLY B N 1
ATOM 11007 C CA . GLY B 1 519 ? -12.719 8.477 18.875 1 98.06 519 GLY B CA 1
ATOM 11008 C C . GLY B 1 519 ? -13.578 9.5 19.594 1 98.06 519 GLY B C 1
ATOM 11009 O O . GLY B 1 519 ? -14.516 10.047 19.016 1 98.06 519 GLY B O 1
ATOM 11010 N N . ARG B 1 520 ? -13.297 9.719 20.922 1 98.75 520 ARG B N 1
ATOM 11011 C CA . ARG B 1 520 ? -14.031 10.727 21.688 1 98.75 520 ARG B CA 1
ATOM 11012 C C . ARG B 1 520 ? -13.688 12.133 21.203 1 98.75 520 ARG B C 1
ATOM 11014 O O . ARG B 1 520 ? -14.492 13.055 21.344 1 98.75 520 ARG B O 1
ATOM 11021 N N . PHE B 1 521 ? -12.531 12.281 20.688 1 98.75 521 PHE B N 1
ATOM 11022 C CA . PHE B 1 521 ? -12 13.438 19.969 1 98.75 521 PHE B CA 1
ATOM 11023 C C . PHE B 1 521 ? -10.898 13.023 19 1 98.75 521 PHE B C 1
ATOM 11025 O O . PHE B 1 521 ? -9.922 12.375 19.406 1 98.75 521 PHE B O 1
ATOM 11032 N N . VAL B 1 522 ? -11.039 13.266 17.719 1 98.81 522 VAL B N 1
ATOM 11033 C CA . VAL B 1 522 ? -10.008 12.945 16.75 1 98.81 522 VAL B CA 1
ATOM 11034 C C . VAL B 1 522 ? -9.203 14.195 16.406 1 98.81 522 VAL B C 1
ATOM 11036 O O . VAL B 1 522 ? -9.594 14.984 15.547 1 98.81 522 VAL B O 1
ATOM 11039 N N . SER B 1 523 ? -8.023 14.273 17.016 1 98.69 523 SER B N 1
ATOM 11040 C CA . SER B 1 523 ? -7.277 15.523 16.984 1 98.69 523 SER B CA 1
ATOM 11041 C C . SER B 1 523 ? -6.359 15.586 15.758 1 98.69 523 SER B C 1
ATOM 11043 O O . SER B 1 523 ? -5.773 16.641 15.477 1 98.69 523 SER B O 1
ATOM 11045 N N . GLU B 1 524 ? -6.211 14.414 15.023 1 98.56 524 GLU B N 1
ATOM 11046 C CA . GLU B 1 524 ? -5.512 14.398 13.75 1 98.56 524 GLU B CA 1
ATOM 11047 C C . GLU B 1 524 ? -6.07 13.32 12.828 1 98.56 524 GLU B C 1
ATOM 11049 O O . GLU B 1 524 ? -6.359 12.203 13.266 1 98.56 524 GLU B O 1
ATOM 11054 N N . PHE B 1 525 ? -6.23 13.586 11.633 1 98.31 525 PHE B N 1
ATOM 11055 C CA . PHE B 1 525 ? -6.516 12.68 10.531 1 98.31 525 PHE B CA 1
ATOM 11056 C C . PHE B 1 525 ? -6.324 13.383 9.188 1 98.31 525 PHE B C 1
ATOM 11058 O O . PHE B 1 525 ? -6.219 14.609 9.133 1 98.31 525 PHE B O 1
ATOM 11065 N N . GLY B 1 526 ? -6.195 12.672 8.141 1 97.75 526 GLY B N 1
ATOM 11066 C CA . GLY B 1 526 ? -6.098 13.398 6.887 1 97.75 526 GLY B CA 1
ATOM 11067 C C . GLY B 1 526 ? -5.816 12.5 5.699 1 97.75 526 GLY B C 1
ATOM 11068 O O . GLY B 1 526 ? -5.734 11.281 5.844 1 97.75 526 GLY B O 1
ATOM 11069 N N . MET B 1 527 ? -5.785 13.109 4.488 1 98.19 527 MET B N 1
ATOM 11070 C CA . MET B 1 527 ? -5.488 12.539 3.178 1 98.19 527 MET B CA 1
ATOM 11071 C C . MET B 1 527 ? -4.738 13.547 2.307 1 98.19 527 MET B C 1
ATOM 11073 O O . MET B 1 527 ? -5.109 14.719 2.244 1 98.19 527 MET B O 1
ATOM 11077 N N . GLU B 1 528 ? -3.652 13.062 1.632 1 98.25 528 GLU B N 1
ATOM 11078 C CA . GLU B 1 528 ? -2.895 13.977 0.784 1 98.25 528 GLU B CA 1
ATOM 11079 C C . GLU B 1 528 ? -3.629 14.25 -0.524 1 98.25 528 GLU B C 1
ATOM 11081 O O . GLU B 1 528 ? -4.43 13.43 -0.979 1 98.25 528 GLU B O 1
ATOM 11086 N N . ALA B 1 529 ? -3.385 15.398 -1.062 1 98.62 529 ALA B N 1
ATOM 11087 C CA . ALA B 1 529 ? -3.773 15.773 -2.418 1 98.62 529 ALA B CA 1
ATOM 11088 C C . ALA B 1 529 ? -2.814 16.812 -2.994 1 98.62 529 ALA B C 1
ATOM 11090 O O . ALA B 1 529 ? -2.146 17.531 -2.246 1 98.62 529 ALA B O 1
ATOM 11091 N N . PHE B 1 530 ? -2.742 16.906 -4.289 1 98.62 530 PHE B N 1
ATOM 11092 C CA . PHE B 1 530 ? -1.96 17.922 -4.969 1 98.62 530 PHE B CA 1
ATOM 11093 C C . PHE B 1 530 ? -2.529 19.312 -4.695 1 98.62 530 PHE B C 1
ATOM 11095 O O . PHE B 1 530 ? -3.732 19.469 -4.473 1 98.62 530 PHE B O 1
ATOM 11102 N N . PRO B 1 531 ? -1.651 20.344 -4.594 1 98.44 531 PRO B N 1
ATOM 11103 C CA . PRO B 1 531 ? -2.148 21.719 -4.52 1 98.44 531 PRO B CA 1
ATOM 11104 C C . PRO B 1 531 ? -2.732 22.203 -5.844 1 98.44 531 PRO B C 1
ATOM 11106 O O . PRO B 1 531 ? -2.771 21.453 -6.82 1 98.44 531 PRO B O 1
ATOM 11109 N N . SER B 1 532 ? -3.201 23.438 -5.836 1 97.12 532 SER B N 1
ATOM 11110 C CA . SER B 1 532 ? -3.729 24.047 -7.055 1 97.12 532 SER B CA 1
ATOM 11111 C C . SER B 1 532 ? -2.717 23.969 -8.195 1 97.12 532 SER B C 1
ATOM 11113 O O . SER B 1 532 ? -1.511 24.094 -7.969 1 97.12 532 SER B O 1
ATOM 11115 N N . ILE B 1 533 ? -3.199 23.766 -9.391 1 96.62 533 ILE B N 1
ATOM 11116 C CA . ILE B 1 533 ? -2.354 23.75 -10.578 1 96.62 533 ILE B CA 1
ATOM 11117 C C . ILE B 1 533 ? -1.558 25.047 -10.664 1 96.62 533 ILE B C 1
ATOM 11119 O O . ILE B 1 533 ? -0.426 25.062 -11.156 1 96.62 533 ILE B O 1
ATOM 11123 N N . LYS B 1 534 ? -2.143 26.156 -10.148 1 95.94 534 LYS B N 1
ATOM 11124 C CA . LYS B 1 534 ? -1.45 27.438 -10.125 1 95.94 534 LYS B CA 1
ATOM 11125 C C . LYS B 1 534 ? -0.26 27.406 -9.172 1 95.94 534 LYS B C 1
ATOM 11127 O O . LYS B 1 534 ? 0.788 27.984 -9.461 1 95.94 534 LYS B O 1
ATOM 11132 N N . THR B 1 535 ? -0.46 26.766 -8.016 1 97.25 535 THR B N 1
ATOM 11133 C CA . THR B 1 535 ? 0.623 26.609 -7.051 1 97.25 535 THR B CA 1
ATOM 11134 C C . THR B 1 535 ? 1.74 25.75 -7.629 1 97.25 535 THR B C 1
ATOM 11136 O O . THR B 1 535 ? 2.922 26.047 -7.449 1 97.25 535 THR B O 1
ATOM 11139 N N . ILE B 1 536 ? 1.391 24.688 -8.352 1 97.81 536 ILE B N 1
ATOM 11140 C CA . ILE B 1 536 ? 2.361 23.828 -9.016 1 97.81 536 ILE B CA 1
ATOM 11141 C C . ILE B 1 536 ? 3.135 24.641 -10.062 1 97.81 536 ILE B C 1
ATOM 11143 O O . ILE B 1 536 ? 4.359 24.516 -10.164 1 97.81 536 ILE B O 1
ATOM 11147 N N . GLY B 1 537 ? 2.406 25.438 -10.828 1 96.38 537 GLY B N 1
ATOM 11148 C CA . GLY B 1 537 ? 3.066 26.281 -11.812 1 96.38 537 GLY B CA 1
ATOM 11149 C C . GLY B 1 537 ? 4.113 27.203 -11.203 1 96.38 537 GLY B C 1
ATOM 11150 O O . GLY B 1 537 ? 5.156 27.453 -11.812 1 96.38 537 GLY B O 1
ATOM 11151 N N . ALA B 1 538 ? 3.885 27.609 -10 1 94.69 538 ALA B N 1
ATOM 11152 C CA . ALA B 1 538 ? 4.77 28.562 -9.336 1 94.69 538 ALA B CA 1
ATOM 11153 C C . ALA B 1 538 ? 6.031 27.875 -8.82 1 94.69 538 ALA B C 1
ATOM 11155 O O . ALA B 1 538 ? 7.094 28.5 -8.727 1 94.69 538 ALA B O 1
ATOM 11156 N N . LEU B 1 539 ? 5.945 26.609 -8.492 1 97.06 539 LEU B N 1
ATOM 11157 C CA . LEU B 1 539 ? 7.109 25.953 -7.914 1 97.06 539 LEU B CA 1
ATOM 11158 C C . LEU B 1 539 ? 7.992 25.359 -9.008 1 97.06 539 LEU B C 1
ATOM 11160 O O . LEU B 1 539 ? 9.133 24.969 -8.75 1 97.06 539 LEU B O 1
ATOM 11164 N N . LEU B 1 540 ? 7.512 25.312 -10.195 1 97.56 540 LEU B N 1
ATOM 11165 C CA . LEU B 1 540 ? 8.297 24.812 -11.312 1 97.56 540 LEU B CA 1
ATOM 11166 C C . LEU B 1 540 ? 9.109 25.938 -11.953 1 97.56 540 LEU B C 1
ATOM 11168 O O . LEU B 1 540 ? 8.586 27.016 -12.219 1 97.56 540 LEU B O 1
ATOM 11172 N N . PRO B 1 541 ? 10.344 25.719 -12.25 1 96.06 541 PRO B N 1
ATOM 11173 C CA . PRO B 1 541 ? 11.211 26.766 -12.789 1 96.06 541 PRO B CA 1
ATOM 11174 C C . PRO B 1 541 ? 10.648 27.391 -14.062 1 96.06 541 PRO B C 1
ATOM 11176 O O . PRO B 1 541 ? 10.773 28.609 -14.266 1 96.06 541 PRO B O 1
ATOM 11179 N N . ASN B 1 542 ? 10.055 26.609 -14.93 1 96.12 542 ASN B N 1
ATOM 11180 C CA . ASN B 1 542 ? 9.539 27.109 -16.188 1 96.12 542 ASN B CA 1
ATOM 11181 C C . ASN B 1 542 ? 8.016 27.125 -16.219 1 96.12 542 ASN B C 1
ATOM 11183 O O . ASN B 1 542 ? 7.398 27.016 -17.281 1 96.12 542 ASN B O 1
ATOM 11187 N N . GLY B 1 543 ? 7.457 27.125 -15.016 1 94.31 543 GLY B N 1
ATOM 11188 C CA . GLY B 1 543 ? 6.008 27.203 -14.898 1 94.31 543 GLY B CA 1
ATOM 11189 C C . GLY B 1 543 ? 5.305 25.984 -15.492 1 94.31 543 GLY B C 1
ATOM 11190 O O . GLY B 1 543 ? 5.746 24.859 -15.305 1 94.31 543 GLY B O 1
ATOM 11191 N N . LYS B 1 544 ? 4.25 26.219 -16.172 1 90.44 544 LYS B N 1
ATOM 11192 C CA . LYS B 1 544 ? 3.41 25.156 -16.734 1 90.44 544 LYS B CA 1
ATOM 11193 C C . LYS B 1 544 ? 4.125 24.438 -17.875 1 90.44 544 LYS B C 1
ATOM 11195 O O . LYS B 1 544 ? 3.812 23.281 -18.172 1 90.44 544 LYS B O 1
ATOM 11200 N N . ALA B 1 545 ? 5.035 25.078 -18.453 1 93.88 545 ALA B N 1
ATOM 11201 C CA . ALA B 1 545 ? 5.742 24.516 -19.594 1 93.88 545 ALA B CA 1
ATOM 11202 C C . ALA B 1 545 ? 6.961 23.719 -19.156 1 93.88 545 ALA B C 1
ATOM 11204 O O . ALA B 1 545 ? 7.684 23.156 -20 1 93.88 545 ALA B O 1
ATOM 11205 N N . ASP B 1 546 ? 7.105 23.594 -17.875 1 96.25 546 ASP B N 1
ATOM 11206 C CA . ASP B 1 546 ? 8.266 22.875 -17.344 1 96.25 546 ASP B CA 1
ATOM 11207 C C . ASP B 1 546 ? 8.227 21.406 -17.75 1 96.25 546 ASP B C 1
ATOM 11209 O O . ASP B 1 546 ? 7.16 20.781 -17.734 1 96.25 546 ASP B O 1
ATOM 11213 N N . VAL B 1 547 ? 9.406 20.812 -18.078 1 94.31 547 VAL B N 1
ATOM 11214 C CA . VAL B 1 547 ? 9.508 19.422 -18.516 1 94.31 547 VAL B CA 1
ATOM 11215 C C . VAL B 1 547 ? 9.086 18.5 -17.375 1 94.31 547 VAL B C 1
ATOM 11217 O O . VAL B 1 547 ? 8.703 17.344 -17.609 1 94.31 547 VAL B O 1
ATOM 11220 N N . GLU B 1 548 ? 9.133 19.031 -16.156 1 96.38 548 GLU B N 1
ATOM 11221 C CA . GLU B 1 548 ? 8.781 18.25 -14.969 1 96.38 548 GLU B CA 1
ATOM 11222 C C . GLU B 1 548 ? 7.312 18.453 -14.594 1 96.38 548 GLU B C 1
ATOM 11224 O O . GLU B 1 548 ? 6.879 18.031 -13.523 1 96.38 548 GLU B O 1
ATOM 11229 N N . ALA B 1 549 ? 6.496 19.094 -15.508 1 96.44 549 ALA B N 1
ATOM 11230 C CA . ALA B 1 549 ? 5.102 19.406 -15.211 1 96.44 549 ALA B CA 1
ATOM 11231 C C . ALA B 1 549 ? 4.195 18.203 -15.492 1 96.44 549 ALA B C 1
ATOM 11233 O O . ALA B 1 549 ? 3.25 18.312 -16.266 1 96.44 549 ALA B O 1
ATOM 11234 N N . PHE B 1 550 ? 4.422 17.109 -14.773 1 95.62 550 PHE B N 1
ATOM 11235 C CA . PHE B 1 550 ? 3.557 15.93 -14.789 1 95.62 550 PHE B CA 1
ATOM 11236 C C . PHE B 1 550 ? 3.574 15.227 -13.438 1 95.62 550 PHE B C 1
ATOM 11238 O O . PHE B 1 550 ? 4.5 15.414 -12.648 1 95.62 550 PHE B O 1
ATOM 11245 N N . ALA B 1 551 ? 2.623 14.469 -13.117 1 95.06 551 ALA B N 1
ATOM 11246 C CA . ALA B 1 551 ? 2.275 14.023 -11.766 1 95.06 551 ALA B CA 1
ATOM 11247 C C . ALA B 1 551 ? 3.414 13.227 -11.141 1 95.06 551 ALA B C 1
ATOM 11249 O O . ALA B 1 551 ? 3.695 13.359 -9.953 1 95.06 551 ALA B O 1
ATOM 11250 N N . GLN B 1 552 ? 4.117 12.352 -11.914 1 95.25 552 GLN B N 1
ATOM 11251 C CA . GLN B 1 552 ? 5.074 11.406 -11.344 1 95.25 552 GLN B CA 1
ATOM 11252 C C . GLN B 1 552 ? 6.508 11.891 -11.547 1 95.25 552 GLN B C 1
ATOM 11254 O O . GLN B 1 552 ? 7.453 11.102 -11.453 1 95.25 552 GLN B O 1
ATOM 11259 N N . SER B 1 553 ? 6.715 13.164 -11.797 1 96.5 553 SER B N 1
ATOM 11260 C CA . SER B 1 553 ? 8.055 13.672 -12.062 1 96.5 553 SER B CA 1
ATOM 11261 C C . SER B 1 553 ? 8.891 13.719 -10.789 1 96.5 553 SER B C 1
ATOM 11263 O O . SER B 1 553 ? 8.352 13.633 -9.68 1 96.5 553 SER B O 1
ATOM 11265 N N . SER B 1 554 ? 10.172 13.828 -10.977 1 96.94 554 SER B N 1
ATOM 11266 C CA . SER B 1 554 ? 11.117 13.906 -9.859 1 96.94 554 SER B CA 1
ATOM 11267 C C . SER B 1 554 ? 10.859 15.148 -9.008 1 96.94 554 SER B C 1
ATOM 11269 O O . SER B 1 554 ? 10.961 15.094 -7.781 1 96.94 554 SER B O 1
ATOM 11271 N N . THR B 1 555 ? 10.484 16.25 -9.672 1 97.75 555 THR B N 1
ATOM 11272 C CA . THR B 1 555 ? 10.234 17.5 -8.953 1 97.75 555 THR B CA 1
ATOM 11273 C C . THR B 1 555 ? 8.93 17.406 -8.156 1 97.75 555 THR B C 1
ATOM 11275 O O . THR B 1 555 ? 8.859 17.875 -7.02 1 97.75 555 THR B O 1
ATOM 11278 N N . MET B 1 556 ? 7.922 16.844 -8.781 1 97.25 556 MET B N 1
ATOM 11279 C CA . MET B 1 556 ? 6.66 16.672 -8.062 1 97.25 556 MET B CA 1
ATOM 11280 C C . MET B 1 556 ? 6.855 15.789 -6.832 1 97.25 556 MET B C 1
ATOM 11282 O O . MET B 1 556 ? 6.316 16.078 -5.762 1 97.25 556 MET B O 1
ATOM 11286 N N . ASP B 1 557 ? 7.625 14.734 -7.023 1 97.19 557 ASP B N 1
ATOM 11287 C CA . ASP B 1 557 ? 7.914 13.852 -5.895 1 97.19 557 ASP B CA 1
ATOM 11288 C C . ASP B 1 557 ? 8.703 14.594 -4.816 1 97.19 557 ASP B C 1
ATOM 11290 O O . ASP B 1 557 ? 8.492 14.375 -3.621 1 97.19 557 ASP B O 1
ATOM 11294 N N . PHE B 1 558 ? 9.633 15.438 -5.281 1 97.44 558 PHE B N 1
ATOM 11295 C CA . PHE B 1 558 ? 10.469 16.203 -4.359 1 97.44 558 PHE B CA 1
ATOM 11296 C C . PHE B 1 558 ? 9.609 17.125 -3.494 1 97.44 558 PHE B C 1
ATOM 11298 O O . PHE B 1 558 ? 9.914 17.344 -2.32 1 97.44 558 PHE B O 1
ATOM 11305 N N . HIS B 1 559 ? 8.516 17.609 -4.043 1 98.25 559 HIS B N 1
ATOM 11306 C CA . HIS B 1 559 ? 7.609 18.516 -3.33 1 98.25 559 HIS B CA 1
ATOM 11307 C C . HIS B 1 559 ? 6.48 17.734 -2.666 1 98.25 559 HIS B C 1
ATOM 11309 O O . HIS B 1 559 ? 5.379 18.25 -2.482 1 98.25 559 HIS B O 1
ATOM 11315 N N . ASN B 1 560 ? 6.621 16.547 -2.4 1 97.94 560 ASN B N 1
ATOM 11316 C CA . ASN B 1 560 ? 5.836 15.672 -1.528 1 97.94 560 ASN B CA 1
ATOM 11317 C C . ASN B 1 560 ? 6.727 14.906 -0.554 1 97.94 560 ASN B C 1
ATOM 11319 O O . ASN B 1 560 ? 7.242 13.844 -0.886 1 97.94 560 ASN B O 1
ATOM 11323 N N . LYS B 1 561 ? 6.867 15.383 0.611 1 97.75 561 LYS B N 1
ATOM 11324 C CA . LYS B 1 561 ? 7.898 14.953 1.553 1 97.75 561 LYS B CA 1
ATOM 11325 C C . LYS B 1 561 ? 7.465 13.703 2.312 1 97.75 561 LYS B C 1
ATOM 11327 O O . LYS B 1 561 ? 8.273 13.078 3.004 1 97.75 561 LYS B O 1
ATOM 11332 N N . ALA B 1 562 ? 6.18 13.32 2.168 1 96.31 562 ALA B N 1
ATOM 11333 C CA . ALA B 1 562 ? 5.66 12.188 2.928 1 96.31 562 ALA B CA 1
ATOM 11334 C C . ALA B 1 562 ? 6.289 10.875 2.461 1 96.31 562 ALA B C 1
ATOM 11336 O O . ALA B 1 562 ? 6.305 10.578 1.265 1 96.31 562 ALA B O 1
ATOM 11337 N N . ALA B 1 563 ? 6.754 10.164 3.414 1 90.94 563 ALA B N 1
ATOM 11338 C CA . ALA B 1 563 ? 7.293 8.844 3.07 1 90.94 563 ALA B CA 1
ATOM 11339 C C . ALA B 1 563 ? 6.223 7.969 2.424 1 90.94 563 ALA B C 1
ATOM 11341 O O . ALA B 1 563 ? 5.133 7.801 2.975 1 90.94 563 ALA B O 1
ATOM 11342 N N . GLY B 1 564 ? 6.473 7.48 1.23 1 92 564 GLY B N 1
ATOM 11343 C CA . GLY B 1 564 ? 5.578 6.551 0.558 1 92 564 GLY B CA 1
ATOM 11344 C C . GLY B 1 564 ? 4.402 7.23 -0.118 1 92 564 GLY B C 1
ATOM 11345 O O . GLY B 1 564 ? 3.408 6.586 -0.445 1 92 564 GLY B O 1
ATOM 11346 N N . HIS B 1 565 ? 4.504 8.484 -0.384 1 94.19 565 HIS B N 1
ATOM 11347 C CA . HIS B 1 565 ? 3.369 9.25 -0.889 1 94.19 565 HIS B CA 1
ATOM 11348 C C . HIS B 1 565 ? 2.939 8.75 -2.266 1 94.19 565 HIS B C 1
ATOM 11350 O O . HIS B 1 565 ? 1.746 8.711 -2.572 1 94.19 565 HIS B O 1
ATOM 11356 N N . GLU B 1 566 ? 3.846 8.344 -3.09 1 93.75 566 GLU B N 1
ATOM 11357 C CA . GLU B 1 566 ? 3.52 7.93 -4.453 1 93.75 566 GLU B CA 1
ATOM 11358 C C . GLU B 1 566 ? 2.59 6.719 -4.453 1 93.75 566 GLU B C 1
ATOM 11360 O O . GLU B 1 566 ? 1.577 6.707 -5.152 1 93.75 566 GLU B O 1
ATOM 11365 N N . ARG B 1 567 ? 3.027 5.785 -3.639 1 93.88 567 ARG B N 1
ATOM 11366 C CA . ARG B 1 567 ? 2.246 4.551 -3.613 1 93.88 567 ARG B CA 1
ATOM 11367 C C . ARG B 1 567 ? 0.903 4.77 -2.924 1 93.88 567 ARG B C 1
ATOM 11369 O O . ARG B 1 567 ? -0.109 4.195 -3.332 1 93.88 567 ARG B O 1
ATOM 11376 N N . ARG B 1 568 ? 0.84 5.57 -1.911 1 96.25 568 ARG B N 1
ATOM 11377 C CA . ARG B 1 568 ? -0.396 5.73 -1.153 1 96.25 568 ARG B CA 1
ATOM 11378 C C . ARG B 1 568 ? -1.41 6.562 -1.93 1 96.25 568 ARG B C 1
ATOM 11380 O O . ARG B 1 568 ? -2.607 6.27 -1.914 1 96.25 568 ARG B O 1
ATOM 11387 N N . LEU B 1 569 ? -0.962 7.625 -2.621 1 96.88 569 LEU B N 1
ATOM 11388 C CA . LEU B 1 569 ? -1.867 8.367 -3.49 1 96.88 569 LEU B CA 1
ATOM 11389 C C . LEU B 1 569 ? -2.43 7.469 -4.586 1 96.88 569 LEU B C 1
ATOM 11391 O O . LEU B 1 569 ? -3.633 7.484 -4.852 1 96.88 569 LEU B O 1
ATOM 11395 N N . ALA B 1 570 ? -1.59 6.695 -5.129 1 95.38 570 ALA B N 1
ATOM 11396 C CA . ALA B 1 570 ? -1.989 5.816 -6.223 1 95.38 570 ALA B CA 1
ATOM 11397 C C . ALA B 1 570 ? -3.02 4.793 -5.758 1 95.38 570 ALA B C 1
ATOM 11399 O O . ALA B 1 570 ? -3.99 4.512 -6.465 1 95.38 570 ALA B O 1
ATOM 11400 N N . LEU B 1 571 ? -2.809 4.199 -4.625 1 95.19 571 LEU B N 1
ATOM 11401 C CA . LEU B 1 571 ? -3.713 3.143 -4.18 1 95.19 571 LEU B CA 1
ATOM 11402 C C . LEU B 1 571 ? -5.109 3.697 -3.922 1 95.19 571 LEU B C 1
ATOM 11404 O O . LEU B 1 571 ? -6.109 3.066 -4.281 1 95.19 571 LEU B O 1
ATOM 11408 N N . TYR B 1 572 ? -5.195 4.887 -3.287 1 97.38 572 TYR B N 1
ATOM 11409 C CA . TYR B 1 572 ? -6.516 5.438 -2.988 1 97.38 572 TYR B CA 1
ATOM 11410 C C . TYR B 1 572 ? -7.219 5.891 -4.262 1 97.38 572 TYR B C 1
ATOM 11412 O O . TYR B 1 572 ? -8.445 5.805 -4.363 1 97.38 572 TYR B O 1
ATOM 11420 N N . LEU B 1 573 ? -6.461 6.383 -5.227 1 97.5 573 LEU B N 1
ATOM 11421 C CA . LEU B 1 573 ? -7.066 6.707 -6.516 1 97.5 573 LEU B CA 1
ATOM 11422 C C . LEU B 1 573 ? -7.57 5.449 -7.211 1 97.5 573 LEU B C 1
ATOM 11424 O O . LEU B 1 573 ? -8.734 5.375 -7.605 1 97.5 573 LEU B O 1
ATOM 11428 N N . ALA B 1 574 ? -6.766 4.441 -7.254 1 96.5 574 ALA B N 1
ATOM 11429 C CA . ALA B 1 574 ? -7.062 3.223 -8 1 96.5 574 ALA B CA 1
ATOM 11430 C C . ALA B 1 574 ? -8.242 2.473 -7.379 1 96.5 574 ALA B C 1
ATOM 11432 O O . ALA B 1 574 ? -9.031 1.847 -8.086 1 96.5 574 ALA B O 1
ATOM 11433 N N . GLU B 1 575 ? -8.383 2.537 -6.109 1 96.62 575 GLU B N 1
ATOM 11434 C CA . GLU B 1 575 ? -9.414 1.775 -5.414 1 96.62 575 GLU B CA 1
ATOM 11435 C C . GLU B 1 575 ? -10.758 2.5 -5.449 1 96.62 575 GLU B C 1
ATOM 11437 O O . GLU B 1 575 ? -11.805 1.896 -5.199 1 96.62 575 GLU B O 1
ATOM 11442 N N . ASN B 1 576 ? -10.727 3.82 -5.809 1 97.56 576 ASN B N 1
ATOM 11443 C CA . ASN B 1 576 ? -11.961 4.562 -5.555 1 97.56 576 ASN B CA 1
ATOM 11444 C C . ASN B 1 576 ? -12.523 5.172 -6.836 1 97.56 576 ASN B C 1
ATOM 11446 O O . ASN B 1 576 ? -13.742 5.262 -7 1 97.56 576 ASN B O 1
ATOM 11450 N N . ILE B 1 577 ? -11.641 5.629 -7.762 1 97.44 577 ILE B N 1
ATOM 11451 C CA . ILE B 1 577 ? -12.164 6.363 -8.906 1 97.44 577 ILE B CA 1
ATOM 11452 C C . ILE B 1 577 ? -11.422 5.945 -10.172 1 97.44 577 ILE B C 1
ATOM 11454 O O . ILE B 1 577 ? -10.336 5.363 -10.102 1 97.44 577 ILE B O 1
ATOM 11458 N N . ARG B 1 578 ? -12.078 6.164 -11.336 1 94.88 578 ARG B N 1
ATOM 11459 C CA . ARG B 1 578 ? -11.367 6.148 -12.609 1 94.88 578 ARG B CA 1
ATOM 11460 C C . ARG B 1 578 ? -10.547 7.422 -12.797 1 94.88 578 ARG B C 1
ATOM 11462 O O . ARG B 1 578 ? -11.078 8.531 -12.68 1 94.88 578 ARG B O 1
ATOM 11469 N N . TYR B 1 579 ? -9.266 7.324 -12.938 1 94.88 579 TYR B N 1
ATOM 11470 C CA . TYR B 1 579 ? -8.406 8.5 -13.016 1 94.88 579 TYR B CA 1
ATOM 11471 C C . TYR B 1 579 ? -7.34 8.32 -14.094 1 94.88 579 TYR B C 1
ATOM 11473 O O . TYR B 1 579 ? -7.219 7.246 -14.688 1 94.88 579 TYR B O 1
ATOM 11481 N N . THR B 1 580 ? -6.668 9.391 -14.438 1 92.19 580 THR B N 1
ATOM 11482 C CA . THR B 1 580 ? -5.496 9.383 -15.305 1 92.19 580 THR B CA 1
ATOM 11483 C C . THR B 1 580 ? -4.453 10.383 -14.82 1 92.19 580 THR B C 1
ATOM 11485 O O . THR B 1 580 ? -4.797 11.484 -14.367 1 92.19 580 THR B O 1
ATOM 11488 N N . PRO B 1 581 ? -3.158 9.984 -14.836 1 90.44 581 PRO B N 1
ATOM 11489 C CA . PRO B 1 581 ? -2.107 10.914 -14.414 1 90.44 581 PRO B CA 1
ATOM 11490 C C . PRO B 1 581 ? -1.935 12.094 -15.375 1 90.44 581 PRO B C 1
ATOM 11492 O O . PRO B 1 581 ? -1.409 13.141 -14.984 1 90.44 581 PRO B O 1
ATOM 11495 N N . ASP B 1 582 ? -2.316 11.914 -16.641 1 90.12 582 ASP B N 1
ATOM 11496 C CA . ASP B 1 582 ? -2.246 12.969 -17.641 1 90.12 582 ASP B CA 1
ATOM 11497 C C . ASP B 1 582 ? -3.621 13.242 -18.25 1 90.12 582 ASP B C 1
ATOM 11499 O O . ASP B 1 582 ? -4.363 12.305 -18.562 1 90.12 582 ASP B O 1
ATOM 11503 N N . PRO B 1 583 ? -4.016 14.578 -18.391 1 92.75 583 PRO B N 1
ATOM 11504 C CA . PRO B 1 583 ? -3.229 15.773 -18.094 1 92.75 583 PRO B CA 1
ATOM 11505 C C . PRO B 1 583 ? -3.123 16.062 -16.594 1 92.75 583 PRO B C 1
ATOM 11507 O O . PRO B 1 583 ? -3.984 15.633 -15.828 1 92.75 583 PRO B O 1
ATOM 11510 N N . LEU B 1 584 ? -2.131 16.844 -16.281 1 95.75 584 LEU B N 1
ATOM 11511 C CA . LEU B 1 584 ? -1.78 17.078 -14.891 1 95.75 584 LEU B CA 1
ATOM 11512 C C . LEU B 1 584 ? -2.936 17.75 -14.148 1 95.75 584 LEU B C 1
ATOM 11514 O O . LEU B 1 584 ? -3.201 17.422 -12.984 1 95.75 584 LEU B O 1
ATOM 11518 N N . ASP B 1 585 ? -3.619 18.672 -14.781 1 95.44 585 ASP B N 1
ATOM 11519 C CA . ASP B 1 585 ? -4.691 19.406 -14.125 1 95.44 585 ASP B CA 1
ATOM 11520 C C . ASP B 1 585 ? -5.828 18.469 -13.711 1 95.44 585 ASP B C 1
ATOM 11522 O O . ASP B 1 585 ? -6.449 18.672 -12.664 1 95.44 585 ASP B O 1
ATOM 11526 N N . TYR B 1 586 ? -6.137 17.484 -14.562 1 95.81 586 TYR B N 1
ATOM 11527 C CA . TYR B 1 586 ? -7.176 16.531 -14.195 1 95.81 586 TYR B CA 1
ATOM 11528 C C . TYR B 1 586 ? -6.707 15.617 -13.062 1 95.81 586 TYR B C 1
ATOM 11530 O O . TYR B 1 586 ? -7.5 15.227 -12.211 1 95.81 586 TYR B O 1
ATOM 11538 N N . TYR B 1 587 ? -5.426 15.25 -13.125 1 96.75 587 TYR B N 1
ATOM 11539 C CA . TYR B 1 587 ? -4.887 14.469 -12.023 1 96.75 587 TYR B CA 1
ATOM 11540 C C . TYR B 1 587 ? -5.008 15.227 -10.703 1 96.75 587 TYR B C 1
ATOM 11542 O O . TYR B 1 587 ? -5.367 14.648 -9.68 1 96.75 587 TYR B O 1
ATOM 11550 N N . VAL B 1 588 ? -4.668 16.484 -10.719 1 98 588 VAL B N 1
ATOM 11551 C CA . VAL B 1 588 ? -4.82 17.344 -9.555 1 98 588 VAL B CA 1
ATOM 11552 C C . VAL B 1 588 ? -6.262 17.281 -9.055 1 98 588 VAL B C 1
ATOM 11554 O O . VAL B 1 588 ? -6.504 17.062 -7.867 1 98 588 VAL B O 1
ATOM 11557 N N . TYR B 1 589 ? -7.207 17.406 -9.969 1 98 589 TYR B N 1
ATOM 11558 C CA . TYR B 1 589 ? -8.617 17.312 -9.633 1 98 589 TYR B CA 1
ATOM 11559 C C . TYR B 1 589 ? -8.922 15.977 -8.953 1 98 589 TYR B C 1
ATOM 11561 O O . TYR B 1 589 ? -9.602 15.938 -7.926 1 98 589 TYR B O 1
ATOM 11569 N N . CYS B 1 590 ? -8.43 14.914 -9.523 1 98.12 590 CYS B N 1
ATOM 11570 C CA . CYS B 1 590 ? -8.719 13.578 -9.008 1 98.12 590 CYS B CA 1
ATOM 11571 C C . CYS B 1 590 ? -8.211 13.43 -7.574 1 98.12 590 CYS B C 1
ATOM 11573 O O . CYS B 1 590 ? -8.922 12.914 -6.711 1 98.12 590 CYS B O 1
ATOM 11575 N N . THR B 1 591 ? -6.969 13.82 -7.324 1 98.62 591 THR B N 1
ATOM 11576 C CA . THR B 1 591 ? -6.43 13.711 -5.973 1 98.62 591 THR B CA 1
ATOM 11577 C C . THR B 1 591 ? -7.238 14.562 -4.996 1 98.62 591 THR B C 1
ATOM 11579 O O . THR B 1 591 ? -7.48 14.148 -3.861 1 98.62 591 THR B O 1
ATOM 11582 N N . GLN B 1 592 ? -7.641 15.727 -5.395 1 98.75 592 GLN B N 1
ATOM 11583 C CA . GLN B 1 592 ? -8.406 16.609 -4.516 1 98.75 592 GLN B CA 1
ATOM 11584 C C . GLN B 1 592 ? -9.812 16.062 -4.285 1 98.75 592 GLN B C 1
ATOM 11586 O O . GLN B 1 592 ? -10.383 16.234 -3.205 1 98.75 592 GLN B O 1
ATOM 11591 N N . LEU B 1 593 ? -10.398 15.438 -5.344 1 98.69 593 LEU B N 1
ATOM 11592 C CA . LEU B 1 593 ? -11.695 14.797 -5.156 1 98.69 593 LEU B CA 1
ATOM 11593 C C . LEU B 1 593 ? -11.617 13.719 -4.078 1 98.69 593 LEU B C 1
ATOM 11595 O O . LEU B 1 593 ? -12.461 13.664 -3.186 1 98.69 593 LEU B O 1
ATOM 11599 N N . VAL B 1 594 ? -10.609 12.891 -4.18 1 98.62 594 VAL B N 1
ATOM 11600 C CA . VAL B 1 594 ? -10.469 11.805 -3.211 1 98.62 594 VAL B CA 1
ATOM 11601 C C . VAL B 1 594 ? -10.211 12.391 -1.823 1 98.62 594 VAL B C 1
ATOM 11603 O O . VAL B 1 594 ? -10.773 11.914 -0.832 1 98.62 594 VAL B O 1
ATOM 11606 N N . GLN B 1 595 ? -9.359 13.414 -1.708 1 98.75 595 GLN B N 1
ATOM 11607 C CA . GLN B 1 595 ? -9.156 14.07 -0.423 1 98.75 595 GLN B CA 1
ATOM 11608 C C . GLN B 1 595 ? -10.469 14.625 0.125 1 98.75 595 GLN B C 1
ATOM 11610 O O . GLN B 1 595 ? -10.773 14.461 1.309 1 98.75 595 GLN B O 1
ATOM 11615 N N . ALA B 1 596 ? -11.203 15.273 -0.737 1 98.81 596 ALA B N 1
ATOM 11616 C CA . ALA B 1 596 ? -12.477 15.883 -0.332 1 98.81 596 ALA B CA 1
ATOM 11617 C C . ALA B 1 596 ? -13.445 14.82 0.172 1 98.81 596 ALA B C 1
ATOM 11619 O O . ALA B 1 596 ? -14.109 15.016 1.192 1 98.81 596 ALA B O 1
ATOM 11620 N N . GLU B 1 597 ? -13.547 13.711 -0.584 1 98.5 597 GLU B N 1
ATOM 11621 C CA . GLU B 1 597 ? -14.414 12.617 -0.164 1 98.5 597 GLU B CA 1
ATOM 11622 C C . GLU B 1 597 ? -13.984 12.062 1.192 1 98.5 597 GLU B C 1
ATOM 11624 O O . GLU B 1 597 ? -14.82 11.781 2.049 1 98.5 597 GLU B O 1
ATOM 11629 N N . CYS B 1 598 ? -12.734 11.891 1.354 1 98.56 598 CYS B N 1
ATOM 11630 C CA . CYS B 1 598 ? -12.172 11.375 2.598 1 98.56 598 CYS B CA 1
ATOM 11631 C C . CYS B 1 598 ? -12.484 12.297 3.766 1 98.56 598 CYS B C 1
ATOM 11633 O O . CYS B 1 598 ? -13.047 11.859 4.777 1 98.56 598 CYS B O 1
ATOM 11635 N N . VAL B 1 599 ? -12.156 13.586 3.639 1 98.69 599 VAL B N 1
ATOM 11636 C CA . VAL B 1 599 ? -12.344 14.57 4.699 1 98.69 599 VAL B CA 1
ATOM 11637 C C . VAL B 1 599 ? -13.828 14.727 5.004 1 98.69 599 VAL B C 1
ATOM 11639 O O . VAL B 1 599 ? -14.234 14.75 6.168 1 98.69 599 VAL B O 1
ATOM 11642 N N . ALA B 1 600 ? -14.648 14.789 3.975 1 98.62 600 ALA B N 1
ATOM 11643 C CA . ALA B 1 600 ? -16.094 14.891 4.156 1 98.62 600 ALA B CA 1
ATOM 11644 C C . ALA B 1 600 ? -16.641 13.695 4.93 1 98.62 600 ALA B C 1
ATOM 11646 O O . ALA B 1 600 ? -17.453 13.852 5.84 1 98.62 600 ALA B O 1
ATOM 11647 N N . SER B 1 601 ? -16.172 12.516 4.531 1 98.56 601 SER B N 1
ATOM 11648 C CA . SER B 1 601 ? -16.641 11.305 5.191 1 98.56 601 SER B CA 1
ATOM 11649 C C . SER B 1 601 ? -16.297 11.312 6.676 1 98.56 601 SER B C 1
ATOM 11651 O O . SER B 1 601 ? -17.125 10.945 7.512 1 98.56 601 SER B O 1
ATOM 11653 N N . ALA B 1 602 ? -15.125 11.75 7.008 1 98.75 602 ALA B N 1
ATOM 11654 C CA . ALA B 1 602 ? -14.695 11.797 8.406 1 98.75 602 ALA B CA 1
ATOM 11655 C C . ALA B 1 602 ? -15.578 12.742 9.211 1 98.75 602 ALA B C 1
ATOM 11657 O O . ALA B 1 602 ? -16.188 12.336 10.203 1 98.75 602 ALA B O 1
ATOM 11658 N N . TYR B 1 603 ? -15.695 13.984 8.773 1 98.75 603 TYR B N 1
ATOM 11659 C CA . TYR B 1 603 ? -16.5 14.969 9.5 1 98.75 603 TYR B CA 1
ATOM 11660 C C . TYR B 1 603 ? -17.953 14.523 9.602 1 98.75 603 TYR B C 1
ATOM 11662 O O . TYR B 1 603 ? -18.578 14.648 10.656 1 98.75 603 TYR B O 1
ATOM 11670 N N . ARG B 1 604 ? -18.469 13.992 8.5 1 98.56 604 ARG B N 1
ATOM 11671 C CA . ARG B 1 604 ? -19.875 13.57 8.453 1 98.56 604 ARG B CA 1
ATOM 11672 C C . ARG B 1 604 ? -20.141 12.438 9.445 1 98.56 604 ARG B C 1
ATOM 11674 O O . ARG B 1 604 ? -21.062 12.523 10.25 1 98.56 604 ARG B O 1
ATOM 11681 N N . LEU B 1 605 ? -19.344 11.453 9.406 1 98.75 605 LEU B N 1
ATOM 11682 C CA . LEU B 1 605 ? -19.594 10.25 10.195 1 98.75 605 LEU B CA 1
ATOM 11683 C C . LEU B 1 605 ? -19.25 10.484 11.664 1 98.75 605 LEU B C 1
ATOM 11685 O O . LEU B 1 605 ? -19.922 9.961 12.555 1 98.75 605 LEU B O 1
ATOM 11689 N N . TRP B 1 606 ? -18.25 11.266 11.984 1 98.88 606 TRP B N 1
ATOM 11690 C CA . TRP B 1 606 ? -17.859 11.5 13.375 1 98.88 606 TRP B CA 1
ATOM 11691 C C . TRP B 1 606 ? -18.781 12.523 14.031 1 98.88 606 TRP B C 1
ATOM 11693 O O . TRP B 1 606 ? -19.094 12.414 15.219 1 98.88 606 TRP B O 1
ATOM 11703 N N . LYS B 1 607 ? -19.234 13.555 13.281 1 98.75 607 LYS B N 1
ATOM 11704 C CA . LYS B 1 607 ? -20.234 14.5 13.797 1 98.75 607 LYS B CA 1
ATOM 11705 C C . LYS B 1 607 ? -21.562 13.82 14.047 1 98.75 607 LYS B C 1
ATOM 11707 O O . LYS B 1 607 ? -22.328 14.219 14.938 1 98.75 607 LYS B O 1
ATOM 11712 N N . ARG B 1 608 ? -21.875 12.758 13.242 1 98.75 608 ARG B N 1
ATOM 11713 C CA . ARG B 1 608 ? -23.062 11.938 13.492 1 98.75 608 ARG B CA 1
ATOM 11714 C C . ARG B 1 608 ? -23.109 11.469 14.945 1 98.75 608 ARG B C 1
ATOM 11716 O O . ARG B 1 608 ? -24.188 11.336 15.516 1 98.75 608 ARG B O 1
ATOM 11723 N N . GLU B 1 609 ? -21.984 11.297 15.578 1 98.75 609 GLU B N 1
ATOM 11724 C CA . GLU B 1 609 ? -21.859 10.727 16.922 1 98.75 609 GLU B CA 1
ATOM 11725 C C . GLU B 1 609 ? -22.016 11.805 17.984 1 98.75 609 GLU B C 1
ATOM 11727 O O . GLU B 1 609 ? -21.969 11.5 19.188 1 98.75 609 GLU B O 1
ATOM 11732 N N . TRP B 1 610 ? -22.188 13.062 17.594 1 98.75 610 TRP B N 1
ATOM 11733 C CA . TRP B 1 610 ? -22.547 14.156 18.484 1 98.75 610 TRP B CA 1
ATOM 11734 C C . TRP B 1 610 ? -24.047 14.148 18.781 1 98.75 610 TRP B C 1
ATOM 11736 O O . TRP B 1 610 ? -24.797 14.969 18.25 1 98.75 610 TRP B O 1
ATOM 11746 N N . ARG B 1 611 ? -24.547 13.328 19.672 1 98.06 611 ARG B N 1
ATOM 11747 C CA . ARG B 1 611 ? -25.938 12.922 19.75 1 98.06 611 ARG B CA 1
ATOM 11748 C C . ARG B 1 611 ? -26.641 13.586 20.922 1 98.06 611 ARG B C 1
ATOM 11750 O O . ARG B 1 611 ? -27.688 13.102 21.391 1 98.06 611 ARG B O 1
ATOM 11757 N N . GLY B 1 612 ? -26.062 14.648 21.516 1 97.25 612 GLY B N 1
ATOM 11758 C CA . GLY B 1 612 ? -26.719 15.422 22.562 1 97.25 612 GLY B CA 1
ATOM 11759 C C . GLY B 1 612 ? -26.266 15.055 23.953 1 97.25 612 GLY B C 1
ATOM 11760 O O . GLY B 1 612 ? -25.312 14.281 24.125 1 97.25 612 GLY B O 1
ATOM 11761 N N . PRO B 1 613 ? -26.938 15.625 24.953 1 97.25 613 PRO B N 1
ATOM 11762 C CA . PRO B 1 613 ? -26.453 15.516 26.328 1 97.25 613 PRO B CA 1
ATOM 11763 C C . PRO B 1 613 ? -26.359 14.062 26.812 1 97.25 613 PRO B C 1
ATOM 11765 O O . PRO B 1 613 ? -27.344 13.32 26.719 1 97.25 613 PRO B O 1
ATOM 11768 N N . GLY B 1 614 ? -25.219 13.688 27.266 1 97.81 614 GLY B N 1
ATOM 11769 C CA . GLY B 1 614 ? -24.953 12.352 27.766 1 97.81 614 GLY B CA 1
ATOM 11770 C C . GLY B 1 614 ? -24.547 11.375 26.688 1 97.81 614 GLY B C 1
ATOM 11771 O O . GLY B 1 614 ? -24.062 10.281 26.969 1 97.81 614 GLY B O 1
ATOM 11772 N N . ARG B 1 615 ? -24.75 11.773 25.453 1 98.5 615 ARG B N 1
ATOM 11773 C CA . ARG B 1 615 ? -24.406 10.93 24.312 1 98.5 615 ARG B CA 1
ATOM 11774 C C . ARG B 1 615 ? -23.469 11.656 23.344 1 98.5 615 ARG B C 1
ATOM 11776 O O . ARG B 1 615 ? -23.672 11.586 22.125 1 98.5 615 ARG B O 1
ATOM 11783 N N . GLU B 1 616 ? -22.641 12.477 23.891 1 98.38 616 GLU B N 1
ATOM 11784 C CA . GLU B 1 616 ? -21.578 13.109 23.109 1 98.38 616 GLU B CA 1
ATOM 11785 C C . GLU B 1 616 ? -20.453 12.133 22.812 1 98.38 616 GLU B C 1
ATOM 11787 O O . GLU B 1 616 ? -19.328 12.297 23.312 1 98.38 616 GLU B O 1
ATOM 11792 N N . TYR B 1 617 ? -20.688 11.195 21.922 1 98.62 617 TYR B N 1
ATOM 11793 C CA . TYR B 1 617 ? -19.797 10.086 21.641 1 98.62 617 TYR B CA 1
ATOM 11794 C C . TYR B 1 617 ? -18.531 10.578 20.938 1 98.62 617 TYR B C 1
ATOM 11796 O O . TYR B 1 617 ? -17.484 9.93 21.016 1 98.62 617 TYR B O 1
ATOM 11804 N N . CYS B 1 618 ? -18.578 11.641 20.266 1 98.81 618 CYS B N 1
ATOM 11805 C CA . CYS B 1 618 ? -17.453 12.32 19.641 1 98.81 618 CYS B CA 1
ATOM 11806 C C . CYS B 1 618 ? -17.562 13.828 19.797 1 98.81 618 CYS B C 1
ATOM 11808 O O . CYS B 1 618 ? -18.578 14.414 19.391 1 98.81 618 CYS B O 1
ATOM 11810 N N . GLY B 1 619 ? -16.5 14.43 20.328 1 98.75 619 GLY B N 1
ATOM 11811 C CA . GLY B 1 619 ? -16.594 15.836 20.656 1 98.75 619 GLY B CA 1
ATOM 11812 C C . GLY B 1 619 ? -15.891 16.734 19.656 1 98.75 619 GLY B C 1
ATOM 11813 O O . GLY B 1 619 ? -16 17.969 19.719 1 98.75 619 GLY B O 1
ATOM 11814 N N . GLY B 1 620 ? -15.18 16.109 18.703 1 98.56 620 GLY B N 1
ATOM 11815 C CA . GLY B 1 620 ? -14.508 16.969 17.734 1 98.56 620 GLY B CA 1
ATOM 11816 C C . GLY B 1 620 ? -13.633 16.203 16.766 1 98.56 620 GLY B C 1
ATOM 11817 O O . GLY B 1 620 ? -13.359 15.023 16.969 1 98.56 620 GLY B O 1
ATOM 11818 N N . ALA B 1 621 ? -13.258 16.844 15.68 1 98.69 621 ALA B N 1
ATOM 11819 C CA . ALA B 1 621 ? -12.383 16.359 14.617 1 98.69 621 ALA B CA 1
ATOM 11820 C C . ALA B 1 621 ? -11.539 17.484 14.039 1 98.69 621 ALA B C 1
ATOM 11822 O O . ALA B 1 621 ? -12.07 18.531 13.664 1 98.69 621 ALA B O 1
ATOM 11823 N N . LEU B 1 622 ? -10.234 17.297 14 1 98.88 622 LEU B N 1
ATOM 11824 C CA . LEU B 1 622 ? -9.328 18.312 13.453 1 98.88 622 LEU B CA 1
ATOM 11825 C C . LEU B 1 622 ? -8.492 17.719 12.32 1 98.88 622 LEU B C 1
ATOM 11827 O O . LEU B 1 622 ? -7.625 16.875 12.555 1 98.88 622 LEU B O 1
ATOM 11831 N N . VAL B 1 623 ? -8.719 18.125 11.078 1 98.75 623 VAL B N 1
ATOM 11832 C CA . VAL B 1 623 ? -8.023 17.609 9.906 1 98.75 623 VAL B CA 1
ATOM 11833 C C . VAL B 1 623 ? -6.578 18.109 9.906 1 98.75 623 VAL B C 1
ATOM 11835 O O . VAL B 1 623 ? -6.309 19.25 10.273 1 98.75 623 VAL B O 1
ATOM 11838 N N . TRP B 1 624 ? -5.629 17.188 9.766 1 98.44 624 TRP B N 1
ATOM 11839 C CA . TRP B 1 624 ? -4.242 17.484 9.438 1 98.44 624 TRP B CA 1
ATOM 11840 C C . TRP B 1 624 ? -4.074 17.719 7.938 1 98.44 624 TRP B C 1
ATOM 11842 O O . TRP B 1 624 ? -4.109 16.766 7.152 1 98.44 624 TRP B O 1
ATOM 11852 N N . GLN B 1 625 ? -4.039 19.047 7.516 1 97.94 625 GLN B N 1
ATOM 11853 C CA . GLN B 1 625 ? -3.914 20.297 8.25 1 97.94 625 GLN B CA 1
ATOM 11854 C C . GLN B 1 625 ? -4.484 21.469 7.449 1 97.94 625 GLN B C 1
ATOM 11856 O O . GLN B 1 625 ? -4.93 21.297 6.312 1 97.94 625 GLN B O 1
ATOM 11861 N N . MET B 1 626 ? -4.551 22.641 8.031 1 98.69 626 MET B N 1
ATOM 11862 C CA . MET B 1 626 ? -5.145 23.812 7.398 1 98.69 626 MET B CA 1
ATOM 11863 C C . MET B 1 626 ? -4.234 24.359 6.301 1 98.69 626 MET B C 1
ATOM 11865 O O . MET B 1 626 ? -4.699 24.688 5.207 1 98.69 626 MET B O 1
ATOM 11869 N N . ASN B 1 627 ? -2.957 24.391 6.535 1 98.5 627 ASN B N 1
ATOM 11870 C CA . ASN B 1 627 ? -2.086 25.219 5.711 1 98.5 627 ASN B CA 1
ATOM 11871 C C . ASN B 1 627 ? -0.769 24.516 5.398 1 98.5 627 ASN B C 1
ATOM 11873 O O . ASN B 1 627 ? -0.491 23.438 5.934 1 98.5 627 ASN B O 1
ATOM 11877 N N . ASP B 1 628 ? -0.005 25.109 4.5 1 98.25 628 ASP B N 1
ATOM 11878 C CA . ASP B 1 628 ? 1.352 24.703 4.145 1 98.25 628 ASP B CA 1
ATOM 11879 C C . ASP B 1 628 ? 2.352 25.828 4.422 1 98.25 628 ASP B C 1
ATOM 11881 O O . ASP B 1 628 ? 1.981 27 4.438 1 98.25 628 ASP B 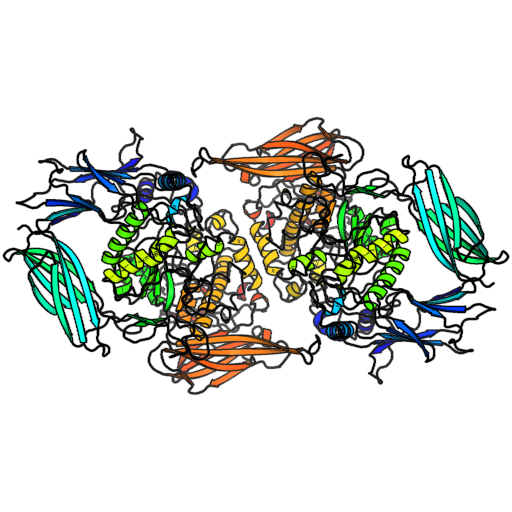O 1
ATOM 11885 N N . CYS B 1 629 ? 3.592 25.438 4.617 1 98.19 629 CYS B N 1
ATOM 11886 C CA . CYS B 1 629 ? 4.609 26.438 4.906 1 98.19 629 CYS B CA 1
ATOM 11887 C C . CYS B 1 629 ? 5.453 26.734 3.672 1 98.19 629 CYS B C 1
ATOM 11889 O O . CYS B 1 629 ? 6.344 27.578 3.713 1 98.19 629 CYS B O 1
ATOM 11891 N N . TRP B 1 630 ? 5.297 26.062 2.545 1 98.31 630 TRP B N 1
ATOM 11892 C CA . TRP B 1 630 ? 5.883 26.203 1.215 1 98.31 630 TRP B CA 1
ATOM 11893 C C . TRP B 1 630 ? 5.031 25.484 0.168 1 98.31 630 TRP B C 1
ATOM 11895 O O . TRP B 1 630 ? 4.051 24.828 0.505 1 98.31 630 TRP B O 1
ATOM 11905 N N . PRO B 1 631 ? 5.219 25.734 -1.169 1 98.25 631 PRO B N 1
ATOM 11906 C CA . PRO B 1 631 ? 4.445 24.984 -2.17 1 98.25 631 PRO B CA 1
ATOM 11907 C C . PRO B 1 631 ? 4.754 23.484 -2.162 1 98.25 631 PRO B C 1
ATOM 11909 O O . PRO B 1 631 ? 5.879 23.094 -2.465 1 98.25 631 PRO B O 1
ATOM 11912 N N . VAL B 1 632 ? 3.727 22.703 -1.803 1 98.5 632 VAL B N 1
ATOM 11913 C CA . VAL B 1 632 ? 3.986 21.281 -1.581 1 98.5 632 VAL B CA 1
ATOM 11914 C C . VAL B 1 632 ? 2.689 20.484 -1.729 1 98.5 632 VAL B C 1
ATOM 11916 O O . VAL B 1 632 ? 1.596 21.047 -1.615 1 98.5 632 VAL B O 1
ATOM 11919 N N . THR B 1 633 ? 2.795 19.234 -2.176 1 98.44 633 THR B N 1
ATOM 11920 C CA . THR B 1 633 ? 1.704 18.281 -2.02 1 98.44 633 THR B CA 1
ATOM 11921 C C . THR B 1 633 ? 1.65 17.75 -0.589 1 98.44 633 THR B C 1
ATOM 11923 O O . THR B 1 633 ? 2.619 17.156 -0.103 1 98.44 633 THR B O 1
ATOM 11926 N N . SER B 1 634 ? 0.604 18 0.134 1 98.38 634 SER B N 1
ATOM 11927 C CA . SER B 1 634 ? 0.479 17.625 1.539 1 98.38 634 SER B CA 1
ATOM 11928 C C . SER B 1 634 ? -0.971 17.328 1.905 1 98.38 634 SER B C 1
ATOM 11930 O O . SER B 1 634 ? -1.825 17.203 1.025 1 98.38 634 SER B O 1
ATOM 11932 N N . TRP B 1 635 ? -1.229 17.141 3.201 1 98.44 635 TRP B N 1
ATOM 11933 C CA . TRP B 1 635 ? -2.564 16.891 3.74 1 98.44 635 TRP B CA 1
ATOM 11934 C C . TRP B 1 635 ? -3.355 18.188 3.848 1 98.44 635 TRP B C 1
ATOM 11936 O O . TRP B 1 635 ? -4.562 18.172 4.09 1 98.44 635 TRP B O 1
ATOM 11946 N N . ALA B 1 636 ? -2.744 19.328 3.586 1 98.75 636 ALA B N 1
ATOM 11947 C CA . ALA B 1 636 ? -3.383 20.625 3.797 1 98.75 636 ALA B CA 1
ATOM 11948 C C . ALA B 1 636 ? -4.652 20.75 2.957 1 98.75 636 ALA B C 1
ATOM 11950 O O . ALA B 1 636 ? -4.695 20.297 1.813 1 98.75 636 ALA B O 1
ATOM 11951 N N . ILE B 1 637 ? -5.645 21.422 3.508 1 98.75 637 ILE B N 1
ATOM 11952 C CA . ILE B 1 637 ? -6.883 21.641 2.771 1 98.75 637 ILE B CA 1
ATOM 11953 C C . ILE B 1 637 ? -6.855 23.016 2.123 1 98.75 637 ILE B C 1
ATOM 11955 O O . ILE B 1 637 ? -7.785 23.391 1.401 1 98.75 637 ILE B O 1
ATOM 11959 N N . CYS B 1 638 ? -5.809 23.781 2.4 1 98.5 638 CYS B N 1
ATOM 11960 C CA . CYS B 1 638 ? -5.461 25.031 1.715 1 98.5 638 CYS B CA 1
ATOM 11961 C C . CYS B 1 638 ? -3.965 25.094 1.427 1 98.5 638 CYS B C 1
ATOM 11963 O O . CYS B 1 638 ? -3.148 24.781 2.301 1 98.5 638 CYS B O 1
ATOM 11965 N N . ASP B 1 639 ? -3.619 25.422 0.22 1 97.75 639 ASP B N 1
ATOM 11966 C CA . ASP B 1 639 ? -2.193 25.375 -0.089 1 97.75 639 ASP B CA 1
ATOM 11967 C C . ASP B 1 639 ? -1.487 26.656 0.349 1 97.75 639 ASP B C 1
ATOM 11969 O O . ASP B 1 639 ? -2.109 27.547 0.938 1 97.75 639 ASP B O 1
ATOM 11973 N N . TYR B 1 640 ? -0.227 26.844 0.117 1 97.62 640 TYR B N 1
ATOM 11974 C CA . TYR B 1 640 ? 0.665 27.875 0.647 1 97.62 640 TYR B CA 1
ATOM 11975 C C . TYR B 1 640 ? 0.161 29.266 0.297 1 97.62 640 TYR B C 1
ATOM 11977 O O . TYR B 1 640 ? 0.347 30.219 1.067 1 97.62 640 TYR B O 1
ATOM 11985 N N . HIS B 1 641 ? -0.542 29.438 -0.776 1 96.38 641 HIS B N 1
ATOM 11986 C CA . HIS B 1 641 ? -0.918 30.766 -1.28 1 96.38 641 HIS B CA 1
ATOM 11987 C C . HIS B 1 641 ? -2.355 31.109 -0.903 1 96.38 641 HIS B C 1
ATOM 11989 O O . HIS B 1 641 ? -3.002 31.906 -1.576 1 96.38 641 HIS B O 1
ATOM 11995 N N . LEU B 1 642 ? -2.881 30.469 0.158 1 96.5 642 LEU B N 1
ATOM 11996 C CA . LEU B 1 642 ? -4.242 30.734 0.619 1 96.5 642 LEU B CA 1
ATOM 11997 C C . LEU B 1 642 ? -5.262 30.312 -0.434 1 96.5 642 LEU B C 1
ATOM 11999 O O . LEU B 1 642 ? -6.27 30.984 -0.635 1 96.5 642 LEU B O 1
ATOM 12003 N N . ARG B 1 643 ? -4.945 29.25 -1.21 1 96.56 643 ARG B N 1
ATOM 12004 C CA . ARG B 1 643 ? -5.879 28.656 -2.168 1 96.56 643 ARG B CA 1
ATOM 12005 C C . ARG B 1 643 ? -6.547 27.422 -1.589 1 96.56 643 ARG B C 1
ATOM 12007 O O . ARG B 1 643 ? -5.883 26.406 -1.338 1 96.56 643 ARG B O 1
ATOM 12014 N N . PRO B 1 644 ? -7.828 27.5 -1.42 1 97.81 644 PRO B N 1
ATOM 12015 C CA . PRO B 1 644 ? -8.5 26.312 -0.886 1 97.81 644 PRO B CA 1
ATOM 12016 C C . PRO B 1 644 ? -8.492 25.141 -1.864 1 97.81 644 PRO B C 1
ATOM 12018 O O . PRO B 1 644 ? -8.758 25.328 -3.055 1 97.81 644 PRO B O 1
ATOM 12021 N N . LYS B 1 645 ? -8.109 23.953 -1.388 1 98.44 645 LYS B N 1
ATOM 12022 C CA . LYS B 1 645 ? -8.406 22.734 -2.113 1 98.44 645 LYS B CA 1
ATOM 12023 C C . LYS B 1 645 ? -9.883 22.375 -2.004 1 98.44 645 LYS B C 1
ATOM 12025 O O . LYS B 1 645 ? -10.625 23 -1.255 1 98.44 645 LYS B O 1
ATOM 12030 N N . HIS B 1 646 ? -10.32 21.391 -2.719 1 98.62 646 HIS B N 1
ATOM 12031 C CA . HIS B 1 646 ? -11.727 21.016 -2.693 1 98.62 646 HIS B CA 1
ATOM 12032 C C . HIS B 1 646 ? -12.133 20.484 -1.319 1 98.62 646 HIS B C 1
ATOM 12034 O O . HIS B 1 646 ? -13.281 20.656 -0.901 1 98.62 646 HIS B O 1
ATOM 12040 N N . ALA B 1 647 ? -11.203 19.906 -0.593 1 98.81 647 ALA B N 1
ATOM 12041 C CA . ALA B 1 647 ? -11.484 19.375 0.744 1 98.81 647 ALA B CA 1
ATOM 12042 C C . ALA B 1 647 ? -11.898 20.5 1.692 1 98.81 647 ALA B C 1
ATOM 12044 O O . ALA B 1 647 ? -12.68 20.281 2.619 1 98.81 647 ALA B O 1
ATOM 12045 N N . TYR B 1 648 ? -11.391 21.734 1.456 1 98.69 648 TYR B N 1
ATOM 12046 C CA . TYR B 1 648 ? -11.797 22.891 2.244 1 98.69 648 TYR B CA 1
ATOM 12047 C C . TYR B 1 648 ? -13.305 23.094 2.172 1 98.69 648 TYR B C 1
ATOM 12049 O O . TYR B 1 648 ? -13.961 23.297 3.197 1 98.69 648 TYR B O 1
ATOM 12057 N N . PHE B 1 649 ? -13.852 22.969 1.018 1 98.62 649 PHE B N 1
ATOM 12058 C CA . PHE B 1 649 ? -15.273 23.203 0.798 1 98.62 649 PHE B CA 1
ATOM 12059 C C . PHE B 1 649 ? -16.094 22.047 1.362 1 98.62 649 PHE B C 1
ATOM 12061 O O . PHE B 1 649 ? -17.203 22.266 1.856 1 98.62 649 PHE B O 1
ATOM 12068 N N . SER B 1 650 ? -15.539 20.891 1.291 1 97.5 650 SER B N 1
ATOM 12069 C CA . SER B 1 650 ? -16.25 19.75 1.871 1 97.5 650 SER B CA 1
ATOM 12070 C C . SER B 1 650 ? -16.328 19.875 3.391 1 97.5 650 SER B C 1
ATOM 12072 O O . SER B 1 650 ? -17.375 19.594 3.986 1 97.5 650 SER B O 1
ATOM 12074 N N . ALA B 1 651 ? -15.227 20.203 4.008 1 98.25 651 ALA B N 1
ATOM 12075 C CA . ALA B 1 651 ? -15.242 20.438 5.449 1 98.25 651 ALA B CA 1
ATOM 12076 C C . ALA B 1 651 ? -16.234 21.531 5.82 1 98.25 651 ALA B C 1
ATOM 12078 O O . ALA B 1 651 ? -16.969 21.406 6.801 1 98.25 651 ALA B O 1
ATOM 12079 N N . LYS B 1 652 ? -16.25 22.578 5.039 1 98.44 652 LYS B N 1
ATOM 12080 C CA . LYS B 1 652 ? -17.156 23.703 5.254 1 98.44 652 LYS B CA 1
ATOM 12081 C C . LYS B 1 652 ? -18.609 23.25 5.234 1 98.44 652 LYS B C 1
ATOM 12083 O O . LYS B 1 652 ? -19.406 23.641 6.098 1 98.44 652 LYS B O 1
ATOM 12088 N N . ARG B 1 653 ? -18.953 22.422 4.305 1 98.12 653 ARG B N 1
ATOM 12089 C CA . ARG B 1 653 ? -20.312 21.922 4.172 1 98.12 653 ARG B CA 1
ATOM 12090 C C . ARG B 1 653 ? -20.688 21 5.332 1 98.12 653 ARG B C 1
ATOM 12092 O O . ARG B 1 653 ? -21.781 21.094 5.887 1 98.12 653 ARG B O 1
ATOM 12099 N N . GLU B 1 654 ? -19.781 20.141 5.676 1 98.44 654 GLU B N 1
ATOM 12100 C CA . GLU B 1 654 ? -20.062 19.188 6.75 1 98.44 654 GLU B CA 1
ATOM 12101 C C . GLU B 1 654 ? -20.203 19.906 8.094 1 98.44 654 GLU B C 1
ATOM 12103 O O . GLU B 1 654 ? -20.922 19.438 8.977 1 98.44 654 GLU B O 1
ATOM 12108 N N . MET B 1 655 ? -19.594 21.078 8.227 1 98.5 655 MET B N 1
ATOM 12109 C CA . MET B 1 655 ? -19.609 21.812 9.492 1 98.5 655 MET B CA 1
ATOM 12110 C C . MET B 1 655 ? -20.641 22.938 9.453 1 98.5 655 MET B C 1
ATOM 12112 O O . MET B 1 655 ? -20.656 23.797 10.336 1 98.5 655 MET B O 1
ATOM 12116 N N . ALA B 1 656 ? -21.453 22.922 8.445 1 98.12 656 ALA B N 1
ATOM 12117 C CA . ALA B 1 656 ? -22.547 23.906 8.383 1 98.12 656 ALA B CA 1
ATOM 12118 C C . ALA B 1 656 ? -23.438 23.812 9.609 1 98.12 656 ALA B C 1
ATOM 12120 O O . ALA B 1 656 ? -23.5 22.766 10.266 1 98.12 656 ALA B O 1
ATOM 12121 N N . PRO B 1 657 ? -24.141 24.906 9.93 1 97.62 657 PRO B N 1
ATOM 12122 C CA . PRO B 1 657 ? -25.016 24.906 11.109 1 97.62 657 PRO B CA 1
ATOM 12123 C C . PRO B 1 657 ? -26.047 23.781 11.078 1 97.62 657 PRO B C 1
ATOM 12125 O O . PRO B 1 657 ? -26.344 23.172 12.117 1 97.62 657 PRO B O 1
ATOM 12128 N N . ILE B 1 658 ? -26.625 23.562 9.906 1 98.38 658 ILE B N 1
ATOM 12129 C CA . ILE B 1 658 ? -27.531 22.438 9.664 1 98.38 658 ILE B CA 1
ATOM 12130 C C . ILE B 1 658 ? -26.984 21.594 8.508 1 98.38 658 ILE B C 1
ATOM 12132 O O . ILE B 1 658 ? -26.641 22.109 7.453 1 98.38 658 ILE B O 1
ATOM 12136 N N . SER B 1 659 ? -26.859 20.328 8.711 1 98.5 659 SER B N 1
ATOM 12137 C CA . SER B 1 659 ? -26.422 19.406 7.664 1 98.5 659 SER B CA 1
ATOM 12138 C C . SER B 1 659 ? -27.203 18.109 7.703 1 98.5 659 SER B C 1
ATOM 12140 O O . SER B 1 659 ? -27.891 17.812 8.688 1 98.5 659 SER B O 1
ATOM 12142 N N . ILE B 1 660 ? -27.219 17.391 6.664 1 98.75 660 ILE B N 1
ATOM 12143 C CA . ILE B 1 660 ? -27.828 16.078 6.547 1 98.75 660 ILE B CA 1
ATOM 12144 C C . ILE B 1 660 ? -26.828 15.102 5.945 1 98.75 660 ILE B C 1
ATOM 12146 O O . ILE B 1 660 ? -25.969 15.492 5.148 1 98.75 660 ILE B O 1
ATOM 12150 N N . GLY B 1 661 ? -26.766 13.859 6.523 1 98.5 661 GLY B N 1
ATOM 12151 C CA . GLY B 1 661 ? -25.828 12.844 6.047 1 98.5 661 GLY B CA 1
ATOM 12152 C C . GLY B 1 661 ? -26.5 11.531 5.695 1 98.5 661 GLY B C 1
ATOM 12153 O O . GLY B 1 661 ? -27.625 11.258 6.148 1 98.5 661 GLY B O 1
ATOM 12154 N N . ILE B 1 662 ? -25.891 10.805 4.824 1 98.69 662 ILE B N 1
ATOM 12155 C CA . ILE B 1 662 ? -26.312 9.461 4.445 1 98.69 662 ILE B CA 1
ATOM 12156 C C . ILE B 1 662 ? -25.125 8.5 4.535 1 98.69 662 ILE B C 1
ATOM 12158 O O . ILE B 1 662 ? -24.031 8.82 4.086 1 98.69 662 ILE B O 1
ATOM 12162 N N . LYS B 1 663 ? -25.266 7.41 5.199 1 98.12 663 LYS B N 1
ATOM 12163 C CA . LYS B 1 663 ? -24.344 6.281 5.137 1 98.12 663 LYS B CA 1
ATOM 12164 C C . LYS B 1 663 ? -25 5.07 4.48 1 98.12 663 LYS B C 1
ATOM 12166 O O . LYS B 1 663 ? -26.109 4.684 4.844 1 98.12 663 LYS B O 1
ATOM 12171 N N . ARG B 1 664 ? -24.359 4.633 3.475 1 96.88 664 ARG B N 1
ATOM 12172 C CA . ARG B 1 664 ? -24.812 3.426 2.795 1 96.88 664 ARG B CA 1
ATOM 12173 C C . ARG B 1 664 ? -24.203 2.178 3.424 1 96.88 664 ARG B C 1
ATOM 12175 O O . ARG B 1 664 ? -23.016 2.148 3.734 1 96.88 664 ARG B O 1
ATOM 12182 N N . ARG B 1 665 ? -25.031 1.152 3.713 1 96 665 ARG B N 1
ATOM 12183 C CA . ARG B 1 665 ? -24.594 -0.1 4.316 1 96 665 ARG B CA 1
ATOM 12184 C C . ARG B 1 665 ? -25.109 -1.301 3.543 1 96 665 ARG B C 1
ATOM 12186 O O . ARG B 1 665 ? -26.297 -1.347 3.191 1 96 665 ARG B O 1
ATOM 12193 N N . GLU B 1 666 ? -24.219 -2.137 3.275 1 93.88 666 GLU B N 1
ATOM 12194 C CA . GLU B 1 666 ? -24.594 -3.395 2.629 1 93.88 666 GLU B CA 1
ATOM 12195 C C . GLU B 1 666 ? -24.484 -4.566 3.602 1 93.88 666 GLU B C 1
ATOM 12197 O O . GLU B 1 666 ? -23.484 -4.699 4.312 1 93.88 666 GLU B O 1
ATOM 12202 N N . THR B 1 667 ? -25.547 -5.355 3.682 1 94.12 667 THR B N 1
ATOM 12203 C CA . THR B 1 667 ? -25.547 -6.562 4.504 1 94.12 667 THR B CA 1
ATOM 12204 C C . THR B 1 667 ? -25.953 -7.777 3.674 1 94.12 667 THR B C 1
ATOM 12206 O O . THR B 1 667 ? -26.875 -7.699 2.859 1 94.12 667 THR B O 1
ATOM 12209 N N . ARG B 1 668 ? -25.328 -8.906 3.91 1 92.25 668 ARG B N 1
ATOM 12210 C CA . ARG B 1 668 ? -25.625 -10.156 3.227 1 92.25 668 ARG B CA 1
ATOM 12211 C C . ARG B 1 668 ? -26.328 -11.141 4.16 1 92.25 668 ARG B C 1
ATOM 12213 O O . ARG B 1 668 ? -25.938 -11.281 5.32 1 92.25 668 ARG B O 1
ATOM 12220 N N . HIS B 1 669 ? -27.328 -11.773 3.584 1 93.31 669 HIS B N 1
ATOM 12221 C CA . HIS B 1 669 ? -28.094 -12.766 4.324 1 93.31 669 HIS B CA 1
ATOM 12222 C C . HIS B 1 669 ? -28.125 -14.102 3.592 1 93.31 669 HIS B C 1
ATOM 12224 O O . HIS B 1 669 ? -28.688 -14.211 2.5 1 93.31 669 HIS B O 1
ATOM 12230 N N . ALA B 1 670 ? -27.547 -15.07 4.164 1 93.31 670 ALA B N 1
ATOM 12231 C CA . ALA B 1 670 ? -27.531 -16.406 3.596 1 93.31 670 ALA B CA 1
ATOM 12232 C C . ALA B 1 670 ? -28.625 -17.281 4.199 1 93.31 670 ALA B C 1
ATOM 12234 O O . ALA B 1 670 ? -28.906 -17.203 5.398 1 93.31 670 ALA B O 1
ATOM 12235 N N . ARG B 1 671 ? -29.281 -18.094 3.41 1 93.12 671 ARG B N 1
ATOM 12236 C CA . ARG B 1 671 ? -30.344 -18.984 3.861 1 93.12 671 ARG B CA 1
ATOM 12237 C C . ARG B 1 671 ? -29.844 -19.922 4.949 1 93.12 671 ARG B C 1
ATOM 12239 O O . ARG B 1 671 ? -30.594 -20.266 5.871 1 93.12 671 ARG B O 1
ATOM 12246 N N . ASP B 1 672 ? -28.656 -20.438 4.734 1 91.31 672 ASP B N 1
ATOM 12247 C CA . ASP B 1 672 ? -28.031 -21.281 5.758 1 91.31 672 ASP B CA 1
ATOM 12248 C C . ASP B 1 672 ? -26.547 -20.938 5.906 1 91.31 672 ASP B C 1
ATOM 12250 O O . ASP B 1 672 ? -26.016 -20.109 5.156 1 91.31 672 ASP B O 1
ATOM 12254 N N . ARG B 1 673 ? -26.016 -21.641 6.938 1 89.19 673 ARG B N 1
ATOM 12255 C CA . ARG B 1 673 ? -24.688 -21.25 7.43 1 89.19 673 ARG B CA 1
ATOM 12256 C C . ARG B 1 673 ? -23.641 -21.391 6.34 1 89.19 673 ARG B C 1
ATOM 12258 O O . ARG B 1 673 ? -22.656 -20.641 6.316 1 89.19 673 ARG B O 1
ATOM 12265 N N . TYR B 1 674 ? -23.781 -22.25 5.312 1 92.56 674 TYR B N 1
ATOM 12266 C CA . TYR B 1 674 ? -22.656 -22.609 4.465 1 92.56 674 TYR B CA 1
ATOM 12267 C C . TYR B 1 674 ? -22.953 -22.328 3 1 92.56 674 TYR B C 1
ATOM 12269 O O . TYR B 1 674 ? -22.047 -22.281 2.164 1 92.56 674 TYR B O 1
ATOM 12277 N N . THR B 1 675 ? -24.203 -21.938 2.672 1 93.94 675 THR B N 1
ATOM 12278 C CA . THR B 1 675 ? -24.562 -21.781 1.269 1 93.94 675 THR B CA 1
ATOM 12279 C C . THR B 1 675 ? -23.906 -20.547 0.67 1 93.94 675 THR B C 1
ATOM 12281 O O . THR B 1 675 ? -23.766 -19.531 1.342 1 93.94 675 THR B O 1
ATOM 12284 N N . ARG B 1 676 ? -23.391 -20.672 -0.622 1 91 676 ARG B N 1
ATOM 12285 C CA . ARG B 1 676 ? -22.875 -19.578 -1.425 1 91 676 ARG B CA 1
ATOM 12286 C C . ARG B 1 676 ? -23.891 -19.172 -2.496 1 91 676 ARG B C 1
ATOM 12288 O O . ARG B 1 676 ? -23.656 -18.219 -3.242 1 91 676 ARG B O 1
ATOM 12295 N N . VAL B 1 677 ? -24.922 -19.781 -2.531 1 91.38 677 VAL B N 1
ATOM 12296 C CA . VAL B 1 677 ? -25.859 -19.672 -3.645 1 91.38 677 VAL B CA 1
ATOM 12297 C C . VAL B 1 677 ? -27.109 -18.891 -3.205 1 91.38 677 VAL B C 1
ATOM 12299 O O . VAL B 1 677 ? -27.531 -17.969 -3.893 1 91.38 677 VAL B O 1
ATOM 12302 N N . HIS B 1 678 ? -27.578 -19.234 -2.115 1 91.69 678 HIS B N 1
ATOM 12303 C CA . HIS B 1 678 ? -28.812 -18.625 -1.624 1 91.69 678 HIS B CA 1
ATOM 12304 C C . HIS B 1 678 ? -28.516 -17.469 -0.667 1 91.69 678 HIS B C 1
ATOM 12306 O O . HIS B 1 678 ? -28.859 -17.531 0.514 1 91.69 678 HIS B O 1
ATOM 12312 N N . VAL B 1 679 ? -27.922 -16.469 -1.194 1 91.38 679 VAL B N 1
ATOM 12313 C CA . VAL B 1 679 ? -27.516 -15.289 -0.435 1 91.38 679 VAL B CA 1
ATOM 12314 C C . VAL B 1 679 ? -28.219 -14.055 -0.997 1 91.38 679 VAL B C 1
ATOM 12316 O O . VAL B 1 679 ? -28.219 -13.828 -2.211 1 91.38 679 VAL B O 1
ATOM 12319 N N . THR B 1 680 ? -28.859 -13.328 -0.191 1 90.19 680 THR B N 1
ATOM 12320 C CA . THR B 1 680 ? -29.453 -12.062 -0.576 1 90.19 680 THR B CA 1
ATOM 12321 C C . THR B 1 680 ? -28.672 -10.891 0.009 1 90.19 680 THR B C 1
ATOM 12323 O O . THR B 1 680 ? -28.141 -10.984 1.12 1 90.19 680 THR B O 1
ATOM 12326 N N . THR B 1 681 ? -28.5 -9.844 -0.761 1 91.25 681 THR B N 1
ATOM 12327 C CA . THR B 1 681 ? -27.797 -8.641 -0.317 1 91.25 681 THR B CA 1
ATOM 12328 C C . THR B 1 681 ? -28.781 -7.496 -0.1 1 91.25 681 THR B C 1
ATOM 12330 O O . THR B 1 681 ? -29.594 -7.18 -0.984 1 91.25 681 THR B O 1
ATOM 12333 N N . GLU B 1 682 ? -28.797 -7.012 1.076 1 93.12 682 GLU B N 1
ATOM 12334 C CA . GLU B 1 682 ? -29.578 -5.836 1.415 1 93.12 682 GLU B CA 1
ATOM 12335 C C . GLU B 1 682 ? -28.719 -4.582 1.47 1 93.12 682 GLU B C 1
ATOM 12337 O O . GLU B 1 682 ? -27.672 -4.574 2.119 1 93.12 682 GLU B O 1
ATOM 12342 N N . THR B 1 683 ? -29.078 -3.535 0.702 1 95.69 683 THR B N 1
ATOM 12343 C CA . THR B 1 683 ? -28.406 -2.246 0.729 1 95.69 683 THR B CA 1
ATOM 12344 C C . THR B 1 683 ? -29.312 -1.169 1.323 1 95.69 683 THR B C 1
ATOM 12346 O O . THR B 1 683 ? -30.359 -0.867 0.771 1 95.69 683 THR B O 1
ATOM 12349 N N . LYS B 1 684 ? -28.875 -0.62 2.377 1 97.19 684 LYS B N 1
ATOM 12350 C CA . LYS B 1 684 ? -29.656 0.399 3.068 1 97.19 684 LYS B CA 1
ATOM 12351 C C . LYS B 1 684 ? -28.922 1.737 3.092 1 97.19 684 LYS B C 1
ATOM 12353 O O . LYS B 1 684 ? -27.703 1.781 2.955 1 97.19 684 LYS B O 1
ATOM 12358 N N . VAL B 1 685 ? -29.703 2.834 3.195 1 97.94 685 VAL B N 1
ATOM 12359 C CA . VAL B 1 685 ? -29.172 4.164 3.467 1 97.94 685 VAL B CA 1
ATOM 12360 C C . VAL B 1 685 ? -29.641 4.637 4.84 1 97.94 685 VAL B C 1
ATOM 12362 O O . VAL B 1 685 ? -30.828 4.594 5.141 1 97.94 685 VAL B O 1
ATOM 12365 N N . GLU B 1 686 ? -28.656 4.91 5.633 1 98.62 686 GLU B N 1
ATOM 12366 C CA . GLU B 1 686 ? -28.906 5.52 6.938 1 98.62 686 GLU B CA 1
ATOM 12367 C C . GLU B 1 686 ? -28.828 7.043 6.859 1 98.62 686 GLU B C 1
ATOM 12369 O O . GLU B 1 686 ? -27.812 7.598 6.465 1 98.62 686 GLU B O 1
ATOM 12374 N N . ILE B 1 687 ? -29.953 7.734 7.234 1 98.75 687 ILE B N 1
ATOM 12375 C CA . ILE B 1 687 ? -30.062 9.18 7.082 1 98.75 687 ILE B CA 1
ATOM 12376 C C . ILE B 1 687 ? -30.141 9.836 8.461 1 98.75 687 ILE B C 1
ATOM 12378 O O . ILE B 1 687 ? -30.891 9.391 9.328 1 98.75 687 ILE B O 1
ATOM 12382 N N . TRP B 1 688 ? -29.344 10.797 8.68 1 98.88 688 TRP B N 1
ATOM 12383 C CA . TRP B 1 688 ? -29.391 11.586 9.906 1 98.88 688 TRP B CA 1
ATOM 12384 C C . TRP B 1 688 ? -29.188 13.07 9.609 1 98.88 688 TRP B C 1
ATOM 12386 O O . TRP B 1 688 ? -28.812 13.438 8.492 1 98.88 688 TRP B O 1
ATOM 12396 N N . ALA B 1 689 ? -29.516 13.953 10.5 1 98.81 689 ALA B N 1
ATOM 12397 C CA . ALA B 1 689 ? -29.281 15.391 10.406 1 98.81 689 ALA B CA 1
ATOM 12398 C C . ALA B 1 689 ? -28.547 15.906 11.633 1 98.81 689 ALA B C 1
ATOM 12400 O O . ALA B 1 689 ? -28.641 15.312 12.719 1 98.81 689 ALA B O 1
ATOM 12401 N N . SER B 1 690 ? -27.781 16.891 11.461 1 98.69 690 SER B N 1
ATOM 12402 C CA . SER B 1 690 ? -27.094 17.578 12.562 1 98.69 690 SER B CA 1
ATOM 12403 C C . SER B 1 690 ? -27.516 19.047 12.648 1 98.69 690 SER B C 1
ATOM 12405 O O . SER B 1 690 ? -27.453 19.766 11.648 1 98.69 690 SER B O 1
ATOM 12407 N N . ASN B 1 691 ? -28 19.438 13.766 1 98.62 691 ASN B N 1
ATOM 12408 C CA . ASN B 1 691 ? -28.312 20.828 14.094 1 98.62 691 ASN B CA 1
ATOM 12409 C C . ASN B 1 691 ? -27.328 21.391 15.117 1 98.62 691 ASN B C 1
ATOM 12411 O O . ASN B 1 691 ? -27.469 21.156 16.312 1 98.62 691 ASN B O 1
ATOM 12415 N N . LEU B 1 692 ? -26.391 22.219 14.648 1 98 692 LEU B N 1
ATOM 12416 C CA . LEU B 1 692 ? -25.375 22.781 15.547 1 98 692 LEU B CA 1
ATOM 12417 C C . LEU B 1 692 ? -25.844 24.109 16.141 1 98 692 LEU B C 1
ATOM 12419 O O . LEU B 1 692 ? -25.141 24.703 16.969 1 98 692 LEU B O 1
ATOM 12423 N N . ASN B 1 693 ? -26.984 24.547 15.688 1 97.38 693 ASN B N 1
ATOM 12424 C CA . ASN B 1 693 ? -27.594 25.672 16.391 1 97.38 693 ASN B CA 1
ATOM 12425 C C . ASN B 1 693 ? -28.078 25.266 17.781 1 97.38 693 ASN B C 1
ATOM 12427 O O . ASN B 1 693 ? -28.188 24.078 18.078 1 97.38 693 ASN B O 1
ATOM 12431 N N . LEU B 1 694 ? -28.391 26.359 18.547 1 97.38 694 LEU B N 1
ATOM 12432 C CA . LEU B 1 694 ? -28.812 26.078 19.906 1 97.38 694 LEU B CA 1
ATOM 12433 C C . LEU B 1 694 ? -30.328 25.875 19.969 1 97.38 694 LEU B C 1
ATOM 12435 O O . LEU B 1 694 ? -30.828 25.234 20.906 1 97.38 694 LEU B O 1
ATOM 12439 N N . GLU B 1 695 ? -31.047 26.344 19.016 1 97.5 695 GLU B N 1
ATOM 12440 C CA . GLU B 1 695 ? -32.5 26.219 19 1 97.5 695 GLU B CA 1
ATOM 12441 C C . GLU B 1 695 ? -32.969 24.984 18.234 1 97.5 695 GLU B C 1
ATOM 12443 O O . GLU B 1 695 ? -32.344 24.609 17.234 1 97.5 695 GLU B O 1
ATOM 12448 N N . ASP B 1 696 ? -34.062 24.406 18.719 1 97.88 696 ASP B N 1
ATOM 12449 C CA . ASP B 1 696 ? -34.688 23.312 17.984 1 97.88 696 ASP B CA 1
ATOM 12450 C C . ASP B 1 696 ? -35.25 23.812 16.656 1 97.88 696 ASP B C 1
ATOM 12452 O O . ASP B 1 696 ? -35.531 25 16.484 1 97.88 696 ASP B O 1
ATOM 12456 N N . LEU B 1 697 ? -35.312 22.922 15.766 1 96.5 697 LEU B N 1
ATOM 12457 C CA . LEU B 1 697 ? -36.031 23.234 14.539 1 96.5 697 LEU B CA 1
ATOM 12458 C C . LEU B 1 697 ? -36.781 22 14.031 1 96.5 697 LEU B C 1
ATOM 12460 O O . LEU B 1 697 ? -36.531 20.891 14.5 1 96.5 697 LEU B O 1
ATOM 12464 N N . THR B 1 698 ? -37.781 22.25 13.312 1 97.62 698 THR B N 1
ATOM 12465 C CA . THR B 1 698 ? -38.531 21.188 12.648 1 97.62 698 THR B CA 1
ATOM 12466 C C . THR B 1 698 ? -38.375 21.297 11.133 1 97.62 698 THR B C 1
ATOM 12468 O O . THR B 1 698 ? -38.438 22.391 10.57 1 97.62 698 THR B O 1
ATOM 12471 N N . ALA B 1 699 ? -38.125 20.219 10.523 1 98.25 699 ALA B N 1
ATOM 12472 C CA . ALA B 1 699 ? -37.938 20.203 9.078 1 98.25 699 ALA B CA 1
ATOM 12473 C C . ALA B 1 699 ? -38.5 18.906 8.477 1 98.25 699 ALA B C 1
ATOM 12475 O O . ALA B 1 699 ? -38.594 17.891 9.164 1 98.25 699 ALA B O 1
ATOM 12476 N N . ASP B 1 700 ? -38.906 18.984 7.23 1 98.5 700 ASP B N 1
ATOM 12477 C CA . ASP B 1 700 ? -39.25 17.781 6.465 1 98.5 700 ASP B CA 1
ATOM 12478 C C . ASP B 1 700 ? -38 17.156 5.855 1 98.5 700 ASP B C 1
ATOM 12480 O O . ASP B 1 700 ? -37.094 17.875 5.398 1 98.5 700 ASP B O 1
ATOM 12484 N N . CYS B 1 701 ? -37.875 15.883 5.984 1 98.56 701 CYS B N 1
ATOM 12485 C CA . CYS B 1 701 ? -36.812 15.164 5.285 1 98.56 701 CYS B CA 1
ATOM 12486 C C . CYS B 1 701 ? -37.344 14.531 4.004 1 98.56 701 CYS B C 1
ATOM 12488 O O . CYS B 1 701 ? -38.188 13.633 4.051 1 98.56 701 CYS B O 1
ATOM 12490 N N . VAL B 1 702 ? -36.844 15.023 2.863 1 98.5 702 VAL B N 1
ATOM 12491 C CA . VAL B 1 702 ? -37.219 14.5 1.555 1 98.5 702 VAL B CA 1
ATOM 12492 C C . VAL B 1 702 ? -36.062 13.688 0.977 1 98.5 702 VAL B C 1
ATOM 12494 O O . VAL B 1 702 ? -34.906 14.117 1.025 1 98.5 702 VAL B O 1
ATOM 12497 N N . VAL B 1 703 ? -36.375 12.477 0.525 1 98.5 703 VAL B N 1
ATOM 12498 C CA . VAL B 1 703 ? -35.375 11.617 -0.106 1 98.5 703 VAL B CA 1
ATOM 12499 C C . VAL B 1 703 ? -35.719 11.406 -1.575 1 98.5 703 VAL B C 1
ATOM 12501 O O . VAL B 1 703 ? -36.875 11.172 -1.911 1 98.5 703 VAL B O 1
ATOM 12504 N N . LYS B 1 704 ? -34.781 11.633 -2.455 1 98.44 704 LYS B N 1
ATOM 12505 C CA . LYS B 1 704 ? -34.906 11.367 -3.883 1 98.44 704 LYS B CA 1
ATOM 12506 C C . LYS B 1 704 ? -33.812 10.414 -4.371 1 98.44 704 LYS B C 1
ATOM 12508 O O . LYS B 1 704 ? -32.781 10.258 -3.709 1 98.44 704 LYS B O 1
ATOM 12513 N N . ALA B 1 705 ? -34.094 9.734 -5.441 1 98.31 705 ALA B N 1
ATOM 12514 C CA . ALA B 1 705 ? -33.094 8.82 -6.016 1 98.31 705 ALA B CA 1
ATOM 12515 C C . ALA B 1 705 ? -33.125 8.859 -7.543 1 98.31 705 ALA B C 1
ATOM 12517 O O . ALA B 1 705 ? -34.156 9.203 -8.133 1 98.31 705 ALA B O 1
ATOM 12518 N N . TRP B 1 706 ? -31.984 8.602 -8.195 1 98.12 706 TRP B N 1
ATOM 12519 C CA . TRP B 1 706 ? -31.828 8.586 -9.641 1 98.12 706 TRP B CA 1
ATOM 12520 C C . TRP B 1 706 ? -31.016 7.375 -10.094 1 98.12 706 TRP B C 1
ATOM 12522 O O . TRP B 1 706 ? -30.125 6.914 -9.375 1 98.12 706 TRP B O 1
ATOM 12532 N N . ASP B 1 707 ? -31.359 6.863 -11.211 1 96.81 707 ASP B N 1
ATOM 12533 C CA . ASP B 1 707 ? -30.453 5.945 -11.898 1 96.81 707 ASP B CA 1
ATOM 12534 C C . ASP B 1 707 ? -29.25 6.684 -12.461 1 96.81 707 ASP B C 1
ATOM 12536 O O . ASP B 1 707 ? -29.391 7.648 -13.211 1 96.81 707 ASP B O 1
ATOM 12540 N N . VAL B 1 708 ? -28.078 6.277 -12.164 1 96.56 708 VAL B N 1
ATOM 12541 C CA . VAL B 1 708 ? -26.859 7.031 -12.445 1 96.56 708 VAL B CA 1
ATOM 12542 C C . VAL B 1 708 ? -26.609 7.047 -13.953 1 96.56 708 VAL B C 1
ATOM 12544 O O . VAL B 1 708 ? -26.016 7.996 -14.477 1 96.56 708 VAL B O 1
ATOM 12547 N N . GLU B 1 709 ? -27.031 6.07 -14.703 1 93.31 709 GLU B N 1
ATOM 12548 C CA . GLU B 1 709 ? -26.766 5.938 -16.125 1 93.31 709 GLU B CA 1
ATOM 12549 C C . GLU B 1 709 ? -27.781 6.715 -16.969 1 93.31 709 GLU B C 1
ATOM 12551 O O . GLU B 1 709 ? -27.406 7.473 -17.859 1 93.31 709 GLU B O 1
ATOM 12556 N N . SER B 1 710 ? -29.062 6.598 -16.625 1 94.31 710 SER B N 1
ATOM 12557 C CA . SER B 1 710 ? -30.109 7.23 -17.438 1 94.31 710 SER B CA 1
ATOM 12558 C C . SER B 1 710 ? -30.391 8.648 -16.953 1 94.31 710 SER B C 1
ATOM 12560 O O . SER B 1 710 ? -30.906 9.477 -17.703 1 94.31 710 SER B O 1
ATOM 12562 N N . GLY B 1 711 ? -30.141 8.891 -15.695 1 96.31 711 GLY B N 1
ATOM 12563 C CA . GLY B 1 711 ? -30.484 10.172 -15.102 1 96.31 711 GLY B CA 1
ATOM 12564 C C . GLY B 1 711 ? -31.938 10.258 -14.68 1 96.31 711 GLY B C 1
ATOM 12565 O O . GLY B 1 711 ? -32.375 11.273 -14.125 1 96.31 711 GLY B O 1
ATOM 12566 N N . LYS B 1 712 ? -32.656 9.219 -14.836 1 96.69 712 LYS B N 1
ATOM 12567 C CA . LYS B 1 712 ? -34.062 9.219 -14.5 1 96.69 712 LYS B CA 1
ATOM 12568 C C . LYS B 1 712 ? -34.281 9.188 -12.992 1 96.69 712 LYS B C 1
ATOM 12570 O O . LYS B 1 712 ? -33.656 8.398 -12.289 1 96.69 712 LYS B O 1
ATOM 12575 N N . GLN B 1 713 ? -35.125 10 -12.5 1 97.56 713 GLN B N 1
ATOM 12576 C CA . GLN B 1 713 ? -35.531 9.945 -11.094 1 97.56 713 GLN B CA 1
ATOM 12577 C C . GLN B 1 713 ? -36.406 8.727 -10.828 1 97.56 713 GLN B C 1
ATOM 12579 O O . GLN B 1 713 ? -37.406 8.523 -11.508 1 97.56 713 GLN B O 1
ATOM 12584 N N . THR B 1 714 ? -36.094 7.961 -9.867 1 95.62 714 THR B N 1
ATOM 12585 C CA . THR B 1 714 ? -36.781 6.699 -9.625 1 95.62 714 THR B CA 1
ATOM 12586 C C . THR B 1 714 ? -37.562 6.746 -8.305 1 95.62 714 THR B C 1
ATOM 12588 O O . THR B 1 714 ? -38.375 5.883 -8.031 1 95.62 714 THR B O 1
ATOM 12591 N N . TYR B 1 715 ? -37.281 7.691 -7.512 1 97.12 715 TYR B N 1
ATOM 12592 C CA . TYR B 1 715 ? -37.906 7.789 -6.195 1 97.12 715 TYR B CA 1
ATOM 12593 C C . TYR B 1 715 ? -37.969 9.234 -5.723 1 97.12 715 TYR B C 1
ATOM 12595 O O . TYR B 1 715 ? -37.062 10.023 -6.004 1 97.12 715 TYR B O 1
ATOM 12603 N N . SER B 1 716 ? -38.969 9.734 -5.094 1 97.75 716 SER B N 1
ATOM 12604 C CA . SER B 1 716 ? -39.156 11.008 -4.402 1 97.75 716 SER B CA 1
ATOM 12605 C C . SER B 1 716 ? -40.219 10.906 -3.322 1 97.75 716 SER B C 1
ATOM 12607 O O . SER B 1 716 ? -41.406 10.617 -3.621 1 97.75 716 SER B O 1
ATOM 12609 N N . ASP B 1 717 ? -39.812 11.023 -2.094 1 97.69 717 ASP B N 1
ATOM 12610 C CA . ASP B 1 717 ? -40.781 10.906 -1.013 1 97.69 717 ASP B CA 1
ATOM 12611 C C . ASP B 1 717 ? -40.312 11.68 0.222 1 97.69 717 ASP B C 1
ATOM 12613 O O . ASP B 1 717 ? -39.125 11.906 0.41 1 97.69 717 ASP B O 1
ATOM 12617 N N . THR B 1 718 ? -41.281 12.258 0.958 1 98.25 718 THR B N 1
ATOM 12618 C CA . THR B 1 718 ? -41 12.773 2.295 1 98.25 718 THR B CA 1
ATOM 12619 C C . THR B 1 718 ? -40.938 11.633 3.309 1 98.25 718 THR B C 1
ATOM 12621 O O . THR B 1 718 ? -41.969 11.102 3.711 1 98.25 718 THR B O 1
ATOM 12624 N N . VAL B 1 719 ? -39.812 11.305 3.758 1 98 719 VAL B N 1
ATOM 12625 C CA . VAL B 1 719 ? -39.656 10.109 4.582 1 98 719 VAL B CA 1
ATOM 12626 C C . VAL B 1 719 ? -39.906 10.453 6.047 1 98 719 VAL B C 1
ATOM 12628 O O . VAL B 1 719 ? -40.125 9.562 6.863 1 98 719 VAL B O 1
ATOM 12631 N N . SER B 1 720 ? -39.781 11.648 6.367 1 97.69 720 SER B N 1
ATOM 12632 C CA . SER B 1 720 ? -40.125 12.164 7.688 1 97.69 720 SER B CA 1
ATOM 12633 C C . SER B 1 720 ? -40.688 13.578 7.602 1 97.69 720 SER B C 1
ATOM 12635 O O . SER B 1 720 ? -40.031 14.484 7.09 1 97.69 720 SER B O 1
ATOM 12637 N N . ALA B 1 721 ? -41.906 13.781 8.031 1 97.31 721 ALA B N 1
ATOM 12638 C CA . ALA B 1 721 ? -42.531 15.102 8.039 1 97.31 721 ALA B CA 1
ATOM 12639 C C . ALA B 1 721 ? -42.406 15.773 9.398 1 97.31 721 ALA B C 1
ATOM 12641 O O . ALA B 1 721 ? -42.562 15.125 10.438 1 97.31 721 ALA B O 1
ATOM 12642 N N . LYS B 1 722 ? -42.094 16.984 9.406 1 97.19 722 LYS B N 1
ATOM 12643 C CA . LYS B 1 722 ? -42 17.797 10.617 1 97.19 722 LYS B CA 1
ATOM 12644 C C . LYS B 1 722 ? -41.094 17.125 11.656 1 97.19 722 LYS B C 1
ATOM 12646 O O . LYS B 1 722 ? -41.469 16.984 12.82 1 97.19 722 LYS B O 1
ATOM 12651 N N . GLN B 1 723 ? -40 16.625 11.133 1 97.25 723 GLN B N 1
ATOM 12652 C CA . GLN B 1 723 ? -39 16.016 12.008 1 97.25 723 GLN B CA 1
ATOM 12653 C C . GLN B 1 723 ? -38.406 17.031 12.977 1 97.25 723 GLN B C 1
ATOM 12655 O O . GLN B 1 723 ? -37.938 18.094 12.562 1 97.25 723 GLN B O 1
ATOM 12660 N N . LEU B 1 724 ? -38.5 16.719 14.258 1 98.06 724 LEU B N 1
ATOM 12661 C CA . LEU B 1 724 ? -37.844 17.562 15.25 1 98.06 724 LEU B CA 1
ATOM 12662 C C . LEU B 1 724 ? -36.344 17.344 15.234 1 98.06 724 LEU B C 1
ATOM 12664 O O . LEU B 1 724 ? -35.875 16.203 15.344 1 98.06 724 LEU B O 1
ATOM 12668 N N . LEU B 1 725 ? -35.594 18.359 15.023 1 98.44 725 LEU B N 1
ATOM 12669 C CA . LEU B 1 725 ? -34.125 18.375 15.164 1 98.44 725 LEU B CA 1
ATOM 12670 C C . LEU B 1 725 ? -33.719 19.219 16.359 1 98.44 725 LEU B C 1
ATOM 12672 O O . LEU B 1 725 ? -33.594 20.438 16.266 1 98.44 725 LEU B O 1
ATOM 12676 N N . PRO B 1 726 ? -33.469 18.484 17.5 1 98.38 726 PRO B N 1
ATOM 12677 C CA . PRO B 1 726 ? -33.031 19.219 18.672 1 98.38 726 PRO B CA 1
ATOM 12678 C C . PRO B 1 726 ? -31.75 20.031 18.422 1 98.38 726 PRO B C 1
ATOM 12680 O O . PRO B 1 726 ? -30.922 19.656 17.594 1 98.38 726 PRO B O 1
ATOM 12683 N N . GLY B 1 727 ? -31.688 21.156 19.156 1 98.06 727 GLY B N 1
ATOM 12684 C CA . GLY B 1 727 ? -30.484 21.969 19.047 1 98.06 727 GLY B CA 1
ATOM 12685 C C . GLY B 1 727 ? -29.234 21.281 19.531 1 98.06 727 GLY B C 1
ATOM 12686 O O . GLY B 1 727 ? -29.281 20.516 20.516 1 98.06 727 GLY B O 1
ATOM 12687 N N . ASN B 1 728 ? -28.141 21.547 18.812 1 98.25 728 ASN B N 1
ATOM 12688 C CA . ASN B 1 728 ? -26.781 21.141 19.172 1 98.25 728 ASN B CA 1
ATOM 12689 C C . ASN B 1 728 ? -26.672 19.625 19.312 1 98.25 728 ASN B C 1
ATOM 12691 O O . ASN B 1 728 ? -26.109 19.125 20.281 1 98.25 728 ASN B O 1
ATOM 12695 N N . ALA B 1 729 ? -27.172 18.922 18.312 1 98.44 729 ALA B N 1
ATOM 12696 C CA . ALA B 1 729 ? -27.156 17.469 18.344 1 98.44 729 ALA B CA 1
ATOM 12697 C C . ALA B 1 729 ? -27.359 16.891 16.953 1 98.44 729 ALA B C 1
ATOM 12699 O O . ALA B 1 729 ? -27.953 17.531 16.094 1 98.44 729 ALA B O 1
ATOM 12700 N N . SER B 1 730 ? -26.875 15.703 16.719 1 98.69 730 SER B N 1
ATOM 12701 C CA . SER B 1 730 ? -27.234 14.891 15.562 1 98.69 730 SER B CA 1
ATOM 12702 C C . SER B 1 730 ? -28.406 13.969 15.875 1 98.69 730 SER B C 1
ATOM 12704 O O . SER B 1 730 ? -28.5 13.422 16.969 1 98.69 730 SER B O 1
ATOM 12706 N N . THR B 1 731 ? -29.297 13.82 14.938 1 98.62 731 THR B N 1
ATOM 12707 C CA . THR B 1 731 ? -30.531 13.055 15.117 1 98.62 731 THR B CA 1
ATOM 12708 C C . THR B 1 731 ? -30.719 12.055 13.977 1 98.62 731 THR B C 1
ATOM 12710 O O . THR B 1 731 ? -30.703 12.43 12.805 1 98.62 731 THR B O 1
ATOM 12713 N N . GLU B 1 732 ? -30.906 10.766 14.336 1 98.5 732 GLU B N 1
ATOM 12714 C CA . GLU B 1 732 ? -31.266 9.773 13.328 1 98.5 732 GLU B CA 1
ATOM 12715 C C . GLU B 1 732 ? -32.656 10.031 12.758 1 98.5 732 GLU B C 1
ATOM 12717 O O . GLU B 1 732 ? -33.594 10.312 13.5 1 98.5 732 GLU B O 1
ATOM 12722 N N . ILE B 1 733 ? -32.781 9.953 11.469 1 98.5 733 ILE B N 1
ATOM 12723 C CA . ILE B 1 733 ? -34.062 10.289 10.844 1 98.5 733 ILE B CA 1
ATOM 12724 C C . ILE B 1 733 ? -34.688 9.023 10.281 1 98.5 733 ILE B C 1
ATOM 12726 O O . ILE B 1 733 ? -35.844 8.727 10.578 1 98.5 733 ILE B O 1
ATOM 12730 N N . ALA B 1 734 ? -33.938 8.328 9.391 1 98 734 ALA B N 1
ATOM 12731 C CA . ALA B 1 734 ? -34.531 7.18 8.711 1 98 734 ALA B CA 1
ATOM 12732 C C . ALA B 1 734 ? -33.469 6.184 8.281 1 98 734 ALA B C 1
ATOM 12734 O O . ALA B 1 734 ? -32.312 6.547 8.125 1 98 734 ALA B O 1
ATOM 12735 N N . CYS B 1 735 ? -33.781 4.98 8.258 1 97.75 735 CYS B N 1
ATOM 12736 C CA . CYS B 1 735 ? -33.031 3.885 7.652 1 97.75 735 CYS B CA 1
ATOM 12737 C C . CYS B 1 735 ? -33.875 3.146 6.625 1 97.75 735 CYS B C 1
ATOM 12739 O O . CYS B 1 735 ? -34.875 2.504 6.98 1 97.75 735 CYS B O 1
ATOM 12741 N N . LEU B 1 736 ? -33.531 3.264 5.344 1 96.75 736 LEU B N 1
ATOM 12742 C CA . LEU B 1 736 ? -34.344 2.725 4.273 1 96.75 736 LEU B CA 1
ATOM 12743 C C . LEU B 1 736 ? -33.531 1.854 3.332 1 96.75 736 LEU B C 1
ATOM 12745 O O . LEU B 1 736 ? -32.312 2.074 3.172 1 96.75 736 LEU B O 1
ATOM 12749 N N . ASN B 1 737 ? -34.219 0.83 2.775 1 95.88 737 ASN B N 1
ATOM 12750 C CA . ASN B 1 737 ? -33.594 0.196 1.624 1 95.88 737 ASN B CA 1
ATOM 12751 C C . ASN B 1 737 ? -33.344 1.196 0.499 1 95.88 737 ASN B C 1
ATOM 12753 O O . ASN B 1 737 ? -34.156 2.086 0.262 1 95.88 737 ASN B O 1
ATOM 12757 N N . VAL B 1 738 ? -32.219 1.136 -0.13 1 96.88 738 VAL B N 1
ATOM 12758 C CA . VAL B 1 738 ? -32 1.959 -1.316 1 96.88 738 VAL B CA 1
ATOM 12759 C C . VAL B 1 738 ? -33.219 1.836 -2.246 1 96.88 738 VAL B C 1
ATOM 12761 O O . VAL B 1 738 ? -33.625 0.728 -2.598 1 96.88 738 VAL B O 1
ATOM 12764 N N . PRO B 1 739 ? -33.781 2.924 -2.58 1 94.44 739 PRO B N 1
ATOM 12765 C CA . PRO B 1 739 ? -34.969 2.846 -3.426 1 94.44 739 PRO B CA 1
ATOM 12766 C C . PRO B 1 739 ? -34.656 2.449 -4.867 1 94.44 739 PRO B C 1
ATOM 12768 O O . PRO B 1 739 ? -33.938 3.164 -5.559 1 94.44 739 PRO B O 1
ATOM 12771 N N . VAL B 1 740 ? -35.125 1.34 -5.258 1 93 740 VAL B N 1
ATOM 12772 C CA . VAL B 1 740 ? -34.938 0.862 -6.625 1 93 740 VAL B CA 1
ATOM 12773 C C . VAL B 1 740 ? -36.312 0.543 -7.238 1 93 740 VAL B C 1
ATOM 12775 O O . VAL B 1 740 ? -37.312 0.422 -6.523 1 93 740 VAL B O 1
ATOM 12778 N N . VAL B 1 741 ? -36.312 0.539 -8.547 1 90.56 741 VAL B N 1
ATOM 12779 C CA . VAL B 1 741 ? -37.531 0.181 -9.242 1 90.56 741 VAL B CA 1
ATOM 12780 C C . VAL B 1 741 ? -37.75 -1.329 -9.18 1 90.56 741 VAL B C 1
ATOM 12782 O O . VAL B 1 741 ? -38.844 -1.796 -8.898 1 90.56 741 VAL B O 1
ATOM 12785 N N . LYS B 1 742 ? -36.75 -2.039 -9.398 1 88 742 LYS B N 1
ATOM 12786 C CA . LYS B 1 742 ? -36.781 -3.498 -9.344 1 88 742 LYS B CA 1
ATOM 12787 C C . LYS B 1 742 ? -35.781 -4.027 -8.328 1 88 742 LYS B C 1
ATOM 12789 O O . LYS B 1 742 ? -34.562 -3.928 -8.539 1 88 742 LYS B O 1
ATOM 12794 N N . LYS B 1 743 ? -36.312 -4.684 -7.344 1 82.56 743 LYS B N 1
ATOM 12795 C CA . LYS B 1 743 ? -35.469 -5.254 -6.305 1 82.56 743 LYS B CA 1
ATOM 12796 C C . LYS B 1 743 ? -34.625 -6.406 -6.848 1 82.56 743 LYS B C 1
ATOM 12798 O O . LYS B 1 743 ? -35.125 -7.215 -7.641 1 82.56 743 LYS B O 1
ATOM 12803 N N . ASP B 1 744 ? -33.406 -6.5 -6.457 1 76.44 744 ASP B N 1
ATOM 12804 C CA . ASP B 1 744 ? -32.5 -7.602 -6.734 1 76.44 744 ASP B CA 1
ATOM 12805 C C . ASP B 1 744 ? -32.094 -7.641 -8.211 1 76.44 744 ASP B C 1
ATOM 12807 O O . ASP B 1 744 ? -31.922 -8.719 -8.781 1 76.44 744 ASP B O 1
ATOM 12811 N N . ALA B 1 745 ? -32.281 -6.543 -8.93 1 83.75 745 ALA B N 1
ATOM 12812 C CA . ALA B 1 745 ? -31.875 -6.418 -10.328 1 83.75 745 ALA B CA 1
ATOM 12813 C C . ALA B 1 745 ? -30.594 -5.578 -10.469 1 83.75 745 ALA B C 1
ATOM 12815 O O . ALA B 1 745 ? -30.375 -4.941 -11.5 1 83.75 745 ALA B O 1
ATOM 12816 N N . ASP B 1 746 ? -29.812 -5.508 -9.352 1 85.88 746 ASP B N 1
ATOM 12817 C CA . ASP B 1 746 ? -28.516 -4.828 -9.281 1 85.88 746 ASP B CA 1
ATOM 12818 C C . ASP B 1 746 ? -28.688 -3.32 -9.469 1 85.88 746 ASP B C 1
ATOM 12820 O O . ASP B 1 746 ? -27.719 -2.621 -9.797 1 85.88 746 ASP B O 1
ATOM 12824 N N . GLU B 1 747 ? -29.906 -2.797 -9.312 1 93.75 747 GLU B N 1
ATOM 12825 C CA . GLU B 1 747 ? -30.141 -1.361 -9.43 1 93.75 747 GLU B CA 1
ATOM 12826 C C . GLU B 1 747 ? -29.562 -0.601 -8.242 1 93.75 747 GLU B C 1
ATOM 12828 O O . GLU B 1 747 ? -29.25 0.587 -8.352 1 93.75 747 GLU B O 1
ATOM 12833 N N . GLU B 1 748 ? -29.406 -1.32 -7.078 1 94.69 748 GLU B N 1
ATOM 12834 C CA . GLU B 1 748 ? -28.859 -0.689 -5.883 1 94.69 748 GLU B CA 1
ATOM 12835 C C . GLU B 1 748 ? -27.438 -0.172 -6.133 1 94.69 748 GLU B C 1
ATOM 12837 O O . GLU B 1 748 ? -27.031 0.848 -5.566 1 94.69 748 GLU B O 1
ATOM 12842 N N . SER B 1 749 ? -26.766 -0.822 -7.043 1 94.44 749 SER B N 1
ATOM 12843 C CA . SER B 1 749 ? -25.375 -0.494 -7.309 1 94.44 749 SER B CA 1
ATOM 12844 C C . SER B 1 749 ? -25.25 0.668 -8.289 1 94.44 749 SER B C 1
ATOM 12846 O O . SER B 1 749 ? -24.156 1.107 -8.609 1 94.44 749 SER B O 1
ATOM 12848 N N . ARG B 1 750 ? -26.312 1.226 -8.766 1 95.75 750 ARG B N 1
ATOM 12849 C CA . ARG B 1 750 ? -26.234 2.352 -9.688 1 95.75 750 ARG B CA 1
ATOM 12850 C C . ARG B 1 750 ? -27.25 3.428 -9.328 1 95.75 750 ARG B C 1
ATOM 12852 O O . ARG B 1 750 ? -27.594 4.27 -10.164 1 95.75 750 ARG B O 1
ATOM 12859 N N . THR B 1 751 ? -27.812 3.377 -8.141 1 97.69 751 THR B N 1
ATOM 12860 C CA . THR B 1 751 ? -28.797 4.359 -7.691 1 97.69 751 THR B CA 1
ATOM 12861 C C . THR B 1 751 ? -28.125 5.43 -6.828 1 97.69 751 THR B C 1
ATOM 12863 O O . THR B 1 751 ? -27.562 5.121 -5.781 1 97.69 751 THR B O 1
ATOM 12866 N N . VAL B 1 752 ? -28.188 6.672 -7.262 1 98.38 752 VAL B N 1
ATOM 12867 C CA . VAL B 1 752 ? -27.75 7.832 -6.492 1 98.38 752 VAL B CA 1
ATOM 12868 C C . VAL B 1 752 ? -28.891 8.32 -5.602 1 98.38 752 VAL B C 1
ATOM 12870 O O . VAL B 1 752 ? -30.031 8.43 -6.051 1 98.38 752 VAL B O 1
ATOM 12873 N N . VAL B 1 753 ? -28.641 8.547 -4.305 1 98.69 753 VAL B N 1
ATOM 12874 C CA . VAL B 1 753 ? -29.672 8.945 -3.352 1 98.69 753 VAL B CA 1
ATOM 12875 C C . VAL B 1 753 ? -29.328 10.32 -2.773 1 98.69 753 VAL B C 1
ATOM 12877 O O . VAL B 1 753 ? -28.188 10.562 -2.363 1 98.69 753 VAL B O 1
ATOM 12880 N N . ALA B 1 754 ? -30.266 11.227 -2.791 1 98.62 754 ALA B N 1
ATOM 12881 C CA . ALA B 1 754 ? -30.109 12.531 -2.152 1 98.62 754 ALA B CA 1
ATOM 12882 C C . ALA B 1 754 ? -31.125 12.711 -1.022 1 98.62 754 ALA B C 1
ATOM 12884 O O . ALA B 1 754 ? -32.25 12.242 -1.111 1 98.62 754 ALA B O 1
ATOM 12885 N N . ALA B 1 755 ? -30.719 13.273 -0.008 1 98.69 755 ALA B N 1
ATOM 12886 C CA . ALA B 1 755 ? -31.578 13.68 1.098 1 98.69 755 ALA B CA 1
ATOM 12887 C C . ALA B 1 755 ? -31.562 15.195 1.28 1 98.69 755 ALA B C 1
ATOM 12889 O O . ALA B 1 755 ? -30.516 15.836 1.145 1 98.69 755 ALA B O 1
ATOM 12890 N N . TYR B 1 756 ? -32.75 15.758 1.569 1 98.5 756 TYR B N 1
ATOM 12891 C CA . TYR B 1 756 ? -32.969 17.188 1.749 1 98.5 756 TYR B CA 1
ATOM 12892 C C . TYR B 1 756 ? -33.719 17.469 3.051 1 98.5 756 TYR B C 1
ATOM 12894 O O . TYR B 1 756 ? -34.625 16.734 3.438 1 98.5 756 TYR B O 1
ATOM 12902 N N . LEU B 1 757 ? -33.281 18.5 3.705 1 98.62 757 LEU B N 1
ATOM 12903 C CA . LEU B 1 757 ? -34.094 19.094 4.754 1 98.62 757 LEU B CA 1
ATOM 12904 C C . LEU B 1 757 ? -34.812 20.344 4.25 1 98.62 757 LEU B C 1
ATOM 12906 O O . LEU B 1 757 ? -34.156 21.234 3.662 1 98.62 757 LEU B O 1
ATOM 12910 N N . HIS B 1 758 ? -36.094 20.359 4.395 1 98.19 758 HIS B N 1
ATOM 12911 C CA . HIS B 1 758 ? -36.875 21.531 4.027 1 98.19 758 HIS B CA 1
ATOM 12912 C C . HIS B 1 758 ? -37.562 22.125 5.25 1 98.19 758 HIS B C 1
ATOM 12914 O O . HIS B 1 758 ? -38.219 21.406 6.008 1 98.19 758 HIS B O 1
ATOM 12920 N N . GLN B 1 759 ? -37.312 23.328 5.488 1 96.88 759 GLN B N 1
ATOM 12921 C CA . GLN B 1 759 ? -38.031 24.094 6.492 1 96.88 759 GLN B CA 1
ATOM 12922 C C . GLN B 1 759 ? -38.938 25.125 5.84 1 96.88 759 GLN B C 1
ATOM 12924 O O . GLN B 1 759 ? -38.469 26.016 5.121 1 96.88 759 GLN B O 1
ATOM 12929 N N . ASP B 1 760 ? -40.25 25.109 6.059 1 92.94 760 ASP B N 1
ATOM 12930 C CA . ASP B 1 760 ? -41.25 26.016 5.473 1 92.94 760 ASP B CA 1
ATOM 12931 C C . ASP B 1 760 ? -41.094 26.094 3.955 1 92.94 760 ASP B C 1
ATOM 12933 O O . ASP B 1 760 ? -41.062 27.188 3.387 1 92.94 760 ASP B O 1
ATOM 12937 N N . GLY B 1 761 ? -40.75 25 3.342 1 91.5 761 GLY B N 1
ATOM 12938 C CA . GLY B 1 761 ? -40.688 24.906 1.893 1 91.5 761 GLY B CA 1
ATOM 12939 C C . GLY B 1 761 ? -39.312 25.266 1.344 1 91.5 761 GLY B C 1
ATOM 12940 O O . GLY B 1 761 ? -39.031 25.062 0.159 1 91.5 761 GLY B O 1
ATOM 12941 N N . LYS B 1 762 ? -38.469 25.719 2.188 1 95.75 762 LYS B N 1
ATOM 12942 C CA . LYS B 1 762 ? -37.125 26.109 1.743 1 95.75 762 LYS B CA 1
ATOM 12943 C C . LYS B 1 762 ? -36.094 25.031 2.086 1 95.75 762 LYS B C 1
ATOM 12945 O O . LYS B 1 762 ? -36.062 24.531 3.207 1 95.75 762 LYS B O 1
ATOM 12950 N N . GLN B 1 763 ? -35.25 24.719 1.144 1 96.88 763 GLN B N 1
ATOM 12951 C CA . GLN B 1 763 ? -34.188 23.766 1.372 1 96.88 763 GLN B CA 1
ATOM 12952 C C . GLN B 1 763 ? -33.125 24.344 2.307 1 96.88 763 GLN B C 1
ATOM 12954 O O . GLN B 1 763 ? -32.594 25.438 2.055 1 96.88 763 GLN B O 1
ATOM 12959 N N . ILE B 1 764 ? -32.781 23.641 3.363 1 97.56 764 ILE B N 1
ATOM 12960 C CA . ILE B 1 764 ? -31.812 24.203 4.312 1 97.56 764 ILE B CA 1
ATOM 12961 C C . ILE B 1 764 ? -30.594 23.281 4.414 1 97.56 764 ILE B C 1
ATOM 12963 O O . ILE B 1 764 ? -29.562 23.672 4.965 1 97.56 764 ILE B O 1
ATOM 12967 N N . ALA B 1 765 ? -30.672 22.062 3.902 1 98.19 765 ALA B N 1
ATOM 12968 C CA . ALA B 1 765 ? -29.531 21.141 3.85 1 98.19 765 ALA B CA 1
ATOM 12969 C C . ALA B 1 765 ? -29.719 20.094 2.758 1 98.19 765 ALA B C 1
ATOM 12971 O O . ALA B 1 765 ? -30.859 19.828 2.342 1 98.19 765 ALA B O 1
ATOM 12972 N N . ARG B 1 766 ? -28.594 19.609 2.346 1 97.56 766 ARG B N 1
ATOM 12973 C CA . ARG B 1 766 ? -28.609 18.656 1.247 1 97.56 766 ARG B CA 1
ATOM 12974 C C . ARG B 1 766 ? -27.375 17.766 1.279 1 97.56 766 ARG B C 1
ATOM 12976 O O . ARG B 1 766 ? -26.281 18.219 1.614 1 97.56 766 ARG B O 1
ATOM 12983 N N . HIS B 1 767 ? -27.547 16.453 0.983 1 98.31 767 HIS B N 1
ATOM 12984 C CA . HIS B 1 767 ? -26.422 15.539 0.768 1 98.31 767 HIS B CA 1
ATOM 12985 C C . HIS B 1 767 ? -26.75 14.508 -0.305 1 98.31 767 HIS B C 1
ATOM 12987 O O . HIS B 1 767 ? -27.875 14 -0.363 1 98.31 767 HIS B O 1
ATOM 12993 N N . VAL B 1 768 ? -25.797 14.258 -1.209 1 98.69 768 VAL B N 1
ATOM 12994 C CA . VAL B 1 768 ? -25.969 13.266 -2.264 1 98.69 768 VAL B CA 1
ATOM 12995 C C . VAL B 1 768 ? -25.047 12.078 -2.002 1 98.69 768 VAL B C 1
ATOM 12997 O O . VAL B 1 768 ? -23.828 12.242 -1.877 1 98.69 768 VAL B O 1
ATOM 13000 N N . ASN B 1 769 ? -25.609 10.922 -1.861 1 98.38 769 ASN B N 1
ATOM 13001 C CA . ASN B 1 769 ? -24.891 9.672 -1.626 1 98.38 769 ASN B CA 1
ATOM 13002 C C . ASN B 1 769 ? -24.797 8.828 -2.896 1 98.38 769 ASN B C 1
ATOM 13004 O O . ASN B 1 769 ? -25.797 8.664 -3.609 1 98.38 769 ASN B O 1
ATOM 13008 N N . TRP B 1 770 ? -23.625 8.391 -3.172 1 98.31 770 TRP B N 1
ATOM 13009 C CA . TRP B 1 770 ? -23.344 7.613 -4.371 1 98.31 770 TRP B CA 1
ATOM 13010 C C . TRP B 1 770 ? -22.969 6.18 -4.02 1 98.31 770 TRP B C 1
ATOM 13012 O O . TRP B 1 770 ? -22.406 5.922 -2.957 1 98.31 770 TRP B O 1
ATOM 13022 N N . PRO B 1 771 ? -23.312 5.164 -4.949 1 96.81 771 PRO B N 1
ATOM 13023 C CA . PRO B 1 771 ? -22.719 3.84 -4.77 1 96.81 771 PRO B CA 1
ATOM 13024 C C . PRO B 1 771 ? -21.203 3.857 -4.914 1 96.81 771 PRO B C 1
ATOM 13026 O O . PRO B 1 771 ? -20.656 4.574 -5.762 1 96.81 771 PRO B O 1
ATOM 13029 N N . GLU B 1 772 ? -20.531 3.193 -4.051 1 95.69 772 GLU B N 1
ATOM 13030 C CA . GLU B 1 772 ? -19.078 3.084 -4.098 1 95.69 772 GLU B CA 1
ATOM 13031 C C . GLU B 1 772 ? -18.641 1.635 -4.289 1 95.69 772 GLU B C 1
ATOM 13033 O O . GLU B 1 772 ? -19.359 0.708 -3.9 1 95.69 772 GLU B O 1
ATOM 13038 N N . PRO B 1 773 ? -17.391 1.472 -4.848 1 96.62 773 PRO B N 1
ATOM 13039 C CA . PRO B 1 773 ? -16.469 2.523 -5.301 1 96.62 773 PRO B CA 1
ATOM 13040 C C . PRO B 1 773 ? -16.969 3.236 -6.555 1 96.62 773 PRO B C 1
ATOM 13042 O O . PRO B 1 773 ? -17.609 2.619 -7.406 1 96.62 773 PRO B O 1
ATOM 13045 N N . LEU B 1 774 ? -16.578 4.453 -6.719 1 97.88 774 LEU B N 1
ATOM 13046 C CA . LEU B 1 774 ? -17.062 5.293 -7.805 1 97.88 774 LEU B CA 1
ATOM 13047 C C . LEU B 1 774 ? -16.562 4.789 -9.156 1 97.88 774 LEU B C 1
ATOM 13049 O O . LEU B 1 774 ? -17.219 4.98 -10.18 1 97.88 774 LEU B O 1
ATOM 13053 N N . LYS B 1 775 ? -15.453 4.07 -9.133 1 96.44 775 LYS B N 1
ATOM 13054 C CA . LYS B 1 775 ? -14.852 3.584 -10.367 1 96.44 775 LYS B CA 1
ATOM 13055 C C . LYS B 1 775 ? -15.75 2.557 -11.055 1 96.44 775 LYS B C 1
ATOM 13057 O O . LYS B 1 775 ? -15.609 2.303 -12.25 1 96.44 775 LYS B O 1
ATOM 13062 N N . TYR B 1 776 ? -16.672 1.92 -10.375 1 96.62 776 TYR B N 1
ATOM 13063 C CA . TYR B 1 776 ? -17.531 0.877 -10.93 1 96.62 776 TYR B CA 1
ATOM 13064 C C . TYR B 1 776 ? -18.75 1.481 -11.625 1 96.62 776 TYR B C 1
ATOM 13066 O O . TYR B 1 776 ? -19.453 0.79 -12.359 1 96.62 776 TYR B O 1
ATOM 13074 N N . LEU B 1 777 ? -19 2.805 -11.43 1 96.88 777 LEU B N 1
ATOM 13075 C CA . LEU B 1 777 ? -20.156 3.467 -12.008 1 96.88 777 LEU B CA 1
ATOM 13076 C C . LEU B 1 777 ? -19.906 3.797 -13.477 1 96.88 777 LEU B C 1
ATOM 13078 O O . LEU B 1 777 ? -18.812 4.195 -13.852 1 96.88 777 LEU B O 1
ATOM 13082 N N . HIS B 1 778 ? -20.891 3.568 -14.25 1 95.62 778 HIS B N 1
ATOM 13083 C CA . HIS B 1 778 ? -20.875 4.035 -15.633 1 95.62 778 HIS B CA 1
ATOM 13084 C C . HIS B 1 778 ? -21.469 5.43 -15.75 1 95.62 778 HIS B C 1
ATOM 13086 O O . HIS B 1 778 ? -22.625 5.582 -16.156 1 95.62 778 HIS B O 1
ATOM 13092 N N . LEU B 1 779 ? -20.688 6.387 -15.43 1 96.31 779 LEU B N 1
ATOM 13093 C CA . LEU B 1 779 ? -21.109 7.781 -15.438 1 96.31 779 LEU B CA 1
ATOM 13094 C C . LEU B 1 779 ? -21.266 8.289 -16.859 1 96.31 779 LEU B C 1
ATOM 13096 O O . LEU B 1 779 ? -20.484 7.949 -17.75 1 96.31 779 LEU B O 1
ATOM 13100 N N . ARG B 1 780 ? -22.281 9.031 -17.109 1 94.31 780 ARG B N 1
ATOM 13101 C CA . ARG B 1 780 ? -22.516 9.625 -18.422 1 94.31 780 ARG B CA 1
ATOM 13102 C C . ARG B 1 780 ? -21.984 11.055 -18.484 1 94.31 780 ARG B C 1
ATOM 13104 O O . ARG B 1 780 ? -22.172 11.828 -17.531 1 94.31 780 ARG B O 1
ATOM 13111 N N . LYS B 1 781 ? -21.297 11.383 -19.516 1 94.69 781 LYS B N 1
ATOM 13112 C CA . LYS B 1 781 ? -20.922 12.773 -19.734 1 94.69 781 LYS B CA 1
ATOM 13113 C C . LYS B 1 781 ? -22.141 13.656 -19.953 1 94.69 781 LYS B C 1
ATOM 13115 O O . LYS B 1 781 ? -22.953 13.391 -20.844 1 94.69 781 LYS B O 1
ATOM 13120 N N . PRO B 1 782 ? -22.281 14.664 -19.156 1 96.62 782 PRO B N 1
ATOM 13121 C CA . PRO B 1 782 ? -23.453 15.523 -19.344 1 96.62 782 PRO B CA 1
ATOM 13122 C C . PRO B 1 782 ? -23.406 16.281 -20.672 1 96.62 782 PRO B C 1
ATOM 13124 O O . PRO B 1 782 ? -22.359 16.781 -21.078 1 96.62 782 PRO B O 1
ATOM 13127 N N . ARG B 1 783 ? -24.594 16.531 -21.391 1 94.38 783 ARG B N 1
ATOM 13128 C CA . ARG B 1 783 ? -24.75 17.281 -22.625 1 94.38 783 ARG B CA 1
ATOM 13129 C C . ARG B 1 783 ? -25.25 18.688 -22.375 1 94.38 783 ARG B C 1
ATOM 13131 O O . ARG B 1 783 ? -25.078 19.578 -23.203 1 94.38 783 ARG B O 1
ATOM 13138 N N . GLN B 1 784 ? -25.828 18.812 -21.219 1 95.94 784 GLN B N 1
ATOM 13139 C CA . GLN B 1 784 ? -26.422 20.094 -20.859 1 95.94 784 GLN B CA 1
ATOM 13140 C C . GLN B 1 784 ? -25.891 20.578 -19.516 1 95.94 784 GLN B C 1
ATOM 13142 O O . GLN B 1 784 ? -26.672 20.984 -18.641 1 95.94 784 GLN B O 1
ATOM 13147 N N . LEU B 1 785 ? -24.609 20.453 -19.344 1 96.56 785 LEU B N 1
ATOM 13148 C CA . LEU B 1 785 ? -24 20.953 -18.109 1 96.56 785 LEU B CA 1
ATOM 13149 C C . LEU B 1 785 ? -24 22.469 -18.078 1 96.56 785 LEU B C 1
ATOM 13151 O O . LEU B 1 785 ? -23.531 23.109 -19.031 1 96.56 785 LEU B O 1
ATOM 13155 N N . LYS B 1 786 ? -24.594 23.031 -17.125 1 95.81 786 LYS B N 1
ATOM 13156 C CA . LYS B 1 786 ? -24.625 24.469 -16.938 1 95.81 786 LYS B CA 1
ATOM 13157 C C . LYS B 1 786 ? -23.766 24.906 -15.766 1 95.81 786 LYS B C 1
ATOM 13159 O O . LYS B 1 786 ? -23.844 24.328 -14.68 1 95.81 786 LYS B O 1
ATOM 13164 N N . ALA B 1 787 ? -22.875 25.844 -15.891 1 95.88 787 ALA B N 1
ATOM 13165 C CA . ALA B 1 787 ? -22.094 26.578 -14.898 1 95.88 787 ALA B CA 1
ATOM 13166 C C . ALA B 1 787 ? -21.969 28.047 -15.281 1 95.88 787 ALA B C 1
ATOM 13168 O O . ALA B 1 787 ? -20.953 28.469 -15.836 1 95.88 787 ALA B O 1
ATOM 13169 N N . GLU B 1 788 ? -22.969 28.781 -14.992 1 94.38 788 GLU B N 1
ATOM 13170 C CA . GLU B 1 788 ? -23.062 30.141 -15.5 1 94.38 788 GLU B CA 1
ATOM 13171 C C . GLU B 1 788 ? -23.281 31.156 -14.375 1 94.38 788 GLU B C 1
ATOM 13173 O O . GLU B 1 788 ? -23.969 30.844 -13.391 1 94.38 788 GLU B O 1
ATOM 13178 N N . LEU B 1 789 ? -22.703 32.25 -14.594 1 94.81 789 LEU B N 1
ATOM 13179 C CA . LEU B 1 789 ? -22.906 33.344 -13.656 1 94.81 789 LEU B CA 1
ATOM 13180 C C . LEU B 1 789 ? -24.375 33.781 -13.672 1 94.81 789 LEU B C 1
ATOM 13182 O O . LEU B 1 789 ? -24.922 34.062 -14.742 1 94.81 789 LEU B O 1
ATOM 13186 N N . ALA B 1 790 ? -24.969 33.75 -12.508 1 93.94 790 ALA B N 1
ATOM 13187 C CA . ALA B 1 790 ? -26.328 34.25 -12.398 1 93.94 790 ALA B CA 1
ATOM 13188 C C . ALA B 1 790 ? -26.438 35.719 -12.844 1 93.94 790 ALA B C 1
ATOM 13190 O O . ALA B 1 790 ? -25.422 36.406 -12.906 1 93.94 790 ALA B O 1
ATOM 13191 N N . ALA B 1 791 ? -27.656 36.188 -13.086 1 90 791 ALA B N 1
ATOM 13192 C CA . ALA B 1 791 ? -27.891 37.531 -13.594 1 90 791 ALA B CA 1
ATOM 13193 C C . ALA B 1 791 ? -27.422 38.594 -12.609 1 90 791 ALA B C 1
ATOM 13195 O O . ALA B 1 791 ? -26.953 39.656 -13.008 1 90 791 ALA B O 1
ATOM 13196 N N . ASP B 1 792 ? -27.453 38.344 -11.406 1 90.69 792 ASP B N 1
ATOM 13197 C CA . ASP B 1 792 ? -27.094 39.312 -10.383 1 90.69 792 ASP B CA 1
ATOM 13198 C C . ASP B 1 792 ? -25.594 39.312 -10.117 1 90.69 792 ASP B C 1
ATOM 13200 O O . ASP B 1 792 ? -25.094 40.125 -9.344 1 90.69 792 ASP B O 1
ATOM 13204 N N . GLY B 1 793 ? -24.891 38.438 -10.68 1 90.88 793 GLY B N 1
ATOM 13205 C CA . GLY B 1 793 ? -23.438 38.375 -10.594 1 90.88 793 GLY B CA 1
ATOM 13206 C C . GLY B 1 793 ? -22.953 37.875 -9.25 1 90.88 793 GLY B C 1
ATOM 13207 O O . GLY B 1 793 ? -21.766 38 -8.945 1 90.88 793 GLY B O 1
ATOM 13208 N N . ARG B 1 794 ? -23.766 37.312 -8.492 1 93.5 794 ARG B N 1
ATOM 13209 C CA . ARG B 1 794 ? -23.391 37 -7.121 1 93.5 794 ARG B CA 1
ATOM 13210 C C . ARG B 1 794 ? -23.281 35.5 -6.926 1 93.5 794 ARG B C 1
ATOM 13212 O O . ARG B 1 794 ? -22.875 35.031 -5.863 1 93.5 794 ARG B O 1
ATOM 13219 N N . SER B 1 795 ? -23.641 34.688 -7.895 1 96.25 795 SER B N 1
ATOM 13220 C CA . SER B 1 795 ? -23.578 33.219 -7.785 1 96.25 795 SER B CA 1
ATOM 13221 C C . SER B 1 795 ? -23.359 32.562 -9.148 1 96.25 795 SER B C 1
ATOM 13223 O O . SER B 1 795 ? -23.625 33.188 -10.188 1 96.25 795 SER B O 1
ATOM 13225 N N . VAL B 1 796 ? -22.766 31.438 -9.148 1 97 796 VAL B N 1
ATOM 13226 C CA . VAL B 1 796 ? -22.703 30.562 -10.32 1 97 796 VAL B CA 1
ATOM 13227 C C . VAL B 1 796 ? -23.75 29.453 -10.203 1 97 796 VAL B C 1
ATOM 13229 O O . VAL B 1 796 ? -23.812 28.75 -9.195 1 97 796 VAL B O 1
ATOM 13232 N N . GLU B 1 797 ? -24.578 29.312 -11.164 1 97.31 797 GLU B N 1
ATOM 13233 C CA . GLU B 1 797 ? -25.641 28.297 -11.164 1 97.31 797 GLU B CA 1
ATOM 13234 C C . GLU B 1 797 ? -25.188 27.031 -11.891 1 97.31 797 GLU B C 1
ATOM 13236 O O . GLU B 1 797 ? -24.641 27.094 -13 1 97.31 797 GLU B O 1
ATOM 13241 N N . LEU B 1 798 ? -25.406 25.906 -11.211 1 98.12 798 LEU B N 1
ATOM 13242 C CA . LEU B 1 798 ? -24.953 24.609 -11.719 1 98.12 798 LEU B CA 1
ATOM 13243 C C . LEU B 1 798 ? -26.141 23.672 -11.922 1 98.12 798 LEU B C 1
ATOM 13245 O O . LEU B 1 798 ? -27 23.547 -11.039 1 98.12 798 LEU B O 1
ATOM 13249 N N . SER B 1 799 ? -26.266 23.047 -13.016 1 98.12 799 SER B N 1
ATOM 13250 C CA . SER B 1 799 ? -27.281 22.031 -13.273 1 98.12 799 SER B CA 1
ATOM 13251 C C . SER B 1 799 ? -26.844 21.094 -14.391 1 98.12 799 SER B C 1
ATOM 13253 O O . SER B 1 799 ? -25.938 21.406 -15.164 1 98.12 799 SER B O 1
ATOM 13255 N N . ALA B 1 800 ? -27.391 19.938 -14.438 1 98.12 800 ALA B N 1
ATOM 13256 C CA . ALA B 1 800 ? -27.156 18.953 -15.484 1 98.12 800 ALA B CA 1
ATOM 13257 C C . ALA B 1 800 ? -28.328 17.984 -15.594 1 98.12 800 ALA B C 1
ATOM 13259 O O . ALA B 1 800 ? -29.125 17.859 -14.664 1 98.12 800 ALA B O 1
ATOM 13260 N N . GLU B 1 801 ? -28.453 17.297 -16.734 1 97.44 801 GLU B N 1
ATOM 13261 C CA . GLU B 1 801 ? -29.578 16.406 -17.016 1 97.44 801 GLU B CA 1
ATOM 13262 C C . GLU B 1 801 ? -29.297 14.992 -16.516 1 97.44 801 GLU B C 1
ATOM 13264 O O . GLU B 1 801 ? -30.172 14.125 -16.547 1 97.44 801 GLU B O 1
ATOM 13269 N N . VAL B 1 802 ? -28.047 14.672 -16.031 1 97.75 802 VAL B N 1
ATOM 13270 C CA . VAL B 1 802 ? -27.641 13.422 -15.406 1 97.75 802 VAL B CA 1
ATOM 13271 C C . VAL B 1 802 ? -26.906 13.711 -14.102 1 97.75 802 VAL B C 1
ATOM 13273 O O . VAL B 1 802 ? -26.469 14.836 -13.859 1 97.75 802 VAL B O 1
ATOM 13276 N N . PRO B 1 803 ? -26.797 12.664 -13.219 1 98.31 803 PRO B N 1
ATOM 13277 C CA . PRO B 1 803 ? -25.984 12.883 -12.023 1 98.31 803 PRO B CA 1
ATOM 13278 C C . PRO B 1 803 ? -24.516 13.164 -12.359 1 98.31 803 PRO B C 1
ATOM 13280 O O . PRO B 1 803 ? -23.922 12.445 -13.164 1 98.31 803 PRO B O 1
ATOM 13283 N N . VAL B 1 804 ? -23.953 14.211 -11.836 1 98.38 804 VAL B N 1
ATOM 13284 C CA . VAL B 1 804 ? -22.547 14.578 -12.023 1 98.38 804 VAL B CA 1
ATOM 13285 C C . VAL B 1 804 ? -21.828 14.57 -10.68 1 98.38 804 VAL B C 1
ATOM 13287 O O . VAL B 1 804 ? -22.203 15.297 -9.758 1 98.38 804 VAL B O 1
ATOM 13290 N N . LYS B 1 805 ? -20.812 13.734 -10.555 1 98.31 805 LYS B N 1
ATOM 13291 C CA . LYS B 1 805 ? -20.062 13.602 -9.312 1 98.31 805 LYS B CA 1
ATOM 13292 C C . LYS B 1 805 ? -18.922 14.625 -9.234 1 98.31 805 LYS B C 1
ATOM 13294 O O . LYS B 1 805 ? -18.047 14.656 -10.102 1 98.31 805 LYS B O 1
ATOM 13299 N N . GLY B 1 806 ? -18.922 15.398 -8.203 1 98.19 806 GLY B N 1
ATOM 13300 C CA . GLY B 1 806 ? -17.812 16.281 -7.863 1 98.19 806 GLY B CA 1
ATOM 13301 C C . GLY B 1 806 ? -17.562 17.359 -8.906 1 98.19 806 GLY B C 1
ATOM 13302 O O . GLY B 1 806 ? -16.453 17.5 -9.398 1 98.19 806 GLY B O 1
ATOM 13303 N N . LEU B 1 807 ? -18.578 18.156 -9.258 1 98.38 807 LEU B N 1
ATOM 13304 C CA . LEU B 1 807 ? -18.422 19.25 -10.211 1 98.38 807 LEU B CA 1
ATOM 13305 C C . LEU B 1 807 ? -17.656 20.406 -9.578 1 98.38 807 LEU B C 1
ATOM 13307 O O . LEU B 1 807 ? -18.141 21.031 -8.641 1 98.38 807 LEU B O 1
ATOM 13311 N N . ALA B 1 808 ? -16.469 20.656 -10.047 1 98.25 808 ALA B N 1
ATOM 13312 C CA . ALA B 1 808 ? -15.641 21.781 -9.617 1 98.25 808 ALA B CA 1
ATOM 13313 C C . ALA B 1 808 ? -15.688 22.906 -10.641 1 98.25 808 ALA B C 1
ATOM 13315 O O . ALA B 1 808 ? -15.641 22.672 -11.852 1 98.25 808 ALA B O 1
ATOM 13316 N N . VAL B 1 809 ? -15.859 24.109 -10.18 1 97.38 809 VAL B N 1
ATOM 13317 C CA . VAL B 1 809 ? -15.828 25.297 -11.023 1 97.38 809 VAL B CA 1
ATOM 13318 C C . VAL B 1 809 ? -14.508 26.047 -10.836 1 97.38 809 VAL B C 1
ATOM 13320 O O . VAL B 1 809 ? -14.031 26.203 -9.703 1 97.38 809 VAL B O 1
ATOM 13323 N N . GLU B 1 810 ? -13.914 26.391 -11.844 1 94.81 810 GLU B N 1
ATOM 13324 C CA . GLU B 1 810 ? -12.633 27.078 -11.812 1 94.81 810 GLU B CA 1
ATOM 13325 C C . GLU B 1 810 ? -12.664 28.359 -12.641 1 94.81 810 GLU B C 1
ATOM 13327 O O . GLU B 1 810 ? -13.477 28.484 -13.562 1 94.81 810 GLU B O 1
ATOM 13332 N N . CYS B 1 811 ? -11.867 29.281 -12.266 1 93.5 811 CYS B N 1
ATOM 13333 C CA . CYS B 1 811 ? -11.68 30.531 -12.984 1 93.5 811 CYS B CA 1
ATOM 13334 C C . CYS B 1 811 ? -10.203 30.922 -13.016 1 93.5 811 CYS B C 1
ATOM 13336 O O . CYS B 1 811 ? -9.492 30.75 -12.023 1 93.5 811 CYS B O 1
ATOM 13338 N N . GLU B 1 812 ? -9.719 31.406 -14.102 1 89.5 812 GLU B N 1
ATOM 13339 C CA . GLU B 1 812 ? -8.32 31.797 -14.234 1 89.5 812 GLU B CA 1
ATOM 13340 C C . GLU B 1 812 ? -8.008 33.031 -13.406 1 89.5 812 GLU B C 1
ATOM 13342 O O . GLU B 1 812 ? -6.891 33.219 -12.93 1 89.5 812 GLU B O 1
ATOM 13347 N N . ASP B 1 813 ? -9.016 33.844 -13.227 1 89.81 813 ASP B N 1
ATOM 13348 C CA . ASP B 1 813 ? -8.836 35.062 -12.469 1 89.81 813 ASP B CA 1
ATOM 13349 C C . ASP B 1 813 ? -8.734 34.781 -10.969 1 89.81 813 ASP B C 1
ATOM 13351 O O . ASP B 1 813 ? -9.711 34.375 -10.344 1 89.81 813 ASP B O 1
ATOM 13355 N N . ASP B 1 814 ? -7.625 35.125 -10.367 1 86.25 814 ASP B N 1
ATOM 13356 C CA . ASP B 1 814 ? -7.355 34.844 -8.961 1 86.25 814 ASP B CA 1
ATOM 13357 C C . ASP B 1 814 ? -8.211 35.719 -8.055 1 86.25 814 ASP B C 1
ATOM 13359 O O . ASP B 1 814 ? -8.312 35.469 -6.852 1 86.25 814 ASP B O 1
ATOM 13363 N N . LYS B 1 815 ? -8.797 36.656 -8.625 1 88.94 815 LYS B N 1
ATOM 13364 C CA . LYS B 1 815 ? -9.656 37.531 -7.836 1 88.94 815 LYS B CA 1
ATOM 13365 C C . LYS B 1 815 ? -11.016 36.906 -7.578 1 88.94 815 LYS B C 1
ATOM 13367 O O . LYS B 1 815 ? -11.75 37.312 -6.676 1 88.94 815 LYS B O 1
ATOM 13372 N N . VAL B 1 816 ? -11.328 35.969 -8.406 1 93.69 816 VAL B N 1
ATOM 13373 C CA . VAL B 1 816 ? -12.602 35.281 -8.266 1 93.69 816 VAL B CA 1
ATOM 13374 C C . VAL B 1 816 ? -12.516 34.25 -7.133 1 93.69 816 VAL B C 1
ATOM 13376 O O . VAL B 1 816 ? -11.609 33.438 -7.098 1 93.69 816 VAL B O 1
ATOM 13379 N N . ARG B 1 817 ? -13.383 34.406 -6.172 1 94.38 817 ARG B N 1
ATOM 13380 C CA . ARG B 1 817 ? -13.477 33.469 -5.047 1 94.38 817 ARG B CA 1
ATOM 13381 C C . ARG B 1 817 ? -14.852 32.812 -4.984 1 94.38 817 ARG B C 1
ATOM 13383 O O . ARG B 1 817 ? -15.867 33.5 -5.152 1 94.38 817 ARG B O 1
ATOM 13390 N N . PHE B 1 818 ? -14.844 31.562 -4.793 1 96.31 818 PHE B N 1
ATOM 13391 C CA . PHE B 1 818 ? -16.094 30.812 -4.695 1 96.31 818 PHE B CA 1
ATOM 13392 C C . PHE B 1 818 ? -16.438 30.531 -3.24 1 96.31 818 PHE B C 1
ATOM 13394 O O . PHE B 1 818 ? -15.562 30.219 -2.438 1 96.31 818 PHE B O 1
ATOM 13401 N N . ASP B 1 819 ? -17.719 30.672 -2.869 1 96.62 819 ASP B N 1
ATOM 13402 C CA . ASP B 1 819 ? -18.172 30.375 -1.513 1 96.62 819 ASP B CA 1
ATOM 13403 C C . ASP B 1 819 ? -18.266 28.875 -1.279 1 96.62 819 ASP B C 1
ATOM 13405 O O . ASP B 1 819 ? -18.344 28.422 -0.134 1 96.62 819 ASP B O 1
ATOM 13409 N N . ASP B 1 820 ? -18.406 28.125 -2.348 1 97.56 820 ASP B N 1
ATOM 13410 C CA . ASP B 1 820 ? -18.453 26.672 -2.336 1 97.56 820 ASP B CA 1
ATOM 13411 C C . ASP B 1 820 ? -17.938 26.094 -3.652 1 97.56 820 ASP B C 1
ATOM 13413 O O . ASP B 1 820 ? -17.734 26.828 -4.621 1 97.56 820 ASP B O 1
ATOM 13417 N N . ASN B 1 821 ? -17.578 24.859 -3.594 1 98.19 821 ASN B N 1
ATOM 13418 C CA . ASN B 1 821 ? -17.078 24.203 -4.797 1 98.19 821 ASN B CA 1
ATOM 13419 C C . ASN B 1 821 ? -17.156 22.688 -4.684 1 98.19 821 ASN B C 1
ATOM 13421 O O . ASN B 1 821 ? -17.547 22.156 -3.643 1 98.19 821 ASN B O 1
ATOM 13425 N N . LEU B 1 822 ? -16.891 21.938 -5.832 1 98.44 822 LEU B N 1
ATOM 13426 C CA . LEU B 1 822 ? -16.938 20.484 -5.902 1 98.44 822 LEU B CA 1
ATOM 13427 C C . LEU B 1 822 ? -18.312 19.969 -5.527 1 98.44 822 LEU B C 1
ATOM 13429 O O . LEU B 1 822 ? -18.453 19.172 -4.586 1 98.44 822 LEU B O 1
ATOM 13433 N N . ILE B 1 823 ? -19.359 20.328 -6.266 1 98.25 823 ILE B N 1
ATOM 13434 C CA . ILE B 1 823 ? -20.75 20.078 -5.926 1 98.25 823 ILE B CA 1
ATOM 13435 C C . ILE B 1 823 ? -21.25 18.844 -6.688 1 98.25 823 ILE B C 1
ATOM 13437 O O . ILE B 1 823 ? -21.031 18.719 -7.895 1 98.25 823 ILE B O 1
ATOM 13441 N N . ASP B 1 824 ? -21.875 17.906 -5.973 1 98.56 824 ASP B N 1
ATOM 13442 C CA . ASP B 1 824 ? -22.594 16.828 -6.656 1 98.56 824 ASP B CA 1
ATOM 13443 C C . ASP B 1 824 ? -23.906 17.359 -7.254 1 98.56 824 ASP B C 1
ATOM 13445 O O . ASP B 1 824 ? -24.688 18.016 -6.566 1 98.56 824 ASP B O 1
ATOM 13449 N N . ILE B 1 825 ? -24.125 17.062 -8.523 1 98.38 825 ILE B N 1
ATOM 13450 C CA . ILE B 1 825 ? -25.312 17.547 -9.219 1 98.38 825 ILE B CA 1
ATOM 13451 C C . ILE B 1 825 ? -26.25 16.375 -9.523 1 98.38 825 ILE B C 1
ATOM 13453 O O . ILE B 1 825 ? -25.812 15.305 -9.922 1 98.38 825 ILE B O 1
ATOM 13457 N N . VAL B 1 826 ? -27.531 16.531 -9.258 1 98.44 826 VAL B N 1
ATOM 13458 C CA . VAL B 1 826 ? -28.562 15.57 -9.656 1 98.44 826 VAL B CA 1
ATOM 13459 C C . VAL B 1 826 ? -29.594 16.266 -10.547 1 98.44 826 VAL B C 1
ATOM 13461 O O . VAL B 1 826 ? -29.797 17.469 -10.438 1 98.44 826 VAL B O 1
ATOM 13464 N N . PRO B 1 827 ? -30.203 15.508 -11.461 1 98.06 827 PRO B N 1
ATOM 13465 C CA . PRO B 1 827 ? -31.172 16.094 -12.398 1 98.06 827 PRO B CA 1
ATOM 13466 C C . PRO B 1 827 ? -32.344 16.766 -11.695 1 98.06 827 PRO B C 1
ATOM 13468 O O . PRO B 1 827 ? -32.812 16.281 -10.664 1 98.06 827 PRO B O 1
ATOM 13471 N N . GLY B 1 828 ? -32.781 17.859 -12.328 1 96.31 828 GLY B N 1
ATOM 13472 C CA . GLY B 1 828 ? -33.969 18.562 -11.812 1 96.31 828 GLY B CA 1
ATOM 13473 C C . GLY B 1 828 ? -33.625 19.594 -10.758 1 96.31 828 GLY B C 1
ATOM 13474 O O . GLY B 1 828 ? -34.5 20.312 -10.289 1 96.31 828 GLY B O 1
ATOM 13475 N N . GLU B 1 829 ? -32.375 19.672 -10.383 1 95.81 829 GLU B N 1
ATOM 13476 C CA . GLU B 1 829 ? -31.922 20.625 -9.367 1 95.81 829 GLU B CA 1
ATOM 13477 C C . GLU B 1 829 ? -30.938 21.625 -9.945 1 95.81 829 GLU B C 1
ATOM 13479 O O . GLU B 1 829 ? -30.109 21.281 -10.781 1 95.81 829 GLU B O 1
ATOM 13484 N N . THR B 1 830 ? -31.094 22.859 -9.609 1 96.75 830 THR B N 1
ATOM 13485 C CA . THR B 1 830 ? -30.094 23.891 -9.859 1 96.75 830 THR B CA 1
ATOM 13486 C C . THR B 1 830 ? -29.453 24.344 -8.555 1 96.75 830 THR B C 1
ATOM 13488 O O . THR B 1 830 ? -30.125 24.812 -7.648 1 96.75 830 THR B O 1
ATOM 13491 N N . VAL B 1 831 ? -28.188 24.141 -8.461 1 97.25 831 VAL B N 1
ATOM 13492 C CA . VAL B 1 831 ? -27.453 24.547 -7.262 1 97.25 831 VAL B CA 1
ATOM 13493 C C . VAL B 1 831 ? -26.703 25.844 -7.52 1 97.25 831 VAL B C 1
ATOM 13495 O O . VAL B 1 831 ? -26.031 25.984 -8.539 1 97.25 831 VAL B O 1
ATOM 13498 N N . ALA B 1 832 ? -26.797 26.797 -6.66 1 96.44 832 ALA B N 1
ATOM 13499 C CA . ALA B 1 832 ? -26.109 28.078 -6.777 1 96.44 832 ALA B CA 1
ATOM 13500 C C . ALA B 1 832 ? -24.953 28.172 -5.797 1 96.44 832 ALA B C 1
ATOM 13502 O O . ALA B 1 832 ? -25.109 27.891 -4.605 1 96.44 832 ALA B O 1
ATOM 13503 N N . ILE B 1 833 ? -23.797 28.531 -6.223 1 95.88 833 ILE B N 1
ATOM 13504 C CA . ILE B 1 833 ? -22.656 28.781 -5.359 1 95.88 833 ILE B CA 1
ATOM 13505 C C . ILE B 1 833 ? -22.297 30.266 -5.387 1 95.88 833 ILE B C 1
ATOM 13507 O O . ILE B 1 833 ? -22.172 30.859 -6.457 1 95.88 833 ILE B O 1
ATOM 13511 N N . GLY B 1 834 ? -22.188 30.844 -4.238 1 96.81 834 GLY B N 1
ATOM 13512 C CA . GLY B 1 834 ? -21.781 32.25 -4.164 1 96.81 834 GLY B CA 1
ATOM 13513 C C . GLY B 1 834 ? -20.422 32.5 -4.789 1 96.81 834 GLY B C 1
ATOM 13514 O O . GLY B 1 834 ? -19.516 31.656 -4.707 1 96.81 834 GLY B O 1
ATOM 13515 N N . VAL B 1 835 ? -20.281 33.625 -5.508 1 96.25 835 VAL B N 1
ATOM 13516 C CA . VAL B 1 835 ? -19.016 34 -6.125 1 96.25 835 VAL B CA 1
ATOM 13517 C C . VAL B 1 835 ? -18.75 35.469 -5.875 1 96.25 835 VAL B C 1
ATOM 13519 O O . VAL B 1 835 ? -19.672 36.281 -5.852 1 96.25 835 VAL B O 1
ATOM 13522 N N . ARG B 1 836 ? -17.547 35.812 -5.582 1 94.44 836 ARG B N 1
ATOM 13523 C CA . ARG B 1 836 ? -17.109 37.188 -5.418 1 94.44 836 ARG B CA 1
ATOM 13524 C C . ARG B 1 836 ? -15.945 37.5 -6.359 1 94.44 836 ARG B C 1
ATOM 13526 O O . ARG B 1 836 ? -15.148 36.625 -6.695 1 94.44 836 ARG B O 1
ATOM 13533 N N . GLY B 1 837 ? -15.875 38.75 -6.73 1 92.5 837 GLY B N 1
ATOM 13534 C CA . GLY B 1 837 ? -14.758 39.219 -7.547 1 92.5 837 GLY B CA 1
ATOM 13535 C C . GLY B 1 837 ? -14.93 38.906 -9.023 1 92.5 837 GLY B C 1
ATOM 13536 O O . GLY B 1 837 ? -14.078 39.25 -9.836 1 92.5 837 GLY B O 1
ATOM 13537 N N . ALA B 1 838 ? -16.047 38.219 -9.414 1 92.88 838 ALA B N 1
ATOM 13538 C CA . ALA B 1 838 ? -16.266 37.844 -10.812 1 92.88 838 ALA B CA 1
ATOM 13539 C C . ALA B 1 838 ? -16.781 39.031 -11.625 1 92.88 838 ALA B C 1
ATOM 13541 O O . ALA B 1 838 ? -17.688 39.75 -11.188 1 92.88 838 ALA B O 1
ATOM 13542 N N . SER B 1 839 ? -16.141 39.344 -12.734 1 90.56 839 SER B N 1
ATOM 13543 C CA . SER B 1 839 ? -16.672 40.312 -13.68 1 90.56 839 SER B CA 1
ATOM 13544 C C . SER B 1 839 ? -17.734 39.719 -14.57 1 90.56 839 SER B C 1
ATOM 13546 O O . SER B 1 839 ? -17.906 38.5 -14.602 1 90.56 839 SER B O 1
ATOM 13548 N N . LYS B 1 840 ? -18.375 40.562 -15.281 1 86.44 840 LYS B N 1
ATOM 13549 C CA . LYS B 1 840 ? -19.406 40.062 -16.188 1 86.44 840 LYS B CA 1
ATOM 13550 C C . LYS B 1 840 ? -18.828 39.188 -17.281 1 86.44 840 LYS B C 1
ATOM 13552 O O . LYS B 1 840 ? -19.516 38.312 -17.812 1 86.44 840 LYS B O 1
ATOM 13557 N N . ASP B 1 841 ? -17.562 39.312 -17.469 1 86.44 841 ASP B N 1
ATOM 13558 C CA . ASP B 1 841 ? -16.906 38.594 -18.562 1 86.44 841 ASP B CA 1
ATOM 13559 C C . ASP B 1 841 ? -16.109 37.406 -18.016 1 86.44 841 ASP B C 1
ATOM 13561 O O . ASP B 1 841 ? -15.352 36.781 -18.75 1 86.44 841 ASP B O 1
ATOM 13565 N N . ALA B 1 842 ? -16.375 37.188 -16.672 1 90 842 ALA B N 1
ATOM 13566 C CA . ALA B 1 842 ? -15.609 36.062 -16.094 1 90 842 ALA B CA 1
ATOM 13567 C C . ALA B 1 842 ? -15.961 34.75 -16.781 1 90 842 ALA B C 1
ATOM 13569 O O . ALA B 1 842 ? -17.141 34.469 -17.031 1 90 842 ALA B O 1
ATOM 13570 N N . ARG B 1 843 ? -15 33.969 -17.25 1 89.56 843 ARG B N 1
ATOM 13571 C CA . ARG B 1 843 ? -15.188 32.656 -17.859 1 89.56 843 ARG B CA 1
ATOM 13572 C C . ARG B 1 843 ? -14.93 31.547 -16.844 1 89.56 843 ARG B C 1
ATOM 13574 O O . ARG B 1 843 ? -13.914 31.562 -16.141 1 89.56 843 ARG B O 1
ATOM 13581 N N . PHE B 1 844 ? -15.867 30.625 -16.719 1 94.25 844 PHE B N 1
ATOM 13582 C CA . PHE B 1 844 ? -15.75 29.5 -15.797 1 94.25 844 PHE B CA 1
ATOM 13583 C C . PHE B 1 844 ? -15.516 28.203 -16.547 1 94.25 844 PHE B C 1
ATOM 13585 O O . PHE B 1 844 ? -16.094 27.984 -17.625 1 94.25 844 PHE B O 1
ATOM 13592 N N . THR B 1 845 ? -14.57 27.438 -16.094 1 94.38 845 THR B N 1
ATOM 13593 C CA . THR B 1 845 ? -14.375 26.062 -16.562 1 94.38 845 THR B CA 1
ATOM 13594 C C . THR B 1 845 ? -14.758 25.062 -15.469 1 94.38 845 THR B C 1
ATOM 13596 O O . THR B 1 845 ? -14.898 25.438 -14.305 1 94.38 845 THR B O 1
ATOM 13599 N N . THR B 1 846 ? -15.109 23.844 -15.93 1 96.62 846 THR B N 1
ATOM 13600 C CA . THR B 1 846 ? -15.555 22.844 -14.969 1 96.62 846 THR B CA 1
ATOM 13601 C C . THR B 1 846 ? -14.703 21.578 -15.062 1 96.62 846 THR B C 1
ATOM 13603 O O . THR B 1 846 ? -14.133 21.297 -16.125 1 96.62 846 THR B O 1
ATOM 13606 N N . ARG B 1 847 ? -14.461 20.922 -14.008 1 96.69 847 ARG B N 1
ATOM 13607 C CA . ARG B 1 847 ? -13.938 19.562 -13.914 1 96.69 847 ARG B CA 1
ATOM 13608 C C . ARG B 1 847 ? -14.883 18.672 -13.102 1 96.69 847 ARG B C 1
ATOM 13610 O O . ARG B 1 847 ? -15.477 19.125 -12.125 1 96.69 847 ARG B O 1
ATOM 13617 N N . HIS B 1 848 ? -15.078 17.469 -13.508 1 97.81 848 HIS B N 1
ATOM 13618 C CA . HIS B 1 848 ? -15.938 16.5 -12.82 1 97.81 848 HIS B CA 1
ATOM 13619 C C . HIS B 1 848 ? -15.539 15.07 -13.164 1 97.81 848 HIS B C 1
ATOM 13621 O O . HIS B 1 848 ? -14.828 14.836 -14.141 1 97.81 848 HIS B O 1
ATOM 13627 N N . LEU B 1 849 ? -15.914 14.125 -12.375 1 97.12 849 LEU B N 1
ATOM 13628 C CA . LEU B 1 849 ? -15.508 12.727 -12.523 1 97.12 849 LEU B CA 1
ATOM 13629 C C . LEU B 1 849 ? -16.109 12.125 -13.789 1 97.12 849 LEU B C 1
ATOM 13631 O O . LEU B 1 849 ? -15.594 11.133 -14.305 1 97.12 849 LEU B O 1
ATOM 13635 N N . ASN B 1 850 ? -17.203 12.695 -14.359 1 94.94 850 ASN B N 1
ATOM 13636 C CA . ASN B 1 850 ? -17.906 12.188 -15.531 1 94.94 850 ASN B CA 1
ATOM 13637 C C . ASN B 1 850 ? -17.094 12.414 -16.812 1 94.94 850 ASN B C 1
ATOM 13639 O O . ASN B 1 850 ? -17.484 11.953 -17.891 1 94.94 850 ASN B O 1
ATOM 13643 N N . MET B 1 851 ? -15.992 13.039 -16.719 1 91.12 851 MET B N 1
ATOM 13644 C CA . MET B 1 851 ? -15.258 13.484 -17.906 1 91.12 851 MET B CA 1
ATOM 13645 C C . MET B 1 851 ? -14.57 12.305 -18.578 1 91.12 851 MET B C 1
ATOM 13647 O O . MET B 1 851 ? -14.273 12.359 -19.781 1 91.12 851 MET B O 1
ATOM 13651 N N . LEU B 1 852 ? -14.125 11.227 -17.844 1 77.06 852 LEU B N 1
ATOM 13652 C CA . LEU B 1 852 ? -13.367 10.109 -18.406 1 77.06 852 LEU B CA 1
ATOM 13653 C C . LEU B 1 852 ? -14.312 9.031 -18.938 1 77.06 852 LEU B C 1
ATOM 13655 O O . LEU B 1 852 ? -13.859 7.961 -19.344 1 77.06 852 LEU B O 1
ATOM 13659 N N . HIS B 1 853 ? -15.5 9.258 -19 1 67.62 853 HIS B N 1
ATOM 13660 C CA . HIS B 1 853 ? -16.453 8.219 -19.375 1 67.62 853 HIS B CA 1
ATOM 13661 C C . HIS B 1 853 ? -17.078 8.508 -20.734 1 67.62 853 HIS B C 1
ATOM 13663 O O . HIS B 1 853 ? -17.234 9.672 -21.125 1 67.62 853 HIS B O 1
#

Sequence (1706 aa):
MSARVVIPINTNWHFKQAGKDDSAYLPVAQFPTQIHLDLLHHKLIPDPYVGKNENGVQWVGETVWVYKTTFSTPEIGGRAKAVLAFDGLDTFATVVLNGKTILETDNMFVSERADVTNVLSSGEDNELVVTFDAAYLRGWKVVEQHPEHKWVCSNGDSSRLGVRKSQYHWGWDWGPVFLTCGPWRPVNLELYESRLTDLYCEFDIEESLDSAQVVSHAVVEGNASRVRFDISLKSKSVASETVSVIDGQAVATFKVQNPELWYPIRYGKQPLYAIKATLIDGGAEVDTVVKRVGLRRVELVQQPLIDQPGTSFFFKINKISIFCGGSNWIPADSFVSRISKERYYDWVKMVANGNQFMLRVWAGGFYEEEPFYSACDELGILVWQDFLFACGNYPAHPEFLKSVEREARDNVRKLRHHPCIVIWAGNNEDYQIAEQYKLGWDPNDAKPENWLKSDFPARYIYEKILPGICKELMPDTPYHPGSPWGGQGTTDGTIGDIHQWNVWHGSQEKYQNFDKLVGRFVSEFGMEAFPSIKTIGALLPNGKADVEAFAQSSTMDFHNKAAGHERRLALYLAENIRYTPDPLDYYVYCTQLVQAECVASAYRLWKREWRGPGREYCGGALVWQMNDCWPVTSWAICDYHLRPKHAYFSAKREMAPISIGIKRRETRHARDRYTRVHVTTETKVEIWASNLNLEDLTADCVVKAWDVESGKQTYSDTVSAKQLLPGNASTEIACLNVPVVKKDADEESRTVVAAYLHQDGKQIARHVNWPEPLKYLHLRKPRQLKAELAADGRSVELSAEVPVKGLAVECEDDKVRFDDNLIDIVPGETVAIGVRGASKDARFTTRHLNMLHMSARVVIPINTNWHFKQAGKDDSAYLPVAQFPTQIHLDLLHHKLIPDPYVGKNENGVQWVGETVWVYKTTFSTPEIGGRAKAVLAFDGLDTFATVVLNGKTILETDNMFVSERADVTNVLSSGEDNELVVTFDAAYLRGWKVVEQHPEHKWVCSNGDSSRLGVRKSQYHWGWDWGPVFLTCGPWRPVNLELYESRLTDLYCEFDIEESLDSAQVVSHAVVEGNASRVRFDISLKSKSVASETVSVIDGQAVATFKVQNPELWYPIRYGKQPLYAIKATLIDGGAEVDTVVKRVGLRRVELVQQPLIDQPGTSFFFKINKISIFCGGSNWIPADSFVSRISKERYYDWVKMVANGNQFMLRVWAGGFYEEEPFYSACDELGILVWQDFLFACGNYPAHPEFLKSVEREARDNVRKLRHHPCIVIWAGNNEDYQIAEQYKLGWDPNDAKPENWLKSDFPARYIYEKILPGICKELMPDTPYHPGSPWGGQGTTDGTIGDIHQWNVWHGSQEKYQNFDKLVGRFVSEFGMEAFPSIKTIGALLPNGKADVEAFAQSSTMDFHNKAAGHERRLALYLAENIRYTPDPLDYYVYCTQLVQAECVASAYRLWKREWRGPGREYCGGALVWQMNDCWPVTSWAICDYHLRPKHAYFSAKREMAPISIGIKRRETRHARDRYTRVHVTTETKVEIWASNLNLEDLTADCVVKAWDVESGKQTYSDTVSAKQLLPGNASTEIACLNVPVVKKDADEESRTVVAAYLHQDGKQIARHVNWPEPLKYLHLRKPRQLKAELAADGRSVELSAEVPVKGLAVECEDDKVRFDDNLIDIVPGETVAIGVRGASKDARFTTRHLNMLH

Organism: Ustilaginoidea virens (NCBI:txid1159556)

Solvent-accessible surface area (backbone atoms only — not comparable to full-atom values): 87153 Å² total; per-residue (Å²): 127,59,52,49,44,78,43,77,60,66,58,73,43,26,34,38,60,57,90,46,82,86,57,68,71,39,71,51,70,55,68,36,26,38,51,63,57,32,35,43,68,70,63,73,43,73,66,50,65,32,56,69,33,45,71,78,52,45,54,61,26,73,40,42,38,32,37,35,32,59,46,73,60,72,90,75,60,90,81,40,42,35,31,43,36,36,56,18,42,37,27,35,31,44,32,28,43,69,88,37,81,65,49,76,46,66,37,27,74,37,64,46,75,32,83,38,57,90,56,57,48,88,90,40,70,33,42,41,37,40,36,28,49,29,56,57,58,53,6,44,50,46,51,67,73,42,72,87,58,63,76,50,60,60,60,54,63,56,32,55,54,67,41,55,52,53,44,43,29,56,14,35,57,61,42,66,59,52,49,70,36,38,47,49,34,59,38,33,40,34,36,30,48,30,40,73,77,43,75,51,72,48,78,48,68,43,94,82,56,49,35,28,38,40,40,39,38,37,32,45,46,63,78,57,44,31,34,36,39,37,36,26,48,95,88,38,79,73,49,74,50,74,35,59,44,54,96,44,32,28,69,49,78,42,78,39,72,62,52,70,53,36,29,48,54,92,74,48,54,42,47,54,33,39,40,33,42,34,35,29,37,99,86,40,73,20,31,74,50,74,47,64,32,37,49,65,48,67,42,79,45,69,43,71,40,65,99,48,78,54,28,27,30,32,41,26,51,72,82,40,77,43,72,38,39,29,23,25,36,61,54,69,34,80,58,61,54,72,61,47,62,65,55,38,33,51,54,48,48,50,40,51,74,29,44,32,40,32,38,29,42,43,17,34,35,67,86,73,57,69,48,45,56,51,35,24,35,63,60,15,29,33,28,40,37,41,35,80,37,48,28,34,52,34,74,61,52,69,70,55,45,52,51,50,52,53,32,51,55,53,48,48,67,73,48,63,52,46,58,24,55,59,32,40,24,38,21,31,32,31,66,47,43,31,62,75,70,65,22,71,81,58,72,82,65,85,55,60,74,56,30,61,74,41,62,40,21,35,52,36,48,30,72,46,50,48,52,51,49,39,52,70,75,37,64,74,46,51,76,39,56,35,40,33,32,38,77,81,44,42,77,47,44,40,26,39,26,20,59,45,42,40,38,75,41,84,80,49,48,64,54,90,47,37,71,80,59,55,28,7,16,28,66,29,30,56,47,60,26,51,44,55,66,67,53,53,24,65,27,31,85,57,27,77,75,25,93,52,60,42,67,67,17,59,55,44,49,65,34,32,47,34,86,62,46,56,33,47,54,33,20,57,42,52,61,33,39,79,67,42,49,71,59,42,65,57,27,30,48,50,33,23,49,53,23,15,54,38,50,27,40,41,52,44,45,42,49,53,34,22,46,29,94,54,33,38,57,17,15,32,39,18,38,39,24,43,46,27,37,51,69,42,36,31,36,37,28,16,35,48,82,77,44,71,40,50,28,34,36,30,43,20,52,56,43,34,54,47,30,41,49,69,47,77,46,78,47,79,45,52,81,46,98,78,57,87,59,56,57,47,76,48,50,32,37,39,34,33,36,33,26,64,39,83,61,65,44,58,27,28,35,36,39,36,26,24,36,39,65,79,23,47,72,71,44,74,45,72,80,35,73,65,36,76,38,55,36,48,18,23,42,84,73,49,75,39,64,56,77,54,90,51,82,93,67,69,41,66,64,41,34,33,38,34,42,32,34,28,45,96,84,38,78,64,29,64,34,78,40,68,48,76,49,50,30,60,51,66,45,44,56,63,90,57,65,43,72,41,71,38,94,84,53,46,26,36,36,33,34,27,65,31,44,36,53,46,39,28,75,45,58,87,54,85,64,46,43,65,74,48,54,45,46,72,39,46,48,94,44,75,49,71,31,43,38,41,70,57,54,96,80,60,63,66,48,75,50,44,68,27,70,87,81,125,60,52,50,43,79,44,76,62,67,56,74,41,26,34,37,60,59,91,47,80,86,57,68,72,39,71,50,73,56,69,39,28,38,50,63,57,33,35,43,68,69,62,72,44,74,64,52,64,34,55,68,34,44,73,76,51,45,55,60,24,72,40,42,38,33,36,36,31,59,47,72,57,73,89,78,60,92,79,40,43,35,32,43,37,36,56,17,42,34,28,36,32,42,31,28,42,70,88,36,79,66,47,76,46,69,37,28,76,36,66,47,76,33,81,37,58,89,56,58,47,88,89,40,69,34,42,41,37,39,37,29,50,29,57,58,59,52,6,43,51,46,50,66,73,41,72,87,57,63,75,49,60,60,62,55,62,60,31,55,54,67,39,56,51,54,43,42,30,55,15,34,58,61,41,67,56,52,50,68,36,37,48,49,34,58,39,32,41,34,34,30,48,29,41,73,77,44,76,51,72,48,78,50,66,43,94,83,57,48,36,28,38,39,38,40,38,35,32,46,46,63,77,56,44,30,34,37,41,37,34,26,47,95,86,37,81,72,48,72,48,74,35,58,44,52,95,46,31,30,67,49,77,42,78,39,73,61,52,70,52,34,28,48,54,94,74,48,53,44,47,53,31,40,41,33,42,34,33,28,37,99,85,40,72,20,30,74,50,75,46,63,32,36,49,67,47,66,44,78,45,68,44,71,41,65,97,46,77,53,29,29,30,33,40,26,52,71,83,39,78,43,74,39,38,30,23,24,35,61,52,68,35,80,58,59,54,74,62,46,62,64,54,39,34,52,55,48,47,50,40,52,74,30,44,33,39,32,36,29,41,43,16,35,35,67,86,73,57,69,46,44,56,50,34,22,36,62,61,16,30,34,27,40,37,40,36,80,38,49,28,35,50,35,74,61,52,69,71,55,45,51,51,48,51,52,32,52,54,54,46,48,67,72,49,64,51,47,57,23,54,60,33,42,24,38,21,31,33,30,64,48,44,31,60,74,69,65,21,68,80,57,72,82,66,85,55,62,74,56,30,61,73,41,62,40,21,35,52,34,47,30,72,44,52,48,51,50,48,40,54,71,76,37,63,74,47,50,76,38,56,35,40,33,32,38,75,80,44,42,79,46,43,41,25,39,28,20,60,44,42,39,38,75,43,82,79,49,47,64,53,88,47,36,70,82,61,54,27,7,15,27,66,29,31,55,46,60,27,51,45,54,66,69,51,52,25,64,27,30,86,57,27,76,76,25,95,52,61,40,66,65,19,58,54,44,49,65,34,31,48,33,85,62,46,56,34,47,54,32,21,57,41,51,60,33,39,78,69,41,48,70,57,43,66,57,27,32,48,50,34,21,49,54,24,15,52,38,50,29,39,40,51,44,45,43,49,52,35,22,46,28,93,54,34,39,56,19,16,32,39,18,39,37,24,42,47,27,38,51,69,43,36,31,36,36,27,15,36,49,82,77,43,70,39,48,29,36,36,31,42,21,52,55,43,36,54,47,30,42,48,68,47,78,46,78,47,77,47,51,81,47,98,79,57,86,58,56,57,48,78,47,49,30,36,39,34,32,35,36,26,64,39,82,60,66,46,57,27,29,33,34,39,36,26,25,36,38,64,79,22,47,73,72,45,75,45,72,80,36,72,66,36,77,40,52,36,47,18,23,43,84,72,49,74,40,66,57,78,52,90,51,84,93,67,67,41,66,66,41,32,34,37,34,42,32,34,27,43,97,86,38,78,66,29,64,36,80,41,69,49,76,50,50,31,61,54,66,45,45,56,65,91,56,66,42,70,40,71,38,95,83,53,48,26,36,36,33,34,27,65,30,44,36,52,46,38,28,74,43,56,86,52,82,64,45,43,64,75,49,53,48,45,70,38,45,47,95,44,74,49,72,29,45,37,42,70,59,55,96,78,60,64,66,48,76,49,43,68,26,70,87,84

Radius of gyration: 40.55 Å; Cα contacts (8 Å, |Δi|>4): 4313; chains: 2; bounding box: 82×134×94 Å